Protein 3ZJC (pdb70)

Organism: Homo sapiens (NCBI:txid9606)

Solvent-accessible surface area: 74658 Å² total; per-residue (Å²): 66,7,38,6,4,0,12,1,16,27,33,2,22,12,11,20,0,0,16,6,1,13,50,118,138,96,18,68,56,143,35,10,8,37,35,36,12,115,23,25,61,97,21,74,43,159,51,169,61,110,81,4,50,0,6,0,6,15,19,33,27,147,58,32,32,42,15,0,52,19,15,0,61,16,0,8,19,0,14,37,0,1,22,0,12,0,0,0,0,32,20,0,43,31,18,14,10,5,60,19,2,5,38,5,13,49,31,9,28,30,156,64,1,10,119,8,0,0,0,0,0,5,61,61,82,71,23,118,85,53,55,46,77,35,0,28,13,45,6,28,97,32,2,48,52,4,9,133,70,0,41,109,49,30,8,10,1,2,37,88,54,74,162,79,77,49,58,36,3,0,106,91,1,4,87,32,0,48,113,1,17,134,114,32,168,53,52,89,10,61,22,108,18,8,130,53,0,49,85,85,20,130,90,102,61,98,57,5,114,117,45,9,54,85,36,31,91,104,72,23,112,120,10,110,123,26,147,38,25,40,126,106,50,52,78,130,69,23,128,98,27,110,106,113,26,79,96,52,44,118,72,11,158,109,24,0,38,39,18,3,47,52,61,0,34,87,64,1,100,170,54,0,38,131,24,60,137,168,12,78,72,88,83,218,60,10,29,2,5,0,10,0,21,34,31,1,24,14,12,21,0,0,11,16,0,6,42,117,127,83,10,63,39,125,40,5,1,35,24,32,15,117,80,26,54,84,18,62,68,139,18,125,71,66,66,0,34,0,0,0,7,9,12,25,27,60,85,141,64,27,34,61,45,3,0,72,28,14,0,77,16,1,9,16,0,3,30,0,0,22,0,8,0,0,0,0,30,8,0,50,42,7,20,22,2,83,13,0,6,29,3,9,50,42,6,35,25,165,66,0,8,129,13,0,0,0,0,0,4,59,60,76,53,6,144,83,107,55,19,75,46,15,20,20,53,10,46,99,32,4,52,48,2,13,84,75,0,41,70,41,14,0,2,0,2,35,33,171,202,17,64,171,71,91,38,57,73,4,0,62,72,0,2,74,35,0,46,121,6,17,138,112,37,155,49,54,78,8,40,21,110,4,5,117,31,4,32,114,75,1,124,126,60,30,101,64,9,101,133,85,40,78,124,157,83,156,123,49,195,77,14,82,79,45,0,32,86,64,15,41,157,62,4,37,93,74,0,117,150,70,0,40,141,27,30,128,105,4,71,60,96,8,38,0,6,0,12,0,15,15,36,2,24,12,11,21,0,0,11,16,0,8,43,119,94,82,13,69,38,137,40,18,2,56,26,32,14,129,76,22,54,84,18,66,48,143,16,118,79,66,66,0,36,0,1,0,5,11,11,24,20,52,65,155,60,37,30,57,51,4,0,70,24,12,0,70,18,1,8,18,0,12,32,0,0,22,0,9,0,0,0,0,27,12,2,40,25,9,6,13,3,9,14,1,5,2,3,10,12,21,6,34,25,146,69,0,8,137,13,0,0,0,0,0,5,57,60,79,57,7,143,80,109,54,40,144,91,14,29,81,99,18,40,98,7,5,118,38,1,10,139,57,0,49,104,36,22,1,2,0,3,38,36,90,109,11,52,157,75,92,37,61,70,6,0,64,81,0,0,74,37,0,62,121,4,20,144,108,36,168,53,54,74,7,40,21,108,9,6,119,29,1,25,111,76,1,118,121,67,31,98,62,10,107,139,85,83,67,81,129,169,120,172,121,41,74,114,68,0,36,175,66,16,44,161,65,2,34,95,78,0,114,146,65,0,38,142,31,24,108,59,0,93,88,39,49,2,6,0,12,0,15,14,46,2,24,12,11,21,0,0,10,15,10,31,49,116,122,84,11,66,39,146,42,15,2,63,20,40,14,119,81,26,58,111,18,87,190,101,40,35,0,0,0,5,12,12,30,10,54,27,140,41,48,35,67,69,10,0,74,23,11,0,73,16,1,51,20,0,16,32,0,1,34,0,7,0,0,0,0,31,17,0,54,42,10,18,8,3,67,25,1,5,41,6,10,52,31,7,34,25,163,59,0,8,147,28,0,0,0,0,0,3,56,61,100,54,27,117,65,67,61,34,150,79,3,36,81,109,19,23,83,31,2,123,47,2,11,135,79,0,48,109,41,24,0,3,0,3,61,84,64,177,74,79,50,96,70,4,15,74,82,0,29,44,34,6,75,158,32,48,105,65,74,9,36,28,110,11,5,120,30,6,36,110,94,88,160,160,122,98,162,80,9,39,91,80,0,114,149,60,0,41,142,18,26,128,163,10,84,10,127,3,58,130,40,86,214,60,9,30,0,6,0,12,0,16,52,57,1,23,14,12,20,0,0,11,14,0,8,43,116,125,82,13,64,39,148,63,29,11,73,26,47,15,121,74,23,55,77,20,65,52,70,18,18,20,44,56,0,33,0,0,0,6,11,14,27,7,56,13,140,50,47,36,66,72,8,0,73,20,10,0,72,16,1,5,17,0,12,30,0,1,22,0,9,0,0,0,0,33,7,0,42,44,10,18,7,2,102,34,1,6,37,4,10,52,29,14,34,24,163,66,0,9,131,14,0,0,0,0,0,4,59,61,82,59,11,86,48,82,13,31,115,95,12,36,85,98,18,52,120,35,3,126,47,3,11,135,77,0,48,106,36,21,1,4,0,2,35,26,156,178,17,59,176,57,39,39,29,45,3,0,9,54,0,1,35,31,0,47,110,6,17,138,114,37,166,51,55,74,6,43,21,111,15,6,116,29,3,21,113,76,0,114,123,79,24,99,64,10,81,136,82,42,45,86,79,23,78,109,79,28,154,145,32,127,66,146,108,108,66,111,122,92,31,79,106,33,73,32,102,35,37,104,70,50,145,79,6,70,82,55,0,28,159,66,18,41,160,68,4,39,93,85,0,117,151,90,0,42,139,11,22,138,149,8,75,26,128,9,88,182,100,7,34,0,6,0,13,0,17,33,23,2,24,13,12,21,0,0,10,14,0,7,40,88,36,84,13,54,28,141,36,13,3,55,28,38,15,125,76,26,57,91,19,65,56,142,19,120,82,84,63,0,35,0,1,0,6,12,20,32,72,96,37,64,71,7,0,71,23,12,0,76,18,0,10,20,0,15,31,0,2,21,0,10,0,0,0,1,39,17,18,39,24,8,14,5,6,46,1,5,18,5,11,35,41,8,37,24,155,65,0,8,132,14,0,0,0,0,0,4,61,61,79,52,52,151,91,37,147,92,20,35,83,102,22,45,82,2,5,123,41,2,13,139,76,0,48,107,39,22,0,2,0,2,24,35,71,167,16,43,110,74,84,33,59,71,4,0,66,78,0,1,76,36,0,59,117,7,20,138,114,37,167,55,55,74,8,43,22,109,9,7,119,30,0,36,115,76,9,119,122,80,72,98,62,20,108,136,83,56,90,123,168,163,170,116,123,129,94,103,72,77,107,145,77,180,139,79,0,48,180,60,13,38,163,83,1,37,88,76,0,117,150,64,0,33,150,26,46,151,132,35

Foldseek 3Di:
DAFEEEAEAAPLCQQLLVCLLQLHRDADDDDDPAWRDLAWDWDWHDDPPDIYIYIGFTGCPVDLLSNLLRVLLRLLSQPLFHLAYEYGGEQDADDDSNVVVLVVCCQQFNLLNLLRYAYEYEPLPVVPPDDVVNRLVVYDPVSVVSCVSNVVHYYYAYRPDDSVRSVVSSVVVVVVSCVSCVVVVNDGRHGPLSVVSVVQLVVQLVVVVVVLVVVLVVQLVCLVPDPPDDVVRSVVSNVVSVVVSVVVNVVSSVVSSVPCSVVSSVVVSVSCVVVCVVVDPDD/DEAFEEEAEAAPLCQQLLVQLLQLHRDQDDDDDPAWPDLAWDWDWHDDPNYIYIYIGFIGQAHPARDLQSNLQRVLLRLLSRPLFHLAYEYGGAQADDDDSSVVVVVVCCLQQNLVNLLRYAYEYEPPCVVPPDDSVVSCVVHDDVSVVSCVSNVVHYAYAYSDPPQDSVNSVVSSVSVVVSSCVSCVVVVNDGDHDPLSVVLNVQLVVQLVVVVVVCVVVPPCNVCSSVVSSVVCRVVSSVVSCVRCVVVVVVDDD/DAFEEEAEAAPLCQQLLVQLLQLHRDQDDDDDPAHPDQAWDWDWHDDPNDIYIYIGAIGQAGDARDLQSNLQRVLLSLLSRPLFHLAYEYGHEQADDDPSRVLRVVVCCLQQNLVNLLRYAYEYEPVCVVPPDDPVVRCVPHDDVSVVSCVSNVVHYAYAYSDPPQDSVNSVVSSVSNVVSSCVSCVVVVNDGDHDPLSVVLNVQLVVQLVVVVVVVCCVVVCVSSVVSSVVSRVVSSVVSCVRCVVVVPVPDD/DFEEEAEAAPLCQQLLVQLLQLHRDQDDDDDPDWSDLAWDWDEVGYIYIGFTGQDDLDGDPLSNLQRVLVSLLSQPLFGLAYEYGHEQADDDPSSVVVVVVCCQQQNLVNLLRYAYEYEPPVVVVPDDSVNRCVPHDDVSVVSCVSNVVHYAYAYSPDSVRSVVSSVSNVVSSPVSDPDGDHDPLSNVVNVVVVVPRVVSSVVSCVRCVVVVVVSDDVVSVVD/DEAFEEEAEAAPLCQQLLVQLLQLHRDDDDDDDPDWPDLAWDWDWHDDPHYIYIYIGAIGQQDPDGDPQSNLQRVLLSLLSRPLFHLAYEYGGEPADDDPSSVVRVVVCCLQQNLVNLLRYAYEYEPPCVVPPDDPVVRCVPHDDVSVVSCVSNVVHYAYAYSDPPDDSVVSVVSSVSVVVSSCVSCVVVVNDGRHDPLSVVVNVQLVVVLVVVLVVLVVVLVVVLVVLVPDVVSVVVNVVSVVVSVVCNVVSSVVSSVVVRPVSSVVSCVRCVVCVVVSDDPDPD/DAFEEEAEAAPLCQQLLVQLLQLHRDDDDDDDPDHPDLAKDWDWHDDPNDIYIYIGATGQDPPLSNLQRVLLSLLSQPLFHLAYEYGHEQAADDSSVVVVVVCCLQQNLVNLLRYAYEYEPVCPVCPPVVRCVPHDDVSVVSCVSNVVHYAYAYSDPVDDSVVSVVSSVSNVVSSVVSCVVVVNDGDHDPLSNVLNVQLVVVLVVVVVVLVVPVVVVVVVSVVVNPCVSSVVSSPVSSVVSCVRCVVVVVVD

Nearest PDB structures (foldseek):
  3zjc-assembly3_E  TM=1.004E+00  e=3.167E-52  Homo sapiens
  3zjc-assembly4_C  TM=9.979E-01  e=3.399E-44  Homo sapiens
  3zjc-assembly2_B  TM=9.917E-01  e=2.421E-44  Homo sapiens
  3zjc-assembly5_D  TM=9.986E-01  e=1.068E-35  Homo sapiens
  2xtp-assembly1_A  TM=8.903E-01  e=2.349E-21  Homo sapiens

Radius of gyration: 44.3 Å; Cα contacts (8 Å, |Δi|>4): 2500; chains: 6; bounding box: 89×124×116 Å

InterPro domains:
  IPR006703 AIG1-type guanine nucleotide-binding (G) domain [PF04548] (9-215)
  IPR006703 AIG1-type guanine nucleotide-binding (G) domain [PS51720] (6-210)
  IPR027417 P-loop containing nucleoside triphosphate hydrolase [G3DSA:3.40.50.300] (8-233)
  IPR027417 P-loop containing nucleoside triphosphate hydrolase [SSF52540] (5-228)
  IPR045058 GTPase GIMA/IAN/Toc [PTHR10903] (8-263)

Structure (mmCIF, N/CA/C/O backbone):
data_3ZJC
#
_entry.id   3ZJC
#
_cell.length_a   45.853
_cell.length_b   90.939
_cell.length_c   114.551
_cell.angle_alpha   77.30
_cell.angle_beta   85.23
_cell.angle_gamma   89.23
#
_symmetry.space_group_name_H-M   'P 1'
#
loop_
_entity.id
_entity.type
_entity.pdbx_description
1 polymer 'GTPASE IMAP FAMILY MEMBER 7'
2 non-polymer 'MAGNESIUM ION'
3 non-polymer 'PHOSPHOAMINOPHOSPHONIC ACID-GUANYLATE ESTER'
4 water water
#
loop_
_atom_site.group_PDB
_atom_site.id
_atom_site.type_symbol
_atom_site.label_atom_id
_atom_site.label_alt_id
_atom_site.label_comp_id
_atom_site.label_asym_id
_atom_site.label_entity_id
_atom_site.label_seq_id
_atom_site.pdbx_PDB_ins_code
_atom_site.Cartn_x
_atom_site.Cartn_y
_atom_site.Cartn_z
_atom_site.occupancy
_atom_site.B_iso_or_equiv
_atom_site.auth_seq_id
_atom_site.auth_comp_id
_atom_site.auth_asym_id
_atom_site.auth_atom_id
_atom_site.pdbx_PDB_model_num
ATOM 1 N N . SER A 1 13 ? 3.044 13.004 -8.344 1.00 72.63 8 SER A N 1
ATOM 2 C CA . SER A 1 13 ? 3.111 12.207 -7.122 1.00 79.81 8 SER A CA 1
ATOM 3 C C . SER A 1 13 ? 2.091 11.078 -7.138 1.00 88.20 8 SER A C 1
ATOM 4 O O . SER A 1 13 ? 0.972 11.250 -7.612 1.00 91.58 8 SER A O 1
ATOM 7 N N . LEU A 1 14 ? 2.500 9.919 -6.636 1.00 82.21 9 LEU A N 1
ATOM 8 C CA . LEU A 1 14 ? 1.641 8.746 -6.591 1.00 69.28 9 LEU A CA 1
ATOM 9 C C . LEU A 1 14 ? 1.619 8.144 -5.197 1.00 77.27 9 LEU A C 1
ATOM 10 O O . LEU A 1 14 ? 2.665 7.889 -4.605 1.00 80.69 9 LEU A O 1
ATOM 15 N N . ARG A 1 15 ? 0.423 7.900 -4.678 1.00 77.36 10 ARG A N 1
ATOM 16 C CA . ARG A 1 15 ? 0.302 7.359 -3.341 1.00 57.03 10 ARG A CA 1
ATOM 17 C C . ARG A 1 15 ? -0.290 5.973 -3.511 1.00 43.77 10 ARG A C 1
ATOM 18 O O . ARG A 1 15 ? -1.444 5.835 -3.899 1.00 47.18 10 ARG A O 1
ATOM 26 N N . ILE A 1 16 ? 0.477 4.943 -3.181 1.00 37.43 11 ILE A N 1
ATOM 27 C CA . ILE A 1 16 ? -0.008 3.579 -3.348 1.00 31.07 11 ILE A CA 1
ATOM 28 C C . ILE A 1 16 ? 0.050 2.840 -2.036 1.00 51.48 11 ILE A C 1
ATOM 29 O O . ILE A 1 16 ? 1.021 2.940 -1.280 1.00 70.12 11 ILE A O 1
ATOM 34 N N . VAL A 1 17 ? -1.008 2.101 -1.757 1.00 52.14 12 VAL A N 1
ATOM 35 C CA . VAL A 1 17 ? -1.046 1.317 -0.545 1.00 48.00 12 VAL A CA 1
ATOM 36 C C . VAL A 1 17 ? -1.055 -0.174 -0.806 1.00 54.53 12 VAL A C 1
ATOM 37 O O . VAL A 1 17 ? -1.854 -0.662 -1.583 1.00 55.34 12 VAL A O 1
ATOM 41 N N . LEU A 1 18 ? -0.194 -0.905 -0.114 1.00 60.29 13 LEU A N 1
ATOM 42 C CA . LEU A 1 18 ? -0.087 -2.334 -0.336 1.00 57.58 13 LEU A CA 1
ATOM 43 C C . LEU A 1 18 ? -0.746 -3.060 0.817 1.00 49.62 13 LEU A C 1
ATOM 44 O O . LEU A 1 18 ? -0.257 -3.030 1.939 1.00 47.29 13 LEU A O 1
ATOM 49 N N . VAL A 1 19 ? -1.866 -3.710 0.533 1.00 50.77 14 VAL A N 1
ATOM 50 C CA . VAL A 1 19 ? -2.583 -4.455 1.556 1.00 40.36 14 VAL A CA 1
ATOM 51 C C . VAL A 1 19 ? -2.638 -5.906 1.131 1.00 36.56 14 VAL A C 1
ATOM 52 O O . VAL A 1 19 ? -2.455 -6.213 -0.041 1.00 35.58 14 VAL A O 1
ATOM 56 N N . GLY A 1 20 ? -2.869 -6.806 2.076 1.00 44.46 15 GLY A N 1
ATOM 57 C CA . GLY A 1 20 ? -2.866 -8.216 1.746 1.00 43.97 15 GLY A CA 1
ATOM 58 C C . GLY A 1 20 ? -2.656 -9.103 2.947 1.00 41.18 15 GLY A C 1
ATOM 59 O O . GLY A 1 20 ? -2.629 -8.639 4.083 1.00 43.60 15 GLY A O 1
ATOM 60 N N . LYS A 1 21 ? -2.519 -10.395 2.688 1.00 39.55 16 LYS A N 1
ATOM 61 C CA . LYS A 1 21 ? -2.306 -11.369 3.743 1.00 42.39 16 LYS A CA 1
ATOM 62 C C . LYS A 1 21 ? -0.888 -11.253 4.300 1.00 57.78 16 LYS A C 1
ATOM 63 O O . LYS A 1 21 ? -0.104 -10.419 3.849 1.00 72.73 16 LYS A O 1
ATOM 69 N N . THR A 1 22 ? -0.557 -12.072 5.290 1.00 46.21 17 THR A N 1
ATOM 70 C CA . THR A 1 22 ? 0.803 -12.073 5.802 1.00 45.98 17 THR A CA 1
ATOM 71 C C . THR A 1 22 ? 1.590 -13.124 5.039 1.00 46.64 17 THR A C 1
ATOM 72 O O . THR A 1 22 ? 1.187 -14.285 4.989 1.00 55.67 17 THR A O 1
ATOM 76 N N . GLY A 1 23 ? 2.715 -12.730 4.455 1.00 19.64 18 GLY A N 1
ATOM 77 C CA . GLY A 1 23 ? 3.544 -13.681 3.740 1.00 56.74 18 GLY A CA 1
ATOM 78 C C . GLY A 1 23 ? 3.321 -13.629 2.243 1.00 50.71 18 GLY A C 1
ATOM 79 O O . GLY A 1 23 ? 3.847 -14.454 1.496 1.00 49.18 18 GLY A O 1
ATOM 80 N N . SER A 1 24 ? 2.533 -12.655 1.805 1.00 48.90 19 SER A N 1
ATOM 81 C CA . SER A 1 24 ? 2.138 -12.576 0.408 1.00 38.82 19 SER A CA 1
ATOM 82 C C . SER A 1 24 ? 3.215 -11.928 -0.451 1.00 39.47 19 SER A C 1
ATOM 83 O O . SER A 1 24 ? 3.148 -11.984 -1.675 1.00 49.37 19 SER A O 1
ATOM 86 N N . GLY A 1 25 ? 4.204 -11.314 0.192 1.00 30.30 20 GLY A N 1
ATOM 87 C CA . GLY A 1 25 ? 5.267 -10.634 -0.526 1.00 28.78 20 GLY A CA 1
ATOM 88 C C . GLY A 1 25 ? 5.063 -9.135 -0.667 1.00 25.08 20 GLY A C 1
ATOM 89 O O . GLY A 1 25 ? 5.587 -8.523 -1.596 1.00 24.28 20 GLY A O 1
ATOM 90 N N . LYS A 1 26 ? 4.286 -8.547 0.238 1.00 34.03 21 LYS A N 1
ATOM 91 C CA . LYS A 1 26 ? 4.038 -7.105 0.221 1.00 49.19 21 LYS A CA 1
ATOM 92 C C . LYS A 1 26 ? 5.336 -6.318 0.302 1.00 61.03 21 LYS A C 1
ATOM 93 O O . LYS A 1 26 ? 5.589 -5.430 -0.509 1.00 60.84 21 LYS A O 1
ATOM 99 N N . SER A 1 27 ? 6.153 -6.655 1.292 1.00 73.58 22 SER A N 1
ATOM 100 C CA . SER A 1 27 ? 7.390 -5.938 1.547 1.00 66.56 22 SER A CA 1
ATOM 101 C C . SER A 1 27 ? 8.361 -6.094 0.387 1.00 54.42 22 SER A C 1
ATOM 102 O O . SER A 1 27 ? 8.987 -5.124 -0.033 1.00 61.13 22 SER A O 1
ATOM 105 N N . ALA A 1 28 ? 8.474 -7.316 -0.127 1.00 37.80 23 ALA A N 1
ATOM 106 C CA . ALA A 1 28 ? 9.254 -7.587 -1.333 1.00 45.29 23 ALA A CA 1
ATOM 107 C C . ALA A 1 28 ? 8.777 -6.715 -2.490 1.00 63.60 23 ALA A C 1
ATOM 108 O O . ALA A 1 28 ? 9.578 -6.097 -3.194 1.00 59.91 23 ALA A O 1
ATOM 110 N N . THR A 1 29 ? 7.463 -6.697 -2.691 1.00 77.45 24 THR A N 1
ATOM 111 C CA . THR A 1 29 ? 6.837 -5.874 -3.720 1.00 72.83 24 THR A CA 1
ATOM 112 C C . THR A 1 29 ? 7.183 -4.398 -3.552 1.00 69.00 24 THR A C 1
ATOM 113 O O . THR A 1 29 ? 7.477 -3.703 -4.523 1.00 63.41 24 THR A O 1
ATOM 117 N N . ALA A 1 30 ? 7.127 -3.927 -2.311 1.00 65.40 25 ALA A N 1
ATOM 118 C CA . ALA A 1 30 ? 7.529 -2.566 -1.979 1.00 64.96 25 ALA A CA 1
ATOM 119 C C . ALA A 1 30 ? 8.978 -2.302 -2.374 1.00 71.50 25 ALA A C 1
ATOM 120 O O . ALA A 1 30 ? 9.295 -1.259 -2.938 1.00 82.89 25 ALA A O 1
ATOM 122 N N . ASN A 1 31 ? 9.855 -3.248 -2.057 1.00 59.28 26 ASN A N 1
ATOM 123 C CA . ASN A 1 31 ? 11.270 -3.132 -2.390 1.00 56.96 26 ASN A CA 1
ATOM 124 C C . ASN A 1 31 ? 11.483 -2.996 -3.896 1.00 61.47 26 ASN A C 1
ATOM 125 O O . ASN A 1 31 ? 12.248 -2.142 -4.351 1.00 49.66 26 ASN A O 1
ATOM 130 N N . THR A 1 32 ? 10.809 -3.848 -4.665 1.00 67.57 27 THR A N 1
ATOM 131 C CA . THR A 1 32 ? 10.943 -3.834 -6.119 1.00 67.22 27 THR A CA 1
ATOM 132 C C . THR A 1 32 ? 10.370 -2.570 -6.744 1.00 58.69 27 THR A C 1
ATOM 133 O O . THR A 1 32 ? 10.745 -2.195 -7.852 1.00 60.60 27 THR A O 1
ATOM 137 N N . ILE A 1 33 ? 9.454 -1.922 -6.038 1.00 46.73 28 ILE A N 1
ATOM 138 C CA . ILE A 1 33 ? 8.969 -0.619 -6.461 1.00 53.54 28 ILE A CA 1
ATOM 139 C C . ILE A 1 33 ? 10.009 0.452 -6.140 1.00 69.03 28 ILE A C 1
ATOM 140 O O . ILE A 1 33 ? 10.290 1.333 -6.955 1.00 84.83 28 ILE A O 1
ATOM 145 N N . LEU A 1 34 ? 10.593 0.351 -4.951 1.00 56.15 29 LEU A N 1
ATOM 146 C CA . LEU A 1 34 ? 11.514 1.371 -4.466 1.00 59.53 29 LEU A CA 1
ATOM 147 C C . LEU A 1 34 ? 12.947 1.257 -4.987 1.00 63.51 29 LEU A C 1
ATOM 148 O O . LEU A 1 34 ? 13.767 2.139 -4.734 1.00 65.75 29 LEU A O 1
ATOM 153 N N . GLY A 1 35 ? 13.256 0.184 -5.706 1.00 69.90 30 GLY A N 1
ATOM 154 C CA . GLY A 1 35 ? 14.531 0.096 -6.400 1.00 85.28 30 GLY A CA 1
ATOM 155 C C . GLY A 1 35 ? 15.656 -0.428 -5.526 1.00 89.01 30 GLY A C 1
ATOM 156 O O . GLY A 1 35 ? 16.667 -0.929 -6.021 1.00 91.57 30 GLY A O 1
ATOM 157 N N . GLU A 1 36 ? 15.472 -0.309 -4.216 1.00 81.15 31 GLU A N 1
ATOM 158 C CA . GLU A 1 36 ? 16.426 -0.828 -3.245 1.00 72.76 31 GLU A CA 1
ATOM 159 C C . GLU A 1 36 ? 15.619 -1.376 -2.073 1.00 80.21 31 GLU A C 1
ATOM 160 O O . GLU A 1 36 ? 14.433 -1.076 -1.951 1.00 95.41 31 GLU A O 1
ATOM 166 N N . GLU A 1 37 ? 16.246 -2.160 -1.203 1.00 74.36 32 GLU A N 1
ATOM 167 C CA . GLU A 1 37 ? 15.519 -2.795 -0.108 1.00 61.80 32 GLU A CA 1
ATOM 168 C C . GLU A 1 37 ? 15.490 -1.934 1.146 1.00 60.87 32 GLU A C 1
ATOM 169 O O . GLU A 1 37 ? 16.517 -1.691 1.776 1.00 84.38 32 GLU A O 1
ATOM 175 N N . ILE A 1 38 ? 14.293 -1.491 1.504 1.00 35.90 33 ILE A N 1
ATOM 176 C CA . ILE A 1 38 ? 14.097 -0.595 2.631 1.00 37.12 33 ILE A CA 1
ATOM 177 C C . ILE A 1 38 ? 13.423 -1.385 3.733 1.00 49.55 33 ILE A C 1
ATOM 178 O O . ILE A 1 38 ? 13.955 -1.539 4.828 1.00 46.03 33 ILE A O 1
ATOM 183 N N . PHE A 1 39 ? 12.243 -1.893 3.419 1.00 65.41 34 PHE A N 1
ATOM 184 C CA . PHE A 1 39 ? 11.478 -2.715 4.339 1.00 57.70 34 PHE A CA 1
ATOM 185 C C . PHE A 1 39 ? 12.035 -4.123 4.478 1.00 44.86 34 PHE A C 1
ATOM 186 O O . PHE A 1 39 ? 12.830 -4.580 3.661 1.00 45.04 34 PHE A O 1
ATOM 194 N N . ASP A 1 40 ? 11.589 -4.805 5.523 1.00 41.06 35 ASP A N 1
ATOM 195 C CA . ASP A 1 40 ? 12.108 -6.113 5.878 1.00 53.67 35 ASP A CA 1
ATOM 196 C C . ASP A 1 40 ? 11.343 -7.211 5.135 1.00 68.94 35 ASP A C 1
ATOM 197 O O . ASP A 1 40 ? 10.154 -7.413 5.376 1.00 74.56 35 ASP A O 1
ATOM 202 N N . SER A 1 41 ? 12.011 -7.907 4.217 1.00 21.50 36 SER A N 1
ATOM 203 C CA . SER A 1 41 ? 11.383 -9.044 3.543 1.00 63.06 36 SER A CA 1
ATOM 204 C C . SER A 1 41 ? 12.155 -10.344 3.742 1.00 64.76 36 SER A C 1
ATOM 205 O O . SER A 1 41 ? 13.273 -10.496 3.252 1.00 80.36 36 SER A O 1
ATOM 208 N N . ARG A 1 42 ? 11.545 -11.284 4.454 1.00 20.71 37 ARG A N 1
ATOM 209 C CA . ARG A 1 42 ? 12.124 -12.608 4.649 1.00 44.81 37 ARG A CA 1
ATOM 210 C C . ARG A 1 42 ? 11.041 -13.634 4.964 1.00 42.57 37 ARG A C 1
ATOM 211 O O . ARG A 1 42 ? 9.886 -13.280 5.202 1.00 29.30 37 ARG A O 1
ATOM 219 N N . ILE A 1 43 ? 11.426 -14.903 5.014 1.00 19.93 38 ILE A N 1
ATOM 220 C CA . ILE A 1 43 ? 10.462 -15.960 5.254 1.00 41.37 38 ILE A CA 1
ATOM 221 C C . ILE A 1 43 ? 10.354 -16.162 6.750 1.00 36.87 38 ILE A C 1
ATOM 222 O O . ILE A 1 43 ? 11.358 -16.189 7.460 1.00 34.62 38 ILE A O 1
ATOM 227 N N . ALA A 1 44 ? 9.126 -16.269 7.237 1.00 46.99 39 ALA A N 1
ATOM 228 C CA . ALA A 1 44 ? 8.910 -16.328 8.669 1.00 47.07 39 ALA A CA 1
ATOM 229 C C . ALA A 1 44 ? 7.670 -17.114 9.057 1.00 44.25 39 ALA A C 1
ATOM 230 O O . ALA A 1 44 ? 6.738 -17.277 8.272 1.00 66.87 39 ALA A O 1
ATOM 232 N N . ALA A 1 45 ? 7.692 -17.606 10.287 1.00 26.51 40 ALA A N 1
ATOM 233 C CA . ALA A 1 45 ? 6.540 -18.230 10.908 1.00 24.85 40 ALA A CA 1
ATOM 234 C C . ALA A 1 45 ? 5.818 -17.203 11.780 1.00 29.37 40 ALA A C 1
ATOM 235 O O . ALA A 1 45 ? 4.887 -17.531 12.511 1.00 37.02 40 ALA A O 1
ATOM 237 N N . GLN A 1 46 ? 6.291 -15.962 11.719 1.00 42.38 41 GLN A N 1
ATOM 238 C CA . GLN A 1 46 ? 5.654 -14.832 12.390 1.00 55.15 41 GLN A CA 1
ATOM 239 C C . GLN A 1 46 ? 5.380 -13.722 11.398 1.00 47.68 41 GLN A C 1
ATOM 240 O O . GLN A 1 46 ? 5.764 -13.813 10.232 1.00 57.34 41 GLN A O 1
ATOM 246 N N . ALA A 1 47 ? 4.705 -12.675 11.854 1.00 30.68 42 ALA A N 1
ATOM 247 C CA . ALA A 1 47 ? 4.552 -11.486 11.032 1.00 40.93 42 ALA A CA 1
ATOM 248 C C . ALA A 1 47 ? 5.877 -10.725 11.066 1.00 48.30 42 ALA A C 1
ATOM 249 O O . ALA A 1 47 ? 6.351 -10.347 12.134 1.00 72.32 42 ALA A O 1
ATOM 251 N N . VAL A 1 48 ? 6.474 -10.491 9.906 1.00 30.20 43 VAL A N 1
ATOM 252 C CA . VAL A 1 48 ? 7.706 -9.717 9.850 1.00 32.31 43 VAL A CA 1
ATOM 253 C C . VAL A 1 48 ? 7.429 -8.209 9.899 1.00 47.22 43 VAL A C 1
ATOM 254 O O . VAL A 1 48 ? 8.262 -7.434 10.367 1.00 63.85 43 VAL A O 1
ATOM 258 N N . THR A 1 49 ? 6.249 -7.802 9.438 1.00 50.20 44 THR A N 1
ATOM 259 C CA . THR A 1 49 ? 5.860 -6.396 9.473 1.00 50.70 44 THR A CA 1
ATOM 260 C C . THR A 1 49 ? 4.753 -6.246 10.501 1.00 73.12 44 THR A C 1
ATOM 261 O O . THR A 1 49 ? 3.631 -6.709 10.298 1.00 82.60 44 THR A O 1
ATOM 265 N N . LYS A 1 50 ? 5.084 -5.606 11.614 1.00 78.53 45 LYS A N 1
ATOM 266 C CA . LYS A 1 50 ? 4.127 -5.393 12.684 1.00 72.24 45 LYS A CA 1
ATOM 267 C C . LYS A 1 50 ? 3.538 -3.986 12.653 1.00 70.46 45 LYS A C 1
ATOM 268 O O . LYS A 1 50 ? 2.614 -3.669 13.405 1.00 73.62 45 LYS A O 1
ATOM 274 N N . ASN A 1 51 ? 4.069 -3.150 11.766 1.00 58.61 46 ASN A N 1
ATOM 275 C CA . ASN A 1 51 ? 3.727 -1.733 11.749 1.00 56.21 46 ASN A CA 1
ATOM 276 C C . ASN A 1 51 ? 3.622 -1.149 10.346 1.00 50.87 46 ASN A C 1
ATOM 277 O O . ASN A 1 51 ? 4.411 -1.495 9.470 1.00 64.23 46 ASN A O 1
ATOM 282 N N . CYS A 1 52 ? 2.640 -0.275 10.131 1.00 37.38 47 CYS A N 1
ATOM 283 C CA . CYS A 1 52 ? 2.528 0.441 8.860 1.00 47.99 47 CYS A CA 1
ATOM 284 C C . CYS A 1 52 ? 3.806 1.235 8.606 1.00 63.28 47 CYS A C 1
ATOM 285 O O . CYS A 1 52 ? 4.257 1.994 9.461 1.00 85.85 47 CYS A O 1
ATOM 288 N N . GLN A 1 53 ? 4.373 1.063 7.417 1.00 59.71 48 GLN A N 1
ATOM 289 C CA . GLN A 1 53 ? 5.612 1.731 7.037 1.00 53.93 48 GLN A CA 1
ATOM 290 C C . GLN A 1 53 ? 5.486 2.454 5.704 1.00 74.92 48 GLN A C 1
ATOM 291 O O . GLN A 1 53 ? 4.780 1.991 4.812 1.00 99.16 48 GLN A O 1
ATOM 297 N N . LYS A 1 54 ? 6.175 3.582 5.563 1.00 67.89 49 LYS A N 1
ATOM 298 C CA . LYS A 1 54 ? 6.087 4.368 4.337 1.00 64.19 49 LYS A CA 1
ATOM 299 C C . LYS A 1 54 ? 7.472 4.776 3.833 1.00 61.93 49 LYS A C 1
ATOM 300 O O . LYS A 1 54 ? 8.424 4.869 4.604 1.00 70.08 49 LYS A O 1
ATOM 306 N N . ALA A 1 55 ? 7.574 4.994 2.525 1.00 55.16 50 ALA A N 1
ATOM 307 C CA . ALA A 1 55 ? 8.830 5.392 1.900 1.00 51.15 50 ALA A CA 1
ATOM 308 C C . ALA A 1 55 ? 8.560 6.184 0.619 1.00 68.44 50 ALA A C 1
ATOM 309 O O . ALA A 1 55 ? 7.413 6.326 0.202 1.00 83.55 50 ALA A O 1
ATOM 311 N N . SER A 1 56 ? 9.620 6.682 -0.009 1.00 66.62 51 SER A N 1
ATOM 312 C CA . SER A 1 56 ? 9.498 7.415 -1.268 1.00 59.87 51 SER A CA 1
ATOM 313 C C . SER A 1 56 ? 10.585 7.014 -2.261 1.00 54.45 51 SER A C 1
ATOM 314 O O . SER A 1 56 ? 11.646 6.533 -1.868 1.00 46.42 51 SER A O 1
ATOM 317 N N . ARG A 1 57 ? 10.324 7.214 -3.549 1.00 62.74 52 ARG A N 1
ATOM 318 C CA . ARG A 1 57 ? 11.328 6.933 -4.570 1.00 78.13 52 ARG A CA 1
ATOM 319 C C . ARG A 1 57 ? 11.366 7.943 -5.711 1.00 92.93 52 ARG A C 1
ATOM 320 O O . ARG A 1 57 ? 10.330 8.422 -6.171 1.00 90.43 52 ARG A O 1
ATOM 328 N N . GLU A 1 58 ? 12.580 8.247 -6.164 1.00 100.01 53 GLU A N 1
ATOM 329 C CA . GLU A 1 58 ? 12.784 9.049 -7.359 1.00 93.71 53 GLU A CA 1
ATOM 330 C C . GLU A 1 58 ? 12.517 8.127 -8.533 1.00 96.08 53 GLU A C 1
ATOM 331 O O . GLU A 1 58 ? 13.143 7.077 -8.668 1.00 87.90 53 GLU A O 1
ATOM 337 N N . TRP A 1 59 ? 11.580 8.526 -9.380 1.00 111.95 54 TRP A N 1
ATOM 338 C CA . TRP A 1 59 ? 11.229 7.768 -10.572 1.00 112.58 54 TRP A CA 1
ATOM 339 C C . TRP A 1 59 ? 11.441 8.573 -11.835 1.00 108.16 54 TRP A C 1
ATOM 340 O O . TRP A 1 59 ? 11.804 9.747 -11.777 1.00 112.50 54 TRP A O 1
ATOM 351 N N . GLN A 1 60 ? 11.246 7.908 -12.971 1.00 96.90 55 GLN A N 1
ATOM 352 C CA . GLN A 1 60 ? 11.297 8.539 -14.281 1.00 101.55 55 GLN A CA 1
ATOM 353 C C . GLN A 1 60 ? 10.627 9.908 -14.270 1.00 106.22 55 GLN A C 1
ATOM 354 O O . GLN A 1 60 ? 11.234 10.901 -14.676 1.00 116.67 55 GLN A O 1
ATOM 360 N N . GLY A 1 61 ? 9.386 9.970 -13.796 1.00 98.01 56 GLY A N 1
ATOM 361 C CA . GLY A 1 61 ? 8.688 11.241 -13.736 1.00 100.57 56 GLY A CA 1
ATOM 362 C C . GLY A 1 61 ? 8.100 11.667 -12.400 1.00 109.22 56 GLY A C 1
ATOM 363 O O . GLY A 1 61 ? 7.832 12.851 -12.207 1.00 112.55 56 GLY A O 1
ATOM 364 N N . ARG A 1 62 ? 7.873 10.726 -11.488 1.00 115.95 57 ARG A N 1
ATOM 365 C CA . ARG A 1 62 ? 7.172 11.049 -10.242 1.00 116.29 57 ARG A CA 1
ATOM 366 C C . ARG A 1 62 ? 7.859 10.597 -8.959 1.00 111.94 57 ARG A C 1
ATOM 367 O O . ARG A 1 62 ? 8.839 9.858 -8.981 1.00 108.63 57 ARG A O 1
ATOM 375 N N . ASP A 1 63 ? 7.339 11.084 -7.836 1.00 114.15 58 ASP A N 1
ATOM 376 C CA . ASP A 1 63 ? 7.764 10.604 -6.531 1.00 118.44 58 ASP A CA 1
ATOM 377 C C . ASP A 1 63 ? 6.764 9.543 -6.110 1.00 110.77 58 ASP A C 1
ATOM 378 O O . ASP A 1 63 ? 5.590 9.835 -5.892 1.00 109.92 58 ASP A O 1
ATOM 383 N N . LEU A 1 64 ? 7.237 8.309 -5.993 1.00 100.40 59 LEU A N 1
ATOM 384 C CA . LEU A 1 64 ? 6.373 7.192 -5.644 1.00 85.93 59 LEU A CA 1
ATOM 385 C C . LEU A 1 64 ? 6.361 6.993 -4.139 1.00 72.33 59 LEU A C 1
ATOM 386 O O . LEU A 1 64 ? 7.413 6.875 -3.522 1.00 85.59 59 LEU A O 1
ATOM 391 N N . LEU A 1 65 ? 5.172 6.930 -3.551 1.00 53.77 60 LEU A N 1
ATOM 392 C CA . LEU A 1 65 ? 5.049 6.759 -2.106 1.00 45.88 60 LEU A CA 1
ATOM 393 C C . LEU A 1 65 ? 4.347 5.450 -1.788 1.00 41.51 60 LEU A C 1
ATOM 394 O O . LEU A 1 65 ? 3.177 5.259 -2.110 1.00 56.31 60 LEU A O 1
ATOM 399 N N . VAL A 1 66 ? 5.083 4.557 -1.138 1.00 32.85 61 VAL A N 1
ATOM 400 C CA . VAL A 1 66 ? 4.647 3.186 -0.926 1.00 35.04 61 VAL A CA 1
ATOM 401 C C . VAL A 1 66 ? 4.316 2.905 0.527 1.00 51.82 61 VAL A C 1
ATOM 402 O O . VAL A 1 66 ? 5.165 3.056 1.402 1.00 54.32 61 VAL A O 1
ATOM 406 N N . VAL A 1 67 ? 3.075 2.507 0.786 1.00 53.51 62 VAL A N 1
ATOM 407 C CA . VAL A 1 67 ? 2.680 2.165 2.145 1.00 43.86 62 VAL A CA 1
ATOM 408 C C . VAL A 1 67 ? 2.627 0.654 2.327 1.00 42.91 62 VAL A C 1
ATOM 409 O O . VAL A 1 67 ? 1.777 -0.014 1.752 1.00 39.89 62 VAL A O 1
ATOM 413 N N . ASP A 1 68 ? 3.542 0.115 3.126 1.00 43.32 63 ASP A N 1
ATOM 414 C CA . ASP A 1 68 ? 3.555 -1.315 3.397 1.00 32.04 63 ASP A CA 1
ATOM 415 C C . ASP A 1 68 ? 2.792 -1.534 4.688 1.00 41.62 63 ASP A C 1
ATOM 416 O O . ASP A 1 68 ? 2.976 -0.802 5.651 1.00 46.06 63 ASP A O 1
ATOM 421 N N . THR A 1 69 ? 1.936 -2.543 4.707 1.00 25.81 64 THR A N 1
ATOM 422 C CA . THR A 1 69 ? 1.059 -2.773 5.843 1.00 31.81 64 THR A CA 1
ATOM 423 C C . THR A 1 69 ? 1.379 -4.112 6.467 1.00 49.35 64 THR A C 1
ATOM 424 O O . THR A 1 69 ? 1.922 -4.989 5.799 1.00 55.15 64 THR A O 1
ATOM 428 N N . PRO A 1 70 ? 1.049 -4.275 7.754 1.00 49.24 65 PRO A N 1
ATOM 429 C CA . PRO A 1 70 ? 1.159 -5.601 8.360 1.00 48.52 65 PRO A CA 1
ATOM 430 C C . PRO A 1 70 ? 0.106 -6.515 7.750 1.00 52.59 65 PRO A C 1
ATOM 431 O O . PRO A 1 70 ? -0.920 -6.024 7.281 1.00 48.34 65 PRO A O 1
ATOM 435 N N . GLY A 1 71 ? 0.371 -7.817 7.733 1.00 65.43 66 GLY A N 1
ATOM 436 C CA . GLY A 1 71 ? -0.585 -8.779 7.217 1.00 74.44 66 GLY A CA 1
ATOM 437 C C . GLY A 1 71 ? -1.927 -8.586 7.885 1.00 80.11 66 GLY A C 1
ATOM 438 O O . GLY A 1 71 ? -2.003 -8.493 9.110 1.00 89.13 66 GLY A O 1
ATOM 439 N N . LEU A 1 72 ? -2.980 -8.497 7.079 1.00 75.76 67 LEU A N 1
ATOM 440 C CA . LEU A 1 72 ? -4.274 -8.052 7.575 1.00 73.34 67 LEU A CA 1
ATOM 441 C C . LEU A 1 72 ? -4.820 -9.027 8.605 1.00 90.27 67 LEU A C 1
ATOM 442 O O . LEU A 1 72 ? -5.317 -8.625 9.658 1.00 109.58 67 LEU A O 1
ATOM 447 N N . PHE A 1 73 ? -4.729 -10.315 8.303 1.00 84.48 68 PHE A N 1
ATOM 448 C CA . PHE A 1 73 ? -5.245 -11.312 9.234 1.00 96.18 68 PHE A CA 1
ATOM 449 C C . PHE A 1 73 ? -4.143 -12.242 9.731 1.00 102.15 68 PHE A C 1
ATOM 450 O O . PHE A 1 73 ? -3.286 -12.672 8.962 1.00 109.10 68 PHE A O 1
ATOM 458 N N . ASP A 1 74 ? -4.180 -12.542 11.024 1.00 95.24 69 ASP A N 1
ATOM 459 C CA . ASP A 1 74 ? -3.125 -13.301 11.678 1.00 88.46 69 ASP A CA 1
ATOM 460 C C . ASP A 1 74 ? -3.567 -14.717 12.030 1.00 87.12 69 ASP A C 1
ATOM 461 O O . ASP A 1 74 ? -3.383 -15.165 13.155 1.00 77.71 69 ASP A O 1
ATOM 466 N N . SER A 1 78 ? -7.735 -9.347 16.094 1.00 67.32 73 SER A N 1
ATOM 467 C CA . SER A 1 78 ? -7.791 -8.298 17.106 1.00 68.41 73 SER A CA 1
ATOM 468 C C . SER A 1 78 ? -8.442 -7.038 16.553 1.00 68.28 73 SER A C 1
ATOM 469 O O . SER A 1 78 ? -7.929 -6.426 15.617 1.00 78.23 73 SER A O 1
ATOM 472 N N . LEU A 1 79 ? -9.578 -6.660 17.130 1.00 60.78 74 LEU A N 1
ATOM 473 C CA . LEU A 1 79 ? -10.303 -5.477 16.685 1.00 55.25 74 LEU A CA 1
ATOM 474 C C . LEU A 1 79 ? -9.459 -4.250 16.948 1.00 59.03 74 LEU A C 1
ATOM 475 O O . LEU A 1 79 ? -9.458 -3.296 16.171 1.00 51.12 74 LEU A O 1
ATOM 480 N N . ASP A 1 80 ? -8.731 -4.293 18.056 1.00 74.53 75 ASP A N 1
ATOM 481 C CA . ASP A 1 80 ? -7.858 -3.204 18.451 1.00 80.06 75 ASP A CA 1
ATOM 482 C C . ASP A 1 80 ? -6.736 -3.013 17.438 1.00 83.72 75 ASP A C 1
ATOM 483 O O . ASP A 1 80 ? -6.574 -1.932 16.874 1.00 91.85 75 ASP A O 1
ATOM 488 N N . THR A 1 81 ? -5.973 -4.078 17.206 1.00 67.55 76 THR A N 1
ATOM 489 C CA . THR A 1 81 ? -4.831 -4.030 16.300 1.00 57.14 76 THR A CA 1
ATOM 490 C C . THR A 1 81 ? -5.225 -3.656 14.876 1.00 58.03 76 THR A C 1
ATOM 491 O O . THR A 1 81 ? -4.591 -2.806 14.251 1.00 57.50 76 THR A O 1
ATOM 495 N N . THR A 1 82 ? -6.272 -4.295 14.370 1.00 63.47 77 THR A N 1
ATOM 496 C CA . THR A 1 82 ? -6.786 -3.991 13.040 1.00 73.50 77 THR A CA 1
ATOM 497 C C . THR A 1 82 ? -7.114 -2.505 12.930 1.00 75.19 77 THR A C 1
ATOM 498 O O . THR A 1 82 ? -6.718 -1.843 11.973 1.00 78.39 77 THR A O 1
ATOM 502 N N . CYS A 1 83 ? -7.839 -1.991 13.919 1.00 64.81 78 CYS A N 1
ATOM 503 C CA . CYS A 1 83 ? -8.189 -0.577 13.950 1.00 68.22 78 CYS A CA 1
ATOM 504 C C . CYS A 1 83 ? -6.956 0.318 13.982 1.00 63.84 78 CYS A C 1
ATOM 505 O O . CYS A 1 83 ? -6.930 1.363 13.335 1.00 69.44 78 CYS A O 1
ATOM 508 N N . LYS A 1 84 ? -5.943 -0.091 14.740 1.00 53.13 79 LYS A N 1
ATOM 509 C CA . LYS A 1 84 ? -4.707 0.681 14.846 1.00 51.46 79 LYS A CA 1
ATOM 510 C C . LYS A 1 84 ? -4.017 0.805 13.501 1.00 59.08 79 LYS A C 1
ATOM 511 O O . LYS A 1 84 ? -3.706 1.904 13.044 1.00 60.75 79 LYS A O 1
ATOM 517 N N . GLU A 1 85 ? -3.780 -0.339 12.872 1.00 65.54 80 GLU A N 1
ATOM 518 C CA . GLU A 1 85 ? -3.030 -0.382 11.628 1.00 58.77 80 GLU A CA 1
ATOM 519 C C . GLU A 1 85 ? -3.785 0.255 10.463 1.00 42.56 80 GLU A C 1
ATOM 520 O O . GLU A 1 85 ? -3.196 0.974 9.662 1.00 37.88 80 GLU A O 1
ATOM 526 N N . ILE A 1 86 ? -5.090 0.009 10.381 1.00 43.97 81 ILE A N 1
ATOM 527 C CA . ILE A 1 86 ? -5.917 0.675 9.374 1.00 55.94 81 ILE A CA 1
ATOM 528 C C . ILE A 1 86 ? -5.825 2.185 9.509 1.00 57.37 81 ILE A C 1
ATOM 529 O O . ILE A 1 86 ? -5.558 2.888 8.532 1.00 44.21 81 ILE A O 1
ATOM 534 N N . SER A 1 87 ? -6.034 2.669 10.732 1.00 61.12 82 SER A N 1
ATOM 535 C CA . SER A 1 87 ? -5.979 4.096 11.026 1.00 57.30 82 SER A CA 1
ATOM 536 C C . SER A 1 87 ? -4.635 4.668 10.625 1.00 68.13 82 SER A C 1
ATOM 537 O O . SER A 1 87 ? -4.571 5.735 10.025 1.00 74.39 82 SER A O 1
ATOM 540 N N . ARG A 1 88 ? -3.566 3.947 10.953 1.00 58.19 83 ARG A N 1
ATOM 541 C CA . ARG A 1 88 ? -2.220 4.368 10.591 1.00 67.45 83 ARG A CA 1
ATOM 542 C C . ARG A 1 88 ? -2.098 4.464 9.082 1.00 78.51 83 ARG A C 1
ATOM 543 O O . ARG A 1 88 ? -1.564 5.433 8.545 1.00 81.19 83 ARG A O 1
ATOM 551 N N . CYS A 1 89 ? -2.622 3.444 8.411 1.00 83.52 84 CYS A N 1
ATOM 552 C CA . CYS A 1 89 ? -2.640 3.374 6.958 1.00 75.02 84 CYS A CA 1
ATOM 553 C C . CYS A 1 89 ? -3.376 4.566 6.347 1.00 71.33 84 CYS A C 1
ATOM 554 O O . CYS A 1 89 ? -2.903 5.170 5.384 1.00 81.00 84 CYS A O 1
ATOM 557 N N . ILE A 1 90 ? -4.539 4.890 6.904 1.00 51.37 85 ILE A N 1
ATOM 558 C CA . ILE A 1 90 ? -5.317 6.040 6.453 1.00 50.41 85 ILE A CA 1
ATOM 559 C C . ILE A 1 90 ? -4.528 7.346 6.552 1.00 74.34 85 ILE A C 1
ATOM 560 O O . ILE A 1 90 ? -4.475 8.121 5.595 1.00 75.41 85 ILE A O 1
ATOM 565 N N . ILE A 1 91 ? -3.930 7.586 7.717 1.00 86.79 86 ILE A N 1
ATOM 566 C CA . ILE A 1 91 ? -3.146 8.800 7.956 1.00 79.50 86 ILE A CA 1
ATOM 567 C C . ILE A 1 91 ? -1.995 8.936 6.960 1.00 67.68 86 ILE A C 1
ATOM 568 O O . ILE A 1 91 ? -1.786 10.001 6.383 1.00 73.04 86 ILE A O 1
ATOM 573 N N . SER A 1 92 ? -1.245 7.854 6.775 1.00 48.81 87 SER A N 1
ATOM 574 C CA . SER A 1 92 ? -0.118 7.843 5.850 1.00 56.55 87 SER A CA 1
ATOM 575 C C . SER A 1 92 ? -0.572 8.097 4.422 1.00 66.58 87 SER A C 1
ATOM 576 O O . SER A 1 92 ? 0.135 8.727 3.638 1.00 59.04 87 SER A O 1
ATOM 579 N N . SER A 1 93 ? -1.762 7.604 4.092 1.00 71.68 88 SER A N 1
ATOM 580 C CA . SER A 1 93 ? -2.261 7.678 2.727 1.00 62.09 88 SER A CA 1
ATOM 581 C C . SER A 1 93 ? -2.975 8.988 2.416 1.00 66.26 88 SER A C 1
ATOM 582 O O . SER A 1 93 ? -3.358 9.215 1.273 1.00 73.43 88 SER A O 1
ATOM 585 N N . CYS A 1 94 ? -3.156 9.847 3.417 1.00 49.07 89 CYS A N 1
ATOM 586 C CA . CYS A 1 94 ? -3.841 11.120 3.196 1.00 40.63 89 CYS A CA 1
ATOM 587 C C . CYS A 1 94 ? -3.114 11.932 2.136 1.00 48.08 89 CYS A C 1
ATOM 588 O O . CYS A 1 94 ? -1.899 11.812 1.986 1.00 45.02 89 CYS A O 1
ATOM 591 N N . PRO A 1 95 ? -3.849 12.781 1.408 1.00 53.38 90 PRO A N 1
ATOM 592 C CA . PRO A 1 95 ? -5.297 13.016 1.491 1.00 50.55 90 PRO A CA 1
ATOM 593 C C . PRO A 1 95 ? -6.109 11.863 0.922 1.00 58.25 90 PRO A C 1
ATOM 594 O O . PRO A 1 95 ? -7.300 11.743 1.212 1.00 56.71 90 PRO A O 1
ATOM 598 N N . GLY A 1 96 ? -5.462 11.047 0.096 1.00 59.86 91 GLY A N 1
ATOM 599 C CA . GLY A 1 96 ? -6.049 9.817 -0.399 1.00 50.66 91 GLY A CA 1
ATOM 600 C C . GLY A 1 96 ? -5.074 9.045 -1.264 1.00 45.12 91 GLY A C 1
ATOM 601 O O . GLY A 1 96 ? -4.189 9.639 -1.879 1.00 57.19 91 GLY A O 1
ATOM 602 N N . PRO A 1 97 ? -5.231 7.713 -1.318 1.00 40.02 92 PRO A N 1
ATOM 603 C CA . PRO A 1 97 ? -4.361 6.856 -2.129 1.00 44.98 92 PRO A CA 1
ATOM 604 C C . PRO A 1 97 ? -4.759 6.901 -3.602 1.00 57.72 92 PRO A C 1
ATOM 605 O O . PRO A 1 97 ? -5.930 7.098 -3.927 1.00 58.14 92 PRO A O 1
ATOM 609 N N . HIS A 1 98 ? -3.785 6.739 -4.488 1.00 51.20 93 HIS A N 1
ATOM 610 C CA . HIS A 1 98 ? -4.088 6.617 -5.903 1.00 40.42 93 HIS A CA 1
ATOM 611 C C . HIS A 1 98 ? -4.447 5.193 -6.272 1.00 53.74 93 HIS A C 1
ATOM 612 O O . HIS A 1 98 ? -5.386 4.955 -7.030 1.00 86.43 93 HIS A O 1
ATOM 619 N N . ALA A 1 99 ? -3.690 4.244 -5.738 1.00 39.91 94 ALA A N 1
ATOM 620 C CA . ALA A 1 99 ? -3.978 2.838 -5.966 1.00 42.52 94 ALA A CA 1
ATOM 621 C C . ALA A 1 99 ? -3.898 2.039 -4.673 1.00 43.95 94 ALA A C 1
ATOM 622 O O . ALA A 1 99 ? -2.916 2.110 -3.939 1.00 60.91 94 ALA A O 1
ATOM 624 N N . ILE A 1 100 ? -4.935 1.259 -4.413 1.00 30.48 95 ILE A N 1
ATOM 625 C CA . ILE A 1 100 ? -4.883 0.262 -3.369 1.00 28.47 95 ILE A CA 1
ATOM 626 C C . ILE A 1 100 ? -4.596 -1.075 -4.018 1.00 41.81 95 ILE A C 1
ATOM 627 O O . ILE A 1 100 ? -5.416 -1.623 -4.739 1.00 62.80 95 ILE A O 1
ATOM 632 N N . VAL A 1 101 ? -3.408 -1.588 -3.762 1.00 44.00 96 VAL A N 1
ATOM 633 C CA . VAL A 1 101 ? -2.960 -2.828 -4.356 1.00 34.45 96 VAL A CA 1
ATOM 634 C C . VAL A 1 101 ? -3.113 -3.998 -3.394 1.00 31.50 96 VAL A C 1
ATOM 635 O O . VAL A 1 101 ? -2.484 -4.046 -2.333 1.00 37.05 96 VAL A O 1
ATOM 639 N N . LEU A 1 102 ? -3.977 -4.929 -3.775 1.00 33.27 97 LEU A N 1
ATOM 640 C CA . LEU A 1 102 ? -4.181 -6.159 -3.032 1.00 43.77 97 LEU A CA 1
ATOM 641 C C . LEU A 1 102 ? -3.143 -7.171 -3.491 1.00 50.87 97 LEU A C 1
ATOM 642 O O . LEU A 1 102 ? -3.083 -7.521 -4.665 1.00 64.40 97 LEU A O 1
ATOM 647 N N . VAL A 1 103 ? -2.296 -7.607 -2.570 1.00 35.42 98 VAL A N 1
ATOM 648 C CA . VAL A 1 103 ? -1.207 -8.511 -2.905 1.00 34.82 98 VAL A CA 1
ATOM 649 C C . VAL A 1 103 ? -1.514 -9.963 -2.552 1.00 42.36 98 VAL A C 1
ATOM 650 O O . VAL A 1 103 ? -1.816 -10.282 -1.403 1.00 52.16 98 VAL A O 1
ATOM 654 N N . LEU A 1 104 ? -1.459 -10.830 -3.559 1.00 34.22 99 LEU A N 1
ATOM 655 C CA . LEU A 1 104 ? -1.639 -12.265 -3.372 1.00 29.58 99 LEU A CA 1
ATOM 656 C C . LEU A 1 104 ? -0.431 -13.036 -3.839 1.00 37.68 99 LEU A C 1
ATOM 657 O O . LEU A 1 104 ? 0.308 -12.597 -4.715 1.00 39.78 99 LEU A O 1
ATOM 662 N N . GLN A 1 105 ? -0.238 -14.203 -3.244 1.00 48.29 100 GLN A N 1
ATOM 663 C CA . GLN A 1 105 ? 0.704 -15.161 -3.777 1.00 48.13 100 GLN A CA 1
ATOM 664 C C . GLN A 1 105 ? 0.051 -15.714 -5.031 1.00 58.46 100 GLN A C 1
ATOM 665 O O . GLN A 1 105 ? -1.174 -15.677 -5.165 1.00 63.14 100 GLN A O 1
ATOM 671 N N . LEU A 1 106 ? 0.854 -16.211 -5.959 1.00 63.99 101 LEU A N 1
ATOM 672 C CA . LEU A 1 106 ? 0.308 -16.732 -7.202 1.00 68.04 101 LEU A CA 1
ATOM 673 C C . LEU A 1 106 ? -0.620 -17.920 -6.914 1.00 61.71 101 LEU A C 1
ATOM 674 O O . LEU A 1 106 ? -0.335 -18.758 -6.061 1.00 53.74 101 LEU A O 1
ATOM 679 N N . GLY A 1 107 ? -1.731 -17.970 -7.640 1.00 56.39 102 GLY A N 1
ATOM 680 C CA . GLY A 1 107 ? -2.793 -18.950 -7.458 1.00 47.19 102 GLY A CA 1
ATOM 681 C C . GLY A 1 107 ? -4.049 -18.418 -6.781 1.00 49.16 102 GLY A C 1
ATOM 682 O O . GLY A 1 107 ? -4.356 -17.234 -6.897 1.00 62.27 102 GLY A O 1
ATOM 683 N N . ARG A 1 108 ? -4.757 -19.275 -6.053 1.00 49.94 103 ARG A N 1
ATOM 684 C CA . ARG A 1 108 ? -6.132 -18.986 -5.616 1.00 59.47 103 ARG A CA 1
ATOM 685 C C . ARG A 1 108 ? -6.355 -17.691 -4.834 1.00 63.62 103 ARG A C 1
ATOM 686 O O . ARG A 1 108 ? -5.456 -17.166 -4.177 1.00 81.32 103 ARG A O 1
ATOM 694 N N . TYR A 1 109 ? -7.589 -17.206 -4.914 1.00 48.67 104 TYR A N 1
ATOM 695 C CA . TYR A 1 109 ? -8.060 -16.067 -4.143 1.00 48.06 104 TYR A CA 1
ATOM 696 C C . TYR A 1 109 ? -8.720 -16.695 -2.940 1.00 50.61 104 TYR A C 1
ATOM 697 O O . TYR A 1 109 ? -9.738 -17.376 -3.064 1.00 61.32 104 TYR A O 1
ATOM 706 N N . THR A 1 110 ? -8.160 -16.425 -1.767 1.00 48.38 105 THR A N 1
ATOM 707 C CA . THR A 1 110 ? -8.495 -17.196 -0.573 1.00 42.11 105 THR A CA 1
ATOM 708 C C . THR A 1 110 ? -9.242 -16.408 0.493 1.00 34.09 105 THR A C 1
ATOM 709 O O . THR A 1 110 ? -9.451 -15.206 0.353 1.00 39.18 105 THR A O 1
ATOM 713 N N . GLU A 1 111 ? -9.640 -17.096 1.557 1.00 31.63 106 GLU A N 1
ATOM 714 C CA . GLU A 1 111 ? -10.528 -16.509 2.556 1.00 44.63 106 GLU A CA 1
ATOM 715 C C . GLU A 1 111 ? -9.978 -15.261 3.249 1.00 57.19 106 GLU A C 1
ATOM 716 O O . GLU A 1 111 ? -10.727 -14.326 3.527 1.00 68.56 106 GLU A O 1
ATOM 722 N N . GLU A 1 112 ? -8.681 -15.238 3.529 1.00 59.91 107 GLU A N 1
ATOM 723 C CA . GLU A 1 112 ? -8.087 -14.075 4.177 1.00 62.03 107 GLU A CA 1
ATOM 724 C C . GLU A 1 112 ? -8.133 -12.843 3.273 1.00 62.31 107 GLU A C 1
ATOM 725 O O . GLU A 1 112 ? -8.351 -11.727 3.745 1.00 66.81 107 GLU A O 1
ATOM 731 N N . GLU A 1 113 ? -7.937 -13.055 1.975 1.00 52.58 108 GLU A N 1
ATOM 732 C CA . GLU A 1 113 ? -8.061 -11.983 0.992 1.00 48.16 108 GLU A CA 1
ATOM 733 C C . GLU A 1 113 ? -9.523 -11.574 0.816 1.00 52.69 108 GLU A C 1
ATOM 734 O O . GLU A 1 113 ? -9.821 -10.417 0.521 1.00 53.28 108 GLU A O 1
ATOM 740 N N . GLN A 1 114 ? -10.423 -12.546 0.961 1.00 49.50 109 GLN A N 1
ATOM 741 C CA . GLN A 1 114 ? -11.860 -12.302 0.899 1.00 56.41 109 GLN A CA 1
ATOM 742 C C . GLN A 1 114 ? -12.274 -11.348 2.015 1.00 63.00 109 GLN A C 1
ATOM 743 O O . GLN A 1 114 ? -13.000 -10.383 1.780 1.00 66.60 109 GLN A O 1
ATOM 749 N N . LYS A 1 115 ? -11.835 -11.650 3.237 1.00 61.37 110 LYS A N 1
ATOM 750 C CA . LYS A 1 115 ? -12.128 -10.816 4.402 1.00 59.87 110 LYS A CA 1
ATOM 751 C C . LYS A 1 115 ? -11.448 -9.447 4.283 1.00 63.32 110 LYS A C 1
ATOM 752 O O . LYS A 1 115 ? -11.990 -8.430 4.721 1.00 67.88 110 LYS A O 1
ATOM 758 N N . THR A 1 116 ? -10.258 -9.434 3.687 1.00 51.14 111 THR A N 1
ATOM 759 C CA . THR A 1 116 ? -9.507 -8.198 3.472 1.00 37.95 111 THR A CA 1
ATOM 760 C C . THR A 1 116 ? -10.273 -7.278 2.533 1.00 35.88 111 THR A C 1
ATOM 761 O O . THR A 1 116 ? -10.445 -6.092 2.812 1.00 38.44 111 THR A O 1
ATOM 765 N N . VAL A 1 117 ? -10.722 -7.842 1.416 1.00 43.31 112 VAL A N 1
ATOM 766 C CA . VAL A 1 117 ? -11.551 -7.133 0.446 1.00 39.75 112 VAL A CA 1
ATOM 767 C C . VAL A 1 117 ? -12.847 -6.670 1.106 1.00 37.28 112 VAL A C 1
ATOM 768 O O . VAL A 1 117 ? -13.303 -5.547 0.883 1.00 18.71 112 VAL A O 1
ATOM 772 N N . ALA A 1 118 ? -13.440 -7.550 1.906 1.00 31.49 113 ALA A N 1
ATOM 773 C CA . ALA A 1 118 ? -14.631 -7.212 2.677 1.00 36.53 113 ALA A CA 1
ATOM 774 C C . ALA A 1 118 ? -14.382 -5.990 3.563 1.00 56.46 113 ALA A C 1
ATOM 775 O O . ALA A 1 118 ? -15.199 -5.070 3.606 1.00 62.31 113 ALA A O 1
ATOM 777 N N . LEU A 1 119 ? -13.241 -5.981 4.249 1.00 63.09 114 LEU A N 1
ATOM 778 C CA . LEU A 1 119 ? -12.869 -4.879 5.137 1.00 47.50 114 LEU A CA 1
ATOM 779 C C . LEU A 1 119 ? -12.744 -3.531 4.424 1.00 47.85 114 LEU A C 1
ATOM 780 O O . LEU A 1 119 ? -13.334 -2.542 4.857 1.00 46.32 114 LEU A O 1
ATOM 785 N N . ILE A 1 120 ? -11.980 -3.493 3.337 1.00 42.67 115 ILE A N 1
ATOM 786 C CA . ILE A 1 120 ? -11.828 -2.268 2.552 1.00 45.86 115 ILE A CA 1
ATOM 787 C C . ILE A 1 120 ? -13.193 -1.746 2.099 1.00 57.07 115 ILE A C 1
ATOM 788 O O . ILE A 1 120 ? -13.491 -0.558 2.225 1.00 42.22 115 ILE A O 1
ATOM 793 N N . LYS A 1 121 ? -14.012 -2.657 1.578 1.00 74.97 116 LYS A N 1
ATOM 794 C CA . LYS A 1 121 ? -15.395 -2.370 1.205 1.00 71.48 116 LYS A CA 1
ATOM 795 C C . LYS A 1 121 ? -16.208 -1.791 2.361 1.00 72.28 116 LYS A C 1
ATOM 796 O O . LYS A 1 121 ? -16.918 -0.803 2.200 1.00 66.11 116 LYS A O 1
ATOM 802 N N . ALA A 1 122 ? -16.108 -2.427 3.523 1.00 73.66 117 ALA A N 1
ATOM 803 C CA . ALA A 1 122 ? -16.891 -2.034 4.690 1.00 67.73 117 ALA A CA 1
ATOM 804 C C . ALA A 1 122 ? -16.505 -0.668 5.242 1.00 76.19 117 ALA A C 1
ATOM 805 O O . ALA A 1 122 ? -17.363 0.170 5.517 1.00 85.68 117 ALA A O 1
ATOM 807 N N . VAL A 1 123 ? -15.206 -0.449 5.401 1.00 79.08 118 VAL A N 1
ATOM 808 C CA . VAL A 1 123 ? -14.710 0.796 5.977 1.00 72.51 118 VAL A CA 1
ATOM 809 C C . VAL A 1 123 ? -14.720 1.954 4.988 1.00 67.09 118 VAL A C 1
ATOM 810 O O . VAL A 1 123 ? -15.145 3.059 5.321 1.00 72.90 118 VAL A O 1
ATOM 814 N N . PHE A 1 124 ? -14.275 1.697 3.764 1.00 57.77 119 PHE A N 1
ATOM 815 C CA . PHE A 1 124 ? -14.063 2.780 2.811 1.00 70.36 119 PHE A CA 1
ATOM 816 C C . PHE A 1 124 ? -15.164 2.860 1.760 1.00 78.81 119 PHE A C 1
ATOM 817 O O . PHE A 1 124 ? -15.136 3.716 0.877 1.00 78.78 119 PHE A O 1
ATOM 825 N N . GLY A 1 125 ? -16.121 1.946 1.856 1.00 85.25 120 GLY A N 1
ATOM 826 C CA . GLY A 1 125 ? -17.242 1.886 0.937 1.00 83.45 120 GLY A CA 1
ATOM 827 C C . GLY A 1 125 ? -16.940 0.946 -0.215 1.00 79.64 120 GLY A C 1
ATOM 828 O O . GLY A 1 125 ? -15.829 0.429 -0.332 1.00 79.42 120 GLY A O 1
ATOM 829 N N . LYS A 1 126 ? -17.929 0.733 -1.074 1.00 75.36 121 LYS A N 1
ATOM 830 C CA . LYS A 1 126 ? -17.729 -0.017 -2.307 1.00 64.97 121 LYS A CA 1
ATOM 831 C C . LYS A 1 126 ? -17.023 0.861 -3.328 1.00 55.98 121 LYS A C 1
ATOM 832 O O . LYS A 1 126 ? -16.438 0.369 -4.292 1.00 67.79 121 LYS A O 1
ATOM 838 N N . SER A 1 127 ? -17.061 2.168 -3.087 1.00 33.79 122 SER A N 1
ATOM 839 C CA . SER A 1 127 ? -16.516 3.157 -4.007 1.00 31.07 122 SER A CA 1
ATOM 840 C C . SER A 1 127 ? -14.994 3.096 -4.083 1.00 54.45 122 SER A C 1
ATOM 841 O O . SER A 1 127 ? -14.380 3.744 -4.928 1.00 72.12 122 SER A O 1
ATOM 844 N N . ALA A 1 128 ? -14.396 2.306 -3.199 1.00 71.87 123 ALA A N 1
ATOM 845 C CA . ALA A 1 128 ? -12.949 2.109 -3.154 1.00 79.87 123 ALA A CA 1
ATOM 846 C C . ALA A 1 128 ? -12.452 1.121 -4.207 1.00 79.28 123 ALA A C 1
ATOM 847 O O . ALA A 1 128 ? -11.278 1.129 -4.575 1.00 74.40 123 ALA A O 1
ATOM 849 N N . MET A 1 129 ? -13.354 0.284 -4.703 1.00 70.95 124 MET A N 1
ATOM 850 C CA . MET A 1 129 ? -12.973 -0.807 -5.590 1.00 61.54 124 MET A CA 1
ATOM 851 C C . MET A 1 129 ? -12.609 -0.350 -6.994 1.00 49.24 124 MET A C 1
ATOM 852 O O . MET A 1 129 ? -12.132 -1.141 -7.806 1.00 61.18 124 MET A O 1
ATOM 857 N N . LYS A 1 130 ? -12.797 0.932 -7.271 1.00 31.37 125 LYS A N 1
ATOM 858 C CA . LYS A 1 130 ? -12.356 1.480 -8.541 1.00 42.67 125 LYS A CA 1
ATOM 859 C C . LYS A 1 130 ? -10.851 1.662 -8.527 1.00 61.34 125 LYS A C 1
ATOM 860 O O . LYS A 1 130 ? -10.194 1.577 -9.562 1.00 66.93 125 LYS A O 1
ATOM 866 N N . HIS A 1 131 ? -10.310 1.910 -7.340 1.00 78.61 126 HIS A N 1
ATOM 867 C CA . HIS A 1 131 ? -8.879 2.142 -7.189 1.00 72.90 126 HIS A CA 1
ATOM 868 C C . HIS A 1 131 ? -8.081 0.916 -6.758 1.00 49.70 126 HIS A C 1
ATOM 869 O O . HIS A 1 131 ? -6.882 1.010 -6.526 1.00 50.19 126 HIS A O 1
ATOM 876 N N . MET A 1 132 ? -8.738 -0.230 -6.647 1.00 33.79 127 MET A N 1
ATOM 877 C CA . MET A 1 132 ? -8.034 -1.452 -6.290 1.00 28.52 127 MET A CA 1
ATOM 878 C C . MET A 1 132 ? -7.420 -2.120 -7.513 1.00 38.61 127 MET A C 1
ATOM 879 O O . MET A 1 132 ? -8.060 -2.237 -8.559 1.00 59.42 127 MET A O 1
ATOM 884 N N . VAL A 1 133 ? -6.171 -2.548 -7.373 1.00 28.26 128 VAL A N 1
ATOM 885 C CA . VAL A 1 133 ? -5.524 -3.375 -8.381 1.00 39.91 128 VAL A CA 1
ATOM 886 C C . VAL A 1 133 ? -5.062 -4.678 -7.742 1.00 42.68 128 VAL A C 1
ATOM 887 O O . VAL A 1 133 ? -4.715 -4.704 -6.564 1.00 48.24 128 VAL A O 1
ATOM 891 N N . ILE A 1 134 ? -5.078 -5.766 -8.504 1.00 40.18 129 ILE A N 1
ATOM 892 C CA . ILE A 1 134 ? -4.643 -7.041 -7.961 1.00 37.86 129 ILE A CA 1
ATOM 893 C C . ILE A 1 134 ? -3.218 -7.311 -8.411 1.00 47.13 129 ILE A C 1
ATOM 894 O O . ILE A 1 134 ? -2.922 -7.271 -9.599 1.00 37.63 129 ILE A O 1
ATOM 899 N N . LEU A 1 135 ? -2.342 -7.616 -7.461 1.00 60.55 130 LEU A N 1
ATOM 900 C CA . LEU A 1 135 ? -0.953 -7.921 -7.778 1.00 50.73 130 LEU A CA 1
ATOM 901 C C . LEU A 1 135 ? -0.560 -9.263 -7.202 1.00 38.56 130 LEU A C 1
ATOM 902 O O . LEU A 1 135 ? -0.777 -9.530 -6.028 1.00 42.32 130 LEU A O 1
ATOM 907 N N . PHE A 1 136 ? 0.036 -10.095 -8.040 1.00 36.12 131 PHE A N 1
ATOM 908 C CA . PHE A 1 136 ? 0.484 -11.418 -7.648 1.00 47.36 131 PHE A CA 1
ATOM 909 C C . PHE A 1 136 ? 1.991 -11.421 -7.475 1.00 54.55 131 PHE A C 1
ATOM 910 O O . PHE A 1 136 ? 2.683 -10.631 -8.100 1.00 59.51 131 PHE A O 1
ATOM 918 N N . THR A 1 137 ? 2.499 -12.278 -6.598 1.00 47.29 132 THR A N 1
ATOM 919 C CA . THR A 1 137 ? 3.943 -12.432 -6.465 1.00 44.18 132 THR A CA 1
ATOM 920 C C . THR A 1 137 ? 4.312 -13.836 -6.933 1.00 45.00 132 THR A C 1
ATOM 921 O O . THR A 1 137 ? 3.428 -14.620 -7.273 1.00 54.14 132 THR A O 1
ATOM 925 N N . ARG A 1 138 ? 5.605 -14.148 -6.938 1.00 31.01 133 ARG A N 1
ATOM 926 C CA . ARG A 1 138 ? 6.100 -15.432 -7.435 1.00 30.63 133 ARG A CA 1
ATOM 927 C C . ARG A 1 138 ? 5.756 -15.675 -8.912 1.00 49.59 133 ARG A C 1
ATOM 928 O O . ARG A 1 138 ? 5.404 -16.791 -9.300 1.00 50.77 133 ARG A O 1
ATOM 936 N N . LYS A 1 139 ? 5.861 -14.628 -9.728 1.00 51.79 134 LYS A N 1
ATOM 937 C CA . LYS A 1 139 ? 5.585 -14.733 -11.160 1.00 55.08 134 LYS A CA 1
ATOM 938 C C . LYS A 1 139 ? 6.447 -15.796 -11.829 1.00 63.28 134 LYS A C 1
ATOM 939 O O . LYS A 1 139 ? 6.013 -16.457 -12.765 1.00 79.59 134 LYS A O 1
ATOM 945 N N . GLU A 1 140 ? 7.662 -15.976 -11.331 1.00 58.77 135 GLU A N 1
ATOM 946 C CA . GLU A 1 140 ? 8.604 -16.902 -11.943 1.00 62.46 135 GLU A CA 1
ATOM 947 C C . GLU A 1 140 ? 8.204 -18.365 -11.730 1.00 49.87 135 GLU A C 1
ATOM 948 O O . GLU A 1 140 ? 8.851 -19.271 -12.251 1.00 56.62 135 GLU A O 1
ATOM 954 N N . GLU A 1 141 ? 7.169 -18.597 -10.930 1.00 41.36 136 GLU A N 1
ATOM 955 C CA . GLU A 1 141 ? 6.783 -19.962 -10.577 1.00 57.52 136 GLU A CA 1
ATOM 956 C C . GLU A 1 141 ? 5.867 -20.655 -11.592 1.00 51.69 136 GLU A C 1
ATOM 957 O O . GLU A 1 141 ? 5.734 -21.878 -11.569 1.00 46.29 136 GLU A O 1
ATOM 963 N N . LEU A 1 142 ? 5.240 -19.888 -12.478 1.00 55.34 137 LEU A N 1
ATOM 964 C CA . LEU A 1 142 ? 4.325 -20.477 -13.459 1.00 64.54 137 LEU A CA 1
ATOM 965 C C . LEU A 1 142 ? 5.029 -21.173 -14.626 1.00 65.10 137 LEU A C 1
ATOM 966 O O . LEU A 1 142 ? 4.437 -22.012 -15.307 1.00 68.28 137 LEU A O 1
ATOM 971 N N . GLU A 1 143 ? 6.287 -20.801 -14.850 1.00 59.27 138 GLU A N 1
ATOM 972 C CA . GLU A 1 143 ? 7.151 -21.393 -15.877 1.00 63.61 138 GLU A CA 1
ATOM 973 C C . GLU A 1 143 ? 6.649 -21.177 -17.307 1.00 67.46 138 GLU A C 1
ATOM 974 O O . GLU A 1 143 ? 6.584 -20.042 -17.776 1.00 58.47 138 GLU A O 1
ATOM 980 N N . GLY A 1 144 ? 6.304 -22.264 -17.997 1.00 74.16 139 GLY A N 1
ATOM 981 C CA . GLY A 1 144 ? 5.862 -22.176 -19.379 1.00 81.04 139 GLY A CA 1
ATOM 982 C C . GLY A 1 144 ? 4.479 -21.616 -19.646 1.00 82.70 139 GLY A C 1
ATOM 983 O O . GLY A 1 144 ? 4.110 -21.406 -20.803 1.00 92.04 139 GLY A O 1
ATOM 984 N N . GLN A 1 145 ? 3.708 -21.376 -18.592 1.00 66.37 140 GLN A N 1
ATOM 985 C CA . GLN A 1 145 ? 2.354 -20.858 -18.749 1.00 61.46 140 GLN A CA 1
ATOM 986 C C . GLN A 1 145 ? 2.304 -19.326 -18.777 1.00 61.34 140 GLN A C 1
ATOM 987 O O . GLN A 1 145 ? 3.055 -18.657 -18.072 1.00 64.91 140 GLN A O 1
ATOM 993 N N . SER A 1 146 ? 1.407 -18.785 -19.596 1.00 56.46 141 SER A N 1
ATOM 994 C CA . SER A 1 146 ? 1.204 -17.345 -19.734 1.00 50.15 141 SER A CA 1
ATOM 995 C C . SER A 1 146 ? 0.391 -16.822 -18.554 1.00 44.42 141 SER A C 1
ATOM 996 O O . SER A 1 146 ? -0.469 -17.537 -18.041 1.00 39.99 141 SER A O 1
ATOM 999 N N . PHE A 1 147 ? 0.680 -15.609 -18.088 1.00 43.26 142 PHE A N 1
ATOM 1000 C CA . PHE A 1 147 ? -0.136 -15.018 -17.023 1.00 56.75 142 PHE A CA 1
ATOM 1001 C C . PHE A 1 147 ? -1.585 -14.889 -17.512 1.00 62.46 142 PHE A C 1
ATOM 1002 O O . PHE A 1 147 ? -2.526 -15.033 -16.732 1.00 59.02 142 PHE A O 1
ATOM 1010 N N . HIS A 1 148 ? -1.752 -14.569 -18.794 1.00 63.16 143 HIS A N 1
ATOM 1011 C CA . HIS A 1 148 ? -3.073 -14.549 -19.425 1.00 49.38 143 HIS A CA 1
ATOM 1012 C C . HIS A 1 148 ? -3.755 -15.892 -19.261 1.00 49.58 143 HIS A C 1
ATOM 1013 O O . HIS A 1 148 ? -4.894 -15.975 -18.801 1.00 54.47 143 HIS A O 1
ATOM 1020 N N . ASP A 1 149 ? -3.050 -16.936 -19.681 1.00 43.16 144 ASP A N 1
ATOM 1021 C CA . ASP A 1 149 ? -3.505 -18.309 -19.524 1.00 60.19 144 ASP A CA 1
ATOM 1022 C C . ASP A 1 149 ? -3.795 -18.598 -18.054 1.00 51.18 144 ASP A C 1
ATOM 1023 O O . ASP A 1 149 ? -4.678 -19.384 -17.725 1.00 58.47 144 ASP A O 1
ATOM 1028 N N . PHE A 1 150 ? -3.023 -17.972 -17.175 1.00 42.57 145 PHE A N 1
ATOM 1029 C CA . PHE A 1 150 ? -3.170 -18.170 -15.741 1.00 50.26 145 PHE A CA 1
ATOM 1030 C C . PHE A 1 150 ? -4.518 -17.659 -15.229 1.00 59.23 145 PHE A C 1
ATOM 1031 O O . PHE A 1 150 ? -5.275 -18.395 -14.594 1.00 62.18 145 PHE A O 1
ATOM 1039 N N . ILE A 1 151 ? -4.823 -16.403 -15.540 1.00 55.87 146 ILE A N 1
ATOM 1040 C CA . ILE A 1 151 ? -6.055 -15.772 -15.082 1.00 49.05 146 ILE A CA 1
ATOM 1041 C C . ILE A 1 151 ? -7.262 -16.263 -15.878 1.00 47.80 146 ILE A C 1
ATOM 1042 O O . ILE A 1 151 ? -8.412 -16.076 -15.474 1.00 33.20 146 ILE A O 1
ATOM 1047 N N . ALA A 1 152 ? -6.988 -16.975 -16.965 1.00 64.28 147 ALA A N 1
ATOM 1048 C CA . ALA A 1 152 ? -8.043 -17.565 -17.773 1.00 23.86 147 ALA A CA 1
ATOM 1049 C C . ALA A 1 152 ? -8.590 -18.847 -17.166 1.00 48.84 147 ALA A C 1
ATOM 1050 O O . ALA A 1 152 ? -9.749 -19.194 -17.384 1.00 55.48 147 ALA A O 1
ATOM 1052 N N . ASP A 1 153 ? -7.757 -19.552 -16.409 1.00 38.41 148 ASP A N 1
ATOM 1053 C CA . ASP A 1 153 ? -8.185 -20.785 -15.757 1.00 42.07 148 ASP A CA 1
ATOM 1054 C C . ASP A 1 153 ? -8.762 -20.512 -14.374 1.00 58.35 148 ASP A C 1
ATOM 1055 O O . ASP A 1 153 ? -9.037 -21.441 -13.616 1.00 53.21 148 ASP A O 1
ATOM 1060 N N . ALA A 1 154 ? -8.951 -19.238 -14.048 1.00 60.65 149 ALA A N 1
ATOM 1061 C CA . ALA A 1 154 ? -9.308 -18.861 -12.690 1.00 45.50 149 ALA A CA 1
ATOM 1062 C C . ALA A 1 154 ? -10.710 -19.324 -12.302 1.00 49.27 149 ALA A C 1
ATOM 1063 O O . ALA A 1 154 ? -11.428 -19.927 -13.098 1.00 57.80 149 ALA A O 1
ATOM 1065 N N . ASP A 1 155 ? -11.084 -19.036 -11.063 1.00 48.30 150 ASP A N 1
ATOM 1066 C CA . ASP A 1 155 ? -12.348 -19.487 -10.501 1.00 50.65 150 ASP A CA 1
ATOM 1067 C C . ASP A 1 155 ? -13.338 -18.352 -10.383 1.00 60.20 150 ASP A C 1
ATOM 1068 O O . ASP A 1 155 ? -13.043 -17.217 -10.750 1.00 69.49 150 ASP A O 1
ATOM 1073 N N . VAL A 1 156 ? -14.507 -18.668 -9.842 1.00 47.83 151 VAL A N 1
ATOM 1074 C CA . VAL A 1 156 ? -15.608 -17.726 -9.781 1.00 51.71 151 VAL A CA 1
ATOM 1075 C C . VAL A 1 156 ? -15.219 -16.524 -8.932 1.00 71.72 151 VAL A C 1
ATOM 1076 O O . VAL A 1 156 ? -15.447 -15.381 -9.323 1.00 72.52 151 VAL A O 1
ATOM 1080 N N . GLY A 1 157 ? -14.627 -16.791 -7.772 1.00 76.90 152 GLY A N 1
ATOM 1081 C CA . GLY A 1 157 ? -14.248 -15.736 -6.851 1.00 75.70 152 GLY A CA 1
ATOM 1082 C C . GLY A 1 157 ? -13.149 -14.829 -7.371 1.00 75.28 152 GLY A C 1
ATOM 1083 O O . GLY A 1 157 ? -13.259 -13.606 -7.286 1.00 83.24 152 GLY A O 1
ATOM 1084 N N . LEU A 1 158 ? -12.084 -15.421 -7.903 1.00 56.95 153 LEU A N 1
ATOM 1085 C CA . LEU A 1 158 ? -11.009 -14.633 -8.495 1.00 46.42 153 LEU A CA 1
ATOM 1086 C C . LEU A 1 158 ? -11.495 -13.823 -9.694 1.00 46.52 153 LEU A C 1
ATOM 1087 O O . LEU A 1 158 ? -11.147 -12.655 -9.833 1.00 19.78 153 LEU A O 1
ATOM 1092 N N . LYS A 1 159 ? -12.298 -14.450 -10.552 1.00 45.08 154 LYS A N 1
ATOM 1093 C CA . LYS A 1 159 ? -12.891 -13.767 -11.703 1.00 44.07 154 LYS A CA 1
ATOM 1094 C C . LYS A 1 159 ? -13.767 -12.609 -11.245 1.00 53.19 154 LYS A C 1
ATOM 1095 O O . LYS A 1 159 ? -13.757 -11.533 -11.845 1.00 43.69 154 LYS A O 1
ATOM 1101 N N . SER A 1 160 ? -14.541 -12.853 -10.192 1.00 60.97 155 SER A N 1
ATOM 1102 C CA . SER A 1 160 ? -15.415 -11.838 -9.619 1.00 70.26 155 SER A CA 1
ATOM 1103 C C . SER A 1 160 ? -14.637 -10.607 -9.163 1.00 76.80 155 SER A C 1
ATOM 1104 O O . SER A 1 160 ? -14.949 -9.484 -9.559 1.00 77.21 155 SER A O 1
ATOM 1107 N N . ILE A 1 161 ? -13.632 -10.818 -8.320 1.00 67.96 156 ILE A N 1
ATOM 1108 C CA . ILE A 1 161 ? -12.861 -9.706 -7.774 1.00 66.83 156 ILE A CA 1
ATOM 1109 C C . ILE A 1 161 ? -12.058 -8.989 -8.857 1.00 73.43 156 ILE A C 1
ATOM 1110 O O . ILE A 1 161 ? -11.902 -7.769 -8.816 1.00 97.52 156 ILE A O 1
ATOM 1115 N N . VAL A 1 162 ? -11.551 -9.746 -9.824 1.00 52.14 157 VAL A N 1
ATOM 1116 C CA . VAL A 1 162 ? -10.866 -9.145 -10.961 1.00 37.86 157 VAL A CA 1
ATOM 1117 C C . VAL A 1 162 ? -11.818 -8.213 -11.699 1.00 58.30 157 VAL A C 1
ATOM 1118 O O . VAL A 1 162 ? -11.454 -7.089 -12.052 1.00 68.86 157 VAL A O 1
ATOM 1122 N N . LYS A 1 163 ? -13.043 -8.689 -11.906 1.00 63.53 158 LYS A N 1
ATOM 1123 C CA . LYS A 1 163 ? -14.098 -7.901 -12.534 1.00 62.79 158 LYS A CA 1
ATOM 1124 C C . LYS A 1 163 ? -14.352 -6.604 -11.766 1.00 67.78 158 LYS A C 1
ATOM 1125 O O . LYS A 1 163 ? -14.413 -5.532 -12.368 1.00 56.72 158 LYS A O 1
ATOM 1131 N N . GLU A 1 164 ? -14.499 -6.704 -10.445 1.00 82.66 159 GLU A N 1
ATOM 1132 C CA . GLU A 1 164 ? -14.719 -5.524 -9.605 1.00 89.69 159 GLU A CA 1
ATOM 1133 C C . GLU A 1 164 ? -13.571 -4.531 -9.721 1.00 93.95 159 GLU A C 1
ATOM 1134 O O . GLU A 1 164 ? -13.774 -3.318 -9.682 1.00 99.24 159 GLU A O 1
ATOM 1140 N N . CYS A 1 165 ? -12.363 -5.064 -9.865 1.00 88.39 160 CYS A N 1
ATOM 1141 C CA . CYS A 1 165 ? -11.158 -4.250 -9.924 1.00 79.66 160 CYS A CA 1
ATOM 1142 C C . CYS A 1 165 ? -10.854 -3.724 -11.319 1.00 72.76 160 CYS A C 1
ATOM 1143 O O . CYS A 1 165 ? -9.846 -3.055 -11.518 1.00 64.54 160 CYS A O 1
ATOM 1146 N N . GLY A 1 166 ? -11.729 -4.016 -12.276 1.00 71.63 161 GLY A N 1
ATOM 1147 C CA . GLY A 1 166 ? -11.605 -3.453 -13.608 1.00 67.69 161 GLY A CA 1
ATOM 1148 C C . GLY A 1 166 ? -10.583 -4.145 -14.490 1.00 60.16 161 GLY A C 1
ATOM 1149 O O . GLY A 1 166 ? -9.991 -3.522 -15.374 1.00 39.64 161 GLY A O 1
ATOM 1150 N N . ASN A 1 167 ? -10.380 -5.437 -14.244 1.00 74.77 162 ASN A N 1
ATOM 1151 C CA . ASN A 1 167 ? -9.364 -6.226 -14.938 1.00 79.68 162 ASN A CA 1
ATOM 1152 C C . ASN A 1 167 ? -7.972 -5.620 -14.811 1.00 69.45 162 ASN A C 1
ATOM 1153 O O . ASN A 1 167 ? -7.197 -5.601 -15.767 1.00 59.65 162 ASN A O 1
ATOM 1158 N N . ARG A 1 168 ? -7.661 -5.131 -13.616 1.00 64.79 163 ARG A N 1
ATOM 1159 C CA . ARG A 1 168 ? -6.323 -4.649 -13.308 1.00 53.28 163 ARG A CA 1
ATOM 1160 C C . ARG A 1 168 ? -5.554 -5.706 -12.525 1.00 54.34 163 ARG A C 1
ATOM 1161 O O . ARG A 1 168 ? -5.779 -5.887 -11.330 1.00 68.97 163 ARG A O 1
ATOM 1169 N N . CYS A 1 169 ? -4.636 -6.391 -13.202 1.00 44.69 164 CYS A N 1
ATOM 1170 C CA . CYS A 1 169 ? -3.875 -7.484 -12.598 1.00 46.80 164 CYS A CA 1
ATOM 1171 C C . CYS A 1 169 ? -2.409 -7.482 -13.023 1.00 58.38 164 CYS A C 1
ATOM 1172 O O . CYS A 1 169 ? -2.080 -7.173 -14.166 1.00 62.11 164 CYS A O 1
ATOM 1175 N N . CYS A 1 170 ? -1.532 -7.822 -12.083 1.00 62.91 165 CYS A N 1
ATOM 1176 C CA . CYS A 1 170 ? -0.107 -7.923 -12.364 1.00 48.44 165 CYS A CA 1
ATOM 1177 C C . CYS A 1 170 ? 0.494 -9.167 -11.752 1.00 60.01 165 CYS A C 1
ATOM 1178 O O . CYS A 1 170 ? -0.100 -9.797 -10.886 1.00 74.92 165 CYS A O 1
ATOM 1181 N N . ALA A 1 171 ? 1.659 -9.544 -12.256 1.00 61.97 166 ALA A N 1
ATOM 1182 C CA . ALA A 1 171 ? 2.447 -10.592 -11.639 1.00 61.18 166 ALA A CA 1
ATOM 1183 C C . ALA A 1 171 ? 3.844 -10.017 -11.414 1.00 72.66 166 ALA A C 1
ATOM 1184 O O . ALA A 1 171 ? 4.341 -9.252 -12.237 1.00 71.14 166 ALA A O 1
ATOM 1186 N N . PHE A 1 172 ? 4.472 -10.377 -10.302 1.00 76.33 167 PHE A N 1
ATOM 1187 C CA . PHE A 1 172 ? 5.772 -9.825 -9.951 1.00 59.53 167 PHE A CA 1
ATOM 1188 C C . PHE A 1 172 ? 6.759 -10.944 -9.695 1.00 55.58 167 PHE A C 1
ATOM 1189 O O . PHE A 1 172 ? 6.403 -11.965 -9.108 1.00 57.11 167 PHE A O 1
ATOM 1197 N N . SER A 1 173 ? 8.004 -10.745 -10.111 1.00 53.93 168 SER A N 1
ATOM 1198 C CA . SER A 1 173 ? 9.089 -11.626 -9.702 1.00 67.51 168 SER A CA 1
ATOM 1199 C C . SER A 1 173 ? 10.130 -10.901 -8.865 1.00 78.45 168 SER A C 1
ATOM 1200 O O . SER A 1 173 ? 10.906 -10.101 -9.393 1.00 86.75 168 SER A O 1
ATOM 1203 N N . ASN A 1 174 ? 10.142 -11.173 -7.563 1.00 77.89 169 ASN A N 1
ATOM 1204 C CA . ASN A 1 174 ? 11.124 -10.566 -6.671 1.00 56.83 169 ASN A CA 1
ATOM 1205 C C . ASN A 1 174 ? 12.239 -11.553 -6.328 1.00 53.94 169 ASN A C 1
ATOM 1206 O O . ASN A 1 174 ? 12.052 -12.420 -5.478 1.00 75.21 169 ASN A O 1
ATOM 1211 N N . SER A 1 175 ? 13.391 -11.427 -6.979 1.00 38.81 170 SER A N 1
ATOM 1212 C CA . SER A 1 175 ? 14.483 -12.378 -6.770 1.00 60.44 170 SER A CA 1
ATOM 1213 C C . SER A 1 175 ? 15.817 -11.837 -7.274 1.00 79.97 170 SER A C 1
ATOM 1214 O O . SER A 1 175 ? 16.592 -12.565 -7.899 1.00 86.15 170 SER A O 1
ATOM 1217 N N . THR A 1 178 ? 16.052 -12.740 -10.151 1.00 53.88 173 THR A N 1
ATOM 1218 C CA . THR A 1 178 ? 15.423 -11.872 -11.144 1.00 66.62 173 THR A CA 1
ATOM 1219 C C . THR A 1 178 ? 16.040 -10.472 -11.171 1.00 77.31 173 THR A C 1
ATOM 1220 O O . THR A 1 178 ? 16.167 -9.813 -10.138 1.00 76.01 173 THR A O 1
ATOM 1224 N N . SER A 1 179 ? 16.407 -10.034 -12.374 1.00 80.61 174 SER A N 1
ATOM 1225 C CA . SER A 1 179 ? 17.205 -8.827 -12.582 1.00 74.61 174 SER A CA 1
ATOM 1226 C C . SER A 1 179 ? 16.461 -7.510 -12.375 1.00 74.55 174 SER A C 1
ATOM 1227 O O . SER A 1 179 ? 15.233 -7.461 -12.393 1.00 79.63 174 SER A O 1
ATOM 1230 N N . LYS A 1 180 ? 17.240 -6.446 -12.206 1.00 72.02 175 LYS A N 1
ATOM 1231 C CA . LYS A 1 180 ? 16.738 -5.089 -12.030 1.00 70.38 175 LYS A CA 1
ATOM 1232 C C . LYS A 1 180 ? 15.908 -4.634 -13.224 1.00 78.70 175 LYS A C 1
ATOM 1233 O O . LYS A 1 180 ? 14.871 -3.992 -13.052 1.00 87.35 175 LYS A O 1
ATOM 1239 N N . ALA A 1 181 ? 16.371 -4.942 -14.431 1.00 81.38 176 ALA A N 1
ATOM 1240 C CA . ALA A 1 181 ? 15.722 -4.439 -15.638 1.00 82.75 176 ALA A CA 1
ATOM 1241 C C . ALA A 1 181 ? 14.335 -5.049 -15.798 1.00 67.62 176 ALA A C 1
ATOM 1242 O O . ALA A 1 181 ? 13.395 -4.369 -16.210 1.00 44.23 176 ALA A O 1
ATOM 1244 N N . GLU A 1 182 ? 14.215 -6.336 -15.491 1.00 67.72 177 GLU A N 1
ATOM 1245 C CA . GLU A 1 182 ? 12.906 -6.975 -15.424 1.00 63.82 177 GLU A CA 1
ATOM 1246 C C . GLU A 1 182 ? 12.041 -6.324 -14.351 1.00 69.86 177 GLU A C 1
ATOM 1247 O O . GLU A 1 182 ? 10.899 -5.943 -14.603 1.00 70.04 177 GLU A O 1
ATOM 1253 N N . LYS A 1 183 ? 12.611 -6.192 -13.157 1.00 76.77 178 LYS A N 1
ATOM 1254 C CA . LYS A 1 183 ? 11.920 -5.595 -12.020 1.00 83.61 178 LYS A CA 1
ATOM 1255 C C . LYS A 1 183 ? 11.389 -4.188 -12.305 1.00 93.19 178 LYS A C 1
ATOM 1256 O O . LYS A 1 183 ? 10.215 -3.896 -12.072 1.00 101.31 178 LYS A O 1
ATOM 1262 N N . GLU A 1 184 ? 12.260 -3.323 -12.814 1.00 91.90 179 GLU A N 1
ATOM 1263 C CA . GLU A 1 184 ? 11.869 -1.959 -13.136 1.00 92.18 179 GLU A CA 1
ATOM 1264 C C . GLU A 1 184 ? 10.855 -1.914 -14.275 1.00 98.00 179 GLU A C 1
ATOM 1265 O O . GLU A 1 184 ? 10.049 -0.991 -14.355 1.00 101.05 179 GLU A O 1
ATOM 1271 N N . SER A 1 185 ? 10.897 -2.913 -15.150 1.00 97.15 180 SER A N 1
ATOM 1272 C CA . SER A 1 185 ? 9.907 -3.033 -16.216 1.00 98.61 180 SER A CA 1
ATOM 1273 C C . SER A 1 185 ? 8.535 -3.335 -15.623 1.00 96.05 180 SER A C 1
ATOM 1274 O O . SER A 1 185 ? 7.522 -2.807 -16.081 1.00 101.66 180 SER A O 1
ATOM 1277 N N . GLN A 1 186 ? 8.510 -4.204 -14.615 1.00 84.64 181 GLN A N 1
ATOM 1278 C CA . GLN A 1 186 ? 7.284 -4.511 -13.881 1.00 69.14 181 GLN A CA 1
ATOM 1279 C C . GLN A 1 186 ? 6.766 -3.241 -13.229 1.00 70.49 181 GLN A C 1
ATOM 1280 O O . GLN A 1 186 ? 5.561 -3.003 -13.171 1.00 69.83 181 GLN A O 1
ATOM 1286 N N . VAL A 1 187 ? 7.696 -2.444 -12.719 1.00 75.13 182 VAL A N 1
ATOM 1287 C CA . VAL A 1 187 ? 7.374 -1.146 -12.147 1.00 76.59 182 VAL A CA 1
ATOM 1288 C C . VAL A 1 187 ? 6.709 -0.266 -13.201 1.00 72.06 182 VAL A C 1
ATOM 1289 O O . VAL A 1 187 ? 5.738 0.428 -12.902 1.00 66.60 182 VAL A O 1
ATOM 1293 N N . GLN A 1 188 ? 7.231 -0.292 -14.429 1.00 73.99 183 GLN A N 1
ATOM 1294 C CA . GLN A 1 188 ? 6.634 0.483 -15.517 1.00 70.74 183 GLN A CA 1
ATOM 1295 C C . GLN A 1 188 ? 5.201 0.037 -15.753 1.00 68.16 183 GLN A C 1
ATOM 1296 O O . GLN A 1 188 ? 4.305 0.863 -15.918 1.00 66.70 183 GLN A O 1
ATOM 1302 N N . GLU A 1 189 ? 4.995 -1.278 -15.764 1.00 63.20 184 GLU A N 1
ATOM 1303 C CA . GLU A 1 189 ? 3.663 -1.854 -15.905 1.00 60.53 184 GLU A CA 1
ATOM 1304 C C . GLU A 1 189 ? 2.710 -1.381 -14.815 1.00 61.65 184 GLU A C 1
ATOM 1305 O O . GLU A 1 189 ? 1.632 -0.861 -15.104 1.00 61.74 184 GLU A O 1
ATOM 1311 N N . LEU A 1 190 ? 3.125 -1.557 -13.564 1.00 67.46 185 LEU A N 1
ATOM 1312 C CA . LEU A 1 190 ? 2.308 -1.169 -12.420 1.00 72.41 185 LEU A CA 1
ATOM 1313 C C . LEU A 1 190 ? 1.964 0.311 -12.413 1.00 73.52 185 LEU A C 1
ATOM 1314 O O . LEU A 1 190 ? 0.795 0.681 -12.338 1.00 74.35 185 LEU A O 1
ATOM 1319 N N . VAL A 1 191 ? 2.982 1.156 -12.503 1.00 72.11 186 VAL A N 1
ATOM 1320 C CA . VAL A 1 191 ? 2.770 2.598 -12.470 1.00 73.87 186 VAL A CA 1
ATOM 1321 C C . VAL A 1 191 ? 1.870 3.083 -13.605 1.00 77.95 186 VAL A C 1
ATOM 1322 O O . VAL A 1 191 ? 0.953 3.873 -13.380 1.00 76.96 186 VAL A O 1
ATOM 1326 N N . GLU A 1 192 ? 2.122 2.590 -14.815 1.00 81.28 187 GLU A N 1
ATOM 1327 C CA . GLU A 1 192 ? 1.323 2.964 -15.982 1.00 75.31 187 GLU A CA 1
ATOM 1328 C C . GLU A 1 192 ? -0.149 2.596 -15.839 1.00 61.63 187 GLU A C 1
ATOM 1329 O O . GLU A 1 192 ? -1.029 3.422 -16.085 1.00 54.51 187 GLU A O 1
ATOM 1335 N N . LEU A 1 193 ? -0.410 1.345 -15.477 1.00 45.60 188 LEU A N 1
ATOM 1336 C CA . LEU A 1 193 ? -1.774 0.887 -15.236 1.00 50.11 188 LEU A CA 1
ATOM 1337 C C . LEU A 1 193 ? -2.453 1.728 -14.152 1.00 63.45 188 LEU A C 1
ATOM 1338 O O . LEU A 1 193 ? -3.639 2.044 -14.261 1.00 62.03 188 LEU A O 1
ATOM 1343 N N . ILE A 1 194 ? -1.711 2.062 -13.099 1.00 73.16 189 ILE A N 1
ATOM 1344 C CA . ILE A 1 194 ? -2.245 2.895 -12.024 1.00 75.54 189 ILE A CA 1
ATOM 1345 C C . ILE A 1 194 ? -2.662 4.254 -12.575 1.00 75.07 189 ILE A C 1
ATOM 1346 O O . ILE A 1 194 ? -3.745 4.755 -12.269 1.00 62.80 189 ILE A O 1
ATOM 1351 N N . GLU A 1 195 ? -1.806 4.834 -13.408 1.00 83.72 190 GLU A N 1
ATOM 1352 C CA . GLU A 1 195 ? -2.102 6.113 -14.040 1.00 84.84 190 GLU A CA 1
ATOM 1353 C C . GLU A 1 195 ? -3.302 5.983 -14.973 1.00 86.50 190 GLU A C 1
ATOM 1354 O O . GLU A 1 195 ? -4.131 6.887 -15.051 1.00 89.54 190 GLU A O 1
ATOM 1360 N N . LYS A 1 196 ? -3.389 4.858 -15.680 1.00 76.91 191 LYS A N 1
ATOM 1361 C CA . LYS A 1 196 ? -4.560 4.567 -16.503 1.00 73.56 191 LYS A CA 1
ATOM 1362 C C . LYS A 1 196 ? -5.815 4.574 -15.648 1.00 78.30 191 LYS A C 1
ATOM 1363 O O . LYS A 1 196 ? -6.783 5.273 -15.947 1.00 84.67 191 LYS A O 1
ATOM 1369 N N . MET A 1 197 ? -5.783 3.767 -14.593 1.00 78.80 192 MET A N 1
ATOM 1370 C CA . MET A 1 197 ? -6.895 3.636 -13.663 1.00 80.90 192 MET A CA 1
ATOM 1371 C C . MET A 1 197 ? -7.349 4.970 -13.084 1.00 78.61 192 MET A C 1
ATOM 1372 O O . MET A 1 197 ? -8.539 5.272 -13.082 1.00 64.70 192 MET A O 1
ATOM 1377 N N . VAL A 1 198 ? -6.397 5.771 -12.614 1.00 91.58 193 VAL A N 1
ATOM 1378 C CA . VAL A 1 198 ? -6.693 7.084 -12.040 1.00 95.90 193 VAL A CA 1
ATOM 1379 C C . VAL A 1 198 ? -7.320 8.034 -13.057 1.00 99.21 193 VAL A C 1
ATOM 1380 O O . VAL A 1 198 ? -8.283 8.740 -12.751 1.00 108.70 193 VAL A O 1
ATOM 1384 N N . GLN A 1 199 ? -6.774 8.038 -14.270 1.00 86.85 194 GLN A N 1
ATOM 1385 C CA . GLN A 1 199 ? -7.297 8.879 -15.341 1.00 69.45 194 GLN A CA 1
ATOM 1386 C C . GLN A 1 199 ? -8.741 8.512 -15.663 1.00 57.54 194 GLN A C 1
ATOM 1387 O O . GLN A 1 199 ? -9.594 9.386 -15.781 1.00 50.03 194 GLN A O 1
ATOM 1393 N N . CYS A 1 200 ? -9.012 7.218 -15.797 1.00 71.31 195 CYS A N 1
ATOM 1394 C CA . CYS A 1 200 ? -10.373 6.732 -16.024 1.00 87.40 195 CYS A CA 1
ATOM 1395 C C . CYS A 1 200 ? -11.252 6.967 -14.790 1.00 84.87 195 CYS A C 1
ATOM 1396 O O . CYS A 1 200 ? -12.478 6.906 -14.861 1.00 77.80 195 CYS A O 1
ATOM 1399 N N . ASN A 1 201 ? -10.602 7.229 -13.662 1.00 94.61 196 ASN A N 1
ATOM 1400 C CA . ASN A 1 201 ? -11.267 7.470 -12.382 1.00 107.09 196 ASN A CA 1
ATOM 1401 C C . ASN A 1 201 ? -11.583 8.934 -12.104 1.00 115.65 196 ASN A C 1
ATOM 1402 O O . ASN A 1 201 ? -11.752 9.323 -10.946 1.00 119.37 196 ASN A O 1
ATOM 1407 N N . GLU A 1 202 ? -11.603 9.731 -13.171 1.00 114.88 197 GLU A N 1
ATOM 1408 C CA . GLU A 1 202 ? -11.809 11.181 -13.124 1.00 112.48 197 GLU A CA 1
ATOM 1409 C C . GLU A 1 202 ? -10.568 11.926 -12.631 1.00 112.42 197 GLU A C 1
ATOM 1410 O O . GLU A 1 202 ? -10.662 13.066 -12.182 1.00 112.78 197 GLU A O 1
ATOM 1416 N N . GLY A 1 203 ? -9.409 11.278 -12.728 1.00 114.00 198 GLY A N 1
ATOM 1417 C CA . GLY A 1 203 ? -8.129 11.960 -12.640 1.00 115.06 198 GLY A CA 1
ATOM 1418 C C . GLY A 1 203 ? -7.696 12.389 -11.250 1.00 115.68 198 GLY A C 1
ATOM 1419 O O . GLY A 1 203 ? -6.842 13.263 -11.112 1.00 112.87 198 GLY A O 1
ATOM 1420 N N . ALA A 1 204 ? -8.271 11.778 -10.220 1.00 114.96 199 ALA A N 1
ATOM 1421 C CA . ALA A 1 204 ? -7.979 12.173 -8.842 1.00 104.70 199 ALA A CA 1
ATOM 1422 C C . ALA A 1 204 ? -7.758 10.990 -7.907 1.00 91.89 199 ALA A C 1
ATOM 1423 O O . ALA A 1 204 ? -8.058 9.850 -8.256 1.00 94.85 199 ALA A O 1
ATOM 1425 N N . TYR A 1 205 ? -7.219 11.261 -6.722 1.00 75.68 200 TYR A N 1
ATOM 1426 C CA . TYR A 1 205 ? -6.961 10.199 -5.758 1.00 68.53 200 TYR A CA 1
ATOM 1427 C C . TYR A 1 205 ? -8.278 9.694 -5.196 1.00 60.97 200 TYR A C 1
ATOM 1428 O O . TYR A 1 205 ? -9.346 10.170 -5.576 1.00 74.29 200 TYR A O 1
ATOM 1437 N N . PHE A 1 206 ? -8.199 8.737 -4.283 1.00 45.49 201 PHE A N 1
ATOM 1438 C CA . PHE A 1 206 ? -9.389 8.226 -3.620 1.00 42.77 201 PHE A CA 1
ATOM 1439 C C . PHE A 1 206 ? -9.777 9.138 -2.461 1.00 50.45 201 PHE A C 1
ATOM 1440 O O . PHE A 1 206 ? -8.947 9.476 -1.622 1.00 79.44 201 PHE A O 1
ATOM 1448 N N . SER A 1 207 ? -11.041 9.543 -2.426 1.00 39.36 202 SER A N 1
ATOM 1449 C CA . SER A 1 207 ? -11.531 10.425 -1.374 1.00 55.32 202 SER A CA 1
ATOM 1450 C C . SER A 1 207 ? -12.792 9.871 -0.724 1.00 70.08 202 SER A C 1
ATOM 1451 O O . SER A 1 207 ? -13.784 9.571 -1.396 1.00 71.22 202 SER A O 1
ATOM 1454 N N . ASP A 1 208 ? -12.734 9.744 0.599 1.00 77.35 203 ASP A N 1
ATOM 1455 C CA . ASP A 1 208 ? -13.832 9.198 1.377 1.00 73.10 203 ASP A CA 1
ATOM 1456 C C . ASP A 1 208 ? -14.251 10.153 2.494 1.00 71.99 203 ASP A C 1
ATOM 1457 O O . ASP A 1 208 ? -13.576 11.148 2.749 1.00 69.88 203 ASP A O 1
ATOM 1462 N N . ASP A 1 209 ? -15.360 9.840 3.163 1.00 80.76 204 ASP A N 1
ATOM 1463 C CA . ASP A 1 209 ? -15.828 10.629 4.300 1.00 90.18 204 ASP A CA 1
ATOM 1464 C C . ASP A 1 209 ? -14.729 10.674 5.346 1.00 98.82 204 ASP A C 1
ATOM 1465 O O . ASP A 1 209 ? -14.430 11.721 5.921 1.00 109.43 204 ASP A O 1
ATOM 1470 N N . ILE A 1 210 ? -14.143 9.504 5.576 1.00 91.66 205 ILE A N 1
ATOM 1471 C CA . ILE A 1 210 ? -12.980 9.341 6.438 1.00 72.41 205 ILE A CA 1
ATOM 1472 C C . ILE A 1 210 ? -11.856 10.255 5.993 1.00 60.74 205 ILE A C 1
ATOM 1473 O O . ILE A 1 210 ? -11.427 11.141 6.730 1.00 64.85 205 ILE A O 1
ATOM 1478 N N . TYR A 1 211 ? -11.381 10.012 4.779 1.00 57.41 206 TYR A N 1
ATOM 1479 C CA . TYR A 1 211 ? -10.271 10.754 4.201 1.00 72.16 206 TYR A CA 1
ATOM 1480 C C . TYR A 1 211 ? -10.468 12.273 4.251 1.00 79.10 206 TYR A C 1
ATOM 1481 O O . TYR A 1 211 ? -9.523 13.000 4.546 1.00 80.53 206 TYR A O 1
ATOM 1490 N N . LYS A 1 212 ? -11.675 12.756 3.949 1.00 77.96 207 LYS A N 1
ATOM 1491 C CA . LYS A 1 212 ? -11.934 14.195 4.030 1.00 83.58 207 LYS A CA 1
ATOM 1492 C C . LYS A 1 212 ? -11.742 14.736 5.438 1.00 91.02 207 LYS A C 1
ATOM 1493 O O . LYS A 1 212 ? -11.019 15.710 5.646 1.00 93.47 207 LYS A O 1
ATOM 1499 N N . ASP A 1 213 ? -12.399 14.086 6.395 1.00 92.10 208 ASP A N 1
ATOM 1500 C CA . ASP A 1 213 ? -12.310 14.453 7.803 1.00 95.43 208 ASP A CA 1
ATOM 1501 C C . ASP A 1 213 ? -10.863 14.354 8.276 1.00 94.40 208 ASP A C 1
ATOM 1502 O O . ASP A 1 213 ? -10.303 15.321 8.796 1.00 100.64 208 ASP A O 1
ATOM 1507 N N . THR A 1 214 ? -10.268 13.176 8.098 1.00 85.60 209 THR A N 1
ATOM 1508 C CA . THR A 1 214 ? -8.923 12.902 8.593 1.00 75.52 209 THR A CA 1
ATOM 1509 C C . THR A 1 214 ? -7.876 13.836 7.987 1.00 76.45 209 THR A C 1
ATOM 1510 O O . THR A 1 214 ? -6.891 14.182 8.638 1.00 90.18 209 THR A O 1
ATOM 1514 N N . GLU A 1 215 ? -8.101 14.265 6.751 1.00 83.21 210 GLU A N 1
ATOM 1515 C CA . GLU A 1 215 ? -7.234 15.264 6.134 1.00 89.06 210 GLU A CA 1
ATOM 1516 C C . GLU A 1 215 ? -7.435 16.649 6.742 1.00 82.72 210 GLU A C 1
ATOM 1517 O O . GLU A 1 215 ? -6.470 17.367 7.006 1.00 75.13 210 GLU A O 1
ATOM 1523 N N . GLU A 1 216 ? -8.698 17.020 6.937 1.00 86.61 211 GLU A N 1
ATOM 1524 C CA . GLU A 1 216 ? -9.044 18.303 7.545 1.00 84.77 211 GLU A CA 1
ATOM 1525 C C . GLU A 1 216 ? -8.403 18.443 8.911 1.00 78.37 211 GLU A C 1
ATOM 1526 O O . GLU A 1 216 ? -7.846 19.490 9.235 1.00 90.10 211 GLU A O 1
ATOM 1532 N N . ARG A 1 217 ? -8.488 17.384 9.706 1.00 64.45 212 ARG A N 1
ATOM 1533 C CA . ARG A 1 217 ? -7.820 17.343 10.998 1.00 65.15 212 ARG A CA 1
ATOM 1534 C C . ARG A 1 217 ? -6.321 17.557 10.810 1.00 76.76 212 ARG A C 1
ATOM 1535 O O . ARG A 1 217 ? -5.710 18.377 11.497 1.00 87.62 212 ARG A O 1
ATOM 1543 N N . LEU A 1 218 ? -5.738 16.796 9.887 1.00 67.63 213 LEU A N 1
ATOM 1544 C CA . LEU A 1 218 ? -4.320 16.903 9.556 1.00 64.13 213 LEU A CA 1
ATOM 1545 C C . LEU A 1 218 ? -3.898 18.329 9.211 1.00 71.05 213 LEU A C 1
ATOM 1546 O O . LEU A 1 218 ? -2.890 18.826 9.716 1.00 73.59 213 LEU A O 1
ATOM 1551 N N . LYS A 1 219 ? -4.674 18.985 8.354 1.00 62.84 214 LYS A N 1
ATOM 1552 C CA . LYS A 1 219 ? -4.382 20.361 7.972 1.00 64.37 214 LYS A CA 1
ATOM 1553 C C . LYS A 1 219 ? -4.520 21.325 9.144 1.00 68.38 214 LYS A C 1
ATOM 1554 O O . LYS A 1 219 ? -3.677 22.199 9.343 1.00 75.41 214 LYS A O 1
ATOM 1560 N N . GLN A 1 220 ? -5.594 21.158 9.908 1.00 68.08 215 GLN A N 1
ATOM 1561 C CA . GLN A 1 220 ? -5.844 21.980 11.086 1.00 78.21 215 GLN A CA 1
ATOM 1562 C C . GLN A 1 220 ? -4.669 21.930 12.056 1.00 92.87 215 GLN A C 1
ATOM 1563 O O . GLN A 1 220 ? -4.155 22.968 12.465 1.00 98.90 215 GLN A O 1
ATOM 1569 N N . ARG A 1 221 ? -4.248 20.725 12.425 1.00 95.87 216 ARG A N 1
ATOM 1570 C CA . ARG A 1 221 ? -3.132 20.574 13.353 1.00 96.70 216 ARG A CA 1
ATOM 1571 C C . ARG A 1 221 ? -1.799 21.061 12.783 1.00 101.51 216 ARG A C 1
ATOM 1572 O O . ARG A 1 221 ? -0.984 21.608 13.522 1.00 110.73 216 ARG A O 1
ATOM 1580 N N . GLU A 1 222 ? -1.565 20.873 11.484 1.00 92.42 217 GLU A N 1
ATOM 1581 C CA . GLU A 1 222 ? -0.332 21.394 10.887 1.00 87.90 217 GLU A CA 1
ATOM 1582 C C . GLU A 1 222 ? -0.264 22.911 10.984 1.00 103.48 217 GLU A C 1
ATOM 1583 O O . GLU A 1 222 ? 0.778 23.464 11.334 1.00 114.01 217 GLU A O 1
ATOM 1589 N N . GLU A 1 223 ? -1.362 23.583 10.651 1.00 103.94 218 GLU A N 1
ATOM 1590 C CA . GLU A 1 223 ? -1.413 25.040 10.727 1.00 93.93 218 GLU A CA 1
ATOM 1591 C C . GLU A 1 223 ? -1.212 25.480 12.173 1.00 82.45 218 GLU A C 1
ATOM 1592 O O . GLU A 1 223 ? -0.542 26.479 12.441 1.00 75.32 218 GLU A O 1
ATOM 1598 N N . VAL A 1 224 ? -1.800 24.726 13.098 1.00 68.42 219 VAL A N 1
ATOM 1599 C CA . VAL A 1 224 ? -1.622 24.962 14.528 1.00 61.66 219 VAL A CA 1
ATOM 1600 C C . VAL A 1 224 ? -0.151 24.893 14.936 1.00 64.32 219 VAL A C 1
ATOM 1601 O O . VAL A 1 224 ? 0.359 25.808 15.579 1.00 69.99 219 VAL A O 1
ATOM 1605 N N . LEU A 1 225 ? 0.518 23.798 14.581 1.00 61.49 220 LEU A N 1
ATOM 1606 C CA . LEU A 1 225 ? 1.947 23.640 14.861 1.00 66.33 220 LEU A CA 1
ATOM 1607 C C . LEU A 1 225 ? 2.784 24.747 14.211 1.00 77.19 220 LEU A C 1
ATOM 1608 O O . LEU A 1 225 ? 3.849 25.102 14.712 1.00 76.19 220 LEU A O 1
ATOM 1613 N N . ARG A 1 226 ? 2.304 25.277 13.090 1.00 85.30 221 ARG A N 1
ATOM 1614 C CA . ARG A 1 226 ? 2.965 26.398 12.429 1.00 92.84 221 ARG A CA 1
ATOM 1615 C C . ARG A 1 226 ? 2.851 27.629 13.321 1.00 95.10 221 ARG A C 1
ATOM 1616 O O . ARG A 1 226 ? 3.797 28.403 13.455 1.00 91.80 221 ARG A O 1
ATOM 1624 N N . LYS A 1 227 ? 1.677 27.805 13.922 1.00 98.37 222 LYS A N 1
ATOM 1625 C CA . LYS A 1 227 ? 1.450 28.881 14.880 1.00 93.91 222 LYS A CA 1
ATOM 1626 C C . LYS A 1 227 ? 2.367 28.709 16.086 1.00 85.28 222 LYS A C 1
ATOM 1627 O O . LYS A 1 227 ? 2.970 29.667 16.560 1.00 90.09 222 LYS A O 1
ATOM 1633 N N . ILE A 1 228 ? 2.457 27.478 16.583 1.00 70.79 223 ILE A N 1
ATOM 1634 C CA . ILE A 1 228 ? 3.338 27.152 17.703 1.00 58.08 223 ILE A CA 1
ATOM 1635 C C . ILE A 1 228 ? 4.816 27.401 17.420 1.00 61.87 223 ILE A C 1
ATOM 1636 O O . ILE A 1 228 ? 5.470 28.155 18.139 1.00 78.61 223 ILE A O 1
ATOM 1641 N N . TYR A 1 229 ? 5.342 26.762 16.380 1.00 58.71 224 TYR A N 1
ATOM 1642 C CA . TYR A 1 229 ? 6.770 26.848 16.086 1.00 66.18 224 TYR A CA 1
ATOM 1643 C C . TYR A 1 229 ? 7.251 28.257 15.726 1.00 70.48 224 TYR A C 1
ATOM 1644 O O . TYR A 1 229 ? 8.360 28.652 16.084 1.00 59.21 224 TYR A O 1
ATOM 1653 N N . THR A 1 230 ? 6.418 29.008 15.016 1.00 77.93 225 THR A N 1
ATOM 1654 C CA . THR A 1 230 ? 6.746 30.389 14.684 1.00 73.24 225 THR A CA 1
ATOM 1655 C C . THR A 1 230 ? 6.790 31.271 15.926 1.00 77.22 225 THR A C 1
ATOM 1656 O O . THR A 1 230 ? 7.714 32.067 16.096 1.00 78.71 225 THR A O 1
ATOM 1660 N N . ASP A 1 231 ? 5.779 31.140 16.783 1.00 83.82 226 ASP A N 1
ATOM 1661 C CA . ASP A 1 231 ? 5.714 31.934 18.006 1.00 81.37 226 ASP A CA 1
ATOM 1662 C C . ASP A 1 231 ? 6.842 31.569 18.963 1.00 74.85 226 ASP A C 1
ATOM 1663 O O . ASP A 1 231 ? 7.265 32.391 19.770 1.00 80.73 226 ASP A O 1
ATOM 1668 N N . GLN A 1 232 ? 7.325 30.334 18.868 1.00 70.31 227 GLN A N 1
ATOM 1669 C CA . GLN A 1 232 ? 8.506 29.911 19.617 1.00 69.39 227 GLN A CA 1
ATOM 1670 C C . GLN A 1 232 ? 9.767 30.593 19.075 1.00 69.44 227 GLN A C 1
ATOM 1671 O O . GLN A 1 232 ? 10.606 31.057 19.844 1.00 59.10 227 GLN A O 1
ATOM 1677 N N . LEU A 1 233 ? 9.897 30.657 17.751 1.00 80.16 228 LEU A N 1
ATOM 1678 C CA . LEU A 1 233 ? 11.086 31.235 17.127 1.00 69.98 228 LEU A CA 1
ATOM 1679 C C . LEU A 1 233 ? 11.114 32.760 17.203 1.00 73.94 228 LEU A C 1
ATOM 1680 O O . LEU A 1 233 ? 12.178 33.355 17.367 1.00 83.61 228 LEU A O 1
ATOM 1685 N N . ASN A 1 234 ? 9.949 33.391 17.098 1.00 68.39 229 ASN A N 1
ATOM 1686 C CA . ASN A 1 234 ? 9.863 34.847 17.200 1.00 67.06 229 ASN A CA 1
ATOM 1687 C C . ASN A 1 234 ? 10.114 35.337 18.625 1.00 85.33 229 ASN A C 1
ATOM 1688 O O . ASN A 1 234 ? 10.417 36.510 18.840 1.00 81.27 229 ASN A O 1
ATOM 1693 N N . GLU A 1 235 ? 10.011 34.425 19.589 1.00 94.26 230 GLU A N 1
ATOM 1694 C CA . GLU A 1 235 ? 10.189 34.765 20.999 1.00 81.71 230 GLU A CA 1
ATOM 1695 C C . GLU A 1 235 ? 11.669 34.631 21.288 1.00 69.59 230 GLU A C 1
ATOM 1696 O O . GLU A 1 235 ? 12.287 35.554 21.812 1.00 77.63 230 GLU A O 1
ATOM 1702 N N . GLU A 1 236 ? 12.229 33.472 20.959 1.00 52.02 231 GLU A N 1
ATOM 1703 C CA . GLU A 1 236 ? 13.655 33.234 21.138 1.00 56.75 231 GLU A CA 1
ATOM 1704 C C . GLU A 1 236 ? 14.483 34.320 20.444 1.00 66.81 231 GLU A C 1
ATOM 1705 O O . GLU A 1 236 ? 15.537 34.717 20.941 1.00 64.41 231 GLU A O 1
ATOM 1711 N N . ILE A 1 237 ? 14.012 34.785 19.290 1.00 77.12 232 ILE A N 1
ATOM 1712 C CA . ILE A 1 237 ? 14.654 35.902 18.598 1.00 82.49 232 ILE A CA 1
ATOM 1713 C C . ILE A 1 237 ? 14.542 37.196 19.409 1.00 84.27 232 ILE A C 1
ATOM 1714 O O . ILE A 1 237 ? 15.519 37.934 19.545 1.00 80.09 232 ILE A O 1
ATOM 1719 N N . LYS A 1 238 ? 13.349 37.463 19.940 1.00 89.80 233 LYS A N 1
ATOM 1720 C CA . LYS A 1 238 ? 13.098 38.675 20.722 1.00 97.15 233 LYS A CA 1
ATOM 1721 C C . LYS A 1 238 ? 14.032 38.863 21.914 1.00 100.92 233 LYS A C 1
ATOM 1722 O O . LYS A 1 238 ? 14.429 39.986 22.222 1.00 103.12 233 LYS A O 1
ATOM 1728 N N . LEU A 1 239 ? 14.379 37.770 22.586 1.00 93.82 234 LEU A N 1
ATOM 1729 C CA . LEU A 1 239 ? 15.318 37.845 23.693 1.00 84.00 234 LEU A CA 1
ATOM 1730 C C . LEU A 1 239 ? 16.659 38.347 23.180 1.00 89.23 234 LEU A C 1
ATOM 1731 O O . LEU A 1 239 ? 17.240 39.263 23.749 1.00 97.21 234 LEU A O 1
ATOM 1736 N N . VAL A 1 240 ? 17.132 37.750 22.091 1.00 80.98 235 VAL A N 1
ATOM 1737 C CA . VAL A 1 240 ? 18.461 38.032 21.555 1.00 64.51 235 VAL A CA 1
ATOM 1738 C C . VAL A 1 240 ? 18.628 39.473 21.066 1.00 73.18 235 VAL A C 1
ATOM 1739 O O . VAL A 1 240 ? 19.692 40.078 21.219 1.00 89.40 235 VAL A O 1
ATOM 1743 N N . GLU A 1 241 ? 17.553 40.031 20.526 1.00 72.27 236 GLU A N 1
ATOM 1744 C CA . GLU A 1 241 ? 17.562 41.394 20.025 1.00 86.22 236 GLU A CA 1
ATOM 1745 C C . GLU A 1 241 ? 17.774 42.399 21.151 1.00 101.15 236 GLU A C 1
ATOM 1746 O O . GLU A 1 241 ? 18.754 43.147 21.153 1.00 103.04 236 GLU A O 1
ATOM 1752 N N . GLU A 1 242 ? 16.858 42.396 22.113 1.00 110.71 237 GLU A N 1
ATOM 1753 C CA . GLU A 1 242 ? 16.888 43.359 23.207 1.00 115.49 237 GLU A CA 1
ATOM 1754 C C . GLU A 1 242 ? 17.820 42.930 24.343 1.00 108.68 237 GLU A C 1
ATOM 1755 O O . GLU A 1 242 ? 17.874 43.572 25.395 1.00 106.69 237 GLU A O 1
ATOM 1761 N N . ASP A 1 243 ? 18.550 41.840 24.129 1.00 108.90 238 ASP A N 1
ATOM 1762 C CA . ASP A 1 243 ? 19.588 41.439 25.067 1.00 105.39 238 ASP A CA 1
ATOM 1763 C C . ASP A 1 243 ? 20.814 42.311 24.863 1.00 102.19 238 ASP A C 1
ATOM 1764 O O . ASP A 1 243 ? 21.303 42.466 23.743 1.00 104.37 238 ASP A O 1
ATOM 1769 N N . LYS A 1 244 ? 21.298 42.888 25.953 1.00 93.50 239 LYS A N 1
ATOM 1770 C CA . LYS A 1 244 ? 22.527 43.656 25.915 1.00 83.55 239 LYS A CA 1
ATOM 1771 C C . LYS A 1 244 ? 23.656 42.777 26.421 1.00 84.15 239 LYS A C 1
ATOM 1772 O O . LYS A 1 244 ? 23.465 41.581 26.648 1.00 88.49 239 LYS A O 1
ATOM 1778 N N . HIS A 1 245 ? 24.835 43.370 26.576 1.00 78.70 240 HIS A N 1
ATOM 1779 C CA . HIS A 1 245 ? 26.029 42.663 27.041 1.00 83.92 240 HIS A CA 1
ATOM 1780 C C . HIS A 1 245 ? 26.522 41.590 26.068 1.00 90.56 240 HIS A C 1
ATOM 1781 O O . HIS A 1 245 ? 27.596 41.024 26.261 1.00 91.51 240 HIS A O 1
ATOM 1788 N N . LYS A 1 246 ? 25.739 41.315 25.028 1.00 98.39 241 LYS A N 1
ATOM 1789 C CA . LYS A 1 246 ? 26.140 40.378 23.984 1.00 99.01 241 LYS A CA 1
ATOM 1790 C C . LYS A 1 246 ? 26.631 41.133 22.761 1.00 93.94 241 LYS A C 1
ATOM 1791 O O . LYS A 1 246 ? 26.041 42.140 22.373 1.00 93.76 241 LYS A O 1
ATOM 1797 N N . SER A 1 247 ? 27.704 40.640 22.151 1.00 88.86 242 SER A N 1
ATOM 1798 C CA . SER A 1 247 ? 28.196 41.213 20.904 1.00 88.38 242 SER A CA 1
ATOM 1799 C C . SER A 1 247 ? 27.164 41.006 19.807 1.00 83.85 242 SER A C 1
ATOM 1800 O O . SER A 1 247 ? 26.357 40.080 19.880 1.00 95.26 242 SER A O 1
ATOM 1803 N N . GLU A 1 248 ? 27.187 41.867 18.794 1.00 71.33 243 GLU A N 1
ATOM 1804 C CA . GLU A 1 248 ? 26.268 41.724 17.671 1.00 73.25 243 GLU A CA 1
ATOM 1805 C C . GLU A 1 248 ? 26.536 40.420 16.927 1.00 72.42 243 GLU A C 1
ATOM 1806 O O . GLU A 1 248 ? 25.614 39.792 16.408 1.00 65.90 243 GLU A O 1
ATOM 1812 N N . GLU A 1 249 ? 27.803 40.020 16.871 1.00 79.73 244 GLU A N 1
ATOM 1813 C CA . GLU A 1 249 ? 28.163 38.758 16.240 1.00 83.44 244 GLU A CA 1
ATOM 1814 C C . GLU A 1 249 ? 27.556 37.587 17.008 1.00 79.57 244 GLU A C 1
ATOM 1815 O O . GLU A 1 249 ? 27.138 36.598 16.413 1.00 81.38 244 GLU A O 1
ATOM 1821 N N . GLU A 1 250 ? 27.491 37.714 18.331 1.00 77.17 245 GLU A N 1
ATOM 1822 C CA . GLU A 1 250 ? 26.870 36.689 19.164 1.00 74.04 245 GLU A CA 1
ATOM 1823 C C . GLU A 1 250 ? 25.380 36.608 18.868 1.00 74.36 245 GLU A C 1
ATOM 1824 O O . GLU A 1 250 ? 24.833 35.518 18.703 1.00 78.19 245 GLU A O 1
ATOM 1830 N N . LYS A 1 251 ? 24.733 37.770 18.814 1.00 70.92 246 LYS A N 1
ATOM 1831 C CA . LYS A 1 251 ? 23.324 37.866 18.444 1.00 71.72 246 LYS A CA 1
ATOM 1832 C C . LYS A 1 251 ? 23.054 37.202 17.098 1.00 73.35 246 LYS A C 1
ATOM 1833 O O . LYS A 1 251 ? 22.115 36.422 16.951 1.00 65.00 246 LYS A O 1
ATOM 1839 N N . GLU A 1 252 ? 23.891 37.523 16.118 1.00 81.76 247 GLU A N 1
ATOM 1840 C CA . GLU A 1 252 ? 23.742 37.000 14.765 1.00 79.45 247 GLU A CA 1
ATOM 1841 C C . GLU A 1 252 ? 23.990 35.496 14.682 1.00 74.94 247 GLU A C 1
ATOM 1842 O O . GLU A 1 252 ? 23.254 34.781 14.006 1.00 77.97 247 GLU A O 1
ATOM 1848 N N . LYS A 1 253 ? 25.032 35.024 15.359 1.00 61.63 248 LYS A N 1
ATOM 1849 C CA . LYS A 1 253 ? 25.334 33.596 15.376 1.00 70.86 248 LYS A CA 1
ATOM 1850 C C . LYS A 1 253 ? 24.210 32.787 16.012 1.00 90.69 248 LYS A C 1
ATOM 1851 O O . LYS A 1 253 ? 23.802 31.753 15.484 1.00 95.43 248 LYS A O 1
ATOM 1857 N N . GLU A 1 254 ? 23.712 33.274 17.144 1.00 95.45 249 GLU A N 1
ATOM 1858 C CA . GLU A 1 254 ? 22.589 32.649 17.838 1.00 84.18 249 GLU A CA 1
ATOM 1859 C C . GLU A 1 254 ? 21.324 32.576 16.995 1.00 76.47 249 GLU A C 1
ATOM 1860 O O . GLU A 1 254 ? 20.762 31.501 16.802 1.00 77.91 249 GLU A O 1
ATOM 1866 N N . ILE A 1 255 ? 20.879 33.732 16.510 1.00 74.88 250 ILE A N 1
ATOM 1867 C CA . ILE A 1 255 ? 19.711 33.819 15.639 1.00 74.73 250 ILE A CA 1
ATOM 1868 C C . ILE A 1 255 ? 19.853 32.935 14.396 1.00 88.96 250 ILE A C 1
ATOM 1869 O O . ILE A 1 255 ? 18.896 32.266 14.002 1.00 106.11 250 ILE A O 1
ATOM 1874 N N . LYS A 1 256 ? 21.038 32.928 13.784 1.00 80.60 251 LYS A N 1
ATOM 1875 C CA . LYS A 1 256 ? 21.274 32.080 12.615 1.00 78.28 251 LYS A CA 1
ATOM 1876 C C . LYS A 1 256 ? 21.034 30.612 12.960 1.00 83.04 251 LYS A C 1
ATOM 1877 O O . LYS A 1 256 ? 20.329 29.917 12.234 1.00 94.53 251 LYS A O 1
ATOM 1883 N N . LEU A 1 257 ? 21.616 30.143 14.063 1.00 77.51 252 LEU A N 1
ATOM 1884 C CA . LEU A 1 257 ? 21.382 28.771 14.530 1.00 77.71 252 LEU A CA 1
ATOM 1885 C C . LEU A 1 257 ? 19.919 28.495 14.829 1.00 89.43 252 LEU A C 1
ATOM 1886 O O . LEU A 1 257 ? 19.396 27.448 14.447 1.00 101.26 252 LEU A O 1
ATOM 1891 N N . LEU A 1 258 ? 19.276 29.418 15.540 1.00 87.24 253 LEU A N 1
ATOM 1892 C CA . LEU A 1 258 ? 17.846 29.309 15.816 1.00 78.56 253 LEU A CA 1
ATOM 1893 C C . LEU A 1 258 ? 17.051 29.105 14.533 1.00 74.31 253 LEU A C 1
ATOM 1894 O O . LEU A 1 258 ? 16.266 28.163 14.426 1.00 78.68 253 LEU A O 1
ATOM 1899 N N . LYS A 1 259 ? 17.266 29.986 13.562 1.00 59.99 254 LYS A N 1
ATOM 1900 C CA . LYS A 1 259 ? 16.578 29.891 12.285 1.00 69.47 254 LYS A CA 1
ATOM 1901 C C . LYS A 1 259 ? 16.857 28.547 11.614 1.00 92.24 254 LYS A C 1
ATOM 1902 O O . LYS A 1 259 ? 15.979 27.984 10.961 1.00 99.73 254 LYS A O 1
ATOM 1908 N N . LEU A 1 260 ? 18.078 28.041 11.767 1.00 100.56 255 LEU A N 1
ATOM 1909 C CA . LEU A 1 260 ? 18.410 26.716 11.246 1.00 108.00 255 LEU A CA 1
ATOM 1910 C C . LEU A 1 260 ? 17.561 25.642 11.920 1.00 104.57 255 LEU A C 1
ATOM 1911 O O . LEU A 1 260 ? 16.938 24.825 11.243 1.00 109.18 255 LEU A O 1
ATOM 1916 N N . LYS A 1 261 ? 17.539 25.648 13.251 1.00 91.41 256 LYS A N 1
ATOM 1917 C CA . LYS A 1 261 ? 16.702 24.714 13.999 1.00 84.86 256 LYS A CA 1
ATOM 1918 C C . LYS A 1 261 ? 15.233 24.870 13.630 1.00 98.57 256 LYS A C 1
ATOM 1919 O O . LYS A 1 261 ? 14.491 23.895 13.610 1.00 108.02 256 LYS A O 1
ATOM 1925 N N . TYR A 1 262 ? 14.809 26.097 13.355 1.00 99.83 257 TYR A N 1
ATOM 1926 C CA . TYR A 1 262 ? 13.435 26.331 12.925 1.00 97.45 257 TYR A CA 1
ATOM 1927 C C . TYR A 1 262 ? 13.155 25.662 11.578 1.00 105.95 257 TYR A C 1
ATOM 1928 O O . TYR A 1 262 ? 12.142 24.984 11.421 1.00 112.96 257 TYR A O 1
ATOM 1937 N N . ASP A 1 263 ? 14.041 25.873 10.603 1.00 103.79 258 ASP A N 1
ATOM 1938 C CA . ASP A 1 263 ? 13.856 25.311 9.264 1.00 103.58 258 ASP A CA 1
ATOM 1939 C C . ASP A 1 263 ? 13.895 23.788 9.283 1.00 104.49 258 ASP A C 1
ATOM 1940 O O . ASP A 1 263 ? 13.333 23.127 8.412 1.00 108.85 258 ASP A O 1
ATOM 1945 N N . GLU A 1 264 ? 14.551 23.244 10.301 1.00 99.86 259 GLU A N 1
ATOM 1946 C CA . GLU A 1 264 ? 14.616 21.806 10.528 1.00 100.08 259 GLU A CA 1
ATOM 1947 C C . GLU A 1 264 ? 13.334 21.329 11.203 1.00 90.99 259 GLU A C 1
ATOM 1948 O O . GLU A 1 264 ? 12.904 20.191 11.018 1.00 86.85 259 GLU A O 1
ATOM 1954 N N . LYS A 1 265 ? 12.727 22.219 11.988 1.00 90.26 260 LYS A N 1
ATOM 1955 C CA . LYS A 1 265 ? 11.509 21.892 12.721 1.00 82.95 260 LYS A CA 1
ATOM 1956 C C . LYS A 1 265 ? 10.239 22.044 11.894 1.00 78.32 260 LYS A C 1
ATOM 1957 O O . LYS A 1 265 ? 9.177 21.600 12.322 1.00 77.03 260 LYS A O 1
ATOM 1963 N N . ILE A 1 266 ? 10.329 22.641 10.710 1.00 82.38 261 ILE A N 1
ATOM 1964 C CA . ILE A 1 266 ? 9.151 22.741 9.843 1.00 79.99 261 ILE A CA 1
ATOM 1965 C C . ILE A 1 266 ? 9.028 21.470 9.002 1.00 71.87 261 ILE A C 1
ATOM 1966 O O . ILE A 1 266 ? 7.931 20.999 8.683 1.00 63.76 261 ILE A O 1
ATOM 1971 N N . LYS A 1 267 ? 10.195 20.923 8.682 1.00 52.08 262 LYS A N 1
ATOM 1972 C CA . LYS A 1 267 ? 10.363 19.626 8.047 1.00 41.91 262 LYS A CA 1
ATOM 1973 C C . LYS A 1 267 ? 9.724 18.512 8.849 1.00 62.95 262 LYS A C 1
ATOM 1974 O O . LYS A 1 267 ? 9.326 17.478 8.307 1.00 73.08 262 LYS A O 1
ATOM 1980 N N . ASN A 1 268 ? 9.603 18.764 10.146 1.00 76.02 263 ASN A N 1
ATOM 1981 C CA . ASN A 1 268 ? 9.102 17.794 11.110 1.00 80.11 263 ASN A CA 1
ATOM 1982 C C . ASN A 1 268 ? 7.584 17.719 11.253 1.00 79.70 263 ASN A C 1
ATOM 1983 O O . ASN A 1 268 ? 7.056 16.701 11.707 1.00 77.88 263 ASN A O 1
ATOM 1988 N N . ILE A 1 269 ? 6.890 18.793 10.886 1.00 76.58 264 ILE A N 1
ATOM 1989 C CA . ILE A 1 269 ? 5.459 18.933 11.165 1.00 67.46 264 ILE A CA 1
ATOM 1990 C C . ILE A 1 269 ? 4.604 17.773 10.667 1.00 75.44 264 ILE A C 1
ATOM 1991 O O . ILE A 1 269 ? 3.672 17.350 11.351 1.00 68.31 264 ILE A O 1
ATOM 1996 N N . ARG A 1 270 ? 4.922 17.257 9.483 1.00 84.69 265 ARG A N 1
ATOM 1997 C CA . ARG A 1 270 ? 4.093 16.223 8.878 1.00 82.43 265 ARG A CA 1
ATOM 1998 C C . ARG A 1 270 ? 4.052 14.952 9.720 1.00 68.53 265 ARG A C 1
ATOM 1999 O O . ARG A 1 270 ? 2.981 14.431 10.008 1.00 75.50 265 ARG A O 1
ATOM 2007 N N . GLU A 1 271 ? 5.219 14.462 10.120 1.00 53.39 266 GLU A N 1
ATOM 2008 C CA . GLU A 1 271 ? 5.304 13.268 10.956 1.00 68.13 266 GLU A CA 1
ATOM 2009 C C . GLU A 1 271 ? 4.638 13.488 12.320 1.00 85.82 266 GLU A C 1
ATOM 2010 O O . GLU A 1 271 ? 3.889 12.637 12.809 1.00 86.12 266 GLU A O 1
ATOM 2016 N N . GLU A 1 272 ? 4.931 14.635 12.928 1.00 94.20 267 GLU A N 1
ATOM 2017 C CA . GLU A 1 272 ? 4.341 15.001 14.210 1.00 86.73 267 GLU A CA 1
ATOM 2018 C C . GLU A 1 272 ? 2.827 15.169 14.151 1.00 70.78 267 GLU A C 1
ATOM 2019 O O . GLU A 1 272 ? 2.124 14.780 15.080 1.00 77.87 267 GLU A O 1
ATOM 2025 N N . ALA A 1 273 ? 2.327 15.740 13.060 1.00 55.34 268 ALA A N 1
ATOM 2026 C CA . ALA A 1 273 ? 0.886 15.883 12.861 1.00 58.13 268 ALA A CA 1
ATOM 2027 C C . ALA A 1 273 ? 0.194 14.528 12.761 1.00 55.35 268 ALA A C 1
ATOM 2028 O O . ALA A 1 273 ? -0.859 14.315 13.362 1.00 47.08 268 ALA A O 1
ATOM 2030 N N . GLU A 1 274 ? 0.783 13.630 11.977 1.00 58.33 269 GLU A N 1
ATOM 2031 C CA . GLU A 1 274 ? 0.245 12.289 11.772 1.00 57.05 269 GLU A CA 1
ATOM 2032 C C . GLU A 1 274 ? 0.065 11.534 13.081 1.00 65.09 269 GLU A C 1
ATOM 2033 O O . GLU A 1 274 ? -0.843 10.716 13.216 1.00 75.59 269 GLU A O 1
ATOM 2039 N N . ARG A 1 275 ? 0.937 11.821 14.040 1.00 76.87 270 ARG A N 1
ATOM 2040 C CA . ARG A 1 275 ? 0.898 11.189 15.356 1.00 80.72 270 ARG A CA 1
ATOM 2041 C C . ARG A 1 275 ? -0.212 11.718 16.264 1.00 72.71 270 ARG A C 1
ATOM 2042 O O . ARG A 1 275 ? -0.700 10.992 17.129 1.00 59.69 270 ARG A O 1
ATOM 2050 N N . ASN A 1 276 ? -0.607 12.974 16.079 1.00 77.22 271 ASN A N 1
ATOM 2051 C CA . ASN A 1 276 ? -1.582 13.581 16.977 1.00 80.52 271 ASN A CA 1
ATOM 2052 C C . ASN A 1 276 ? -3.001 13.075 16.763 1.00 90.61 271 ASN A C 1
ATOM 2053 O O . ASN A 1 276 ? -3.758 12.897 17.718 1.00 96.50 271 ASN A O 1
ATOM 2058 N N . ILE A 1 277 ? -3.356 12.846 15.505 1.00 85.36 272 ILE A N 1
ATOM 2059 C CA . ILE A 1 277 ? -4.715 12.464 15.147 1.00 73.36 272 ILE A CA 1
ATOM 2060 C C . ILE A 1 277 ? -5.029 10.984 15.355 1.00 71.08 272 ILE A C 1
ATOM 2061 O O . ILE A 1 277 ? -6.195 10.591 15.289 1.00 83.46 272 ILE A O 1
ATOM 2066 N N . PHE A 1 278 ? -4.000 10.169 15.589 1.00 50.69 273 PHE A N 1
ATOM 2067 C CA . PHE A 1 278 ? -4.169 8.714 15.639 1.00 50.31 273 PHE A CA 1
ATOM 2068 C C . PHE A 1 278 ? -5.372 8.276 16.449 1.00 68.16 273 PHE A C 1
ATOM 2069 O O . PHE A 1 278 ? -6.269 7.618 15.929 1.00 94.55 273 PHE A O 1
ATOM 2077 N N . LYS A 1 279 ? -5.381 8.641 17.722 1.00 59.40 274 LYS A N 1
ATOM 2078 C CA . LYS A 1 279 ? -6.414 8.175 18.629 1.00 64.05 274 LYS A CA 1
ATOM 2079 C C . LYS A 1 279 ? -7.797 8.666 18.205 1.00 74.41 274 LYS A C 1
ATOM 2080 O O . LYS A 1 279 ? -8.794 7.971 18.406 1.00 89.93 274 LYS A O 1
ATOM 2086 N N . ASP A 1 280 ? -7.860 9.851 17.602 1.00 55.67 275 ASP A N 1
ATOM 2087 C CA . ASP A 1 280 ? -9.138 10.362 17.120 1.00 47.33 275 ASP A CA 1
ATOM 2088 C C . ASP A 1 280 ? -9.695 9.515 15.983 1.00 51.08 275 ASP A C 1
ATOM 2089 O O . ASP A 1 280 ? -10.839 9.067 16.046 1.00 61.50 275 ASP A O 1
ATOM 2094 N N . VAL A 1 281 ? -8.882 9.274 14.956 1.00 40.80 276 VAL A N 1
ATOM 2095 C CA . VAL A 1 281 ? -9.332 8.466 13.827 1.00 48.65 276 VAL A CA 1
ATOM 2096 C C . VAL A 1 281 ? -9.567 7.033 14.293 1.00 52.70 276 VAL A C 1
ATOM 2097 O O . VAL A 1 281 ? -10.509 6.379 13.851 1.00 67.64 276 VAL A O 1
ATOM 2101 N N . PHE A 1 282 ? -8.704 6.558 15.184 1.00 48.17 277 PHE A N 1
ATOM 2102 C CA . PHE A 1 282 ? -8.842 5.237 15.777 1.00 61.44 277 PHE A CA 1
ATOM 2103 C C . PHE A 1 282 ? -10.207 5.096 16.432 1.00 62.20 277 PHE A C 1
ATOM 2104 O O . PHE A 1 282 ? -10.898 4.102 16.222 1.00 54.26 277 PHE A O 1
ATOM 2112 N N . ASN A 1 283 ? -10.596 6.094 17.220 1.00 68.27 278 ASN A N 1
ATOM 2113 C CA . ASN A 1 283 ? -11.894 6.068 17.880 1.00 70.44 278 ASN A CA 1
ATOM 2114 C C . ASN A 1 283 ? -13.037 6.088 16.872 1.00 67.39 278 ASN A C 1
ATOM 2115 O O . ASN A 1 283 ? -14.007 5.346 17.015 1.00 70.83 278 ASN A O 1
ATOM 2120 N N . ARG A 1 284 ? -12.915 6.938 15.855 1.00 68.02 279 ARG A N 1
ATOM 2121 C CA . ARG A 1 284 ? -13.902 7.004 14.776 1.00 67.77 279 ARG A CA 1
ATOM 2122 C C . ARG A 1 284 ? -14.046 5.663 14.061 1.00 71.14 279 ARG A C 1
ATOM 2123 O O . ARG A 1 284 ? -15.158 5.186 13.841 1.00 90.38 279 ARG A O 1
ATOM 2131 N N . ILE A 1 285 ? -12.917 5.063 13.697 1.00 57.14 280 ILE A N 1
ATOM 2132 C CA . ILE A 1 285 ? -12.927 3.752 13.065 1.00 52.81 280 ILE A CA 1
ATOM 2133 C C . ILE A 1 285 ? -13.472 2.716 14.041 1.00 64.51 280 ILE A C 1
ATOM 2134 O O . ILE A 1 285 ? -14.214 1.816 13.652 1.00 71.04 280 ILE A O 1
ATOM 2139 N N . TRP A 1 286 ? -13.116 2.856 15.315 1.00 76.10 281 TRP A N 1
ATOM 2140 C CA . TRP A 1 286 ? -13.550 1.900 16.329 1.00 74.15 281 TRP A CA 1
ATOM 2141 C C . TRP A 1 286 ? -15.065 1.909 16.531 1.00 75.31 281 TRP A C 1
ATOM 2142 O O . TRP A 1 286 ? -15.681 0.854 16.680 1.00 83.50 281 TRP A O 1
ATOM 2153 N N . LYS A 1 287 ? -15.655 3.101 16.536 1.00 70.22 282 LYS A N 1
ATOM 2154 C CA . LYS A 1 287 ? -17.106 3.249 16.575 1.00 82.90 282 LYS A CA 1
ATOM 2155 C C . LYS A 1 287 ? -17.700 2.406 15.452 1.00 88.71 282 LYS A C 1
ATOM 2156 O O . LYS A 1 287 ? -18.544 1.540 15.680 1.00 89.54 282 LYS A O 1
ATOM 2162 N N . MET A 1 288 ? -17.249 2.686 14.234 1.00 84.24 283 MET A N 1
ATOM 2163 C CA . MET A 1 288 ? -17.723 2.009 13.035 1.00 78.11 283 MET A CA 1
ATOM 2164 C C . MET A 1 288 ? -17.487 0.501 13.077 1.00 69.01 283 MET A C 1
ATOM 2165 O O . MET A 1 288 ? -18.416 -0.284 12.920 1.00 78.81 283 MET A O 1
ATOM 2170 N N . LEU A 1 289 ? -16.235 0.109 13.276 1.00 52.36 284 LEU A N 1
ATOM 2171 C CA . LEU A 1 289 ? -15.820 -1.291 13.170 1.00 56.62 284 LEU A CA 1
ATOM 2172 C C . LEU A 1 289 ? -16.321 -2.275 14.236 1.00 67.35 284 LEU A C 1
ATOM 2173 O O . LEU A 1 289 ? -16.392 -3.474 13.972 1.00 75.86 284 LEU A O 1
ATOM 2178 N N . SER A 1 290 ? -16.640 -1.792 15.432 1.00 69.07 285 SER A N 1
ATOM 2179 C CA . SER A 1 290 ? -17.041 -2.683 16.523 1.00 74.64 285 SER A CA 1
ATOM 2180 C C . SER A 1 290 ? -18.311 -3.479 16.210 1.00 73.24 285 SER A C 1
ATOM 2181 O O . SER A 1 290 ? -18.390 -4.676 16.494 1.00 64.83 285 SER A O 1
ATOM 2184 N N . GLU A 1 291 ? -19.278 -2.798 15.599 1.00 74.74 286 GLU A N 1
ATOM 2185 C CA . GLU A 1 291 ? -20.555 -3.361 15.162 1.00 75.35 286 GLU A CA 1
ATOM 2186 C C . GLU A 1 291 ? -20.326 -4.397 14.070 1.00 80.88 286 GLU A C 1
ATOM 2187 O O . GLU A 1 291 ? -20.950 -5.458 14.037 1.00 84.07 286 GLU A O 1
ATOM 2193 N N . ILE A 1 292 ? -19.411 -4.054 13.168 1.00 75.44 287 ILE A N 1
ATOM 2194 C CA . ILE A 1 292 ? -19.205 -4.785 11.925 1.00 66.49 287 ILE A CA 1
ATOM 2195 C C . ILE A 1 292 ? -18.470 -6.101 12.152 1.00 75.48 287 ILE A C 1
ATOM 2196 O O . ILE A 1 292 ? -18.664 -7.055 11.402 1.00 93.38 287 ILE A O 1
ATOM 2201 N N . TRP A 1 293 ? -17.629 -6.151 13.179 1.00 66.08 288 TRP A N 1
ATOM 2202 C CA . TRP A 1 293 ? -16.683 -7.258 13.362 1.00 57.78 288 TRP A CA 1
ATOM 2203 C C . TRP A 1 293 ? -17.315 -8.659 13.393 1.00 58.25 288 TRP A C 1
ATOM 2204 O O . TRP A 1 293 ? -16.601 -9.662 13.361 1.00 42.15 288 TRP A O 1
ATOM 2215 N N . HIS A 1 294 ? -18.642 -8.725 13.496 1.00 74.16 289 HIS A N 1
ATOM 2216 C CA . HIS A 1 294 ? -19.344 -10.008 13.520 1.00 79.07 289 HIS A CA 1
ATOM 2217 C C . HIS A 1 294 ? -19.155 -10.705 12.175 1.00 80.87 289 HIS A C 1
ATOM 2218 O O . HIS A 1 294 ? -19.301 -11.919 12.054 1.00 79.90 289 HIS A O 1
ATOM 2225 N N . ARG A 1 295 ? -18.833 -9.900 11.168 1.00 79.46 290 ARG A N 1
ATOM 2226 C CA . ARG A 1 295 ? -18.603 -10.351 9.801 1.00 79.75 290 ARG A CA 1
ATOM 2227 C C . ARG A 1 295 ? -17.234 -10.989 9.609 1.00 89.95 290 ARG A C 1
ATOM 2228 O O . ARG A 1 295 ? -17.055 -11.867 8.766 1.00 103.58 290 ARG A O 1
ATOM 2236 N N . PHE A 1 296 ? -16.268 -10.538 10.402 1.00 87.64 291 PHE A N 1
ATOM 2237 C CA . PHE A 1 296 ? -14.881 -10.947 10.226 1.00 80.74 291 PHE A CA 1
ATOM 2238 C C . PHE A 1 296 ? -14.368 -11.869 11.324 1.00 85.61 291 PHE A C 1
ATOM 2239 O O . PHE A 1 296 ? -13.160 -12.005 11.500 1.00 87.97 291 PHE A O 1
ATOM 2247 N N . LEU A 1 297 ? -15.275 -12.491 12.070 1.00 94.62 292 LEU A N 1
ATOM 2248 C CA . LEU A 1 297 ? -14.874 -13.461 13.086 1.00 102.82 292 LEU A CA 1
ATOM 2249 C C . LEU A 1 297 ? -14.556 -14.797 12.411 1.00 106.02 292 LEU A C 1
ATOM 2250 O O . LEU A 1 297 ? -15.008 -15.050 11.293 1.00 106.27 292 LEU A O 1
ATOM 2255 N N . SER A 1 298 ? -13.770 -15.645 13.067 1.00 105.20 293 SER A N 1
ATOM 2256 C CA . SER A 1 298 ? -13.376 -16.901 12.433 1.00 103.79 293 SER A CA 1
ATOM 2257 C C . SER A 1 298 ? -14.274 -18.088 12.755 1.00 105.13 293 SER A C 1
ATOM 2258 O O . SER A 1 298 ? -13.846 -19.231 12.599 1.00 108.10 293 SER A O 1
ATOM 2261 N N . LYS A 1 299 ? -15.539 -17.813 13.066 1.00 104.32 294 LYS A N 1
ATOM 2262 C CA . LYS A 1 299 ? -16.508 -18.841 13.453 1.00 102.32 294 LYS A CA 1
ATOM 2263 C C . LYS A 1 299 ? -15.882 -19.989 14.250 1.00 101.88 294 LYS A C 1
ATOM 2264 O O . LYS A 1 299 ? -15.138 -19.752 15.200 1.00 112.40 294 LYS A O 1
ATOM 2270 N N . CYS A 1 300 ? -16.183 -21.222 13.848 1.00 96.19 295 CYS A N 1
ATOM 2271 C CA . CYS A 1 300 ? -15.584 -22.422 14.440 1.00 102.42 295 CYS A CA 1
ATOM 2272 C C . CYS A 1 300 ? -15.613 -22.459 15.968 1.00 109.45 295 CYS A C 1
ATOM 2273 O O . CYS A 1 300 ? -14.652 -22.896 16.605 1.00 111.48 295 CYS A O 1
ATOM 2276 N N . ARG B 1 12 ? 5.207 -53.070 7.168 1.00 111.14 7 ARG B N 1
ATOM 2277 C CA . ARG B 1 12 ? 5.003 -53.651 5.845 1.00 116.95 7 ARG B CA 1
ATOM 2278 C C . ARG B 1 12 ? 3.946 -52.895 5.056 1.00 109.45 7 ARG B C 1
ATOM 2279 O O . ARG B 1 12 ? 4.217 -52.385 3.972 1.00 117.89 7 ARG B O 1
ATOM 2287 N N . SER B 1 13 ? 2.737 -52.814 5.594 1.00 92.47 8 SER B N 1
ATOM 2288 C CA . SER B 1 13 ? 1.750 -51.966 4.960 1.00 88.95 8 SER B CA 1
ATOM 2289 C C . SER B 1 13 ? 1.720 -50.635 5.687 1.00 80.91 8 SER B C 1
ATOM 2290 O O . SER B 1 13 ? 1.555 -50.587 6.904 1.00 89.63 8 SER B O 1
ATOM 2293 N N . LEU B 1 14 ? 1.861 -49.550 4.936 1.00 63.28 9 LEU B N 1
ATOM 2294 C CA . LEU B 1 14 ? 1.846 -48.224 5.534 1.00 56.83 9 LEU B CA 1
ATOM 2295 C C . LEU B 1 14 ? 0.906 -47.338 4.734 1.00 55.16 9 LEU B C 1
ATOM 2296 O O . LEU B 1 14 ? 1.063 -47.185 3.528 1.00 55.11 9 LEU B O 1
ATOM 2301 N N . ARG B 1 15 ? -0.053 -46.727 5.414 1.00 50.12 10 ARG B N 1
ATOM 2302 C CA . ARG B 1 15 ? -1.071 -45.943 4.738 1.00 44.17 10 ARG B CA 1
ATOM 2303 C C . ARG B 1 15 ? -1.038 -44.487 5.157 1.00 40.53 10 ARG B C 1
ATOM 2304 O O . ARG B 1 15 ? -1.245 -44.164 6.326 1.00 55.41 10 ARG B O 1
ATOM 2312 N N . ILE B 1 16 ? -0.770 -43.607 4.205 1.00 23.02 11 ILE B N 1
ATOM 2313 C CA . ILE B 1 16 ? -0.711 -42.200 4.525 1.00 39.58 11 ILE B CA 1
ATOM 2314 C C . ILE B 1 16 ? -1.663 -41.412 3.631 1.00 43.27 11 ILE B C 1
ATOM 2315 O O . ILE B 1 16 ? -1.712 -41.628 2.425 1.00 34.37 11 ILE B O 1
ATOM 2320 N N . VAL B 1 17 ? -2.450 -40.525 4.235 1.00 52.21 12 VAL B N 1
ATOM 2321 C CA . VAL B 1 17 ? -3.334 -39.673 3.445 1.00 46.34 12 VAL B CA 1
ATOM 2322 C C . VAL B 1 17 ? -2.915 -38.223 3.615 1.00 38.82 12 VAL B C 1
ATOM 2323 O O . VAL B 1 17 ? -2.588 -37.783 4.716 1.00 43.09 12 VAL B O 1
ATOM 2327 N N . LEU B 1 18 ? -2.885 -37.496 2.506 1.00 29.22 13 LEU B N 1
ATOM 2328 C CA . LEU B 1 18 ? -2.404 -36.124 2.496 1.00 31.11 13 LEU B CA 1
ATOM 2329 C C . LEU B 1 18 ? -3.548 -35.129 2.412 1.00 35.13 13 LEU B C 1
ATOM 2330 O O . LEU B 1 18 ? -4.231 -35.045 1.394 1.00 54.92 13 LEU B O 1
ATOM 2335 N N . VAL B 1 19 ? -3.752 -34.366 3.480 1.00 23.25 14 VAL B N 1
ATOM 2336 C CA . VAL B 1 19 ? -4.814 -33.371 3.483 1.00 27.88 14 VAL B CA 1
ATOM 2337 C C . VAL B 1 19 ? -4.271 -31.963 3.694 1.00 33.07 14 VAL B C 1
ATOM 2338 O O . VAL B 1 19 ? -3.167 -31.780 4.203 1.00 25.36 14 VAL B O 1
ATOM 2342 N N . GLY B 1 20 ? -5.057 -30.976 3.278 1.00 46.10 15 GLY B N 1
ATOM 2343 C CA . GLY B 1 20 ? -4.677 -29.579 3.369 1.00 42.81 15 GLY B CA 1
ATOM 2344 C C . GLY B 1 20 ? -5.497 -28.771 2.381 1.00 50.67 15 GLY B C 1
ATOM 2345 O O . GLY B 1 20 ? -6.331 -29.323 1.674 1.00 64.12 15 GLY B O 1
ATOM 2346 N N . LYS B 1 21 ? -5.250 -27.468 2.314 1.00 50.76 16 LYS B N 1
ATOM 2347 C CA . LYS B 1 21 ? -5.974 -26.593 1.394 1.00 43.47 16 LYS B CA 1
ATOM 2348 C C . LYS B 1 21 ? -5.502 -26.758 -0.046 1.00 68.02 16 LYS B C 1
ATOM 2349 O O . LYS B 1 21 ? -4.658 -27.601 -0.338 1.00 79.72 16 LYS B O 1
ATOM 2355 N N . THR B 1 22 ? -6.044 -25.935 -0.940 1.00 73.75 17 THR B N 1
ATOM 2356 C CA . THR B 1 22 ? -5.673 -25.988 -2.349 1.00 68.19 17 THR B CA 1
ATOM 2357 C C . THR B 1 22 ? -4.426 -25.153 -2.590 1.00 57.47 17 THR B C 1
ATOM 2358 O O . THR B 1 22 ? -4.367 -23.988 -2.200 1.00 54.12 17 THR B O 1
ATOM 2362 N N . GLY B 1 23 ? -3.424 -25.762 -3.218 1.00 43.12 18 GLY B N 1
ATOM 2363 C CA . GLY B 1 23 ? -2.203 -25.059 -3.568 1.00 36.30 18 GLY B CA 1
ATOM 2364 C C . GLY B 1 23 ? -1.048 -25.275 -2.611 1.00 56.20 18 GLY B C 1
ATOM 2365 O O . GLY B 1 23 ? 0.002 -24.651 -2.758 1.00 83.68 18 GLY B O 1
ATOM 2366 N N . SER B 1 24 ? -1.231 -26.160 -1.637 1.00 42.78 19 SER B N 1
ATOM 2367 C CA . SER B 1 24 ? -0.240 -26.344 -0.582 1.00 29.11 19 SER B CA 1
ATOM 2368 C C . SER B 1 24 ? 0.919 -27.262 -0.977 1.00 43.66 19 SER B C 1
ATOM 2369 O O . SER B 1 24 ? 1.931 -27.325 -0.280 1.00 70.07 19 SER B O 1
ATOM 2372 N N . GLY B 1 25 ? 0.776 -27.967 -2.092 1.00 29.70 20 GLY B N 1
ATOM 2373 C CA . GLY B 1 25 ? 1.801 -28.899 -2.532 1.00 36.69 20 GLY B CA 1
ATOM 2374 C C . GLY B 1 25 ? 1.527 -30.345 -2.157 1.00 40.38 20 GLY B C 1
ATOM 2375 O O . GLY B 1 25 ? 2.456 -31.149 -2.060 1.00 47.34 20 GLY B O 1
ATOM 2376 N N . LYS B 1 26 ? 0.255 -30.674 -1.939 1.00 27.89 21 LYS B N 1
ATOM 2377 C CA . LYS B 1 26 ? -0.143 -32.037 -1.609 1.00 25.20 21 LYS B CA 1
ATOM 2378 C C . LYS B 1 26 ? 0.275 -33.048 -2.674 1.00 38.33 21 LYS B C 1
ATOM 2379 O O . LYS B 1 26 ? 0.899 -34.052 -2.353 1.00 18.19 21 LYS B O 1
ATOM 2385 N N . SER B 1 27 ? -0.085 -32.796 -3.929 1.00 40.65 22 SER B N 1
ATOM 2386 C CA . SER B 1 27 ? 0.202 -33.725 -5.020 1.00 33.71 22 SER B CA 1
ATOM 2387 C C . SER B 1 27 ? 1.701 -33.838 -5.273 1.00 33.69 22 SER B C 1
ATOM 2388 O O . SER B 1 27 ? 2.223 -34.927 -5.531 1.00 18.70 22 SER B O 1
ATOM 2391 N N . ALA B 1 28 ? 2.377 -32.693 -5.235 1.00 31.26 23 ALA B N 1
ATOM 2392 C CA . ALA B 1 28 ? 3.830 -32.665 -5.343 1.00 44.60 23 ALA B CA 1
ATOM 2393 C C . ALA B 1 28 ? 4.480 -33.547 -4.289 1.00 41.66 23 ALA B C 1
ATOM 2394 O O . ALA B 1 28 ? 5.347 -34.362 -4.594 1.00 44.67 23 ALA B O 1
ATOM 2396 N N . THR B 1 29 ? 4.061 -33.358 -3.045 1.00 37.15 24 THR B N 1
ATOM 2397 C CA . THR B 1 29 ? 4.538 -34.169 -1.933 1.00 32.39 24 THR B CA 1
ATOM 2398 C C . THR B 1 29 ? 4.282 -35.657 -2.165 1.00 36.81 24 THR B C 1
ATOM 2399 O O . THR B 1 29 ? 5.144 -36.490 -1.893 1.00 24.77 24 THR B O 1
ATOM 2403 N N . ALA B 1 30 ? 3.094 -35.984 -2.665 1.00 49.84 25 ALA B N 1
ATOM 2404 C CA . ALA B 1 30 ? 2.766 -37.362 -3.013 1.00 51.70 25 ALA B CA 1
ATOM 2405 C C . ALA B 1 30 ? 3.756 -37.919 -4.023 1.00 57.30 25 ALA B C 1
ATOM 2406 O O . ALA B 1 30 ? 4.271 -39.024 -3.865 1.00 65.31 25 ALA B O 1
ATOM 2408 N N . ASN B 1 31 ? 4.031 -37.134 -5.056 1.00 47.21 26 ASN B N 1
ATOM 2409 C CA . ASN B 1 31 ? 4.957 -37.543 -6.102 1.00 46.36 26 ASN B CA 1
ATOM 2410 C C . ASN B 1 31 ? 6.360 -37.826 -5.584 1.00 41.32 26 ASN B C 1
ATOM 2411 O O . ASN B 1 31 ? 6.941 -38.860 -5.905 1.00 46.71 26 ASN B O 1
ATOM 2416 N N . THR B 1 32 ? 6.900 -36.912 -4.783 1.00 36.86 27 THR B N 1
ATOM 2417 C CA . THR B 1 32 ? 8.259 -37.080 -4.282 1.00 31.85 27 THR B CA 1
ATOM 2418 C C . THR B 1 32 ? 8.348 -38.229 -3.293 1.00 28.58 27 THR B C 1
ATOM 2419 O O . THR B 1 32 ? 9.419 -38.792 -3.094 1.00 44.96 27 THR B O 1
ATOM 2423 N N . ILE B 1 33 ? 7.219 -38.579 -2.685 1.00 30.27 28 ILE B N 1
ATOM 2424 C CA . ILE B 1 33 ? 7.137 -39.759 -1.831 1.00 31.60 28 ILE B CA 1
ATOM 2425 C C . ILE B 1 33 ? 7.152 -40.999 -2.716 1.00 31.55 28 ILE B C 1
ATOM 2426 O O . ILE B 1 33 ? 7.796 -41.993 -2.397 1.00 45.04 28 ILE B O 1
ATOM 2431 N N . LEU B 1 34 ? 6.431 -40.930 -3.833 1.00 41.99 29 LEU B N 1
ATOM 2432 C CA . LEU B 1 34 ? 6.311 -42.062 -4.747 1.00 38.83 29 LEU B CA 1
ATOM 2433 C C . LEU B 1 34 ? 7.505 -42.190 -5.687 1.00 44.07 29 LEU B C 1
ATOM 2434 O O . LEU B 1 34 ? 7.594 -43.139 -6.459 1.00 47.14 29 LEU B O 1
ATOM 2439 N N . GLY B 1 35 ? 8.416 -41.226 -5.632 1.00 56.60 30 GLY B N 1
ATOM 2440 C CA . GLY B 1 35 ? 9.683 -41.347 -6.328 1.00 58.90 30 GLY B CA 1
ATOM 2441 C C . GLY B 1 35 ? 9.637 -40.886 -7.770 1.00 62.16 30 GLY B C 1
ATOM 2442 O O . GLY B 1 35 ? 10.666 -40.566 -8.362 1.00 80.89 30 GLY B O 1
ATOM 2443 N N . GLU B 1 36 ? 8.441 -40.858 -8.345 1.00 46.56 31 GLU B N 1
ATOM 2444 C CA . GLU B 1 36 ? 8.270 -40.365 -9.704 1.00 50.01 31 GLU B CA 1
ATOM 2445 C C . GLU B 1 36 ? 6.953 -39.618 -9.859 1.00 46.34 31 GLU B C 1
ATOM 2446 O O . GLU B 1 36 ? 6.112 -39.633 -8.961 1.00 43.24 31 GLU B O 1
ATOM 2452 N N . GLU B 1 37 ? 6.760 -38.986 -11.011 1.00 45.48 32 GLU B N 1
ATOM 2453 C CA . GLU B 1 37 ? 5.598 -38.131 -11.201 1.00 41.46 32 GLU B CA 1
ATOM 2454 C C . GLU B 1 37 ? 4.398 -38.949 -11.656 1.00 59.83 32 GLU B C 1
ATOM 2455 O O . GLU B 1 37 ? 4.335 -39.422 -12.791 1.00 74.99 32 GLU B O 1
ATOM 2461 N N . ILE B 1 38 ? 3.443 -39.101 -10.749 1.00 51.64 33 ILE B N 1
ATOM 2462 C CA . ILE B 1 38 ? 2.271 -39.926 -10.985 1.00 31.91 33 ILE B CA 1
ATOM 2463 C C . ILE B 1 38 ? 1.026 -39.058 -10.999 1.00 24.63 33 ILE B C 1
ATOM 2464 O O . ILE B 1 38 ? 0.347 -38.960 -12.015 1.00 42.17 33 ILE B O 1
ATOM 2469 N N . PHE B 1 39 ? 0.728 -38.427 -9.869 1.00 27.75 34 PHE B N 1
ATOM 2470 C CA . PHE B 1 39 ? -0.393 -37.494 -9.792 1.00 38.76 34 PHE B CA 1
ATOM 2471 C C . PHE B 1 39 ? -0.014 -36.167 -10.436 1.00 42.78 34 PHE B C 1
ATOM 2472 O O . PHE B 1 39 ? 1.165 -35.883 -10.634 1.00 46.71 34 PHE B O 1
ATOM 2480 N N . ASP B 1 40 ? -1.014 -35.349 -10.750 1.00 52.23 35 ASP B N 1
ATOM 2481 C CA . ASP B 1 40 ? -0.767 -34.074 -11.413 1.00 35.44 35 ASP B CA 1
ATOM 2482 C C . ASP B 1 40 ? -0.519 -32.968 -10.405 1.00 32.45 35 ASP B C 1
ATOM 2483 O O . ASP B 1 40 ? -1.413 -32.581 -9.656 1.00 40.59 35 ASP B O 1
ATOM 2488 N N . SER B 1 41 ? 0.704 -32.454 -10.402 1.00 45.80 36 SER B N 1
ATOM 2489 C CA . SER B 1 41 ? 1.051 -31.313 -9.571 1.00 68.15 36 SER B CA 1
ATOM 2490 C C . SER B 1 41 ? 1.521 -30.165 -10.442 1.00 68.18 36 SER B C 1
ATOM 2491 O O . SER B 1 41 ? 2.554 -30.248 -11.102 1.00 83.69 36 SER B O 1
ATOM 2494 N N . ARG B 1 42 ? 0.746 -29.091 -10.436 1.00 18.04 37 ARG B N 1
ATOM 2495 C CA . ARG B 1 42 ? 1.096 -27.892 -11.182 1.00 27.28 37 ARG B CA 1
ATOM 2496 C C . ARG B 1 42 ? 0.454 -26.669 -10.535 1.00 32.65 37 ARG B C 1
ATOM 2497 O O . ARG B 1 42 ? -0.367 -26.793 -9.621 1.00 28.81 37 ARG B O 1
ATOM 2505 N N . ILE B 1 43 ? 0.818 -25.486 -11.018 1.00 35.42 38 ILE B N 1
ATOM 2506 C CA . ILE B 1 43 ? 0.303 -24.249 -10.445 1.00 49.82 38 ILE B CA 1
ATOM 2507 C C . ILE B 1 43 ? -0.952 -23.790 -11.184 1.00 49.05 38 ILE B C 1
ATOM 2508 O O . ILE B 1 43 ? -1.003 -23.808 -12.414 1.00 77.50 38 ILE B O 1
ATOM 2513 N N . ALA B 1 44 ? -1.979 -23.415 -10.430 1.00 21.49 39 ALA B N 1
ATOM 2514 C CA . ALA B 1 44 ? -3.270 -23.088 -11.018 1.00 26.13 39 ALA B CA 1
ATOM 2515 C C . ALA B 1 44 ? -4.048 -22.119 -10.148 1.00 25.75 39 ALA B C 1
ATOM 2516 O O . ALA B 1 44 ? -3.758 -21.968 -8.967 1.00 50.04 39 ALA B O 1
ATOM 2518 N N . ALA B 1 45 ? -5.030 -21.453 -10.740 1.00 48.80 40 ALA B N 1
ATOM 2519 C CA . ALA B 1 45 ? -5.939 -20.611 -9.975 1.00 63.79 40 ALA B CA 1
ATOM 2520 C C . ALA B 1 45 ? -7.184 -21.395 -9.589 1.00 77.47 40 ALA B C 1
ATOM 2521 O O . ALA B 1 45 ? -8.132 -20.837 -9.037 1.00 26.55 40 ALA B O 1
ATOM 2523 N N . GLN B 1 46 ? -7.184 -22.678 -9.939 1.00 25.45 41 GLN B N 1
ATOM 2524 C CA . GLN B 1 46 ? -8.231 -23.608 -9.554 1.00 79.94 41 GLN B CA 1
ATOM 2525 C C . GLN B 1 46 ? -7.622 -24.848 -8.927 1.00 24.55 41 GLN B C 1
ATOM 2526 O O . GLN B 1 46 ? -6.402 -24.989 -8.853 1.00 97.65 41 GLN B O 1
ATOM 2532 N N . ALA B 1 47 ? -8.479 -25.753 -8.479 1.00 24.52 42 ALA B N 1
ATOM 2533 C CA . ALA B 1 47 ? -8.014 -27.017 -7.939 1.00 50.76 42 ALA B CA 1
ATOM 2534 C C . ALA B 1 47 ? -7.517 -27.910 -9.062 1.00 43.97 42 ALA B C 1
ATOM 2535 O O . ALA B 1 47 ? -8.243 -28.183 -10.011 1.00 57.43 42 ALA B O 1
ATOM 2537 N N . VAL B 1 48 ? -6.279 -28.367 -8.949 1.00 34.40 43 VAL B N 1
ATOM 2538 C CA . VAL B 1 48 ? -5.720 -29.280 -9.934 1.00 37.25 43 VAL B CA 1
ATOM 2539 C C . VAL B 1 48 ? -6.232 -30.696 -9.667 1.00 34.33 43 VAL B C 1
ATOM 2540 O O . VAL B 1 48 ? -6.353 -31.518 -10.577 1.00 27.79 43 VAL B O 1
ATOM 2544 N N . THR B 1 49 ? -6.534 -30.961 -8.401 1.00 38.91 44 THR B N 1
ATOM 2545 C CA . THR B 1 49 ? -7.093 -32.230 -7.969 1.00 36.40 44 THR B CA 1
ATOM 2546 C C . THR B 1 49 ? -8.515 -32.018 -7.473 1.00 48.46 44 THR B C 1
ATOM 2547 O O . THR B 1 49 ? -8.723 -31.396 -6.433 1.00 57.81 44 THR B O 1
ATOM 2551 N N . LYS B 1 50 ? -9.494 -32.503 -8.228 1.00 51.23 45 LYS B N 1
ATOM 2552 C CA . LYS B 1 50 ? -10.881 -32.410 -7.793 1.00 50.63 45 LYS B CA 1
ATOM 2553 C C . LYS B 1 50 ? -11.358 -33.728 -7.191 1.00 56.70 45 LYS B C 1
ATOM 2554 O O . LYS B 1 50 ? -12.466 -33.813 -6.658 1.00 58.69 45 LYS B O 1
ATOM 2560 N N . ASN B 1 51 ? -10.510 -34.748 -7.267 1.00 52.38 46 ASN B N 1
ATOM 2561 C CA . ASN B 1 51 ? -10.889 -36.103 -6.886 1.00 45.48 46 ASN B CA 1
ATOM 2562 C C . ASN B 1 51 ? -9.762 -36.825 -6.165 1.00 40.25 46 ASN B C 1
ATOM 2563 O O . ASN B 1 51 ? -8.603 -36.705 -6.547 1.00 63.42 46 ASN B O 1
ATOM 2568 N N . CYS B 1 52 ? -10.108 -37.587 -5.134 1.00 22.22 47 CYS B N 1
ATOM 2569 C CA . CYS B 1 52 ? -9.123 -38.391 -4.420 1.00 30.13 47 CYS B CA 1
ATOM 2570 C C . CYS B 1 52 ? -8.414 -39.356 -5.356 1.00 32.32 47 CYS B C 1
ATOM 2571 O O . CYS B 1 52 ? -9.050 -40.086 -6.106 1.00 45.28 47 CYS B O 1
ATOM 2574 N N . GLN B 1 53 ? -7.089 -39.342 -5.313 1.00 34.90 48 GLN B N 1
ATOM 2575 C CA . GLN B 1 53 ? -6.290 -40.252 -6.114 1.00 37.33 48 GLN B CA 1
ATOM 2576 C C . GLN B 1 53 ? -5.273 -40.941 -5.226 1.00 45.33 48 GLN B C 1
ATOM 2577 O O . GLN B 1 53 ? -4.732 -40.332 -4.303 1.00 55.19 48 GLN B O 1
ATOM 2583 N N . LYS B 1 54 ? -5.017 -42.214 -5.498 1.00 43.53 49 LYS B N 1
ATOM 2584 C CA . LYS B 1 54 ? -4.115 -42.984 -4.661 1.00 16.56 49 LYS B CA 1
ATOM 2585 C C . LYS B 1 54 ? -3.161 -43.814 -5.493 1.00 34.19 49 LYS B C 1
ATOM 2586 O O . LYS B 1 54 ? -3.442 -44.143 -6.640 1.00 39.51 49 LYS B O 1
ATOM 2592 N N . ALA B 1 55 ? -2.020 -44.136 -4.902 1.00 40.68 50 ALA B N 1
ATOM 2593 C CA . ALA B 1 55 ? -1.005 -44.926 -5.575 1.00 34.61 50 ALA B CA 1
ATOM 2594 C C . ALA B 1 55 ? -0.200 -45.701 -4.544 1.00 49.76 50 ALA B C 1
ATOM 2595 O O . ALA B 1 55 ? -0.419 -45.564 -3.340 1.00 74.92 50 ALA B O 1
ATOM 2597 N N . SER B 1 56 ? 0.736 -46.513 -5.013 1.00 35.68 51 SER B N 1
ATOM 2598 C CA . SER B 1 56 ? 1.581 -47.259 -4.102 1.00 36.38 51 SER B CA 1
ATOM 2599 C C . SER B 1 56 ? 3.033 -47.216 -4.535 1.00 44.82 51 SER B C 1
ATOM 2600 O O . SER B 1 56 ? 3.338 -47.052 -5.713 1.00 48.61 51 SER B O 1
ATOM 2603 N N . ARG B 1 57 ? 3.926 -47.346 -3.562 1.00 53.53 52 ARG B N 1
ATOM 2604 C CA . ARG B 1 57 ? 5.341 -47.500 -3.834 1.00 44.84 52 ARG B CA 1
ATOM 2605 C C . ARG B 1 57 ? 5.878 -48.469 -2.801 1.00 70.03 52 ARG B C 1
ATOM 2606 O O . ARG B 1 57 ? 5.527 -48.393 -1.620 1.00 87.45 52 ARG B O 1
ATOM 2614 N N . GLU B 1 58 ? 6.730 -49.381 -3.240 1.00 67.06 53 GLU B N 1
ATOM 2615 C CA . GLU B 1 58 ? 7.391 -50.285 -2.320 1.00 67.49 53 GLU B CA 1
ATOM 2616 C C . GLU B 1 58 ? 8.605 -49.558 -1.736 1.00 59.51 53 GLU B C 1
ATOM 2617 O O . GLU B 1 58 ? 9.475 -49.109 -2.482 1.00 61.68 53 GLU B O 1
ATOM 2623 N N . TRP B 1 59 ? 8.661 -49.424 -0.412 1.00 63.49 54 TRP B N 1
ATOM 2624 C CA . TRP B 1 59 ? 9.822 -48.801 0.217 1.00 67.51 54 TRP B CA 1
ATOM 2625 C C . TRP B 1 59 ? 10.423 -49.807 1.185 1.00 70.77 54 TRP B C 1
ATOM 2626 O O . TRP B 1 59 ? 9.693 -50.469 1.913 1.00 76.33 54 TRP B O 1
ATOM 2637 N N . GLN B 1 60 ? 11.753 -49.869 1.210 1.00 68.92 55 GLN B N 1
ATOM 2638 C CA . GLN B 1 60 ? 12.548 -50.707 2.121 1.00 70.24 55 GLN B CA 1
ATOM 2639 C C . GLN B 1 60 ? 11.862 -51.905 2.777 1.00 71.67 55 GLN B C 1
ATOM 2640 O O . GLN B 1 60 ? 12.076 -52.168 3.956 1.00 86.79 55 GLN B O 1
ATOM 2646 N N . GLY B 1 61 ? 11.033 -52.627 2.034 1.00 69.69 56 GLY B N 1
ATOM 2647 C CA . GLY B 1 61 ? 10.365 -53.769 2.625 1.00 79.20 56 GLY B CA 1
ATOM 2648 C C . GLY B 1 61 ? 8.901 -53.480 2.861 1.00 87.64 56 GLY B C 1
ATOM 2649 O O . GLY B 1 61 ? 8.099 -54.392 3.051 1.00 100.22 56 GLY B O 1
ATOM 2650 N N . ARG B 1 62 ? 8.555 -52.199 2.833 1.00 84.46 57 ARG B N 1
ATOM 2651 C CA . ARG B 1 62 ? 7.216 -51.765 3.178 1.00 81.66 57 ARG B CA 1
ATOM 2652 C C . ARG B 1 62 ? 6.494 -51.368 1.912 1.00 72.81 57 ARG B C 1
ATOM 2653 O O . ARG B 1 62 ? 7.114 -50.968 0.930 1.00 64.91 57 ARG B O 1
ATOM 2661 N N . ASP B 1 63 ? 5.174 -51.477 1.940 1.00 72.62 58 ASP B N 1
ATOM 2662 C CA . ASP B 1 63 ? 4.364 -50.990 0.845 1.00 73.73 58 ASP B CA 1
ATOM 2663 C C . ASP B 1 63 ? 3.765 -49.665 1.271 1.00 67.09 58 ASP B C 1
ATOM 2664 O O . ASP B 1 63 ? 2.971 -49.612 2.211 1.00 76.81 58 ASP B O 1
ATOM 2669 N N . LEU B 1 64 ? 4.159 -48.592 0.596 1.00 52.11 59 LEU B N 1
ATOM 2670 C CA . LEU B 1 64 ? 3.646 -47.275 0.933 1.00 51.29 59 LEU B CA 1
ATOM 2671 C C . LEU B 1 64 ? 2.432 -46.979 0.079 1.00 52.69 59 LEU B C 1
ATOM 2672 O O . LEU B 1 64 ? 2.474 -47.101 -1.140 1.00 60.36 59 LEU B O 1
ATOM 2677 N N . LEU B 1 65 ? 1.347 -46.587 0.727 1.00 41.82 60 LEU B N 1
ATOM 2678 C CA . LEU B 1 65 ? 0.114 -46.283 0.031 1.00 32.76 60 LEU B CA 1
ATOM 2679 C C . LEU B 1 65 ? -0.229 -44.829 0.290 1.00 30.89 60 LEU B C 1
ATOM 2680 O O . LEU B 1 65 ? -0.480 -44.427 1.428 1.00 38.53 60 LEU B O 1
ATOM 2685 N N . VAL B 1 66 ? -0.224 -44.038 -0.773 1.00 34.04 61 VAL B N 1
ATOM 2686 C CA . VAL B 1 66 ? -0.370 -42.599 -0.637 1.00 42.90 61 VAL B CA 1
ATOM 2687 C C . VAL B 1 66 ? -1.711 -42.140 -1.188 1.00 53.83 61 VAL B C 1
ATOM 2688 O O . VAL B 1 66 ? -1.994 -42.307 -2.370 1.00 60.12 61 VAL B O 1
ATOM 2692 N N . VAL B 1 67 ? -2.532 -41.551 -0.329 1.00 50.16 62 VAL B N 1
ATOM 2693 C CA . VAL B 1 67 ? -3.830 -41.049 -0.746 1.00 53.18 62 VAL B CA 1
ATOM 2694 C C . VAL B 1 67 ? -3.771 -39.537 -0.904 1.00 58.76 62 VAL B C 1
ATOM 2695 O O . VAL B 1 67 ? -3.638 -38.816 0.076 1.00 81.00 62 VAL B O 1
ATOM 2699 N N . ASP B 1 68 ? -3.873 -39.055 -2.137 1.00 34.43 63 ASP B N 1
ATOM 2700 C CA . ASP B 1 68 ? -3.844 -37.619 -2.389 1.00 26.35 63 ASP B CA 1
ATOM 2701 C C . ASP B 1 68 ? -5.273 -37.103 -2.453 1.00 32.67 63 ASP B C 1
ATOM 2702 O O . ASP B 1 68 ? -6.128 -37.715 -3.084 1.00 53.68 63 ASP B O 1
ATOM 2707 N N . THR B 1 69 ? -5.531 -35.973 -1.803 1.00 25.37 64 THR B N 1
ATOM 2708 C CA . THR B 1 69 ? -6.894 -35.461 -1.708 1.00 27.01 64 THR B CA 1
ATOM 2709 C C . THR B 1 69 ? -7.039 -34.110 -2.384 1.00 19.80 64 THR B C 1
ATOM 2710 O O . THR B 1 69 ? -6.062 -33.382 -2.555 1.00 29.70 64 THR B O 1
ATOM 2714 N N . PRO B 1 70 ? -8.266 -33.788 -2.808 1.00 29.99 65 PRO B N 1
ATOM 2715 C CA . PRO B 1 70 ? -8.578 -32.445 -3.289 1.00 35.96 65 PRO B CA 1
ATOM 2716 C C . PRO B 1 70 ? -8.579 -31.484 -2.121 1.00 33.59 65 PRO B C 1
ATOM 2717 O O . PRO B 1 70 ? -8.764 -31.911 -0.984 1.00 24.86 65 PRO B O 1
ATOM 2721 N N . GLY B 1 71 ? -8.326 -30.214 -2.405 1.00 53.57 66 GLY B N 1
ATOM 2722 C CA . GLY B 1 71 ? -8.382 -29.171 -1.404 1.00 47.57 66 GLY B CA 1
ATOM 2723 C C . GLY B 1 71 ? -9.706 -29.276 -0.688 1.00 37.90 66 GLY B C 1
ATOM 2724 O O . GLY B 1 71 ? -10.738 -29.482 -1.321 1.00 35.94 66 GLY B O 1
ATOM 2725 N N . LEU B 1 72 ? -9.668 -29.162 0.634 1.00 46.87 67 LEU B N 1
ATOM 2726 C CA . LEU B 1 72 ? -10.796 -29.531 1.483 1.00 69.20 67 LEU B CA 1
ATOM 2727 C C . LEU B 1 72 ? -12.077 -28.785 1.163 1.00 74.99 67 LEU B C 1
ATOM 2728 O O . LEU B 1 72 ? -13.163 -29.362 1.229 1.00 66.82 67 LEU B O 1
ATOM 2733 N N . PHE B 1 73 ? -11.970 -27.510 0.818 1.00 77.09 68 PHE B N 1
ATOM 2734 C CA . PHE B 1 73 ? -13.179 -26.753 0.546 1.00 81.96 68 PHE B CA 1
ATOM 2735 C C . PHE B 1 73 ? -13.275 -26.401 -0.916 1.00 92.32 68 PHE B C 1
ATOM 2736 O O . PHE B 1 73 ? -12.298 -25.997 -1.544 1.00 98.62 68 PHE B O 1
ATOM 2744 N N . ASP B 1 74 ? -14.481 -26.544 -1.448 1.00 96.01 69 ASP B N 1
ATOM 2745 C CA . ASP B 1 74 ? -14.707 -26.332 -2.861 1.00 102.98 69 ASP B CA 1
ATOM 2746 C C . ASP B 1 74 ? -14.715 -24.826 -3.111 1.00 121.45 69 ASP B C 1
ATOM 2747 O O . ASP B 1 74 ? -14.584 -24.041 -2.170 1.00 120.09 69 ASP B O 1
ATOM 2752 N N . THR B 1 75 ? -14.857 -24.426 -4.370 1.00 133.97 70 THR B N 1
ATOM 2753 C CA . THR B 1 75 ? -14.948 -23.015 -4.726 1.00 131.66 70 THR B CA 1
ATOM 2754 C C . THR B 1 75 ? -16.139 -22.419 -3.981 1.00 116.93 70 THR B C 1
ATOM 2755 O O . THR B 1 75 ? -16.023 -21.423 -3.264 1.00 110.38 70 THR B O 1
ATOM 2759 N N . LYS B 1 76 ? -17.281 -23.068 -4.167 1.00 107.37 71 LYS B N 1
ATOM 2760 C CA . LYS B 1 76 ? -18.499 -22.807 -3.423 1.00 103.98 71 LYS B CA 1
ATOM 2761 C C . LYS B 1 76 ? -18.425 -23.710 -2.217 1.00 109.00 71 LYS B C 1
ATOM 2762 O O . LYS B 1 76 ? -18.029 -24.863 -2.356 1.00 122.42 71 LYS B O 1
ATOM 2768 N N . GLU B 1 77 ? -18.765 -23.223 -1.030 1.00 98.70 72 GLU B N 1
ATOM 2769 C CA . GLU B 1 77 ? -18.597 -24.086 0.124 1.00 90.05 72 GLU B CA 1
ATOM 2770 C C . GLU B 1 77 ? -19.721 -25.090 -0.052 1.00 82.38 72 GLU B C 1
ATOM 2771 O O . GLU B 1 77 ? -20.886 -24.802 0.215 1.00 86.59 72 GLU B O 1
ATOM 2777 N N . SER B 1 78 ? -19.347 -26.277 -0.520 1.00 70.54 73 SER B N 1
ATOM 2778 C CA . SER B 1 78 ? -20.313 -27.294 -0.912 1.00 57.12 73 SER B CA 1
ATOM 2779 C C . SER B 1 78 ? -20.267 -28.529 -0.029 1.00 53.90 73 SER B C 1
ATOM 2780 O O . SER B 1 78 ? -19.273 -29.254 -0.005 1.00 59.59 73 SER B O 1
ATOM 2783 N N . LEU B 1 79 ? -21.360 -28.771 0.682 1.00 49.21 74 LEU B N 1
ATOM 2784 C CA . LEU B 1 79 ? -21.457 -29.915 1.576 1.00 32.67 74 LEU B CA 1
ATOM 2785 C C . LEU B 1 79 ? -21.424 -31.215 0.786 1.00 45.77 74 LEU B C 1
ATOM 2786 O O . LEU B 1 79 ? -20.871 -32.214 1.242 1.00 39.23 74 LEU B O 1
ATOM 2791 N N . ASP B 1 80 ? -22.013 -31.182 -0.406 1.00 56.75 75 ASP B N 1
ATOM 2792 C CA . ASP B 1 80 ? -22.083 -32.345 -1.281 1.00 56.60 75 ASP B CA 1
ATOM 2793 C C . ASP B 1 80 ? -20.696 -32.818 -1.707 1.00 53.93 75 ASP B C 1
ATOM 2794 O O . ASP B 1 80 ? -20.327 -33.969 -1.470 1.00 39.20 75 ASP B O 1
ATOM 2799 N N . THR B 1 81 ? -19.930 -31.928 -2.333 1.00 58.79 76 THR B N 1
ATOM 2800 C CA . THR B 1 81 ? -18.585 -32.269 -2.792 1.00 47.61 76 THR B CA 1
ATOM 2801 C C . THR B 1 81 ? -17.708 -32.663 -1.616 1.00 46.99 76 THR B C 1
ATOM 2802 O O . THR B 1 81 ? -16.954 -33.632 -1.694 1.00 51.23 76 THR B O 1
ATOM 2806 N N . THR B 1 82 ? -17.797 -31.888 -0.538 1.00 46.35 77 THR B N 1
ATOM 2807 C CA . THR B 1 82 ? -17.056 -32.164 0.691 1.00 41.86 77 THR B CA 1
ATOM 2808 C C . THR B 1 82 ? -17.334 -33.571 1.227 1.00 42.89 77 THR B C 1
ATOM 2809 O O . THR B 1 82 ? -16.404 -34.310 1.537 1.00 46.46 77 THR B O 1
ATOM 2813 N N . CYS B 1 83 ? -18.610 -33.931 1.343 1.00 29.75 78 CYS B N 1
ATOM 2814 C CA . CYS B 1 83 ? -19.000 -35.264 1.800 1.00 24.08 78 CYS B CA 1
ATOM 2815 C C . CYS B 1 83 ? -18.481 -36.351 0.874 1.00 36.37 78 CYS B C 1
ATOM 2816 O O . CYS B 1 83 ? -18.040 -37.406 1.325 1.00 35.09 78 CYS B O 1
ATOM 2819 N N . LYS B 1 84 ? -18.543 -36.079 -0.427 1.00 47.02 79 LYS B N 1
ATOM 2820 C CA . LYS B 1 84 ? -18.097 -37.025 -1.443 1.00 44.22 79 LYS B CA 1
ATOM 2821 C C . LYS B 1 84 ? -16.612 -37.335 -1.312 1.00 50.20 79 LYS B C 1
ATOM 2822 O O . LYS B 1 84 ? -16.220 -38.498 -1.225 1.00 59.65 79 LYS B O 1
ATOM 2828 N N . GLU B 1 85 ? -15.789 -36.292 -1.297 1.00 45.97 80 GLU B N 1
ATOM 2829 C CA . GLU B 1 85 ? -14.343 -36.468 -1.253 1.00 48.30 80 GLU B CA 1
ATOM 2830 C C . GLU B 1 85 ? -13.865 -37.056 0.075 1.00 52.12 80 GLU B C 1
ATOM 2831 O O . GLU B 1 85 ? -12.958 -37.888 0.098 1.00 59.31 80 GLU B O 1
ATOM 2837 N N . ILE B 1 86 ? -14.472 -36.622 1.175 1.00 38.56 81 ILE B N 1
ATOM 2838 C CA . ILE B 1 86 ? -14.193 -37.218 2.477 1.00 29.72 81 ILE B CA 1
ATOM 2839 C C . ILE B 1 86 ? -14.472 -38.714 2.436 1.00 40.65 81 ILE B C 1
ATOM 2840 O O . ILE B 1 86 ? -13.646 -39.515 2.865 1.00 45.25 81 ILE B O 1
ATOM 2845 N N . SER B 1 87 ? -15.638 -39.085 1.919 1.00 55.16 82 SER B N 1
ATOM 2846 C CA . SER B 1 87 ? -16.017 -40.491 1.808 1.00 53.90 82 SER B CA 1
ATOM 2847 C C . SER B 1 87 ? -15.004 -41.287 1.001 1.00 52.57 82 SER B C 1
ATOM 2848 O O . SER B 1 87 ? -14.620 -42.382 1.389 1.00 51.41 82 SER B O 1
ATOM 2851 N N . ARG B 1 88 ? -14.585 -40.732 -0.129 1.00 56.39 83 ARG B N 1
ATOM 2852 C CA . ARG B 1 88 ? -13.591 -41.359 -0.993 1.00 60.09 83 ARG B CA 1
ATOM 2853 C C . ARG B 1 88 ? -12.254 -41.537 -0.291 1.00 61.63 83 ARG B C 1
ATOM 2854 O O . ARG B 1 88 ? -11.614 -42.577 -0.418 1.00 68.46 83 ARG B O 1
ATOM 2862 N N . CYS B 1 89 ? -11.829 -40.510 0.436 1.00 55.24 84 CYS B N 1
ATOM 2863 C CA . CYS B 1 89 ? -10.595 -40.585 1.212 1.00 39.61 84 CYS B CA 1
ATOM 2864 C C . CYS B 1 89 ? -10.650 -41.716 2.228 1.00 38.01 84 CYS B C 1
ATOM 2865 O O . CYS B 1 89 ? -9.719 -42.509 2.340 1.00 47.06 84 CYS B O 1
ATOM 2868 N N . ILE B 1 90 ? -11.757 -41.782 2.956 1.00 26.85 85 ILE B N 1
ATOM 2869 C CA . ILE B 1 90 ? -11.989 -42.833 3.936 1.00 21.78 85 ILE B CA 1
ATOM 2870 C C . ILE B 1 90 ? -11.922 -44.226 3.312 1.00 33.28 85 ILE B C 1
ATOM 2871 O O . ILE B 1 90 ? -11.250 -45.114 3.833 1.00 32.23 85 ILE B O 1
ATOM 2876 N N . ILE B 1 91 ? -12.644 -44.417 2.212 1.00 51.72 86 ILE B N 1
ATOM 2877 C CA . ILE B 1 91 ? -12.667 -45.699 1.507 1.00 53.07 86 ILE B CA 1
ATOM 2878 C C . ILE B 1 91 ? -11.280 -46.129 1.030 1.00 45.68 86 ILE B C 1
ATOM 2879 O O . ILE B 1 91 ? -10.868 -47.267 1.244 1.00 35.34 86 ILE B O 1
ATOM 2884 N N . SER B 1 92 ? -10.566 -45.216 0.377 1.00 43.54 87 SER B N 1
ATOM 2885 C CA . SER B 1 92 ? -9.225 -45.512 -0.122 1.00 49.01 87 SER B CA 1
ATOM 2886 C C . SER B 1 92 ? -8.248 -45.838 1.006 1.00 60.53 87 SER B C 1
ATOM 2887 O O . SER B 1 92 ? -7.351 -46.662 0.842 1.00 55.83 87 SER B O 1
ATOM 2890 N N . SER B 1 93 ? -8.420 -45.176 2.145 1.00 61.22 88 SER B N 1
ATOM 2891 C CA . SER B 1 93 ? -7.492 -45.304 3.264 1.00 46.53 88 SER B CA 1
ATOM 2892 C C . SER B 1 93 ? -7.823 -46.470 4.191 1.00 46.28 88 SER B C 1
ATOM 2893 O O . SER B 1 93 ? -7.082 -46.741 5.133 1.00 51.32 88 SER B O 1
ATOM 2896 N N . CYS B 1 94 ? -8.931 -47.155 3.917 1.00 40.72 89 CYS B N 1
ATOM 2897 C CA . CYS B 1 94 ? -9.358 -48.297 4.719 1.00 35.56 89 CYS B CA 1
ATOM 2898 C C . CYS B 1 94 ? -8.262 -49.359 4.772 1.00 43.50 89 CYS B C 1
ATOM 2899 O O . CYS B 1 94 ? -7.452 -49.452 3.850 1.00 42.71 89 CYS B O 1
ATOM 2902 N N . PRO B 1 95 ? -8.205 -50.147 5.862 1.00 37.82 90 PRO B N 1
ATOM 2903 C CA . PRO B 1 95 ? -9.044 -50.132 7.067 1.00 49.71 90 PRO B CA 1
ATOM 2904 C C . PRO B 1 95 ? -8.783 -48.931 7.971 1.00 57.72 90 PRO B C 1
ATOM 2905 O O . PRO B 1 95 ? -9.625 -48.585 8.799 1.00 74.15 90 PRO B O 1
ATOM 2909 N N . GLY B 1 96 ? -7.621 -48.314 7.815 1.00 55.54 91 GLY B N 1
ATOM 2910 C CA . GLY B 1 96 ? -7.331 -47.058 8.481 1.00 58.77 91 GLY B CA 1
ATOM 2911 C C . GLY B 1 96 ? -5.970 -46.543 8.068 1.00 59.01 91 GLY B C 1
ATOM 2912 O O . GLY B 1 96 ? -5.087 -47.332 7.728 1.00 63.32 91 GLY B O 1
ATOM 2913 N N . PRO B 1 97 ? -5.790 -45.215 8.091 1.00 43.72 92 PRO B N 1
ATOM 2914 C CA . PRO B 1 97 ? -4.499 -44.632 7.737 1.00 32.87 92 PRO B CA 1
ATOM 2915 C C . PRO B 1 97 ? -3.539 -44.761 8.901 1.00 48.33 92 PRO B C 1
ATOM 2916 O O . PRO B 1 97 ? -3.960 -44.744 10.057 1.00 54.61 92 PRO B O 1
ATOM 2920 N N . HIS B 1 98 ? -2.256 -44.895 8.596 1.00 57.11 93 HIS B N 1
ATOM 2921 C CA . HIS B 1 98 ? -1.238 -44.870 9.630 1.00 52.20 93 HIS B CA 1
ATOM 2922 C C . HIS B 1 98 ? -0.932 -43.419 9.964 1.00 55.84 93 HIS B C 1
ATOM 2923 O O . HIS B 1 98 ? -0.725 -43.065 11.124 1.00 68.39 93 HIS B O 1
ATOM 2930 N N . ALA B 1 99 ? -0.899 -42.580 8.935 1.00 40.29 94 ALA B N 1
ATOM 2931 C CA . ALA B 1 99 ? -0.657 -41.159 9.129 1.00 35.30 94 ALA B CA 1
ATOM 2932 C C . ALA B 1 99 ? -1.614 -40.259 8.353 1.00 30.28 94 ALA B C 1
ATOM 2933 O O . ALA B 1 99 ? -1.863 -40.458 7.155 1.00 40.20 94 ALA B O 1
ATOM 2935 N N . ILE B 1 100 ? -2.147 -39.266 9.054 1.00 23.15 95 ILE B N 1
ATOM 2936 C CA . ILE B 1 100 ? -2.824 -38.154 8.404 1.00 39.67 95 ILE B CA 1
ATOM 2937 C C . ILE B 1 100 ? -1.826 -37.013 8.315 1.00 52.21 95 ILE B C 1
ATOM 2938 O O . ILE B 1 100 ? -1.434 -36.436 9.327 1.00 62.15 95 ILE B O 1
ATOM 2943 N N . VAL B 1 101 ? -1.401 -36.697 7.098 1.00 45.63 96 VAL B N 1
ATOM 2944 C CA . VAL B 1 101 ? -0.383 -35.679 6.899 1.00 37.70 96 VAL B CA 1
ATOM 2945 C C . VAL B 1 101 ? -0.998 -34.348 6.498 1.00 30.91 96 VAL B C 1
ATOM 2946 O O . VAL B 1 101 ? -1.560 -34.206 5.411 1.00 26.82 96 VAL B O 1
ATOM 2950 N N . LEU B 1 102 ? -0.874 -33.366 7.383 1.00 36.24 97 LEU B N 1
ATOM 2951 C CA . LEU B 1 102 ? -1.375 -32.035 7.087 1.00 42.76 97 LEU B CA 1
ATOM 2952 C C . LEU B 1 102 ? -0.288 -31.260 6.352 1.00 57.92 97 LEU B C 1
ATOM 2953 O O . LEU B 1 102 ? 0.783 -31.009 6.902 1.00 78.49 97 LEU B O 1
ATOM 2958 N N . VAL B 1 103 ? -0.561 -30.888 5.105 1.00 44.91 98 VAL B N 1
ATOM 2959 C CA . VAL B 1 103 ? 0.443 -30.231 4.278 1.00 37.19 98 VAL B CA 1
ATOM 2960 C C . VAL B 1 103 ? 0.242 -28.724 4.242 1.00 46.40 98 VAL B C 1
ATOM 2961 O O . VAL B 1 103 ? -0.797 -28.236 3.800 1.00 60.88 98 VAL B O 1
ATOM 2965 N N . LEU B 1 104 ? 1.250 -27.994 4.707 1.00 47.60 99 LEU B N 1
ATOM 2966 C CA . LEU B 1 104 ? 1.204 -26.542 4.721 1.00 58.54 99 LEU B CA 1
ATOM 2967 C C . LEU B 1 104 ? 2.397 -25.994 3.948 1.00 45.35 99 LEU B C 1
ATOM 2968 O O . LEU B 1 104 ? 3.422 -26.659 3.825 1.00 32.18 99 LEU B O 1
ATOM 2973 N N . GLN B 1 105 ? 2.267 -24.777 3.436 1.00 32.41 100 GLN B N 1
ATOM 2974 C CA . GLN B 1 105 ? 3.404 -24.068 2.882 1.00 18.81 100 GLN B CA 1
ATOM 2975 C C . GLN B 1 105 ? 4.274 -23.690 4.060 1.00 38.13 100 GLN B C 1
ATOM 2976 O O . GLN B 1 105 ? 3.760 -23.539 5.171 1.00 46.32 100 GLN B O 1
ATOM 2982 N N . LEU B 1 106 ? 5.576 -23.517 3.826 1.00 57.63 101 LEU B N 1
ATOM 2983 C CA . LEU B 1 106 ? 6.505 -23.171 4.904 1.00 51.78 101 LEU B CA 1
ATOM 2984 C C . LEU B 1 106 ? 6.100 -21.852 5.507 1.00 55.62 101 LEU B C 1
ATOM 2985 O O . LEU B 1 106 ? 5.834 -20.893 4.780 1.00 69.94 101 LEU B O 1
ATOM 2990 N N . GLY B 1 107 ? 6.063 -21.780 6.830 1.00 41.57 102 GLY B N 1
ATOM 2991 C CA . GLY B 1 107 ? 5.578 -20.557 7.422 1.00 68.40 102 GLY B CA 1
ATOM 2992 C C . GLY B 1 107 ? 4.127 -20.665 7.840 1.00 84.96 102 GLY B C 1
ATOM 2993 O O . GLY B 1 107 ? 3.738 -21.555 8.593 1.00 91.83 102 GLY B O 1
ATOM 2994 N N . ARG B 1 108 ? 3.331 -19.734 7.329 1.00 93.95 103 ARG B N 1
ATOM 2995 C CA . ARG B 1 108 ? 1.991 -19.440 7.822 1.00 95.04 103 ARG B CA 1
ATOM 2996 C C . ARG B 1 108 ? 1.006 -20.602 7.934 1.00 74.15 103 ARG B C 1
ATOM 2997 O O . ARG B 1 108 ? 1.021 -21.545 7.142 1.00 49.66 103 ARG B O 1
ATOM 3005 N N . TYR B 1 109 ? 0.167 -20.503 8.962 1.00 74.05 104 TYR B N 1
ATOM 3006 C CA . TYR B 1 109 ? -0.961 -21.390 9.218 1.00 59.14 104 TYR B CA 1
ATOM 3007 C C . TYR B 1 109 ? -2.235 -20.593 8.957 1.00 61.84 104 TYR B C 1
ATOM 3008 O O . TYR B 1 109 ? -2.480 -19.590 9.627 1.00 64.80 104 TYR B O 1
ATOM 3017 N N . THR B 1 110 ? -3.050 -21.021 7.999 1.00 67.29 105 THR B N 1
ATOM 3018 C CA . THR B 1 110 ? -4.180 -20.198 7.561 1.00 59.62 105 THR B CA 1
ATOM 3019 C C . THR B 1 110 ? -5.559 -20.798 7.842 1.00 59.29 105 THR B C 1
ATOM 3020 O O . THR B 1 110 ? -5.677 -21.921 8.327 1.00 70.24 105 THR B O 1
ATOM 3024 N N . GLU B 1 111 ? -6.596 -20.024 7.531 1.00 48.73 106 GLU B N 1
ATOM 3025 C CA . GLU B 1 111 ? -7.977 -20.360 7.875 1.00 49.42 106 GLU B CA 1
ATOM 3026 C C . GLU B 1 111 ? -8.491 -21.657 7.255 1.00 56.15 106 GLU B C 1
ATOM 3027 O O . GLU B 1 111 ? -9.253 -22.386 7.888 1.00 67.51 106 GLU B O 1
ATOM 3033 N N . GLU B 1 112 ? -8.094 -21.938 6.017 1.00 34.43 107 GLU B N 1
ATOM 3034 C CA . GLU B 1 112 ? -8.497 -23.178 5.366 1.00 19.43 107 GLU B CA 1
ATOM 3035 C C . GLU B 1 112 ? -7.907 -24.369 6.114 1.00 36.16 107 GLU B C 1
ATOM 3036 O O . GLU B 1 112 ? -8.547 -25.412 6.228 1.00 40.23 107 GLU B O 1
ATOM 3042 N N . GLU B 1 113 ? -6.682 -24.210 6.613 1.00 38.51 108 GLU B N 1
ATOM 3043 C CA . GLU B 1 113 ? -6.042 -25.256 7.408 1.00 51.94 108 GLU B CA 1
ATOM 3044 C C . GLU B 1 113 ? -6.663 -25.410 8.789 1.00 53.87 108 GLU B C 1
ATOM 3045 O O . GLU B 1 113 ? -6.730 -26.519 9.319 1.00 69.55 108 GLU B O 1
ATOM 3051 N N . GLN B 1 114 ? -7.097 -24.300 9.380 1.00 39.28 109 GLN B N 1
ATOM 3052 C CA . GLN B 1 114 ? -7.801 -24.365 10.651 1.00 42.71 109 GLN B CA 1
ATOM 3053 C C . GLN B 1 114 ? -9.084 -25.160 10.479 1.00 44.62 109 GLN B C 1
ATOM 3054 O O . GLN B 1 114 ? -9.365 -26.087 11.241 1.00 45.03 109 GLN B O 1
ATOM 3060 N N . LYS B 1 115 ? -9.843 -24.798 9.451 1.00 38.27 110 LYS B N 1
ATOM 3061 C CA . LYS B 1 115 ? -11.118 -25.435 9.158 1.00 46.50 110 LYS B CA 1
ATOM 3062 C C . LYS B 1 115 ? -10.923 -26.901 8.806 1.00 49.90 110 LYS B C 1
ATOM 3063 O O . LYS B 1 115 ? -11.757 -27.745 9.130 1.00 62.13 110 LYS B O 1
ATOM 3069 N N . THR B 1 116 ? -9.817 -27.192 8.130 1.00 42.70 111 THR B N 1
ATOM 3070 C CA . THR B 1 116 ? -9.464 -28.561 7.767 1.00 43.56 111 THR B CA 1
ATOM 3071 C C . THR B 1 116 ? -9.183 -29.404 8.999 1.00 53.57 111 THR B C 1
ATOM 3072 O O . THR B 1 116 ? -9.699 -30.509 9.135 1.00 52.29 111 THR B O 1
ATOM 3076 N N . VAL B 1 117 ? -8.343 -28.883 9.887 1.00 61.47 112 VAL B N 1
ATOM 3077 C CA . VAL B 1 117 ? -8.046 -29.551 11.149 1.00 50.17 112 VAL B CA 1
ATOM 3078 C C . VAL B 1 117 ? -9.315 -29.690 11.988 1.00 47.05 112 VAL B C 1
ATOM 3079 O O . VAL B 1 117 ? -9.580 -30.745 12.566 1.00 56.65 112 VAL B O 1
ATOM 3083 N N . ALA B 1 118 ? -10.087 -28.611 12.055 1.00 27.54 113 ALA B N 1
ATOM 3084 C CA . ALA B 1 118 ? -11.361 -28.615 12.764 1.00 33.81 113 ALA B CA 1
ATOM 3085 C C . ALA B 1 118 ? -12.314 -29.686 12.245 1.00 47.86 113 ALA B C 1
ATOM 3086 O O . ALA B 1 118 ? -12.927 -30.412 13.028 1.00 64.71 113 ALA B O 1
ATOM 3088 N N . LEU B 1 119 ? -12.442 -29.768 10.924 1.00 39.91 114 LEU B N 1
ATOM 3089 C CA . LEU B 1 119 ? -13.311 -30.749 10.279 1.00 34.36 114 LEU B CA 1
ATOM 3090 C C . LEU B 1 119 ? -12.884 -32.182 10.586 1.00 32.28 114 LEU B C 1
ATOM 3091 O O . LEU B 1 119 ? -13.712 -33.022 10.936 1.00 32.52 114 LEU B O 1
ATOM 3096 N N . ILE B 1 120 ? -11.595 -32.460 10.418 1.00 30.85 115 ILE B N 1
ATOM 3097 C CA . ILE B 1 120 ? -11.049 -33.782 10.704 1.00 41.78 115 ILE B CA 1
ATOM 3098 C C . ILE B 1 120 ? -11.377 -34.210 12.129 1.00 49.33 115 ILE B C 1
ATOM 3099 O O . ILE B 1 120 ? -11.825 -35.334 12.362 1.00 59.79 115 ILE B O 1
ATOM 3104 N N . LYS B 1 121 ? -11.158 -33.301 13.072 1.00 47.49 116 LYS B N 1
ATOM 3105 C CA . LYS B 1 121 ? -11.554 -33.513 14.457 1.00 55.73 116 LYS B CA 1
ATOM 3106 C C . LYS B 1 121 ? -13.052 -33.821 14.540 1.00 60.52 116 LYS B C 1
ATOM 3107 O O . LYS B 1 121 ? -13.466 -34.744 15.237 1.00 59.20 116 LYS B O 1
ATOM 3113 N N . ALA B 1 122 ? -13.861 -33.043 13.827 1.00 54.74 117 ALA B N 1
ATOM 3114 C CA . ALA B 1 122 ? -15.313 -33.178 13.902 1.00 46.41 117 ALA B CA 1
ATOM 3115 C C . ALA B 1 122 ? -15.779 -34.531 13.378 1.00 56.53 117 ALA B C 1
ATOM 3116 O O . ALA B 1 122 ? -16.629 -35.183 13.987 1.00 72.01 117 ALA B O 1
ATOM 3118 N N . VAL B 1 123 ? -15.216 -34.950 12.251 1.00 45.30 118 VAL B N 1
ATOM 3119 C CA . VAL B 1 123 ? -15.605 -36.209 11.629 1.00 39.12 118 VAL B CA 1
ATOM 3120 C C . VAL B 1 123 ? -15.009 -37.408 12.358 1.00 46.42 118 VAL B C 1
ATOM 3121 O O . VAL B 1 123 ? -15.686 -38.405 12.598 1.00 62.68 118 VAL B O 1
ATOM 3125 N N . PHE B 1 124 ? -13.737 -37.299 12.728 1.00 40.72 119 PHE B N 1
ATOM 3126 C CA . PHE B 1 124 ? -13.013 -38.443 13.304 1.00 39.24 119 PHE B CA 1
ATOM 3127 C C . PHE B 1 124 ? -12.788 -38.396 14.830 1.00 36.11 119 PHE B C 1
ATOM 3128 O O . PHE B 1 124 ? -12.719 -39.436 15.482 1.00 33.79 119 PHE B O 1
ATOM 3136 N N . GLY B 1 125 ? -12.605 -37.205 15.388 1.00 32.62 120 GLY B N 1
ATOM 3137 C CA . GLY B 1 125 ? -12.376 -37.077 16.816 1.00 54.67 120 GLY B CA 1
ATOM 3138 C C . GLY B 1 125 ? -11.068 -36.389 17.154 1.00 64.91 120 GLY B C 1
ATOM 3139 O O . GLY B 1 125 ? -10.310 -36.018 16.263 1.00 65.91 120 GLY B O 1
ATOM 3140 N N . LYS B 1 126 ? -10.809 -36.213 18.447 1.00 59.83 121 LYS B N 1
ATOM 3141 C CA . LYS B 1 126 ? -9.526 -35.696 18.902 1.00 54.06 121 LYS B CA 1
ATOM 3142 C C . LYS B 1 126 ? -8.444 -36.770 18.794 1.00 61.90 121 LYS B C 1
ATOM 3143 O O . LYS B 1 126 ? -7.251 -36.468 18.737 1.00 70.94 121 LYS B O 1
ATOM 3149 N N . SER B 1 127 ? -8.868 -38.028 18.759 1.00 60.60 122 SER B N 1
ATOM 3150 C CA . SER B 1 127 ? -7.943 -39.150 18.695 1.00 61.83 122 SER B CA 1
ATOM 3151 C C . SER B 1 127 ? -7.302 -39.251 17.317 1.00 63.77 122 SER B C 1
ATOM 3152 O O . SER B 1 127 ? -6.367 -40.023 17.111 1.00 59.44 122 SER B O 1
ATOM 3155 N N . ALA B 1 128 ? -7.813 -38.462 16.378 1.00 65.62 123 ALA B N 1
ATOM 3156 C CA . ALA B 1 128 ? -7.283 -38.438 15.025 1.00 56.67 123 ALA B CA 1
ATOM 3157 C C . ALA B 1 128 ? -6.014 -37.608 14.975 1.00 44.32 123 ALA B C 1
ATOM 3158 O O . ALA B 1 128 ? -5.169 -37.809 14.105 1.00 39.20 123 ALA B O 1
ATOM 3160 N N . MET B 1 129 ? -5.887 -36.680 15.920 1.00 42.81 124 MET B N 1
ATOM 3161 C CA . MET B 1 129 ? -4.754 -35.765 15.942 1.00 51.94 124 MET B CA 1
ATOM 3162 C C . MET B 1 129 ? -3.504 -36.411 16.536 1.00 59.95 124 MET B C 1
ATOM 3163 O O . MET B 1 129 ? -2.428 -35.816 16.537 1.00 54.88 124 MET B O 1
ATOM 3168 N N . LYS B 1 130 ? -3.654 -37.626 17.051 1.00 66.69 125 LYS B N 1
ATOM 3169 C CA . LYS B 1 130 ? -2.504 -38.410 17.478 1.00 68.83 125 LYS B CA 1
ATOM 3170 C C . LYS B 1 130 ? -1.808 -39.025 16.273 1.00 81.01 125 LYS B C 1
ATOM 3171 O O . LYS B 1 130 ? -0.603 -39.269 16.298 1.00 97.94 125 LYS B O 1
ATOM 3177 N N . HIS B 1 131 ? -2.579 -39.287 15.224 1.00 65.64 126 HIS B N 1
ATOM 3178 C CA . HIS B 1 131 ? -2.036 -39.878 14.009 1.00 51.69 126 HIS B CA 1
ATOM 3179 C C . HIS B 1 131 ? -1.710 -38.829 12.961 1.00 45.92 126 HIS B C 1
ATOM 3180 O O . HIS B 1 131 ? -1.306 -39.148 11.843 1.00 56.59 126 HIS B O 1
ATOM 3187 N N . MET B 1 132 ? -1.890 -37.569 13.328 1.00 30.01 127 MET B N 1
ATOM 3188 C CA . MET B 1 132 ? -1.557 -36.480 12.431 1.00 40.46 127 MET B CA 1
ATOM 3189 C C . MET B 1 132 ? -0.089 -36.104 12.542 1.00 54.02 127 MET B C 1
ATOM 3190 O O . MET B 1 132 ? 0.452 -36.004 13.642 1.00 62.20 127 MET B O 1
ATOM 3195 N N . VAL B 1 133 ? 0.560 -35.919 11.399 1.00 54.88 128 VAL B N 1
ATOM 3196 C CA . VAL B 1 133 ? 1.883 -35.311 11.378 1.00 49.66 128 VAL B CA 1
ATOM 3197 C C . VAL B 1 133 ? 1.826 -34.093 10.462 1.00 41.19 128 VAL B C 1
ATOM 3198 O O . VAL B 1 133 ? 1.019 -34.046 9.530 1.00 45.27 128 VAL B O 1
ATOM 3202 N N . ILE B 1 134 ? 2.651 -33.094 10.754 1.00 43.70 129 ILE B N 1
ATOM 3203 C CA . ILE B 1 134 ? 2.673 -31.866 9.968 1.00 37.12 129 ILE B CA 1
ATOM 3204 C C . ILE B 1 134 ? 3.820 -31.869 8.961 1.00 28.75 129 ILE B C 1
ATOM 3205 O O . ILE B 1 134 ? 4.960 -32.187 9.299 1.00 36.55 129 ILE B O 1
ATOM 3210 N N . LEU B 1 135 ? 3.511 -31.529 7.717 1.00 32.96 130 LEU B N 1
ATOM 3211 C CA . LEU B 1 135 ? 4.532 -31.434 6.682 1.00 35.02 130 LEU B CA 1
ATOM 3212 C C . LEU B 1 135 ? 4.497 -30.058 6.049 1.00 37.00 130 LEU B C 1
ATOM 3213 O O . LEU B 1 135 ? 3.440 -29.572 5.668 1.00 36.23 130 LEU B O 1
ATOM 3218 N N . PHE B 1 136 ? 5.662 -29.430 5.960 1.00 37.00 131 PHE B N 1
ATOM 3219 C CA . PHE B 1 136 ? 5.777 -28.134 5.320 1.00 33.17 131 PHE B CA 1
ATOM 3220 C C . PHE B 1 136 ? 6.416 -28.330 3.961 1.00 31.73 131 PHE B C 1
ATOM 3221 O O . PHE B 1 136 ? 7.217 -29.234 3.780 1.00 28.72 131 PHE B O 1
ATOM 3229 N N . THR B 1 137 ? 6.054 -27.485 3.004 1.00 36.47 132 THR B N 1
ATOM 3230 C CA . THR B 1 137 ? 6.656 -27.534 1.679 1.00 31.98 132 THR B CA 1
ATOM 3231 C C . THR B 1 137 ? 7.471 -26.266 1.473 1.00 42.57 132 THR B C 1
ATOM 3232 O O . THR B 1 137 ? 7.515 -25.411 2.355 1.00 49.45 132 THR B O 1
ATOM 3236 N N . ARG B 1 138 ? 8.123 -26.153 0.321 1.00 51.17 133 ARG B N 1
ATOM 3237 C CA . ARG B 1 138 ? 8.981 -25.006 0.023 1.00 53.23 133 ARG B CA 1
ATOM 3238 C C . ARG B 1 138 ? 10.110 -24.883 1.045 1.00 50.26 133 ARG B C 1
ATOM 3239 O O . ARG B 1 138 ? 10.484 -23.781 1.436 1.00 47.90 133 ARG B O 1
ATOM 3247 N N . LYS B 1 139 ? 10.648 -26.026 1.462 1.00 39.64 134 LYS B N 1
ATOM 3248 C CA . LYS B 1 139 ? 11.755 -26.070 2.410 1.00 36.36 134 LYS B CA 1
ATOM 3249 C C . LYS B 1 139 ? 12.971 -25.298 1.916 1.00 49.40 134 LYS B C 1
ATOM 3250 O O . LYS B 1 139 ? 13.706 -24.712 2.702 1.00 63.62 134 LYS B O 1
ATOM 3256 N N . GLU B 1 140 ? 13.171 -25.283 0.605 1.00 45.31 135 GLU B N 1
ATOM 3257 C CA . GLU B 1 140 ? 14.352 -24.659 0.028 1.00 49.97 135 GLU B CA 1
ATOM 3258 C C . GLU B 1 140 ? 14.292 -23.139 0.155 1.00 57.85 135 GLU B C 1
ATOM 3259 O O . GLU B 1 140 ? 15.246 -22.441 -0.196 1.00 68.22 135 GLU B O 1
ATOM 3265 N N . GLU B 1 141 ? 13.172 -22.633 0.664 1.00 49.34 136 GLU B N 1
ATOM 3266 C CA . GLU B 1 141 ? 12.938 -21.194 0.706 1.00 54.94 136 GLU B CA 1
ATOM 3267 C C . GLU B 1 141 ? 13.667 -20.512 1.857 1.00 39.95 136 GLU B C 1
ATOM 3268 O O . GLU B 1 141 ? 13.869 -19.295 1.828 1.00 27.43 136 GLU B O 1
ATOM 3274 N N . LEU B 1 142 ? 14.034 -21.282 2.879 1.00 42.08 137 LEU B N 1
ATOM 3275 C CA . LEU B 1 142 ? 14.791 -20.730 4.002 1.00 54.32 137 LEU B CA 1
ATOM 3276 C C . LEU B 1 142 ? 16.270 -20.661 3.642 1.00 57.07 137 LEU B C 1
ATOM 3277 O O . LEU B 1 142 ? 17.030 -19.888 4.223 1.00 58.77 137 LEU B O 1
ATOM 3282 N N . GLU B 1 143 ? 16.653 -21.485 2.672 1.00 45.46 138 GLU B N 1
ATOM 3283 C CA . GLU B 1 143 ? 17.993 -21.465 2.098 1.00 38.50 138 GLU B CA 1
ATOM 3284 C C . GLU B 1 143 ? 19.082 -21.844 3.101 1.00 35.51 138 GLU B C 1
ATOM 3285 O O . GLU B 1 143 ? 19.942 -21.032 3.434 1.00 41.12 138 GLU B O 1
ATOM 3291 N N . GLY B 1 144 ? 19.035 -23.080 3.584 1.00 42.74 139 GLY B N 1
ATOM 3292 C CA . GLY B 1 144 ? 20.054 -23.590 4.486 1.00 45.12 139 GLY B CA 1
ATOM 3293 C C . GLY B 1 144 ? 19.827 -23.369 5.970 1.00 55.71 139 GLY B C 1
ATOM 3294 O O . GLY B 1 144 ? 20.566 -23.897 6.802 1.00 61.53 139 GLY B O 1
ATOM 3295 N N . GLN B 1 145 ? 18.776 -22.635 6.308 1.00 52.99 140 GLN B N 1
ATOM 3296 C CA . GLN B 1 145 ? 18.491 -22.295 7.694 1.00 35.38 140 GLN B CA 1
ATOM 3297 C C . GLN B 1 145 ? 17.802 -23.507 8.300 1.00 36.74 140 GLN B C 1
ATOM 3298 O O . GLN B 1 145 ? 17.195 -24.293 7.583 1.00 43.94 140 GLN B O 1
ATOM 3304 N N . SER B 1 146 ? 17.932 -23.699 9.607 1.00 38.60 141 SER B N 1
ATOM 3305 C CA . SER B 1 146 ? 17.353 -24.880 10.226 1.00 31.74 141 SER B CA 1
ATOM 3306 C C . SER B 1 146 ? 15.843 -24.787 10.282 1.00 32.55 141 SER B C 1
ATOM 3307 O O . SER B 1 146 ? 15.281 -23.768 10.681 1.00 41.12 141 SER B O 1
ATOM 3310 N N . PHE B 1 147 ? 15.194 -25.882 9.910 1.00 35.36 142 PHE B N 1
ATOM 3311 C CA . PHE B 1 147 ? 13.743 -25.986 9.971 1.00 39.12 142 PHE B CA 1
ATOM 3312 C C . PHE B 1 147 ? 13.155 -25.873 11.369 1.00 54.80 142 PHE B C 1
ATOM 3313 O O . PHE B 1 147 ? 12.176 -25.158 11.588 1.00 53.07 142 PHE B O 1
ATOM 3321 N N . HIS B 1 148 ? 13.758 -26.577 12.314 1.00 59.64 143 HIS B N 1
ATOM 3322 C CA . HIS B 1 148 ? 13.309 -26.530 13.695 1.00 46.68 143 HIS B CA 1
ATOM 3323 C C . HIS B 1 148 ? 13.422 -25.134 14.292 1.00 47.88 143 HIS B C 1
ATOM 3324 O O . HIS B 1 148 ? 12.468 -24.638 14.887 1.00 58.96 143 HIS B O 1
ATOM 3331 N N . ASP B 1 149 ? 14.583 -24.505 14.119 1.00 31.89 144 ASP B N 1
ATOM 3332 C CA . ASP B 1 149 ? 14.790 -23.142 14.586 1.00 31.89 144 ASP B CA 1
ATOM 3333 C C . ASP B 1 149 ? 13.742 -22.231 13.970 1.00 38.71 144 ASP B C 1
ATOM 3334 O O . ASP B 1 149 ? 13.271 -21.294 14.613 1.00 36.53 144 ASP B O 1
ATOM 3339 N N . PHE B 1 150 ? 13.382 -22.524 12.721 1.00 50.41 145 PHE B N 1
ATOM 3340 C CA . PHE B 1 150 ? 12.415 -21.727 11.969 1.00 55.11 145 PHE B CA 1
ATOM 3341 C C . PHE B 1 150 ? 11.039 -21.797 12.607 1.00 51.79 145 PHE B C 1
ATOM 3342 O O . PHE B 1 150 ? 10.397 -20.774 12.828 1.00 52.89 145 PHE B O 1
ATOM 3350 N N . ILE B 1 151 ? 10.573 -23.015 12.862 1.00 50.23 146 ILE B N 1
ATOM 3351 C CA . ILE B 1 151 ? 9.279 -23.206 13.505 1.00 53.37 146 ILE B CA 1
ATOM 3352 C C . ILE B 1 151 ? 9.389 -22.940 15.007 1.00 51.52 146 ILE B C 1
ATOM 3353 O O . ILE B 1 151 ? 8.393 -22.954 15.724 1.00 48.26 146 ILE B O 1
ATOM 3358 N N . ALA B 1 152 ? 10.609 -22.714 15.482 1.00 60.27 147 ALA B N 1
ATOM 3359 C CA . ALA B 1 152 ? 10.805 -22.284 16.856 1.00 64.97 147 ALA B CA 1
ATOM 3360 C C . ALA B 1 152 ? 10.490 -20.797 16.943 1.00 64.55 147 ALA B C 1
ATOM 3361 O O . ALA B 1 152 ? 10.050 -20.311 17.965 1.00 77.24 147 ALA B O 1
ATOM 3363 N N . ASP B 1 153 ? 10.652 -20.084 15.838 1.00 66.61 148 ASP B N 1
ATOM 3364 C CA . ASP B 1 153 ? 10.364 -18.654 15.806 1.00 66.76 148 ASP B CA 1
ATOM 3365 C C . ASP B 1 153 ? 8.884 -18.441 15.534 1.00 55.77 148 ASP B C 1
ATOM 3366 O O . ASP B 1 153 ? 8.445 -17.323 15.268 1.00 59.37 148 ASP B O 1
ATOM 3371 N N . ALA B 1 154 ? 8.118 -19.524 15.606 1.00 27.55 149 ALA B N 1
ATOM 3372 C CA . ALA B 1 154 ? 6.745 -19.512 15.126 1.00 36.02 149 ALA B CA 1
ATOM 3373 C C . ALA B 1 154 ? 5.781 -18.653 15.925 1.00 37.32 149 ALA B C 1
ATOM 3374 O O . ALA B 1 154 ? 6.140 -18.052 16.933 1.00 50.61 149 ALA B O 1
ATOM 3376 N N . ASP B 1 155 ? 4.538 -18.637 15.458 1.00 50.90 150 ASP B N 1
ATOM 3377 C CA . ASP B 1 155 ? 3.491 -17.799 16.017 1.00 51.78 150 ASP B CA 1
ATOM 3378 C C . ASP B 1 155 ? 2.550 -18.661 16.851 1.00 61.40 150 ASP B C 1
ATOM 3379 O O . ASP B 1 155 ? 2.752 -19.867 16.966 1.00 72.12 150 ASP B O 1
ATOM 3384 N N . VAL B 1 156 ? 1.525 -18.042 17.428 1.00 67.52 151 VAL B N 1
ATOM 3385 C CA . VAL B 1 156 ? 0.669 -18.711 18.403 1.00 77.14 151 VAL B CA 1
ATOM 3386 C C . VAL B 1 156 ? -0.124 -19.883 17.827 1.00 81.10 151 VAL B C 1
ATOM 3387 O O . VAL B 1 156 ? -0.142 -20.974 18.405 1.00 84.42 151 VAL B O 1
ATOM 3391 N N . GLY B 1 157 ? -0.773 -19.653 16.690 1.00 65.17 152 GLY B N 1
ATOM 3392 C CA . GLY B 1 157 ? -1.603 -20.665 16.063 1.00 53.39 152 GLY B CA 1
ATOM 3393 C C . GLY B 1 157 ? -0.786 -21.834 15.560 1.00 46.55 152 GLY B C 1
ATOM 3394 O O . GLY B 1 157 ? -1.135 -22.994 15.780 1.00 41.10 152 GLY B O 1
ATOM 3395 N N . LEU B 1 158 ? 0.308 -21.526 14.877 1.00 36.81 153 LEU B N 1
ATOM 3396 C CA . LEU B 1 158 ? 1.209 -22.558 14.392 1.00 42.91 153 LEU B CA 1
ATOM 3397 C C . LEU B 1 158 ? 1.803 -23.353 15.557 1.00 49.82 153 LEU B C 1
ATOM 3398 O O . LEU B 1 158 ? 1.929 -24.576 15.482 1.00 54.71 153 LEU B O 1
ATOM 3403 N N . LYS B 1 159 ? 2.176 -22.652 16.627 1.00 41.43 154 LYS B N 1
ATOM 3404 C CA . LYS B 1 159 ? 2.691 -23.299 17.833 1.00 34.69 154 LYS B CA 1
ATOM 3405 C C . LYS B 1 159 ? 1.652 -24.243 18.433 1.00 56.40 154 LYS B C 1
ATOM 3406 O O . LYS B 1 159 ? 1.974 -25.360 18.843 1.00 60.49 154 LYS B O 1
ATOM 3412 N N . SER B 1 160 ? 0.407 -23.780 18.489 1.00 60.21 155 SER B N 1
ATOM 3413 C CA . SER B 1 160 ? -0.695 -24.574 19.025 1.00 71.26 155 SER B CA 1
ATOM 3414 C C . SER B 1 160 ? -0.913 -25.885 18.270 1.00 74.68 155 SER B C 1
ATOM 3415 O O . SER B 1 160 ? -0.947 -26.955 18.873 1.00 78.53 155 SER B O 1
ATOM 3418 N N . ILE B 1 161 ? -1.072 -25.795 16.953 1.00 63.46 156 ILE B N 1
ATOM 3419 C CA . ILE B 1 161 ? -1.352 -26.970 16.130 1.00 53.56 156 ILE B CA 1
ATOM 3420 C C . ILE B 1 161 ? -0.188 -27.964 16.121 1.00 50.74 156 ILE B C 1
ATOM 3421 O O . ILE B 1 161 ? -0.398 -29.176 16.110 1.00 44.49 156 ILE B O 1
ATOM 3426 N N . VAL B 1 162 ? 1.037 -27.452 16.136 1.00 52.75 157 VAL B N 1
ATOM 3427 C CA . VAL B 1 162 ? 2.215 -28.307 16.241 1.00 56.40 157 VAL B CA 1
ATOM 3428 C C . VAL B 1 162 ? 2.171 -29.102 17.550 1.00 61.25 157 VAL B C 1
ATOM 3429 O O . VAL B 1 162 ? 2.471 -30.299 17.574 1.00 56.96 157 VAL B O 1
ATOM 3433 N N . LYS B 1 163 ? 1.794 -28.426 18.634 1.00 60.04 158 LYS B N 1
ATOM 3434 C CA . LYS B 1 163 ? 1.615 -29.074 19.930 1.00 59.13 158 LYS B CA 1
ATOM 3435 C C . LYS B 1 163 ? 0.610 -30.221 19.837 1.00 49.58 158 LYS B C 1
ATOM 3436 O O . LYS B 1 163 ? 0.879 -31.330 20.298 1.00 49.55 158 LYS B O 1
ATOM 3442 N N . GLU B 1 164 ? -0.540 -29.943 19.225 1.00 39.62 159 GLU B N 1
ATOM 3443 C CA . GLU B 1 164 ? -1.602 -30.933 19.072 1.00 45.78 159 GLU B CA 1
ATOM 3444 C C . GLU B 1 164 ? -1.103 -32.156 18.317 1.00 56.68 159 GLU B C 1
ATOM 3445 O O . GLU B 1 164 ? -1.514 -33.284 18.589 1.00 56.39 159 GLU B O 1
ATOM 3451 N N . CYS B 1 165 ? -0.219 -31.915 17.356 1.00 56.62 160 CYS B N 1
ATOM 3452 C CA . CYS B 1 165 ? 0.349 -32.984 16.551 1.00 52.49 160 CYS B CA 1
ATOM 3453 C C . CYS B 1 165 ? 1.564 -33.591 17.228 1.00 66.02 160 CYS B C 1
ATOM 3454 O O . CYS B 1 165 ? 2.247 -34.430 16.648 1.00 75.68 160 CYS B O 1
ATOM 3457 N N . GLY B 1 166 ? 1.861 -33.124 18.434 1.00 48.57 161 GLY B N 1
ATOM 3458 C CA . GLY B 1 166 ? 2.886 -33.758 19.231 1.00 44.90 161 GLY B CA 1
ATOM 3459 C C . GLY B 1 166 ? 4.283 -33.395 18.788 1.00 42.03 161 GLY B C 1
ATOM 3460 O O . GLY B 1 166 ? 5.206 -34.195 18.934 1.00 51.51 161 GLY B O 1
ATOM 3461 N N . ASN B 1 167 ? 4.430 -32.200 18.226 1.00 43.02 162 ASN B N 1
ATOM 3462 C CA . ASN B 1 167 ? 5.699 -31.761 17.660 1.00 61.19 162 ASN B CA 1
ATOM 3463 C C . ASN B 1 167 ? 6.232 -32.735 16.622 1.00 69.29 162 ASN B C 1
ATOM 3464 O O . ASN B 1 167 ? 7.433 -32.998 16.560 1.00 82.20 162 ASN B O 1
ATOM 3469 N N . ARG B 1 168 ? 5.329 -33.263 15.805 1.00 63.10 163 ARG B N 1
ATOM 3470 C CA . ARG B 1 168 ? 5.723 -34.072 14.663 1.00 56.86 163 ARG B CA 1
ATOM 3471 C C . ARG B 1 168 ? 5.675 -33.212 13.419 1.00 54.06 163 ARG B C 1
ATOM 3472 O O . ARG B 1 168 ? 4.603 -32.916 12.896 1.00 51.82 163 ARG B O 1
ATOM 3480 N N . CYS B 1 169 ? 6.848 -32.801 12.955 1.00 56.01 164 CYS B N 1
ATOM 3481 C CA . CYS B 1 169 ? 6.940 -31.920 11.806 1.00 52.45 164 CYS B CA 1
ATOM 3482 C C . CYS B 1 169 ? 8.100 -32.315 10.916 1.00 53.00 164 CYS B C 1
ATOM 3483 O O . CYS B 1 169 ? 9.177 -32.648 11.402 1.00 61.34 164 CYS B O 1
ATOM 3486 N N . CYS B 1 170 ? 7.876 -32.276 9.609 1.00 48.82 165 CYS B N 1
ATOM 3487 C CA . CYS B 1 170 ? 8.956 -32.494 8.664 1.00 45.59 165 CYS B CA 1
ATOM 3488 C C . CYS B 1 170 ? 8.782 -31.484 7.549 1.00 46.84 165 CYS B C 1
ATOM 3489 O O . CYS B 1 170 ? 7.705 -30.913 7.386 1.00 46.44 165 CYS B O 1
ATOM 3492 N N . ALA B 1 171 ? 9.847 -31.237 6.800 1.00 43.60 166 ALA B N 1
ATOM 3493 C CA . ALA B 1 171 ? 9.752 -30.351 5.655 1.00 28.17 166 ALA B CA 1
ATOM 3494 C C . ALA B 1 171 ? 10.253 -31.039 4.398 1.00 37.87 166 ALA B C 1
ATOM 3495 O O . ALA B 1 171 ? 11.197 -31.827 4.440 1.00 38.35 166 ALA B O 1
ATOM 3497 N N . PHE B 1 172 ? 9.612 -30.711 3.282 1.00 44.07 167 PHE B N 1
ATOM 3498 C CA . PHE B 1 172 ? 9.909 -31.303 1.994 1.00 30.00 167 PHE B CA 1
ATOM 3499 C C . PHE B 1 172 ? 10.268 -30.203 1.024 1.00 25.14 167 PHE B C 1
ATOM 3500 O O . PHE B 1 172 ? 9.701 -29.106 1.072 1.00 16.51 167 PHE B O 1
ATOM 3508 N N . SER B 1 173 ? 11.208 -30.504 0.138 1.00 33.45 168 SER B N 1
ATOM 3509 C CA . SER B 1 173 ? 11.448 -29.676 -1.033 1.00 42.70 168 SER B CA 1
ATOM 3510 C C . SER B 1 173 ? 11.063 -30.491 -2.254 1.00 42.53 168 SER B C 1
ATOM 3511 O O . SER B 1 173 ? 11.759 -31.437 -2.602 1.00 36.89 168 SER B O 1
ATOM 3514 N N . ASN B 1 174 ? 9.942 -30.141 -2.880 1.00 37.93 169 ASN B N 1
ATOM 3515 C CA . ASN B 1 174 ? 9.483 -30.834 -4.074 1.00 40.31 169 ASN B CA 1
ATOM 3516 C C . ASN B 1 174 ? 9.860 -30.043 -5.296 1.00 46.29 169 ASN B C 1
ATOM 3517 O O . ASN B 1 174 ? 9.051 -29.869 -6.200 1.00 72.52 169 ASN B O 1
ATOM 3522 N N . SER B 1 175 ? 11.102 -29.591 -5.340 1.00 48.57 170 SER B N 1
ATOM 3523 C CA . SER B 1 175 ? 11.520 -28.716 -6.414 1.00 60.14 170 SER B CA 1
ATOM 3524 C C . SER B 1 175 ? 12.275 -29.550 -7.413 1.00 56.08 170 SER B C 1
ATOM 3525 O O . SER B 1 175 ? 12.868 -30.562 -7.053 1.00 52.38 170 SER B O 1
ATOM 3528 N N . LYS B 1 176 ? 12.269 -29.130 -8.671 1.00 54.75 171 LYS B N 1
ATOM 3529 C CA . LYS B 1 176 ? 12.900 -29.940 -9.694 1.00 61.70 171 LYS B CA 1
ATOM 3530 C C . LYS B 1 176 ? 14.402 -29.793 -9.563 1.00 76.20 171 LYS B C 1
ATOM 3531 O O . LYS B 1 176 ? 15.155 -30.676 -9.964 1.00 85.30 171 LYS B O 1
ATOM 3537 N N . LYS B 1 177 ? 14.824 -28.707 -8.920 1.00 72.68 172 LYS B N 1
ATOM 3538 C CA . LYS B 1 177 ? 16.239 -28.446 -8.689 1.00 61.69 172 LYS B CA 1
ATOM 3539 C C . LYS B 1 177 ? 16.710 -29.104 -7.403 1.00 57.60 172 LYS B C 1
ATOM 3540 O O . LYS B 1 177 ? 17.869 -28.967 -7.015 1.00 67.52 172 LYS B O 1
ATOM 3546 N N . THR B 1 178 ? 15.810 -29.828 -6.748 1.00 40.82 173 THR B N 1
ATOM 3547 C CA . THR B 1 178 ? 16.166 -30.540 -5.531 1.00 42.18 173 THR B CA 1
ATOM 3548 C C . THR B 1 178 ? 16.429 -31.989 -5.900 1.00 11.93 173 THR B C 1
ATOM 3549 O O . THR B 1 178 ? 15.629 -32.614 -6.582 1.00 66.11 173 THR B O 1
ATOM 3553 N N . SER B 1 179 ? 17.543 -32.526 -5.422 1.00 43.62 174 SER B N 1
ATOM 3554 C CA . SER B 1 179 ? 18.053 -33.790 -5.929 1.00 37.38 174 SER B CA 1
ATOM 3555 C C . SER B 1 179 ? 17.192 -34.988 -5.572 1.00 33.73 174 SER B C 1
ATOM 3556 O O . SER B 1 179 ? 16.341 -34.918 -4.695 1.00 38.15 174 SER B O 1
ATOM 3559 N N . LYS B 1 180 ? 17.404 -36.073 -6.307 1.00 50.04 175 LYS B N 1
ATOM 3560 C CA . LYS B 1 180 ? 16.709 -37.330 -6.085 1.00 56.47 175 LYS B CA 1
ATOM 3561 C C . LYS B 1 180 ? 17.044 -37.843 -4.693 1.00 68.26 175 LYS B C 1
ATOM 3562 O O . LYS B 1 180 ? 16.159 -38.240 -3.936 1.00 85.34 175 LYS B O 1
ATOM 3568 N N . ALA B 1 181 ? 18.329 -37.818 -4.356 1.00 59.06 176 ALA B N 1
ATOM 3569 C CA . ALA B 1 181 ? 18.809 -38.385 -3.102 1.00 46.36 176 ALA B CA 1
ATOM 3570 C C . ALA B 1 181 ? 18.375 -37.556 -1.905 1.00 29.42 176 ALA B C 1
ATOM 3571 O O . ALA B 1 181 ? 18.008 -38.102 -0.867 1.00 29.06 176 ALA B O 1
ATOM 3573 N N . GLU B 1 182 ? 18.418 -36.237 -2.056 1.00 23.55 177 GLU B N 1
ATOM 3574 C CA . GLU B 1 182 ? 17.908 -35.339 -1.029 1.00 32.25 177 GLU B CA 1
ATOM 3575 C C . GLU B 1 182 ? 16.424 -35.623 -0.786 1.00 33.98 177 GLU B C 1
ATOM 3576 O O . GLU B 1 182 ? 16.004 -35.775 0.357 1.00 45.77 177 GLU B O 1
ATOM 3582 N N . LYS B 1 183 ? 15.645 -35.699 -1.865 1.00 28.87 178 LYS B N 1
ATOM 3583 C CA . LYS B 1 183 ? 14.217 -36.021 -1.796 1.00 40.61 178 LYS B CA 1
ATOM 3584 C C . LYS B 1 183 ? 13.954 -37.354 -1.098 1.00 58.08 178 LYS B C 1
ATOM 3585 O O . LYS B 1 183 ? 13.093 -37.435 -0.224 1.00 65.95 178 LYS B O 1
ATOM 3591 N N . GLU B 1 184 ? 14.686 -38.395 -1.484 1.00 8.91 179 GLU B N 1
ATOM 3592 C CA . GLU B 1 184 ? 14.509 -39.703 -0.861 1.00 37.15 179 GLU B CA 1
ATOM 3593 C C . GLU B 1 184 ? 14.872 -39.671 0.627 1.00 48.72 179 GLU B C 1
ATOM 3594 O O . GLU B 1 184 ? 14.324 -40.428 1.429 1.00 39.57 179 GLU B O 1
ATOM 3600 N N . SER B 1 185 ? 15.795 -38.788 0.992 1.00 52.58 180 SER B N 1
ATOM 3601 C CA . SER B 1 185 ? 16.138 -38.583 2.391 1.00 58.15 180 SER B CA 1
ATOM 3602 C C . SER B 1 185 ? 14.969 -37.940 3.116 1.00 53.27 180 SER B C 1
ATOM 3603 O O . SER B 1 185 ? 14.674 -38.284 4.262 1.00 66.21 180 SER B O 1
ATOM 3606 N N . GLN B 1 186 ? 14.323 -36.984 2.454 1.00 31.05 181 GLN B N 1
ATOM 3607 C CA . GLN B 1 186 ? 13.135 -36.353 3.012 1.00 38.77 181 GLN B CA 1
ATOM 3608 C C . GLN B 1 186 ? 12.023 -37.374 3.216 1.00 49.77 181 GLN B C 1
ATOM 3609 O O . GLN B 1 186 ? 11.324 -37.347 4.227 1.00 49.96 181 GLN B O 1
ATOM 3615 N N . VAL B 1 187 ? 11.856 -38.260 2.240 1.00 51.59 182 VAL B N 1
ATOM 3616 C CA . VAL B 1 187 ? 10.875 -39.334 2.329 1.00 44.54 182 VAL B CA 1
ATOM 3617 C C . VAL B 1 187 ? 11.155 -40.264 3.500 1.00 38.60 182 VAL B C 1
ATOM 3618 O O . VAL B 1 187 ? 10.245 -40.629 4.242 1.00 54.02 182 VAL B O 1
ATOM 3622 N N . GLN B 1 188 ? 12.417 -40.648 3.657 1.00 31.43 183 GLN B N 1
ATOM 3623 C CA . GLN B 1 188 ? 12.825 -41.499 4.770 1.00 28.91 183 GLN B CA 1
ATOM 3624 C C . GLN B 1 188 ? 12.571 -40.800 6.103 1.00 35.23 183 GLN B C 1
ATOM 3625 O O . GLN B 1 188 ? 12.132 -41.425 7.066 1.00 33.52 183 GLN B O 1
ATOM 3631 N N . GLU B 1 189 ? 12.855 -39.501 6.143 1.00 25.66 184 GLU B N 1
ATOM 3632 C CA . GLU B 1 189 ? 12.581 -38.679 7.315 1.00 19.84 184 GLU B CA 1
ATOM 3633 C C . GLU B 1 189 ? 11.118 -38.831 7.708 1.00 37.81 184 GLU B C 1
ATOM 3634 O O . GLU B 1 189 ? 10.804 -39.124 8.859 1.00 55.97 184 GLU B O 1
ATOM 3640 N N . LEU B 1 190 ? 10.234 -38.633 6.737 1.00 38.10 185 LEU B N 1
ATOM 3641 C CA . LEU B 1 190 ? 8.795 -38.781 6.929 1.00 32.53 185 LEU B CA 1
ATOM 3642 C C . LEU B 1 190 ? 8.399 -40.179 7.391 1.00 37.51 185 LEU B C 1
ATOM 3643 O O . LEU B 1 190 ? 7.678 -40.330 8.377 1.00 47.88 185 LEU B O 1
ATOM 3648 N N . VAL B 1 191 ? 8.861 -41.195 6.667 1.00 28.25 186 VAL B N 1
ATOM 3649 C CA . VAL B 1 191 ? 8.540 -42.588 6.982 1.00 41.54 186 VAL B CA 1
ATOM 3650 C C . VAL B 1 191 ? 8.974 -42.962 8.395 1.00 55.71 186 VAL B C 1
ATOM 3651 O O . VAL B 1 191 ? 8.237 -43.616 9.133 1.00 55.80 186 VAL B O 1
ATOM 3655 N N . GLU B 1 192 ? 10.178 -42.545 8.760 1.00 56.99 187 GLU B N 1
ATOM 3656 C CA . GLU B 1 192 ? 10.697 -42.774 10.099 1.00 46.93 187 GLU B CA 1
ATOM 3657 C C . GLU B 1 192 ? 9.806 -42.096 11.138 1.00 34.96 187 GLU B C 1
ATOM 3658 O O . GLU B 1 192 ? 9.456 -42.696 12.154 1.00 38.51 187 GLU B O 1
ATOM 3664 N N . LEU B 1 193 ? 9.455 -40.840 10.880 1.00 32.35 188 LEU B N 1
ATOM 3665 C CA . LEU B 1 193 ? 8.564 -40.080 11.757 1.00 34.47 188 LEU B CA 1
ATOM 3666 C C . LEU B 1 193 ? 7.244 -40.793 12.019 1.00 35.82 188 LEU B C 1
ATOM 3667 O O . LEU B 1 193 ? 6.792 -40.890 13.158 1.00 38.51 188 LEU B O 1
ATOM 3672 N N . ILE B 1 194 ? 6.639 -41.290 10.946 1.00 41.72 189 ILE B N 1
ATOM 3673 C CA . ILE B 1 194 ? 5.375 -42.015 11.007 1.00 33.98 189 ILE B CA 1
ATOM 3674 C C . ILE B 1 194 ? 5.498 -43.321 11.782 1.00 28.24 189 ILE B C 1
ATOM 3675 O O . ILE B 1 194 ? 4.654 -43.638 12.615 1.00 36.88 189 ILE B O 1
ATOM 3680 N N . GLU B 1 195 ? 6.559 -44.071 11.514 1.00 20.52 190 GLU B N 1
ATOM 3681 C CA . GLU B 1 195 ? 6.791 -45.333 12.207 1.00 41.50 190 GLU B CA 1
ATOM 3682 C C . GLU B 1 195 ? 7.013 -4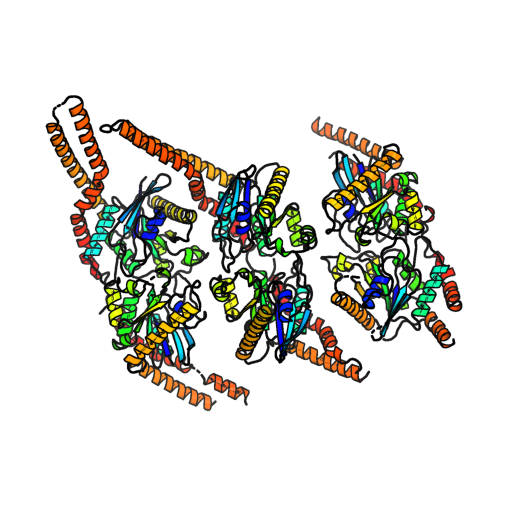5.118 13.704 1.00 47.88 190 GLU B C 1
ATOM 3683 O O . GLU B 1 195 ? 6.572 -45.921 14.528 1.00 31.76 190 GLU B O 1
ATOM 3689 N N . LYS B 1 196 ? 7.724 -44.042 14.036 1.00 56.42 191 LYS B N 1
ATOM 3690 C CA . LYS B 1 196 ? 7.907 -43.619 15.420 1.00 51.73 191 LYS B CA 1
ATOM 3691 C C . LYS B 1 196 ? 6.546 -43.352 16.047 1.00 56.88 191 LYS B C 1
ATOM 3692 O O . LYS B 1 196 ? 6.221 -43.894 17.100 1.00 72.89 191 LYS B O 1
ATOM 3698 N N . MET B 1 197 ? 5.763 -42.500 15.397 1.00 50.96 192 MET B N 1
ATOM 3699 C CA . MET B 1 197 ? 4.417 -42.168 15.855 1.00 50.41 192 MET B CA 1
ATOM 3700 C C . MET B 1 197 ? 3.527 -43.400 16.044 1.00 59.29 192 MET B C 1
ATOM 3701 O O . MET B 1 197 ? 2.839 -43.524 17.057 1.00 56.03 192 MET B O 1
ATOM 3706 N N . VAL B 1 198 ? 3.542 -44.303 15.066 1.00 61.84 193 VAL B N 1
ATOM 3707 C CA . VAL B 1 198 ? 2.729 -45.521 15.121 1.00 55.59 193 VAL B CA 1
ATOM 3708 C C . VAL B 1 198 ? 3.082 -46.440 16.291 1.00 55.54 193 VAL B C 1
ATOM 3709 O O . VAL B 1 198 ? 2.191 -46.963 16.960 1.00 53.47 193 VAL B O 1
ATOM 3713 N N . GLN B 1 199 ? 4.375 -46.642 16.530 1.00 60.52 194 GLN B N 1
ATOM 3714 C CA . GLN B 1 199 ? 4.822 -47.445 17.669 1.00 50.72 194 GLN B CA 1
ATOM 3715 C C . GLN B 1 199 ? 4.408 -46.807 18.995 1.00 42.87 194 GLN B C 1
ATOM 3716 O O . GLN B 1 199 ? 3.938 -47.495 19.901 1.00 38.54 194 GLN B O 1
ATOM 3722 N N . CYS B 1 200 ? 4.589 -45.493 19.111 1.00 36.63 195 CYS B N 1
ATOM 3723 C CA . CYS B 1 200 ? 4.175 -44.776 20.316 1.00 40.55 195 CYS B CA 1
ATOM 3724 C C . CYS B 1 200 ? 2.656 -44.812 20.462 1.00 46.96 195 CYS B C 1
ATOM 3725 O O . CYS B 1 200 ? 2.121 -44.578 21.543 1.00 57.07 195 CYS B O 1
ATOM 3728 N N . ASN B 1 201 ? 1.970 -45.109 19.363 1.00 57.47 196 ASN B N 1
ATOM 3729 C CA . ASN B 1 201 ? 0.515 -45.248 19.361 1.00 49.05 196 ASN B CA 1
ATOM 3730 C C . ASN B 1 201 ? 0.084 -46.699 19.565 1.00 63.38 196 ASN B C 1
ATOM 3731 O O . ASN B 1 201 ? -1.054 -47.055 19.270 1.00 87.29 196 ASN B O 1
ATOM 3736 N N . GLU B 1 202 ? 1.024 -47.527 20.024 1.00 49.11 197 GLU B N 1
ATOM 3737 C CA . GLU B 1 202 ? 0.824 -48.969 20.225 1.00 58.11 197 GLU B CA 1
ATOM 3738 C C . GLU B 1 202 ? 0.749 -49.786 18.931 1.00 82.62 197 GLU B C 1
ATOM 3739 O O . GLU B 1 202 ? 0.149 -50.862 18.905 1.00 77.34 197 GLU B O 1
ATOM 3745 N N . GLY B 1 203 ? 1.352 -49.271 17.864 1.00 95.89 198 GLY B N 1
ATOM 3746 C CA . GLY B 1 203 ? 1.653 -50.081 16.697 1.00 100.45 198 GLY B CA 1
ATOM 3747 C C . GLY B 1 203 ? 0.509 -50.368 15.745 1.00 99.01 198 GLY B C 1
ATOM 3748 O O . GLY B 1 203 ? 0.568 -51.323 14.971 1.00 99.52 198 GLY B O 1
ATOM 3749 N N . ALA B 1 204 ? -0.533 -49.548 15.785 1.00 89.04 199 ALA B N 1
ATOM 3750 C CA . ALA B 1 204 ? -1.669 -49.768 14.904 1.00 91.33 199 ALA B CA 1
ATOM 3751 C C . ALA B 1 204 ? -2.117 -48.468 14.252 1.00 89.01 199 ALA B C 1
ATOM 3752 O O . ALA B 1 204 ? -1.808 -47.384 14.744 1.00 96.97 199 ALA B O 1
ATOM 3754 N N . TYR B 1 205 ? -2.857 -48.589 13.153 1.00 68.46 200 TYR B N 1
ATOM 3755 C CA . TYR B 1 205 ? -3.324 -47.433 12.397 1.00 45.19 200 TYR B CA 1
ATOM 3756 C C . TYR B 1 205 ? -4.455 -46.704 13.105 1.00 44.45 200 TYR B C 1
ATOM 3757 O O . TYR B 1 205 ? -4.848 -47.077 14.207 1.00 49.95 200 TYR B O 1
ATOM 3766 N N . PHE B 1 206 ? -4.975 -45.660 12.470 1.00 49.83 201 PHE B N 1
ATOM 3767 C CA . PHE B 1 206 ? -6.131 -44.957 13.007 1.00 45.79 201 PHE B CA 1
ATOM 3768 C C . PHE B 1 206 ? -7.415 -45.664 12.601 1.00 59.63 201 PHE B C 1
ATOM 3769 O O . PHE B 1 206 ? -7.722 -45.772 11.418 1.00 75.19 201 PHE B O 1
ATOM 3777 N N . SER B 1 207 ? -8.175 -46.128 13.584 1.00 61.39 202 SER B N 1
ATOM 3778 C CA . SER B 1 207 ? -9.439 -46.791 13.308 1.00 58.91 202 SER B CA 1
ATOM 3779 C C . SER B 1 207 ? -10.514 -46.323 14.276 1.00 73.54 202 SER B C 1
ATOM 3780 O O . SER B 1 207 ? -10.351 -46.432 15.490 1.00 96.28 202 SER B O 1
ATOM 3783 N N . ASP B 1 208 ? -11.618 -45.821 13.738 1.00 64.92 203 ASP B N 1
ATOM 3784 C CA . ASP B 1 208 ? -12.720 -45.351 14.564 1.00 67.87 203 ASP B CA 1
ATOM 3785 C C . ASP B 1 208 ? -14.004 -46.043 14.148 1.00 72.69 203 ASP B C 1
ATOM 3786 O O . ASP B 1 208 ? -13.986 -46.924 13.291 1.00 82.96 203 ASP B O 1
ATOM 3791 N N . ASP B 1 209 ? -15.110 -45.653 14.767 1.00 87.83 204 ASP B N 1
ATOM 3792 C CA . ASP B 1 209 ? -16.408 -46.228 14.442 1.00 92.56 204 ASP B CA 1
ATOM 3793 C C . ASP B 1 209 ? -16.670 -46.191 12.938 1.00 76.74 204 ASP B C 1
ATOM 3794 O O . ASP B 1 209 ? -17.149 -47.169 12.367 1.00 73.50 204 ASP B O 1
ATOM 3799 N N . ILE B 1 210 ? -16.349 -45.065 12.304 1.00 60.90 205 ILE B N 1
ATOM 3800 C CA . ILE B 1 210 ? -16.437 -44.949 10.848 1.00 59.93 205 ILE B CA 1
ATOM 3801 C C . ILE B 1 210 ? -15.624 -46.020 10.118 1.00 64.35 205 ILE B C 1
ATOM 3802 O O . ILE B 1 210 ? -16.185 -46.855 9.409 1.00 83.04 205 ILE B O 1
ATOM 3807 N N . TYR B 1 211 ? -14.305 -45.972 10.281 1.00 44.03 206 TYR B N 1
ATOM 3808 C CA . TYR B 1 211 ? -13.399 -46.899 9.603 1.00 39.60 206 TYR B CA 1
ATOM 3809 C C . TYR B 1 211 ? -13.746 -48.369 9.809 1.00 56.45 206 TYR B C 1
ATOM 3810 O O . TYR B 1 211 ? -13.726 -49.151 8.863 1.00 65.71 206 TYR B O 1
ATOM 3819 N N . LYS B 1 212 ? -14.056 -48.735 11.049 1.00 61.33 207 LYS B N 1
ATOM 3820 C CA . LYS B 1 212 ? -14.467 -50.096 11.386 1.00 59.84 207 LYS B CA 1
ATOM 3821 C C . LYS B 1 212 ? -15.740 -50.479 10.642 1.00 64.50 207 LYS B C 1
ATOM 3822 O O . LYS B 1 212 ? -15.849 -51.577 10.099 1.00 67.46 207 LYS B O 1
ATOM 3828 N N . ASP B 1 213 ? -16.707 -49.567 10.644 1.00 62.80 208 ASP B N 1
ATOM 3829 C CA . ASP B 1 213 ? -17.960 -49.762 9.927 1.00 60.09 208 ASP B CA 1
ATOM 3830 C C . ASP B 1 213 ? -17.725 -50.017 8.441 1.00 56.05 208 ASP B C 1
ATOM 3831 O O . ASP B 1 213 ? -18.050 -51.088 7.930 1.00 66.94 208 ASP B O 1
ATOM 3836 N N . THR B 1 214 ? -17.143 -49.036 7.759 1.00 46.45 209 THR B N 1
ATOM 3837 C CA . THR B 1 214 ? -16.944 -49.117 6.317 1.00 61.14 209 THR B CA 1
ATOM 3838 C C . THR B 1 214 ? -16.001 -50.246 5.918 1.00 55.26 209 THR B C 1
ATOM 3839 O O . THR B 1 214 ? -16.065 -50.742 4.795 1.00 66.37 209 THR B O 1
ATOM 3843 N N . GLU B 1 215 ? -15.106 -50.631 6.821 1.00 39.04 210 GLU B N 1
ATOM 3844 C CA . GLU B 1 215 ? -14.253 -51.788 6.573 1.00 43.30 210 GLU B CA 1
ATOM 3845 C C . GLU B 1 215 ? -15.088 -53.062 6.579 1.00 35.36 210 GLU B C 1
ATOM 3846 O O . GLU B 1 215 ? -14.919 -53.923 5.719 1.00 40.79 210 GLU B O 1
ATOM 3852 N N . GLU B 1 216 ? -15.977 -53.181 7.562 1.00 43.57 211 GLU B N 1
ATOM 3853 C CA . GLU B 1 216 ? -16.904 -54.313 7.627 1.00 57.66 211 GLU B CA 1
ATOM 3854 C C . GLU B 1 216 ? -17.764 -54.386 6.375 1.00 50.57 211 GLU B C 1
ATOM 3855 O O . GLU B 1 216 ? -17.973 -55.459 5.814 1.00 66.13 211 GLU B O 1
ATOM 3861 N N . ARG B 1 217 ? -18.269 -53.232 5.952 1.00 38.07 212 ARG B N 1
ATOM 3862 C CA . ARG B 1 217 ? -19.040 -53.136 4.722 1.00 45.64 212 ARG B CA 1
ATOM 3863 C C . ARG B 1 217 ? -18.234 -53.642 3.533 1.00 60.28 212 ARG B C 1
ATOM 3864 O O . ARG B 1 217 ? -18.710 -54.481 2.765 1.00 72.69 212 ARG B O 1
ATOM 3872 N N . LEU B 1 218 ? -17.017 -53.124 3.395 1.00 58.84 213 LEU B N 1
ATOM 3873 C CA . LEU B 1 218 ? -16.113 -53.531 2.327 1.00 57.44 213 LEU B CA 1
ATOM 3874 C C . LEU B 1 218 ? -15.969 -55.040 2.281 1.00 63.94 213 LEU B C 1
ATOM 3875 O O . LEU B 1 218 ? -16.095 -55.643 1.224 1.00 84.63 213 LEU B O 1
ATOM 3880 N N . LYS B 1 219 ? -15.759 -55.648 3.441 1.00 63.69 214 LYS B N 1
ATOM 3881 C CA . LYS B 1 219 ? -15.608 -57.095 3.523 1.00 76.77 214 LYS B CA 1
ATOM 3882 C C . LYS B 1 219 ? -16.880 -57.815 3.087 1.00 97.31 214 LYS B C 1
ATOM 3883 O O . LYS B 1 219 ? -16.818 -58.814 2.372 1.00 117.40 214 LYS B O 1
ATOM 3889 N N . GLN B 1 220 ? -18.028 -57.313 3.537 1.00 85.40 215 GLN B N 1
ATOM 3890 C CA . GLN B 1 220 ? -19.318 -57.881 3.158 1.00 68.65 215 GLN B CA 1
ATOM 3891 C C . GLN B 1 220 ? -19.517 -57.928 1.651 1.00 79.82 215 GLN B C 1
ATOM 3892 O O . GLN B 1 220 ? -19.796 -58.987 1.087 1.00 88.33 215 GLN B O 1
ATOM 3898 N N . ARG B 1 221 ? -19.354 -56.779 1.002 1.00 79.74 216 ARG B N 1
ATOM 3899 C CA . ARG B 1 221 ? -19.545 -56.696 -0.439 1.00 85.68 216 ARG B CA 1
ATOM 3900 C C . ARG B 1 221 ? -18.529 -57.564 -1.162 1.00 96.64 216 ARG B C 1
ATOM 3901 O O . ARG B 1 221 ? -18.818 -58.139 -2.213 1.00 113.45 216 ARG B O 1
ATOM 3909 N N . GLU B 1 222 ? -17.336 -57.654 -0.588 1.00 85.77 217 GLU B N 1
ATOM 3910 C CA . GLU B 1 222 ? -16.282 -58.511 -1.116 1.00 88.20 217 GLU B CA 1
ATOM 3911 C C . GLU B 1 222 ? -16.713 -59.977 -1.108 1.00 84.55 217 GLU B C 1
ATOM 3912 O O . GLU B 1 222 ? -16.549 -60.675 -2.101 1.00 93.47 217 GLU B O 1
ATOM 3918 N N . GLU B 1 223 ? -17.258 -60.444 0.012 1.00 76.21 218 GLU B N 1
ATOM 3919 C CA . GLU B 1 223 ? -17.733 -61.826 0.110 1.00 81.54 218 GLU B CA 1
ATOM 3920 C C . GLU B 1 223 ? -18.913 -62.097 -0.817 1.00 89.09 218 GLU B C 1
ATOM 3921 O O . GLU B 1 223 ? -18.996 -63.159 -1.432 1.00 91.13 218 GLU B O 1
ATOM 3927 N N . VAL B 1 224 ? -19.829 -61.137 -0.898 1.00 87.40 219 VAL B N 1
ATOM 3928 C CA . VAL B 1 224 ? -20.969 -61.228 -1.807 1.00 76.98 219 VAL B CA 1
ATOM 3929 C C . VAL B 1 224 ? -20.513 -61.380 -3.254 1.00 80.71 219 VAL B C 1
ATOM 3930 O O . VAL B 1 224 ? -20.917 -62.313 -3.947 1.00 102.82 219 VAL B O 1
ATOM 3934 N N . LEU B 1 225 ? -19.667 -60.459 -3.701 1.00 61.00 220 LEU B N 1
ATOM 3935 C CA . LEU B 1 225 ? -19.122 -60.506 -5.049 1.00 69.75 220 LEU B CA 1
ATOM 3936 C C . LEU B 1 225 ? -18.350 -61.804 -5.312 1.00 73.06 220 LEU B C 1
ATOM 3937 O O . LEU B 1 225 ? -18.321 -62.298 -6.439 1.00 64.88 220 LEU B O 1
ATOM 3942 N N . ARG B 1 226 ? -17.736 -62.352 -4.265 1.00 81.42 221 ARG B N 1
ATOM 3943 C CA . ARG B 1 226 ? -17.018 -63.624 -4.358 1.00 84.38 221 ARG B CA 1
ATOM 3944 C C . ARG B 1 226 ? -17.984 -64.782 -4.581 1.00 95.96 221 ARG B C 1
ATOM 3945 O O . ARG B 1 226 ? -17.708 -65.690 -5.367 1.00 108.75 221 ARG B O 1
ATOM 3953 N N . LYS B 1 227 ? -19.110 -64.747 -3.872 1.00 95.43 222 LYS B N 1
ATOM 3954 C CA . LYS B 1 227 ? -20.165 -65.741 -4.037 1.00 89.68 222 LYS B CA 1
ATOM 3955 C C . LYS B 1 227 ? -20.726 -65.700 -5.454 1.00 92.56 222 LYS B C 1
ATOM 3956 O O . LYS B 1 227 ? -20.913 -66.737 -6.081 1.00 96.15 222 LYS B O 1
ATOM 3962 N N . ILE B 1 228 ? -20.992 -64.495 -5.950 1.00 100.69 223 ILE B N 1
ATOM 3963 C CA . ILE B 1 228 ? -21.457 -64.301 -7.324 1.00 106.47 223 ILE B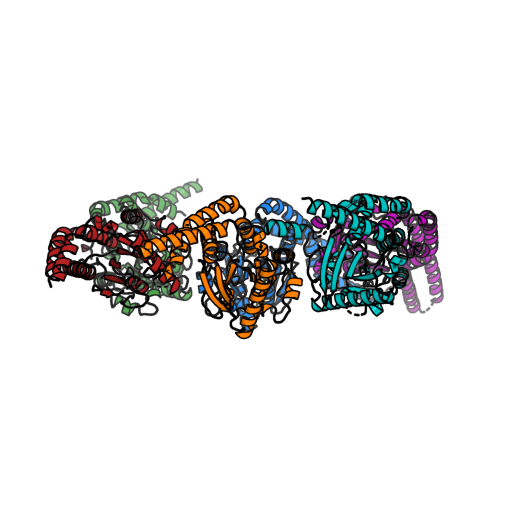 CA 1
ATOM 3964 C C . ILE B 1 228 ? -20.436 -64.823 -8.330 1.00 122.43 223 ILE B C 1
ATOM 3965 O O . ILE B 1 228 ? -20.771 -65.615 -9.210 1.00 128.91 223 ILE B O 1
ATOM 3970 N N . TYR B 1 229 ? -19.192 -64.368 -8.200 1.00 136.95 224 TYR B N 1
ATOM 3971 C CA . TYR B 1 229 ? -18.144 -64.704 -9.161 1.00 153.65 224 TYR B CA 1
ATOM 3972 C C . TYR B 1 229 ? -17.908 -66.212 -9.238 1.00 162.75 224 TYR B C 1
ATOM 3973 O O . TYR B 1 229 ? -17.608 -66.744 -10.306 1.00 169.06 224 TYR B O 1
ATOM 3982 N N . THR B 1 230 ? -18.043 -66.895 -8.105 1.00 162.76 225 THR B N 1
ATOM 3983 C CA . THR B 1 230 ? -17.955 -68.352 -8.076 1.00 159.99 225 THR B CA 1
ATOM 3984 C C . THR B 1 230 ? -19.107 -68.982 -8.856 1.00 151.16 225 THR B C 1
ATOM 3985 O O . THR B 1 230 ? -18.909 -69.913 -9.636 1.00 149.77 225 THR B O 1
ATOM 3989 N N . ASP B 1 231 ? -20.309 -68.466 -8.632 1.00 146.83 226 ASP B N 1
ATOM 3990 C CA . ASP B 1 231 ? -21.513 -68.963 -9.291 1.00 145.72 226 ASP B CA 1
ATOM 3991 C C . ASP B 1 231 ? -21.483 -68.739 -10.805 1.00 150.58 226 ASP B C 1
ATOM 3992 O O . ASP B 1 231 ? -22.190 -69.413 -11.554 1.00 148.99 226 ASP B O 1
ATOM 3997 N N . GLN B 1 232 ? -20.676 -67.779 -11.246 1.00 145.74 227 GLN B N 1
ATOM 3998 C CA . GLN B 1 232 ? -20.469 -67.552 -12.672 1.00 148.00 227 GLN B CA 1
ATOM 3999 C C . GLN B 1 232 ? -19.757 -68.745 -13.299 1.00 147.38 227 GLN B C 1
ATOM 4000 O O . GLN B 1 232 ? -19.149 -68.629 -14.363 1.00 147.69 227 GLN B O 1
ATOM 4006 N N . ASP B 1 263 ? -15.473 -66.165 -11.124 1.00 72.39 258 ASP B N 1
ATOM 4007 C CA . ASP B 1 263 ? -14.081 -66.314 -10.718 1.00 75.41 258 ASP B CA 1
ATOM 4008 C C . ASP B 1 263 ? -13.139 -66.070 -11.877 1.00 88.95 258 ASP B C 1
ATOM 4009 O O . ASP B 1 263 ? -12.024 -66.587 -11.897 1.00 96.49 258 ASP B O 1
ATOM 4014 N N . GLU B 1 264 ? -13.590 -65.292 -12.851 1.00 92.23 259 GLU B N 1
ATOM 4015 C CA . GLU B 1 264 ? -12.721 -64.930 -13.953 1.00 90.05 259 GLU B CA 1
ATOM 4016 C C . GLU B 1 264 ? -11.763 -63.876 -13.412 1.00 99.80 259 GLU B C 1
ATOM 4017 O O . GLU B 1 264 ? -10.615 -64.186 -13.076 1.00 96.99 259 GLU B O 1
ATOM 4023 N N . LYS B 1 265 ? -12.233 -62.628 -13.380 1.00 95.74 260 LYS B N 1
ATOM 4024 C CA . LYS B 1 265 ? -11.490 -61.517 -12.790 1.00 84.83 260 LYS B CA 1
ATOM 4025 C C . LYS B 1 265 ? -11.943 -61.205 -11.360 1.00 89.02 260 LYS B C 1
ATOM 4026 O O . LYS B 1 265 ? -12.731 -60.280 -11.142 1.00 77.25 260 LYS B O 1
ATOM 4032 N N . ILE B 1 266 ? -11.444 -61.962 -10.393 1.00 98.99 261 ILE B N 1
ATOM 4033 C CA . ILE B 1 266 ? -11.706 -61.673 -8.987 1.00 91.21 261 ILE B CA 1
ATOM 4034 C C . ILE B 1 266 ? -10.725 -60.584 -8.514 1.00 83.93 261 ILE B C 1
ATOM 4035 O O . ILE B 1 266 ? -10.999 -59.888 -7.544 1.00 92.35 261 ILE B O 1
ATOM 4040 N N . LYS B 1 267 ? -9.600 -60.409 -9.212 1.00 70.92 262 LYS B N 1
ATOM 4041 C CA . LYS B 1 267 ? -8.610 -59.394 -8.818 1.00 63.77 262 LYS B CA 1
ATOM 4042 C C . LYS B 1 267 ? -9.267 -58.011 -8.660 1.00 68.69 262 LYS B C 1
ATOM 4043 O O . LYS B 1 267 ? -8.757 -57.162 -7.939 1.00 83.73 262 LYS B O 1
ATOM 4049 N N . ASN B 1 268 ? -10.373 -57.764 -9.352 1.00 62.74 263 ASN B N 1
ATOM 4050 C CA . ASN B 1 268 ? -11.025 -56.465 -9.249 1.00 70.34 263 ASN B CA 1
ATOM 4051 C C . ASN B 1 268 ? -12.100 -56.393 -8.165 1.00 88.25 263 ASN B C 1
ATOM 4052 O O . ASN B 1 268 ? -12.791 -55.382 -8.047 1.00 93.95 263 ASN B O 1
ATOM 4057 N N . ILE B 1 269 ? -12.237 -57.466 -7.386 1.00 91.26 264 ILE B N 1
ATOM 4058 C CA . ILE B 1 269 ? -13.353 -57.612 -6.446 1.00 92.76 264 ILE B CA 1
ATOM 4059 C C . ILE B 1 269 ? -13.439 -56.479 -5.423 1.00 93.94 264 ILE B C 1
ATOM 4060 O O . ILE B 1 269 ? -14.535 -56.027 -5.091 1.00 102.01 264 ILE B O 1
ATOM 4065 N N . ARG B 1 270 ? -12.288 -56.039 -4.919 1.00 83.17 265 ARG B N 1
ATOM 4066 C CA . ARG B 1 270 ? -12.233 -54.991 -3.906 1.00 73.52 265 ARG B CA 1
ATOM 4067 C C . ARG B 1 270 ? -12.764 -53.682 -4.477 1.00 70.58 265 ARG B C 1
ATOM 4068 O O . ARG B 1 270 ? -13.477 -52.942 -3.800 1.00 72.58 265 ARG B O 1
ATOM 4076 N N . GLU B 1 271 ? -12.392 -53.395 -5.721 1.00 64.35 266 GLU B N 1
ATOM 4077 C CA . GLU B 1 271 ? -12.814 -52.163 -6.378 1.00 71.86 266 GLU B CA 1
ATOM 4078 C C . GLU B 1 271 ? -14.329 -52.004 -6.434 1.00 79.11 266 GLU B C 1
ATOM 4079 O O . GLU B 1 271 ? -14.856 -50.951 -6.080 1.00 85.57 266 GLU B O 1
ATOM 4085 N N . GLU B 1 272 ? -15.024 -53.057 -6.859 1.00 77.32 267 GLU B N 1
ATOM 4086 C CA . GLU B 1 272 ? -16.482 -53.036 -6.904 1.00 76.21 267 GLU B CA 1
ATOM 4087 C C . GLU B 1 272 ? -17.062 -52.865 -5.513 1.00 75.58 267 GLU B C 1
ATOM 4088 O O . GLU B 1 272 ? -18.095 -52.216 -5.340 1.00 72.57 267 GLU B O 1
ATOM 4094 N N . ALA B 1 273 ? -16.400 -53.450 -4.521 1.00 72.32 268 ALA B N 1
ATOM 4095 C CA . ALA B 1 273 ? -16.809 -53.245 -3.141 1.00 65.79 268 ALA B CA 1
ATOM 4096 C C . ALA B 1 273 ? -16.677 -51.769 -2.782 1.00 71.03 268 ALA B C 1
ATOM 4097 O O . ALA B 1 273 ? -17.604 -51.172 -2.245 1.00 73.50 268 ALA B O 1
ATOM 4099 N N . GLU B 1 274 ? -15.529 -51.181 -3.103 1.00 68.56 269 GLU B N 1
ATOM 4100 C CA . GLU B 1 274 ? -15.288 -49.768 -2.829 1.00 58.98 269 GLU B CA 1
ATOM 4101 C C . GLU B 1 274 ? -16.313 -48.865 -3.513 1.00 64.51 269 GLU B C 1
ATOM 4102 O O . GLU B 1 274 ? -16.675 -47.818 -2.980 1.00 66.12 269 GLU B O 1
ATOM 4108 N N . ARG B 1 275 ? -16.773 -49.279 -4.693 1.00 72.41 270 ARG B N 1
ATOM 4109 C CA . ARG B 1 275 ? -17.761 -48.515 -5.457 1.00 71.99 270 ARG B CA 1
ATOM 4110 C C . ARG B 1 275 ? -19.177 -48.657 -4.916 1.00 73.91 270 ARG B C 1
ATOM 4111 O O . ARG B 1 275 ? -19.973 -47.719 -4.971 1.00 71.47 270 ARG B O 1
ATOM 4119 N N . ASN B 1 276 ? -19.494 -49.840 -4.409 1.00 73.30 271 ASN B N 1
ATOM 4120 C CA . ASN B 1 276 ? -20.836 -50.108 -3.914 1.00 75.98 271 ASN B CA 1
ATOM 4121 C C . ASN B 1 276 ? -21.109 -49.547 -2.522 1.00 84.12 271 ASN B C 1
ATOM 4122 O O . ASN B 1 276 ? -22.237 -49.166 -2.213 1.00 93.55 271 ASN B O 1
ATOM 4127 N N . ILE B 1 277 ? -20.082 -49.506 -1.680 1.00 71.89 272 ILE B N 1
ATOM 4128 C CA . ILE B 1 277 ? -20.254 -49.076 -0.298 1.00 53.91 272 ILE B CA 1
ATOM 4129 C C . ILE B 1 277 ? -20.413 -47.554 -0.259 1.00 44.60 272 ILE B C 1
ATOM 4130 O O . ILE B 1 277 ? -20.897 -46.988 0.720 1.00 43.23 272 ILE B O 1
ATOM 4135 N N . PHE B 1 278 ? -20.054 -46.912 -1.367 1.00 43.40 273 PHE B N 1
ATOM 4136 C CA . PHE B 1 278 ? -19.932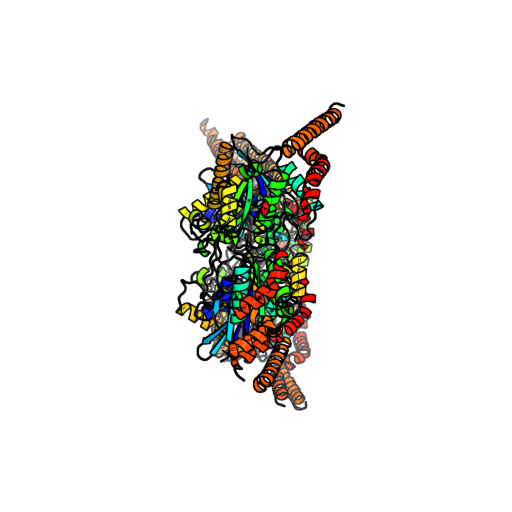 -45.452 -1.436 1.00 42.01 273 PHE B CA 1
ATOM 4137 C C . PHE B 1 278 ? -21.149 -44.668 -0.904 1.00 51.69 273 PHE B C 1
ATOM 4138 O O . PHE B 1 278 ? -21.009 -43.877 0.030 1.00 58.91 273 PHE B O 1
ATOM 4146 N N . LYS B 1 279 ? -22.329 -44.872 -1.491 1.00 52.15 274 LYS B N 1
ATOM 4147 C CA . LYS B 1 279 ? -23.492 -44.054 -1.135 1.00 56.41 274 LYS B CA 1
ATOM 4148 C C . LYS B 1 279 ? -23.875 -44.210 0.334 1.00 64.67 274 LYS B C 1
ATOM 4149 O O . LYS B 1 279 ? -24.394 -43.280 0.951 1.00 68.40 274 LYS B O 1
ATOM 4155 N N . ASP B 1 280 ? -23.618 -45.392 0.884 1.00 70.57 275 ASP B N 1
ATOM 4156 C CA . ASP B 1 280 ? -23.843 -45.648 2.301 1.00 70.49 275 ASP B CA 1
ATOM 4157 C C . ASP B 1 280 ? -22.907 -44.768 3.127 1.00 65.41 275 ASP B C 1
ATOM 4158 O O . ASP B 1 280 ? -23.321 -44.153 4.111 1.00 68.69 275 ASP B O 1
ATOM 4163 N N . VAL B 1 281 ? -21.640 -44.725 2.724 1.00 55.87 276 VAL B N 1
ATOM 4164 C CA . VAL B 1 281 ? -20.645 -43.886 3.386 1.00 46.24 276 VAL B CA 1
ATOM 4165 C C . VAL B 1 281 ? -20.969 -42.399 3.251 1.00 51.02 276 VAL B C 1
ATOM 4166 O O . VAL B 1 281 ? -20.778 -41.631 4.194 1.00 46.72 276 VAL B O 1
ATOM 4170 N N . PHE B 1 282 ? -21.433 -41.996 2.069 1.00 53.97 277 PHE B N 1
ATOM 4171 C CA . PHE B 1 282 ? -21.819 -40.608 1.831 1.00 48.79 277 PHE B CA 1
ATOM 4172 C C . PHE B 1 282 ? -22.906 -40.166 2.806 1.00 63.72 277 PHE B C 1
ATOM 4173 O O . PHE B 1 282 ? -22.818 -39.093 3.401 1.00 66.16 277 PHE B O 1
ATOM 4181 N N . ASN B 1 283 ? -23.937 -40.994 2.953 1.00 72.59 278 ASN B N 1
ATOM 4182 C CA . ASN B 1 283 ? -25.046 -40.690 3.853 1.00 82.98 278 ASN B CA 1
ATOM 4183 C C . ASN B 1 283 ? -24.582 -40.601 5.301 1.00 85.59 278 ASN B C 1
ATOM 4184 O O . ASN B 1 283 ? -25.014 -39.720 6.041 1.00 99.32 278 ASN B O 1
ATOM 4189 N N . ARG B 1 284 ? -23.706 -41.519 5.699 1.00 74.45 279 ARG B N 1
ATOM 4190 C CA . ARG B 1 284 ? -23.130 -41.510 7.041 1.00 61.73 279 ARG B CA 1
ATOM 4191 C C . ARG B 1 284 ? -22.410 -40.203 7.360 1.00 45.35 279 ARG B C 1
ATOM 4192 O O . ARG B 1 284 ? -22.632 -39.607 8.410 1.00 61.89 279 ARG B O 1
ATOM 4200 N N . ILE B 1 285 ? -21.540 -39.766 6.456 1.00 32.55 280 ILE B N 1
ATOM 4201 C CA . ILE B 1 285 ? -20.831 -38.504 6.626 1.00 33.07 280 ILE B CA 1
ATOM 4202 C C . ILE B 1 285 ? -21.808 -37.340 6.568 1.00 40.58 280 ILE B C 1
ATOM 4203 O O . ILE B 1 285 ? -21.650 -36.346 7.278 1.00 39.34 280 ILE B O 1
ATOM 4208 N N . TRP B 1 286 ? -22.818 -37.475 5.712 1.00 51.21 281 TRP B N 1
ATOM 4209 C CA . TRP B 1 286 ? -23.804 -36.418 5.497 1.00 58.08 281 TRP B CA 1
ATOM 4210 C C . TRP B 1 286 ? -24.562 -36.116 6.782 1.00 65.77 281 TRP B C 1
ATOM 4211 O O . TRP B 1 286 ? -24.871 -34.961 7.066 1.00 65.62 281 TRP B O 1
ATOM 4222 N N . LYS B 1 287 ? -24.856 -37.166 7.546 1.00 66.57 282 LYS B N 1
ATOM 4223 C CA . LYS B 1 287 ? -25.460 -37.043 8.871 1.00 63.45 282 LYS B CA 1
ATOM 4224 C C . LYS B 1 287 ? -24.702 -36.057 9.748 1.00 58.93 282 LYS B C 1
ATOM 4225 O O . LYS B 1 287 ? -25.255 -35.056 10.204 1.00 55.05 282 LYS B O 1
ATOM 4231 N N . MET B 1 288 ? -23.431 -36.364 9.982 1.00 51.95 283 MET B N 1
ATOM 4232 C CA . MET B 1 288 ? -22.578 -35.560 10.843 1.00 55.20 283 MET B CA 1
ATOM 4233 C C . MET B 1 288 ? -22.421 -34.133 10.339 1.00 66.74 283 MET B C 1
ATOM 4234 O O . MET B 1 288 ? -22.733 -33.180 11.049 1.00 74.38 283 MET B O 1
ATOM 4239 N N . LEU B 1 289 ? -21.942 -33.992 9.108 1.00 57.35 284 LEU B N 1
ATOM 4240 C CA . LEU B 1 289 ? -21.566 -32.684 8.591 1.00 58.52 284 LEU B CA 1
ATOM 4241 C C . LEU B 1 289 ? -22.734 -31.728 8.357 1.00 52.77 284 LEU B C 1
ATOM 4242 O O . LEU B 1 289 ? -22.575 -30.520 8.506 1.00 35.10 284 LEU B O 1
ATOM 4247 N N . SER B 1 290 ? -23.913 -32.258 8.038 1.00 62.12 285 SER B N 1
ATOM 4248 C CA . SER B 1 290 ? -25.058 -31.392 7.738 1.00 59.70 285 SER B CA 1
ATOM 4249 C C . SER B 1 290 ? -25.457 -30.551 8.946 1.00 51.28 285 SER B C 1
ATOM 4250 O O . SER B 1 290 ? -25.753 -29.369 8.811 1.00 42.35 285 SER B O 1
ATOM 4253 N N . GLU B 1 291 ? -25.446 -31.155 10.127 1.00 60.68 286 GLU B N 1
ATOM 4254 C CA . GLU B 1 291 ? -25.673 -30.417 11.368 1.00 72.27 286 GLU B CA 1
ATOM 4255 C C . GLU B 1 291 ? -24.548 -29.401 11.620 1.00 82.96 286 GLU B C 1
ATOM 4256 O O . GLU B 1 291 ? -24.808 -28.261 12.012 1.00 69.95 286 GLU B O 1
ATOM 4262 N N . ILE B 1 292 ? -23.311 -29.820 11.363 1.00 83.66 287 ILE B N 1
ATOM 4263 C CA . ILE B 1 292 ? -22.132 -29.016 11.662 1.00 66.13 287 ILE B CA 1
ATOM 4264 C C . ILE B 1 292 ? -21.842 -27.926 10.615 1.00 51.17 287 ILE B C 1
ATOM 4265 O O . ILE B 1 292 ? -21.294 -26.873 10.942 1.00 52.80 287 ILE B O 1
ATOM 4270 N N . TRP B 1 293 ? -22.232 -28.172 9.367 1.00 43.14 288 TRP B N 1
ATOM 4271 C CA . TRP B 1 293 ? -21.705 -27.431 8.211 1.00 49.03 288 TRP B CA 1
ATOM 4272 C C . TRP B 1 293 ? -21.752 -25.898 8.266 1.00 47.74 288 TRP B C 1
ATOM 4273 O O . TRP B 1 293 ? -20.999 -25.226 7.562 1.00 53.80 288 TRP B O 1
ATOM 4284 N N . HIS B 1 294 ? -22.622 -25.339 9.093 1.00 44.59 289 HIS B N 1
ATOM 4285 C CA . HIS B 1 294 ? -22.721 -23.886 9.182 1.00 47.12 289 HIS B CA 1
ATOM 4286 C C . HIS B 1 294 ? -21.471 -23.299 9.841 1.00 57.36 289 HIS B C 1
ATOM 4287 O O . HIS B 1 294 ? -21.181 -22.110 9.717 1.00 52.08 289 HIS B O 1
ATOM 4294 N N . ARG B 1 295 ? -20.713 -24.162 10.506 1.00 64.56 290 ARG B N 1
ATOM 4295 C CA . ARG B 1 295 ? -19.564 -23.753 11.300 1.00 56.98 290 ARG B CA 1
ATOM 4296 C C . ARG B 1 295 ? -18.353 -23.322 10.468 1.00 67.48 290 ARG B C 1
ATOM 4297 O O . ARG B 1 295 ? -17.582 -22.438 10.859 1.00 88.46 290 ARG B O 1
ATOM 4305 N N . PHE B 1 296 ? -18.175 -23.955 9.321 1.00 67.28 291 PHE B N 1
ATOM 4306 C CA . PHE B 1 296 ? -17.080 -23.575 8.447 1.00 68.36 291 PHE B CA 1
ATOM 4307 C C . PHE B 1 296 ? -17.638 -22.990 7.160 1.00 63.96 291 PHE B C 1
ATOM 4308 O O . PHE B 1 296 ? -18.104 -23.722 6.287 1.00 44.92 291 PHE B O 1
ATOM 4316 N N . LEU B 1 297 ? -17.555 -21.672 7.034 1.00 79.25 292 LEU B N 1
ATOM 4317 C CA . LEU B 1 297 ? -18.051 -20.989 5.850 1.00 86.66 292 LEU B CA 1
ATOM 4318 C C . LEU B 1 297 ? -17.499 -19.564 5.716 1.00 84.14 292 LEU B C 1
ATOM 4319 O O . LEU B 1 297 ? -17.062 -18.964 6.697 1.00 85.16 292 LEU B O 1
ATOM 4324 N N . SER B 1 298 ? -17.511 -19.031 4.498 1.00 85.07 293 SER B N 1
ATOM 4325 C CA . SER B 1 298 ? -17.006 -17.687 4.247 1.00 84.54 293 SER B CA 1
ATOM 4326 C C . SER B 1 298 ? -18.133 -16.666 4.380 1.00 73.19 293 SER B C 1
ATOM 4327 O O . SER B 1 298 ? -17.951 -15.594 4.956 1.00 74.96 293 SER B O 1
ATOM 4330 N N . SER C 1 13 ? -19.407 5.449 -38.726 1.00 50.85 8 SER C N 1
ATOM 4331 C CA . SER C 1 13 ? -20.146 4.649 -37.752 1.00 59.35 8 SER C CA 1
ATOM 4332 C C . SER C 1 13 ? -20.651 3.369 -38.404 1.00 66.95 8 SER C C 1
ATOM 4333 O O . SER C 1 13 ? -21.090 3.378 -39.550 1.00 77.79 8 SER C O 1
ATOM 4336 N N . LEU C 1 14 ? -20.577 2.269 -37.667 1.00 60.87 9 LEU C N 1
ATOM 4337 C CA . LEU C 1 14 ? -20.926 0.961 -38.206 1.00 60.91 9 LEU C CA 1
ATOM 4338 C C . LEU C 1 14 ? -21.878 0.132 -37.327 1.00 69.19 9 LEU C C 1
ATOM 4339 O O . LEU C 1 14 ? -21.682 0.024 -36.118 1.00 69.23 9 LEU C O 1
ATOM 4344 N N . ARG C 1 15 ? -22.906 -0.445 -37.950 1.00 68.17 10 ARG C N 1
ATOM 4345 C CA . ARG C 1 15 ? -23.942 -1.218 -37.256 1.00 51.62 10 ARG C CA 1
ATOM 4346 C C . ARG C 1 15 ? -23.945 -2.701 -37.619 1.00 41.13 10 ARG C C 1
ATOM 4347 O O . ARG C 1 15 ? -24.127 -3.061 -38.778 1.00 40.60 10 ARG C O 1
ATOM 4355 N N . ILE C 1 16 ? -23.759 -3.554 -36.616 1.00 34.98 11 ILE C N 1
ATOM 4356 C CA . ILE C 1 16 ? -23.727 -5.004 -36.807 1.00 38.77 11 ILE C CA 1
ATOM 4357 C C . ILE C 1 16 ? -24.781 -5.737 -35.997 1.00 45.41 11 ILE C C 1
ATOM 4358 O O . ILE C 1 16 ? -24.939 -5.463 -34.814 1.00 63.99 11 ILE C O 1
ATOM 4363 N N . VAL C 1 17 ? -25.507 -6.664 -36.621 1.00 25.46 12 VAL C N 1
ATOM 4364 C CA . VAL C 1 17 ? -26.401 -7.518 -35.840 1.00 35.80 12 VAL C CA 1
ATOM 4365 C C . VAL C 1 17 ? -25.923 -8.960 -35.962 1.00 47.37 12 VAL C C 1
ATOM 4366 O O . VAL C 1 17 ? -25.517 -9.406 -37.036 1.00 53.33 12 VAL C O 1
ATOM 4370 N N . LEU C 1 18 ? -25.903 -9.665 -34.839 1.00 40.34 13 LEU C N 1
ATOM 4371 C CA . LEU C 1 18 ? -25.396 -11.027 -34.816 1.00 43.50 13 LEU C CA 1
ATOM 4372 C C . LEU C 1 18 ? -26.534 -12.032 -34.694 1.00 49.24 13 LEU C C 1
ATOM 4373 O O . LEU C 1 18 ? -27.201 -12.093 -33.664 1.00 67.56 13 LEU C O 1
ATOM 4378 N N . VAL C 1 19 ? -26.758 -12.818 -35.743 1.00 39.82 14 VAL C N 1
ATOM 4379 C CA . VAL C 1 19 ? -27.822 -13.821 -35.717 1.00 42.77 14 VAL C CA 1
ATOM 4380 C C . VAL C 1 19 ? -27.269 -15.228 -35.911 1.00 46.58 14 VAL C C 1
ATOM 4381 O O . VAL C 1 19 ? -26.159 -15.408 -36.407 1.00 59.02 14 VAL C O 1
ATOM 4385 N N . GLY C 1 20 ? -28.046 -16.223 -35.505 1.00 32.55 15 GLY C N 1
ATOM 4386 C CA . GLY C 1 20 ? -27.624 -17.609 -35.591 1.00 28.19 15 GLY C CA 1
ATOM 4387 C C . GLY C 1 20 ? -28.463 -18.436 -34.644 1.00 37.34 15 GLY C C 1
ATOM 4388 O O . GLY C 1 20 ? -29.375 -17.910 -34.008 1.00 46.99 15 GLY C O 1
ATOM 4389 N N . LYS C 1 21 ? -28.175 -19.729 -34.551 1.00 31.09 16 LYS C N 1
ATOM 4390 C CA . LYS C 1 21 ? -28.931 -20.581 -33.646 1.00 26.62 16 LYS C CA 1
ATOM 4391 C C . LYS C 1 21 ? -28.506 -20.318 -32.216 1.00 41.04 16 LYS C C 1
ATOM 4392 O O . LYS C 1 21 ? -27.662 -19.464 -31.955 1.00 55.03 16 LYS C O 1
ATOM 4398 N N . THR C 1 22 ? -29.079 -21.062 -31.284 1.00 44.49 17 THR C N 1
ATOM 4399 C CA . THR C 1 22 ? -28.727 -20.875 -29.892 1.00 41.46 17 THR C CA 1
ATOM 4400 C C . THR C 1 22 ? -27.528 -21.740 -29.548 1.00 34.92 17 THR C C 1
ATOM 4401 O O . THR C 1 22 ? -27.533 -22.944 -29.799 1.00 34.12 17 THR C O 1
ATOM 4405 N N . GLY C 1 23 ? -26.501 -21.115 -28.979 1.00 41.61 18 GLY C N 1
ATOM 4406 C CA . GLY C 1 23 ? -25.311 -21.827 -28.549 1.00 55.96 18 GLY C CA 1
ATOM 4407 C C . GLY C 1 23 ? -24.130 -21.745 -29.498 1.00 53.65 18 GLY C C 1
ATOM 4408 O O . GLY C 1 23 ? -23.112 -22.403 -29.287 1.00 66.01 18 GLY C O 1
ATOM 4409 N N . SER C 1 24 ? -24.259 -20.937 -30.543 1.00 44.94 19 SER C N 1
ATOM 4410 C CA . SER C 1 24 ? -23.238 -20.874 -31.583 1.00 41.76 19 SER C CA 1
ATOM 4411 C C . SER C 1 24 ? -22.061 -19.966 -31.206 1.00 38.77 19 SER C C 1
ATOM 4412 O O . SER C 1 24 ? -21.028 -19.982 -31.871 1.00 33.60 19 SER C O 1
ATOM 4415 N N . GLY C 1 25 ? -22.212 -19.199 -30.128 1.00 26.05 20 GLY C N 1
ATOM 4416 C CA . GLY C 1 25 ? -21.188 -18.252 -29.713 1.00 21.33 20 GLY C CA 1
ATOM 4417 C C . GLY C 1 25 ? -21.456 -16.806 -30.105 1.00 23.01 20 GLY C C 1
ATOM 4418 O O . GLY C 1 25 ? -20.530 -16.006 -30.243 1.00 34.43 20 GLY C O 1
ATOM 4419 N N . LYS C 1 26 ? -22.728 -16.472 -30.291 1.00 13.87 21 LYS C N 1
ATOM 4420 C CA . LYS C 1 26 ? -23.131 -15.116 -30.641 1.00 26.85 21 LYS C CA 1
ATOM 4421 C C . LYS C 1 26 ? -22.673 -14.081 -29.627 1.00 42.13 21 LYS C C 1
ATOM 4422 O O . LYS C 1 26 ? -21.994 -13.119 -29.980 1.00 48.54 21 LYS C O 1
ATOM 4428 N N . SER C 1 27 ? -23.035 -14.301 -28.366 1.00 49.08 22 SER C N 1
ATOM 4429 C CA . SER C 1 27 ? -22.747 -13.360 -27.288 1.00 44.90 22 SER C CA 1
ATOM 4430 C C . SER C 1 27 ? -21.254 -13.234 -27.038 1.00 55.28 22 SER C C 1
ATOM 4431 O O . SER C 1 27 ? -20.744 -12.136 -26.814 1.00 50.46 22 SER C O 1
ATOM 4434 N N . ALA C 1 28 ? -20.566 -14.373 -27.049 1.00 56.90 23 ALA C N 1
ATOM 4435 C CA . ALA C 1 28 ? -19.111 -14.406 -26.950 1.00 61.25 23 ALA C CA 1
ATOM 4436 C C . ALA C 1 28 ? -18.473 -13.550 -28.033 1.00 59.40 23 ALA C C 1
ATOM 4437 O O . ALA C 1 28 ? -17.604 -12.722 -27.760 1.00 68.13 23 ALA C O 1
ATOM 4439 N N . THR C 1 29 ? -18.909 -13.773 -29.267 1.00 47.92 24 THR C N 1
ATOM 4440 C CA . THR C 1 29 ? -18.448 -12.996 -30.408 1.00 40.79 24 THR C CA 1
ATOM 4441 C C . THR C 1 29 ? -18.717 -11.511 -30.189 1.00 42.99 24 THR C C 1
ATOM 4442 O O . THR C 1 29 ? -17.884 -10.671 -30.512 1.00 45.80 24 THR C O 1
ATOM 4446 N N . ALA C 1 30 ? -19.893 -11.195 -29.658 1.00 44.49 25 ALA C N 1
ATOM 4447 C CA . ALA C 1 30 ? -20.225 -9.824 -29.280 1.00 42.43 25 ALA C CA 1
ATOM 4448 C C . ALA C 1 30 ? -19.233 -9.274 -28.262 1.00 43.29 25 ALA C C 1
ATOM 4449 O O . ALA C 1 30 ? -18.800 -8.128 -28.367 1.00 49.31 25 ALA C O 1
ATOM 4451 N N . ASN C 1 31 ? -18.906 -10.080 -27.256 1.00 41.50 26 ASN C N 1
ATOM 4452 C CA . ASN C 1 31 ? -17.951 -9.664 -26.229 1.00 45.41 26 ASN C CA 1
ATOM 4453 C C . ASN C 1 31 ? -16.567 -9.339 -26.795 1.00 56.97 26 ASN C C 1
ATOM 4454 O O . ASN C 1 31 ? -16.008 -8.282 -26.503 1.00 53.50 26 ASN C O 1
ATOM 4459 N N . THR C 1 32 ? -16.024 -10.246 -27.605 1.00 56.70 27 THR C N 1
ATOM 4460 C CA . THR C 1 32 ? -14.683 -10.069 -28.162 1.00 44.43 27 THR C CA 1
ATOM 4461 C C . THR C 1 32 ? -14.600 -8.964 -29.204 1.00 39.91 27 THR C C 1
ATOM 4462 O O . THR C 1 32 ? -13.517 -8.463 -29.492 1.00 55.41 27 THR C O 1
ATOM 4466 N N . ILE C 1 33 ? -15.738 -8.616 -29.795 1.00 45.37 28 ILE C N 1
ATOM 4467 C CA . ILE C 1 33 ? -15.823 -7.480 -30.707 1.00 48.08 28 ILE C CA 1
ATOM 4468 C C . ILE C 1 33 ? -15.747 -6.186 -29.910 1.00 50.43 28 ILE C C 1
ATOM 4469 O O . ILE C 1 33 ? -15.097 -5.228 -30.324 1.00 58.45 28 ILE C O 1
ATOM 4474 N N . LEU C 1 34 ? -16.428 -6.167 -28.769 1.00 54.11 29 LEU C N 1
ATOM 4475 C CA . LEU C 1 34 ? -16.494 -4.982 -27.920 1.00 51.49 29 LEU C CA 1
ATOM 4476 C C . LEU C 1 34 ? -15.272 -4.840 -27.016 1.00 48.83 29 LEU C C 1
ATOM 4477 O O . LEU C 1 34 ? -15.116 -3.832 -26.332 1.00 48.59 29 LEU C O 1
ATOM 4482 N N . GLY C 1 35 ? -14.400 -5.844 -27.036 1.00 58.73 30 GLY C N 1
ATOM 4483 C CA . GLY C 1 35 ? -13.119 -5.767 -26.352 1.00 62.39 30 GLY C CA 1
ATOM 4484 C C . GLY C 1 35 ? -13.121 -6.228 -24.903 1.00 65.09 30 GLY C C 1
ATOM 4485 O O . GLY C 1 35 ? -12.073 -6.558 -24.352 1.00 79.21 30 GLY C O 1
ATOM 4486 N N . GLU C 1 36 ? -14.294 -6.252 -24.282 1.00 62.21 31 GLU C N 1
ATOM 4487 C CA . GLU C 1 36 ? -14.433 -6.731 -22.907 1.00 56.51 31 GLU C CA 1
ATOM 4488 C C . GLU C 1 36 ? -15.744 -7.484 -22.718 1.00 61.67 31 GLU C C 1
ATOM 4489 O O . GLU C 1 36 ? -16.574 -7.526 -23.625 1.00 80.76 31 GLU C O 1
ATOM 4495 N N . GLU C 1 37 ? -15.938 -8.073 -21.543 1.00 46.84 32 GLU C N 1
ATOM 4496 C CA . GLU C 1 37 ? -17.113 -8.907 -21.302 1.00 44.60 32 GLU C CA 1
ATOM 4497 C C . GLU C 1 37 ? -18.307 -8.057 -20.881 1.00 69.02 32 GLU C C 1
ATOM 4498 O O . GLU C 1 37 ? -18.354 -7.531 -19.771 1.00 86.00 32 GLU C O 1
ATOM 4504 N N . ILE C 1 38 ? -19.277 -7.939 -21.780 1.00 73.51 33 ILE C N 1
ATOM 4505 C CA . ILE C 1 38 ? -20.440 -7.093 -21.553 1.00 59.61 33 ILE C CA 1
ATOM 4506 C C . ILE C 1 38 ? -21.707 -7.931 -21.483 1.00 59.71 33 ILE C C 1
ATOM 4507 O O . ILE C 1 38 ? -22.378 -7.969 -20.453 1.00 70.30 33 ILE C O 1
ATOM 4512 N N . PHE C 1 39 ? -22.040 -8.597 -22.581 1.00 51.40 34 PHE C N 1
ATOM 4513 C CA . PHE C 1 39 ? -23.178 -9.506 -22.582 1.00 48.59 34 PHE C CA 1
ATOM 4514 C C . PHE C 1 39 ? -22.786 -10.817 -21.901 1.00 46.56 34 PHE C C 1
ATOM 4515 O O . PHE C 1 39 ? -21.598 -11.116 -21.747 1.00 36.48 34 PHE C O 1
ATOM 4523 N N . ASP C 1 40 ? -23.783 -11.607 -21.514 1.00 44.89 35 ASP C N 1
ATOM 4524 C CA . ASP C 1 40 ? -23.533 -12.856 -20.805 1.00 32.52 35 ASP C CA 1
ATOM 4525 C C . ASP C 1 40 ? -23.337 -14.001 -21.775 1.00 34.15 35 ASP C C 1
ATOM 4526 O O . ASP C 1 40 ? -24.270 -14.419 -22.452 1.00 49.63 35 ASP C O 1
ATOM 4531 N N . SER C 1 41 ? -22.119 -14.522 -21.816 1.00 48.55 36 SER C N 1
ATOM 4532 C CA . SER C 1 41 ? -21.814 -15.685 -22.634 1.00 54.22 36 SER C CA 1
ATOM 4533 C C . SER C 1 41 ? -21.322 -16.822 -21.757 1.00 51.86 36 SER C C 1
ATOM 4534 O O . SER C 1 41 ? -20.271 -16.727 -21.123 1.00 78.29 36 SER C O 1
ATOM 4537 N N . ARG C 1 42 ? -22.099 -17.894 -21.718 1.00 23.78 37 ARG C N 1
ATOM 4538 C CA . ARG C 1 42 ? -21.726 -19.083 -20.973 1.00 28.52 37 ARG C CA 1
ATOM 4539 C C . ARG C 1 42 ? -22.397 -20.290 -21.597 1.00 42.20 37 ARG C C 1
ATOM 4540 O O . ARG C 1 42 ? -23.221 -20.154 -22.502 1.00 42.40 37 ARG C O 1
ATOM 4548 N N . ILE C 1 43 ? -22.042 -21.473 -21.109 1.00 57.60 38 ILE C N 1
ATOM 4549 C CA . ILE C 1 43 ? -22.584 -22.715 -21.640 1.00 59.53 38 ILE C CA 1
ATOM 4550 C C . ILE C 1 43 ? -23.822 -23.158 -20.868 1.00 66.97 38 ILE C C 1
ATOM 4551 O O . ILE C 1 43 ? -23.844 -23.137 -19.636 1.00 79.94 38 ILE C O 1
ATOM 4556 N N . ALA C 1 44 ? -24.859 -23.538 -21.608 1.00 61.68 39 ALA C N 1
ATOM 4557 C CA . ALA C 1 44 ? -26.151 -23.884 -21.024 1.00 56.13 39 ALA C CA 1
ATOM 4558 C C . ALA C 1 44 ? -26.903 -24.864 -21.917 1.00 57.12 39 ALA C C 1
ATOM 4559 O O . ALA C 1 44 ? -26.607 -24.978 -23.104 1.00 52.63 39 ALA C O 1
ATOM 4561 N N . ALA C 1 45 ? -27.873 -25.571 -21.344 1.00 67.86 40 ALA C N 1
ATOM 4562 C CA . ALA C 1 45 ? -28.736 -26.443 -22.135 1.00 62.38 40 ALA C CA 1
ATOM 4563 C C . ALA C 1 45 ? -30.018 -25.721 -22.560 1.00 55.60 40 ALA C C 1
ATOM 4564 O O . ALA C 1 45 ? -30.875 -26.294 -23.230 1.00 40.85 40 ALA C O 1
ATOM 4566 N N . GLN C 1 46 ? -30.123 -24.454 -22.169 1.00 55.81 41 GLN C N 1
ATOM 4567 C CA . GLN C 1 46 ? -31.199 -23.570 -22.600 1.00 42.32 41 GLN C CA 1
ATOM 4568 C C . GLN C 1 46 ? -30.563 -22.302 -23.156 1.00 55.68 41 GLN C C 1
ATOM 4569 O O . GLN C 1 46 ? -29.342 -22.162 -23.148 1.00 74.47 41 GLN C O 1
ATOM 4575 N N . ALA C 1 47 ? -31.381 -21.374 -23.636 1.00 51.39 42 ALA C N 1
ATOM 4576 C CA . ALA C 1 47 ? -30.864 -20.109 -24.143 1.00 46.27 42 ALA C CA 1
ATOM 4577 C C . ALA C 1 47 ? -30.349 -19.213 -23.028 1.00 56.33 42 ALA C C 1
ATOM 4578 O O . ALA C 1 47 ? -31.055 -18.925 -22.063 1.00 87.00 42 ALA C O 1
ATOM 4580 N N . VAL C 1 48 ? -29.103 -18.782 -23.168 1.00 30.32 43 VAL C N 1
ATOM 4581 C CA . VAL C 1 48 ? -28.510 -17.855 -22.224 1.00 12.92 43 VAL C CA 1
ATOM 4582 C C . VAL C 1 48 ? -29.014 -16.449 -22.529 1.00 21.57 43 VAL C C 1
ATOM 4583 O O . VAL C 1 48 ? -29.127 -15.606 -21.642 1.00 40.64 43 VAL C O 1
ATOM 4587 N N . THR C 1 49 ? -29.347 -16.212 -23.791 1.00 24.58 44 THR C N 1
ATOM 4588 C CA . THR C 1 49 ? -29.881 -14.927 -24.210 1.00 52.40 44 THR C CA 1
ATOM 4589 C C . THR C 1 49 ? -31.342 -15.085 -24.631 1.00 53.65 44 THR C C 1
ATOM 4590 O O . THR C 1 49 ? -31.630 -15.717 -25.644 1.00 51.59 44 THR C O 1
ATOM 4594 N N . LYS C 1 50 ? -32.264 -14.547 -23.836 1.00 56.60 45 LYS C N 1
ATOM 4595 C CA . LYS C 1 50 ? -33.679 -14.575 -24.199 1.00 57.97 45 LYS C CA 1
ATOM 4596 C C . LYS C 1 50 ? -34.155 -13.252 -24.789 1.00 62.39 45 LYS C C 1
ATOM 4597 O O . LYS C 1 50 ? -35.281 -13.149 -25.276 1.00 80.95 45 LYS C O 1
ATOM 4603 N N . ASN C 1 51 ? -33.294 -12.243 -24.758 1.00 52.95 46 ASN C N 1
ATOM 4604 C CA . ASN C 1 51 ? -33.684 -10.905 -25.176 1.00 60.37 46 ASN C CA 1
ATOM 4605 C C . ASN C 1 51 ? -32.569 -10.211 -25.937 1.00 66.88 46 ASN C C 1
ATOM 4606 O O . ASN C 1 51 ? -31.394 -10.311 -25.575 1.00 64.47 46 ASN C O 1
ATOM 4611 N N . CYS C 1 52 ? -32.949 -9.504 -26.995 1.00 71.27 47 CYS C N 1
ATOM 4612 C CA . CYS C 1 52 ? -31.993 -8.723 -27.762 1.00 70.48 47 CYS C CA 1
ATOM 4613 C C . CYS C 1 52 ? -31.302 -7.720 -26.858 1.00 76.45 47 CYS C C 1
ATOM 4614 O O . CYS C 1 52 ? -31.945 -6.963 -26.132 1.00 91.86 47 CYS C O 1
ATOM 4617 N N . GLN C 1 53 ? -29.980 -7.731 -26.912 1.00 57.51 48 GLN C N 1
ATOM 4618 C CA . GLN C 1 53 ? -29.175 -6.805 -26.146 1.00 49.90 48 GLN C CA 1
ATOM 4619 C C . GLN C 1 53 ? -28.206 -6.138 -27.098 1.00 49.85 48 GLN C C 1
ATOM 4620 O O . GLN C 1 53 ? -27.757 -6.743 -28.073 1.00 29.70 48 GLN C O 1
ATOM 4626 N N . LYS C 1 54 ? -27.932 -4.868 -26.845 1.00 57.50 49 LYS C N 1
ATOM 4627 C CA . LYS C 1 54 ? -27.066 -4.108 -27.721 1.00 55.87 49 LYS C CA 1
ATOM 4628 C C . LYS C 1 54 ? -26.066 -3.265 -26.930 1.00 56.38 49 LYS C C 1
ATOM 4629 O O . LYS C 1 54 ? -26.288 -2.946 -25.764 1.00 51.53 49 LYS C O 1
ATOM 4635 N N . ALA C 1 55 ? -24.951 -2.931 -27.569 1.00 62.61 50 ALA C N 1
ATOM 4636 C CA . ALA C 1 55 ? -23.913 -2.126 -26.941 1.00 56.86 50 ALA C CA 1
ATOM 4637 C C . ALA C 1 55 ? -23.159 -1.335 -28.001 1.00 57.57 50 ALA C C 1
ATOM 4638 O O . ALA C 1 55 ? -23.420 -1.479 -29.195 1.00 71.91 50 ALA C O 1
ATOM 4640 N N . SER C 1 56 ? -22.216 -0.510 -27.564 1.00 42.29 51 SER C N 1
ATOM 4641 C CA . SER C 1 56 ? -21.391 0.251 -28.492 1.00 35.64 51 SER C CA 1
ATOM 4642 C C . SER C 1 56 ? -19.928 0.205 -28.087 1.00 39.13 51 SER C C 1
ATOM 4643 O O . SER C 1 56 ? -19.600 0.020 -26.915 1.00 50.02 51 SER C O 1
ATOM 4646 N N . ARG C 1 57 ? -19.053 0.344 -29.073 1.00 31.35 52 ARG C N 1
ATOM 4647 C CA . ARG C 1 57 ? -17.625 0.463 -28.831 1.00 29.25 52 ARG C CA 1
ATOM 4648 C C . ARG C 1 57 ? -17.011 1.399 -29.854 1.00 46.22 52 ARG C C 1
ATOM 4649 O O . ARG C 1 57 ? -17.358 1.339 -31.031 1.00 71.75 52 ARG C O 1
ATOM 4657 N N . GLU C 1 58 ? -16.101 2.262 -29.422 1.00 48.50 53 GLU C N 1
ATOM 4658 C CA . GLU C 1 58 ? -15.360 3.082 -30.373 1.00 52.22 53 GLU C CA 1
ATOM 4659 C C . GLU C 1 58 ? -14.215 2.291 -30.979 1.00 57.28 53 GLU C C 1
ATOM 4660 O O . GLU C 1 58 ? -13.357 1.783 -30.261 1.00 60.68 53 GLU C O 1
ATOM 4666 N N . TRP C 1 59 ? -14.205 2.169 -32.301 1.00 67.61 54 TRP C N 1
ATOM 4667 C CA . TRP C 1 59 ? -13.078 1.541 -32.965 1.00 65.71 54 TRP C CA 1
ATOM 4668 C C . TRP C 1 59 ? -12.513 2.536 -33.976 1.00 65.71 54 TRP C C 1
ATOM 4669 O O . TRP C 1 59 ? -13.270 3.158 -34.713 1.00 63.75 54 TRP C O 1
ATOM 4680 N N . GLN C 1 60 ? -11.184 2.641 -34.021 1.00 57.02 55 GLN C N 1
ATOM 4681 C CA . GLN C 1 60 ? -10.433 3.471 -34.979 1.00 43.15 55 GLN C CA 1
ATOM 4682 C C . GLN C 1 60 ? -11.172 4.622 -35.663 1.00 55.97 55 GLN C C 1
ATOM 4683 O O . GLN C 1 60 ? -11.139 4.730 -36.889 1.00 71.54 55 GLN C O 1
ATOM 4689 N N . GLY C 1 61 ? -11.839 5.474 -34.891 1.00 56.89 56 GLY C N 1
ATOM 4690 C CA . GLY C 1 61 ? -12.546 6.591 -35.494 1.00 76.68 56 GLY C CA 1
ATOM 4691 C C . GLY C 1 61 ? -14.015 6.316 -35.740 1.00 77.20 56 GLY C C 1
ATOM 4692 O O . GLY C 1 61 ? -14.801 7.234 -35.970 1.00 76.98 56 GLY C O 1
ATOM 4693 N N . ARG C 1 62 ? -14.383 5.041 -35.718 1.00 70.90 57 ARG C N 1
ATOM 4694 C CA . ARG C 1 62 ? -15.742 4.648 -36.040 1.00 69.15 57 ARG C CA 1
ATOM 4695 C C . ARG C 1 62 ? -16.425 4.189 -34.760 1.00 64.00 57 ARG C C 1
ATOM 4696 O O . ARG C 1 62 ? -15.776 3.743 -33.820 1.00 54.28 57 ARG C O 1
ATOM 4704 N N . ASP C 1 63 ? -17.744 4.300 -34.728 1.00 57.69 58 ASP C N 1
ATOM 4705 C CA . ASP C 1 63 ? -18.516 3.791 -33.610 1.00 37.85 58 ASP C CA 1
ATOM 4706 C C . ASP C 1 63 ? -19.167 2.461 -33.978 1.00 50.12 58 ASP C C 1
ATOM 4707 O O . ASP C 1 63 ? -20.001 2.402 -34.881 1.00 71.75 58 ASP C O 1
ATOM 4712 N N . LEU C 1 64 ? -18.780 1.392 -33.291 1.00 40.03 59 LEU C N 1
ATOM 4713 C CA . LEU C 1 64 ? -19.349 0.075 -33.561 1.00 39.12 59 LEU C CA 1
ATOM 4714 C C . LEU C 1 64 ? -20.552 -0.163 -32.674 1.00 59.87 59 LEU C C 1
ATOM 4715 O O . LEU C 1 64 ? -20.482 0.019 -31.465 1.00 75.41 59 LEU C O 1
ATOM 4720 N N . LEU C 1 65 ? -21.657 -0.570 -33.282 1.00 60.53 60 LEU C N 1
ATOM 4721 C CA . LEU C 1 65 ? -22.876 -0.844 -32.538 1.00 46.99 60 LEU C CA 1
ATOM 4722 C C . LEU C 1 65 ? -23.233 -2.311 -32.728 1.00 40.35 60 LEU C C 1
ATOM 4723 O O . LEU C 1 65 ? -23.521 -2.746 -33.841 1.00 63.70 60 LEU C O 1
ATOM 4728 N N . VAL C 1 66 ? -23.201 -3.074 -31.641 1.00 28.65 61 VAL C N 1
ATOM 4729 C CA . VAL C 1 66 ? -23.355 -4.521 -31.731 1.00 40.17 61 VAL C CA 1
ATOM 4730 C C . VAL C 1 66 ? -24.681 -4.983 -31.148 1.00 52.52 61 VAL C C 1
ATOM 4731 O O . VAL C 1 66 ? -24.947 -4.796 -29.966 1.00 67.88 61 VAL C O 1
ATOM 4735 N N . VAL C 1 67 ? -25.505 -5.598 -31.988 1.00 47.89 62 VAL C N 1
ATOM 4736 C CA . VAL C 1 67 ? -26.797 -6.113 -31.559 1.00 39.51 62 VAL C CA 1
ATOM 4737 C C . VAL C 1 67 ? -26.729 -7.620 -31.386 1.00 49.44 62 VAL C C 1
ATOM 4738 O O . VAL C 1 67 ? -26.589 -8.362 -32.356 1.00 46.71 62 VAL C O 1
ATOM 4742 N N . ASP C 1 68 ? -26.841 -8.070 -30.142 1.00 55.97 63 ASP C N 1
ATOM 4743 C CA . ASP C 1 68 ? -26.779 -9.491 -29.838 1.00 47.46 63 ASP C CA 1
ATOM 4744 C C . ASP C 1 68 ? -28.205 -10.038 -29.784 1.00 55.65 63 ASP C C 1
ATOM 4745 O O . ASP C 1 68 ? -29.088 -9.425 -29.186 1.00 77.84 63 ASP C O 1
ATOM 4750 N N . THR C 1 69 ? -28.428 -11.191 -30.405 1.00 40.28 64 THR C N 1
ATOM 4751 C CA . THR C 1 69 ? -29.774 -11.736 -30.532 1.00 32.76 64 THR C CA 1
ATOM 4752 C C . THR C 1 69 ? -29.916 -13.072 -29.822 1.00 38.81 64 THR C C 1
ATOM 4753 O O . THR C 1 69 ? -28.942 -13.803 -29.668 1.00 50.24 64 THR C O 1
ATOM 4757 N N . PRO C 1 70 ? -31.140 -13.393 -29.380 1.00 30.47 65 PRO C N 1
ATOM 4758 C CA . PRO C 1 70 ? -31.454 -14.719 -28.843 1.00 27.80 65 PRO C CA 1
ATOM 4759 C C . PRO C 1 70 ? -31.490 -15.765 -29.944 1.00 50.60 65 PRO C C 1
ATOM 4760 O O . PRO C 1 70 ? -31.755 -15.419 -31.095 1.00 49.20 65 PRO C O 1
ATOM 4764 N N . GLY C 1 71 ? -31.210 -17.018 -29.593 1.00 69.15 66 GLY C N 1
ATOM 4765 C CA . GLY C 1 71 ? -31.299 -18.109 -30.542 1.00 74.24 66 GLY C CA 1
ATOM 4766 C C . GLY C 1 71 ? -32.672 -18.068 -31.173 1.00 83.22 66 GLY C C 1
ATOM 4767 O O . GLY C 1 71 ? -33.679 -18.006 -30.469 1.00 92.47 66 GLY C O 1
ATOM 4768 N N . LEU C 1 72 ? -32.708 -18.116 -32.499 1.00 84.51 67 LEU C N 1
ATOM 4769 C CA . LEU C 1 72 ? -33.917 -17.794 -33.252 1.00 82.88 67 LEU C CA 1
ATOM 4770 C C . LEU C 1 72 ? -35.091 -18.720 -32.943 1.00 85.77 67 LEU C C 1
ATOM 4771 O O . LEU C 1 72 ? -36.226 -18.258 -32.816 1.00 71.80 67 LEU C O 1
ATOM 4776 N N . PHE C 1 73 ? -34.832 -20.017 -32.816 1.00 87.13 68 PHE C N 1
ATOM 4777 C CA . PHE C 1 73 ? -35.921 -20.954 -32.560 1.00 72.00 68 PHE C CA 1
ATOM 4778 C C . PHE C 1 73 ? -35.795 -21.630 -31.201 1.00 82.78 68 PHE C C 1
ATOM 4779 O O . PHE C 1 73 ? -34.924 -22.471 -30.974 1.00 90.50 68 PHE C O 1
ATOM 4787 N N . ASP C 1 74 ? -36.704 -21.242 -30.313 1.00 85.71 69 ASP C N 1
ATOM 4788 C CA . ASP C 1 74 ? -36.730 -21.668 -28.918 1.00 89.92 69 ASP C CA 1
ATOM 4789 C C . ASP C 1 74 ? -37.293 -23.074 -28.740 1.00 100.72 69 ASP C C 1
ATOM 4790 O O . ASP C 1 74 ? -37.551 -23.781 -29.715 1.00 103.71 69 ASP C O 1
ATOM 4795 N N . THR C 1 75 ? -37.462 -23.474 -27.481 1.00 106.75 70 THR C N 1
ATOM 4796 C CA . THR C 1 75 ? -37.961 -24.805 -27.143 1.00 101.06 70 THR C CA 1
ATOM 4797 C C . THR C 1 75 ? -39.296 -25.162 -27.791 1.00 75.82 70 THR C C 1
ATOM 4798 O O . THR C 1 75 ? -39.368 -26.084 -28.601 1.00 73.81 70 THR C O 1
ATOM 4802 N N . LYS C 1 76 ? -40.351 -24.440 -27.441 1.00 56.25 71 LYS C N 1
ATOM 4803 C CA . LYS C 1 76 ? -41.601 -24.554 -28.172 1.00 49.88 71 LYS C CA 1
ATOM 4804 C C . LYS C 1 76 ? -41.575 -23.418 -29.171 1.00 54.51 71 LYS C C 1
ATOM 4805 O O . LYS C 1 76 ? -41.313 -22.279 -28.792 1.00 75.04 71 LYS C O 1
ATOM 4811 N N . GLU C 1 77 ? -41.862 -23.702 -30.436 1.00 50.42 72 GLU C N 1
ATOM 4812 C CA . GLU C 1 77 ? -41.676 -22.687 -31.459 1.00 44.94 72 GLU C CA 1
ATOM 4813 C C . GLU C 1 77 ? -42.879 -21.771 -31.412 1.00 45.85 72 GLU C C 1
ATOM 4814 O O . GLU C 1 77 ? -43.978 -22.129 -31.821 1.00 51.68 72 GLU C O 1
ATOM 4820 N N . SER C 1 78 ? -42.640 -20.572 -30.903 1.00 41.12 73 SER C N 1
ATOM 4821 C CA . SER C 1 78 ? -43.693 -19.611 -30.642 1.00 48.75 73 SER C CA 1
ATOM 4822 C C . SER C 1 78 ? -43.561 -18.452 -31.605 1.00 39.71 73 SER C C 1
ATOM 4823 O O . SER C 1 78 ? -42.556 -17.750 -31.614 1.00 36.59 73 SER C O 1
ATOM 4826 N N . LEU C 1 79 ? -44.589 -18.263 -32.423 1.00 53.51 74 LEU C N 1
ATOM 4827 C CA . LEU C 1 79 ? -44.593 -17.203 -33.416 1.00 49.48 74 LEU C CA 1
ATOM 4828 C C . LEU C 1 79 ? -44.518 -15.877 -32.676 1.00 51.38 74 LEU C C 1
ATOM 4829 O O . LEU C 1 79 ? -43.956 -14.904 -33.170 1.00 58.52 74 LEU C O 1
ATOM 4834 N N . ASP C 1 80 ? -45.095 -15.860 -31.480 1.00 52.86 75 ASP C N 1
ATOM 4835 C CA . ASP C 1 80 ? -45.106 -14.672 -30.645 1.00 56.35 75 ASP C CA 1
ATOM 4836 C C . ASP C 1 80 ? -43.695 -14.231 -30.271 1.00 60.06 75 ASP C C 1
ATOM 4837 O O . ASP C 1 80 ? -43.293 -13.112 -30.577 1.00 67.32 75 ASP C O 1
ATOM 4842 N N . THR C 1 81 ? -42.942 -15.110 -29.619 1.00 58.68 76 THR C N 1
ATOM 4843 C CA . THR C 1 81 ? -41.587 -14.768 -29.199 1.00 57.13 76 THR C CA 1
ATOM 4844 C C . THR C 1 81 ? -40.700 -14.442 -30.398 1.00 51.90 76 THR C C 1
ATOM 4845 O O . THR C 1 81 ? -39.968 -13.450 -30.381 1.00 40.25 76 THR C O 1
ATOM 4849 N N . THR C 1 82 ? -40.778 -15.274 -31.434 1.00 48.43 77 THR C N 1
ATOM 4850 C CA . THR C 1 82 ? -40.021 -15.052 -32.666 1.00 34.16 77 THR C CA 1
ATOM 4851 C C . THR C 1 82 ? -40.298 -13.677 -33.257 1.00 37.02 77 THR C C 1
ATOM 4852 O O . THR C 1 82 ? -39.375 -12.951 -33.594 1.00 52.95 77 THR C O 1
ATOM 4856 N N . CYS C 1 83 ? -41.569 -13.327 -33.400 1.00 41.18 78 CYS C N 1
ATOM 4857 C CA . CYS C 1 83 ? -41.934 -12.009 -33.908 1.00 45.63 78 CYS C CA 1
ATOM 4858 C C . CYS C 1 83 ? -41.429 -10.889 -33.004 1.00 41.20 78 CYS C C 1
ATOM 4859 O O . CYS C 1 83 ? -40.988 -9.850 -33.489 1.00 25.74 78 CYS C O 1
ATOM 4862 N N . LYS C 1 84 ? -41.503 -11.107 -31.692 1.00 52.69 79 LYS C N 1
ATOM 4863 C CA . LYS C 1 84 ? -41.068 -10.119 -30.702 1.00 47.09 79 LYS C CA 1
ATOM 4864 C C . LYS C 1 84 ? -39.580 -9.797 -30.813 1.00 38.91 79 LYS C C 1
ATOM 4865 O O . LYS C 1 84 ? -39.197 -8.630 -30.915 1.00 42.35 79 LYS C O 1
ATOM 4871 N N . GLU C 1 85 ? -38.743 -10.830 -30.780 1.00 29.77 80 GLU C N 1
ATOM 4872 C CA . GLU C 1 85 ? -37.294 -10.633 -30.813 1.00 36.11 80 GLU C CA 1
ATOM 4873 C C . GLU C 1 85 ? -36.824 -10.083 -32.155 1.00 32.78 80 GLU C C 1
ATOM 4874 O O . GLU C 1 85 ? -35.940 -9.235 -32.207 1.00 28.50 80 GLU C O 1
ATOM 4880 N N . ILE C 1 86 ? -37.424 -10.566 -33.237 1.00 30.05 81 ILE C N 1
ATOM 4881 C CA . ILE C 1 86 ? -37.169 -10.018 -34.557 1.00 16.66 81 ILE C CA 1
ATOM 4882 C C . ILE C 1 86 ? -37.470 -8.519 -34.544 1.00 36.54 81 ILE C C 1
ATOM 4883 O O . ILE C 1 86 ? -36.657 -7.715 -34.993 1.00 37.33 81 ILE C O 1
ATOM 4888 N N . SER C 1 87 ? -38.638 -8.150 -34.025 1.00 32.84 82 SER C N 1
ATOM 4889 C CA . SER C 1 87 ? -39.034 -6.745 -33.944 1.00 40.04 82 SER C CA 1
ATOM 4890 C C . SER C 1 87 ? -38.014 -5.935 -33.152 1.00 42.61 82 SER C C 1
ATOM 4891 O O . SER C 1 87 ? -37.607 -4.857 -33.582 1.00 32.82 82 SER C O 1
ATOM 4894 N N . ARG C 1 88 ? -37.597 -6.462 -32.003 1.00 53.30 83 ARG C N 1
ATOM 4895 C CA . ARG C 1 88 ? -36.582 -5.804 -31.182 1.00 46.06 83 ARG C CA 1
ATOM 4896 C C . ARG C 1 88 ? -35.247 -5.678 -31.913 1.00 35.95 83 ARG C C 1
ATOM 4897 O O . ARG C 1 88 ? -34.595 -4.640 -31.835 1.00 41.37 83 ARG C O 1
ATOM 4905 N N . CYS C 1 89 ? -34.838 -6.739 -32.606 1.00 23.37 84 CYS C N 1
ATOM 4906 C CA . CYS C 1 89 ? -33.616 -6.714 -33.409 1.00 36.34 84 CYS C CA 1
ATOM 4907 C C . CYS C 1 89 ? -33.697 -5.622 -34.469 1.00 44.41 84 CYS C C 1
ATOM 4908 O O . CYS C 1 89 ? -32.747 -4.869 -34.671 1.00 55.27 84 CYS C O 1
ATOM 4911 N N . ILE C 1 90 ? -34.834 -5.558 -35.154 1.00 40.31 85 ILE C N 1
ATOM 4912 C CA . ILE C 1 90 ? -35.084 -4.527 -36.155 1.00 30.75 85 ILE C CA 1
ATOM 4913 C C . ILE C 1 90 ? -34.983 -3.120 -35.584 1.00 34.69 85 ILE C C 1
ATOM 4914 O O . ILE C 1 90 ? -34.288 -2.270 -36.140 1.00 43.18 85 ILE C O 1
ATOM 4919 N N . ILE C 1 91 ? -35.685 -2.879 -34.481 1.00 32.43 86 ILE C N 1
ATOM 4920 C CA . ILE C 1 91 ? -35.686 -1.567 -33.835 1.00 53.24 86 ILE C CA 1
ATOM 4921 C C . ILE C 1 91 ? -34.281 -1.122 -33.415 1.00 53.26 86 ILE C C 1
ATOM 4922 O O . ILE C 1 91 ? -33.869 0.004 -33.695 1.00 40.69 86 ILE C O 1
ATOM 4927 N N . SER C 1 92 ? -33.554 -2.014 -32.746 1.00 51.61 87 SER C N 1
ATOM 4928 C CA . SER C 1 92 ? -32.204 -1.721 -32.281 1.00 52.39 87 SER C CA 1
ATOM 4929 C C . SER C 1 92 ? -31.246 -1.429 -33.426 1.00 67.57 87 SER C C 1
ATOM 4930 O O . SER C 1 92 ? -30.359 -0.588 -33.298 1.00 92.43 87 SER C O 1
ATOM 4933 N N . SER C 1 93 ? -31.418 -2.127 -34.542 1.00 50.03 88 SER C N 1
ATOM 4934 C CA . SER C 1 93 ? -30.493 -1.997 -35.664 1.00 44.36 88 SER C CA 1
ATOM 4935 C C . SER C 1 93 ? -30.877 -0.867 -36.617 1.00 51.75 88 SER C C 1
ATOM 4936 O O . SER C 1 93 ? -30.165 -0.600 -37.583 1.00 53.25 88 SER C O 1
ATOM 4939 N N . CYS C 1 94 ? -32.010 -0.220 -36.350 1.00 56.46 89 CYS C N 1
ATOM 4940 C CA . CYS C 1 94 ? -32.482 0.891 -37.178 1.00 62.44 89 CYS C CA 1
ATOM 4941 C C . CYS C 1 94 ? -31.448 2.012 -37.239 1.00 59.92 89 CYS C C 1
ATOM 4942 O O . CYS C 1 94 ? -30.668 2.177 -36.302 1.00 56.64 89 CYS C O 1
ATOM 4945 N N . PRO C 1 95 ? -31.429 2.789 -38.339 1.00 64.73 90 PRO C N 1
ATOM 4946 C CA . PRO C 1 95 ? -32.260 2.738 -39.552 1.00 64.12 90 PRO C CA 1
ATOM 4947 C C . PRO C 1 95 ? -31.953 1.538 -40.443 1.00 55.16 90 PRO C C 1
ATOM 4948 O O . PRO C 1 95 ? -32.755 1.190 -41.308 1.00 58.39 90 PRO C O 1
ATOM 4952 N N . GLY C 1 96 ? -30.789 0.934 -40.250 1.00 40.66 91 GLY C N 1
ATOM 4953 C CA . GLY C 1 96 ? -30.477 -0.318 -40.905 1.00 31.13 91 GLY C CA 1
ATOM 4954 C C . GLY C 1 96 ? -29.129 -0.855 -40.478 1.00 37.17 91 GLY C C 1
ATOM 4955 O O . GLY C 1 96 ? -28.251 -0.092 -40.081 1.00 48.72 91 GLY C O 1
ATOM 4956 N N . PRO C 1 97 ? -28.963 -2.181 -40.533 1.00 31.70 92 PRO C N 1
ATOM 4957 C CA . PRO C 1 97 ? -27.670 -2.770 -40.199 1.00 34.92 92 PRO C CA 1
ATOM 4958 C C . PRO C 1 97 ? -26.714 -2.626 -41.365 1.00 48.15 92 PRO C C 1
ATOM 4959 O O . PRO C 1 97 ? -27.137 -2.629 -42.521 1.00 45.10 92 PRO C O 1
ATOM 4963 N N . HIS C 1 98 ? -25.432 -2.494 -41.062 1.00 46.25 93 HIS C N 1
ATOM 4964 C CA . HIS C 1 98 ? -24.420 -2.529 -42.100 1.00 39.62 93 HIS C CA 1
ATOM 4965 C C . HIS C 1 98 ? -24.094 -3.979 -42.404 1.00 40.54 93 HIS C C 1
ATOM 4966 O O . HIS C 1 98 ? -23.865 -4.349 -43.555 1.00 45.55 93 HIS C O 1
ATOM 4973 N N . ALA C 1 99 ? -24.048 -4.795 -41.358 1.00 35.92 94 ALA C N 1
ATOM 4974 C CA . ALA C 1 99 ? -23.788 -6.217 -41.520 1.00 42.91 94 ALA C CA 1
ATOM 4975 C C . ALA C 1 99 ? -24.726 -7.100 -40.709 1.00 46.36 94 ALA C C 1
ATOM 4976 O O . ALA C 1 99 ? -24.946 -6.875 -39.512 1.00 55.53 94 ALA C O 1
ATOM 4978 N N . ILE C 1 100 ? -25.280 -8.109 -41.372 1.00 42.77 95 ILE C N 1
ATOM 4979 C CA . ILE C 1 100 ? -25.929 -9.197 -40.661 1.00 48.98 95 ILE C CA 1
ATOM 4980 C C . ILE C 1 100 ? -24.930 -10.345 -40.607 1.00 52.46 95 ILE C C 1
ATOM 4981 O O . ILE C 1 100 ? -24.606 -10.954 -41.629 1.00 58.60 95 ILE C O 1
ATOM 4986 N N . VAL C 1 101 ? -24.425 -10.632 -39.414 1.00 32.91 96 VAL C N 1
ATOM 4987 C CA . VAL C 1 101 ? -23.419 -11.667 -39.266 1.00 26.64 96 VAL C CA 1
ATOM 4988 C C . VAL C 1 101 ? -24.030 -12.964 -38.780 1.00 37.92 96 VAL C C 1
ATOM 4989 O O . VAL C 1 101 ? -24.557 -13.044 -37.670 1.00 47.76 96 VAL C O 1
ATOM 4993 N N . LEU C 1 102 ? -23.956 -13.978 -39.632 1.00 47.59 97 LEU C N 1
ATOM 4994 C CA . LEU C 1 102 ? -24.436 -15.302 -39.280 1.00 56.01 97 LEU C CA 1
ATOM 4995 C C . LEU C 1 102 ? -23.319 -16.031 -38.548 1.00 52.02 97 LEU C C 1
ATOM 4996 O O . LEU C 1 102 ? -22.246 -16.267 -39.102 1.00 59.82 97 LEU C O 1
ATOM 5001 N N . VAL C 1 103 ? -23.570 -16.371 -37.290 1.00 35.93 98 VAL C N 1
ATOM 5002 C CA . VAL C 1 103 ? -22.553 -16.999 -36.462 1.00 33.31 98 VAL C CA 1
ATOM 5003 C C . VAL C 1 103 ? -22.750 -18.514 -36.398 1.00 36.51 98 VAL C C 1
ATOM 5004 O O . VAL C 1 103 ? -23.776 -19.004 -35.924 1.00 39.55 98 VAL C O 1
ATOM 5008 N N . LEU C 1 104 ? -21.742 -19.247 -36.863 1.00 34.77 99 LEU C N 1
ATOM 5009 C CA . LEU C 1 104 ? -21.786 -20.703 -36.880 1.00 50.54 99 LEU C CA 1
ATOM 5010 C C . LEU C 1 104 ? -20.624 -21.250 -36.082 1.00 41.67 99 LEU C C 1
ATOM 5011 O O . LEU C 1 104 ? -19.615 -20.578 -35.932 1.00 22.55 99 LEU C O 1
ATOM 5016 N N . GLN C 1 105 ? -20.766 -22.473 -35.578 1.00 52.77 100 GLN C N 1
ATOM 5017 C CA . GLN C 1 105 ? -19.637 -23.198 -35.016 1.00 51.76 100 GLN C CA 1
ATOM 5018 C C . GLN C 1 105 ? -18.756 -23.573 -36.190 1.00 38.02 100 GLN C C 1
ATOM 5019 O O . GLN C 1 105 ? -19.245 -23.667 -37.314 1.00 43.93 100 GLN C O 1
ATOM 5025 N N . LEU C 1 106 ? -17.464 -23.765 -35.947 1.00 38.63 101 LEU C N 1
ATOM 5026 C CA . LEU C 1 106 ? -16.549 -24.137 -37.020 1.00 32.88 101 LEU C CA 1
ATOM 5027 C C . LEU C 1 106 ? -17.022 -25.470 -37.542 1.00 48.31 101 LEU C C 1
ATOM 5028 O O . LEU C 1 106 ? -17.350 -26.352 -36.749 1.00 50.30 101 LEU C O 1
ATOM 5033 N N . GLY C 1 107 ? -17.071 -25.639 -38.858 1.00 73.31 102 GLY C N 1
ATOM 5034 C CA . GLY C 1 107 ? -17.623 -26.875 -39.371 1.00 83.61 102 GLY C CA 1
ATOM 5035 C C . GLY C 1 107 ? -19.061 -26.718 -39.823 1.00 73.75 102 GLY C C 1
ATOM 5036 O O . GLY C 1 107 ? -19.378 -25.884 -40.667 1.00 65.05 102 GLY C O 1
ATOM 5037 N N . ARG C 1 108 ? -19.929 -27.544 -39.248 1.00 67.60 103 ARG C N 1
ATOM 5038 C CA . ARG C 1 108 ? -21.283 -27.774 -39.744 1.00 61.30 103 ARG C CA 1
ATOM 5039 C C . ARG C 1 108 ? -22.210 -26.593 -39.988 1.00 38.69 103 ARG C C 1
ATOM 5040 O O . ARG C 1 108 ? -22.169 -25.573 -39.297 1.00 19.12 103 ARG C O 1
ATOM 5048 N N . TYR C 1 109 ? -23.034 -26.768 -41.016 1.00 44.10 104 TYR C N 1
ATOM 5049 C CA . TYR C 1 109 ? -24.154 -25.895 -41.323 1.00 43.78 104 TYR C CA 1
ATOM 5050 C C . TYR C 1 109 ? -25.408 -26.714 -41.053 1.00 47.47 104 TYR C C 1
ATOM 5051 O O . TYR C 1 109 ? -25.597 -27.775 -41.646 1.00 50.41 104 TYR C O 1
ATOM 5060 N N . THR C 1 110 ? -26.240 -26.255 -40.127 1.00 57.60 105 THR C N 1
ATOM 5061 C CA . THR C 1 110 ? -27.368 -27.061 -39.670 1.00 59.34 105 THR C CA 1
ATOM 5062 C C . THR C 1 110 ? -28.745 -26.463 -39.969 1.00 55.76 105 THR C C 1
ATOM 5063 O O . THR C 1 110 ? -28.858 -25.328 -40.437 1.00 54.08 105 THR C O 1
ATOM 5067 N N . GLU C 1 111 ? -29.787 -27.241 -39.687 1.00 43.77 106 GLU C N 1
ATOM 5068 C CA . GLU C 1 111 ? -31.152 -26.854 -40.027 1.00 55.71 106 GLU C CA 1
ATOM 5069 C C . GLU C 1 111 ? -31.585 -25.578 -39.316 1.00 63.12 106 GLU C C 1
ATOM 5070 O O . GLU C 1 111 ? -32.344 -24.784 -39.877 1.00 74.16 106 GLU C O 1
ATOM 5076 N N . GLU C 1 112 ? -31.121 -25.391 -38.080 1.00 47.92 107 GLU C N 1
ATOM 5077 C CA . GLU C 1 112 ? -31.438 -24.175 -37.334 1.00 43.19 107 GLU C CA 1
ATOM 5078 C C . GLU C 1 112 ? -30.852 -22.967 -38.039 1.00 36.41 107 GLU C C 1
ATOM 5079 O O . GLU C 1 112 ? -31.462 -21.896 -38.066 1.00 27.15 107 GLU C O 1
ATOM 5085 N N . GLU C 1 113 ? -29.655 -23.139 -38.590 1.00 30.62 108 GLU C N 1
ATOM 5086 C CA . GLU C 1 113 ? -29.037 -22.086 -39.376 1.00 58.33 108 GLU C CA 1
ATOM 5087 C C . GLU C 1 113 ? -29.729 -21.943 -40.732 1.00 72.84 108 GLU C C 1
ATOM 5088 O O . GLU C 1 113 ? -29.855 -20.833 -41.247 1.00 83.44 108 GLU C O 1
ATOM 5094 N N . GLN C 1 114 ? -30.175 -23.063 -41.301 1.00 62.22 109 GLN C N 1
ATOM 5095 C CA . GLN C 1 114 ? -30.952 -23.037 -42.539 1.00 60.97 109 GLN C CA 1
ATOM 5096 C C . GLN C 1 114 ? -32.252 -22.275 -42.328 1.00 65.31 109 GLN C C 1
ATOM 5097 O O . GLN C 1 114 ? -32.609 -21.402 -43.121 1.00 74.37 109 GLN C O 1
ATOM 5103 N N . LYS C 1 115 ? -32.955 -22.615 -41.252 1.00 54.38 110 LYS C N 1
ATOM 5104 C CA . LYS C 1 115 ? -34.219 -21.971 -40.921 1.00 57.74 110 LYS C CA 1
ATOM 5105 C C . LYS C 1 115 ? -34.002 -20.492 -40.625 1.00 61.80 110 LYS C C 1
ATOM 5106 O O . LYS C 1 115 ? -34.829 -19.648 -40.968 1.00 65.03 110 LYS C O 1
ATOM 5112 N N . THR C 1 116 ? -32.873 -20.190 -39.993 1.00 56.67 111 THR C N 1
ATOM 5113 C CA . THR C 1 116 ? -32.515 -18.817 -39.660 1.00 53.46 111 THR C CA 1
ATOM 5114 C C . THR C 1 116 ? -32.281 -17.989 -40.918 1.00 50.76 111 THR C C 1
ATOM 5115 O O . THR C 1 116 ? -32.828 -16.897 -41.062 1.00 46.35 111 THR C O 1
ATOM 5119 N N . VAL C 1 117 ? -31.465 -18.517 -41.823 1.00 41.62 112 VAL C N 1
ATOM 5120 C CA . VAL C 1 117 ? -31.207 -17.859 -43.096 1.00 38.16 112 VAL C CA 1
ATOM 5121 C C . VAL C 1 117 ? -32.498 -17.725 -43.890 1.00 46.48 112 VAL C C 1
ATOM 5122 O O . VAL C 1 117 ? -32.802 -16.658 -44.427 1.00 52.00 112 VAL C O 1
ATOM 5126 N N . ALA C 1 118 ? -33.258 -18.815 -43.944 1.00 40.57 113 ALA C N 1
ATOM 5127 C CA . ALA C 1 118 ? -34.544 -18.825 -44.628 1.00 44.85 113 ALA C CA 1
ATOM 5128 C C . ALA C 1 118 ? -35.479 -17.754 -44.083 1.00 41.27 113 ALA C C 1
ATOM 5129 O O . ALA C 1 118 ? -36.123 -17.031 -44.842 1.00 64.83 113 ALA C O 1
ATOM 5131 N N . LEU C 1 119 ? -35.549 -17.658 -42.764 1.00 23.12 114 LEU C N 1
ATOM 5132 C CA . LEU C 1 119 ? -36.392 -16.665 -42.112 1.00 33.71 114 LEU C CA 1
ATOM 5133 C C . LEU C 1 119 ? -35.984 -15.242 -42.487 1.00 42.21 114 LEU C C 1
ATOM 5134 O O . LEU C 1 119 ? -36.829 -14.422 -42.852 1.00 38.23 114 LEU C O 1
ATOM 5139 N N . ILE C 1 120 ? -34.689 -14.959 -42.372 1.00 48.30 115 ILE C N 1
ATOM 5140 C CA . ILE C 1 120 ? -34.140 -13.650 -42.720 1.00 54.96 115 ILE C CA 1
ATOM 5141 C C . ILE C 1 120 ? -34.503 -13.274 -44.149 1.00 59.78 115 ILE C C 1
ATOM 5142 O O . ILE C 1 120 ? -34.953 -12.156 -44.410 1.00 67.33 115 ILE C O 1
ATOM 5147 N N . LYS C 1 121 ? -34.302 -14.217 -45.065 1.00 41.88 116 LYS C N 1
ATOM 5148 C CA . LYS C 1 121 ? -34.729 -14.051 -46.444 1.00 38.50 116 LYS C CA 1
ATOM 5149 C C . LYS C 1 121 ? -36.224 -13.748 -46.516 1.00 59.75 116 LYS C C 1
ATOM 5150 O O . LYS C 1 121 ? -36.649 -12.831 -47.216 1.00 77.08 116 LYS C O 1
ATOM 5156 N N . ALA C 1 122 ? -37.014 -14.511 -45.766 1.00 47.34 117 ALA C N 1
ATOM 5157 C CA . ALA C 1 122 ? -38.469 -14.415 -45.819 1.00 50.50 117 ALA C CA 1
ATOM 5158 C C . ALA C 1 122 ? -38.973 -13.056 -45.364 1.00 54.29 117 ALA C C 1
ATOM 5159 O O . ALA C 1 122 ? -39.854 -12.466 -45.994 1.00 65.33 117 ALA C O 1
ATOM 5161 N N . VAL C 1 123 ? -38.409 -12.570 -44.266 1.00 47.95 118 VAL C N 1
ATOM 5162 C CA . VAL C 1 123 ? -38.817 -11.297 -43.682 1.00 55.61 118 VAL C CA 1
ATOM 5163 C C . VAL C 1 123 ? -38.262 -10.090 -44.444 1.00 54.37 118 VAL C C 1
ATOM 5164 O O . VAL C 1 123 ? -38.952 -9.093 -44.657 1.00 51.05 118 VAL C O 1
ATOM 5168 N N . PHE C 1 124 ? -36.998 -10.183 -44.843 1.00 54.78 119 PHE C N 1
ATOM 5169 C CA . PHE C 1 124 ? -36.316 -9.031 -45.438 1.00 64.36 119 PHE C CA 1
ATOM 5170 C C . PHE C 1 124 ? -36.132 -9.105 -46.963 1.00 67.17 119 PHE C C 1
ATOM 5171 O O . PHE C 1 124 ? -36.165 -8.083 -47.645 1.00 72.28 119 PHE C O 1
ATOM 5179 N N . GLY C 1 125 ? -35.911 -10.303 -47.491 1.00 65.63 120 GLY C N 1
ATOM 5180 C CA . GLY C 1 125 ? -35.723 -10.473 -48.919 1.00 80.89 120 GLY C CA 1
ATOM 5181 C C . GLY C 1 125 ? -34.397 -11.124 -49.243 1.00 80.72 120 GLY C C 1
ATOM 5182 O O . GLY C 1 125 ? -33.611 -11.405 -48.344 1.00 87.45 120 GLY C O 1
ATOM 5183 N N . LYS C 1 126 ? -34.147 -11.365 -50.526 1.00 68.53 121 LYS C N 1
ATOM 5184 C CA . LYS C 1 126 ? -32.849 -11.866 -50.956 1.00 58.26 121 LYS C CA 1
ATOM 5185 C C . LYS C 1 126 ? -31.810 -10.759 -50.921 1.00 49.71 121 LYS C C 1
ATOM 5186 O O . LYS C 1 126 ? -30.607 -11.022 -50.908 1.00 42.90 121 LYS C O 1
ATOM 5192 N N . SER C 1 127 ? -32.282 -9.518 -50.912 1.00 53.25 122 SER C N 1
ATOM 5193 C CA . SER C 1 127 ? -31.397 -8.365 -50.911 1.00 66.13 122 SER C CA 1
ATOM 5194 C C . SER C 1 127 ? -30.701 -8.224 -49.560 1.00 83.45 122 SER C C 1
ATOM 5195 O O . SER C 1 127 ? -29.785 -7.419 -49.405 1.00 99.50 122 SER C O 1
ATOM 5198 N N . ALA C 1 128 ? -31.141 -9.022 -48.590 1.00 70.54 123 ALA C N 1
ATOM 5199 C CA . ALA C 1 128 ? -30.547 -9.030 -47.260 1.00 52.12 123 ALA C CA 1
ATOM 5200 C C . ALA C 1 128 ? -29.254 -9.838 -47.232 1.00 51.95 123 ALA C C 1
ATOM 5201 O O . ALA C 1 128 ? -28.401 -9.623 -46.377 1.00 61.84 123 ALA C O 1
ATOM 5203 N N . MET C 1 129 ? -29.120 -10.777 -48.161 1.00 42.66 124 MET C N 1
ATOM 5204 C CA . MET C 1 129 ? -27.966 -11.667 -48.176 1.00 43.74 124 MET C CA 1
ATOM 5205 C C . MET C 1 129 ? -26.736 -11.015 -48.798 1.00 40.55 124 MET C C 1
ATOM 5206 O O . MET C 1 129 ? -25.654 -11.599 -48.813 1.00 53.12 124 MET C O 1
ATOM 5211 N N . LYS C 1 130 ? -26.909 -9.816 -49.336 1.00 36.84 125 LYS C N 1
ATOM 5212 C CA . LYS C 1 130 ? -25.774 -9.039 -49.813 1.00 54.41 125 LYS C CA 1
ATOM 5213 C C . LYS C 1 130 ? -25.058 -8.396 -48.638 1.00 62.55 125 LYS C C 1
ATOM 5214 O O . LYS C 1 130 ? -23.864 -8.118 -48.702 1.00 65.74 125 LYS C O 1
ATOM 5220 N N . HIS C 1 131 ? -25.812 -8.142 -47.574 1.00 63.85 126 HIS C N 1
ATOM 5221 C CA . HIS C 1 131 ? -25.275 -7.536 -46.359 1.00 52.35 126 HIS C CA 1
ATOM 5222 C C . HIS C 1 131 ? -24.912 -8.568 -45.296 1.00 41.65 126 HIS C C 1
ATOM 5223 O O . HIS C 1 131 ? -24.500 -8.222 -44.192 1.00 40.39 126 HIS C O 1
ATOM 5230 N N . MET C 1 132 ? -25.079 -9.838 -45.631 1.00 47.44 127 MET C N 1
ATOM 5231 C CA . MET C 1 132 ? -24.723 -10.917 -44.724 1.00 47.36 127 MET C CA 1
ATOM 5232 C C . MET C 1 132 ? -23.264 -11.331 -44.839 1.00 42.53 127 MET C C 1
ATOM 5233 O O . MET C 1 132 ? -22.733 -11.468 -45.941 1.00 51.11 127 MET C O 1
ATOM 5238 N N . VAL C 1 133 ? -22.613 -11.513 -43.696 1.00 26.54 128 VAL C N 1
ATOM 5239 C CA . VAL C 1 133 ? -21.298 -12.140 -43.680 1.00 26.87 128 VAL C CA 1
ATOM 5240 C C . VAL C 1 133 ? -21.342 -13.348 -42.760 1.00 30.98 128 VAL C C 1
ATOM 5241 O O . VAL C 1 133 ? -22.131 -13.397 -41.820 1.00 50.69 128 VAL C O 1
ATOM 5245 N N . ILE C 1 134 ? -20.522 -14.342 -43.061 1.00 32.26 129 ILE C N 1
ATOM 5246 C CA . ILE C 1 134 ? -20.468 -15.551 -42.259 1.00 40.79 129 ILE C CA 1
ATOM 5247 C C . ILE C 1 134 ? -19.287 -15.492 -41.297 1.00 47.04 129 ILE C C 1
ATOM 5248 O O . ILE C 1 134 ? -18.168 -15.152 -41.683 1.00 43.06 129 ILE C O 1
ATOM 5253 N N . LEU C 1 135 ? -19.549 -15.802 -40.034 1.00 45.89 130 LEU C N 1
ATOM 5254 C CA . LEU C 1 135 ? -18.494 -15.869 -39.035 1.00 35.84 130 LEU C CA 1
ATOM 5255 C C . LEU C 1 135 ? -18.510 -17.232 -38.369 1.00 40.26 130 LEU C C 1
ATOM 5256 O O . LEU C 1 135 ? -19.548 -17.686 -37.895 1.00 49.99 130 LEU C O 1
ATOM 5261 N N . PHE C 1 136 ? -17.353 -17.877 -38.322 1.00 30.05 131 PHE C N 1
ATOM 5262 C CA . PHE C 1 136 ? -17.236 -19.164 -37.664 1.00 36.20 131 PHE C CA 1
ATOM 5263 C C . PHE C 1 136 ? -16.568 -18.958 -36.313 1.00 33.36 131 PHE C C 1
ATOM 5264 O O . PHE C 1 136 ? -15.739 -18.071 -36.157 1.00 45.52 131 PHE C O 1
ATOM 5272 N N . THR C 1 137 ? -16.930 -19.779 -35.335 1.00 22.82 132 THR C N 1
ATOM 5273 C CA . THR C 1 137 ? -16.308 -19.707 -34.024 1.00 26.79 132 THR C CA 1
ATOM 5274 C C . THR C 1 137 ? -15.522 -20.980 -33.800 1.00 33.42 132 THR C C 1
ATOM 5275 O O . THR C 1 137 ? -15.512 -21.856 -34.657 1.00 43.43 132 THR C O 1
ATOM 5279 N N . ARG C 1 138 ? -14.865 -21.069 -32.648 1.00 49.57 133 ARG C N 1
ATOM 5280 C CA . ARG C 1 138 ? -14.013 -22.204 -32.310 1.00 48.43 133 ARG C CA 1
ATOM 5281 C C . ARG C 1 138 ? -12.888 -22.336 -33.327 1.00 42.12 133 ARG C C 1
ATOM 5282 O O . ARG C 1 138 ? -12.506 -23.439 -33.697 1.00 29.61 133 ARG C O 1
ATOM 5290 N N . LYS C 1 139 ? -12.359 -21.198 -33.764 1.00 29.00 134 LYS C N 1
ATOM 5291 C CA . LYS C 1 139 ? -11.270 -21.166 -34.733 1.00 46.44 134 LYS C CA 1
ATOM 5292 C C . LYS C 1 139 ? -10.039 -21.934 -34.270 1.00 50.33 134 LYS C C 1
ATOM 5293 O O . LYS C 1 139 ? -9.315 -22.509 -35.075 1.00 65.34 134 LYS C O 1
ATOM 5299 N N . GLU C 1 140 ? -9.804 -21.949 -32.966 1.00 47.64 135 GLU C N 1
ATOM 5300 C CA . GLU C 1 140 ? -8.604 -22.569 -32.431 1.00 40.27 135 GLU C CA 1
ATOM 5301 C C . GLU C 1 140 ? -8.655 -24.094 -32.543 1.00 44.40 135 GLU C C 1
ATOM 5302 O O . GLU C 1 140 ? -7.659 -24.773 -32.289 1.00 29.07 135 GLU C O 1
ATOM 5308 N N . GLU C 1 141 ? -9.802 -24.620 -32.968 1.00 42.06 136 GLU C N 1
ATOM 5309 C CA . GLU C 1 141 ? -10.035 -26.060 -32.952 1.00 40.67 136 GLU C CA 1
ATOM 5310 C C . GLU C 1 141 ? -9.363 -26.777 -34.110 1.00 43.11 136 GLU C C 1
ATOM 5311 O O . GLU C 1 141 ? -9.145 -27.990 -34.054 1.00 55.05 136 GLU C O 1
ATOM 5317 N N . LEU C 1 142 ? -9.042 -26.035 -35.161 1.00 46.52 137 LEU C N 1
ATOM 5318 C CA . LEU C 1 142 ? -8.332 -26.620 -36.290 1.00 64.10 137 LEU C CA 1
ATOM 5319 C C . LEU C 1 142 ? -6.852 -26.703 -35.939 1.00 71.12 137 LEU C C 1
ATOM 5320 O O . LEU C 1 142 ? -6.102 -27.474 -36.536 1.00 64.31 137 LEU C O 1
ATOM 5325 N N . GLU C 1 143 ? -6.459 -25.894 -34.956 1.00 82.89 138 GLU C N 1
ATOM 5326 C CA . GLU C 1 143 ? -5.114 -25.903 -34.381 1.00 89.08 138 GLU C CA 1
ATOM 5327 C C . GLU C 1 143 ? -4.014 -25.480 -35.354 1.00 88.91 138 GLU C C 1
ATOM 5328 O O . GLU C 1 143 ? -3.028 -26.194 -35.544 1.00 91.10 138 GLU C O 1
ATOM 5334 N N . GLY C 1 144 ? -4.186 -24.312 -35.961 1.00 79.10 139 GLY C N 1
ATOM 5335 C CA . GLY C 1 144 ? -3.182 -23.772 -36.855 1.00 69.20 139 GLY C CA 1
ATOM 5336 C C . GLY C 1 144 ? -3.400 -24.018 -38.332 1.00 64.78 139 GLY C C 1
ATOM 5337 O O . GLY C 1 144 ? -2.688 -23.454 -39.151 1.00 54.42 139 GLY C O 1
ATOM 5338 N N . GLN C 1 145 ? -4.425 -24.791 -38.674 1.00 80.24 140 GLN C N 1
ATOM 5339 C CA . GLN C 1 145 ? -4.693 -25.173 -40.061 1.00 81.30 140 GLN C CA 1
ATOM 5340 C C . GLN C 1 145 ? -5.409 -24.015 -40.747 1.00 67.15 140 GLN C C 1
ATOM 5341 O O . GLN C 1 145 ? -6.074 -23.217 -40.086 1.00 75.04 140 GLN C O 1
ATOM 5347 N N . SER C 1 146 ? -5.260 -23.893 -42.062 1.00 35.96 141 SER C N 1
ATOM 5348 C CA . SER C 1 146 ? -5.814 -22.728 -42.736 1.00 34.18 141 SER C CA 1
ATOM 5349 C C . SER C 1 146 ? -7.324 -22.739 -42.811 1.00 50.93 141 SER C C 1
ATOM 5350 O O . SER C 1 146 ? -7.940 -23.740 -43.171 1.00 67.55 141 SER C O 1
ATOM 5353 N N . PHE C 1 147 ? -7.906 -21.585 -42.499 1.00 48.68 142 PHE C N 1
ATOM 5354 C CA . PHE C 1 147 ? -9.343 -21.382 -42.597 1.00 54.33 142 PHE C CA 1
ATOM 5355 C C . PHE C 1 147 ? -9.775 -21.543 -44.044 1.00 71.97 142 PHE C C 1
ATOM 5356 O O . PHE C 1 147 ? -10.813 -22.135 -44.342 1.00 79.09 142 PHE C O 1
ATOM 5364 N N . HIS C 1 148 ? -8.948 -21.010 -44.935 1.00 79.18 143 HIS C N 1
ATOM 5365 C CA . HIS C 1 148 ? -9.171 -21.078 -46.369 1.00 83.26 143 HIS C CA 1
ATOM 5366 C C . HIS C 1 148 ? -9.296 -22.516 -46.854 1.00 70.07 143 HIS C C 1
ATOM 5367 O O . HIS C 1 148 ? -10.300 -22.891 -47.447 1.00 53.57 143 HIS C O 1
ATOM 5374 N N . ASP C 1 149 ? -8.263 -23.313 -46.604 1.00 84.32 144 ASP C N 1
ATOM 5375 C CA . ASP C 1 149 ? -8.269 -24.734 -46.945 1.00 83.78 144 ASP C CA 1
ATOM 5376 C C . ASP C 1 149 ? -9.415 -25.486 -46.274 1.00 68.90 144 ASP C C 1
ATOM 5377 O O . ASP C 1 149 ? -9.929 -26.461 -46.821 1.00 59.26 144 ASP C O 1
ATOM 5382 N N . PHE C 1 150 ? -9.788 -25.044 -45.077 1.00 61.19 145 PHE C N 1
ATOM 5383 C CA . PHE C 1 150 ? -10.832 -25.701 -44.297 1.00 53.25 145 PHE C CA 1
ATOM 5384 C C . PHE C 1 150 ? -12.203 -25.655 -44.965 1.00 52.99 145 PHE C C 1
ATOM 5385 O O . PHE C 1 150 ? -12.861 -26.685 -45.105 1.00 57.45 145 PHE C O 1
ATOM 5393 N N . ILE C 1 151 ? -12.654 -24.457 -45.327 1.00 55.48 146 ILE C N 1
ATOM 5394 C CA . ILE C 1 151 ? -13.939 -24.307 -46.012 1.00 59.72 146 ILE C CA 1
ATOM 5395 C C . ILE C 1 151 ? -13.834 -24.621 -47.507 1.00 73.71 146 ILE C C 1
ATOM 5396 O O . ILE C 1 151 ? -14.832 -24.610 -48.222 1.00 77.15 146 ILE C O 1
ATOM 5401 N N . ALA C 1 152 ? -12.617 -24.858 -47.983 1.00 83.59 147 ALA C N 1
ATOM 5402 C CA . ALA C 1 152 ? -12.416 -25.321 -49.351 1.00 79.32 147 ALA C CA 1
ATOM 5403 C C . ALA C 1 152 ? -12.713 -26.818 -49.415 1.00 75.40 147 ALA C C 1
ATOM 5404 O O . ALA C 1 152 ? -13.073 -27.352 -50.463 1.00 80.80 147 ALA C O 1
ATOM 5406 N N . ASP C 1 153 ? -12.554 -27.480 -48.271 1.00 69.57 148 ASP C N 1
ATOM 5407 C CA . ASP C 1 153 ? -12.827 -28.906 -48.122 1.00 65.15 148 ASP C CA 1
ATOM 5408 C C . ASP C 1 153 ? -14.293 -29.110 -47.777 1.00 56.65 148 ASP C C 1
ATOM 5409 O O . ASP C 1 153 ? -14.704 -30.210 -47.422 1.00 63.97 148 ASP C O 1
ATOM 5414 N N . ALA C 1 154 ? -15.075 -28.039 -47.866 1.00 51.25 149 ALA C N 1
ATOM 5415 C CA . ALA C 1 154 ? -16.437 -28.034 -47.338 1.00 55.41 149 ALA C CA 1
ATOM 5416 C C . ALA C 1 154 ? -17.429 -28.917 -48.081 1.00 47.17 149 ALA C C 1
ATOM 5417 O O . ALA C 1 154 ? -17.089 -29.572 -49.063 1.00 57.95 149 ALA C O 1
ATOM 5419 N N . ASP C 1 155 ? -18.663 -28.919 -47.585 1.00 43.86 150 ASP C N 1
ATOM 5420 C CA . ASP C 1 155 ? -19.730 -29.751 -48.124 1.00 52.37 150 ASP C CA 1
ATOM 5421 C C . ASP C 1 155 ? -20.695 -28.874 -48.917 1.00 65.65 150 ASP C C 1
ATOM 5422 O O . ASP C 1 155 ? -20.514 -27.660 -48.992 1.00 56.45 150 ASP C O 1
ATOM 5427 N N . VAL C 1 156 ? -21.728 -29.490 -49.483 1.00 68.86 151 VAL C N 1
ATOM 5428 C CA . VAL C 1 156 ? -22.618 -28.818 -50.429 1.00 70.58 151 VAL C CA 1
ATOM 5429 C C . VAL C 1 156 ? -23.426 -27.662 -49.843 1.00 63.56 151 VAL C C 1
ATOM 5430 O O . VAL C 1 156 ? -23.491 -26.581 -50.432 1.00 64.28 151 VAL C O 1
ATOM 5434 N N . GLY C 1 157 ? -24.047 -27.887 -48.692 1.00 58.90 152 GLY C N 1
ATOM 5435 C CA . GLY C 1 157 ? -24.887 -26.869 -48.091 1.00 58.68 152 GLY C CA 1
ATOM 5436 C C . GLY C 1 157 ? -24.094 -25.661 -47.642 1.00 58.70 152 GLY C C 1
ATOM 5437 O O . GLY C 1 157 ? -24.464 -24.520 -47.910 1.00 60.54 152 GLY C O 1
ATOM 5438 N N . LEU C 1 158 ? -22.990 -25.924 -46.958 1.00 54.47 153 LEU C N 1
ATOM 5439 C CA . LEU C 1 158 ? -22.100 -24.872 -46.500 1.00 53.52 153 LEU C CA 1
ATOM 5440 C C . LEU C 1 158 ? -21.510 -24.092 -47.679 1.00 49.19 153 LEU C C 1
ATOM 5441 O O . LEU C 1 158 ? -21.394 -22.868 -47.626 1.00 47.62 153 LEU C O 1
ATOM 5446 N N . LYS C 1 159 ? -21.128 -24.809 -48.733 1.00 45.14 154 LYS C N 1
ATOM 5447 C CA . LYS C 1 159 ? -20.607 -24.183 -49.952 1.00 51.66 154 LYS C CA 1
ATOM 5448 C C . LYS C 1 159 ? -21.641 -23.246 -50.570 1.00 56.68 154 LYS C C 1
ATOM 5449 O O . LYS C 1 159 ? -21.311 -22.140 -51.008 1.00 44.23 154 LYS C O 1
ATOM 5455 N N . SER C 1 160 ? -22.887 -23.708 -50.611 1.00 62.50 155 SER C N 1
ATOM 5456 C CA . SER C 1 160 ? -23.992 -22.926 -51.154 1.00 71.90 155 SER C CA 1
ATOM 5457 C C . SER C 1 160 ? -24.201 -21.606 -50.410 1.00 78.27 155 SER C C 1
ATOM 5458 O O . SER C 1 160 ? -24.226 -20.546 -51.027 1.00 88.38 155 SER C O 1
ATOM 5461 N N . ILE C 1 161 ? -24.350 -21.675 -49.089 1.00 63.56 156 ILE C N 1
ATOM 5462 C CA . ILE C 1 161 ? -24.623 -20.483 -48.280 1.00 48.73 156 ILE C CA 1
ATOM 5463 C C . ILE C 1 161 ? -23.466 -19.481 -48.305 1.00 56.10 156 ILE C C 1
ATOM 5464 O O . ILE C 1 161 ? -23.681 -18.266 -48.314 1.00 54.58 156 ILE C O 1
ATOM 5469 N N . VAL C 1 162 ? -22.240 -19.993 -48.324 1.00 53.56 157 VAL C N 1
ATOM 5470 C CA . VAL C 1 162 ? -21.066 -19.146 -48.480 1.00 33.26 157 VAL C CA 1
ATOM 5471 C C . VAL C 1 162 ? -21.129 -18.396 -49.806 1.00 43.97 157 VAL C C 1
ATOM 5472 O O . VAL C 1 162 ? -20.872 -17.190 -49.859 1.00 38.37 157 VAL C O 1
ATOM 5476 N N . LYS C 1 163 ? -21.492 -19.119 -50.866 1.00 46.75 158 LYS C N 1
ATOM 5477 C CA . LYS C 1 163 ? -21.683 -18.528 -52.188 1.00 37.73 158 LYS C CA 1
ATOM 5478 C C . LYS C 1 163 ? -22.709 -17.406 -52.121 1.00 40.73 158 LYS C C 1
ATOM 5479 O O . LYS C 1 163 ? -22.500 -16.327 -52.679 1.00 40.50 158 LYS C O 1
ATOM 5485 N N . GLU C 1 164 ? -23.828 -17.683 -51.456 1.00 44.83 159 GLU C N 1
ATOM 5486 C CA . GLU C 1 164 ? -24.896 -16.704 -51.288 1.00 51.50 159 GLU C CA 1
ATOM 5487 C C . GLU C 1 164 ? -24.387 -15.462 -50.570 1.00 55.91 159 GLU C C 1
ATOM 5488 O O . GLU C 1 164 ? -24.806 -14.345 -50.866 1.00 58.28 159 GLU C O 1
ATOM 5494 N N . CYS C 1 165 ? -23.483 -15.669 -49.620 1.00 55.56 160 CYS C N 1
ATOM 5495 C CA . CYS C 1 165 ? -22.905 -14.568 -48.865 1.00 50.04 160 CYS C CA 1
ATOM 5496 C C . CYS C 1 165 ? -21.691 -13.976 -49.570 1.00 56.45 160 CYS C C 1
ATOM 5497 O O . CYS C 1 165 ? -21.011 -13.117 -49.022 1.00 56.52 160 CYS C O 1
ATOM 5500 N N . GLY C 1 166 ? -21.388 -14.475 -50.762 1.00 57.79 161 GLY C N 1
ATOM 5501 C CA . GLY C 1 166 ? -20.361 -13.863 -51.581 1.00 53.96 161 GLY C CA 1
ATOM 5502 C C . GLY C 1 166 ? -18.962 -14.203 -51.120 1.00 54.06 161 GLY C C 1
ATOM 5503 O O . GLY C 1 166 ? -18.033 -13.416 -51.312 1.00 57.90 161 GLY C O 1
ATOM 5504 N N . ASN C 1 167 ? -18.817 -15.373 -50.502 1.00 46.60 162 ASN C N 1
ATOM 5505 C CA . ASN C 1 167 ? -17.550 -15.789 -49.910 1.00 51.04 162 ASN C CA 1
ATOM 5506 C C . ASN C 1 167 ? -17.009 -14.779 -48.915 1.00 61.56 162 ASN C C 1
ATOM 5507 O O . ASN C 1 167 ? -15.806 -14.516 -48.867 1.00 75.95 162 ASN C O 1
ATOM 5512 N N . ARG C 1 168 ? -17.909 -14.224 -48.113 1.00 50.65 163 ARG C N 1
ATOM 5513 C CA . ARG C 1 168 ? -17.505 -13.375 -47.008 1.00 38.15 163 ARG C CA 1
ATOM 5514 C C . ARG C 1 168 ? -17.533 -14.214 -45.755 1.00 45.02 163 ARG C C 1
ATOM 5515 O O . ARG C 1 168 ? -18.593 -14.486 -45.202 1.00 64.60 163 ARG C O 1
ATOM 5523 N N . CYS C 1 169 ? -16.355 -14.623 -45.308 1.00 44.65 164 CYS C N 1
ATOM 5524 C CA . CYS C 1 169 ? -16.245 -15.486 -44.150 1.00 41.22 164 CYS C CA 1
ATOM 5525 C C . CYS C 1 169 ? -15.067 -15.064 -43.296 1.00 52.26 164 CYS C C 1
ATOM 5526 O O . CYS C 1 169 ? -14.005 -14.728 -43.813 1.00 67.93 164 CYS C O 1
ATOM 5529 N N . CYS C 1 170 ? -15.258 -15.072 -41.985 1.00 48.82 165 CYS C N 1
ATOM 5530 C CA . CYS C 1 170 ? -14.148 -14.829 -41.082 1.00 38.36 165 CYS C CA 1
ATOM 5531 C C . CYS C 1 170 ? -14.291 -15.807 -39.937 1.00 44.35 165 CYS C C 1
ATOM 5532 O O . CYS C 1 170 ? -15.367 -16.349 -39.717 1.00 44.65 165 CYS C O 1
ATOM 5535 N N . ALA C 1 171 ? -13.207 -16.050 -39.215 1.00 49.89 166 ALA C N 1
ATOM 5536 C CA . ALA C 1 171 ? -13.281 -16.914 -38.050 1.00 49.01 166 ALA C CA 1
ATOM 5537 C C . ALA C 1 171 ? -12.743 -16.214 -36.808 1.00 56.82 166 ALA C C 1
ATOM 5538 O O . ALA C 1 171 ? -11.825 -15.395 -36.881 1.00 69.15 166 ALA C O 1
ATOM 5540 N N . PHE C 1 172 ? -13.342 -16.543 -35.671 1.00 43.35 167 PHE C N 1
ATOM 5541 C CA . PHE C 1 172 ? -13.012 -15.935 -34.396 1.00 26.58 167 PHE C CA 1
ATOM 5542 C C . PHE C 1 172 ? -12.613 -17.025 -33.422 1.00 39.36 167 PHE C C 1
ATOM 5543 O O . PHE C 1 172 ? -13.137 -18.144 -33.478 1.00 36.02 167 PHE C O 1
ATOM 5551 N N . SER C 1 173 ? -11.672 -16.707 -32.541 1.00 26.04 168 SER C N 1
ATOM 5552 C CA . SER C 1 173 ? -11.436 -17.537 -31.373 1.00 24.54 168 SER C CA 1
ATOM 5553 C C . SER C 1 173 ? -11.817 -16.727 -30.149 1.00 27.21 168 SER C C 1
ATOM 5554 O O . SER C 1 173 ? -11.127 -15.785 -29.793 1.00 28.61 168 SER C O 1
ATOM 5557 N N . ASN C 1 174 ? -12.933 -17.081 -29.526 1.00 37.23 169 ASN C N 1
ATOM 5558 C CA . ASN C 1 174 ? -13.384 -16.397 -28.329 1.00 35.24 169 ASN C CA 1
ATOM 5559 C C . ASN C 1 174 ? -12.995 -17.203 -27.109 1.00 42.64 169 ASN C C 1
ATOM 5560 O O . ASN C 1 174 ? -13.801 -17.422 -26.212 1.00 62.87 169 ASN C O 1
ATOM 5565 N N . SER C 1 175 ? -11.746 -17.641 -27.073 1.00 49.37 170 SER C N 1
ATOM 5566 C CA . SER C 1 175 ? -11.316 -18.504 -25.994 1.00 56.82 170 SER C CA 1
ATOM 5567 C C . SER C 1 175 ? -10.533 -17.625 -25.038 1.00 65.30 170 SER C C 1
ATOM 5568 O O . SER C 1 175 ? -9.943 -16.627 -25.450 1.00 65.62 170 SER C O 1
ATOM 5571 N N . LYS C 1 176 ? -10.514 -17.989 -23.763 1.00 65.94 171 LYS C N 1
ATOM 5572 C CA . LYS C 1 176 ? -9.859 -17.138 -22.783 1.00 57.72 171 LYS C CA 1
ATOM 5573 C C . LYS C 1 176 ? -8.357 -17.269 -22.923 1.00 48.96 171 LYS C C 1
ATOM 5574 O O . LYS C 1 176 ? -7.609 -16.377 -22.539 1.00 40.16 171 LYS C O 1
ATOM 5580 N N . LYS C 1 177 ? -7.931 -18.368 -23.533 1.00 55.63 172 LYS C N 1
ATOM 5581 C CA . LYS C 1 177 ? -6.520 -18.606 -23.781 1.00 58.28 172 LYS C CA 1
ATOM 5582 C C . LYS C 1 177 ? -6.117 -17.988 -25.112 1.00 60.57 172 LYS C C 1
ATOM 5583 O O . LYS C 1 177 ? -4.985 -18.139 -25.567 1.00 79.04 172 LYS C O 1
ATOM 5589 N N . THR C 1 178 ? -7.058 -17.286 -25.731 1.00 31.53 173 THR C N 1
ATOM 5590 C CA . THR C 1 178 ? -6.778 -16.584 -26.968 1.00 30.89 173 THR C CA 1
ATOM 5591 C C . THR C 1 178 ? -6.499 -15.138 -26.590 1.00 31.47 173 THR C C 1
ATOM 5592 O O . THR C 1 178 ? -7.250 -14.532 -25.830 1.00 39.40 173 THR C O 1
ATOM 5596 N N . SER C 1 179 ? -5.409 -14.597 -27.118 1.00 30.77 174 SER C N 1
ATOM 5597 C CA . SER C 1 179 ? -4.871 -13.325 -26.651 1.00 40.76 174 SER C CA 1
ATOM 5598 C C . SER C 1 179 ? -5.713 -12.115 -27.023 1.00 32.38 174 SER C C 1
ATOM 5599 O O . SER C 1 179 ? -6.547 -12.182 -27.919 1.00 55.25 174 SER C O 1
ATOM 5602 N N . LYS C 1 180 ? -5.480 -11.011 -26.318 1.00 20.36 175 LYS C N 1
ATOM 5603 C CA . LYS C 1 180 ? -6.169 -9.753 -26.572 1.00 29.91 175 LYS C CA 1
ATOM 5604 C C . LYS C 1 180 ? -5.876 -9.254 -27.979 1.00 40.29 175 LYS C C 1
ATOM 5605 O O . LYS C 1 180 ? -6.781 -8.896 -28.731 1.00 46.42 175 LYS C O 1
ATOM 5611 N N . ALA C 1 181 ? -4.596 -9.242 -28.327 1.00 41.41 176 ALA C N 1
ATOM 5612 C CA . ALA C 1 181 ? -4.146 -8.682 -29.591 1.00 42.26 176 ALA C CA 1
ATOM 5613 C C . ALA C 1 181 ? -4.566 -9.573 -30.744 1.00 50.76 176 ALA C C 1
ATOM 5614 O O . ALA C 1 181 ? -4.927 -9.087 -31.816 1.00 60.92 176 ALA C O 1
ATOM 5616 N N . GLU C 1 182 ? -4.496 -10.881 -30.518 1.00 43.86 177 GLU C N 1
ATOM 5617 C CA . GLU C 1 182 ? -4.998 -11.847 -31.485 1.00 51.57 177 GLU C CA 1
ATOM 5618 C C . GLU C 1 182 ? -6.490 -11.598 -31.740 1.00 44.86 177 GLU C C 1
ATOM 5619 O O . GLU C 1 182 ? -6.912 -11.466 -32.884 1.00 39.85 177 GLU C O 1
ATOM 5625 N N . LYS C 1 183 ? -7.270 -11.497 -30.668 1.00 42.78 178 LYS C N 1
ATOM 5626 C CA . LYS C 1 183 ? -8.694 -11.195 -30.757 1.00 47.60 178 LYS C CA 1
ATOM 5627 C C . LYS C 1 183 ? -8.981 -9.886 -31.504 1.00 48.00 178 LYS C C 1
ATOM 5628 O O . LYS C 1 183 ? -9.845 -9.847 -32.375 1.00 56.04 178 LYS C O 1
ATOM 5634 N N . GLU C 1 184 ? -8.266 -8.821 -31.152 1.00 33.24 179 GLU C N 1
ATOM 5635 C CA . GLU C 1 184 ? -8.458 -7.518 -31.787 1.00 45.09 179 GLU C CA 1
ATOM 5636 C C . GLU C 1 184 ? -8.108 -7.546 -33.274 1.00 60.22 179 GLU C C 1
ATOM 5637 O O . GLU C 1 184 ? -8.644 -6.766 -34.062 1.00 52.95 179 GLU C O 1
ATOM 5643 N N . SER C 1 185 ? -7.186 -8.429 -33.646 1.00 68.34 180 SER C N 1
ATOM 5644 C CA . SER C 1 185 ? -6.844 -8.644 -35.048 1.00 65.60 180 SER C CA 1
ATOM 5645 C C . SER C 1 185 ? -8.008 -9.304 -35.771 1.00 54.20 180 SER C C 1
ATOM 5646 O O . SER C 1 185 ? -8.336 -8.949 -36.903 1.00 47.73 180 SER C O 1
ATOM 5649 N N . GLN C 1 186 ? -8.626 -10.272 -35.100 1.00 49.79 181 GLN C N 1
ATOM 5650 C CA . GLN C 1 186 ? -9.814 -10.935 -35.621 1.00 49.52 181 GLN C CA 1
ATOM 5651 C C . GLN C 1 186 ? -10.927 -9.915 -35.813 1.00 41.21 181 GLN C C 1
ATOM 5652 O O . GL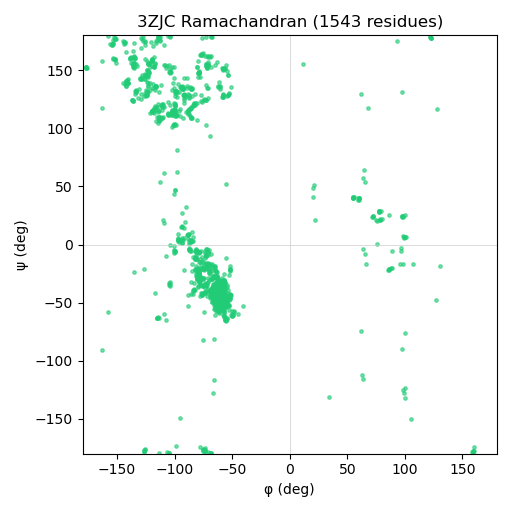N C 1 186 ? -11.645 -9.943 -36.810 1.00 57.97 181 GLN C O 1
ATOM 5658 N N . VAL C 1 187 ? -11.063 -9.023 -34.841 1.00 15.13 182 VAL C N 1
ATOM 5659 C CA . VAL C 1 187 ? -12.029 -7.937 -34.903 1.00 12.04 182 VAL C CA 1
ATOM 5660 C C . VAL C 1 187 ? -11.763 -7.023 -36.093 1.00 41.68 182 VAL C C 1
ATOM 5661 O O . VAL C 1 187 ? -12.688 -6.624 -36.797 1.00 51.47 182 VAL C O 1
ATOM 5665 N N . GLN C 1 188 ? -10.496 -6.680 -36.300 1.00 49.17 183 GLN C N 1
ATOM 5666 C CA . GLN C 1 188 ? -10.098 -5.849 -37.433 1.00 65.79 183 GLN C CA 1
ATOM 5667 C C . GLN C 1 188 ? -10.409 -6.533 -38.762 1.00 64.26 183 GLN C C 1
ATOM 5668 O O . GLN C 1 188 ? -10.857 -5.895 -39.718 1.00 38.85 183 GLN C O 1
ATOM 5674 N N . GLU C 1 189 ? -10.147 -7.836 -38.809 1.00 60.63 184 GLU C N 1
ATOM 5675 C CA . GLU C 1 189 ? -10.460 -8.652 -39.973 1.00 49.41 184 GLU C CA 1
ATOM 5676 C C . GLU C 1 189 ? -11.940 -8.502 -40.318 1.00 52.35 184 GLU C C 1
ATOM 5677 O O . GLU C 1 189 ? -12.289 -8.207 -41.460 1.00 67.53 184 GLU C O 1
ATOM 5683 N N . LEU C 1 190 ? -12.800 -8.691 -39.319 1.00 45.19 185 LEU C N 1
ATOM 5684 C CA . LEU C 1 190 ? -14.247 -8.552 -39.482 1.00 41.48 185 LEU C CA 1
ATOM 5685 C C . LEU C 1 190 ? -14.664 -7.170 -39.980 1.00 58.23 185 LEU C C 1
ATOM 5686 O O . LEU C 1 190 ? -15.396 -7.051 -40.963 1.00 73.77 185 LEU C O 1
ATOM 5691 N N . VAL C 1 191 ? -14.205 -6.130 -39.288 1.00 49.42 186 VAL C N 1
ATOM 5692 C CA . VAL C 1 191 ? -14.543 -4.752 -39.643 1.00 45.68 186 VAL C CA 1
ATOM 5693 C C . VAL C 1 191 ? -14.103 -4.420 -41.064 1.00 53.60 186 VAL C C 1
ATOM 5694 O O . VAL C 1 191 ? -14.847 -3.804 -41.825 1.00 50.02 186 VAL C O 1
ATOM 5698 N N . GLU C 1 192 ? -12.890 -4.834 -41.414 1.00 62.17 187 GLU C N 1
ATOM 5699 C CA . GLU C 1 192 ? -12.369 -4.629 -42.758 1.00 59.04 187 GLU C CA 1
ATOM 5700 C C . GLU C 1 192 ? -13.273 -5.326 -43.765 1.00 55.19 187 GLU C C 1
ATOM 5701 O O . GLU C 1 192 ? -13.650 -4.740 -44.779 1.00 70.20 187 GLU C O 1
ATOM 5707 N N . LEU C 1 193 ? -13.608 -6.582 -43.475 1.00 43.38 188 LEU C N 1
ATOM 5708 C CA . LEU C 1 193 ? -14.525 -7.359 -44.308 1.00 43.64 188 LEU C CA 1
ATOM 5709 C C . LEU C 1 193 ? -15.856 -6.648 -44.520 1.00 40.01 188 LEU C C 1
ATOM 5710 O O . LEU C 1 193 ? -16.354 -6.565 -45.641 1.00 44.47 188 LEU C O 1
ATOM 5715 N N . ILE C 1 194 ? -16.418 -6.127 -43.436 1.00 29.09 189 ILE C N 1
ATOM 5716 C CA . ILE C 1 194 ? -17.683 -5.409 -43.500 1.00 25.69 189 ILE C CA 1
ATOM 5717 C C . ILE C 1 194 ? -17.578 -4.136 -44.343 1.00 29.83 189 ILE C C 1
ATOM 5718 O O . ILE C 1 194 ? -18.442 -3.867 -45.177 1.00 23.89 189 ILE C O 1
ATOM 5723 N N . GLU C 1 195 ? -16.511 -3.369 -44.138 1.00 43.44 190 GLU C N 1
ATOM 5724 C CA . GLU C 1 195 ? -16.310 -2.126 -44.879 1.00 58.10 190 GLU C CA 1
ATOM 5725 C C . GLU C 1 195 ? -16.133 -2.383 -46.370 1.00 57.45 190 GLU C C 1
ATOM 5726 O O . GLU C 1 195 ? -16.618 -1.613 -47.200 1.00 52.98 190 GLU C O 1
ATOM 5732 N N . LYS C 1 196 ? -15.426 -3.459 -46.701 1.00 53.04 191 LYS C N 1
ATOM 5733 C CA . LYS C 1 196 ? -15.299 -3.900 -48.085 1.00 49.96 191 LYS C CA 1
ATOM 5734 C C . LYS C 1 196 ? -16.682 -4.180 -48.653 1.00 61.91 191 LYS C C 1
ATOM 5735 O O . LYS C 1 196 ? -17.068 -3.627 -49.683 1.00 74.54 191 LYS C O 1
ATOM 5741 N N . MET C 1 197 ? -17.421 -5.040 -47.961 1.00 55.43 192 MET C N 1
ATOM 5742 C CA . MET C 1 197 ? -18.779 -5.397 -48.348 1.00 46.38 192 MET C CA 1
ATOM 5743 C C . MET C 1 197 ? -19.658 -4.160 -48.513 1.00 41.65 192 MET C C 1
ATOM 5744 O O . MET C 1 197 ? -20.398 -4.042 -49.485 1.00 37.90 192 MET C O 1
ATOM 5749 N N . VAL C 1 198 ? -19.572 -3.243 -47.555 1.00 39.48 193 VAL C N 1
ATOM 5750 C CA . VAL C 1 198 ? -20.357 -2.014 -47.603 1.00 43.34 193 VAL C CA 1
ATOM 5751 C C . VAL C 1 198 ? -20.014 -1.177 -48.834 1.00 52.16 193 VAL C C 1
ATOM 5752 O O . VAL C 1 198 ? -20.903 -0.644 -49.502 1.00 53.29 193 VAL C O 1
ATOM 5756 N N . GLN C 1 199 ? -18.724 -1.070 -49.135 1.00 61.45 194 GLN C N 1
ATOM 5757 C CA . GLN C 1 199 ? -18.278 -0.347 -50.321 1.00 66.99 194 GLN C CA 1
ATOM 5758 C C . GLN C 1 199 ? -18.820 -1.002 -51.589 1.00 76.36 194 GLN C C 1
ATOM 5759 O O . GLN C 1 199 ? -19.318 -0.320 -52.486 1.00 85.25 194 GLN C O 1
ATOM 5765 N N . CYS C 1 200 ? -18.734 -2.328 -51.650 1.00 67.75 195 CYS C N 1
ATOM 5766 C CA . CYS C 1 200 ? -19.255 -3.074 -52.791 1.00 55.48 195 CYS C CA 1
ATOM 5767 C C . CYS C 1 200 ? -20.773 -2.952 -52.890 1.00 52.26 195 CYS C C 1
ATOM 5768 O O . CYS C 1 200 ? -21.356 -3.205 -53.941 1.00 53.16 195 CYS C O 1
ATOM 5771 N N . ASN C 1 201 ? -21.401 -2.567 -51.784 1.00 60.80 196 ASN C N 1
ATOM 5772 C CA . ASN C 1 201 ? -22.844 -2.358 -51.737 1.00 66.80 196 ASN C CA 1
ATOM 5773 C C . ASN C 1 201 ? -23.228 -0.902 -51.985 1.00 75.42 196 ASN C C 1
ATOM 5774 O O . ASN C 1 201 ? -24.347 -0.492 -51.668 1.00 87.93 196 ASN C O 1
ATOM 5779 N N . GLU C 1 202 ? -22.271 -0.130 -52.499 1.00 59.01 197 GLU C N 1
ATOM 5780 C CA . GLU C 1 202 ? -22.424 1.309 -52.760 1.00 51.96 197 GLU C CA 1
ATOM 5781 C C . GLU C 1 202 ? -22.449 2.162 -51.494 1.00 59.96 197 GLU C C 1
ATOM 5782 O O . GLU C 1 202 ? -22.978 3.275 -51.501 1.00 47.71 197 GLU C O 1
ATOM 5788 N N . GLY C 1 203 ? -21.862 1.645 -50.421 1.00 77.11 198 GLY C N 1
ATOM 5789 C CA . GLY C 1 203 ? -21.535 2.464 -49.270 1.00 83.76 198 GLY C CA 1
ATOM 5790 C C . GLY C 1 203 ? -22.673 2.775 -48.319 1.00 88.69 198 GLY C C 1
ATOM 5791 O O . GLY C 1 203 ? -22.605 3.749 -47.572 1.00 105.57 198 GLY C O 1
ATOM 5792 N N . ALA C 1 204 ? -23.722 1.960 -48.334 1.00 66.63 199 ALA C N 1
ATOM 5793 C CA . ALA C 1 204 ? -24.851 2.206 -47.443 1.00 65.36 199 ALA C CA 1
ATOM 5794 C C . ALA C 1 204 ? -25.312 0.929 -46.749 1.00 68.74 199 ALA C C 1
ATOM 5795 O O . ALA C 1 204 ? -25.022 -0.176 -47.207 1.00 64.08 199 ALA C O 1
ATOM 5797 N N . TYR C 1 205 ? -26.039 1.093 -45.645 1.00 63.36 200 TYR C N 1
ATOM 5798 C CA . TYR C 1 205 ? -26.516 -0.032 -44.849 1.00 54.33 200 TYR C CA 1
ATOM 5799 C C . TYR C 1 205 ? -27.671 -0.759 -45.521 1.00 61.19 200 TYR C C 1
ATOM 5800 O O . TYR C 1 205 ? -28.054 -0.429 -46.643 1.00 67.07 200 TYR C O 1
ATOM 5809 N N . PHE C 1 206 ? -28.214 -1.761 -44.837 1.00 64.57 201 PHE C N 1
ATOM 5810 C CA . PHE C 1 206 ? -29.387 -2.464 -45.341 1.00 65.89 201 PHE C CA 1
ATOM 5811 C C . PHE C 1 206 ? -30.665 -1.731 -44.970 1.00 64.20 201 PHE C C 1
ATOM 5812 O O . PHE C 1 206 ? -30.956 -1.539 -43.795 1.00 75.62 201 PHE C O 1
ATOM 5820 N N . SER C 1 207 ? -31.431 -1.322 -45.972 1.00 60.93 202 SER C N 1
ATOM 5821 C CA . SER C 1 207 ? -32.700 -0.661 -45.708 1.00 66.56 202 SER C CA 1
ATOM 5822 C C . SER C 1 207 ? -33.786 -1.167 -46.642 1.00 69.18 202 SER C C 1
ATOM 5823 O O . SER C 1 207 ? -33.640 -1.109 -47.860 1.00 87.66 202 SER C O 1
ATOM 5826 N N . ASP C 1 208 ? -34.878 -1.650 -46.065 1.00 51.56 203 ASP C N 1
ATOM 5827 C CA . ASP C 1 208 ? -35.995 -2.148 -46.849 1.00 56.62 203 ASP C CA 1
ATOM 5828 C C . ASP C 1 208 ? -37.265 -1.437 -46.416 1.00 70.73 203 ASP C C 1
ATOM 5829 O O . ASP C 1 208 ? -37.220 -0.531 -45.586 1.00 79.79 203 ASP C O 1
ATOM 5834 N N . ASP C 1 209 ? -38.390 -1.836 -46.998 1.00 83.91 204 ASP C N 1
ATOM 5835 C CA . ASP C 1 209 ? -39.679 -1.247 -46.663 1.00 89.51 204 ASP C CA 1
ATOM 5836 C C . ASP C 1 209 ? -39.917 -1.250 -45.157 1.00 79.40 204 ASP C C 1
ATOM 5837 O O . ASP C 1 209 ? -40.394 -0.264 -44.597 1.00 80.03 204 ASP C O 1
ATOM 5842 N N . ILE C 1 210 ? -39.591 -2.364 -44.509 1.00 66.49 205 ILE C N 1
ATOM 5843 C CA . ILE C 1 210 ? -39.666 -2.449 -43.054 1.00 62.92 205 ILE C CA 1
ATOM 5844 C C . ILE C 1 210 ? -38.838 -1.372 -42.356 1.00 79.79 205 ILE C C 1
ATOM 5845 O O . ILE C 1 210 ? -39.386 -0.513 -41.664 1.00 95.01 205 ILE C O 1
ATOM 5850 N N . TYR C 1 211 ? -37.520 -1.435 -42.532 1.00 73.86 206 TYR C N 1
ATOM 5851 C CA . TYR C 1 211 ? -36.594 -0.503 -41.884 1.00 61.04 206 TYR C CA 1
ATOM 5852 C C . TYR C 1 211 ? -36.945 0.964 -42.117 1.00 55.25 206 TYR C C 1
ATOM 5853 O O . TYR C 1 211 ? -36.910 1.768 -41.188 1.00 45.32 206 TYR C O 1
ATOM 5862 N N . LYS C 1 212 ? -37.283 1.302 -43.357 1.00 59.83 207 LYS C N 1
ATOM 5863 C CA . LYS C 1 212 ? -37.707 2.656 -43.695 1.00 65.65 207 LYS C CA 1
ATOM 5864 C C . LYS C 1 212 ? -38.959 3.048 -42.913 1.00 70.48 207 LYS C C 1
ATOM 5865 O O . LYS C 1 212 ? -39.044 4.157 -42.389 1.00 84.68 207 LYS C O 1
ATOM 5871 N N . ASP C 1 213 ? -39.930 2.143 -42.854 1.00 66.55 208 ASP C N 1
ATOM 5872 C CA . ASP C 1 213 ? -41.148 2.371 -42.079 1.00 84.63 208 ASP C CA 1
ATOM 5873 C C . ASP C 1 213 ? -40.865 2.652 -40.605 1.00 91.60 208 ASP C C 1
ATOM 5874 O O . ASP C 1 213 ? -41.221 3.711 -40.086 1.00 95.33 208 ASP C O 1
ATOM 5879 N N . THR C 1 214 ? -40.232 1.689 -39.939 1.00 86.24 209 THR C N 1
ATOM 5880 C CA . THR C 1 214 ? -39.985 1.759 -38.502 1.00 80.15 209 THR C CA 1
ATOM 5881 C C . THR C 1 214 ? -39.090 2.934 -38.109 1.00 82.77 209 THR C C 1
ATOM 5882 O O . THR C 1 214 ? -39.207 3.480 -37.010 1.00 84.24 209 THR C O 1
ATOM 5886 N N . GLU C 1 215 ? -38.218 3.338 -39.024 1.00 78.27 210 GLU C N 1
ATOM 5887 C CA . GLU C 1 215 ? -37.377 4.506 -38.801 1.00 77.71 210 GLU C CA 1
ATOM 5888 C C . GLU C 1 215 ? -38.219 5.778 -38.786 1.00 71.43 210 GLU C C 1
ATOM 5889 O O . GLU C 1 215 ? -38.044 6.642 -37.924 1.00 59.21 210 GLU C O 1
ATOM 5895 N N . GLU C 1 216 ? -39.124 5.883 -39.756 1.00 75.40 211 GLU C N 1
ATOM 5896 C CA . GLU C 1 216 ? -40.066 6.997 -39.838 1.00 67.17 211 GLU C CA 1
ATOM 5897 C C . GLU C 1 216 ? -40.915 7.076 -38.572 1.00 52.04 211 GLU C C 1
ATOM 5898 O O . GLU C 1 216 ? -41.141 8.155 -38.024 1.00 44.23 211 GLU C O 1
ATOM 5904 N N . ARG C 1 217 ? -41.393 5.921 -38.123 1.00 50.25 212 ARG C N 1
ATOM 5905 C CA . ARG C 1 217 ? -42.136 5.834 -36.873 1.00 58.56 212 ARG C CA 1
ATOM 5906 C C . ARG C 1 217 ? -41.303 6.352 -35.701 1.00 82.42 212 ARG C C 1
ATOM 5907 O O . ARG C 1 217 ? -41.768 7.184 -34.923 1.00 90.79 212 ARG C O 1
ATOM 5915 N N . LEU C 1 218 ? -40.082 5.836 -35.573 1.00 85.79 213 LEU C N 1
ATOM 5916 C CA . LEU C 1 218 ? -39.150 6.282 -34.539 1.00 77.36 213 LEU C CA 1
ATOM 5917 C C . LEU C 1 218 ? -38.955 7.795 -34.544 1.00 83.09 213 LEU C C 1
ATOM 5918 O O . LEU C 1 218 ? -38.981 8.434 -33.492 1.00 85.71 213 LEU C O 1
ATOM 5923 N N . LYS C 1 219 ? -38.753 8.361 -35.731 1.00 75.50 214 LYS C N 1
ATOM 5924 C CA . LYS C 1 219 ? -38.577 9.804 -35.871 1.00 66.48 214 LYS C CA 1
ATOM 5925 C C . LYS C 1 219 ? -39.840 10.549 -35.461 1.00 71.66 214 LYS C C 1
ATOM 5926 O O . LYS C 1 219 ? -39.773 11.574 -34.783 1.00 89.01 214 LYS C O 1
ATOM 5932 N N . GLN C 1 220 ? -40.985 10.036 -35.900 1.00 63.75 215 GLN C N 1
ATOM 5933 C CA . GLN C 1 220 ? -42.278 10.604 -35.539 1.00 72.41 215 GLN C CA 1
ATOM 5934 C C . GLN C 1 220 ? -42.441 10.678 -34.027 1.00 81.98 215 GLN C C 1
ATOM 5935 O O . GLN C 1 220 ? -42.766 11.731 -33.478 1.00 91.36 215 GLN C O 1
ATOM 5941 N N . ARG C 1 221 ? -42.220 9.550 -33.360 1.00 79.59 216 ARG C N 1
ATOM 5942 C CA . ARG C 1 221 ? -42.363 9.486 -31.913 1.00 73.27 216 ARG C CA 1
ATOM 5943 C C . ARG C 1 221 ? -41.346 10.377 -31.212 1.00 75.96 216 ARG C C 1
ATOM 5944 O O . ARG C 1 221 ? -41.641 10.974 -30.179 1.00 76.36 216 ARG C O 1
ATOM 5952 N N . GLU C 1 222 ? -40.150 10.471 -31.784 1.00 82.40 217 GLU C N 1
ATOM 5953 C CA . GLU C 1 222 ? -39.110 11.350 -31.257 1.00 81.24 217 GLU C CA 1
ATOM 5954 C C . GLU C 1 222 ? -39.549 12.810 -31.290 1.00 79.39 217 GLU C C 1
ATOM 5955 O O . GLU C 1 222 ? -39.389 13.536 -30.311 1.00 88.50 217 GLU C O 1
ATOM 5961 N N . GLU C 1 223 ? -40.093 13.236 -32.426 1.00 76.89 218 GLU C N 1
ATOM 5962 C CA . GLU C 1 223 ? -40.562 14.610 -32.585 1.00 81.97 218 GLU C CA 1
ATOM 5963 C C . GLU C 1 223 ? -41.724 14.918 -31.642 1.00 91.53 218 GLU C C 1
ATOM 5964 O O . GLU C 1 223 ? -41.801 16.007 -31.070 1.00 86.07 218 GLU C O 1
ATOM 5970 N N . VAL C 1 224 ? -42.630 13.957 -31.496 1.00 102.06 219 VAL C N 1
ATOM 5971 C CA . VAL C 1 224 ? -43.737 14.073 -30.553 1.00 100.19 219 VAL C CA 1
ATOM 5972 C C . VAL C 1 224 ? -43.226 14.255 -29.128 1.00 100.54 219 VAL C C 1
ATOM 5973 O O . VAL C 1 224 ? -43.603 15.204 -28.440 1.00 107.68 219 VAL C O 1
ATOM 5977 N N . LEU C 1 225 ? -42.361 13.339 -28.699 1.00 95.14 220 LEU C N 1
ATOM 5978 C CA . LEU C 1 225 ? -41.762 13.404 -27.370 1.00 95.30 220 LEU C CA 1
ATOM 5979 C C . LEU C 1 225 ? -41.006 14.710 -27.178 1.00 95.67 220 LEU C C 1
ATOM 5980 O O . LEU C 1 225 ? -40.914 15.225 -26.066 1.00 96.75 220 LEU C O 1
ATOM 5985 N N . ARG C 1 226 ? -40.462 15.237 -28.269 1.00 99.51 221 ARG C N 1
ATOM 5986 C CA . ARG C 1 226 ? -39.779 16.524 -28.236 1.00 97.84 221 ARG C CA 1
ATOM 5987 C C . ARG C 1 226 ? -40.776 17.662 -28.011 1.00 103.52 221 ARG C C 1
ATOM 5988 O O . ARG C 1 226 ? -40.502 18.590 -27.249 1.00 111.76 221 ARG C O 1
ATOM 5996 N N . LYS C 1 227 ? -41.926 17.592 -28.680 1.00 91.51 222 LYS C N 1
ATOM 5997 C CA . LYS C 1 227 ? -42.987 18.579 -28.478 1.00 86.61 222 LYS C CA 1
ATOM 5998 C C . LYS C 1 227 ? -43.511 18.545 -27.046 1.00 95.68 222 LYS C C 1
ATOM 5999 O O . LYS C 1 227 ? -43.725 19.589 -26.433 1.00 104.85 222 LYS C O 1
ATOM 6005 N N . ILE C 1 228 ? -43.728 17.341 -26.523 1.00 99.74 223 ILE C N 1
ATOM 6006 C CA . ILE C 1 228 ? -44.141 17.164 -25.132 1.00 105.54 223 ILE C CA 1
ATOM 6007 C C . ILE C 1 228 ? -43.105 17.727 -24.158 1.00 108.45 223 ILE C C 1
ATOM 6008 O O . ILE C 1 228 ? -43.429 18.538 -23.290 1.00 110.72 223 ILE C O 1
ATOM 6013 N N . TYR C 1 229 ? -41.861 17.282 -24.306 1.00 101.85 224 TYR C N 1
ATOM 6014 C CA . TYR C 1 229 ? -40.792 17.647 -23.380 1.00 95.36 224 TYR C CA 1
ATOM 6015 C C . TYR C 1 229 ? -40.529 19.150 -23.343 1.00 105.08 224 TYR C C 1
ATOM 6016 O O . TYR C 1 229 ? -40.190 19.696 -22.294 1.00 105.85 224 TYR C O 1
ATOM 6025 N N . THR C 1 230 ? -40.678 19.816 -24.484 1.00 116.29 225 THR C N 1
ATOM 6026 C CA . THR C 1 230 ? -40.544 21.268 -24.519 1.00 120.31 225 THR C CA 1
ATOM 6027 C C . THR C 1 230 ? -41.652 21.912 -23.702 1.00 125.30 225 THR C C 1
ATOM 6028 O O . THR C 1 230 ? -41.392 22.775 -22.871 1.00 123.96 225 THR C O 1
ATOM 6032 N N . ASP C 1 231 ? -42.881 21.446 -23.907 1.00 126.18 226 ASP C N 1
ATOM 6033 C CA . ASP C 1 231 ? -44.041 22.002 -23.218 1.00 127.06 226 ASP C CA 1
ATOM 6034 C C . ASP C 1 231 ? -43.970 21.805 -21.706 1.00 130.04 226 ASP C C 1
ATOM 6035 O O . ASP C 1 231 ? -44.604 22.543 -20.951 1.00 131.88 226 ASP C O 1
ATOM 6040 N N . GLN C 1 232 ? -43.209 20.806 -21.267 1.00 130.62 227 GLN C N 1
ATOM 6041 C CA . GLN C 1 232 ? -42.966 20.628 -19.843 1.00 128.95 227 GLN C CA 1
ATOM 6042 C C . GLN C 1 232 ? -42.127 21.793 -19.330 1.00 129.80 227 GLN C C 1
ATOM 6043 O O . GLN C 1 232 ? -42.457 22.419 -18.323 1.00 132.20 227 GLN C O 1
ATOM 6049 N N . LEU C 1 233 ? -41.037 22.072 -20.040 1.00 126.64 228 LEU C N 1
ATOM 6050 C CA . LEU C 1 233 ? -40.109 23.147 -19.689 1.00 116.95 228 LEU C CA 1
ATOM 6051 C C . LEU C 1 233 ? -40.546 24.533 -20.181 1.00 109.28 228 LEU C C 1
ATOM 6052 O O . LEU C 1 233 ? -40.285 25.542 -19.527 1.00 104.78 228 LEU C O 1
ATOM 6057 N N . ASN C 1 234 ? -41.208 24.574 -21.334 1.00 107.78 229 ASN C N 1
ATOM 6058 C CA . ASN C 1 234 ? -41.696 25.829 -21.909 1.00 110.97 229 ASN C CA 1
ATOM 6059 C C . ASN C 1 234 ? -42.835 26.442 -21.105 1.00 118.66 229 ASN C C 1
ATOM 6060 O O . ASN C 1 234 ? -43.112 27.635 -21.219 1.00 119.36 229 ASN C O 1
ATOM 6065 N N . GLU C 1 235 ? -43.496 25.623 -20.294 1.00 118.00 230 GLU C N 1
ATOM 6066 C CA . GLU C 1 235 ? -44.653 26.085 -19.542 1.00 103.31 230 GLU C CA 1
ATOM 6067 C C . GLU C 1 235 ? -44.607 25.608 -18.093 1.00 81.88 230 GLU C C 1
ATOM 6068 O O . GLU C 1 235 ? -44.705 24.413 -17.814 1.00 73.89 230 GLU C O 1
ATOM 6074 N N . ASN C 1 268 ? -31.463 8.729 -24.284 1.00 94.64 263 ASN C N 1
ATOM 6075 C CA . ASN C 1 268 ? -32.621 9.325 -23.629 1.00 90.34 263 ASN C CA 1
ATOM 6076 C C . ASN C 1 268 ? -33.882 9.246 -24.488 1.00 105.09 263 ASN C C 1
ATOM 6077 O O . ASN C 1 268 ? -34.638 8.279 -24.396 1.00 113.58 263 ASN C O 1
ATOM 6079 N N . ILE C 1 269 ? -34.105 10.271 -25.307 1.00 107.12 264 ILE C N 1
ATOM 6080 C CA . ILE C 1 269 ? -35.341 10.401 -26.080 1.00 106.21 264 ILE C CA 1
ATOM 6081 C C . ILE C 1 269 ? -35.608 9.206 -27.012 1.00 107.37 264 ILE C C 1
ATOM 6082 O O . ILE C 1 269 ? -36.751 8.769 -27.154 1.00 105.86 264 ILE C O 1
ATOM 6087 N N . ARG C 1 270 ? -34.558 8.692 -27.649 1.00 105.66 265 ARG C N 1
ATOM 6088 C CA . ARG C 1 270 ? -34.683 7.597 -28.612 1.00 98.22 265 ARG C CA 1
ATOM 6089 C C . ARG C 1 270 ? -35.174 6.302 -27.966 1.00 88.18 265 ARG C C 1
ATOM 6090 O O . ARG C 1 270 ? -36.045 5.620 -28.498 1.00 90.99 265 ARG C O 1
ATOM 6098 N N . GLU C 1 271 ? -34.595 5.972 -26.817 1.00 78.85 266 GLU C N 1
ATOM 6099 C CA . GLU C 1 271 ? -34.929 4.754 -26.084 1.00 80.49 266 GLU C CA 1
ATOM 6100 C C . GLU C 1 271 ? -36.407 4.673 -25.690 1.00 77.01 266 GLU C C 1
ATOM 6101 O O . GLU C 1 271 ? -37.032 3.613 -25.794 1.00 75.64 266 GLU C O 1
ATOM 6107 N N . GLU C 1 272 ? -36.954 5.783 -25.210 1.00 74.74 267 GLU C N 1
ATOM 6108 C CA . GLU C 1 272 ? -38.366 5.817 -24.867 1.00 83.41 267 GLU C CA 1
ATOM 6109 C C . GLU C 1 272 ? -39.228 5.561 -26.097 1.00 101.01 267 GLU C C 1
ATOM 6110 O O . GLU C 1 272 ? -40.263 4.903 -26.005 1.00 110.95 267 GLU C O 1
ATOM 6116 N N . ALA C 1 273 ? -38.792 6.076 -27.243 1.00 100.93 268 ALA C N 1
ATOM 6117 C CA . ALA C 1 273 ? -39.463 5.821 -28.516 1.00 97.17 268 ALA C CA 1
ATOM 6118 C C . ALA C 1 273 ? -39.406 4.341 -28.887 1.00 105.37 268 ALA C C 1
ATOM 6119 O O . ALA C 1 273 ? -40.410 3.751 -29.285 1.00 107.04 268 ALA C O 1
ATOM 6121 N N . GLU C 1 274 ? -38.218 3.757 -28.760 1.00 107.88 269 GLU C N 1
ATOM 6122 C CA . GLU C 1 274 ? -38.001 2.344 -29.058 1.00 103.08 269 GLU C CA 1
ATOM 6123 C C . GLU C 1 274 ? -38.932 1.467 -28.223 1.00 107.26 269 GLU C C 1
ATOM 6124 O O . GLU C 1 274 ? -39.323 0.383 -28.644 1.00 117.28 269 GLU C O 1
ATOM 6130 N N . ARG C 1 275 ? -39.270 1.948 -27.032 1.00 101.76 270 ARG C N 1
ATOM 6131 C CA . ARG C 1 275 ? -40.209 1.273 -26.145 1.00 94.35 270 ARG C CA 1
ATOM 6132 C C . ARG C 1 275 ? -41.651 1.443 -26.631 1.00 85.50 270 ARG C C 1
ATOM 6133 O O . ARG C 1 275 ? -42.474 0.536 -26.496 1.00 93.71 270 ARG C O 1
ATOM 6141 N N . ASN C 1 276 ? -41.949 2.603 -27.206 1.00 74.50 271 ASN C N 1
ATOM 6142 C CA . ASN C 1 276 ? -43.305 2.908 -27.654 1.00 83.58 271 ASN C CA 1
ATOM 6143 C C . ASN C 1 276 ? -43.709 2.297 -29.001 1.00 98.14 271 ASN C C 1
ATOM 6144 O O . ASN C 1 276 ? -44.854 1.891 -29.188 1.00 112.53 271 ASN C O 1
ATOM 6149 N N . ILE C 1 277 ? -42.760 2.220 -29.928 1.00 94.93 272 ILE C N 1
ATOM 6150 C CA . ILE C 1 277 ? -43.033 1.803 -31.307 1.00 98.51 272 ILE C CA 1
ATOM 6151 C C . ILE C 1 277 ? -43.242 0.290 -31.449 1.00 95.10 272 ILE C C 1
ATOM 6152 O O . ILE C 1 277 ? -43.776 -0.195 -32.450 1.00 92.47 272 ILE C O 1
ATOM 6157 N N . PHE C 1 278 ? -42.871 -0.433 -30.400 1.00 88.68 273 PHE C N 1
ATOM 6158 C CA . PHE C 1 278 ? -42.769 -1.893 -30.424 1.00 83.49 273 PHE C CA 1
ATOM 6159 C C . PHE C 1 278 ? -43.998 -2.612 -31.018 1.00 93.99 273 PHE C C 1
ATOM 6160 O O . PHE C 1 278 ? -43.864 -3.361 -31.987 1.00 101.72 273 PHE C O 1
ATOM 6168 N N . LYS C 1 279 ? -45.184 -2.391 -30.451 1.00 93.21 274 LYS C N 1
ATOM 6169 C CA . LYS C 1 279 ? -46.368 -3.164 -30.843 1.00 85.45 274 LYS C CA 1
ATOM 6170 C C . LYS C 1 279 ? -46.773 -3.006 -32.310 1.00 85.86 274 LYS C C 1
ATOM 6171 O O . LYS C 1 279 ? -47.294 -3.943 -32.913 1.00 83.88 274 LYS C O 1
ATOM 6177 N N . ASP C 1 280 ? -46.536 -1.829 -32.879 1.00 98.53 275 ASP C N 1
ATOM 6178 C CA . ASP C 1 280 ? -46.822 -1.596 -34.293 1.00 108.63 275 ASP C CA 1
ATOM 6179 C C . ASP C 1 280 ? -45.928 -2.471 -35.156 1.00 99.84 275 ASP C C 1
ATOM 6180 O O . ASP C 1 280 ? -46.380 -3.088 -36.122 1.00 98.25 275 ASP C O 1
ATOM 6185 N N . VAL C 1 281 ? -44.647 -2.495 -34.808 1.00 91.86 276 VAL C N 1
ATOM 6186 C CA . VAL C 1 281 ? -43.668 -3.313 -35.511 1.00 88.46 276 VAL C CA 1
ATOM 6187 C C . VAL C 1 281 ? -43.957 -4.805 -35.364 1.00 80.13 276 VAL C C 1
ATOM 6188 O O . VAL C 1 281 ? -43.785 -5.566 -36.315 1.00 81.89 276 VAL C O 1
ATOM 6192 N N . PHE C 1 282 ? -44.377 -5.222 -34.171 1.00 69.90 277 PHE C N 1
ATOM 6193 C CA . PHE C 1 282 ? -44.726 -6.621 -33.948 1.00 60.33 277 PHE C CA 1
ATOM 6194 C C . PHE C 1 282 ? -45.813 -7.061 -34.917 1.00 57.64 277 PHE C C 1
ATOM 6195 O O . PHE C 1 282 ? -45.700 -8.107 -35.550 1.00 46.35 277 PHE C O 1
ATOM 6203 N N . ASN C 1 283 ? -46.861 -6.249 -35.029 1.00 79.51 278 ASN C N 1
ATOM 6204 C CA . ASN C 1 283 ? -47.992 -6.556 -35.901 1.00 91.70 278 ASN C CA 1
ATOM 6205 C C . ASN C 1 283 ? -47.559 -6.659 -37.353 1.00 74.46 278 ASN C C 1
ATOM 6206 O O . ASN C 1 283 ? -48.015 -7.536 -38.082 1.00 77.63 278 ASN C O 1
ATOM 6211 N N . ARG C 1 284 ? -46.688 -5.745 -37.764 1.00 65.57 279 ARG C N 1
ATOM 6212 C CA . ARG C 1 284 ? -46.120 -5.753 -39.107 1.00 60.64 279 ARG C CA 1
ATOM 6213 C C . ARG C 1 284 ? -45.375 -7.048 -39.418 1.00 59.37 279 ARG C C 1
ATOM 6214 O O . ARG C 1 284 ? -45.546 -7.631 -40.484 1.00 64.49 279 ARG C O 1
ATOM 6222 N N . ILE C 1 285 ? -44.512 -7.466 -38.500 1.00 61.48 280 ILE C N 1
ATOM 6223 C CA . ILE C 1 285 ? -43.785 -8.724 -38.636 1.00 57.53 280 ILE C CA 1
ATOM 6224 C C . ILE C 1 285 ? -44.750 -9.905 -38.553 1.00 54.88 280 ILE C C 1
ATOM 6225 O O . ILE C 1 285 ? -44.574 -10.913 -39.237 1.00 38.44 280 ILE C O 1
ATOM 6230 N N . TRP C 1 286 ? -45.766 -9.776 -37.704 1.00 60.91 281 TRP C N 1
ATOM 6231 C CA . TRP C 1 286 ? -46.724 -10.859 -37.504 1.00 66.65 281 TRP C CA 1
ATOM 6232 C C . TRP C 1 286 ? -47.476 -11.174 -38.785 1.00 67.14 281 TRP C C 1
ATOM 6233 O O . TRP C 1 286 ? -47.759 -12.336 -39.069 1.00 66.48 281 TRP C O 1
ATOM 6244 N N . LYS C 1 287 ? -47.787 -10.132 -39.550 1.00 70.37 282 LYS C N 1
ATOM 6245 C CA . LYS C 1 287 ? -48.423 -10.279 -40.853 1.00 74.49 282 LYS C CA 1
ATOM 6246 C C . LYS C 1 287 ? -47.699 -11.301 -41.710 1.00 69.32 282 LYS C C 1
ATOM 6247 O O . LYS C 1 287 ? -48.276 -12.314 -42.101 1.00 92.64 282 LYS C O 1
ATOM 6253 N N . MET C 1 288 ? -46.429 -11.033 -41.988 1.00 46.64 283 MET C N 1
ATOM 6254 C CA . MET C 1 288 ? -45.625 -11.895 -42.847 1.00 56.57 283 MET C CA 1
ATOM 6255 C C . MET C 1 288 ? -45.488 -13.307 -42.301 1.00 66.42 283 MET C C 1
ATOM 6256 O O . MET C 1 288 ? -45.814 -14.274 -42.981 1.00 68.30 283 MET C O 1
ATOM 6261 N N . LEU C 1 289 ? -45.003 -13.418 -41.072 1.00 70.07 284 LEU C N 1
ATOM 6262 C CA . LEU C 1 289 ? -44.652 -14.714 -40.509 1.00 71.55 284 LEU C CA 1
ATOM 6263 C C . LEU C 1 289 ? -45.845 -15.649 -40.251 1.00 72.43 284 LEU C C 1
ATOM 6264 O O . LEU C 1 289 ? -45.692 -16.867 -40.344 1.00 22.12 284 LEU C O 1
ATOM 6269 N N . SER C 1 290 ? -47.029 -15.094 -39.973 1.00 68.72 285 SER C N 1
ATOM 6270 C CA . SER C 1 290 ? -48.207 -15.921 -39.651 1.00 60.86 285 SER C CA 1
ATOM 6271 C C . SER C 1 290 ? -48.607 -16.803 -40.816 1.00 61.17 285 SER C C 1
ATOM 6272 O O . SER C 1 290 ? -48.928 -17.973 -40.644 1.00 68.72 285 SER C O 1
ATOM 6275 N N . GLU C 1 291 ? -48.578 -16.235 -42.011 1.00 58.39 286 GLU C N 1
ATOM 6276 C CA . GLU C 1 291 ? -48.817 -17.001 -43.225 1.00 55.12 286 GLU C CA 1
ATOM 6277 C C . GLU C 1 291 ? -47.714 -18.045 -43.450 1.00 59.12 286 GLU C C 1
ATOM 6278 O O . GLU C 1 291 ? -48.000 -19.200 -43.783 1.00 23.92 286 GLU C O 1
ATOM 6284 N N . ILE C 1 292 ? -46.468 -17.638 -43.215 1.00 81.14 287 ILE C N 1
ATOM 6285 C CA . ILE C 1 292 ? -45.301 -18.462 -43.512 1.00 74.88 287 ILE C CA 1
ATOM 6286 C C . ILE C 1 292 ? -45.001 -19.538 -42.453 1.00 62.96 287 ILE C C 1
ATOM 6287 O O . ILE C 1 292 ? -44.476 -20.609 -42.775 1.00 45.28 287 ILE C O 1
ATOM 6292 N N . TRP C 1 293 ? -45.363 -19.260 -41.202 1.00 55.47 288 TRP C N 1
ATOM 6293 C CA . TRP C 1 293 ? -44.825 -19.973 -40.030 1.00 59.77 288 TRP C CA 1
ATOM 6294 C C . TRP C 1 293 ? -44.875 -21.502 -40.027 1.00 63.01 288 TRP C C 1
ATOM 6295 O O . TRP C 1 293 ? -44.130 -22.137 -39.281 1.00 47.51 288 TRP C O 1
ATOM 6306 N N . HIS C 1 294 ? -45.717 -22.102 -40.862 1.00 78.79 289 HIS C N 1
ATOM 6307 C CA . HIS C 1 294 ? -45.851 -23.557 -40.838 1.00 78.18 289 HIS C CA 1
ATOM 6308 C C . HIS C 1 294 ? -44.617 -24.342 -41.275 1.00 86.61 289 HIS C C 1
ATOM 6309 O O . HIS C 1 294 ? -44.486 -25.523 -40.948 1.00 85.36 289 HIS C O 1
ATOM 6316 N N . ARG C 1 295 ? -43.708 -23.697 -41.992 1.00 88.02 290 ARG C N 1
ATOM 6317 C CA . ARG C 1 295 ? -42.492 -24.370 -42.435 1.00 86.74 290 ARG C CA 1
ATOM 6318 C C . ARG C 1 295 ? -41.409 -24.507 -41.366 1.00 84.38 290 ARG C C 1
ATOM 6319 O O . ARG C 1 295 ? -40.676 -25.496 -41.349 1.00 88.36 290 ARG C O 1
ATOM 6327 N N . PHE C 1 296 ? -41.333 -23.538 -40.457 1.00 72.48 291 PHE C N 1
ATOM 6328 C CA . PHE C 1 296 ? -40.229 -23.489 -39.497 1.00 53.20 291 PHE C CA 1
ATOM 6329 C C . PHE C 1 296 ? -40.412 -24.222 -38.172 1.00 64.49 291 PHE C C 1
ATOM 6330 O O . PHE C 1 296 ? -39.870 -23.785 -37.159 1.00 80.03 291 PHE C O 1
ATOM 6338 N N . LEU C 1 297 ? -41.148 -25.325 -38.154 1.00 58.14 292 LEU C N 1
ATOM 6339 C CA . LEU C 1 297 ? -41.267 -26.083 -36.911 1.00 55.49 292 LEU C CA 1
ATOM 6340 C C . LEU C 1 297 ? -40.890 -27.555 -37.075 1.00 57.31 292 LEU C C 1
ATOM 6341 O O . LEU C 1 297 ? -40.885 -28.088 -38.183 1.00 67.18 292 LEU C O 1
ATOM 6346 N N . SER C 1 298 ? -40.562 -28.200 -35.961 1.00 55.66 293 SER C N 1
ATOM 6347 C CA . SER C 1 298 ? -40.165 -29.604 -35.979 1.00 58.87 293 SER C CA 1
ATOM 6348 C C . SER C 1 298 ? -41.378 -30.509 -35.769 1.00 43.68 293 SER C C 1
ATOM 6349 O O . SER C 1 298 ? -41.244 -31.722 -35.596 1.00 37.86 293 SER C O 1
ATOM 6352 N N . LEU D 1 14 ? -19.513 -56.967 -24.911 1.00 68.73 9 LEU D N 1
ATOM 6353 C CA . LEU D 1 14 ? -20.389 -55.802 -24.847 1.00 78.91 9 LEU D CA 1
ATOM 6354 C C . LEU D 1 14 ? -20.398 -55.080 -26.185 1.00 88.82 9 LEU D C 1
ATOM 6355 O O . LEU D 1 14 ? -19.348 -54.801 -26.748 1.00 79.46 9 LEU D O 1
ATOM 6357 N N . ARG D 1 15 ? -21.588 -54.792 -26.697 1.00 93.92 10 ARG D N 1
ATOM 6358 C CA . ARG D 1 15 ? -21.733 -54.165 -28.006 1.00 86.97 10 ARG D CA 1
ATOM 6359 C C . ARG D 1 15 ? -22.364 -52.783 -27.915 1.00 90.07 10 ARG D C 1
ATOM 6360 O O . ARG D 1 15 ? -23.494 -52.631 -27.453 1.00 91.97 10 ARG D O 1
ATOM 6368 N N . ILE D 1 16 ? -21.619 -51.775 -28.350 1.00 87.32 11 ILE D N 1
ATOM 6369 C CA . ILE D 1 16 ? -22.089 -50.398 -28.291 1.00 69.64 11 ILE D CA 1
ATOM 6370 C C . ILE D 1 16 ? -22.069 -49.746 -29.661 1.00 50.76 11 ILE D C 1
ATOM 6371 O O . ILE D 1 16 ? -21.060 -49.808 -30.358 1.00 36.99 11 ILE D O 1
ATOM 6376 N N . VAL D 1 17 ? -23.162 -49.094 -30.045 1.00 64.16 12 VAL D N 1
ATOM 6377 C CA . VAL D 1 17 ? -23.161 -48.364 -31.310 1.00 74.50 12 VAL D CA 1
ATOM 6378 C C . VAL D 1 17 ? -23.346 -46.875 -31.037 1.00 77.96 12 VAL D C 1
ATOM 6379 O O . VAL D 1 17 ? -24.159 -46.474 -30.206 1.00 64.52 12 VAL D O 1
ATOM 6383 N N . LEU D 1 18 ? -22.549 -46.057 -31.711 1.00 87.94 13 LEU D N 1
ATOM 6384 C CA . LEU D 1 18 ? -22.572 -44.625 -31.457 1.00 78.61 13 LEU D CA 1
ATOM 6385 C C . LEU D 1 18 ? -23.278 -43.895 -32.586 1.00 61.56 13 LEU D C 1
ATOM 6386 O O . LEU D 1 18 ? -22.778 -43.843 -33.705 1.00 56.80 13 LEU D O 1
ATOM 6391 N N . VAL D 1 19 ? -24.441 -43.330 -32.286 1.00 65.75 14 VAL D N 1
ATOM 6392 C CA . VAL D 1 19 ? -25.206 -42.596 -33.286 1.00 67.15 14 VAL D CA 1
ATOM 6393 C C . VAL D 1 19 ? -25.398 -41.148 -32.862 1.00 71.37 14 VAL D C 1
ATOM 6394 O O . VAL D 1 19 ? -25.297 -40.815 -31.685 1.00 73.77 14 VAL D O 1
ATOM 6398 N N . GLY D 1 20 ? -25.674 -40.289 -33.834 1.00 72.53 15 GLY D N 1
ATOM 6399 C CA . GLY D 1 20 ? -25.841 -38.872 -33.582 1.00 63.08 15 GLY D CA 1
ATOM 6400 C C . GLY D 1 20 ? -25.641 -38.111 -34.874 1.00 49.46 15 GLY D C 1
ATOM 6401 O O . GLY D 1 20 ? -25.385 -38.714 -35.914 1.00 52.09 15 GLY D O 1
ATOM 6402 N N . LYS D 1 21 ? -25.718 -36.787 -34.806 1.00 41.95 16 LYS D N 1
ATOM 6403 C CA . LYS D 1 21 ? -25.560 -35.965 -35.996 1.00 45.52 16 LYS D CA 1
ATOM 6404 C C . LYS D 1 21 ? -24.106 -35.922 -36.438 1.00 55.15 16 LYS D C 1
ATOM 6405 O O . LYS D 1 21 ? -23.261 -36.619 -35.881 1.00 57.82 16 LYS D O 1
ATOM 6411 N N . THR D 1 22 ? -23.822 -35.125 -37.462 1.00 71.69 17 THR D N 1
ATOM 6412 C CA . THR D 1 22 ? -22.463 -35.014 -37.973 1.00 73.42 17 THR D CA 1
ATOM 6413 C C . THR D 1 22 ? -21.685 -33.940 -37.219 1.00 63.19 17 THR D C 1
ATOM 6414 O O . THR D 1 22 ? -22.134 -32.795 -37.116 1.00 57.68 17 THR D O 1
ATOM 6418 N N . GLY D 1 23 ? -20.524 -34.316 -36.686 1.00 56.03 18 GLY D N 1
ATOM 6419 C CA . GLY D 1 23 ? -19.661 -33.374 -35.993 1.00 61.00 18 GLY D CA 1
ATOM 6420 C C . GLY D 1 23 ? -19.772 -33.383 -34.478 1.00 61.76 18 GLY D C 1
ATOM 6421 O O . GLY D 1 23 ? -19.186 -32.535 -33.804 1.00 64.36 18 GLY D O 1
ATOM 6422 N N . SER D 1 24 ? -20.527 -34.333 -33.938 1.00 61.41 19 SER D N 1
ATOM 6423 C CA . SER D 1 24 ? -20.828 -34.347 -32.510 1.00 63.24 19 SER D CA 1
ATOM 6424 C C . SER D 1 24 ? -19.696 -34.943 -31.673 1.00 63.78 19 SER D C 1
ATOM 6425 O O . SER D 1 24 ? -19.707 -34.847 -30.447 1.00 73.26 19 SER D O 1
ATOM 6428 N N . GLY D 1 25 ? -18.717 -35.550 -32.334 1.00 55.17 20 GLY D N 1
ATOM 6429 C CA . GLY D 1 25 ? -17.610 -36.172 -31.629 1.00 50.95 20 GLY D CA 1
ATOM 6430 C C . GLY D 1 25 ? -17.745 -37.673 -31.451 1.00 59.54 20 GLY D C 1
ATOM 6431 O O . GLY D 1 25 ? -17.175 -38.252 -30.528 1.00 70.31 20 GLY D O 1
ATOM 6432 N N . LYS D 1 26 ? -18.514 -38.296 -32.336 1.00 67.43 21 LYS D N 1
ATOM 6433 C CA . LYS D 1 26 ? -18.722 -39.741 -32.329 1.00 74.88 21 LYS D CA 1
ATOM 6434 C C . LYS D 1 26 ? -17.411 -40.515 -32.426 1.00 69.74 21 LYS D C 1
ATOM 6435 O O . LYS D 1 26 ? -17.161 -41.424 -31.637 1.00 83.04 21 LYS D O 1
ATOM 6441 N N . SER D 1 27 ? -16.595 -40.174 -33.417 1.00 56.28 22 SER D N 1
ATOM 6442 C CA . SER D 1 27 ? -15.338 -40.872 -33.647 1.00 60.08 22 SER D CA 1
ATOM 6443 C C . SER D 1 27 ? -14.368 -40.638 -32.491 1.00 60.23 22 SER D C 1
ATOM 6444 O O . SER D 1 27 ? -13.670 -41.555 -32.056 1.00 64.95 22 SER D O 1
ATOM 6447 N N . ALA D 1 28 ? -14.314 -39.397 -32.017 1.00 57.52 23 ALA D N 1
ATOM 6448 C CA . ALA D 1 28 ? -13.519 -39.047 -30.843 1.00 53.72 23 ALA D CA 1
ATOM 6449 C C . ALA D 1 28 ? -13.901 -39.895 -29.642 1.00 55.58 23 ALA D C 1
ATOM 6450 O O . ALA D 1 28 ? -13.041 -40.464 -28.971 1.00 66.21 23 ALA D O 1
ATOM 6452 N N . THR D 1 29 ? -15.199 -39.958 -29.371 1.00 57.33 24 THR D N 1
ATOM 6453 C CA . THR D 1 29 ? -15.725 -40.778 -28.287 1.00 61.01 24 THR D CA 1
ATOM 6454 C C . THR D 1 29 ? -15.330 -42.241 -28.451 1.00 70.35 24 THR D C 1
ATOM 6455 O O . THR D 1 29 ? -14.929 -42.892 -27.490 1.00 87.98 24 THR D O 1
ATOM 6459 N N . ALA D 1 30 ? -15.439 -42.749 -29.673 1.00 59.83 25 ALA D N 1
ATOM 6460 C CA . ALA D 1 30 ? -14.993 -44.103 -29.984 1.00 47.90 25 ALA D CA 1
ATOM 6461 C C . ALA D 1 30 ? -13.516 -44.297 -29.656 1.00 56.41 25 ALA D C 1
ATOM 6462 O O . ALA D 1 30 ? -13.132 -45.305 -29.070 1.00 64.68 25 ALA D O 1
ATOM 6464 N N . ASN D 1 31 ? -12.690 -43.337 -30.057 1.00 57.73 26 ASN D N 1
ATOM 6465 C CA . ASN D 1 31 ? -11.254 -43.389 -29.791 1.00 67.61 26 ASN D CA 1
ATOM 6466 C C . ASN D 1 31 ? -10.923 -43.431 -28.303 1.00 80.42 26 ASN D C 1
ATOM 6467 O O . ASN D 1 31 ? -10.105 -44.241 -27.865 1.00 85.42 26 ASN D O 1
ATOM 6472 N N . THR D 1 32 ? -11.540 -42.541 -27.534 1.00 82.94 27 THR D N 1
ATOM 6473 C CA . THR D 1 32 ? -11.257 -42.470 -26.109 1.00 78.34 27 THR D CA 1
ATOM 6474 C C . THR D 1 32 ? -11.788 -43.678 -25.348 1.00 71.64 27 THR D C 1
ATOM 6475 O O . THR D 1 32 ? -11.281 -44.006 -24.280 1.00 91.31 27 THR D O 1
ATOM 6479 N N . ILE D 1 33 ? -12.799 -44.341 -25.901 1.00 55.97 28 ILE D N 1
ATOM 6480 C CA . ILE D 1 33 ? -13.305 -45.589 -25.335 1.00 61.28 28 ILE D CA 1
ATOM 6481 C C . ILE D 1 33 ? -12.324 -46.719 -25.611 1.00 62.54 28 ILE D C 1
ATOM 6482 O O . ILE D 1 33 ? -12.048 -47.544 -24.742 1.00 57.86 28 ILE D O 1
ATOM 6487 N N . LEU D 1 34 ? -11.791 -46.744 -26.826 1.00 81.04 29 LEU D N 1
ATOM 6488 C CA . LEU D 1 34 ? -10.883 -47.804 -27.240 1.00 99.33 29 LEU D CA 1
ATOM 6489 C C . LEU D 1 34 ? -9.468 -47.541 -26.732 1.00 112.27 29 LEU D C 1
ATOM 6490 O O . LEU D 1 34 ? -8.574 -48.369 -26.902 1.00 115.01 29 LEU D O 1
ATOM 6495 N N . GLY D 1 35 ? -9.275 -46.383 -26.106 1.00 118.17 30 GLY D N 1
ATOM 6496 C CA . GLY D 1 35 ? -8.037 -46.079 -25.412 1.00 126.70 30 GLY D CA 1
ATOM 6497 C C . GLY D 1 35 ? -6.955 -45.444 -26.267 1.00 131.55 30 GLY D C 1
ATOM 6498 O O . GLY D 1 35 ? -6.041 -44.807 -25.746 1.00 139.03 30 GLY D O 1
ATOM 6499 N N . GLU D 1 36 ? -7.055 -45.610 -27.580 1.00 126.81 31 GLU D N 1
ATOM 6500 C CA . GLU D 1 36 ? -6.098 -44.996 -28.494 1.00 131.26 31 GLU D CA 1
ATOM 6501 C C . GLU D 1 36 ? -6.784 -44.534 -29.762 1.00 133.11 31 GLU D C 1
ATOM 6502 O O . GLU D 1 36 ? -7.970 -44.794 -29.966 1.00 134.50 31 GLU D O 1
ATOM 6508 N N . GLU D 1 37 ? -6.034 -43.852 -30.620 1.00 132.81 32 GLU D N 1
ATOM 6509 C CA . GLU D 1 37 ? -6.616 -43.274 -31.821 1.00 124.82 32 GLU D CA 1
ATOM 6510 C C . GLU D 1 37 ? -6.643 -44.307 -32.938 1.00 109.96 32 GLU D C 1
ATOM 6511 O O . GLU D 1 37 ? -5.610 -44.690 -33.485 1.00 100.03 32 GLU D O 1
ATOM 6517 N N . ILE D 1 38 ? -7.848 -44.759 -33.256 1.00 107.54 33 ILE D N 1
ATOM 6518 C CA . ILE D 1 38 ? -8.044 -45.792 -34.256 1.00 110.99 33 ILE D CA 1
ATOM 6519 C C . ILE D 1 38 ? -8.813 -45.205 -35.428 1.00 104.62 33 ILE D C 1
ATOM 6520 O O . ILE D 1 38 ? -8.303 -45.129 -36.544 1.00 105.20 33 ILE D O 1
ATOM 6525 N N . PHE D 1 39 ? -10.043 -44.778 -35.162 1.00 97.84 34 PHE D N 1
ATOM 6526 C CA . PHE D 1 39 ? -10.851 -44.116 -36.175 1.00 102.40 34 PHE D CA 1
ATOM 6527 C C . PHE D 1 39 ? -10.375 -42.685 -36.361 1.00 104.11 34 PHE D C 1
ATOM 6528 O O . PHE D 1 39 ? -9.651 -42.152 -35.522 1.00 102.06 34 PHE D O 1
AT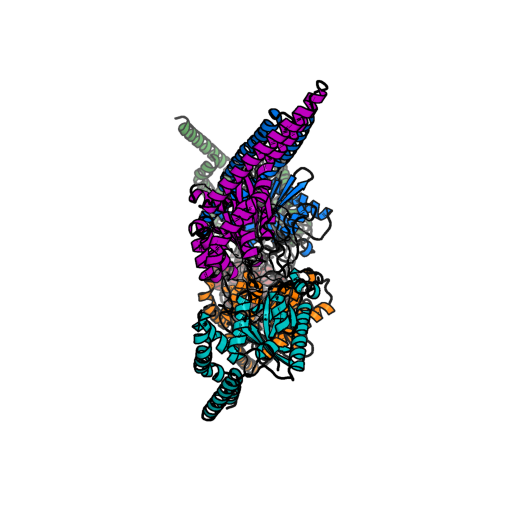OM 6536 N N . ASP D 1 40 ? -10.783 -42.061 -37.459 1.00 102.63 35 ASP D N 1
ATOM 6537 C CA . ASP D 1 40 ? -10.358 -40.700 -37.742 1.00 98.95 35 ASP D CA 1
ATOM 6538 C C . ASP D 1 40 ? -11.305 -39.702 -37.107 1.00 83.39 35 ASP D C 1
ATOM 6539 O O . ASP D 1 40 ? -12.486 -39.649 -37.452 1.00 78.98 35 ASP D O 1
ATOM 6544 N N . SER D 1 41 ? -10.789 -38.933 -36.153 1.00 73.87 36 SER D N 1
ATOM 6545 C CA . SER D 1 41 ? -11.554 -37.843 -35.563 1.00 74.51 36 SER D CA 1
ATOM 6546 C C . SER D 1 41 ? -10.833 -36.522 -35.794 1.00 61.91 36 SER D C 1
ATOM 6547 O O . SER D 1 41 ? -9.734 -36.310 -35.289 1.00 75.99 36 SER D O 1
ATOM 6550 N N . ARG D 1 42 ? -11.450 -35.643 -36.575 1.00 42.99 37 ARG D N 1
ATOM 6551 C CA . ARG D 1 42 ? -10.890 -34.321 -36.816 1.00 46.15 37 ARG D CA 1
ATOM 6552 C C . ARG D 1 42 ? -12.009 -33.352 -37.160 1.00 47.88 37 ARG D C 1
ATOM 6553 O O . ARG D 1 42 ? -13.151 -33.766 -37.360 1.00 56.65 37 ARG D O 1
ATOM 6561 N N . ILE D 1 43 ? -11.687 -32.066 -37.240 1.00 37.17 38 ILE D N 1
ATOM 6562 C CA . ILE D 1 43 ? -12.707 -31.065 -37.523 1.00 42.01 38 ILE D CA 1
ATOM 6563 C C . ILE D 1 43 ? -12.782 -30.790 -39.022 1.00 57.09 38 ILE D C 1
ATOM 6564 O O . ILE D 1 43 ? -11.760 -30.632 -39.688 1.00 66.45 38 ILE D O 1
ATOM 6569 N N . ALA D 1 44 ? -13.998 -30.758 -39.556 1.00 59.22 39 ALA D N 1
ATOM 6570 C CA . ALA D 1 44 ? -14.178 -30.636 -40.995 1.00 48.06 39 ALA D CA 1
ATOM 6571 C C . ALA D 1 44 ? -15.490 -29.958 -41.349 1.00 45.54 39 ALA D C 1
ATOM 6572 O O . ALA D 1 44 ? -16.421 -29.923 -40.547 1.00 64.41 39 ALA D O 1
ATOM 6574 N N . ALA D 1 45 ? -15.552 -29.410 -42.556 1.00 41.14 40 ALA D N 1
ATOM 6575 C CA . ALA D 1 45 ? -16.798 -28.872 -43.077 1.00 42.13 40 ALA D CA 1
ATOM 6576 C C . ALA D 1 45 ? -17.491 -29.931 -43.934 1.00 58.83 40 ALA D C 1
ATOM 6577 O O . ALA D 1 45 ? -18.530 -29.680 -44.542 1.00 79.86 40 ALA D O 1
ATOM 6579 N N . GLN D 1 46 ? -16.896 -31.118 -43.970 1.00 49.18 41 GLN D N 1
ATOM 6580 C CA . GLN D 1 46 ? -17.491 -32.275 -44.623 1.00 38.11 41 GLN D CA 1
ATOM 6581 C C . GLN D 1 46 ? -17.550 -33.401 -43.614 1.00 36.97 41 GLN D C 1
ATOM 6582 O O . GLN D 1 46 ? -17.048 -33.259 -42.503 1.00 48.86 41 GLN D O 1
ATOM 6588 N N . ALA D 1 47 ? -18.165 -34.517 -43.985 1.00 43.76 42 ALA D N 1
ATOM 6589 C CA . ALA D 1 47 ? -18.189 -35.682 -43.111 1.00 53.11 42 ALA D CA 1
ATOM 6590 C C . ALA D 1 47 ? -16.832 -36.364 -43.116 1.00 61.56 42 ALA D C 1
ATOM 6591 O O . ALA D 1 47 ? -16.318 -36.724 -44.175 1.00 68.46 42 ALA D O 1
ATOM 6593 N N . VAL D 1 48 ? -16.245 -36.531 -41.937 1.00 65.63 43 VAL D N 1
ATOM 6594 C CA . VAL D 1 48 ? -14.979 -37.245 -41.832 1.00 75.78 43 VAL D CA 1
ATOM 6595 C C . VAL D 1 48 ? -15.244 -38.751 -41.857 1.00 82.24 43 VAL D C 1
ATOM 6596 O O . VAL D 1 48 ? -14.401 -39.534 -42.293 1.00 85.11 43 VAL D O 1
ATOM 6600 N N . THR D 1 49 ? -16.425 -39.146 -41.393 1.00 84.76 44 THR D N 1
ATOM 6601 C CA . THR D 1 49 ? -16.846 -40.538 -41.448 1.00 91.01 44 THR D CA 1
ATOM 6602 C C . THR D 1 49 ? -18.036 -40.674 -42.396 1.00 97.54 44 THR D C 1
ATOM 6603 O O . THR D 1 49 ? -19.131 -40.201 -42.093 1.00 92.13 44 THR D O 1
ATOM 6607 N N . LYS D 1 50 ? -17.808 -41.283 -43.556 1.00 110.50 45 LYS D N 1
ATOM 6608 C CA . LYS D 1 50 ? -18.885 -41.556 -44.504 1.00 122.25 45 LYS D CA 1
ATOM 6609 C C . LYS D 1 50 ? -19.342 -43.008 -44.431 1.00 133.88 45 LYS D C 1
ATOM 6610 O O . LYS D 1 50 ? -20.307 -43.403 -45.087 1.00 142.95 45 LYS D O 1
ATOM 6616 N N . ASN D 1 51 ? -18.645 -43.799 -43.626 1.00 134.84 46 ASN D N 1
ATOM 6617 C CA . ASN D 1 51 ? -18.864 -45.237 -43.592 1.00 138.99 46 ASN D CA 1
ATOM 6618 C C . ASN D 1 51 ? -18.786 -45.808 -42.189 1.00 137.90 46 ASN D C 1
ATOM 6619 O O . ASN D 1 51 ? -17.939 -45.405 -41.393 1.00 141.81 46 ASN D O 1
ATOM 6624 N N . CYS D 1 52 ? -19.676 -46.750 -41.892 1.00 130.85 47 CYS D N 1
ATOM 6625 C CA . CYS D 1 52 ? -19.652 -47.435 -40.607 1.00 116.48 47 CYS D CA 1
ATOM 6626 C C . CYS D 1 52 ? -18.314 -48.121 -40.386 1.00 115.57 47 CYS D C 1
ATOM 6627 O O . CYS D 1 52 ? -17.848 -48.884 -41.232 1.00 120.28 47 CYS D O 1
ATOM 6630 N N . GLN D 1 53 ? -17.697 -47.838 -39.246 1.00 111.62 48 GLN D N 1
ATOM 6631 C CA . GLN D 1 53 ? -16.447 -48.482 -38.877 1.00 105.61 48 GLN D CA 1
ATOM 6632 C C . GLN D 1 53 ? -16.590 -49.018 -37.459 1.00 104.71 48 GLN D C 1
ATOM 6633 O O . GLN D 1 53 ? -17.214 -48.382 -36.610 1.00 99.33 48 GLN D O 1
ATOM 6639 N N . LYS D 1 54 ? -16.017 -50.189 -37.205 1.00 106.44 49 LYS D N 1
ATOM 6640 C CA . LYS D 1 54 ? -16.145 -50.821 -35.898 1.00 98.95 49 LYS D CA 1
ATOM 6641 C C . LYS D 1 54 ? -14.810 -51.379 -35.411 1.00 104.02 49 LYS D C 1
ATOM 6642 O O . LYS D 1 54 ? -13.928 -51.692 -36.214 1.00 97.91 49 LYS D O 1
ATOM 6648 N N . ALA D 1 55 ? -14.665 -51.500 -34.094 1.00 111.93 50 ALA D N 1
ATOM 6649 C CA . ALA D 1 55 ? -13.418 -51.992 -33.513 1.00 108.12 50 ALA D CA 1
ATOM 6650 C C . ALA D 1 55 ? -13.627 -52.680 -32.169 1.00 105.53 50 ALA D C 1
ATOM 6651 O O . ALA D 1 55 ? -14.743 -52.746 -31.653 1.00 108.29 50 ALA D O 1
ATOM 6653 N N . SER D 1 56 ? -12.534 -53.184 -31.606 1.00 108.00 51 SER D N 1
ATOM 6654 C CA . SER D 1 56 ? -12.561 -53.813 -30.292 1.00 107.63 51 SER D CA 1
ATOM 6655 C C . SER D 1 56 ? -11.390 -53.351 -29.433 1.00 105.61 51 SER D C 1
ATOM 6656 O O . SER D 1 56 ? -10.320 -53.029 -29.947 1.00 105.86 51 SER D O 1
ATOM 6659 N N . ARG D 1 62 ? -14.205 -58.089 -20.075 1.00 95.46 57 ARG D N 1
ATOM 6660 C CA . ARG D 1 62 ? -15.172 -58.058 -21.163 1.00 97.64 57 ARG D CA 1
ATOM 6661 C C . ARG D 1 62 ? -14.520 -57.623 -22.468 1.00 100.63 57 ARG D C 1
ATOM 6662 O O . ARG D 1 62 ? -13.499 -56.937 -22.468 1.00 108.88 57 ARG D O 1
ATOM 6670 N N . ASP D 1 63 ? -15.124 -58.021 -23.581 1.00 97.38 58 ASP D N 1
ATOM 6671 C CA . ASP D 1 63 ? -14.691 -57.555 -24.890 1.00 101.86 58 ASP D CA 1
ATOM 6672 C C . ASP D 1 63 ? -15.621 -56.452 -25.373 1.00 100.03 58 ASP D C 1
ATOM 6673 O O . ASP D 1 63 ? -16.806 -56.689 -25.614 1.00 96.69 58 ASP D O 1
ATOM 6678 N N . LEU D 1 64 ? -15.081 -55.248 -25.519 1.00 94.88 59 LEU D N 1
ATOM 6679 C CA . LEU D 1 64 ? -15.880 -54.111 -25.952 1.00 91.25 59 LEU D CA 1
ATOM 6680 C C . LEU D 1 64 ? -15.829 -53.968 -27.461 1.00 104.34 59 LEU D C 1
ATOM 6681 O O . LEU D 1 64 ? -14.755 -53.944 -28.055 1.00 112.20 59 LEU D O 1
ATOM 6686 N N . LEU D 1 65 ? -17.002 -53.875 -28.074 1.00 105.66 60 LEU D N 1
ATOM 6687 C CA . LEU D 1 65 ? -17.113 -53.735 -29.517 1.00 98.55 60 LEU D CA 1
ATOM 6688 C C . LEU D 1 65 ? -17.815 -52.421 -29.835 1.00 99.05 60 LEU D C 1
ATOM 6689 O O . LEU D 1 65 ? -18.987 -52.232 -29.506 1.00 108.44 60 LEU D O 1
ATOM 6694 N N . VAL D 1 66 ? -17.086 -51.514 -30.475 1.00 88.70 61 VAL D N 1
ATOM 6695 C CA . VAL D 1 66 ? -17.569 -50.160 -30.697 1.00 89.76 61 VAL D CA 1
ATOM 6696 C C . VAL D 1 66 ? -17.858 -49.915 -32.169 1.00 104.48 61 VAL D C 1
ATOM 6697 O O . VAL D 1 66 ? -16.970 -50.040 -33.012 1.00 120.89 61 VAL D O 1
ATOM 6701 N N . VAL D 1 67 ? -19.108 -49.576 -32.470 1.00 98.51 62 VAL D N 1
ATOM 6702 C CA . VAL D 1 67 ? -19.530 -49.293 -33.836 1.00 94.23 62 VAL D CA 1
ATOM 6703 C C . VAL D 1 67 ? -19.652 -47.791 -34.073 1.00 95.89 62 VAL D C 1
ATOM 6704 O O . VAL D 1 67 ? -20.522 -47.135 -33.501 1.00 105.28 62 VAL D O 1
ATOM 6708 N N . ASP D 1 68 ? -18.777 -47.254 -34.919 1.00 91.19 63 ASP D N 1
ATOM 6709 C CA . ASP D 1 68 ? -18.790 -45.828 -35.233 1.00 89.89 63 ASP D CA 1
ATOM 6710 C C . ASP D 1 68 ? -19.601 -45.589 -36.505 1.00 94.90 63 ASP D C 1
ATOM 6711 O O . ASP D 1 68 ? -19.447 -46.303 -37.492 1.00 98.89 63 ASP D O 1
ATOM 6716 N N . THR D 1 69 ? -20.465 -44.579 -36.473 1.00 87.37 64 THR D N 1
ATOM 6717 C CA . THR D 1 69 ? -21.378 -44.317 -37.580 1.00 72.27 64 THR D CA 1
ATOM 6718 C C . THR D 1 69 ? -21.161 -42.934 -38.183 1.00 78.04 64 THR D C 1
ATOM 6719 O O . THR D 1 69 ? -20.673 -42.031 -37.505 1.00 85.37 64 THR D O 1
ATOM 6723 N N . PRO D 1 70 ? -21.507 -42.771 -39.469 1.00 73.68 65 PRO D N 1
ATOM 6724 C CA . PRO D 1 70 ? -21.547 -41.456 -40.118 1.00 70.06 65 PRO D CA 1
ATOM 6725 C C . PRO D 1 70 ? -22.734 -40.641 -39.616 1.00 59.90 65 PRO D C 1
ATOM 6726 O O . PRO D 1 70 ? -23.737 -41.228 -39.210 1.00 56.33 65 PRO D O 1
ATOM 6730 N N . GLY D 1 71 ? -22.618 -39.316 -39.636 1.00 58.34 66 GLY D N 1
ATOM 6731 C CA . GLY D 1 71 ? -23.711 -38.446 -39.233 1.00 61.34 66 GLY D CA 1
ATOM 6732 C C . GLY D 1 71 ? -24.998 -38.732 -39.982 1.00 57.81 66 GLY D C 1
ATOM 6733 O O . GLY D 1 71 ? -25.005 -38.780 -41.211 1.00 60.29 66 GLY D O 1
ATOM 6734 N N . LEU D 1 72 ? -26.085 -38.926 -39.237 1.00 62.13 67 LEU D N 1
ATOM 6735 C CA . LEU D 1 72 ? -27.320 -39.458 -39.808 1.00 69.76 67 LEU D CA 1
ATOM 6736 C C . LEU D 1 72 ? -28.008 -38.520 -40.793 1.00 97.68 67 LEU D C 1
ATOM 6737 O O . LEU D 1 72 ? -28.354 -38.919 -41.908 1.00 104.33 67 LEU D O 1
ATOM 6742 N N . PHE D 1 73 ? -28.189 -37.265 -40.390 1.00 100.62 68 PHE D N 1
ATOM 6743 C CA . PHE D 1 73 ? -28.886 -36.309 -41.249 1.00 98.59 68 PHE D CA 1
ATOM 6744 C C . PHE D 1 73 ? -28.051 -35.103 -41.652 1.00 97.55 68 PHE D C 1
ATOM 6745 O O . PHE D 1 73 ? -27.392 -34.479 -40.825 1.00 102.79 68 PHE D O 1
ATOM 6753 N N . ASP D 1 74 ? -28.116 -34.777 -42.938 1.00 89.81 69 ASP D N 1
ATOM 6754 C CA . ASP D 1 74 ? -27.327 -33.701 -43.519 1.00 76.63 69 ASP D CA 1
ATOM 6755 C C . ASP D 1 74 ? -28.218 -32.551 -43.978 1.00 85.16 69 ASP D C 1
ATOM 6756 O O . ASP D 1 74 ? -29.438 -32.603 -43.822 1.00 90.86 69 ASP D O 1
ATOM 6761 N N . THR D 1 75 ? -27.597 -31.513 -44.533 1.00 88.53 70 THR D N 1
ATOM 6762 C CA . THR D 1 75 ? -28.325 -30.409 -45.142 1.00 85.38 70 THR D CA 1
ATOM 6763 C C . THR D 1 75 ? -29.179 -30.997 -46.261 1.00 80.03 70 THR D C 1
ATOM 6764 O O . THR D 1 75 ? -30.392 -30.790 -46.313 1.00 82.92 70 THR D O 1
ATOM 6768 N N . LYS D 1 76 ? -28.530 -31.735 -47.157 1.00 72.08 71 LYS D N 1
ATOM 6769 C CA . LYS D 1 76 ? -29.247 -32.487 -48.177 1.00 70.75 71 LYS D CA 1
ATOM 6770 C C . LYS D 1 76 ? -29.557 -33.891 -47.685 1.00 69.87 71 LYS D C 1
ATOM 6771 O O . LYS D 1 76 ? -28.673 -34.621 -47.241 1.00 69.04 71 LYS D O 1
ATOM 6777 N N . GLU D 1 77 ? -30.834 -34.245 -47.766 1.00 67.93 72 GLU D N 1
ATOM 6778 C CA . GLU D 1 77 ? -31.366 -35.497 -47.235 1.00 73.02 72 GLU D CA 1
ATOM 6779 C C . GLU D 1 77 ? -31.411 -36.663 -48.238 1.00 86.90 72 GLU D C 1
ATOM 6780 O O . GLU D 1 77 ? -32.220 -36.643 -49.161 1.00 105.24 72 GLU D O 1
ATOM 6786 N N . SER D 1 78 ? -30.551 -37.667 -48.068 1.00 79.81 73 SER D N 1
ATOM 6787 C CA . SER D 1 78 ? -30.490 -38.782 -49.021 1.00 71.35 73 SER D CA 1
ATOM 6788 C C . SER D 1 78 ? -30.943 -40.120 -48.420 1.00 74.37 73 SER D C 1
ATOM 6789 O O . SER D 1 78 ? -30.305 -40.649 -47.513 1.00 95.44 73 SER D O 1
ATOM 6792 N N . LEU D 1 79 ? -32.043 -40.662 -48.938 1.00 57.66 74 LEU D N 1
ATOM 6793 C CA . LEU D 1 79 ? -32.594 -41.933 -48.466 1.00 45.40 74 LEU D CA 1
ATOM 6794 C C . LEU D 1 79 ? -31.707 -43.143 -48.780 1.00 57.11 74 LEU D C 1
ATOM 6795 O O . LEU D 1 79 ? -31.613 -44.071 -47.974 1.00 56.38 74 LEU D O 1
ATOM 6800 N N . ASP D 1 80 ? -31.053 -43.122 -49.940 1.00 69.31 75 ASP D N 1
ATOM 6801 C CA . ASP D 1 80 ? -30.211 -44.235 -50.377 1.00 75.82 75 ASP D CA 1
ATOM 6802 C C . ASP D 1 80 ? -29.065 -44.439 -49.399 1.00 83.43 75 ASP D C 1
ATOM 6803 O O . ASP D 1 80 ? -28.869 -45.532 -48.865 1.00 92.88 75 ASP D O 1
ATOM 6808 N N . THR D 1 81 ? -28.305 -43.374 -49.181 1.00 75.76 76 THR D N 1
ATOM 6809 C CA . THR D 1 81 ? -27.175 -43.400 -48.267 1.00 70.77 76 THR D CA 1
ATOM 6810 C C . THR D 1 81 ? -27.619 -43.748 -46.849 1.00 75.76 76 THR D C 1
ATOM 6811 O O . THR D 1 81 ? -26.969 -44.541 -46.166 1.00 92.38 76 THR D O 1
ATOM 6815 N N . THR D 1 82 ? -28.717 -43.137 -46.409 1.00 66.21 77 THR D N 1
ATOM 6816 C CA . THR D 1 82 ? -29.279 -43.407 -45.085 1.00 72.50 77 THR D CA 1
ATOM 6817 C C . THR D 1 82 ? -29.556 -44.891 -44.863 1.00 79.57 77 THR D C 1
ATOM 6818 O O . THR D 1 82 ? -29.147 -45.458 -43.851 1.00 76.67 77 THR D O 1
ATOM 6822 N N . CYS D 1 83 ? -30.254 -45.509 -45.813 1.00 79.34 78 CYS D N 1
ATOM 6823 C CA . CYS D 1 83 ? -30.555 -46.936 -45.751 1.00 77.06 78 CYS D CA 1
ATOM 6824 C C . CYS D 1 83 ? -29.287 -47.785 -45.745 1.00 80.02 78 CYS D C 1
ATOM 6825 O O . CYS D 1 83 ? -29.227 -48.810 -45.065 1.00 79.43 78 CYS D O 1
ATOM 6828 N N . LYS D 1 84 ? -28.289 -47.367 -46.521 1.00 73.54 79 LYS D N 1
ATOM 6829 C CA . LYS D 1 84 ? -27.019 -48.086 -46.595 1.00 63.69 79 LYS D CA 1
ATOM 6830 C C . LYS D 1 84 ? -26.321 -48.133 -45.243 1.00 78.22 79 LYS D C 1
ATOM 6831 O O . LYS D 1 84 ? -25.949 -49.203 -44.757 1.00 81.69 79 LYS D O 1
ATOM 6837 N N . GLU D 1 85 ? -26.138 -46.963 -44.643 1.00 86.01 80 GLU D N 1
ATOM 6838 C CA . GLU D 1 85 ? -25.409 -46.854 -43.387 1.00 89.54 80 GLU D CA 1
ATOM 6839 C C . GLU D 1 85 ? -26.155 -47.493 -42.216 1.00 83.22 80 GLU D C 1
ATOM 6840 O O . GLU D 1 85 ? -25.536 -48.109 -41.350 1.00 91.77 80 GLU D O 1
ATOM 6846 N N . ILE D 1 86 ? -27.475 -47.337 -42.184 1.00 66.66 81 ILE D N 1
ATOM 6847 C CA . ILE D 1 86 ? -28.292 -48.023 -41.185 1.00 60.89 81 ILE D CA 1
ATOM 6848 C C . ILE D 1 86 ? -28.086 -49.530 -41.279 1.00 71.95 81 ILE D C 1
ATOM 6849 O O . ILE D 1 86 ? -27.849 -50.196 -40.273 1.00 79.30 81 ILE D O 1
ATOM 6854 N N . SER D 1 87 ? -28.179 -50.061 -42.494 1.00 81.34 82 SER D N 1
ATOM 6855 C CA . SER D 1 87 ? -27.994 -51.489 -42.723 1.00 80.67 82 SER D CA 1
ATOM 6856 C C . SER D 1 87 ? -26.634 -51.952 -42.219 1.00 74.38 82 SER D C 1
ATOM 6857 O O . SER D 1 87 ? -26.530 -52.975 -41.552 1.00 82.59 82 SER D O 1
ATOM 6860 N N . ARG D 1 88 ? -25.599 -51.187 -42.541 1.00 64.79 83 ARG D N 1
ATOM 6861 C CA . ARG D 1 88 ? -24.237 -51.479 -42.109 1.00 77.82 83 ARG D CA 1
ATOM 6862 C C . ARG D 1 88 ? -24.089 -51.467 -40.593 1.00 90.40 83 ARG D C 1
ATOM 6863 O O . ARG D 1 88 ? -23.428 -52.335 -40.019 1.00 92.43 83 ARG D O 1
ATOM 6871 N N . CYS D 1 89 ? -24.693 -50.469 -39.957 1.00 90.76 84 CYS D N 1
ATOM 6872 C CA . CYS D 1 89 ? -24.697 -50.374 -38.503 1.00 73.97 84 CYS D CA 1
ATOM 6873 C C . CYS D 1 89 ? -25.359 -51.605 -37.895 1.00 82.34 84 CYS D C 1
ATOM 6874 O O . CYS D 1 89 ? -24.835 -52.204 -36.960 1.00 90.18 84 CYS D O 1
ATOM 6877 N N . ILE D 1 90 ? -26.513 -51.974 -38.441 1.00 88.02 85 ILE D N 1
ATOM 6878 C CA . ILE D 1 90 ? -27.231 -53.170 -38.009 1.00 91.84 85 ILE D CA 1
ATOM 6879 C C . ILE D 1 90 ? -26.381 -54.437 -38.143 1.00 100.17 85 ILE D C 1
ATOM 6880 O O . ILE D 1 90 ? -26.287 -55.225 -37.201 1.00 106.70 85 ILE D O 1
ATOM 6885 N N . ILE D 1 91 ? -25.781 -54.636 -39.316 1.00 93.46 86 ILE D N 1
ATOM 6886 C CA . ILE D 1 91 ? -24.930 -55.801 -39.569 1.00 89.48 86 ILE D CA 1
ATOM 6887 C C . ILE D 1 91 ? -23.753 -55.872 -38.597 1.00 91.27 86 ILE D C 1
ATOM 6888 O O . ILE D 1 91 ? -23.478 -56.922 -38.013 1.00 96.60 86 ILE D O 1
ATOM 6893 N N . SER D 1 92 ? -23.058 -54.749 -38.440 1.00 80.59 87 SER D N 1
ATOM 6894 C CA . SER D 1 92 ? -21.917 -54.663 -37.533 1.00 77.60 87 SER D CA 1
ATOM 6895 C C . SER D 1 92 ? -22.325 -54.922 -36.085 1.00 64.18 87 SER D C 1
ATOM 6896 O O . SER D 1 92 ? -21.557 -55.486 -35.308 1.00 52.79 87 SER D O 1
ATOM 6899 N N . SER D 1 93 ? -23.531 -54.493 -35.728 1.00 57.85 88 SER D N 1
ATOM 6900 C CA . SER D 1 93 ? -24.018 -54.594 -34.358 1.00 71.03 88 SER D CA 1
ATOM 6901 C C . SER D 1 93 ? -24.700 -55.926 -34.057 1.00 89.50 88 SER D C 1
ATOM 6902 O O . SER D 1 93 ? -25.099 -56.176 -32.920 1.00 98.22 88 SER D O 1
ATOM 6905 N N . CYS D 1 94 ? -24.845 -56.767 -35.077 1.00 89.59 89 CYS D N 1
ATOM 6906 C CA . CYS D 1 94 ? -25.468 -58.079 -34.912 1.00 87.67 89 CYS D CA 1
ATOM 6907 C C . CYS D 1 94 ? -24.733 -58.933 -33.875 1.00 94.45 89 CYS D C 1
ATOM 6908 O O . CYS D 1 94 ? -23.524 -58.790 -33.705 1.00 107.05 89 CYS D O 1
ATOM 6911 N N . PRO D 1 95 ? -25.453 -59.835 -33.184 1.00 84.62 90 PRO D N 1
ATOM 6912 C CA . PRO D 1 95 ? -26.895 -60.113 -33.239 1.00 85.34 90 PRO D CA 1
ATOM 6913 C C . PRO D 1 95 ? -27.746 -59.019 -32.593 1.00 83.71 90 PRO D C 1
ATOM 6914 O O . PRO D 1 95 ? -28.949 -58.948 -32.843 1.00 65.98 90 PRO D O 1
ATOM 6918 N N . GLY D 1 96 ? -27.129 -58.195 -31.752 1.00 99.32 91 GLY D N 1
ATOM 6919 C CA . GLY D 1 96 ? -27.792 -57.019 -31.222 1.00 100.96 91 GLY D CA 1
ATOM 6920 C C . GLY D 1 96 ? -26.886 -56.172 -30.351 1.00 98.69 91 GLY D C 1
ATOM 6921 O O . GLY D 1 96 ? -25.955 -56.688 -29.732 1.00 98.54 91 GLY D O 1
ATOM 6922 N N . PRO D 1 97 ? -27.156 -54.859 -30.298 1.00 92.57 92 PRO D N 1
ATOM 6923 C CA . PRO D 1 97 ? -26.352 -53.961 -29.469 1.00 96.97 92 PRO D CA 1
ATOM 6924 C C . PRO D 1 97 ? -26.772 -54.048 -28.012 1.00 104.28 92 PRO D C 1
ATOM 6925 O O . PRO D 1 97 ? -27.946 -54.278 -27.724 1.00 111.22 92 PRO D O 1
ATOM 6929 N N . HIS D 1 98 ? -25.825 -53.863 -27.102 1.00 99.23 93 HIS D N 1
ATOM 6930 C CA . HIS D 1 98 ? -26.167 -53.746 -25.694 1.00 90.63 93 HIS D CA 1
ATOM 6931 C C . HIS D 1 98 ? -26.561 -52.305 -25.410 1.00 80.06 93 HIS D C 1
ATOM 6932 O O . HIS D 1 98 ? -27.489 -52.041 -24.647 1.00 76.57 93 HIS D O 1
ATOM 6939 N N . ALA D 1 99 ? -25.841 -51.372 -26.024 1.00 78.20 94 ALA D N 1
ATOM 6940 C CA . ALA D 1 99 ? -26.147 -49.957 -25.862 1.00 79.62 94 ALA D CA 1
ATOM 6941 C C . ALA D 1 99 ? -26.170 -49.178 -27.176 1.00 86.91 94 ALA D C 1
ATOM 6942 O O . ALA D 1 99 ? -25.252 -49.282 -27.996 1.00 95.21 94 ALA D O 1
ATOM 6944 N N . ILE D 1 100 ? -27.232 -48.398 -27.362 1.00 87.05 95 ILE D N 1
ATOM 6945 C CA . ILE D 1 100 ? -27.275 -47.373 -28.401 1.00 83.12 95 ILE D CA 1
ATOM 6946 C C . ILE D 1 100 ? -26.966 -46.029 -27.767 1.00 86.06 95 ILE D C 1
ATOM 6947 O O . ILE D 1 100 ? -27.759 -45.507 -26.992 1.00 91.46 95 ILE D O 1
ATOM 6952 N N . VAL D 1 101 ? -25.812 -45.467 -28.093 1.00 77.99 96 VAL D N 1
ATOM 6953 C CA . VAL D 1 101 ? -25.395 -44.215 -27.485 1.00 64.41 96 VAL D CA 1
ATOM 6954 C C . VAL D 1 101 ? -25.635 -43.021 -28.401 1.00 51.21 96 VAL D C 1
ATOM 6955 O O . VAL D 1 101 ? -25.051 -42.921 -29.479 1.00 37.93 96 VAL D O 1
ATOM 6959 N N . LEU D 1 102 ? -26.517 -42.128 -27.964 1.00 47.13 97 LEU D N 1
ATOM 6960 C CA . LEU D 1 102 ? -26.783 -40.895 -28.693 1.00 36.94 97 LEU D CA 1
ATOM 6961 C C . LEU D 1 102 ? -25.778 -39.834 -28.264 1.00 46.93 97 LEU D C 1
ATOM 6962 O O . LEU D 1 102 ? -25.751 -39.423 -27.105 1.00 66.96 97 LEU D O 1
ATOM 6967 N N . VAL D 1 103 ? -24.956 -39.390 -29.206 1.00 48.65 98 VAL D N 1
ATOM 6968 C CA . VAL D 1 103 ? -23.882 -38.452 -28.910 1.00 62.74 98 VAL D CA 1
ATOM 6969 C C . VAL D 1 103 ? -24.236 -37.008 -29.270 1.00 71.12 98 VAL D C 1
ATOM 6970 O O . VAL D 1 103 ? -24.511 -36.694 -30.426 1.00 73.02 98 VAL D O 1
ATOM 6974 N N . LEU D 1 104 ? -24.210 -36.135 -28.269 1.00 74.24 99 LEU D N 1
ATOM 6975 C CA . LEU D 1 104 ? -24.516 -34.726 -28.467 1.00 69.88 99 LEU D CA 1
ATOM 6976 C C . LEU D 1 104 ? -23.354 -33.858 -28.017 1.00 74.42 99 LEU D C 1
ATOM 6977 O O . LEU D 1 104 ? -22.537 -34.280 -27.201 1.00 83.96 99 LEU D O 1
ATOM 6982 N N . GLN D 1 105 ? -23.273 -32.647 -28.555 1.00 67.41 100 GLN D N 1
ATOM 6983 C CA . GLN D 1 105 ? -22.402 -31.645 -27.968 1.00 57.70 100 GLN D CA 1
ATOM 6984 C C . GLN D 1 105 ? -23.047 -31.232 -26.667 1.00 62.37 100 GLN D C 1
ATOM 6985 O O . GLN D 1 105 ? -24.268 -31.336 -26.517 1.00 48.70 100 GLN D O 1
ATOM 6991 N N . LEU D 1 106 ? -22.235 -30.739 -25.738 1.00 79.94 101 LEU D N 1
ATOM 6992 C CA . LEU D 1 106 ? -22.736 -30.333 -24.436 1.00 85.10 101 LEU D CA 1
ATOM 6993 C C . LEU D 1 106 ? -23.754 -29.221 -24.628 1.00 94.55 101 LEU D C 1
ATOM 6994 O O . LEU D 1 106 ? -23.550 -28.308 -25.431 1.00 65.63 101 LEU D O 1
ATOM 6999 N N . GLY D 1 107 ? -24.862 -29.321 -23.904 1.00 128.46 102 GLY D N 1
ATOM 7000 C CA . GLY D 1 107 ? -25.950 -28.376 -24.038 1.00 126.39 102 GLY D CA 1
ATOM 7001 C C . GLY D 1 107 ? -27.114 -28.857 -24.882 1.00 108.61 102 GLY D C 1
ATOM 7002 O O . GLY D 1 107 ? -27.608 -29.973 -24.713 1.00 113.59 102 GLY D O 1
ATOM 7003 N N . ARG D 1 108 ? -27.546 -27.994 -25.794 1.00 72.39 103 ARG D N 1
ATOM 7004 C CA . ARG D 1 108 ? -28.819 -28.138 -26.495 1.00 47.16 103 ARG D CA 1
ATOM 7005 C C . ARG D 1 108 ? -29.033 -29.439 -27.258 1.00 60.87 103 ARG D C 1
ATOM 7006 O O . ARG D 1 108 ? -28.087 -30.091 -27.700 1.00 74.57 103 ARG D O 1
ATOM 7014 N N . TYR D 1 109 ? -30.307 -29.805 -27.365 1.00 62.98 104 TYR D N 1
ATOM 7015 C CA . TYR D 1 109 ? -30.787 -30.949 -28.129 1.00 61.07 104 TYR D CA 1
ATOM 7016 C C . TYR D 1 109 ? -31.411 -30.425 -29.412 1.00 85.86 104 TYR D C 1
ATOM 7017 O O . TYR D 1 109 ? -32.380 -29.668 -29.365 1.00 106.67 104 TYR D O 1
ATOM 7026 N N . THR D 1 110 ? -30.876 -30.832 -30.558 1.00 77.05 105 THR D N 1
ATOM 7027 C CA . THR D 1 110 ? -31.257 -30.205 -31.818 1.00 72.32 105 THR D CA 1
ATOM 7028 C C . THR D 1 110 ? -32.032 -31.134 -32.744 1.00 75.07 105 THR D C 1
ATOM 7029 O O . THR D 1 110 ? -32.199 -32.319 -32.454 1.00 72.54 105 THR D O 1
ATOM 7033 N N . GLU D 1 111 ? -32.498 -30.578 -33.860 1.00 57.55 106 GLU D N 1
ATOM 7034 C CA . GLU D 1 111 ? -33.387 -31.279 -34.780 1.00 41.53 106 GLU D CA 1
ATOM 7035 C C . GLU D 1 111 ? -32.755 -32.535 -35.352 1.00 42.21 106 GLU D C 1
ATOM 7036 O O . GLU D 1 111 ? -33.433 -33.546 -35.524 1.00 37.23 106 GLU D O 1
ATOM 7042 N N . GLU D 1 112 ? -31.456 -32.477 -35.628 1.00 50.77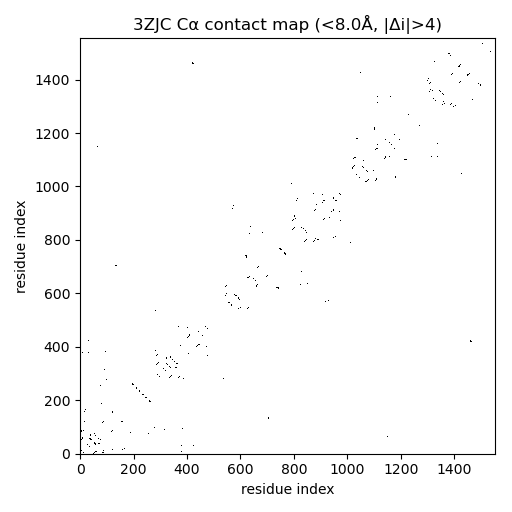 107 GLU D N 1
ATOM 7043 C CA . GLU D 1 112 ? -30.751 -33.634 -36.162 1.00 42.77 107 GLU D CA 1
ATOM 7044 C C . GLU D 1 112 ? -30.783 -34.771 -35.152 1.00 41.28 107 GLU D C 1
ATOM 7045 O O . GLU D 1 112 ? -30.906 -35.932 -35.529 1.00 43.33 107 GLU D O 1
ATOM 7051 N N . GLU D 1 113 ? -30.676 -34.448 -33.869 1.00 42.05 108 GLU D N 1
ATOM 7052 C CA . GLU D 1 113 ? -30.823 -35.485 -32.854 1.00 51.09 108 GLU D CA 1
ATOM 7053 C C . GLU D 1 113 ? -32.281 -35.925 -32.705 1.00 55.83 108 GLU D C 1
ATOM 7054 O O . GLU D 1 113 ? -32.549 -37.088 -32.404 1.00 52.27 108 GLU D O 1
ATOM 7060 N N . GLN D 1 114 ? -33.217 -34.995 -32.891 1.00 59.09 109 GLN D N 1
ATOM 7061 C CA . GLN D 1 114 ? -34.635 -35.344 -32.877 1.00 63.90 109 GLN D CA 1
ATOM 7062 C C . GLN D 1 114 ? -34.937 -36.335 -33.989 1.00 71.90 109 GLN D C 1
ATOM 7063 O O . GLN D 1 114 ? -35.540 -37.385 -33.758 1.00 69.56 109 GLN D O 1
ATOM 7069 N N . LYS D 1 115 ? -34.494 -35.995 -35.195 1.00 70.29 110 LYS D N 1
ATOM 7070 C CA . LYS D 1 115 ? -34.719 -36.828 -36.366 1.00 64.48 110 LYS D CA 1
ATOM 7071 C C . LYS D 1 115 ? -34.009 -38.161 -36.202 1.00 81.74 110 LYS D C 1
ATOM 7072 O O . LYS D 1 115 ? -34.500 -39.195 -36.654 1.00 96.38 110 LYS D O 1
ATOM 7078 N N . THR D 1 116 ? -32.848 -38.129 -35.558 1.00 76.17 111 THR D N 1
ATOM 7079 C CA . THR D 1 116 ? -32.091 -39.348 -35.316 1.00 68.76 111 THR D CA 1
ATOM 7080 C C . THR D 1 116 ? -32.847 -40.270 -34.375 1.00 67.36 111 THR D C 1
ATOM 7081 O O . THR D 1 116 ? -33.036 -41.449 -34.663 1.00 71.42 111 THR D O 1
ATOM 7085 N N . VAL D 1 117 ? -33.285 -39.719 -33.251 1.00 69.51 112 VAL D N 1
ATOM 7086 C CA . VAL D 1 117 ? -34.055 -40.482 -32.280 1.00 70.12 112 VAL D CA 1
ATOM 7087 C C . VAL D 1 117 ? -35.358 -40.991 -32.879 1.00 67.39 112 VAL D C 1
ATOM 7088 O O . VAL D 1 117 ? -35.702 -42.162 -32.718 1.00 66.53 112 VAL D O 1
ATOM 7092 N N . ALA D 1 118 ? -36.068 -40.110 -33.579 1.00 62.32 113 ALA D N 1
ATOM 7093 C CA . ALA D 1 118 ? -37.314 -40.475 -34.254 1.00 59.46 113 ALA D CA 1
ATOM 7094 C C . ALA D 1 118 ? -37.111 -41.633 -35.231 1.00 60.30 113 ALA D C 1
ATOM 7095 O O . ALA D 1 118 ? -37.925 -42.556 -35.285 1.00 65.67 113 ALA D O 1
ATOM 7097 N N . LEU D 1 119 ? -36.038 -41.568 -36.015 1.00 54.58 114 LEU D N 1
ATOM 7098 C CA . LEU D 1 119 ? -35.709 -42.632 -36.958 1.00 47.98 114 LEU D CA 1
ATOM 7099 C C . LEU D 1 119 ? -35.479 -43.959 -36.243 1.00 53.15 114 LEU D C 1
ATOM 7100 O O . LEU D 1 119 ? -36.026 -44.982 -36.645 1.00 55.31 114 LEU D O 1
ATOM 7105 N N . ILE D 1 120 ? -34.655 -43.936 -35.200 1.00 60.99 115 ILE D N 1
ATOM 7106 C CA . ILE D 1 120 ? -34.362 -45.134 -34.414 1.00 70.80 115 ILE D CA 1
ATOM 7107 C C . ILE D 1 120 ? -35.641 -45.786 -33.886 1.00 75.91 115 ILE D C 1
ATOM 7108 O O . ILE D 1 120 ? -35.810 -47.003 -33.972 1.00 71.31 115 ILE D O 1
ATOM 7113 N N . LYS D 1 121 ? -36.526 -44.967 -33.326 1.00 71.75 116 LYS D N 1
ATOM 7114 C CA . LYS D 1 121 ? -37.843 -45.425 -32.906 1.00 61.78 116 LYS D CA 1
ATOM 7115 C C . LYS D 1 121 ? -38.588 -46.057 -34.077 1.00 67.43 116 LYS D C 1
ATOM 7116 O O . LYS D 1 121 ? -39.153 -47.135 -33.952 1.00 82.73 116 LYS D O 1
ATOM 7122 N N . ALA D 1 122 ? -38.578 -45.384 -35.222 1.00 64.27 117 ALA D N 1
ATOM 7123 C CA . ALA D 1 122 ? -39.354 -45.828 -36.378 1.00 62.51 117 ALA D CA 1
ATOM 7124 C C . ALA D 1 122 ? -38.879 -47.172 -36.931 1.00 60.73 117 ALA D C 1
ATOM 7125 O O . ALA D 1 122 ? -39.688 -48.050 -37.237 1.00 55.55 117 ALA D O 1
ATOM 7127 N N . VAL D 1 123 ? -37.566 -47.328 -37.056 1.00 59.45 118 VAL D N 1
ATOM 7128 C CA . VAL D 1 123 ? -36.987 -48.549 -37.608 1.00 51.12 118 VAL D CA 1
ATOM 7129 C C . VAL D 1 123 ? -37.016 -49.689 -36.598 1.00 70.97 118 VAL D C 1
ATOM 7130 O O . VAL D 1 123 ? -37.327 -50.830 -36.938 1.00 83.58 118 VAL D O 1
ATOM 7134 N N . PHE D 1 124 ? -36.691 -49.376 -35.346 1.00 80.40 119 PHE D N 1
ATOM 7135 C CA . PHE D 1 124 ? -36.553 -50.423 -34.327 1.00 86.72 119 PHE D CA 1
ATOM 7136 C C . PHE D 1 124 ? -37.733 -50.520 -33.347 1.00 86.48 119 PHE D C 1
ATOM 7137 O O . PHE D 1 124 ? -38.092 -51.606 -32.919 1.00 85.70 119 PHE D O 1
ATOM 7145 N N . GLY D 1 125 ? -38.334 -49.394 -32.988 1.00 87.69 120 GLY D N 1
ATOM 7146 C CA . GLY D 1 125 ? -39.441 -49.413 -32.049 1.00 88.48 120 GLY D CA 1
ATOM 7147 C C . GLY D 1 125 ? -39.193 -48.546 -30.833 1.00 96.62 120 GLY D C 1
ATOM 7148 O O . GLY D 1 125 ? -38.130 -47.943 -30.704 1.00 103.74 120 GLY D O 1
ATOM 7149 N N . LYS D 1 126 ? -40.182 -48.482 -29.944 1.00 96.97 121 LYS D N 1
ATOM 7150 C CA . LYS D 1 126 ? -40.030 -47.775 -28.678 1.00 96.01 121 LYS D CA 1
ATOM 7151 C C . LYS D 1 126 ? -39.170 -48.570 -27.692 1.00 104.32 121 LYS D C 1
ATOM 7152 O O . LYS D 1 126 ? -38.624 -48.013 -26.737 1.00 106.22 121 LYS D O 1
ATOM 7158 N N . SER D 1 127 ? -39.056 -49.873 -27.920 1.00 102.81 122 SER D N 1
ATOM 7159 C CA . SER D 1 127 ? -38.279 -50.735 -27.040 1.00 96.35 122 SER D CA 1
ATOM 7160 C C . SER D 1 127 ? -36.780 -50.509 -27.220 1.00 110.78 122 SER D C 1
ATOM 7161 O O . SER D 1 127 ? -35.972 -51.017 -26.447 1.00 124.11 122 SER D O 1
ATOM 7164 N N . ALA D 1 128 ? -36.413 -49.746 -28.244 1.00 110.65 123 ALA D N 1
ATOM 7165 C CA . ALA D 1 128 ? -35.013 -49.446 -28.508 1.00 114.54 123 ALA D CA 1
ATOM 7166 C C . ALA D 1 128 ? -34.508 -48.354 -27.575 1.00 112.16 123 ALA D C 1
ATOM 7167 O O . ALA D 1 128 ? -33.310 -48.253 -27.316 1.00 113.81 123 ALA D O 1
ATOM 7169 N N . MET D 1 129 ? -35.432 -47.540 -27.073 1.00 104.01 124 MET D N 1
ATOM 7170 C CA . MET D 1 129 ? -35.080 -46.401 -26.235 1.00 99.18 124 MET D CA 1
ATOM 7171 C C . MET D 1 129 ? -34.778 -46.828 -24.803 1.00 113.44 124 MET D C 1
ATOM 7172 O O . MET D 1 129 ? -34.333 -46.023 -23.984 1.00 116.36 124 MET D O 1
ATOM 7177 N N . LYS D 1 130 ? -35.013 -48.103 -24.510 1.00 118.54 125 LYS D N 1
ATOM 7178 C CA . LYS D 1 130 ? -34.630 -48.671 -23.225 1.00 126.09 125 LYS D CA 1
ATOM 7179 C C . LYS D 1 130 ? -33.134 -48.949 -23.205 1.00 128.30 125 LYS D C 1
ATOM 7180 O O . LYS D 1 130 ? -32.497 -48.909 -22.154 1.00 137.69 125 LYS D O 1
ATOM 7186 N N . HIS D 1 131 ? -32.582 -49.243 -24.377 1.00 114.72 126 HIS D N 1
ATOM 7187 C CA . HIS D 1 131 ? -31.156 -49.518 -24.502 1.00 101.61 126 HIS D CA 1
ATOM 7188 C C . HIS D 1 131 ? -30.378 -48.293 -24.954 1.00 90.85 126 HIS D C 1
ATOM 7189 O O . HIS D 1 131 ? -29.178 -48.371 -25.208 1.00 101.67 126 HIS D O 1
ATOM 7196 N N . MET D 1 132 ? -31.065 -47.164 -25.074 1.00 69.38 127 MET D N 1
ATOM 7197 C CA . MET D 1 132 ? -30.392 -45.926 -25.433 1.00 66.56 127 MET D CA 1
ATOM 7198 C C . MET D 1 132 ? -29.817 -45.238 -24.204 1.00 84.88 127 MET D C 1
ATOM 7199 O O . MET D 1 132 ? -30.489 -45.113 -23.181 1.00 95.45 127 MET D O 1
ATOM 7204 N N . VAL D 1 133 ? -28.569 -44.794 -24.315 1.00 87.25 128 VAL D N 1
ATOM 7205 C CA . VAL D 1 133 ? -27.961 -43.938 -23.305 1.00 80.99 128 VAL D CA 1
ATOM 7206 C C . VAL D 1 133 ? -27.499 -42.640 -23.962 1.00 62.66 128 VAL D C 1
ATOM 7207 O O . VAL D 1 133 ? -27.137 -42.622 -25.144 1.00 38.06 128 VAL D O 1
ATOM 7211 N N . ILE D 1 134 ? -27.532 -41.548 -23.207 1.00 65.54 129 ILE D N 1
ATOM 7212 C CA . ILE D 1 134 ? -27.127 -40.261 -23.755 1.00 60.31 129 ILE D CA 1
ATOM 7213 C C . ILE D 1 134 ? -25.701 -39.910 -23.348 1.00 60.74 129 ILE D C 1
ATOM 7214 O O . ILE D 1 134 ? -25.343 -39.972 -22.172 1.00 63.30 129 ILE D O 1
ATOM 7219 N N . LEU D 1 135 ? -24.891 -39.530 -24.326 1.00 54.96 130 LEU D N 1
ATOM 7220 C CA . LEU D 1 135 ? -23.527 -39.112 -24.047 1.00 40.42 130 LEU D CA 1
ATOM 7221 C C . LEU D 1 135 ? -23.286 -37.720 -24.609 1.00 54.80 130 LEU D C 1
ATOM 7222 O O . LEU D 1 135 ? -23.564 -37.454 -25.776 1.00 49.85 130 LEU D O 1
ATOM 7227 N N . PHE D 1 136 ? -22.765 -36.840 -23.763 1.00 57.27 131 PHE D N 1
ATOM 7228 C CA . PHE D 1 136 ? -22.429 -35.483 -24.156 1.00 44.74 131 PHE D CA 1
ATOM 7229 C C . PHE D 1 136 ? -20.919 -35.380 -24.308 1.00 61.34 131 PHE D C 1
ATOM 7230 O O . PHE D 1 136 ? -20.180 -36.091 -23.636 1.00 76.42 131 PHE D O 1
ATOM 7238 N N . THR D 1 137 ? -20.461 -34.511 -25.202 1.00 55.74 132 THR D N 1
ATOM 7239 C CA . THR D 1 137 ? -19.031 -34.275 -25.369 1.00 50.65 132 THR D CA 1
ATOM 7240 C C . THR D 1 137 ? -18.673 -32.856 -24.957 1.00 53.73 132 THR D C 1
ATOM 7241 O O . THR D 1 137 ? -19.550 -32.085 -24.571 1.00 55.60 132 THR D O 1
ATOM 7245 N N . ARG D 1 138 ? -17.386 -32.523 -25.042 1.00 53.86 133 ARG D N 1
ATOM 7246 C CA . ARG D 1 138 ? -16.879 -31.219 -24.618 1.00 44.02 133 ARG D CA 1
ATOM 7247 C C . ARG D 1 138 ? -17.143 -30.978 -23.138 1.00 52.92 133 ARG D C 1
ATOM 7248 O O . ARG D 1 138 ? -17.501 -29.869 -22.743 1.00 56.44 133 ARG D O 1
ATOM 7256 N N . LYS D 1 139 ? -16.963 -32.026 -22.332 1.00 39.84 134 LYS D N 1
ATOM 7257 C CA . LYS D 1 139 ? -17.168 -31.955 -20.891 1.00 25.54 134 LYS D CA 1
ATOM 7258 C C . LYS D 1 139 ? -16.302 -30.865 -20.248 1.00 47.87 134 LYS D C 1
ATOM 7259 O O . LYS D 1 139 ? -16.692 -30.269 -19.252 1.00 69.22 134 LYS D O 1
ATOM 7265 N N . GLU D 1 140 ? -15.129 -30.605 -20.815 1.00 35.41 135 GLU D N 1
ATOM 7266 C CA . GLU D 1 140 ? -14.202 -29.622 -20.250 1.00 32.72 135 GLU D CA 1
ATOM 7267 C C . GLU D 1 140 ? -14.675 -28.173 -20.431 1.00 30.87 135 GLU D C 1
ATOM 7268 O O . GLU D 1 140 ? -14.022 -27.235 -19.976 1.00 40.76 135 GLU D O 1
ATOM 7274 N N . GLU D 1 141 ? -15.786 -27.993 -21.134 1.00 40.13 136 GLU D N 1
ATOM 7275 C CA . GLU D 1 141 ? -16.275 -26.660 -21.477 1.00 53.93 136 GLU D CA 1
ATOM 7276 C C . GLU D 1 141 ? -17.066 -25.966 -20.368 1.00 59.24 136 GLU D C 1
ATOM 7277 O O . GLU D 1 141 ? -17.244 -24.748 -20.404 1.00 62.27 136 GLU D O 1
ATOM 7283 N N . LEU D 1 142 ? -17.551 -26.729 -19.394 1.00 55.54 137 LEU D N 1
ATOM 7284 C CA . LEU D 1 142 ? -18.363 -26.140 -18.329 1.00 70.47 137 LEU D CA 1
ATOM 7285 C C . LEU D 1 142 ? -17.561 -25.420 -17.252 1.00 72.08 137 LEU D C 1
ATOM 7286 O O . LEU D 1 142 ? -18.090 -24.550 -16.559 1.00 72.74 137 LEU D O 1
ATOM 7291 N N . GLU D 1 143 ? -16.295 -25.792 -17.109 1.00 79.87 138 GLU D N 1
ATOM 7292 C CA . GLU D 1 143 ? -15.385 -25.081 -16.221 1.00 91.45 138 GLU D CA 1
ATOM 7293 C C . GLU D 1 143 ? -15.831 -25.124 -14.759 1.00 88.00 138 GLU D C 1
ATOM 7294 O O . GLU D 1 143 ? -15.248 -25.853 -13.958 1.00 88.55 138 GLU D O 1
ATOM 7300 N N . GLY D 1 144 ? -16.862 -24.357 -14.412 1.00 76.98 139 GLY D N 1
ATOM 7301 C CA . GLY D 1 144 ? -17.334 -24.363 -13.040 1.00 75.15 139 GLY D CA 1
ATOM 7302 C C . GLY D 1 144 ? -18.654 -25.059 -12.754 1.00 80.19 139 GLY D C 1
ATOM 7303 O O . GLY D 1 144 ? -19.002 -25.243 -11.586 1.00 91.35 139 GLY D O 1
ATOM 7304 N N . GLN D 1 145 ? -19.397 -25.442 -13.789 1.00 61.96 140 GLN D N 1
ATOM 7305 C CA . GLN D 1 145 ? -20.667 -26.131 -13.567 1.00 52.54 140 GLN D CA 1
ATOM 7306 C C . GLN D 1 145 ? -20.534 -27.656 -13.552 1.00 65.18 140 GLN D C 1
ATOM 7307 O O . GLN D 1 145 ? -19.750 -28.233 -14.299 1.00 72.29 140 GLN D O 1
ATOM 7313 N N . SER D 1 146 ? -21.313 -28.300 -12.692 1.00 68.75 141 SER D N 1
ATOM 7314 C CA . SER D 1 146 ? -21.345 -29.752 -12.606 1.00 63.71 141 SER D CA 1
ATOM 7315 C C . SER D 1 146 ? -22.217 -30.248 -13.746 1.00 64.26 141 SER D C 1
ATOM 7316 O O . SER D 1 146 ? -23.181 -29.579 -14.106 1.00 80.05 141 SER D O 1
ATOM 7319 N N . PHE D 1 147 ? -21.881 -31.387 -14.342 1.00 52.25 142 PHE D N 1
ATOM 7320 C CA . PHE D 1 147 ? -22.746 -31.949 -15.377 1.00 48.41 142 PHE D CA 1
ATOM 7321 C C . PHE D 1 147 ? -24.139 -32.194 -14.794 1.00 61.32 142 PHE D C 1
ATOM 7322 O O . PHE D 1 147 ? -25.146 -32.005 -15.477 1.00 66.36 142 PHE D O 1
ATOM 7330 N N . HIS D 1 148 ? -24.187 -32.620 -13.535 1.00 62.26 143 HIS D N 1
ATOM 7331 C CA . HIS D 1 148 ? -25.450 -32.811 -12.829 1.00 53.82 143 HIS D CA 1
ATOM 7332 C C . HIS D 1 148 ? -26.255 -31.512 -12.821 1.00 46.54 143 HIS D C 1
ATOM 7333 O O . HIS D 1 148 ? -27.387 -31.480 -13.292 1.00 45.40 143 HIS D O 1
ATOM 7340 N N . ASP D 1 149 ? -25.658 -30.445 -12.289 1.00 58.92 144 ASP D N 1
ATOM 7341 C CA . ASP D 1 149 ? -26.275 -29.115 -12.288 1.00 60.07 144 ASP D CA 1
ATOM 7342 C C . ASP D 1 149 ? -26.624 -28.637 -13.689 1.00 47.68 144 ASP D C 1
ATOM 7343 O O . ASP D 1 149 ? -27.587 -27.899 -13.883 1.00 43.53 144 ASP D O 1
ATOM 7348 N N . PHE D 1 150 ? -25.809 -29.032 -14.657 1.00 54.29 145 PHE D N 1
ATOM 7349 C CA . PHE D 1 150 ? -25.964 -28.581 -16.034 1.00 58.95 145 PHE D CA 1
ATOM 7350 C C . PHE D 1 150 ? -27.253 -29.043 -16.721 1.00 51.18 145 PHE D C 1
ATOM 7351 O O . PHE D 1 150 ? -28.012 -28.228 -17.246 1.00 49.67 145 PHE D O 1
ATOM 7359 N N . ILE D 1 151 ? -27.486 -30.353 -16.733 1.00 45.88 146 ILE D N 1
ATOM 7360 C CA . ILE D 1 151 ? -28.688 -30.910 -17.351 1.00 35.36 146 ILE D CA 1
ATOM 7361 C C . ILE D 1 151 ? -29.905 -30.772 -16.444 1.00 43.99 146 ILE D C 1
ATOM 7362 O O . ILE D 1 151 ? -31.021 -31.104 -16.830 1.00 58.55 146 ILE D O 1
ATOM 7367 N N . ALA D 1 152 ? -29.676 -30.316 -15.220 1.00 59.04 147 ALA D N 1
ATOM 7368 C CA . ALA D 1 152 ? -30.768 -30.004 -14.314 1.00 69.45 147 ALA D CA 1
ATOM 7369 C C . ALA D 1 152 ? -31.333 -28.642 -14.673 1.00 57.00 147 ALA D C 1
ATOM 7370 O O . ALA D 1 152 ? -32.506 -28.352 -14.441 1.00 75.27 147 ALA D O 1
ATOM 7372 N N . ASP D 1 153 ? -30.475 -27.811 -15.252 1.00 43.28 148 ASP D N 1
ATOM 7373 C CA . ASP D 1 153 ? -30.850 -26.478 -15.694 1.00 65.50 148 ASP D CA 1
ATOM 7374 C C . ASP D 1 153 ? -31.372 -26.561 -17.118 1.00 86.49 148 ASP D C 1
ATOM 7375 O O . ASP D 1 153 ? -31.602 -25.542 -17.764 1.00 99.25 148 ASP D O 1
ATOM 7380 N N . ALA D 1 154 ? -31.552 -27.787 -17.604 1.00 85.06 149 ALA D N 1
ATOM 7381 C CA . ALA D 1 154 ? -31.826 -28.022 -19.018 1.00 68.15 149 ALA D CA 1
ATOM 7382 C C . ALA D 1 154 ? -33.188 -27.526 -19.471 1.00 67.78 149 ALA D C 1
ATOM 7383 O O . ALA D 1 154 ? -33.966 -26.989 -18.685 1.00 75.52 149 ALA D O 1
ATOM 7385 N N . ASP D 1 155 ? -33.470 -27.734 -20.753 1.00 64.46 150 ASP D N 1
ATOM 7386 C CA . ASP D 1 155 ? -34.691 -27.238 -21.363 1.00 53.03 150 ASP D CA 1
ATOM 7387 C C . ASP D 1 155 ? -35.663 -28.394 -21.538 1.00 57.16 150 ASP D C 1
ATOM 7388 O O . ASP D 1 155 ? -35.331 -29.540 -21.235 1.00 61.67 150 ASP D O 1
ATOM 7393 N N . VAL D 1 156 ? -36.844 -28.091 -22.062 1.00 60.48 151 VAL D N 1
ATOM 7394 C CA . VAL D 1 156 ? -37.953 -29.040 -22.107 1.00 62.12 151 VAL D CA 1
ATOM 7395 C C . VAL D 1 156 ? -37.672 -30.275 -22.964 1.00 58.73 151 VAL D C 1
ATOM 7396 O O . VAL D 1 156 ? -37.929 -31.406 -22.540 1.00 38.21 151 VAL D O 1
ATOM 7400 N N . GLY D 1 157 ? -37.148 -30.052 -24.165 1.00 68.64 152 GLY D N 1
ATOM 7401 C CA . GLY D 1 157 ? -36.873 -31.133 -25.093 1.00 69.72 152 GLY D CA 1
ATOM 7402 C C . GLY D 1 157 ? -35.780 -32.049 -24.583 1.00 81.22 152 GLY D C 1
ATOM 7403 O O . GLY D 1 157 ? -35.915 -33.271 -24.628 1.00 79.63 152 GLY D O 1
ATOM 7404 N N . LEU D 1 158 ? -34.693 -31.453 -24.100 1.00 82.61 153 LEU D N 1
ATOM 7405 C CA . LEU D 1 158 ? -33.595 -32.213 -23.515 1.00 64.09 153 LEU D CA 1
ATOM 7406 C C . LEU D 1 158 ? -34.048 -33.002 -22.297 1.00 63.05 153 LEU D C 1
ATOM 7407 O O . LEU D 1 158 ? -33.662 -34.155 -22.119 1.00 61.79 153 LEU D O 1
ATOM 7412 N N . LYS D 1 159 ? -34.862 -32.369 -21.459 1.00 68.29 154 LYS D N 1
ATOM 7413 C CA . LYS D 1 159 ? -35.437 -33.033 -20.294 1.00 68.40 154 LYS D CA 1
ATOM 7414 C C . LYS D 1 159 ? -36.269 -34.231 -20.729 1.00 64.60 154 LYS D C 1
ATOM 7415 O O . LYS D 1 159 ? -36.172 -35.309 -20.145 1.00 56.61 154 LYS D O 1
ATOM 7421 N N . SER D 1 160 ? -37.073 -34.030 -21.769 1.00 63.68 155 SER D N 1
ATOM 7422 C CA . SER D 1 160 ? -37.936 -35.076 -22.309 1.00 79.92 155 SER D CA 1
ATOM 7423 C C . SER D 1 160 ? -37.161 -36.309 -22.770 1.00 87.19 155 SER D C 1
ATOM 7424 O O . SER D 1 160 ? -37.469 -37.427 -22.365 1.00 87.07 155 SER D O 1
ATOM 7427 N N . ILE D 1 161 ? -36.168 -36.104 -23.629 1.00 90.41 156 ILE D N 1
ATOM 7428 C CA . ILE D 1 161 ? -35.394 -37.213 -24.182 1.00 84.87 156 ILE D CA 1
ATOM 7429 C C . ILE D 1 161 ? -34.582 -37.932 -23.098 1.00 74.57 156 ILE D C 1
ATOM 7430 O O . ILE D 1 161 ? -34.404 -39.150 -23.141 1.00 54.43 156 ILE D O 1
ATOM 7435 N N . VAL D 1 162 ? -34.083 -37.168 -22.132 1.00 79.85 157 VAL D N 1
ATOM 7436 C CA . VAL D 1 162 ? -33.407 -37.745 -20.976 1.00 77.04 157 VAL D CA 1
ATOM 7437 C C . VAL D 1 162 ? -34.354 -38.659 -20.194 1.00 85.35 157 VAL D C 1
ATOM 7438 O O . VAL D 1 162 ? -33.976 -39.760 -19.789 1.00 88.52 157 VAL D O 1
ATOM 7442 N N . LYS D 1 163 ? -35.585 -38.195 -19.989 1.00 80.85 158 LYS D N 1
ATOM 7443 C CA . LYS D 1 163 ? -36.615 -38.998 -19.339 1.00 69.14 158 LYS D CA 1
ATOM 7444 C C . LYS D 1 163 ? -36.830 -40.305 -20.089 1.00 66.68 158 LYS D C 1
ATOM 7445 O O . LYS D 1 163 ? -36.817 -41.382 -19.493 1.00 59.01 158 LYS D O 1
ATOM 7451 N N . GLU D 1 164 ? -37.007 -40.193 -21.403 1.00 73.32 159 GLU D N 1
ATOM 7452 C CA . GLU D 1 164 ? -37.222 -41.348 -22.270 1.00 85.53 159 GLU D CA 1
ATOM 7453 C C . GLU D 1 164 ? -36.053 -42.319 -22.173 1.00 84.48 159 GLU D C 1
ATOM 7454 O O . GLU D 1 164 ? -36.233 -43.535 -22.247 1.00 80.69 159 GLU D O 1
ATOM 7460 N N . CYS D 1 165 ? -34.854 -41.771 -22.009 1.00 86.13 160 CYS D N 1
ATOM 7461 C CA . CYS D 1 165 ? -33.649 -42.580 -21.902 1.00 83.40 160 CYS D CA 1
ATOM 7462 C C . CYS D 1 165 ? -33.424 -43.039 -20.467 1.00 92.24 160 CYS D C 1
ATOM 7463 O O . CYS D 1 165 ? -32.415 -43.669 -20.164 1.00 91.57 160 CYS D O 1
ATOM 7466 N N . GLY D 1 166 ? -34.355 -42.690 -19.583 1.00 91.99 161 GLY D N 1
ATOM 7467 C CA . GLY D 1 166 ? -34.350 -43.206 -18.226 1.00 86.35 161 GLY D CA 1
ATOM 7468 C C . GLY D 1 166 ? -33.337 -42.540 -17.318 1.00 70.08 161 GLY D C 1
ATOM 7469 O O . GLY D 1 166 ? -32.853 -43.153 -16.367 1.00 55.65 161 GLY D O 1
ATOM 7470 N N . ASN D 1 167 ? -33.022 -41.284 -17.613 1.00 69.27 162 ASN D N 1
ATOM 7471 C CA . ASN D 1 167 ? -31.973 -40.557 -16.908 1.00 65.87 162 ASN D CA 1
ATOM 7472 C C . ASN D 1 167 ? -30.631 -41.285 -16.938 1.00 72.44 162 ASN D C 1
ATOM 7473 O O . ASN D 1 167 ? -29.910 -41.325 -15.941 1.00 65.66 162 ASN D O 1
ATOM 7478 N N . ARG D 1 168 ? -30.307 -41.865 -18.091 1.00 88.12 163 ARG D N 1
ATOM 7479 C CA . ARG D 1 168 ? -28.978 -42.424 -18.318 1.00 87.22 163 ARG D CA 1
ATOM 7480 C C . ARG D 1 168 ? -28.166 -41.441 -19.161 1.00 78.56 163 ARG D C 1
ATOM 7481 O O . ARG D 1 168 ? -28.333 -41.361 -20.383 1.00 88.21 163 ARG D O 1
ATOM 7489 N N . CYS D 1 169 ? -27.270 -40.712 -18.505 1.00 53.28 164 CYS D N 1
ATOM 7490 C CA . CYS D 1 169 ? -26.483 -39.687 -19.173 1.00 47.18 164 CYS D CA 1
ATOM 7491 C C . CYS D 1 169 ? -25.056 -39.687 -18.667 1.00 66.73 164 CYS D C 1
ATOM 7492 O O . CYS D 1 169 ? -24.818 -39.843 -17.471 1.00 85.68 164 CYS D O 1
ATOM 7495 N N . CYS D 1 170 ? -24.109 -39.516 -19.582 1.00 68.20 165 CYS D N 1
ATOM 7496 C CA . CYS D 1 170 ? -22.706 -39.388 -19.214 1.00 66.16 165 CYS D CA 1
ATOM 7497 C C . CYS D 1 170 ? -22.059 -38.301 -20.059 1.00 58.52 165 CYS D C 1
ATOM 7498 O O . CYS D 1 170 ? -22.581 -37.942 -21.107 1.00 69.12 165 CYS D O 1
ATOM 7501 N N . ALA D 1 171 ? -20.934 -37.765 -19.599 1.00 46.33 166 ALA D N 1
ATOM 7502 C CA . ALA D 1 171 ? -20.187 -36.788 -20.389 1.00 29.94 166 ALA D CA 1
ATOM 7503 C C . ALA D 1 171 ? -18.726 -37.202 -20.565 1.00 33.67 166 ALA D C 1
ATOM 7504 O O . ALA D 1 171 ? -18.119 -37.786 -19.675 1.00 21.46 166 ALA D O 1
ATOM 7506 N N . PHE D 1 172 ? -18.172 -36.874 -21.723 1.00 54.02 167 PHE D N 1
ATOM 7507 C CA . PHE D 1 172 ? -16.821 -37.263 -22.085 1.00 53.00 167 PHE D CA 1
ATOM 7508 C C . PHE D 1 172 ? -15.994 -36.037 -22.431 1.00 53.92 167 PHE D C 1
ATOM 7509 O O . PHE D 1 172 ? -16.515 -35.060 -22.966 1.00 52.26 167 PHE D O 1
ATOM 7517 N N . SER D 1 173 ? -14.706 -36.087 -22.112 1.00 48.31 168 SER D N 1
ATOM 7518 C CA . SER D 1 173 ? -13.758 -35.124 -22.651 1.00 46.50 168 SER D CA 1
ATOM 7519 C C . SER D 1 173 ? -12.792 -35.847 -23.571 1.00 61.23 168 SER D C 1
ATOM 7520 O O . SER D 1 173 ? -11.956 -36.624 -23.112 1.00 71.54 168 SER D O 1
ATOM 7523 N N . ASN D 1 174 ? -12.914 -35.598 -24.870 1.00 67.11 169 ASN D N 1
ATOM 7524 C CA . ASN D 1 174 ? -12.034 -36.226 -25.841 1.00 67.94 169 ASN D CA 1
ATOM 7525 C C . ASN D 1 174 ? -10.902 -35.281 -26.223 1.00 71.62 169 ASN D C 1
ATOM 7526 O O . ASN D 1 174 ? -9.743 -35.687 -26.299 1.00 79.08 169 ASN D O 1
ATOM 7531 N N . THR D 1 178 ? -6.859 -33.426 -21.844 1.00 80.40 173 THR D N 1
ATOM 7532 C CA . THR D 1 178 ? -7.525 -34.266 -20.852 1.00 93.32 173 THR D CA 1
ATOM 7533 C C . THR D 1 178 ? -6.788 -35.595 -20.690 1.00 103.76 173 THR D C 1
ATOM 7534 O O . THR D 1 178 ? -6.483 -36.268 -21.675 1.00 116.07 173 THR D O 1
ATOM 7538 N N . SER D 1 179 ? -6.523 -35.970 -19.440 1.00 92.61 174 SER D N 1
ATOM 7539 C CA . SER D 1 179 ? -5.610 -37.067 -19.124 1.00 86.63 174 SER D CA 1
ATOM 7540 C C . SER D 1 179 ? -6.137 -38.460 -19.452 1.00 82.31 174 SER D C 1
ATOM 7541 O O . SER D 1 179 ? -7.339 -38.668 -19.612 1.00 93.26 174 SER D O 1
ATOM 7544 N N . LYS D 1 180 ? -5.206 -39.407 -19.525 1.00 95.94 175 LYS D N 1
ATOM 7545 C CA . LYS D 1 180 ? -5.502 -40.807 -19.795 1.00 85.73 175 LYS D CA 1
ATOM 7546 C C . LYS D 1 180 ? -6.414 -41.374 -18.713 1.00 84.64 175 LYS D C 1
ATOM 7547 O O . LYS D 1 180 ? -7.401 -42.050 -19.006 1.00 68.29 175 LYS D O 1
ATOM 7553 N N . ALA D 1 181 ? -6.072 -41.096 -17.458 1.00 96.34 176 ALA D N 1
ATOM 7554 C CA . ALA D 1 181 ? -6.780 -41.675 -16.322 1.00 94.11 176 ALA D CA 1
ATOM 7555 C C . ALA D 1 181 ? -8.185 -41.101 -16.179 1.00 96.19 176 ALA D C 1
ATOM 7556 O O . ALA D 1 181 ? -9.127 -41.826 -15.861 1.00 99.40 176 ALA D O 1
ATOM 7558 N N . GLU D 1 182 ? -8.317 -39.797 -16.407 1.00 92.01 177 GLU D N 1
ATOM 7559 C CA . GLU D 1 182 ? -9.630 -39.160 -16.451 1.00 86.93 177 GLU D CA 1
ATOM 7560 C C . GLU D 1 182 ? -10.496 -39.780 -17.534 1.00 95.25 177 GLU D C 1
ATOM 7561 O O . GLU D 1 182 ? -11.646 -40.131 -17.287 1.00 98.12 177 GLU D O 1
ATOM 7567 N N . LYS D 1 183 ? -9.934 -39.894 -18.733 1.00 91.44 178 LYS D N 1
ATOM 7568 C CA . LYS D 1 183 ? -10.610 -40.507 -19.869 1.00 85.54 178 LYS D CA 1
ATOM 7569 C C . LYS D 1 183 ? -11.062 -41.934 -19.554 1.00 81.72 178 LYS D C 1
ATOM 7570 O O . LYS D 1 183 ? -12.210 -42.293 -19.810 1.00 78.66 178 LYS D O 1
ATOM 7576 N N . GLU D 1 184 ? -10.153 -42.740 -19.008 1.00 77.03 179 GLU D N 1
ATOM 7577 C CA . GLU D 1 184 ? -10.468 -44.121 -18.653 1.00 81.62 179 GLU D CA 1
ATOM 7578 C C . GLU D 1 184 ? -11.511 -44.170 -17.546 1.00 89.64 179 GLU D C 1
ATOM 7579 O O . GLU D 1 184 ? -12.278 -45.127 -17.443 1.00 85.15 179 GLU D O 1
ATOM 7585 N N . SER D 1 185 ? -11.530 -43.133 -16.717 1.00 100.69 180 SER D N 1
ATOM 7586 C CA . SER D 1 185 ? -12.548 -43.003 -15.684 1.00 106.39 180 SER D CA 1
ATOM 7587 C C . SER D 1 185 ? -13.912 -42.762 -16.318 1.00 107.09 180 SER D C 1
ATOM 7588 O O . SER D 1 185 ? -14.914 -43.329 -15.884 1.00 102.59 180 SER D O 1
ATOM 7591 N N . GLN D 1 186 ? -13.941 -41.912 -17.343 1.00 108.69 181 GLN D N 1
ATOM 7592 C CA . GLN D 1 186 ? -15.161 -41.657 -18.106 1.00 86.99 181 GLN D CA 1
ATOM 7593 C C . GLN D 1 186 ? -15.648 -42.929 -18.785 1.00 66.66 181 GLN D C 1
ATOM 7594 O O . GLN D 1 186 ? -16.845 -43.213 -18.804 1.00 62.78 181 GLN D O 1
ATOM 7600 N N . VAL D 1 187 ? -14.708 -43.686 -19.342 1.00 58.11 182 VAL D N 1
ATOM 7601 C CA . VAL D 1 187 ? -15.015 -44.956 -19.989 1.00 68.48 182 VAL D CA 1
ATOM 7602 C C . VAL D 1 187 ? -15.653 -45.941 -19.026 1.00 75.58 182 VAL D C 1
ATOM 7603 O O . VAL D 1 187 ? -16.648 -46.588 -19.349 1.00 72.10 182 VAL D O 1
ATOM 7607 N N . GLN D 1 188 ? -15.069 -46.046 -17.840 1.00 84.51 183 GLN D N 1
ATOM 7608 C CA . GLN D 1 188 ? -15.584 -46.924 -16.802 1.00 89.87 183 GLN D CA 1
ATOM 7609 C C . GLN D 1 188 ? -16.986 -46.492 -16.379 1.00 89.23 183 GLN D C 1
ATOM 7610 O O . GLN D 1 188 ? -17.858 -47.329 -16.148 1.00 92.81 183 GLN D O 1
ATOM 7616 N N . GLU D 1 189 ? -17.183 -45.180 -16.268 1.00 81.95 184 GLU D N 1
ATOM 7617 C CA . GLU D 1 189 ? -18.491 -44.603 -15.961 1.00 76.45 184 GLU D CA 1
ATOM 7618 C C . GLU D 1 189 ? -19.533 -45.086 -16.966 1.00 75.53 184 GLU D C 1
ATOM 7619 O O . GLU D 1 189 ? -20.596 -45.571 -16.587 1.00 73.12 184 GLU D O 1
ATOM 7625 N N . LEU D 1 190 ? -19.216 -44.932 -18.248 1.00 81.33 185 LEU D N 1
ATOM 7626 C CA . LEU D 1 190 ? -20.076 -45.386 -19.339 1.00 81.30 185 LEU D CA 1
ATOM 7627 C C . LEU D 1 190 ? -20.358 -46.883 -19.281 1.00 71.99 185 LEU D C 1
ATOM 7628 O O . LEU D 1 190 ? -21.511 -47.310 -19.341 1.00 60.56 185 LEU D O 1
ATOM 7633 N N . VAL D 1 191 ? -19.295 -47.674 -19.178 1.00 72.24 186 VAL D N 1
ATOM 7634 C CA . VAL D 1 191 ? -19.414 -49.126 -19.131 1.00 80.00 186 VAL D CA 1
ATOM 7635 C C . VAL D 1 191 ? -20.288 -49.572 -17.961 1.00 100.22 186 VAL D C 1
ATOM 7636 O O . VAL D 1 191 ? -21.146 -50.441 -18.117 1.00 111.49 186 VAL D O 1
ATOM 7640 N N . GLU D 1 192 ? -20.072 -48.968 -16.795 1.00 101.94 187 GLU D N 1
ATOM 7641 C CA . GLU D 1 192 ? -20.881 -49.262 -15.615 1.00 104.47 187 GLU D CA 1
ATOM 7642 C C . GLU D 1 192 ? -22.352 -48.941 -15.870 1.00 103.69 187 GLU D C 1
ATOM 7643 O O . GLU D 1 192 ? -23.231 -49.754 -15.587 1.00 107.23 187 GLU D O 1
ATOM 7649 N N . LEU D 1 193 ? -22.604 -47.750 -16.407 1.00 93.39 188 LEU D N 1
ATOM 7650 C CA . LEU D 1 193 ? -23.953 -47.311 -16.757 1.00 80.57 188 LEU D CA 1
ATOM 7651 C C . LEU D 1 193 ? -24.660 -48.302 -17.670 1.00 87.41 188 LEU D C 1
ATOM 7652 O O . LEU D 1 193 ? -25.828 -48.631 -17.463 1.00 92.88 188 LEU D O 1
ATOM 7657 N N . ILE D 1 194 ? -23.942 -48.764 -18.687 1.00 90.40 189 ILE D N 1
ATOM 7658 C CA . ILE D 1 194 ? -24.473 -49.731 -19.641 1.00 89.21 189 ILE D CA 1
ATOM 7659 C C . ILE D 1 194 ? -24.800 -51.071 -18.981 1.00 92.07 189 ILE D C 1
ATOM 7660 O O . ILE D 1 194 ? -25.859 -51.647 -19.229 1.00 90.41 189 ILE D O 1
ATOM 7665 N N . GLU D 1 195 ? -23.896 -51.560 -18.135 1.00 89.72 190 GLU D N 1
ATOM 7666 C CA . GLU D 1 195 ? -24.105 -52.834 -17.446 1.00 80.13 190 GLU D CA 1
ATOM 7667 C C . GLU D 1 195 ? -25.304 -52.760 -16.504 1.00 71.98 190 GLU D C 1
ATOM 7668 O O . GLU D 1 195 ? -26.060 -53.725 -16.369 1.00 59.62 190 GLU D O 1
ATOM 7674 N N . LYS D 1 196 ? -25.460 -51.616 -15.842 1.00 76.39 191 LYS D N 1
ATOM 7675 C CA . LYS D 1 196 ? -26.638 -51.357 -15.020 1.00 92.31 191 LYS D CA 1
ATOM 7676 C C . LYS D 1 196 ? -27.900 -51.447 -15.867 1.00 105.00 191 LYS D C 1
ATOM 7677 O O . LYS D 1 196 ? -28.824 -52.196 -15.548 1.00 108.62 191 LYS D O 1
ATOM 7683 N N . MET D 1 197 ? -27.925 -50.667 -16.943 1.00 109.99 192 MET D N 1
ATOM 7684 C CA . MET D 1 197 ? -29.049 -50.644 -17.869 1.00 111.21 192 MET D CA 1
ATOM 7685 C C . MET D 1 197 ? -29.372 -52.050 -18.370 1.00 106.15 192 MET D C 1
ATOM 7686 O O . MET D 1 197 ? -30.533 -52.455 -18.402 1.00 109.72 192 MET D O 1
ATOM 7691 N N . VAL D 1 198 ? -28.338 -52.785 -18.768 1.00 98.99 193 VAL D N 1
ATOM 7692 C CA . VAL D 1 198 ? -28.504 -54.162 -19.219 1.00 101.82 193 VAL D CA 1
ATOM 7693 C C . VAL D 1 198 ? -29.030 -55.049 -18.091 1.00 111.29 193 VAL D C 1
ATOM 7694 O O . VAL D 1 198 ? -30.112 -55.628 -18.188 1.00 115.37 193 VAL D O 1
ATOM 7698 N N . GLY D 1 203 ? -31.024 -58.578 -18.845 1.00 82.11 198 GLY D N 1
ATOM 7699 C CA . GLY D 1 203 ? -29.664 -59.080 -18.898 1.00 96.99 198 GLY D CA 1
ATOM 7700 C C . GLY D 1 203 ? -29.238 -59.484 -20.297 1.00 109.15 198 GLY D C 1
ATOM 7701 O O . GLY D 1 203 ? -28.302 -60.265 -20.469 1.00 113.46 198 GLY D O 1
ATOM 7702 N N . ALA D 1 204 ? -29.923 -58.947 -21.302 1.00 114.45 199 ALA D N 1
ATOM 7703 C CA . ALA D 1 204 ? -29.625 -59.282 -22.690 1.00 113.38 199 ALA D CA 1
ATOM 7704 C C . ALA D 1 204 ? -29.585 -58.044 -23.581 1.00 112.88 199 ALA D C 1
ATOM 7705 O O . ALA D 1 204 ? -30.093 -56.985 -23.215 1.00 114.47 199 ALA D O 1
ATOM 7707 N N . TYR D 1 205 ? -28.977 -58.189 -24.753 1.00 110.25 200 TYR D N 1
ATOM 7708 C CA . TYR D 1 205 ? -28.842 -57.083 -25.695 1.00 107.81 200 TYR D CA 1
ATOM 7709 C C . TYR D 1 205 ? -30.165 -56.742 -26.380 1.00 113.43 200 TYR D C 1
ATOM 7710 O O . TYR D 1 205 ? -31.195 -57.354 -26.098 1.00 117.67 200 TYR D O 1
ATOM 7719 N N . PHE D 1 206 ? -30.130 -55.773 -27.289 1.00 114.00 201 PHE D N 1
ATOM 7720 C CA . PHE D 1 206 ? -31.320 -55.402 -28.045 1.00 110.23 201 PHE D CA 1
ATOM 7721 C C . PHE D 1 206 ? -31.511 -56.319 -29.245 1.00 108.71 201 PHE D C 1
ATOM 7722 O O . PHE D 1 206 ? -30.650 -56.398 -30.117 1.00 103.66 201 PHE D O 1
ATOM 7730 N N . SER D 1 207 ? -32.646 -57.007 -29.287 1.00 112.73 202 SER D N 1
ATOM 7731 C CA . SER D 1 207 ? -32.966 -57.875 -30.414 1.00 109.94 202 SER D CA 1
ATOM 7732 C C . SER D 1 207 ? -34.408 -57.699 -30.853 1.00 118.48 202 SER D C 1
ATOM 7733 O O . SER D 1 207 ? -35.332 -57.845 -30.054 1.00 119.75 202 SER D O 1
ATOM 7736 N N . ASP D 1 208 ? -34.589 -57.388 -32.131 1.00 127.52 203 ASP D N 1
ATOM 7737 C CA . ASP D 1 208 ? -35.913 -57.206 -32.707 1.00 131.58 203 ASP D CA 1
ATOM 7738 C C . ASP D 1 208 ? -36.069 -58.088 -33.933 1.00 129.94 203 ASP D C 1
ATOM 7739 O O . ASP D 1 208 ? -35.160 -58.844 -34.276 1.00 130.98 203 ASP D O 1
ATOM 7744 N N . ASP D 1 209 ? -37.225 -57.996 -34.582 1.00 124.24 204 ASP D N 1
ATOM 7745 C CA . ASP D 1 209 ? -37.497 -58.780 -35.781 1.00 120.21 204 ASP D CA 1
ATOM 7746 C C . ASP D 1 209 ? -36.375 -58.616 -36.799 1.00 123.93 204 ASP D C 1
ATOM 7747 O O . ASP D 1 209 ? -35.927 -59.591 -37.397 1.00 127.36 204 ASP D O 1
ATOM 7752 N N . ILE D 1 210 ? -35.924 -57.379 -36.984 1.00 124.86 205 ILE D N 1
ATOM 7753 C CA . ILE D 1 210 ? -34.775 -57.099 -37.843 1.00 123.55 205 ILE D CA 1
ATOM 7754 C C . ILE D 1 210 ? -33.526 -57.880 -37.439 1.00 121.66 205 ILE D C 1
ATOM 7755 O O . ILE D 1 210 ? -33.041 -58.723 -38.195 1.00 121.44 205 ILE D O 1
ATOM 7760 N N . TYR D 1 211 ? -33.005 -57.579 -36.252 1.00 114.69 206 TYR D N 1
ATOM 7761 C CA . TYR D 1 211 ? -31.778 -58.200 -35.757 1.00 109.99 206 TYR D CA 1
ATOM 7762 C C . TYR D 1 211 ? -31.804 -59.724 -35.764 1.00 102.71 206 TYR D C 1
ATOM 7763 O O . TYR D 1 211 ? -30.834 -60.363 -36.167 1.00 81.04 206 TYR D O 1
ATOM 7772 N N . LYS D 1 212 ? -32.913 -60.296 -35.307 1.00 115.12 207 LYS D N 1
ATOM 7773 C CA . LYS D 1 212 ? -33.093 -61.743 -35.315 1.00 118.25 207 LYS D CA 1
ATOM 7774 C C . LYS D 1 212 ? -33.030 -62.284 -36.740 1.00 119.59 207 LYS D C 1
ATOM 7775 O O . LYS D 1 212 ? -32.378 -63.294 -36.998 1.00 126.96 207 LYS D O 1
ATOM 7781 N N . ASP D 1 213 ? -33.718 -61.609 -37.656 1.00 115.62 208 ASP D N 1
ATOM 7782 C CA . ASP D 1 213 ? -33.713 -61.994 -39.064 1.00 119.04 208 ASP D CA 1
ATOM 7783 C C . ASP D 1 213 ? -32.305 -62.025 -39.655 1.00 121.62 208 ASP D C 1
ATOM 7784 O O . ASP D 1 213 ? -31.830 -63.076 -40.085 1.00 127.85 208 ASP D O 1
ATOM 7789 N N . THR D 1 214 ? -31.639 -60.875 -39.665 1.00 117.37 209 THR D N 1
ATOM 7790 C CA . THR D 1 214 ? -30.322 -60.756 -40.281 1.00 111.48 209 THR D CA 1
ATOM 7791 C C . THR D 1 214 ? -29.264 -61.621 -39.590 1.00 105.16 209 THR D C 1
ATOM 7792 O O . THR D 1 214 ? -28.288 -62.029 -40.217 1.00 103.24 209 THR D O 1
ATOM 7796 N N . GLU D 1 215 ? -29.459 -61.898 -38.303 1.00 97.99 210 GLU D N 1
ATOM 7797 C CA . GLU D 1 215 ? -28.576 -62.814 -37.585 1.00 95.45 210 GLU D CA 1
ATOM 7798 C C . GLU D 1 215 ? -28.742 -64.224 -38.128 0.0000 99.19 210 GLU D C 1
ATOM 7799 O O . GLU D 1 215 ? -27.762 -64.935 -38.348 0.0000 100.35 210 GLU D O 1
ATOM 7805 N N . GLU D 1 216 ? -29.994 -64.624 -38.328 1.00 100.75 211 GLU D N 1
ATOM 7806 C CA . GLU D 1 216 ? -30.305 -65.912 -38.934 1.00 102.98 211 GLU D CA 1
ATOM 7807 C C . GLU D 1 216 ? -29.664 -66.000 -40.315 1.00 97.18 211 GLU D C 1
ATOM 7808 O O . GLU D 1 216 ? -29.075 -67.019 -40.678 1.00 89.47 211 GLU D O 1
ATOM 7814 N N . ARG D 1 217 ? -29.795 -64.920 -41.081 1.00 91.56 212 ARG D N 1
ATOM 7815 C CA . ARG D 1 217 ? -29.163 -64.813 -42.391 1.00 92.09 212 ARG D CA 1
ATOM 7816 C C . ARG D 1 217 ? -27.647 -64.966 -42.305 1.00 97.46 212 ARG D C 1
ATOM 7817 O O . ARG D 1 217 ? -27.053 -65.759 -43.032 1.00 102.93 212 ARG D O 1
ATOM 7825 N N . LEU D 1 218 ? -27.030 -64.185 -41.426 1.00 103.16 213 LEU D N 1
ATOM 7826 C CA . LEU D 1 218 ? -25.591 -64.253 -41.200 1.00 106.97 213 LEU D CA 1
ATOM 7827 C C . LEU D 1 218 ? -25.121 -65.676 -40.895 1.00 111.87 213 LEU D C 1
ATOM 7828 O O . LEU D 1 218 ? -24.116 -66.139 -41.436 1.00 106.13 213 LEU D O 1
ATOM 7833 N N . LYS D 1 219 ? -25.855 -66.361 -40.023 1.00 118.17 214 LYS D N 1
ATOM 7834 C CA . LYS D 1 219 ? -25.534 -67.736 -39.656 1.00 120.08 214 LYS D CA 1
ATOM 7835 C C . LYS D 1 219 ? -25.656 -68.662 -40.860 1.00 128.19 214 LYS D C 1
ATOM 7836 O O . LYS D 1 219 ? -24.814 -69.534 -41.070 1.00 133.97 214 LYS D O 1
ATOM 7842 N N . GLN D 1 220 ? -26.717 -68.465 -41.638 1.00 132.74 215 GLN D N 1
ATOM 7843 C CA . GLN D 1 220 ? -26.954 -69.238 -42.854 1.00 131.25 215 GLN D CA 1
ATOM 7844 C C . GLN D 1 220 ? -25.756 -69.173 -43.805 1.00 122.73 215 GLN D C 1
ATOM 7845 O O . GLN D 1 220 ? -25.259 -70.203 -44.259 1.00 118.00 215 GLN D O 1
ATOM 7851 N N . ARG D 1 221 ? -25.312 -67.959 -44.116 1.00 116.88 216 ARG D N 1
ATOM 7852 C CA . ARG D 1 221 ? -24.169 -67.764 -45.005 1.00 98.01 216 ARG D CA 1
ATOM 7853 C C . ARG D 1 221 ? -22.887 -68.305 -44.375 1.00 83.85 216 ARG D C 1
ATOM 7854 O O . ARG D 1 221 ? -21.960 -68.711 -45.076 1.00 75.04 216 ARG D O 1
ATOM 7856 N N . PHE D 1 278 ? -26.095 -58.259 -47.412 1.00 79.92 273 PHE D N 1
ATOM 7857 C CA . PHE D 1 278 ? -26.220 -56.800 -47.376 1.00 77.76 273 PHE D CA 1
ATOM 7858 C C . PHE D 1 278 ? -27.461 -56.319 -48.127 1.00 89.09 273 PHE D C 1
ATOM 7859 O O . PHE D 1 278 ? -28.317 -55.645 -47.550 1.00 85.10 273 PHE D O 1
ATOM 7867 N N . LYS D 1 279 ? -27.550 -56.657 -49.413 1.00 99.64 274 LYS D N 1
ATOM 7868 C CA . LYS D 1 279 ? -28.612 -56.139 -50.268 1.00 99.97 274 LYS D CA 1
ATOM 7869 C C . LYS D 1 279 ? -29.996 -56.552 -49.780 1.00 102.20 274 LYS D C 1
ATOM 7870 O O . LYS D 1 279 ? -30.971 -55.826 -49.972 1.00 109.85 274 LYS D O 1
ATOM 7876 N N . ASP D 1 280 ? -30.078 -57.725 -49.159 1.00 96.74 275 ASP D N 1
ATOM 7877 C CA . ASP D 1 280 ? -31.330 -58.190 -48.576 1.00 95.86 275 ASP D CA 1
ATOM 7878 C C . ASP D 1 280 ? -31.735 -57.258 -47.443 1.00 98.33 275 ASP D C 1
ATOM 7879 O O . ASP D 1 280 ? -32.890 -56.843 -47.345 1.00 96.93 275 ASP D O 1
ATOM 7884 N N . VAL D 1 281 ? -30.771 -56.936 -46.586 1.00 100.13 276 VAL D N 1
ATOM 7885 C CA . VAL D 1 281 ? -31.003 -56.023 -45.474 1.00 89.29 276 VAL D CA 1
ATOM 7886 C C . VAL D 1 281 ? -31.341 -54.614 -45.956 1.00 79.06 276 VAL D C 1
ATOM 7887 O O . VAL D 1 281 ? -32.228 -53.962 -45.408 1.00 76.35 276 VAL D O 1
ATOM 7891 N N . PHE D 1 282 ? -30.634 -54.157 -46.985 1.00 70.79 277 PHE D N 1
ATOM 7892 C CA . PHE D 1 282 ? -30.876 -52.840 -47.567 1.00 70.82 277 PHE D CA 1
ATOM 7893 C C . PHE D 1 282 ? -32.319 -52.690 -48.038 1.00 81.24 277 PHE D C 1
ATOM 7894 O O . PHE D 1 282 ? -32.972 -51.683 -47.756 1.00 77.10 277 PHE D O 1
ATOM 7902 N N . ASN D 1 283 ? -32.803 -53.689 -48.768 1.00 87.86 278 ASN D N 1
ATOM 7903 C CA . ASN D 1 283 ? -34.172 -53.687 -49.268 1.00 85.50 278 ASN D CA 1
ATOM 7904 C C . ASN D 1 283 ? -35.173 -53.703 -48.125 1.00 93.37 278 ASN D C 1
ATOM 7905 O O . ASN D 1 283 ? -36.182 -53.000 -48.165 1.00 90.98 278 ASN D O 1
ATOM 7910 N N . ARG D 1 284 ? -34.884 -54.511 -47.109 1.00 96.56 279 ARG D N 1
ATOM 7911 C CA . ARG D 1 284 ? -35.725 -54.590 -45.921 1.00 92.41 279 ARG D CA 1
ATOM 7912 C C . ARG D 1 284 ? -35.880 -53.225 -45.262 1.00 100.49 279 ARG D C 1
ATOM 7913 O O . ARG D 1 284 ? -36.994 -52.800 -44.961 1.00 104.11 279 ARG D O 1
ATOM 7921 N N . ILE D 1 285 ? -34.761 -52.540 -45.046 1.00 103.93 280 ILE D N 1
ATOM 7922 C CA . ILE D 1 285 ? -34.790 -51.203 -44.466 1.00 96.20 280 ILE D CA 1
ATOM 7923 C C . ILE D 1 285 ? -35.467 -50.234 -45.421 1.00 89.10 280 ILE D C 1
ATOM 7924 O O . ILE D 1 285 ? -36.215 -49.350 -45.000 1.00 75.58 280 ILE D O 1
ATOM 7929 N N . TRP D 1 286 ? -35.204 -50.412 -46.712 1.00 91.65 281 TRP D N 1
ATOM 7930 C CA . TRP D 1 286 ? -35.767 -49.532 -47.726 1.00 89.07 281 TRP D CA 1
ATOM 7931 C C . TRP D 1 286 ? -37.286 -49.624 -47.753 1.00 85.68 281 TRP D C 1
ATOM 7932 O O . TRP D 1 286 ? -37.957 -48.636 -48.038 1.00 80.87 281 TRP D O 1
ATOM 7943 N N . LYS D 1 287 ? -37.818 -50.818 -47.505 1.00 80.17 282 LYS D N 1
ATOM 7944 C CA . LYS D 1 287 ? -39.258 -50.995 -47.351 1.00 81.72 282 LYS D CA 1
ATOM 7945 C C . LYS D 1 287 ? -39.795 -49.969 -46.366 1.00 89.15 282 LYS D C 1
ATOM 7946 O O . LYS D 1 287 ? -40.633 -49.132 -46.705 1.00 87.05 282 LYS D O 1
ATOM 7952 N N . MET D 1 288 ? -39.280 -50.047 -45.143 1.00 92.68 283 MET D N 1
ATOM 7953 C CA . MET D 1 288 ? -39.716 -49.203 -44.038 1.00 88.63 283 MET D CA 1
ATOM 7954 C C . MET D 1 288 ? -39.494 -47.722 -44.309 1.00 98.24 283 MET D C 1
ATOM 7955 O O . MET D 1 288 ? -40.430 -46.928 -44.257 1.00 101.03 283 MET D O 1
ATOM 7960 N N . LEU D 1 289 ? -38.252 -47.357 -44.605 1.00 104.02 284 LEU D N 1
ATOM 7961 C CA . LEU D 1 289 ? -37.883 -45.952 -44.711 1.00 103.63 284 LEU D CA 1
ATOM 7962 C C . LEU D 1 289 ? -38.527 -45.237 -45.891 1.00 102.10 284 LEU D C 1
ATOM 7963 O O . LEU D 1 289 ? -38.766 -44.036 -45.823 1.00 104.25 284 LEU D O 1
ATOM 7968 N N . SER D 1 290 ? -38.823 -45.967 -46.962 1.00 93.38 285 SER D N 1
ATOM 7969 C CA . SER D 1 290 ? -39.424 -45.344 -48.138 1.00 85.64 285 SER D CA 1
ATOM 7970 C C . SER D 1 290 ? -40.796 -44.779 -47.794 1.00 77.45 285 SER D C 1
ATOM 7971 O O . SER D 1 290 ? -41.144 -43.678 -48.209 1.00 81.98 285 SER D O 1
ATOM 7974 N N . GLU D 1 291 ? -41.570 -45.533 -47.023 1.00 69.53 286 GLU D N 1
ATOM 7975 C CA . GLU D 1 291 ? -42.853 -45.047 -46.520 1.00 68.98 286 GLU D CA 1
ATOM 7976 C C . GLU D 1 291 ? -42.697 -43.895 -45.524 1.00 82.54 286 GLU D C 1
ATOM 7977 O O . GLU D 1 291 ? -43.469 -42.938 -45.553 1.00 85.48 286 GLU D O 1
ATOM 7983 N N . ILE D 1 292 ? -41.708 -43.991 -44.644 1.00 91.34 287 ILE D N 1
ATOM 7984 C CA . ILE D 1 292 ? -41.539 -43.000 -43.589 1.00 90.11 287 ILE D CA 1
ATOM 7985 C C . ILE D 1 292 ? -40.831 -41.712 -44.036 1.00 90.76 287 ILE D C 1
ATOM 7986 O O . ILE D 1 292 ? -41.106 -40.634 -43.509 1.00 91.97 287 ILE D O 1
ATOM 7991 N N . TRP D 1 293 ? -39.948 -41.821 -45.026 1.00 82.24 288 TRP D N 1
ATOM 7992 C CA . TRP D 1 293 ? -38.933 -40.790 -45.286 1.00 66.48 288 TRP D CA 1
ATOM 7993 C C . TRP D 1 293 ? -39.424 -39.345 -45.431 1.00 74.21 288 TRP D C 1
ATOM 7994 O O . TRP D 1 293 ? -38.644 -38.411 -45.261 1.00 90.48 288 TRP D O 1
ATOM 8005 N N . HIS D 1 294 ? -40.700 -39.152 -45.744 1.00 79.51 289 HIS D N 1
ATOM 8006 C CA . HIS D 1 294 ? -41.231 -37.796 -45.880 1.00 94.70 289 HIS D CA 1
ATOM 8007 C C . HIS D 1 294 ? -41.351 -37.089 -44.523 1.00 98.60 289 HIS D C 1
ATOM 8008 O O . HIS D 1 294 ? -41.502 -35.868 -44.462 1.00 85.25 289 HIS D O 1
ATOM 8015 N N . ARG D 1 295 ? -41.280 -37.862 -43.441 1.00 109.95 290 ARG D N 1
ATOM 8016 C CA . ARG D 1 295 ? -41.444 -37.325 -42.087 1.00 106.15 290 ARG D CA 1
ATOM 8017 C C . ARG D 1 295 ? -40.264 -36.459 -41.644 1.00 95.86 290 ARG D C 1
ATOM 8018 O O . ARG D 1 295 ? -40.434 -35.541 -40.840 1.00 93.24 290 ARG D O 1
ATOM 8026 N N . PHE D 1 296 ? -39.077 -36.746 -42.172 1.00 83.73 291 PHE D N 1
ATOM 8027 C CA . PHE D 1 296 ? -37.862 -36.025 -41.790 1.00 72.71 291 PHE D CA 1
ATOM 8028 C C . PHE D 1 296 ? -37.361 -35.127 -42.913 1.00 73.98 291 PHE D C 1
ATOM 8029 O O . PHE D 1 296 ? -36.256 -35.319 -43.417 1.00 79.53 291 PHE D O 1
ATOM 8037 N N . LEU D 1 297 ? -38.173 -34.153 -43.306 1.00 74.78 292 LEU D N 1
ATOM 8038 C CA . LEU D 1 297 ? -37.782 -33.218 -44.354 1.00 74.47 292 LEU D CA 1
ATOM 8039 C C . LEU D 1 297 ? -37.735 -31.815 -43.762 1.00 64.13 292 LEU D C 1
ATOM 8040 O O . LEU D 1 297 ? -38.336 -31.558 -42.721 1.00 64.84 292 LEU D O 1
ATOM 8045 N N . SER D 1 298 ? -37.043 -30.901 -44.434 1.00 56.93 293 SER D N 1
ATOM 8046 C CA . SER D 1 298 ? -36.808 -29.578 -43.866 1.00 69.47 293 SER D CA 1
ATOM 8047 C C . SER D 1 298 ? -37.937 -28.595 -44.132 1.00 74.62 293 SER D C 1
ATOM 8048 O O . SER D 1 298 ? -38.321 -27.836 -43.240 1.00 95.57 293 SER D O 1
ATOM 8051 N N . LYS D 1 299 ? -38.447 -28.605 -45.359 1.00 64.85 294 LYS D N 1
ATOM 8052 C CA . LYS D 1 299 ? -39.529 -27.720 -45.800 1.00 67.69 294 LYS D CA 1
ATOM 8053 C C . LYS D 1 299 ? -39.149 -26.232 -45.841 1.00 73.55 294 LYS D C 1
ATOM 8054 O O . LYS D 1 299 ? -39.832 -25.437 -46.481 1.00 77.82 294 LYS D O 1
ATOM 8060 N N . CYS D 1 300 ? -38.057 -25.857 -45.184 1.00 74.45 295 CYS D N 1
ATOM 8061 C CA . CYS D 1 300 ? -37.542 -24.494 -45.258 1.00 63.37 295 CYS D CA 1
ATOM 8062 C C . CYS D 1 300 ? -36.372 -24.455 -46.230 1.00 71.64 295 CYS D C 1
ATOM 8063 O O . CYS D 1 300 ? -35.778 -23.405 -46.463 1.00 68.28 295 CYS D O 1
ATOM 8066 N N . LYS D 1 301 ? -36.035 -25.613 -46.785 1.00 67.13 296 LYS D N 1
ATOM 8067 C CA . LYS D 1 301 ? -34.863 -25.734 -47.644 1.00 50.49 296 LYS D CA 1
ATOM 8068 C C . LYS D 1 301 ? -35.019 -25.207 -49.077 1.00 56.84 296 LYS D C 1
ATOM 8069 O O . LYS D 1 301 ? -34.028 -25.040 -49.788 1.00 66.90 296 LYS D O 1
ATOM 8075 N N . PHE D 1 302 ? -36.242 -24.916 -49.504 1.00 55.38 297 PHE D N 1
ATOM 8076 C CA . PHE D 1 302 ? -36.427 -24.390 -50.857 1.00 46.36 297 PHE D CA 1
ATOM 8077 C C . PHE D 1 302 ? -35.932 -22.955 -51.036 1.00 46.52 297 PHE D C 1
ATOM 8078 O O . PHE D 1 302 ? -35.759 -22.494 -52.162 1.00 66.04 297 PHE D O 1
ATOM 8086 N N . TYR D 1 303 ? -35.718 -22.248 -49.933 1.00 43.13 298 TYR D N 1
ATOM 8087 C CA . TYR D 1 303 ? -35.195 -20.888 -50.000 1.00 66.38 298 TYR D CA 1
ATOM 8088 C C . TYR D 1 303 ? -33.765 -20.906 -50.532 1.00 82.94 298 TYR D C 1
ATOM 8089 O O . TYR D 1 303 ? -33.306 -19.937 -51.133 1.00 92.74 298 TYR D O 1
ATOM 8098 N N . SER D 1 304 ? -33.069 -22.017 -50.303 1.00 86.39 299 SER D N 1
ATOM 8099 C CA . SER D 1 304 ? -31.694 -22.184 -50.761 1.00 84.69 299 SER D CA 1
ATOM 8100 C C . SER D 1 304 ? -31.602 -22.097 -52.278 1.00 80.69 299 SER D C 1
ATOM 8101 O O . SER D 1 304 ? -31.416 -23.109 -52.952 1.00 83.92 299 SER D O 1
ATOM 8104 N N . ARG E 1 12 ? 5.107 26.607 29.083 1.00 63.29 7 ARG E N 1
ATOM 8105 C CA . ARG E 1 12 ? 4.674 25.215 29.058 1.00 58.53 7 ARG E CA 1
ATOM 8106 C C . ARG E 1 12 ? 5.832 24.234 29.197 1.00 67.30 7 ARG E C 1
ATOM 8107 O O . ARG E 1 12 ? 6.347 23.713 28.208 1.00 56.19 7 ARG E O 1
ATOM 8115 N N . SER E 1 13 ? 6.248 24.022 30.440 1.00 85.97 8 SER E N 1
ATOM 8116 C CA . SER E 1 13 ? 7.195 22.975 30.802 1.00 82.95 8 SER E CA 1
ATOM 8117 C C . SER E 1 13 ? 6.447 21.778 31.381 1.00 77.89 8 SER E C 1
ATOM 8118 O O . SER E 1 13 ? 5.459 21.946 32.092 1.00 79.74 8 SER E O 1
ATOM 8121 N N . LEU E 1 14 ? 6.915 20.572 31.085 1.00 72.17 9 LEU E N 1
ATOM 8122 C CA . LEU E 1 14 ? 6.249 19.369 31.571 1.00 69.65 9 LEU E CA 1
ATOM 8123 C C . LEU E 1 14 ? 7.285 18.573 32.345 1.00 76.82 9 LEU E C 1
ATOM 8124 O O . LEU E 1 14 ? 8.362 18.299 31.840 1.00 79.23 9 LEU E O 1
ATOM 8129 N N . ARG E 1 15 ? 6.948 18.193 33.572 1.00 73.63 10 ARG E N 1
ATOM 8130 C CA . ARG E 1 15 ? 7.904 17.535 34.454 1.00 61.83 10 ARG E CA 1
ATOM 8131 C C . ARG E 1 15 ? 7.512 16.107 34.777 1.00 49.34 10 ARG E C 1
ATOM 8132 O O . ARG E 1 15 ? 6.469 15.848 35.376 1.00 46.55 10 ARG E O 1
ATOM 8140 N N . ILE E 1 16 ? 8.376 15.183 34.386 1.00 38.54 11 ILE E N 1
ATOM 8141 C CA . ILE E 1 16 ? 8.114 13.770 34.569 1.00 41.08 11 ILE E CA 1
ATOM 8142 C C . ILE E 1 16 ? 9.224 13.123 35.376 1.00 37.62 11 ILE E C 1
ATOM 8143 O O . ILE E 1 16 ? 10.401 13.325 35.089 1.00 43.10 11 ILE E O 1
ATOM 8148 N N . VAL E 1 17 ? 8.857 12.351 36.393 1.00 35.02 12 VAL E N 1
ATOM 8149 C CA . VAL E 1 17 ? 9.857 11.607 37.150 1.00 32.55 12 VAL E CA 1
ATOM 8150 C C . VAL E 1 17 ? 9.600 10.109 37.009 1.00 44.03 12 VAL E C 1
ATOM 8151 O O . VAL E 1 17 ? 8.461 9.655 37.084 1.00 54.86 12 VAL E O 1
ATOM 8155 N N . LEU E 1 18 ? 10.658 9.347 36.761 1.00 42.88 13 LEU E N 1
ATOM 8156 C CA . LEU E 1 18 ? 10.508 7.916 36.530 1.00 42.17 13 LEU E CA 1
ATOM 8157 C C . LEU E 1 18 ? 10.985 7.129 37.736 1.00 57.16 13 LEU E C 1
ATOM 8158 O O . LEU E 1 18 ? 12.173 7.121 38.053 1.00 71.91 13 LEU E O 1
ATOM 8163 N N . VAL E 1 19 ? 10.055 6.467 38.413 1.00 63.75 14 VAL E N 1
ATOM 8164 C CA . VAL E 1 19 ? 10.415 5.690 39.590 1.00 68.41 14 VAL E CA 1
ATOM 8165 C C . VAL E 1 19 ? 10.078 4.215 39.432 1.00 69.31 14 VAL E C 1
ATOM 8166 O O . VAL E 1 19 ? 9.234 3.840 38.618 1.00 75.39 14 VAL E O 1
ATOM 8170 N N . GLY E 1 20 ? 10.757 3.383 40.212 1.00 60.61 15 GLY E N 1
ATOM 8171 C CA . GLY E 1 20 ? 10.560 1.950 40.149 1.00 60.13 15 GLY E CA 1
ATOM 8172 C C . GLY E 1 20 ? 11.760 1.221 40.708 1.00 57.18 15 GLY E C 1
ATOM 8173 O O . GLY E 1 20 ? 12.722 1.848 41.152 1.00 47.76 15 GLY E O 1
ATOM 8174 N N . LYS E 1 21 ? 11.716 -0.107 40.670 1.00 64.13 16 LYS E N 1
ATOM 8175 C CA . LYS E 1 21 ? 12.824 -0.910 41.166 1.00 57.09 16 LYS E CA 1
ATOM 8176 C C . LYS E 1 21 ? 13.980 -0.863 40.183 1.00 59.58 16 LYS E C 1
ATOM 8177 O O . LYS E 1 21 ? 13.921 -0.169 39.173 1.00 62.46 16 LYS E O 1
ATOM 8183 N N . THR E 1 22 ? 15.036 -1.606 40.482 1.00 67.49 17 THR E N 1
ATOM 8184 C CA . THR E 1 22 ? 16.202 -1.635 39.617 1.00 69.58 17 THR E CA 1
ATOM 8185 C C . THR E 1 22 ? 16.064 -2.703 38.535 1.00 66.27 17 THR E C 1
ATOM 8186 O O . THR E 1 22 ? 15.721 -3.850 38.817 1.00 66.67 17 THR E O 1
ATOM 8190 N N . GLY E 1 23 ? 16.287 -2.303 37.286 1.00 68.30 18 GLY E N 1
ATOM 8191 C CA . GLY E 1 23 ? 16.252 -3.233 36.170 1.00 74.04 18 GLY E CA 1
ATOM 8192 C C . GLY E 1 23 ? 14.954 -3.216 35.389 1.00 91.01 18 GLY E C 1
ATOM 8193 O O . GLY E 1 23 ? 14.755 -4.036 34.492 1.00 107.08 18 GLY E O 1
ATOM 8194 N N . SER E 1 24 ? 14.070 -2.283 35.728 1.00 89.84 19 SER E N 1
ATOM 8195 C CA . SER E 1 24 ? 12.732 -2.244 35.144 1.00 78.55 19 SER E CA 1
ATOM 8196 C C . SER E 1 24 ? 12.690 -1.561 33.775 1.00 66.60 19 SER E C 1
ATOM 8197 O O . SER E 1 24 ? 11.692 -1.645 33.063 1.00 65.36 19 SER E O 1
ATOM 8200 N N . GLY E 1 25 ? 13.780 -0.899 33.404 1.00 58.23 20 GLY E N 1
ATOM 8201 C CA . GLY E 1 25 ? 13.836 -0.177 32.145 1.00 58.12 20 GLY E CA 1
ATOM 8202 C C . GLY E 1 25 ? 13.586 1.317 32.267 1.00 53.61 20 GLY E C 1
ATOM 8203 O O . GLY E 1 25 ? 13.181 1.962 31.300 1.00 52.70 20 GLY E O 1
ATOM 8204 N N . LYS E 1 26 ? 13.831 1.864 33.456 1.00 46.95 21 LYS E N 1
ATOM 8205 C CA . LYS E 1 26 ? 13.671 3.294 33.714 1.00 47.79 21 LYS E CA 1
ATOM 8206 C C . LYS E 1 26 ? 14.517 4.162 32.789 1.00 52.00 21 LYS E C 1
ATOM 8207 O O . LYS E 1 26 ? 14.007 5.087 32.161 1.00 39.88 21 LYS E O 1
ATOM 8213 N N . SER E 1 27 ? 15.814 3.878 32.734 1.00 67.95 22 SER E N 1
ATOM 8214 C CA . SER E 1 27 ? 16.740 4.668 31.932 1.00 76.62 22 SER E CA 1
ATOM 8215 C C . SER E 1 27 ? 16.439 4.521 30.450 1.00 86.42 22 SER E C 1
ATOM 8216 O O . SER E 1 27 ? 16.469 5.497 29.701 1.00 95.10 22 SER E O 1
ATOM 8219 N N . ALA E 1 28 ? 16.166 3.288 30.034 1.00 78.43 23 ALA E N 1
ATOM 8220 C CA . ALA E 1 28 ? 15.727 3.005 28.673 1.00 69.57 23 ALA E CA 1
ATOM 8221 C C . ALA E 1 28 ? 14.493 3.828 28.319 1.00 63.35 23 ALA E C 1
ATOM 8222 O O . ALA E 1 28 ? 14.440 4.469 27.270 1.00 69.82 23 ALA E O 1
ATOM 8224 N N . THR E 1 29 ? 13.501 3.794 29.200 1.00 55.94 24 THR E N 1
ATOM 8225 C CA . THR E 1 29 ? 12.283 4.578 29.030 1.00 47.06 24 THR E CA 1
ATOM 8226 C C . THR E 1 29 ? 12.577 6.065 28.884 1.00 42.90 24 THR E C 1
ATOM 8227 O O . THR E 1 29 ? 12.008 6.739 28.030 1.00 46.83 24 THR E O 1
ATOM 8231 N N . ALA E 1 30 ? 13.474 6.568 29.722 1.00 51.31 25 ALA E N 1
ATOM 8232 C CA . ALA E 1 30 ? 13.921 7.949 29.628 1.00 53.31 25 ALA E CA 1
ATOM 8233 C C . ALA E 1 30 ? 14.520 8.246 28.261 1.00 51.50 25 ALA E C 1
ATOM 8234 O O . ALA E 1 30 ? 14.205 9.258 27.639 1.00 41.15 25 ALA E O 1
ATOM 8236 N N . ASN E 1 31 ? 15.381 7.349 27.796 1.00 57.01 26 ASN E N 1
ATOM 8237 C CA . ASN E 1 31 ? 16.037 7.509 26.504 1.00 76.69 26 ASN E CA 1
ATOM 8238 C C . ASN E 1 31 ? 15.059 7.596 25.338 1.00 86.60 26 ASN E C 1
ATOM 8239 O O . ASN E 1 31 ? 15.181 8.478 24.488 1.00 94.78 26 ASN E O 1
ATOM 8244 N N . THR E 1 32 ? 14.103 6.672 25.294 1.00 77.25 27 THR E N 1
ATOM 8245 C CA . THR E 1 32 ? 13.145 6.637 24.197 1.00 63.82 27 THR E CA 1
ATOM 8246 C C . THR E 1 32 ? 12.176 7.809 24.234 1.00 55.42 27 THR E C 1
ATOM 8247 O O . THR E 1 32 ? 11.631 8.199 23.205 1.00 69.42 27 THR E O 1
ATOM 8251 N N . ILE E 1 33 ? 11.979 8.373 25.419 1.00 44.36 28 ILE E N 1
ATOM 8252 C CA . ILE E 1 33 ? 11.198 9.593 25.571 1.00 43.92 28 ILE E CA 1
ATOM 8253 C C . ILE E 1 33 ? 12.020 10.758 25.043 1.00 49.19 28 ILE E C 1
ATOM 8254 O O . ILE E 1 33 ? 11.499 11.648 24.376 1.00 52.07 28 ILE E O 1
ATOM 8259 N N . LEU E 1 34 ? 13.313 10.743 25.354 1.00 62.40 29 LEU E N 1
ATOM 8260 C CA . LEU E 1 34 ? 14.208 11.825 24.964 1.00 69.76 29 LEU E CA 1
ATOM 8261 C C . LEU E 1 34 ? 14.687 11.700 23.514 1.00 71.64 29 LEU E C 1
ATOM 8262 O O . LEU E 1 34 ? 15.396 12.570 23.010 1.00 64.21 29 LEU E O 1
ATOM 8267 N N . GLY E 1 35 ? 14.313 10.613 22.850 1.00 66.65 30 GLY E N 1
ATOM 8268 C CA . GLY E 1 35 ? 14.528 10.501 21.420 1.00 60.17 30 GLY E CA 1
ATOM 8269 C C . GLY E 1 35 ? 15.888 9.967 21.022 1.00 59.22 30 GLY E C 1
ATOM 8270 O O . GLY E 1 35 ? 16.073 9.484 19.908 1.00 84.19 30 GLY E O 1
ATOM 8271 N N . GLU E 1 36 ? 16.851 10.073 21.926 1.00 47.09 31 GLU E N 1
ATOM 8272 C CA . GLU E 1 36 ? 18.179 9.527 21.687 1.00 52.65 31 GLU E CA 1
ATOM 8273 C C . GLU E 1 36 ? 18.758 8.987 22.981 1.00 67.98 31 GLU E C 1
ATOM 8274 O O . GLU E 1 36 ? 18.155 9.125 24.044 1.00 70.08 31 GLU E O 1
ATOM 8280 N N . GLU E 1 37 ? 19.924 8.360 22.890 1.00 82.44 32 GLU E N 1
ATOM 8281 C CA . GLU E 1 37 ? 20.523 7.717 24.049 1.00 87.97 32 GLU E CA 1
ATOM 8282 C C . GLU E 1 37 ? 21.332 8.740 24.840 1.00 84.89 32 GLU E C 1
ATOM 8283 O O . GLU E 1 37 ? 22.385 9.199 24.400 1.00 80.59 32 GLU E O 1
ATOM 8289 N N . ILE E 1 38 ? 20.820 9.095 26.013 1.00 77.71 33 ILE E N 1
ATOM 8290 C CA . ILE E 1 38 ? 21.431 10.114 26.856 1.00 64.78 33 ILE E CA 1
ATOM 8291 C C . ILE E 1 38 ? 21.925 9.483 28.148 1.00 57.43 33 ILE E C 1
ATOM 8292 O O . ILE E 1 38 ? 23.119 9.502 28.448 1.00 66.04 33 ILE E O 1
ATOM 8297 N N . PHE E 1 39 ? 20.990 8.943 28.921 1.00 51.36 34 PHE E N 1
ATOM 8298 C CA . PHE E 1 39 ? 21.327 8.216 30.137 1.00 60.51 34 PHE E CA 1
ATOM 8299 C C . PHE E 1 39 ? 21.828 6.823 29.780 1.00 52.74 34 PHE E C 1
ATOM 8300 O O . PHE E 1 39 ? 21.643 6.363 28.656 1.00 46.58 34 PHE E O 1
ATOM 8308 N N . ASP E 1 40 ? 22.471 6.159 30.732 1.00 46.84 35 ASP E N 1
ATOM 8309 C CA . ASP E 1 40 ? 23.016 4.833 30.484 1.00 55.56 35 ASP E CA 1
ATOM 8310 C C . ASP E 1 40 ? 21.998 3.752 30.778 1.00 70.90 35 ASP E C 1
ATOM 8311 O O . ASP E 1 40 ? 21.577 3.582 31.921 1.00 82.18 35 ASP E O 1
ATOM 8316 N N . SER E 1 41 ? 21.597 3.028 29.740 1.00 76.43 36 SER E N 1
ATOM 8317 C CA . SER E 1 41 ? 20.720 1.880 29.916 1.00 79.73 36 SER E CA 1
ATOM 8318 C C . SER E 1 41 ? 21.395 0.613 29.405 1.00 66.43 36 SER E C 1
ATOM 8319 O O . SER E 1 41 ? 21.655 0.479 28.211 1.00 88.44 36 SER E O 1
ATOM 8322 N N . ARG E 1 42 ? 21.688 -0.308 30.316 1.00 45.05 37 ARG E N 1
ATOM 8323 C CA . ARG E 1 42 ? 22.259 -1.597 29.942 1.00 58.94 37 ARG E CA 1
ATOM 8324 C C . ARG E 1 42 ? 21.921 -2.636 31.004 1.00 58.41 37 ARG E C 1
ATOM 8325 O O . ARG E 1 42 ? 21.412 -2.296 32.069 1.00 49.65 37 ARG E O 1
ATOM 8333 N N . ILE E 1 43 ? 22.222 -3.900 30.728 1.00 60.35 38 ILE E N 1
ATOM 8334 C CA . ILE E 1 43 ? 21.880 -4.967 31.659 1.00 72.84 38 ILE E CA 1
ATOM 8335 C C . ILE E 1 43 ? 23.043 -5.245 32.608 1.00 84.29 38 ILE E C 1
ATOM 8336 O O . ILE E 1 43 ? 24.199 -5.309 32.191 1.00 88.38 38 ILE E O 1
ATOM 8341 N N . ALA E 1 44 ? 22.735 -5.381 33.894 1.00 84.12 39 ALA E N 1
ATOM 8342 C CA . ALA E 1 44 ? 23.777 -5.508 34.903 1.00 74.35 39 ALA E CA 1
ATOM 8343 C C . ALA E 1 44 ? 23.330 -6.296 36.128 1.00 70.37 39 ALA E C 1
ATOM 8344 O O . ALA E 1 44 ? 22.136 -6.426 36.402 1.00 80.71 39 ALA E O 1
ATOM 8346 N N . ALA E 1 45 ? 24.309 -6.804 36.869 1.00 60.50 40 ALA E N 1
ATOM 8347 C CA . ALA E 1 45 ? 24.052 -7.464 38.141 1.00 61.77 40 ALA E CA 1
ATOM 8348 C C . ALA E 1 45 ? 24.168 -6.450 39.272 1.00 62.99 40 ALA E C 1
ATOM 8349 O O . ALA E 1 45 ? 24.090 -6.793 40.452 1.00 61.25 40 ALA E O 1
ATOM 8351 N N . GLN E 1 46 ? 24.386 -5.198 38.890 1.00 57.11 41 GLN E N 1
ATOM 8352 C CA . GLN E 1 46 ? 24.355 -4.085 39.822 1.00 57.58 41 GLN E CA 1
ATOM 8353 C C . GLN E 1 46 ? 23.412 -3.019 39.296 1.00 56.88 41 GLN E C 1
ATOM 8354 O O . GLN E 1 46 ? 22.885 -3.138 38.191 1.00 79.33 41 GLN E O 1
ATOM 8360 N N . ALA E 1 47 ? 23.192 -1.979 40.087 1.00 50.57 42 ALA E N 1
ATOM 8361 C CA . ALA E 1 47 ? 22.429 -0.838 39.612 1.00 60.72 42 ALA E CA 1
ATOM 8362 C C . ALA E 1 47 ? 23.336 -0.063 38.674 1.00 55.14 42 ALA E C 1
ATOM 8363 O O . ALA E 1 47 ? 24.440 0.319 39.051 1.00 67.41 42 ALA E O 1
ATOM 8365 N N . VAL E 1 48 ? 22.881 0.166 37.452 1.00 47.70 43 VAL E N 1
ATOM 8366 C CA . VAL E 1 48 ? 23.675 0.936 36.508 1.00 53.65 43 VAL E CA 1
ATOM 8367 C C . VAL E 1 48 ? 23.542 2.424 36.823 1.00 43.89 43 VAL E C 1
ATOM 8368 O O . VAL E 1 48 ? 24.456 3.209 36.577 1.00 43.41 43 VAL E O 1
ATOM 8372 N N . THR E 1 49 ? 22.410 2.793 37.408 1.00 44.19 44 THR E N 1
ATOM 8373 C CA . THR E 1 49 ? 22.158 4.166 37.805 1.00 53.59 44 THR E CA 1
ATOM 8374 C C . THR E 1 49 ? 22.145 4.225 39.323 1.00 74.20 44 THR E C 1
ATOM 8375 O O . THR E 1 49 ? 21.234 3.702 39.968 1.00 85.26 44 THR E O 1
ATOM 8379 N N . LYS E 1 50 ? 23.180 4.836 39.886 1.00 75.54 45 LYS E N 1
ATOM 8380 C CA . LYS E 1 50 ? 23.268 5.021 41.326 1.00 58.08 45 LYS E CA 1
ATOM 8381 C C . LYS E 1 50 ? 22.858 6.429 41.730 1.00 58.30 45 LYS E C 1
ATOM 8382 O O . LYS E 1 50 ? 22.766 6.739 42.918 1.00 82.30 45 LYS E O 1
ATOM 8388 N N . ASN E 1 51 ? 22.605 7.279 40.743 1.00 36.82 46 ASN E N 1
ATOM 8389 C CA . ASN E 1 51 ? 22.335 8.682 41.020 1.00 55.02 46 ASN E CA 1
ATOM 8390 C C . ASN E 1 51 ? 21.250 9.246 40.114 1.00 48.41 46 ASN E C 1
ATOM 8391 O O . ASN E 1 51 ? 21.194 8.929 38.928 1.00 56.02 46 ASN E O 1
ATOM 8396 N N . CYS E 1 52 ? 20.385 10.078 40.686 1.00 44.00 47 CYS E N 1
ATOM 8397 C CA . CYS E 1 52 ? 19.344 10.748 39.918 1.00 44.57 47 CYS E CA 1
ATOM 8398 C C . CYS E 1 52 ? 19.965 11.563 38.801 1.00 56.69 47 CYS E C 1
ATOM 8399 O O . CYS E 1 52 ? 20.851 12.380 39.043 1.00 69.74 47 CYS E O 1
ATOM 8402 N N . GLN E 1 53 ? 19.494 11.343 37.580 1.00 57.66 48 GLN E N 1
ATOM 8403 C CA . GLN E 1 53 ? 19.974 12.110 36.440 1.00 55.96 48 GLN E CA 1
ATOM 8404 C C . GLN E 1 53 ? 18.776 12.646 35.686 1.00 67.41 48 GLN E C 1
ATOM 8405 O O . GLN E 1 53 ? 17.758 11.961 35.563 1.00 72.74 48 GLN E O 1
ATOM 8411 N N . LYS E 1 54 ? 18.892 13.865 35.176 1.00 61.16 49 LYS E N 1
ATOM 8412 C CA . LYS E 1 54 ? 17.774 14.480 34.481 1.00 60.41 49 LYS E CA 1
ATOM 8413 C C . LYS E 1 54 ? 18.228 15.141 33.196 1.00 66.33 49 LYS E C 1
ATOM 8414 O O . LYS E 1 54 ? 19.394 15.501 33.040 1.00 77.76 49 LYS E O 1
ATOM 8420 N N . ALA E 1 55 ? 17.289 15.286 32.273 1.00 66.02 50 ALA E N 1
ATOM 8421 C CA . ALA E 1 55 ? 17.564 15.899 30.990 1.00 60.92 50 ALA E CA 1
ATOM 8422 C C . ALA E 1 55 ? 16.295 16.561 30.488 1.00 60.77 50 ALA E C 1
ATOM 8423 O O . ALA E 1 55 ? 15.241 16.456 31.115 1.00 61.62 50 ALA E O 1
ATOM 8425 N N . SER E 1 56 ? 16.386 17.235 29.351 1.00 67.76 51 SER E N 1
ATOM 8426 C CA . SER E 1 56 ? 15.205 17.848 28.779 1.00 75.65 51 SER E CA 1
ATOM 8427 C C . SER E 1 56 ? 15.117 17.610 27.282 1.00 76.59 51 SER E C 1
ATOM 8428 O O . SER E 1 56 ? 16.125 17.410 26.606 1.00 59.75 51 SER E O 1
ATOM 8431 N N . ARG E 1 57 ? 13.888 17.626 26.780 1.00 90.55 52 ARG E N 1
ATOM 8432 C CA . ARG E 1 57 ? 13.615 17.547 25.354 1.00 82.34 52 ARG E CA 1
ATOM 8433 C C . ARG E 1 57 ? 12.452 18.450 24.999 1.00 81.05 52 ARG E C 1
ATOM 8434 O O . ARG E 1 57 ? 11.440 18.493 25.699 1.00 68.69 52 ARG E O 1
ATOM 8442 N N . GLU E 1 58 ? 12.608 19.169 23.895 1.00 85.10 53 GLU E N 1
ATOM 8443 C CA . GLU E 1 58 ? 11.544 20.002 23.368 1.00 65.66 53 GLU E CA 1
ATOM 8444 C C . GLU E 1 58 ? 10.594 19.135 22.552 1.00 68.31 53 GLU E C 1
ATOM 8445 O O . GLU E 1 58 ? 11.011 18.483 21.594 1.00 75.78 53 GLU E O 1
ATOM 8451 N N . TRP E 1 59 ? 9.321 19.115 22.934 1.00 69.88 54 TRP E N 1
ATOM 8452 C CA . TRP E 1 59 ? 8.332 18.366 22.175 1.00 73.30 54 TRP E CA 1
ATOM 8453 C C . TRP E 1 59 ? 7.214 19.315 21.768 1.00 75.98 54 TRP E C 1
ATOM 8454 O O . TRP E 1 59 ? 6.798 20.154 22.563 1.00 94.68 54 TRP E O 1
ATOM 8465 N N . GLN E 1 60 ? 6.724 19.155 20.540 1.00 78.08 55 GLN E N 1
ATOM 8466 C CA . GLN E 1 60 ? 5.579 19.892 19.970 1.00 75.77 55 GLN E CA 1
ATOM 8467 C C . GLN E 1 60 ? 5.169 21.243 20.572 1.00 70.90 55 GLN E C 1
ATOM 8468 O O . GLN E 1 60 ? 4.026 21.661 20.412 1.00 57.01 55 GLN E O 1
ATOM 8474 N N . GLY E 1 61 ? 6.067 21.910 21.287 1.00 87.37 56 GLY E N 1
ATOM 8475 C CA . GLY E 1 61 ? 5.724 23.199 21.862 1.00 101.71 56 GLY E CA 1
ATOM 8476 C C . GLY E 1 61 ? 6.090 23.257 23.327 1.00 116.59 56 GLY E C 1
ATOM 8477 O O . GLY E 1 61 ? 6.211 24.331 23.915 1.00 127.90 56 GLY E O 1
ATOM 8478 N N . ARG E 1 62 ? 6.272 22.075 23.906 1.00 110.01 57 ARG E N 1
ATOM 8479 C CA . ARG E 1 62 ? 6.473 21.924 25.332 1.00 97.91 57 ARG E CA 1
ATOM 8480 C C . ARG E 1 62 ? 7.915 21.542 25.572 1.00 100.23 57 ARG E C 1
ATOM 8481 O O . ARG E 1 62 ? 8.564 20.970 24.700 1.00 105.40 57 ARG E O 1
ATOM 8489 N N . ASP E 1 63 ? 8.416 21.853 26.758 1.00 94.61 58 ASP E N 1
ATOM 8490 C CA . ASP E 1 63 ? 9.733 21.395 27.152 1.00 67.44 58 ASP E CA 1
ATOM 8491 C C . ASP E 1 63 ? 9.551 20.211 28.086 1.00 58.28 58 ASP E C 1
ATOM 8492 O O . ASP E 1 63 ? 8.983 20.353 29.169 1.00 77.68 58 ASP E O 1
ATOM 8497 N N . LEU E 1 64 ? 10.014 19.039 27.667 1.00 41.02 59 LEU E N 1
ATOM 8498 C CA . LEU E 1 64 ? 9.861 17.848 28.492 1.00 63.21 59 LEU E CA 1
ATOM 8499 C C . LEU E 1 64 ? 11.080 17.692 29.383 1.00 79.73 59 LEU E C 1
ATOM 8500 O O . LEU E 1 64 ? 12.208 17.698 28.909 1.00 82.21 59 LEU E O 1
ATOM 8505 N N . LEU E 1 65 ? 10.845 17.531 30.676 1.00 80.37 60 LEU E N 1
ATOM 8506 C CA . LEU E 1 65 ? 11.923 17.394 31.637 1.00 78.40 60 LEU E CA 1
ATOM 8507 C C . LEU E 1 65 ? 11.818 16.030 32.289 1.00 69.30 60 LEU E C 1
ATOM 8508 O O . LEU E 1 65 ? 10.852 15.739 32.992 1.00 78.26 60 LEU E O 1
ATOM 8513 N N . VAL E 1 66 ? 12.819 15.194 32.041 1.00 56.62 61 VAL E N 1
ATOM 8514 C CA . VAL E 1 66 ? 12.773 13.807 32.472 1.00 56.82 61 VAL E CA 1
ATOM 8515 C C . VAL E 1 66 ? 13.777 13.525 33.574 1.00 59.51 61 VAL E C 1
ATOM 8516 O O . VAL E 1 66 ? 14.980 13.663 33.381 1.00 63.87 61 VAL E O 1
ATOM 8520 N N . VAL E 1 67 ? 13.268 13.113 34.728 1.00 57.46 62 VAL E N 1
ATOM 8521 C CA . VAL E 1 67 ? 14.109 12.778 35.862 1.00 46.28 62 VAL E CA 1
ATOM 8522 C C . VAL E 1 67 ? 14.231 11.266 35.989 1.00 44.39 62 VAL E C 1
ATOM 8523 O O . VAL E 1 67 ? 13.254 10.574 36.277 1.00 59.40 62 VAL E O 1
ATOM 8527 N N . ASP E 1 68 ? 15.434 10.755 35.764 1.00 33.09 63 ASP E N 1
ATOM 8528 C CA . ASP E 1 68 ? 15.684 9.326 35.874 1.00 38.06 63 ASP E CA 1
ATOM 8529 C C . ASP E 1 68 ? 16.197 9.017 37.278 1.00 53.25 63 ASP E C 1
ATOM 8530 O O . ASP E 1 68 ? 17.033 9.743 37.811 1.00 59.93 63 ASP E O 1
ATOM 8535 N N . THR E 1 69 ? 15.685 7.947 37.878 1.00 51.59 64 THR E N 1
ATOM 8536 C CA . THR E 1 69 ? 16.020 7.620 39.261 1.00 54.36 64 THR E CA 1
ATOM 8537 C C . THR E 1 69 ? 16.719 6.265 39.355 1.00 59.97 64 THR E C 1
ATOM 8538 O O . THR E 1 69 ? 16.557 5.426 38.471 1.00 73.49 64 THR E O 1
ATOM 8542 N N . PRO E 1 70 ? 17.538 6.068 40.403 1.00 45.11 65 PRO E N 1
ATOM 8543 C CA . PRO E 1 70 ? 18.113 4.757 40.734 1.00 40.47 65 PRO E CA 1
ATOM 8544 C C . PRO E 1 70 ? 17.047 3.838 41.311 1.00 39.97 65 PRO E C 1
ATOM 8545 O O . PRO E 1 70 ? 16.066 4.337 41.867 1.00 41.47 65 PRO E O 1
ATOM 8549 N N . GLY E 1 71 ? 17.219 2.527 41.161 1.00 49.20 66 GLY E N 1
ATOM 8550 C CA . GLY E 1 71 ? 16.294 1.570 41.745 1.00 56.08 66 GLY E CA 1
ATOM 8551 C C . GLY E 1 71 ? 16.136 1.816 43.232 1.00 54.67 66 GLY E C 1
ATOM 8552 O O . GLY E 1 71 ? 17.126 1.911 43.953 1.00 51.92 66 GLY E O 1
ATOM 8553 N N . LEU E 1 72 ? 14.891 1.928 43.685 1.00 64.84 67 LEU E N 1
ATOM 8554 C CA . LEU E 1 72 ? 14.610 2.424 45.032 1.00 82.54 67 LEU E CA 1
ATOM 8555 C C . LEU E 1 72 ? 15.088 1.522 46.173 1.00 94.62 67 LEU E C 1
ATOM 8556 O O . LEU E 1 72 ? 15.710 1.989 47.131 1.00 100.92 67 LEU E O 1
ATOM 8561 N N . PHE E 1 73 ? 14.797 0.230 46.065 1.00 80.29 68 PHE E N 1
ATOM 8562 C CA . PHE E 1 73 ? 15.144 -0.719 47.116 1.00 61.75 68 PHE E CA 1
ATOM 8563 C C . PHE E 1 73 ? 16.091 -1.804 46.633 1.00 79.83 68 PHE E C 1
ATOM 8564 O O . PHE E 1 73 ? 16.341 -1.933 45.437 1.00 108.11 68 PHE E O 1
ATOM 8572 N N . ASP E 1 74 ? 16.605 -2.585 47.578 1.00 70.72 69 ASP E N 1
ATOM 8573 C CA . ASP E 1 74 ? 17.553 -3.659 47.288 1.00 69.26 69 ASP E CA 1
ATOM 8574 C C . ASP E 1 74 ? 17.564 -4.706 48.383 1.00 80.76 69 ASP E C 1
ATOM 8575 O O . ASP E 1 74 ? 16.849 -4.591 49.376 1.00 86.64 69 ASP E O 1
ATOM 8580 N N . THR E 1 75 ? 18.393 -5.724 48.185 1.00 93.30 70 THR E N 1
ATOM 8581 C CA . THR E 1 75 ? 18.586 -6.783 49.162 1.00 101.75 70 THR E CA 1
ATOM 8582 C C . THR E 1 75 ? 19.062 -6.197 50.482 1.00 87.73 70 THR E C 1
ATOM 8583 O O . THR E 1 75 ? 18.458 -6.427 51.531 1.00 82.00 70 THR E O 1
ATOM 8587 N N . LYS E 1 76 ? 20.157 -5.444 50.426 1.00 81.42 71 LYS E N 1
ATOM 8588 C CA . LYS E 1 76 ? 20.598 -4.705 51.592 1.00 77.96 71 LYS E CA 1
ATOM 8589 C C . LYS E 1 76 ? 19.970 -3.315 51.514 1.00 72.39 71 LYS E C 1
ATOM 8590 O O . LYS E 1 76 ? 20.167 -2.577 50.544 1.00 61.37 71 LYS E O 1
ATOM 8596 N N . GLU E 1 77 ? 19.203 -2.985 52.550 1.00 69.90 72 GLU E N 1
ATOM 8597 C CA . GLU E 1 77 ? 18.395 -1.767 52.628 1.00 76.00 72 GLU E CA 1
ATOM 8598 C C . GLU E 1 77 ? 19.051 -0.582 53.344 1.00 74.29 72 GLU E C 1
ATOM 8599 O O . GLU E 1 77 ? 19.229 -0.617 54.561 1.00 88.06 72 GLU E O 1
ATOM 8605 N N . SER E 1 78 ? 19.395 0.467 52.603 1.00 66.33 73 SER E N 1
ATOM 8606 C CA . SER E 1 78 ? 20.098 1.600 53.199 1.00 64.71 73 SER E CA 1
ATOM 8607 C C . SER E 1 78 ? 19.234 2.860 53.256 1.00 49.86 73 SER E C 1
ATOM 8608 O O . SER E 1 78 ? 18.832 3.397 52.226 1.00 39.33 73 SER E O 1
ATOM 8611 N N . LEU E 1 79 ? 18.949 3.309 54.478 1.00 55.63 74 LEU E N 1
ATOM 8612 C CA . LEU E 1 79 ? 18.154 4.512 54.730 1.00 49.06 74 LEU E CA 1
ATOM 8613 C C . LEU E 1 79 ? 18.871 5.769 54.251 1.00 47.44 74 LEU E C 1
ATOM 8614 O O . LEU E 1 79 ? 18.235 6.726 53.813 1.00 50.46 74 LEU E O 1
ATOM 8619 N N . ASP E 1 80 ? 20.196 5.766 54.357 1.00 50.76 75 ASP E N 1
ATOM 8620 C CA . ASP E 1 80 ? 21.008 6.904 53.940 1.00 57.40 75 ASP E CA 1
ATOM 8621 C C . ASP E 1 80 ? 20.875 7.172 52.444 1.00 53.08 75 ASP E C 1
ATOM 8622 O O . ASP E 1 80 ? 20.502 8.271 52.029 1.00 54.55 75 ASP E O 1
ATOM 8627 N N . THR E 1 81 ? 21.191 6.159 51.642 1.00 46.46 76 THR E N 1
ATOM 8628 C CA . THR E 1 81 ? 21.135 6.281 50.190 1.00 52.27 76 THR E CA 1
ATOM 8629 C C . THR E 1 81 ? 19.727 6.603 49.714 1.00 52.07 76 THR E C 1
ATOM 8630 O O . THR E 1 81 ? 19.537 7.476 48.867 1.00 56.10 76 THR E O 1
ATOM 8634 N N . THR E 1 82 ? 18.747 5.890 50.262 1.00 37.19 77 THR E N 1
ATOM 8635 C CA . THR E 1 82 ? 17.342 6.127 49.946 1.00 41.17 77 THR E CA 1
ATOM 8636 C C . THR E 1 82 ? 16.960 7.587 50.191 1.00 58.58 77 THR E C 1
ATOM 8637 O O . THR E 1 82 ? 16.361 8.221 49.328 1.00 76.43 77 THR E O 1
ATOM 8641 N N . CYS E 1 83 ? 17.307 8.115 51.362 1.00 61.26 78 CYS E N 1
ATOM 8642 C CA . CYS E 1 83 ? 17.033 9.515 51.685 1.00 58.96 78 CYS E CA 1
ATOM 8643 C C . CYS E 1 83 ? 17.724 10.465 50.717 1.00 60.47 78 CYS E C 1
ATOM 8644 O O . CYS E 1 83 ? 17.151 11.481 50.317 1.00 61.55 78 CYS E O 1
ATOM 8647 N N . LYS E 1 84 ? 18.955 10.128 50.344 1.00 53.15 79 LYS E N 1
ATOM 8648 C CA . LYS E 1 84 ? 19.734 10.958 49.433 1.00 54.71 79 LYS E CA 1
ATOM 8649 C C . LYS E 1 84 ? 19.060 11.089 48.078 1.00 64.59 79 LYS E C 1
ATOM 8650 O O . LYS E 1 84 ? 18.829 12.197 47.593 1.00 66.49 79 LYS E O 1
ATOM 8656 N N . GLU E 1 85 ? 18.746 9.950 47.473 1.00 69.06 80 GLU E N 1
ATOM 8657 C CA . GLU E 1 85 ? 18.188 9.921 46.128 1.00 57.56 80 GLU E CA 1
ATOM 8658 C C . GLU E 1 85 ? 16.774 10.497 46.074 1.00 49.48 80 GLU E C 1
ATOM 8659 O O . GLU E 1 85 ? 16.414 11.174 45.112 1.00 49.82 80 GLU E O 1
ATOM 8665 N N . ILE E 1 86 ? 15.974 10.214 47.099 1.00 35.63 81 ILE E N 1
ATOM 8666 C CA . ILE E 1 86 ? 14.660 10.831 47.223 1.00 35.65 81 ILE E CA 1
ATOM 8667 C C . ILE E 1 86 ? 14.794 12.346 47.238 1.00 45.43 81 ILE E C 1
ATOM 8668 O O . ILE E 1 86 ? 14.118 13.044 46.486 1.00 46.58 81 ILE E O 1
ATOM 8673 N N . SER E 1 87 ? 15.680 12.843 48.095 1.00 59.40 82 SER E N 1
ATOM 8674 C CA . SER E 1 87 ? 15.923 14.277 48.210 1.00 56.02 82 SER E CA 1
ATOM 8675 C C . SER E 1 87 ? 16.359 14.882 46.883 1.00 50.09 82 SER E C 1
ATOM 8676 O O . SER E 1 87 ? 15.843 15.920 46.477 1.00 49.35 82 SER E O 1
ATOM 8679 N N . ARG E 1 88 ? 17.303 14.228 46.211 1.00 53.30 83 ARG E N 1
ATOM 8680 C CA . ARG E 1 88 ? 17.760 14.677 44.897 1.00 57.09 83 ARG E CA 1
ATOM 8681 C C . ARG E 1 88 ? 16.634 14.648 43.865 1.00 52.45 83 ARG E C 1
ATOM 8682 O O . ARG E 1 88 ? 16.515 15.561 43.049 1.00 52.72 83 ARG E O 1
ATOM 8690 N N . CYS E 1 89 ? 15.831 13.587 43.888 1.00 47.84 84 CYS E N 1
ATOM 8691 C CA . CYS E 1 89 ? 14.674 13.466 42.997 1.00 45.95 84 CYS E CA 1
ATOM 8692 C C . CYS E 1 89 ? 13.693 14.615 43.195 1.00 44.80 84 CYS E C 1
ATOM 8693 O O . CYS E 1 89 ? 13.207 15.204 42.231 1.00 48.02 84 CYS E O 1
ATOM 8696 N N . ILE E 1 90 ? 13.390 14.904 44.455 1.00 44.46 85 ILE E N 1
ATOM 8697 C CA . ILE E 1 90 ? 12.521 16.016 44.819 1.00 42.99 85 ILE E CA 1
ATOM 8698 C C . ILE E 1 90 ? 13.061 17.343 44.298 1.00 47.54 85 ILE E C 1
ATOM 8699 O O . ILE E 1 90 ? 12.326 18.131 43.707 1.00 46.27 85 ILE E O 1
ATOM 8704 N N . ILE E 1 91 ? 14.342 17.591 44.549 1.00 54.38 86 ILE E N 1
ATOM 8705 C CA . ILE E 1 91 ? 15.001 18.817 44.106 1.00 65.67 86 ILE E CA 1
ATOM 8706 C C . ILE E 1 91 ? 14.947 19.008 42.588 1.00 74.98 86 ILE E C 1
ATOM 8707 O O . ILE E 1 91 ? 14.585 20.081 42.102 1.00 72.32 86 ILE E O 1
ATOM 8712 N N . SER E 1 92 ? 15.308 17.965 41.844 1.00 77.80 87 SER E N 1
ATOM 8713 C CA . SER E 1 92 ? 15.295 18.022 40.384 1.00 72.64 87 SER E CA 1
ATOM 8714 C C . SER E 1 92 ? 13.894 18.254 39.824 1.00 77.78 87 SER E C 1
ATOM 8715 O O . SER E 1 92 ? 13.731 18.928 38.809 1.00 82.84 87 SER E O 1
ATOM 8718 N N . SER E 1 93 ? 12.891 17.687 40.487 1.00 75.31 88 SER E N 1
ATOM 8719 C CA . SER E 1 93 ? 11.508 17.739 40.015 1.00 61.80 88 SER E CA 1
ATOM 8720 C C . SER E 1 93 ? 10.766 18.989 40.484 1.00 60.06 88 SER E C 1
ATOM 8721 O O . SER E 1 93 ? 9.607 19.192 40.137 1.00 58.87 88 SER E O 1
ATOM 8724 N N . CYS E 1 94 ? 11.430 19.804 41.298 1.00 64.35 89 CYS E N 1
ATOM 8725 C CA . CYS E 1 94 ? 10.853 21.052 41.787 1.00 58.47 89 CYS E CA 1
ATOM 8726 C C . CYS E 1 94 ? 10.463 21.974 40.637 1.00 62.31 89 CYS E C 1
ATOM 8727 O O . CYS E 1 94 ? 11.083 21.930 39.577 1.00 72.51 89 CYS E O 1
ATOM 8730 N N . PRO E 1 95 ? 9.437 22.818 40.836 1.00 65.64 90 PRO E N 1
ATOM 8731 C CA . PRO E 1 95 ? 8.577 22.986 42.016 1.00 66.89 90 PRO E CA 1
ATOM 8732 C C . PRO E 1 95 ? 7.609 21.822 42.235 1.00 56.27 90 PRO E C 1
ATOM 8733 O O . PRO E 1 95 ? 7.049 21.678 43.320 1.00 48.18 90 PRO E O 1
ATOM 8737 N N . GLY E 1 96 ? 7.384 21.025 41.200 1.00 62.46 91 GLY E N 1
ATOM 8738 C CA . GLY E 1 96 ? 6.628 19.798 41.357 1.00 64.45 91 GLY E CA 1
ATOM 8739 C C . GLY E 1 96 ? 6.549 19.017 40.065 1.00 65.27 91 GLY E C 1
ATOM 8740 O O . GLY E 1 96 ? 6.625 19.597 38.982 1.00 59.74 91 GLY E O 1
ATOM 8741 N N . PRO E 1 97 ? 6.409 17.690 40.168 1.00 65.07 92 PRO E N 1
ATOM 8742 C CA . PRO E 1 97 ? 6.280 16.876 38.960 1.00 68.37 92 PRO E CA 1
ATOM 8743 C C . PRO E 1 97 ? 4.865 16.948 38.416 1.00 75.40 92 PRO E C 1
ATOM 8744 O O . PRO E 1 97 ? 3.916 17.067 39.190 1.00 82.30 92 PRO E O 1
ATOM 8748 N N . HIS E 1 98 ? 4.724 16.866 37.099 1.00 66.83 93 HIS E N 1
ATOM 8749 C CA . HIS E 1 98 ? 3.406 16.744 36.498 1.00 64.38 93 HIS E CA 1
ATOM 8750 C C . HIS E 1 98 ? 2.999 15.279 36.537 1.00 60.00 93 HIS E C 1
ATOM 8751 O O . HIS E 1 98 ? 1.830 14.952 36.746 1.00 66.11 93 HIS E O 1
ATOM 8758 N N . ALA E 1 99 ? 3.968 14.400 36.302 1.00 48.29 94 ALA E N 1
ATOM 8759 C CA . ALA E 1 99 ? 3.718 12.966 36.354 1.00 47.68 94 ALA E CA 1
ATOM 8760 C C . ALA E 1 99 ? 4.766 12.178 37.140 1.00 46.01 94 ALA E C 1
ATOM 8761 O O . ALA E 1 99 ? 5.976 12.343 36.948 1.00 43.74 94 ALA E O 1
ATOM 8763 N N . ILE E 1 100 ? 4.280 11.317 38.027 1.00 44.68 95 ILE E N 1
ATOM 8764 C CA . ILE E 1 100 ? 5.104 10.280 38.629 1.00 48.13 95 ILE E CA 1
ATOM 8765 C C . ILE E 1 100 ? 4.843 8.985 37.872 1.00 56.46 95 ILE E C 1
ATOM 8766 O O . ILE E 1 100 ? 3.764 8.405 37.969 1.00 71.42 95 ILE E O 1
ATOM 8771 N N . VAL E 1 101 ? 5.832 8.527 37.120 1.00 39.10 96 VAL E N 1
ATOM 8772 C CA . VAL E 1 101 ? 5.661 7.338 36.301 1.00 35.42 96 VAL E CA 1
ATOM 8773 C C . VAL E 1 101 ? 6.250 6.110 36.973 1.00 36.04 96 VAL E C 1
ATOM 8774 O O . VAL E 1 101 ? 7.467 6.007 37.150 1.00 47.03 96 VAL E O 1
ATOM 8778 N N . LEU E 1 102 ? 5.382 5.171 37.332 1.00 29.09 97 LEU E N 1
ATOM 8779 C CA . LEU E 1 102 ? 5.841 3.926 37.921 1.00 37.96 97 LEU E CA 1
ATOM 8780 C C . LEU E 1 102 ? 6.175 2.951 36.802 1.00 44.60 97 LEU E C 1
ATOM 8781 O O . LEU E 1 102 ? 5.305 2.561 36.030 1.00 59.38 97 LEU E O 1
ATOM 8786 N N . VAL E 1 103 ? 7.444 2.570 36.713 1.00 41.22 98 VAL E N 1
ATOM 8787 C CA . VAL E 1 103 ? 7.914 1.723 35.623 1.00 48.89 98 VAL E CA 1
ATOM 8788 C C . VAL E 1 103 ? 8.040 0.261 36.033 1.00 47.30 98 VAL E C 1
ATOM 8789 O O . VAL E 1 103 ? 8.786 -0.080 36.947 1.00 58.40 98 VAL E O 1
ATOM 8793 N N . LEU E 1 104 ? 7.301 -0.599 35.344 1.00 36.94 99 LEU E N 1
ATOM 8794 C CA . LEU E 1 104 ? 7.335 -2.024 35.618 1.00 44.06 99 LEU E CA 1
ATOM 8795 C C . LEU E 1 104 ? 7.707 -2.791 34.362 1.00 56.75 99 LEU E C 1
ATOM 8796 O O . LEU E 1 104 ? 7.517 -2.298 33.257 1.00 61.02 99 LEU E O 1
ATOM 8801 N N . GLN E 1 105 ? 8.241 -3.996 34.531 1.00 61.90 100 GLN E N 1
ATOM 8802 C CA . GLN E 1 105 ? 8.332 -4.928 33.417 1.00 64.43 100 GLN E CA 1
ATOM 8803 C C . GLN E 1 105 ? 6.912 -5.392 33.132 1.00 79.47 100 GLN E C 1
ATOM 8804 O O . GLN E 1 105 ? 6.049 -5.327 34.009 1.00 83.36 100 GLN E O 1
ATOM 8810 N N . LEU E 1 106 ? 6.664 -5.850 31.910 1.00 87.63 101 LEU E N 1
ATOM 8811 C CA . LEU E 1 106 ? 5.331 -6.305 31.525 1.00 80.81 101 LEU E CA 1
ATOM 8812 C C . LEU E 1 106 ? 4.881 -7.473 32.388 1.00 72.39 101 LEU E C 1
ATOM 8813 O O . LEU E 1 106 ? 5.654 -8.396 32.642 1.00 59.86 101 LEU E O 1
ATOM 8818 N N . GLY E 1 107 ? 3.634 -7.437 32.844 1.00 76.52 102 GLY E N 1
ATOM 8819 C CA . GLY E 1 107 ? 3.162 -8.494 33.710 1.00 79.93 102 GLY E CA 1
ATOM 8820 C C . GLY E 1 107 ? 3.168 -8.168 35.189 1.00 89.95 102 GLY E C 1
ATOM 8821 O O . GLY E 1 107 ? 2.611 -7.167 35.641 1.00 97.54 102 GLY E O 1
ATOM 8822 N N . ARG E 1 108 ? 3.802 -9.065 35.933 1.00 91.48 103 ARG E N 1
ATOM 8823 C CA . ARG E 1 108 ? 3.720 -9.160 37.382 1.00 90.50 103 ARG E CA 1
ATOM 8824 C C . ARG E 1 108 ? 4.062 -7.857 38.095 1.00 90.38 103 ARG E C 1
ATOM 8825 O O . ARG E 1 108 ? 4.866 -7.054 37.620 1.00 87.70 103 ARG E O 1
ATOM 8833 N N . TYR E 1 109 ? 3.426 -7.668 39.244 1.00 89.67 104 TYR E N 1
ATOM 8834 C CA . TYR E 1 109 ? 3.654 -6.524 40.110 1.00 85.12 104 TYR E CA 1
ATOM 8835 C C . TYR E 1 109 ? 4.465 -7.032 41.294 1.00 93.90 104 TYR E C 1
ATOM 8836 O O . TYR E 1 109 ? 4.028 -7.956 41.981 1.00 100.40 104 TYR E O 1
ATOM 8845 N N . THR E 1 110 ? 5.636 -6.461 41.550 1.00 96.35 105 THR E N 1
ATOM 8846 C CA . THR E 1 110 ? 6.512 -7.083 42.533 1.00 111.69 105 THR E CA 1
ATOM 8847 C C . THR E 1 110 ? 6.630 -6.287 43.827 1.00 93.45 105 THR E C 1
ATOM 8848 O O . THR E 1 110 ? 6.152 -5.157 43.928 1.00 92.78 105 THR E O 1
ATOM 8852 N N . GLU E 1 111 ? 7.272 -6.904 44.815 1.00 75.56 106 GLU E N 1
ATOM 8853 C CA . GLU E 1 111 ? 7.355 -6.356 46.164 1.00 66.83 106 GLU E CA 1
ATOM 8854 C C . GLU E 1 111 ? 8.102 -5.026 46.217 1.00 62.46 106 GLU E C 1
ATOM 8855 O O . GLU E 1 111 ? 7.735 -4.132 46.980 1.00 51.72 106 GLU E O 1
ATOM 8861 N N . GLU E 1 112 ? 9.139 -4.892 45.397 1.00 59.30 107 GLU E N 1
ATOM 8862 C CA . GLU E 1 112 ? 9.919 -3.660 45.341 1.00 55.91 107 GLU E CA 1
ATOM 8863 C C . GLU E 1 112 ? 9.041 -2.511 44.876 1.00 65.11 107 GLU E C 1
ATOM 8864 O O . GLU E 1 112 ? 9.172 -1.376 45.331 1.00 70.69 107 GLU E O 1
ATOM 8870 N N . GLU E 1 113 ? 8.147 -2.837 43.955 1.00 78.70 108 GLU E N 1
ATOM 8871 C CA . GLU E 1 113 ? 7.167 -1.900 43.442 1.00 78.08 108 GLU E CA 1
ATOM 8872 C C . GLU E 1 113 ? 6.071 -1.585 44.448 1.00 72.50 108 GLU E C 1
ATOM 8873 O O . GLU E 1 113 ? 5.587 -0.453 44.513 1.00 73.30 108 GLU E O 1
ATOM 8879 N N . GLN E 1 114 ? 5.692 -2.582 45.239 1.00 71.67 109 GLN E N 1
ATOM 8880 C CA . GLN E 1 114 ? 4.760 -2.347 46.331 1.00 78.43 109 GLN E CA 1
ATOM 8881 C C . GLN E 1 114 ? 5.367 -1.375 47.337 1.00 83.90 109 GLN E C 1
ATOM 8882 O O . GLN E 1 114 ? 4.732 -0.391 47.717 1.00 100.45 109 GLN E O 1
ATOM 8888 N N . LYS E 1 115 ? 6.600 -1.653 47.757 1.00 63.30 110 LYS E N 1
ATOM 8889 C CA . LYS E 1 115 ? 7.289 -0.811 48.730 1.00 48.74 110 LYS E CA 1
ATOM 8890 C C . LYS E 1 115 ? 7.541 0.584 48.170 1.00 56.48 110 LYS E C 1
ATOM 8891 O O . LYS E 1 115 ? 7.469 1.572 48.898 1.00 62.15 110 LYS E O 1
ATOM 8897 N N . THR E 1 116 ? 7.826 0.657 46.873 1.00 64.18 111 THR E N 1
ATOM 8898 C CA . THR E 1 116 ? 8.065 1.934 46.206 1.00 52.71 111 THR E CA 1
ATOM 8899 C C . THR E 1 116 ? 6.809 2.796 46.208 1.00 50.99 111 THR E C 1
ATOM 8900 O O . THR E 1 116 ? 6.859 3.972 46.554 1.00 55.76 111 THR E O 1
ATOM 8904 N N . VAL E 1 117 ? 5.686 2.211 45.810 1.00 49.63 112 VAL E N 1
ATOM 8905 C CA . VAL E 1 117 ? 4.412 2.922 45.833 1.00 50.18 112 VAL E CA 1
ATOM 8906 C C . VAL E 1 117 ? 4.050 3.344 47.250 1.00 54.93 112 VAL E C 1
ATOM 8907 O O . VAL E 1 117 ? 3.644 4.483 47.484 1.00 58.47 112 VAL E O 1
ATOM 8911 N N . ALA E 1 118 ? 4.205 2.415 48.189 1.00 67.82 113 ALA E N 1
ATOM 8912 C CA . ALA E 1 118 ? 3.956 2.680 49.603 1.00 74.83 113 ALA E CA 1
ATOM 8913 C C . ALA E 1 118 ? 4.795 3.845 50.118 1.00 67.53 113 ALA E C 1
ATOM 8914 O O . ALA E 1 118 ? 4.292 4.713 50.831 1.00 52.15 113 ALA E O 1
ATOM 8916 N N . LEU E 1 119 ? 6.075 3.848 49.760 1.00 66.23 114 LEU E N 1
ATOM 8917 C CA . LEU E 1 119 ? 6.988 4.917 50.152 1.00 64.03 114 LEU E CA 1
ATOM 8918 C C . LEU E 1 119 ? 6.516 6.266 49.629 1.00 55.75 114 LEU E C 1
ATOM 8919 O O . LEU E 1 119 ? 6.470 7.244 50.372 1.00 55.64 114 LEU E O 1
ATOM 8924 N N . ILE E 1 120 ? 6.193 6.314 48.341 1.00 48.42 115 ILE E N 1
ATOM 8925 C CA . ILE E 1 120 ? 5.702 7.538 47.720 1.00 54.50 115 ILE E CA 1
ATOM 8926 C C . ILE E 1 120 ? 4.490 8.069 48.475 1.00 60.23 115 ILE E C 1
ATOM 8927 O O . ILE E 1 120 ? 4.415 9.260 48.775 1.00 62.54 115 ILE E O 1
ATOM 8932 N N . LYS E 1 121 ? 3.552 7.176 48.781 1.00 60.26 116 LYS E N 1
ATOM 8933 C CA . LYS E 1 121 ? 2.397 7.515 49.604 1.00 56.67 116 LYS E CA 1
ATOM 8934 C C . LYS E 1 121 ? 2.826 8.088 50.951 1.00 77.47 116 LYS E C 1
ATOM 8935 O O . LYS E 1 121 ? 2.304 9.107 51.392 1.00 79.08 116 LYS E O 1
ATOM 8941 N N . ALA E 1 122 ? 3.777 7.427 51.602 1.00 83.12 117 ALA E N 1
ATOM 8942 C CA . ALA E 1 122 ? 4.202 7.823 52.941 1.00 65.73 117 ALA E CA 1
ATOM 8943 C C . ALA E 1 122 ? 4.869 9.192 52.941 1.00 61.36 117 ALA E C 1
ATOM 8944 O O . ALA E 1 122 ? 4.592 10.028 53.801 1.00 78.85 117 ALA E O 1
ATOM 8946 N N . VAL E 1 123 ? 5.747 9.420 51.972 1.00 47.06 118 VAL E N 1
ATOM 8947 C CA . VAL E 1 123 ? 6.481 10.676 51.910 1.00 47.36 118 VAL E CA 1
ATOM 8948 C C . VAL E 1 123 ? 5.619 11.824 51.380 1.00 63.76 118 VAL E C 1
ATOM 8949 O O . VAL E 1 123 ? 5.632 12.927 51.923 1.00 71.28 118 VAL E O 1
ATOM 8953 N N . PHE E 1 124 ? 4.846 11.547 50.332 1.00 72.63 119 PHE E N 1
ATOM 8954 C CA . PHE E 1 124 ? 4.091 12.597 49.624 1.00 68.78 119 PHE E CA 1
ATOM 8955 C C . PHE E 1 124 ? 2.582 12.632 49.925 1.00 60.85 119 PHE E C 1
ATOM 8956 O O . PHE E 1 124 ? 1.955 13.689 49.868 1.00 64.90 119 PHE E O 1
ATOM 8964 N N . GLY E 1 125 ? 1.985 11.475 50.182 1.00 43.05 120 GLY E N 1
ATOM 8965 C CA . GLY E 1 125 ? 0.572 11.423 50.496 1.00 52.91 120 GLY E CA 1
ATOM 8966 C C . GLY E 1 125 ? -0.193 10.526 49.560 1.00 67.61 120 GLY E C 1
ATOM 8967 O O . GLY E 1 125 ? 0.387 9.960 48.640 1.00 81.92 120 GLY E O 1
ATOM 8968 N N . LYS E 1 126 ? -1.493 10.385 49.806 1.00 68.62 121 LYS E N 1
ATOM 8969 C CA . LYS E 1 126 ? -2.361 9.663 48.887 1.00 63.70 121 LYS E CA 1
ATOM 8970 C C . LYS E 1 126 ? -2.649 10.515 47.658 1.00 61.71 121 LYS E C 1
ATOM 8971 O O . LYS E 1 126 ? -3.009 10.000 46.601 1.00 66.08 121 LYS E O 1
ATOM 8977 N N . SER E 1 127 ? -2.473 11.823 47.800 1.00 57.27 122 SER E N 1
ATOM 8978 C CA . SER E 1 127 ? -2.745 12.758 46.719 1.00 61.58 122 SER E CA 1
ATOM 8979 C C . SER E 1 127 ? -1.696 12.672 45.617 1.00 60.20 122 SER E C 1
ATOM 8980 O O . SER E 1 127 ? -1.853 13.266 44.553 1.00 55.78 122 SER E O 1
ATOM 8983 N N . ALA E 1 128 ? -0.622 11.934 45.876 1.00 60.75 123 ALA E N 1
ATOM 8984 C CA . ALA E 1 128 ? 0.433 11.769 44.889 1.00 56.73 123 ALA E CA 1
ATOM 8985 C C . ALA E 1 128 ? 0.031 10.734 43.849 1.00 53.81 123 ALA E C 1
ATOM 8986 O O . ALA E 1 128 ? 0.509 10.767 42.716 1.00 53.21 123 ALA E O 1
ATOM 8988 N N . MET E 1 129 ? -0.863 9.826 44.228 1.00 58.22 124 MET E N 1
ATOM 8989 C CA . MET E 1 129 ? -1.245 8.735 43.339 1.00 65.86 124 MET E CA 1
ATOM 8990 C C . MET E 1 129 ? -2.238 9.196 42.281 1.00 69.88 124 MET E C 1
ATOM 8991 O O . MET E 1 129 ? -2.582 8.446 41.373 1.00 77.71 124 MET E O 1
ATOM 8996 N N . LYS E 1 130 ? -2.686 10.439 42.402 1.00 66.95 125 LYS E N 1
ATOM 8997 C CA . LYS E 1 130 ? -3.506 11.057 41.374 1.00 56.46 125 LYS E CA 1
ATOM 8998 C C . LYS E 1 130 ? -2.612 11.462 40.215 1.00 62.73 125 LYS E C 1
ATOM 8999 O O . LYS E 1 130 ? -3.055 11.538 39.072 1.00 80.65 125 LYS E O 1
ATOM 9005 N N . HIS E 1 131 ? -1.354 11.752 40.527 1.00 59.66 126 HIS E N 1
ATOM 9006 C CA . HIS E 1 131 ? -0.381 12.147 39.516 1.00 59.34 126 HIS E CA 1
ATOM 9007 C C . HIS E 1 131 ? 0.480 10.978 39.066 1.00 50.31 126 HIS E C 1
ATOM 9008 O O . HIS E 1 131 ? 1.405 11.147 38.275 1.00 36.50 126 HIS E O 1
ATOM 9015 N N . MET E 1 132 ? 0.185 9.793 39.588 1.00 49.72 127 MET E N 1
ATOM 9016 C CA . MET E 1 132 ? 0.909 8.600 39.178 1.00 65.52 127 MET E CA 1
ATOM 9017 C C . MET E 1 132 ? 0.297 7.981 37.929 1.00 69.87 127 MET E C 1
ATOM 9018 O O . MET E 1 132 ? -0.919 7.810 37.838 1.00 80.78 127 MET E O 1
ATOM 9023 N N . VAL E 1 133 ? 1.151 7.638 36.973 1.00 63.05 128 VAL E N 1
ATOM 9024 C CA . VAL E 1 133 ? 0.730 6.848 35.827 1.00 66.06 128 VAL E CA 1
ATOM 9025 C C . VAL E 1 133 ? 1.590 5.593 35.775 1.00 67.85 128 VAL E C 1
ATOM 9026 O O . VAL E 1 133 ? 2.738 5.598 36.220 1.00 70.22 128 VAL E O 1
ATOM 9030 N N . ILE E 1 134 ? 1.024 4.509 35.259 1.00 68.46 129 ILE E N 1
ATOM 9031 C CA . ILE E 1 134 ? 1.741 3.246 35.174 1.00 58.16 129 ILE E CA 1
ATOM 9032 C C . ILE E 1 134 ? 2.307 3.039 33.778 1.00 57.52 129 ILE E C 1
ATOM 9033 O O . ILE E 1 134 ? 1.606 3.211 32.781 1.00 68.35 129 ILE E O 1
ATOM 9038 N N . LEU E 1 135 ? 3.581 2.673 33.713 1.00 50.53 130 LEU E N 1
ATOM 9039 C CA . LEU E 1 135 ? 4.225 2.378 32.444 1.00 58.41 130 LEU E CA 1
ATOM 9040 C C . LEU E 1 135 ? 4.814 0.978 32.476 1.00 63.42 130 LEU E C 1
ATOM 9041 O O . LEU E 1 135 ? 5.554 0.635 33.395 1.00 61.78 130 LEU E O 1
ATOM 9046 N N . PHE E 1 136 ? 4.485 0.177 31.468 1.00 58.06 131 PHE E N 1
ATOM 9047 C CA . PHE E 1 136 ? 5.033 -1.166 31.343 1.00 49.89 131 PHE E CA 1
ATOM 9048 C C . PHE E 1 136 ? 6.100 -1.168 30.260 1.00 50.58 131 PHE E C 1
ATOM 9049 O O . PHE E 1 136 ? 6.004 -0.423 29.293 1.00 58.14 131 PHE E O 1
ATOM 9057 N N . THR E 1 137 ? 7.116 -2.009 30.421 1.00 36.93 132 THR E N 1
ATOM 9058 C CA . THR E 1 137 ? 8.157 -2.129 29.412 1.00 37.55 132 THR E CA 1
ATOM 9059 C C . THR E 1 137 ? 8.100 -3.518 28.800 1.00 53.28 132 THR E C 1
ATOM 9060 O O . THR E 1 137 ? 7.291 -4.343 29.217 1.00 72.18 132 THR E O 1
ATOM 9064 N N . ARG E 1 138 ? 8.965 -3.773 27.822 1.00 59.52 133 ARG E N 1
ATOM 9065 C CA . ARG E 1 138 ? 8.978 -5.043 27.100 1.00 57.83 133 ARG E CA 1
ATOM 9066 C C . ARG E 1 138 ? 7.644 -5.303 26.405 1.00 57.78 133 ARG E C 1
ATOM 9067 O O . ARG E 1 138 ? 7.156 -6.431 26.387 1.00 71.90 133 ARG E O 1
ATOM 9075 N N . LYS E 1 139 ? 7.063 -4.249 25.837 1.00 42.42 134 LYS E N 1
ATOM 9076 C CA . LYS E 1 139 ? 5.798 -4.344 25.117 1.00 47.21 134 LYS E CA 1
ATOM 9077 C C . LYS E 1 139 ? 5.881 -5.361 23.983 1.00 65.41 134 LYS E C 1
ATOM 9078 O O . LYS E 1 139 ? 4.893 -5.998 23.637 1.00 87.07 134 LYS E O 1
ATOM 9084 N N . GLU E 1 140 ? 7.065 -5.499 23.397 1.00 54.62 135 GLU E N 1
ATOM 9085 C CA . GLU E 1 140 ? 7.247 -6.387 22.255 1.00 55.59 135 GLU E CA 1
ATOM 9086 C C . GLU E 1 140 ? 7.215 -7.868 22.629 1.00 53.56 135 GLU E C 1
ATOM 9087 O O . GLU E 1 140 ? 7.310 -8.725 21.756 1.00 73.09 135 GLU E O 1
ATOM 9093 N N . GLU E 1 141 ? 7.105 -8.170 23.919 1.00 40.15 136 GLU E N 1
ATOM 9094 C CA . GLU E 1 141 ? 7.172 -9.556 24.369 1.00 50.09 136 GLU E CA 1
ATOM 9095 C C . GLU E 1 141 ? 5.863 -10.312 24.158 1.00 77.41 136 GLU E C 1
ATOM 9096 O O . GLU E 1 141 ? 5.860 -11.543 24.072 1.00 91.56 136 GLU E O 1
ATOM 9102 N N . LEU E 1 142 ? 4.757 -9.582 24.053 1.00 93.00 137 LEU E N 1
ATOM 9103 C CA . LEU E 1 142 ? 3.457 -10.214 23.835 1.00 104.51 137 LEU E CA 1
ATOM 9104 C C . LEU E 1 142 ? 3.245 -10.572 22.368 1.00 116.85 137 LEU E C 1
ATOM 9105 O O . LEU E 1 142 ? 2.449 -11.452 22.040 1.00 117.28 137 LEU E O 1
ATOM 9110 N N . GLU E 1 143 ? 3.978 -9.879 21.501 1.00 118.53 138 GLU E N 1
ATOM 9111 C CA . GLU E 1 143 ? 3.982 -10.154 20.070 1.00 110.71 138 GLU E CA 1
ATOM 9112 C C . GLU E 1 143 ? 2.624 -9.915 19.419 1.00 106.40 138 GLU E C 1
ATOM 9113 O O . GLU E 1 143 ? 2.060 -10.823 18.811 1.00 109.41 138 GLU E O 1
ATOM 9119 N N . GLY E 1 144 ? 2.090 -8.706 19.547 1.00 100.83 139 GLY E N 1
ATOM 9120 C CA . GLY E 1 144 ? 0.826 -8.410 18.904 1.00 105.29 139 GLY E CA 1
ATOM 9121 C C . GLY E 1 144 ? -0.400 -8.544 19.781 1.00 115.48 139 GLY E C 1
ATOM 9122 O O . GLY E 1 144 ? -1.509 -8.234 19.342 1.00 129.41 139 GLY E O 1
ATOM 9123 N N . GLN E 1 145 ? -0.221 -8.978 21.024 1.00 113.15 140 GLN E N 1
ATOM 9124 C CA . GLN E 1 145 ? -1.371 -9.180 21.893 1.00 118.90 140 GLN E CA 1
ATOM 9125 C C . GLN E 1 145 ? -1.779 -7.812 22.401 1.00 128.76 140 GLN E C 1
ATOM 9126 O O . GLN E 1 145 ? -0.937 -6.935 22.573 1.00 134.56 140 GLN E O 1
ATOM 9132 N N . SER E 1 146 ? -3.070 -7.614 22.633 1.00 128.74 141 SER E N 1
ATOM 9133 C CA . SER E 1 146 ? -3.525 -6.304 23.053 1.00 126.05 141 SER E CA 1
ATOM 9134 C C . SER E 1 146 ? -3.115 -6.062 24.491 1.00 115.74 141 SER E C 1
ATOM 9135 O O . SER E 1 146 ? -3.226 -6.948 25.336 1.00 115.60 141 SER E O 1
ATOM 9138 N N . PHE E 1 147 ? -2.634 -4.853 24.758 1.00 103.70 142 PHE E N 1
ATOM 9139 C CA . PHE E 1 147 ? -2.272 -4.451 26.107 1.00 87.83 142 PHE E CA 1
ATOM 9140 C C . PHE E 1 147 ? -3.543 -4.512 26.935 1.00 90.60 142 PHE E C 1
ATOM 9141 O O . PHE E 1 147 ? -3.540 -4.924 28.095 1.00 92.96 142 PHE E O 1
ATOM 9149 N N . HIS E 1 148 ? -4.633 -4.091 26.301 1.00 93.97 143 HIS E N 1
ATOM 9150 C CA . HIS E 1 148 ? -5.960 -4.098 26.896 1.00 97.74 143 HIS E CA 1
ATOM 9151 C C . HIS E 1 148 ? -6.371 -5.487 27.362 1.00 102.94 143 HIS E C 1
ATOM 9152 O O . HIS E 1 148 ? -6.694 -5.677 28.532 1.00 105.65 143 HIS E O 1
ATOM 9159 N N . ASP E 1 149 ? -6.370 -6.451 26.442 1.00 98.19 144 ASP E N 1
ATOM 9160 C CA . ASP E 1 149 ? -6.676 -7.840 26.780 1.00 88.88 144 ASP E CA 1
ATOM 9161 C C . ASP E 1 149 ? -5.713 -8.362 27.840 1.00 85.98 144 ASP E C 1
ATOM 9162 O O . ASP E 1 149 ? -6.090 -9.160 28.698 1.00 83.15 144 ASP E O 1
ATOM 9167 N N . PHE E 1 150 ? -4.467 -7.901 27.766 1.00 84.95 145 PHE E N 1
ATOM 9168 C CA . PHE E 1 150 ? -3.406 -8.357 28.661 1.00 80.20 145 PHE E CA 1
ATOM 9169 C C . PHE E 1 150 ? -3.643 -7.974 30.121 1.00 82.03 145 PHE E C 1
ATOM 9170 O O . PHE E 1 150 ? -3.659 -8.839 30.994 1.00 82.64 145 PHE E O 1
ATOM 9178 N N . ILE E 1 151 ? -3.830 -6.683 30.384 1.00 79.52 146 ILE E N 1
ATOM 9179 C CA . ILE E 1 151 ? -4.062 -6.224 31.752 1.00 81.47 146 ILE E CA 1
ATOM 9180 C C . ILE E 1 151 ? -5.500 -6.456 32.202 1.00 82.57 146 ILE E C 1
ATOM 9181 O O . ILE E 1 151 ? -5.836 -6.230 33.363 1.00 80.48 146 ILE E O 1
ATOM 9186 N N . ALA E 1 152 ? -6.354 -6.882 31.277 1.00 83.67 147 ALA E N 1
ATOM 9187 C CA . ALA E 1 152 ? -7.707 -7.286 31.635 1.00 71.34 147 ALA E CA 1
ATOM 9188 C C . ALA E 1 152 ? -7.627 -8.689 32.213 1.00 67.45 147 ALA E C 1
ATOM 9189 O O . ALA E 1 152 ? -8.485 -9.112 32.986 1.00 59.24 147 ALA E O 1
ATOM 9191 N N . ASP E 1 153 ? -6.584 -9.408 31.806 1.00 79.76 148 ASP E N 1
ATOM 9192 C CA . ASP E 1 153 ? -6.316 -10.756 32.289 1.00 81.49 148 ASP E CA 1
ATOM 9193 C C . ASP E 1 153 ? -5.461 -10.702 33.553 1.00 82.28 148 ASP E C 1
ATOM 9194 O O . ASP E 1 153 ? -4.988 -11.730 34.032 1.00 85.40 148 ASP E O 1
ATOM 9199 N N . ALA E 1 154 ? -5.258 -9.496 34.080 1.00 79.38 149 ALA E N 1
ATOM 9200 C CA . ALA E 1 154 ? -4.306 -9.264 35.168 1.00 67.57 149 ALA E CA 1
ATOM 9201 C C . ALA E 1 154 ? -4.732 -9.861 36.506 1.00 69.06 149 ALA E C 1
ATOM 9202 O O . ALA E 1 154 ? -5.792 -10.467 36.618 1.00 76.00 149 ALA E O 1
ATOM 9204 N N . ASP E 1 155 ? -3.903 -9.656 37.525 1.00 81.76 150 ASP E N 1
ATOM 9205 C CA . ASP E 1 155 ? -4.138 -10.251 38.832 1.00 98.93 150 ASP E CA 1
ATOM 9206 C C . ASP E 1 155 ? -4.678 -9.206 39.798 1.00 99.06 150 ASP E C 1
ATOM 9207 O O . ASP E 1 155 ? -4.826 -8.041 39.439 1.00 103.86 150 ASP E O 1
ATOM 9212 N N . VAL E 1 156 ? -4.952 -9.629 41.028 1.00 90.99 151 VAL E N 1
ATOM 9213 C CA . VAL E 1 156 ? -5.631 -8.791 42.007 1.00 96.09 151 VAL E CA 1
ATOM 9214 C C . VAL E 1 156 ? -4.811 -7.561 42.375 1.00 86.39 151 VAL E C 1
ATOM 9215 O O . VAL E 1 156 ? -5.328 -6.444 42.399 1.00 85.28 151 VAL E O 1
ATOM 9219 N N . GLY E 1 157 ? -3.531 -7.772 42.656 1.00 76.18 152 GLY E N 1
ATOM 9220 C CA . GLY E 1 157 ? -2.660 -6.690 43.068 1.00 72.68 152 GLY E CA 1
ATOM 9221 C C . GLY E 1 157 ? -2.451 -5.685 41.956 1.00 66.84 152 GLY E C 1
ATOM 9222 O O . GLY E 1 157 ? -2.540 -4.480 42.176 1.00 68.29 152 GLY E O 1
ATOM 9223 N N . LEU E 1 158 ? -2.171 -6.186 40.758 1.00 70.99 153 LEU E N 1
ATOM 9224 C CA . LEU E 1 158 ? -2.013 -5.329 39.590 1.00 76.01 153 LEU E CA 1
ATOM 9225 C C . LEU E 1 158 ? -3.299 -4.566 39.294 1.00 77.27 153 LEU E C 1
ATOM 9226 O O . LEU E 1 158 ? -3.267 -3.390 38.938 1.00 79.33 153 LEU E O 1
ATOM 9231 N N . LYS E 1 159 ? -4.428 -5.255 39.423 1.00 73.56 154 LYS E N 1
ATOM 9232 C CA . LYS E 1 159 ? -5.737 -4.637 39.247 1.00 76.46 154 LYS E CA 1
ATOM 9233 C C . LYS E 1 159 ? -5.943 -3.509 40.247 1.00 84.54 154 LYS E C 1
ATOM 9234 O O . LYS E 1 159 ? -6.447 -2.443 39.899 1.00 84.18 154 LYS E O 1
ATOM 9240 N N . SER E 1 160 ? -5.562 -3.763 41.494 1.00 96.99 155 SER E N 1
ATOM 9241 C CA . SER E 1 160 ? -5.683 -2.778 42.566 1.00 109.03 155 SER E CA 1
ATOM 9242 C C . SER E 1 160 ? -4.897 -1.497 42.294 1.00 111.45 155 SER E C 1
ATOM 9243 O O . SER E 1 160 ? -5.446 -0.401 42.360 1.00 109.93 155 SER E O 1
ATOM 9246 N N . ILE E 1 161 ? -3.606 -1.639 42.006 1.00 109.24 156 ILE E N 1
ATOM 9247 C CA . ILE E 1 161 ? -2.736 -0.484 41.798 1.00 96.68 156 ILE E CA 1
ATOM 9248 C C . ILE E 1 161 ? -3.125 0.317 40.548 1.00 93.75 156 ILE E C 1
ATOM 9249 O O . ILE E 1 161 ? -3.040 1.545 40.543 1.00 101.07 156 ILE E O 1
ATOM 9254 N N . VAL E 1 162 ? -3.553 -0.376 39.495 1.00 82.33 157 VAL E N 1
ATOM 9255 C CA . VAL E 1 162 ? -4.063 0.290 38.296 1.00 67.49 157 VAL E CA 1
ATOM 9256 C C . VAL E 1 162 ? -5.285 1.138 38.651 1.00 72.32 157 VAL E C 1
ATOM 9257 O O . VAL E 1 162 ? -5.424 2.269 38.187 1.00 74.95 157 VAL E O 1
ATOM 9261 N N . LYS E 1 163 ? -6.171 0.576 39.470 1.00 76.41 158 LYS E N 1
ATOM 9262 C CA . LYS E 1 163 ? -7.333 1.302 39.972 1.00 70.99 158 LYS E CA 1
ATOM 9263 C C . LYS E 1 163 ? -6.897 2.573 40.690 1.00 82.21 158 LYS E C 1
ATOM 9264 O O . LYS E 1 163 ? -7.426 3.653 40.429 1.00 87.92 158 LYS E O 1
ATOM 9270 N N . GLU E 1 164 ? -5.926 2.431 41.592 1.00 86.75 159 GLU E N 1
ATOM 9271 C CA . GLU E 1 164 ? -5.398 3.557 42.361 1.00 88.81 159 GLU E CA 1
ATOM 9272 C C . GLU E 1 164 ? -4.826 4.635 41.442 1.00 81.46 159 GLU E C 1
ATOM 9273 O O . GLU E 1 164 ? -4.949 5.826 41.719 1.00 80.79 159 GLU E O 1
ATOM 9279 N N . CYS E 1 165 ? -4.211 4.207 40.344 1.00 76.67 160 CYS E N 1
ATOM 9280 C CA . CYS E 1 165 ? -3.619 5.128 39.379 1.00 73.06 160 CYS E CA 1
ATOM 9281 C C . CYS E 1 165 ? -4.649 5.612 38.364 1.00 83.48 160 CYS E C 1
ATOM 9282 O O . CYS E 1 165 ? -4.308 6.316 37.417 1.00 73.31 160 CYS E O 1
ATOM 9285 N N . GLY E 1 166 ? -5.900 5.197 38.546 1.00 96.37 161 GLY E N 1
ATOM 9286 C CA . GLY E 1 166 ? -6.999 5.720 37.755 1.00 92.75 161 GLY E CA 1
ATOM 9287 C C . GLY E 1 166 ? -7.079 5.130 36.362 1.00 87.91 161 GLY E C 1
ATOM 9288 O O . GLY E 1 166 ? -7.550 5.784 35.429 1.00 80.31 161 GLY E O 1
ATOM 9289 N N . ASN E 1 167 ? -6.607 3.894 36.226 1.00 90.88 162 ASN E N 1
ATOM 9290 C CA . ASN E 1 167 ? -6.508 3.231 34.931 1.00 92.23 162 ASN E CA 1
ATOM 9291 C C . ASN E 1 167 ? -5.711 4.046 33.920 1.00 87.05 162 ASN E C 1
ATOM 9292 O O . ASN E 1 167 ? -6.071 4.127 32.745 1.00 85.49 162 ASN E O 1
ATOM 9297 N N . ARG E 1 168 ? -4.626 4.654 34.391 1.00 77.79 163 ARG E N 1
ATOM 9298 C CA . ARG E 1 168 ? -3.669 5.298 33.503 1.00 65.09 163 ARG E CA 1
ATOM 9299 C C . ARG E 1 168 ? -2.495 4.358 33.323 1.00 70.14 163 ARG E C 1
ATOM 9300 O O . ARG E 1 168 ? -1.649 4.228 34.204 1.00 64.18 163 ARG E O 1
ATOM 9308 N N . CYS E 1 169 ? -2.454 3.692 32.178 1.00 76.50 164 CYS E N 1
ATOM 9309 C CA . CYS E 1 169 ? -1.402 2.732 31.901 1.00 64.09 164 CYS E CA 1
ATOM 9310 C C . CYS E 1 169 ? -0.995 2.845 30.450 1.00 66.19 164 CYS E C 1
ATOM 9311 O O . CYS E 1 169 ? -1.838 3.005 29.570 1.00 81.92 164 CYS E O 1
ATOM 9314 N N . CYS E 1 170 ? 0.303 2.766 30.205 1.00 52.19 165 CYS E N 1
ATOM 9315 C CA . CYS E 1 170 ? 0.810 2.768 28.847 1.00 53.28 165 CYS E CA 1
ATOM 9316 C C . CYS E 1 170 ? 1.913 1.735 28.754 1.00 59.61 165 CYS E C 1
ATOM 9317 O O . CYS E 1 170 ? 2.454 1.312 29.769 1.00 79.40 165 CYS E O 1
ATOM 9320 N N . ALA E 1 171 ? 2.236 1.312 27.541 1.00 48.09 166 ALA E N 1
ATOM 9321 C CA . ALA E 1 171 ? 3.339 0.381 27.358 1.00 46.54 166 ALA E CA 1
ATOM 9322 C C . ALA E 1 171 ? 4.374 0.914 26.369 1.00 59.43 166 ALA E C 1
ATOM 9323 O O . ALA E 1 171 ? 4.039 1.601 25.403 1.00 76.69 166 ALA E O 1
ATOM 9325 N N . PHE E 1 172 ? 5.632 0.583 26.632 1.00 48.35 167 PHE E N 1
ATOM 9326 C CA . PHE E 1 172 ? 6.757 1.052 25.846 1.00 48.39 167 PHE E CA 1
ATOM 9327 C C . PHE E 1 172 ? 7.565 -0.125 25.329 1.00 53.96 167 PHE E C 1
ATOM 9328 O O . PHE E 1 172 ? 7.689 -1.151 26.005 1.00 47.57 167 PHE E O 1
ATOM 9336 N N . SER E 1 173 ? 8.105 0.023 24.123 1.00 52.02 168 SER E N 1
ATOM 9337 C CA . SER E 1 173 ? 9.146 -0.874 23.643 1.00 56.82 168 SER E CA 1
ATOM 9338 C C . SER E 1 173 ? 10.420 -0.051 23.512 1.00 64.42 168 SER E C 1
ATOM 9339 O O . SER E 1 173 ? 10.531 0.765 22.607 1.00 87.30 168 SER E O 1
ATOM 9342 N N . ASN E 1 174 ? 11.370 -0.243 24.423 1.00 46.55 169 ASN E N 1
ATOM 9343 C CA . ASN E 1 174 ? 12.615 0.512 24.377 1.00 53.72 169 ASN E CA 1
ATOM 9344 C C . ASN E 1 174 ? 13.745 -0.304 23.781 1.00 56.06 169 ASN E C 1
ATOM 9345 O O . ASN E 1 174 ? 14.876 -0.248 24.247 1.00 76.43 169 ASN E O 1
ATOM 9350 N N . SER E 1 175 ? 13.449 -1.015 22.708 1.00 57.32 170 SER E N 1
ATOM 9351 C CA . SER E 1 175 ? 14.421 -1.927 22.127 1.00 67.88 170 SER E CA 1
ATOM 9352 C C . SER E 1 175 ? 15.012 -1.338 20.861 1.00 80.79 170 SER E C 1
ATOM 9353 O O . SER E 1 175 ? 14.379 -0.521 20.198 1.00 95.49 170 SER E O 1
ATOM 9356 N N . LYS E 1 176 ? 16.220 -1.767 20.514 1.00 79.61 171 LYS E N 1
ATOM 9357 C CA . LYS E 1 176 ? 16.899 -1.235 19.341 1.00 71.67 171 LYS E CA 1
ATOM 9358 C C . LYS E 1 176 ? 16.226 -1.811 18.107 1.00 63.86 171 LYS E C 1
ATOM 9359 O O . LYS E 1 176 ? 16.376 -1.290 17.004 1.00 70.53 171 LYS E O 1
ATOM 9365 N N . LYS E 1 177 ? 15.465 -2.882 18.315 1.00 60.71 172 LYS E N 1
ATOM 9366 C CA . LYS E 1 177 ? 14.728 -3.528 17.238 1.00 72.98 172 LYS E CA 1
ATOM 9367 C C . LYS E 1 177 ? 13.344 -2.908 17.031 1.00 98.98 172 LYS E C 1
ATOM 9368 O O . LYS E 1 177 ? 12.588 -3.338 16.161 1.00 113.88 172 LYS E O 1
ATOM 9374 N N . THR E 1 178 ? 13.019 -1.899 17.835 1.00 93.85 173 THR E N 1
ATOM 9375 C CA . THR E 1 178 ? 11.758 -1.174 17.708 1.00 83.20 173 THR E CA 1
ATOM 9376 C C . THR E 1 178 ? 12.000 0.164 17.013 1.00 85.47 173 THR E C 1
ATOM 9377 O O . THR E 1 178 ? 12.931 0.883 17.365 1.00 98.65 173 THR E O 1
ATOM 9381 N N . SER E 1 179 ? 11.170 0.495 16.029 1.00 76.02 174 SER E N 1
ATOM 9382 C CA . SER E 1 179 ? 11.435 1.627 15.143 1.00 73.43 174 SER E CA 1
ATOM 9383 C C . SER E 1 179 ? 11.292 2.989 15.826 1.00 78.99 174 SER E C 1
ATOM 9384 O O . SER E 1 179 ? 10.677 3.103 16.883 1.00 84.99 174 SER E O 1
ATOM 9387 N N . LYS E 1 180 ? 11.863 4.014 15.200 1.00 76.72 175 LYS E N 1
ATOM 9388 C CA . LYS E 1 180 ? 11.799 5.380 15.700 1.00 27.59 175 LYS E CA 1
ATOM 9389 C C . LYS E 1 180 ? 10.351 5.843 15.793 1.00 53.47 175 LYS E C 1
ATOM 9390 O O . LYS E 1 180 ? 9.923 6.381 16.813 1.00 35.33 175 LYS E O 1
ATOM 9396 N N . ALA E 1 181 ? 9.591 5.602 14.729 1.00 70.07 176 ALA E N 1
ATOM 9397 C CA . ALA E 1 181 ? 8.238 6.140 14.618 1.00 75.11 176 ALA E CA 1
ATOM 9398 C C . ALA E 1 181 ? 7.280 5.497 15.607 1.00 82.23 176 ALA E C 1
ATOM 9399 O O . ALA E 1 181 ? 6.440 6.176 16.197 1.00 93.61 176 ALA E O 1
ATOM 9401 N N . GLU E 1 182 ? 7.415 4.190 15.790 1.00 76.72 177 GLU E N 1
ATOM 9402 C CA . GLU E 1 182 ? 6.651 3.481 16.806 1.00 75.18 177 GLU E CA 1
ATOM 9403 C C . GLU E 1 182 ? 6.930 4.048 18.195 1.00 84.71 177 GLU E C 1
ATOM 9404 O O . GLU E 1 182 ? 6.005 4.335 18.951 1.00 91.71 177 GLU E O 1
ATOM 9410 N N . LYS E 1 183 ? 8.212 4.200 18.515 1.00 74.98 178 LYS E N 1
ATOM 9411 C CA . LYS E 1 183 ? 8.646 4.752 19.791 1.00 61.39 178 LYS E CA 1
ATOM 9412 C C . LYS E 1 183 ? 8.034 6.127 20.047 1.00 70.01 178 LYS E C 1
ATOM 9413 O O . LYS E 1 183 ? 7.500 6.378 21.125 1.00 81.28 178 LYS E O 1
ATOM 9419 N N . GLU E 1 184 ? 8.115 7.013 19.055 1.00 64.70 179 GLU E N 1
ATOM 9420 C CA . GLU E 1 184 ? 7.567 8.359 19.188 1.00 60.30 179 GLU E CA 1
ATOM 9421 C C . GLU E 1 184 ? 6.051 8.328 19.342 1.00 66.81 179 GLU E C 1
ATOM 9422 O O . GLU E 1 184 ? 5.464 9.218 19.956 1.00 60.67 179 GLU E O 1
ATOM 9428 N N . SER E 1 185 ? 5.421 7.302 18.779 1.00 84.08 180 SER E N 1
ATOM 9429 C CA . SER E 1 185 ? 3.988 7.098 18.959 1.00 88.84 180 SER E CA 1
ATOM 9430 C C . SER E 1 185 ? 3.695 6.738 20.407 1.00 90.48 180 SER E C 1
ATOM 9431 O O . SER E 1 185 ? 2.720 7.213 20.988 1.00 90.65 180 SER E O 1
ATOM 9434 N N . GLN E 1 186 ? 4.540 5.884 20.979 1.00 88.99 181 GLN E N 1
ATOM 9435 C CA . GLN E 1 186 ? 4.441 5.527 22.390 1.00 68.30 181 GLN E CA 1
ATOM 9436 C C . GLN E 1 186 ? 4.646 6.749 23.279 1.00 62.23 181 GLN E C 1
ATOM 9437 O O . GLN E 1 186 ? 3.934 6.926 24.264 1.00 62.93 181 GLN E O 1
ATOM 9443 N N . VAL E 1 187 ? 5.622 7.583 22.926 1.00 58.17 182 VAL E N 1
ATOM 9444 C CA . VAL E 1 187 ? 5.893 8.813 23.667 1.00 46.53 182 VAL E CA 1
ATOM 9445 C C . VAL E 1 187 ? 4.695 9.748 23.662 1.00 44.33 182 VAL E C 1
ATOM 9446 O O . VAL E 1 187 ? 4.313 10.286 24.700 1.00 43.76 182 VAL E O 1
ATOM 9450 N N . GLN E 1 188 ? 4.099 9.937 22.492 1.00 52.05 183 GLN E N 1
ATOM 9451 C CA . GLN E 1 188 ? 2.914 10.774 22.380 1.00 54.87 183 GLN E CA 1
ATOM 9452 C C . GLN E 1 188 ? 1.762 10.203 23.194 1.00 45.38 183 GLN E C 1
ATOM 9453 O O . GLN E 1 188 ? 1.001 10.945 23.814 1.00 41.53 183 GLN E O 1
ATOM 9459 N N . GLU E 1 189 ? 1.631 8.882 23.171 1.00 38.38 184 GLU E N 1
ATOM 9460 C CA . GLU E 1 189 ? 0.630 8.203 23.979 1.00 43.46 184 GLU E CA 1
ATOM 9461 C C . GLU E 1 189 ? 0.794 8.627 25.431 1.00 62.67 184 GLU E C 1
ATOM 9462 O O . GLU E 1 189 ? -0.162 9.063 26.071 1.00 65.19 184 GLU E O 1
ATOM 9468 N N . LEU E 1 190 ? 2.020 8.507 25.931 1.00 72.89 185 LEU E N 1
ATOM 9469 C CA . LEU E 1 190 ? 2.367 8.906 27.293 1.00 59.29 185 LEU E CA 1
ATOM 9470 C C . LEU E 1 190 ? 2.088 10.387 27.545 1.00 49.08 185 LEU E C 1
ATOM 9471 O O . LEU E 1 190 ? 1.443 10.743 28.527 1.00 56.66 185 LEU E O 1
ATOM 9476 N N . VAL E 1 191 ? 2.587 11.247 26.664 1.00 40.42 186 VAL E N 1
ATOM 9477 C CA . VAL E 1 191 ? 2.397 12.688 26.812 1.00 52.46 186 VAL E CA 1
ATOM 9478 C C . VAL E 1 191 ? 0.925 13.092 26.862 1.00 62.62 186 VAL E C 1
ATOM 9479 O O . VAL E 1 191 ? 0.520 13.889 27.709 1.00 56.64 186 VAL E O 1
ATOM 9483 N N . GLU E 1 192 ? 0.129 12.533 25.955 1.00 75.56 187 GLU E N 1
ATOM 9484 C CA . GLU E 1 192 ? -1.307 12.791 25.923 1.00 70.29 187 GLU E CA 1
ATOM 9485 C C . GLU E 1 192 ? -1.973 12.334 27.219 1.00 57.67 187 GLU E C 1
ATOM 9486 O O . GLU E 1 192 ? -2.759 13.070 27.812 1.00 40.35 187 GLU E O 1
ATOM 9492 N N . LEU E 1 193 ? -1.650 11.113 27.641 1.00 54.90 188 LEU E N 1
ATOM 9493 C CA . LEU E 1 193 ? -2.145 10.546 28.895 1.00 55.09 188 LEU E CA 1
ATOM 9494 C C . LEU E 1 193 ? -1.858 11.460 30.084 1.00 57.58 188 LEU E C 1
ATOM 9495 O O . LEU E 1 193 ? -2.706 11.654 30.957 1.00 42.01 188 LEU E O 1
ATOM 9500 N N . ILE E 1 194 ? -0.638 11.987 30.122 1.00 62.58 189 ILE E N 1
ATOM 9501 C CA . ILE E 1 194 ? -0.217 12.908 31.169 1.00 45.55 189 ILE E CA 1
ATOM 9502 C C . ILE E 1 194 ? -1.001 14.217 31.149 1.00 38.13 189 ILE E C 1
ATOM 9503 O O . ILE E 1 194 ? -1.485 14.668 32.182 1.00 45.95 189 ILE E O 1
ATOM 9508 N N . GLU E 1 195 ? -1.155 14.803 29.966 1.00 51.57 190 GLU E N 1
ATOM 9509 C CA . GLU E 1 195 ? -1.888 16.060 29.814 1.00 59.15 190 GLU E CA 1
ATOM 9510 C C . GLU E 1 195 ? -3.359 15.900 30.180 1.00 66.74 190 GLU E C 1
ATOM 9511 O O . GLU E 1 195 ? -3.965 16.812 30.742 1.00 65.44 190 GLU E O 1
ATOM 9517 N N . LYS E 1 196 ? -3.934 14.752 29.825 1.00 68.51 191 LYS E N 1
ATOM 9518 C CA . LYS E 1 196 ? -5.287 14.402 30.245 1.00 72.85 191 LYS E CA 1
ATOM 9519 C C . LYS E 1 196 ? -5.372 14.392 31.763 1.00 77.54 191 LYS E C 1
ATOM 9520 O O . LYS E 1 196 ? -6.226 15.052 32.352 1.00 82.83 191 LYS E O 1
ATOM 9526 N N . MET E 1 197 ? -4.487 13.619 32.382 1.00 82.91 192 MET E N 1
ATOM 9527 C CA . MET E 1 197 ? -4.420 13.510 33.834 1.00 86.70 192 MET E CA 1
ATOM 9528 C C . MET E 1 197 ? -4.282 14.878 34.494 1.00 77.91 192 MET E C 1
ATOM 9529 O O . MET E 1 197 ? -4.955 15.170 35.478 1.00 87.02 192 MET E O 1
ATOM 9534 N N . VAL E 1 198 ? -3.401 15.709 33.945 1.00 65.04 193 VAL E N 1
ATOM 9535 C CA . VAL E 1 198 ? -3.177 17.055 34.465 1.00 69.26 193 VAL E CA 1
ATOM 9536 C C . VAL E 1 198 ? -4.433 17.929 34.388 1.00 79.87 193 VAL E C 1
ATOM 9537 O O . VAL E 1 198 ? -4.773 18.619 35.352 1.00 80.73 193 VAL E O 1
ATOM 9541 N N . GLN E 1 199 ? -5.130 17.881 33.255 1.00 90.72 194 GLN E N 1
ATOM 9542 C CA . GLN E 1 199 ? -6.370 18.643 33.084 1.00 90.80 194 GLN E CA 1
ATOM 9543 C C . GLN E 1 199 ? -7.442 18.198 34.073 1.00 84.35 194 GLN E C 1
ATOM 9544 O O . GLN E 1 199 ? -8.114 19.029 34.683 1.00 77.27 194 GLN E O 1
ATOM 9550 N N . CYS E 1 200 ? -7.601 16.886 34.220 1.00 89.43 195 CYS E N 1
ATOM 9551 C CA . CYS E 1 200 ? -8.541 16.327 35.187 1.00 90.47 195 CYS E CA 1
ATOM 9552 C C . CYS E 1 200 ? -8.090 16.632 36.612 1.00 90.53 195 CYS E C 1
ATOM 9553 O O . CYS E 1 200 ? -8.880 16.564 37.552 1.00 83.94 195 CYS E O 1
ATOM 9556 N N . ASN E 1 201 ? -6.809 16.964 36.757 1.00 101.37 196 ASN E N 1
ATOM 9557 C CA . ASN E 1 201 ? -6.229 17.328 38.049 1.00 107.34 196 ASN E CA 1
ATOM 9558 C C . ASN E 1 201 ? -6.242 18.838 38.272 1.00 113.45 196 ASN E C 1
ATOM 9559 O O . ASN E 1 201 ? -5.532 19.348 39.136 1.00 111.85 196 ASN E O 1
ATOM 9564 N N . GLU E 1 202 ? -7.024 19.534 37.448 1.00 124.75 197 GLU E N 1
ATOM 9565 C CA . GLU E 1 202 ? -7.145 20.997 37.463 1.00 131.29 197 GLU E CA 1
ATOM 9566 C C . GLU E 1 202 ? -5.921 21.740 36.923 1.00 133.15 197 GLU E C 1
ATOM 9567 O O . GLU E 1 202 ? -5.684 22.894 37.281 1.00 134.26 197 GLU E O 1
ATOM 9573 N N . GLY E 1 203 ? -5.146 21.078 36.072 1.00 134.00 198 GLY E N 1
ATOM 9574 C CA . GLY E 1 203 ? -4.179 21.770 35.239 1.00 135.18 198 GLY E CA 1
ATOM 9575 C C . GLY E 1 203 ? -2.884 22.197 35.901 1.00 136.67 198 GLY E C 1
ATOM 9576 O O . GLY E 1 203 ? -2.199 23.090 35.403 1.00 140.91 198 GLY E O 1
ATOM 9577 N N . ALA E 1 204 ? -2.537 21.568 37.018 1.00 127.58 199 ALA E N 1
ATOM 9578 C CA . ALA E 1 204 ? -1.311 21.922 37.726 1.00 109.92 199 ALA E CA 1
ATOM 9579 C C . ALA E 1 204 ? -0.537 20.683 38.152 1.00 99.50 199 ALA E C 1
ATOM 9580 O O . ALA E 1 204 ? -1.094 19.590 38.220 1.00 99.98 199 ALA E O 1
ATOM 9582 N N . TYR E 1 205 ? 0.745 20.861 38.448 1.00 90.23 200 TYR E N 1
ATOM 9583 C CA . TYR E 1 205 ? 1.600 19.750 38.842 1.00 84.21 200 TYR E CA 1
ATOM 9584 C C . TYR E 1 205 ? 1.306 19.276 40.265 1.00 88.72 200 TYR E C 1
ATOM 9585 O O . TYR E 1 205 ? 0.391 19.777 40.919 1.00 90.47 200 TYR E O 1
ATOM 9594 N N . PHE E 1 206 ? 2.081 18.302 40.736 1.00 90.24 201 PHE E N 1
ATOM 9595 C CA . PHE E 1 206 ? 1.965 17.839 42.116 1.00 86.07 201 PHE E CA 1
ATOM 9596 C C . PHE E 1 206 ? 2.752 18.746 43.054 1.00 93.87 201 PHE E C 1
ATOM 9597 O O . PHE E 1 206 ? 3.964 18.910 42.908 1.00 102.61 201 PHE E O 1
ATOM 9605 N N . SER E 1 207 ? 2.054 19.337 44.016 1.00 87.52 202 SER E N 1
ATOM 9606 C CA . SER E 1 207 ? 2.701 20.190 44.999 1.00 89.40 202 SER E CA 1
ATOM 9607 C C . SER E 1 207 ? 2.175 19.893 46.399 1.00 82.11 202 SER E C 1
ATOM 9608 O O . SER E 1 207 ? 0.972 19.966 46.647 1.00 82.27 202 SER E O 1
ATOM 9611 N N . ASP E 1 208 ? 3.085 19.560 47.307 1.00 76.33 203 ASP E N 1
ATOM 9612 C CA . ASP E 1 208 ? 2.730 19.265 48.688 1.00 70.57 203 ASP E CA 1
ATOM 9613 C C . ASP E 1 208 ? 3.574 20.128 49.614 1.00 65.20 203 ASP E C 1
ATOM 9614 O O . ASP E 1 208 ? 4.331 20.977 49.148 1.00 66.16 203 ASP E O 1
ATOM 9619 N N . ASP E 1 209 ? 3.416 19.934 50.919 1.00 91.77 204 ASP E N 1
ATOM 9620 C CA . ASP E 1 209 ? 4.182 20.686 51.911 1.00 92.80 204 ASP E CA 1
ATOM 9621 C C . ASP E 1 209 ? 5.691 20.627 51.651 1.00 91.72 204 ASP E C 1
ATOM 9622 O O . ASP E 1 209 ? 6.386 21.638 51.761 1.00 101.38 204 ASP E O 1
ATOM 9627 N N . ILE E 1 210 ? 6.194 19.439 51.325 1.00 73.14 205 ILE E N 1
ATOM 9628 C CA . ILE E 1 210 ? 7.592 19.276 50.927 1.00 60.45 205 ILE E CA 1
ATOM 9629 C C . ILE E 1 210 ? 7.987 20.155 49.738 1.00 70.68 205 ILE E C 1
ATOM 9630 O O . ILE E 1 210 ? 8.834 21.038 49.872 1.00 83.86 205 ILE E O 1
ATOM 9635 N N . TYR E 1 211 ? 7.385 19.901 48.577 1.00 58.91 206 TYR E N 1
ATOM 9636 C CA . TYR E 1 211 ? 7.724 20.632 47.354 1.00 56.02 206 TYR E CA 1
ATOM 9637 C C . TYR E 1 211 ? 7.657 22.157 47.489 1.00 65.04 206 TYR E C 1
ATOM 9638 O O . TYR E 1 211 ? 8.539 22.864 47.003 1.00 74.01 206 TYR E O 1
ATOM 9647 N N . LYS E 1 212 ? 6.607 22.652 48.137 1.00 65.97 207 LYS E N 1
ATOM 9648 C CA . LYS E 1 212 ? 6.455 24.083 48.392 1.00 71.44 207 LYS E CA 1
ATOM 9649 C C . LYS E 1 212 ? 7.608 24.621 49.236 1.00 78.17 207 LYS E C 1
ATOM 9650 O O . LYS E 1 212 ? 8.165 25.677 48.935 1.00 92.96 207 LYS E O 1
ATOM 9656 N N . ASP E 1 213 ? 7.951 23.891 50.293 1.00 67.94 208 ASP E N 1
ATOM 9657 C CA . ASP E 1 213 ? 9.064 24.256 51.161 1.00 75.27 208 ASP E CA 1
ATOM 9658 C C . ASP E 1 213 ? 10.362 24.400 50.386 1.00 87.27 208 ASP E C 1
ATOM 9659 O O . ASP E 1 213 ? 10.951 25.483 50.333 1.00 100.22 208 ASP E O 1
ATOM 9664 N N . THR E 1 214 ? 10.796 23.304 49.777 1.00 79.36 209 THR E N 1
ATOM 9665 C CA . THR E 1 214 ? 12.077 23.275 49.085 1.00 72.43 209 THR E CA 1
ATOM 9666 C C . THR E 1 214 ? 12.127 24.234 47.896 1.00 68.08 209 THR E C 1
ATOM 9667 O O . THR E 1 214 ? 13.195 24.727 47.540 1.00 71.67 209 THR E O 1
ATOM 9671 N N . GLU E 1 215 ? 10.971 24.517 47.303 1.00 62.06 210 GLU E N 1
ATOM 9672 C CA . GLU E 1 215 ? 10.898 25.518 46.244 1.00 63.88 210 GLU E CA 1
ATOM 9673 C C . GLU E 1 215 ? 11.186 26.898 46.814 1.00 84.54 210 GLU E C 1
ATOM 9674 O O . GLU E 1 215 ? 11.938 27.674 46.222 1.00 97.37 210 GLU E O 1
ATOM 9680 N N . GLU E 1 216 ? 10.580 27.205 47.958 1.00 91.88 211 GLU E N 1
ATOM 9681 C CA . GLU E 1 216 ? 10.849 28.463 48.650 1.00 100.09 211 GLU E CA 1
ATOM 9682 C C . GLU E 1 216 ? 12.328 28.577 48.995 1.00 102.93 211 GLU E C 1
ATOM 9683 O O . GLU E 1 216 ? 12.942 29.629 48.804 1.00 118.69 211 GLU E O 1
ATOM 9689 N N . ARG E 1 217 ? 12.892 27.487 49.509 1.00 85.10 212 ARG E N 1
ATOM 9690 C CA . ARG E 1 217 ? 14.319 27.427 49.803 1.00 78.72 212 ARG E CA 1
ATOM 9691 C C . ARG E 1 217 ? 15.154 27.696 48.562 1.00 80.06 212 ARG E C 1
ATOM 9692 O O . ARG E 1 217 ? 16.042 28.548 48.579 1.00 89.02 212 ARG E O 1
ATOM 9700 N N . LEU E 1 218 ? 14.863 26.959 47.493 1.00 69.34 213 LEU E N 1
ATOM 9701 C CA . LEU E 1 218 ? 15.545 27.143 46.219 1.00 64.53 213 LEU E CA 1
ATOM 9702 C C . LEU E 1 218 ? 15.506 28.602 45.798 1.00 73.09 213 LEU E C 1
ATOM 9703 O O . LEU E 1 218 ? 16.521 29.158 45.385 1.00 89.47 213 LEU E O 1
ATOM 9708 N N . LYS E 1 219 ? 14.338 29.224 45.924 1.00 59.30 214 LYS E N 1
ATOM 9709 C CA . LYS E 1 219 ? 14.176 30.629 45.562 1.00 62.61 214 LYS E CA 1
ATOM 9710 C C . LYS E 1 219 ? 15.026 31.542 46.441 1.00 70.87 214 LYS E C 1
ATOM 9711 O O . LYS E 1 219 ? 15.629 32.495 45.950 1.00 75.39 214 LYS E O 1
ATOM 9717 N N . GLN E 1 220 ? 15.047 31.259 47.739 1.00 76.22 215 GLN E N 1
ATOM 9718 C CA . GLN E 1 220 ? 15.862 32.011 48.687 1.00 83.11 215 GLN E CA 1
ATOM 9719 C C . GLN E 1 220 ? 17.347 32.025 48.310 1.00 98.29 215 GLN E C 1
ATOM 9720 O O . GLN E 1 220 ? 17.963 33.090 48.217 1.00 107.36 215 GLN E O 1
ATOM 9726 N N . ARG E 1 221 ? 17.909 30.837 48.090 1.00 91.99 216 ARG E N 1
ATOM 9727 C CA . ARG E 1 221 ? 19.324 30.681 47.750 1.00 74.49 216 ARG E CA 1
ATOM 9728 C C . ARG E 1 221 ? 19.622 31.346 46.412 1.00 70.82 216 ARG E C 1
ATOM 9729 O O . ARG E 1 221 ? 20.705 31.890 46.197 1.00 80.14 216 ARG E O 1
ATOM 9737 N N . GLU E 1 222 ? 18.640 31.305 45.521 1.00 66.84 217 GLU E N 1
ATOM 9738 C CA . GLU E 1 222 ? 18.736 31.970 44.227 1.00 79.18 217 GLU E CA 1
ATOM 9739 C C . GLU E 1 222 ? 18.926 33.472 44.386 1.00 80.48 217 GLU E C 1
ATOM 9740 O O . GLU E 1 222 ? 19.815 34.065 43.773 1.00 85.97 217 GLU E O 1
ATOM 9746 N N . GLU E 1 223 ? 18.081 34.076 45.215 1.00 73.19 218 GLU E N 1
ATOM 9747 C CA . GLU E 1 223 ? 18.143 35.508 45.483 1.00 78.06 218 GLU E CA 1
ATOM 9748 C C . GLU E 1 223 ? 19.436 35.876 46.200 1.00 92.53 218 GLU E C 1
ATOM 9749 O O . GLU E 1 223 ? 20.032 36.919 45.929 1.00 98.55 218 GLU E O 1
ATOM 9755 N N . VAL E 1 224 ? 19.853 35.022 47.130 1.00 89.61 219 VAL E N 1
ATOM 9756 C CA . VAL E 1 224 ? 21.126 35.195 47.822 1.00 87.38 219 VAL E CA 1
ATOM 9757 C C . VAL E 1 224 ? 22.297 35.217 46.843 1.00 88.94 219 VAL E C 1
ATOM 9758 O O . VAL E 1 224 ? 23.101 36.152 46.839 1.00 90.83 219 VAL E O 1
ATOM 9762 N N . LEU E 1 225 ? 22.387 34.175 46.021 1.00 84.80 220 LEU E N 1
ATOM 9763 C CA . LEU E 1 225 ? 23.429 34.070 45.007 1.00 85.52 220 LEU E CA 1
ATOM 9764 C C . LEU E 1 225 ? 23.386 35.220 44.002 1.00 101.50 220 LEU E C 1
ATOM 9765 O O . LEU E 1 225 ? 24.421 35.641 43.487 1.00 108.75 220 LEU E O 1
ATOM 9770 N N . ARG E 1 226 ? 22.188 35.732 43.736 1.00 107.20 221 ARG E N 1
ATOM 9771 C CA . ARG E 1 226 ? 22.028 36.878 42.847 1.00 108.94 221 ARG E CA 1
ATOM 9772 C C . ARG E 1 226 ? 22.617 38.130 43.491 1.00 112.40 221 ARG E C 1
ATOM 9773 O O . ARG E 1 226 ? 23.284 38.929 42.830 1.00 106.52 221 ARG E O 1
ATOM 9781 N N . LYS E 1 227 ? 22.364 38.290 44.787 1.00 111.72 222 LYS E N 1
ATOM 9782 C CA . LYS E 1 227 ? 22.928 39.394 45.555 1.00 107.12 222 LYS E CA 1
ATOM 9783 C C . LYS E 1 227 ? 24.453 39.309 45.580 1.00 100.09 222 LYS E C 1
ATOM 9784 O O . LYS E 1 227 ? 25.141 40.315 45.415 1.00 106.58 222 LYS E O 1
ATOM 9790 N N . ILE E 1 228 ? 24.973 38.105 45.800 1.00 90.20 223 ILE E N 1
ATOM 9791 C CA . ILE E 1 228 ? 26.415 37.868 45.759 1.00 91.08 223 ILE E CA 1
ATOM 9792 C C . ILE E 1 228 ? 26.994 38.210 44.392 1.00 87.29 223 ILE E C 1
ATOM 9793 O O . ILE E 1 228 ? 27.951 38.978 44.291 1.00 102.34 223 ILE E O 1
ATOM 9798 N N . TYR E 1 229 ? 26.412 37.630 43.347 1.00 62.11 224 TYR E N 1
ATOM 9799 C CA . TYR E 1 229 ? 26.924 37.788 41.988 1.00 63.93 224 TYR E CA 1
ATOM 9800 C C . TYR E 1 229 ? 26.923 39.246 41.524 1.00 63.00 224 TYR E C 1
ATOM 9801 O O . TYR E 1 229 ? 27.803 39.666 40.771 1.00 59.92 224 TYR E O 1
ATOM 9810 N N . THR E 1 230 ? 25.930 40.012 41.965 1.00 55.24 225 THR E N 1
ATOM 9811 C CA . THR E 1 230 ? 25.899 41.442 41.680 1.00 61.44 225 THR E CA 1
ATOM 9812 C C . THR E 1 230 ? 27.049 42.183 42.365 1.00 78.89 225 THR E C 1
ATOM 9813 O O . THR E 1 230 ? 27.725 43.002 41.741 1.00 89.17 225 THR E O 1
ATOM 9817 N N . ASP E 1 231 ? 27.267 41.901 43.647 1.00 84.54 226 ASP E N 1
ATOM 9818 C CA . ASP E 1 231 ? 28.339 42.554 44.395 1.00 78.64 226 ASP E CA 1
ATOM 9819 C C . ASP E 1 231 ? 29.701 42.150 43.846 1.00 82.48 226 ASP E C 1
ATOM 9820 O O . ASP E 1 231 ? 30.667 42.901 43.937 1.00 86.81 226 ASP E O 1
ATOM 9825 N N . GLN E 1 232 ? 29.752 40.956 43.265 1.00 82.87 227 GLN E N 1
ATOM 9826 C CA . GLN E 1 232 ? 30.923 40.464 42.552 1.00 81.37 227 GLN E CA 1
ATOM 9827 C C . GLN E 1 232 ? 31.117 41.280 41.290 1.00 92.04 227 GLN E C 1
ATOM 9828 O O . GLN E 1 232 ? 32.236 41.629 40.917 1.00 93.54 227 GLN E O 1
ATOM 9834 N N . LEU E 1 233 ? 30.002 41.567 40.628 1.00 98.74 228 LEU E N 1
ATOM 9835 C CA . LEU E 1 233 ? 30.015 42.267 39.355 1.00 94.35 228 LEU E CA 1
ATOM 9836 C C . LEU E 1 233 ? 30.348 43.738 39.556 1.00 90.04 228 LEU E C 1
ATOM 9837 O O . LEU E 1 233 ? 31.002 44.347 38.714 1.00 94.08 228 LEU E O 1
ATOM 9842 N N . ASN E 1 234 ? 29.901 44.310 40.669 1.00 82.53 229 ASN E N 1
ATOM 9843 C CA . ASN E 1 234 ? 30.267 45.681 40.991 1.00 78.22 229 ASN E CA 1
ATOM 9844 C C . ASN E 1 234 ? 31.735 45.752 41.400 1.00 83.79 229 ASN E C 1
ATOM 9845 O O . ASN E 1 234 ? 32.359 46.803 41.304 1.00 76.68 229 ASN E O 1
ATOM 9850 N N . GLU E 1 235 ? 32.290 44.615 41.819 1.00 86.83 230 GLU E N 1
ATOM 9851 C CA . GLU E 1 235 ? 33.679 44.560 42.261 1.00 86.87 230 GLU E CA 1
ATOM 9852 C C . GLU E 1 235 ? 34.548 44.631 41.020 1.00 91.44 230 GLU E C 1
ATOM 9853 O O . GLU E 1 235 ? 35.383 45.523 40.875 1.00 96.04 230 GLU E O 1
ATOM 9859 N N . GLU E 1 236 ? 34.329 43.675 40.125 1.00 91.18 231 GLU E N 1
ATOM 9860 C CA . GLU E 1 236 ? 35.043 43.591 38.857 1.00 80.70 231 GLU E CA 1
ATOM 9861 C C . GLU E 1 236 ? 34.913 44.839 37.985 1.00 77.73 231 GLU E C 1
ATOM 9862 O O . GLU E 1 236 ? 35.862 45.231 37.312 1.00 97.07 231 GLU E O 1
ATOM 9868 N N . ILE E 1 237 ? 33.732 45.448 37.980 1.00 62.14 232 ILE E N 1
ATOM 9869 C CA . ILE E 1 237 ? 33.517 46.680 37.222 1.00 72.50 232 ILE E CA 1
ATOM 9870 C C . ILE E 1 237 ? 34.335 47.859 37.756 1.00 88.71 232 ILE E C 1
ATOM 9871 O O . ILE E 1 237 ? 34.958 48.584 36.978 1.00 93.73 232 ILE E O 1
ATOM 9876 N N . LYS E 1 238 ? 34.335 48.043 39.076 1.00 93.72 233 LYS E N 1
ATOM 9877 C CA . LYS E 1 238 ? 35.102 49.119 39.708 1.00 89.93 233 LYS E CA 1
ATOM 9878 C C . LYS E 1 238 ? 36.573 49.050 39.296 1.00 88.26 233 LYS E C 1
ATOM 9879 O O . LYS E 1 238 ? 37.238 50.073 39.144 1.00 92.58 233 LYS E O 1
ATOM 9885 N N . LEU E 1 239 ? 37.061 47.826 39.122 1.00 76.59 234 LEU E N 1
ATOM 9886 C CA . LEU E 1 239 ? 38.416 47.555 38.654 1.00 62.03 234 LEU E CA 1
ATOM 9887 C C . LEU E 1 239 ? 38.660 48.139 37.279 1.00 61.04 234 LEU E C 1
ATOM 9888 O O . LEU E 1 239 ? 39.671 48.798 37.038 1.00 67.97 234 LEU E O 1
ATOM 9893 N N . VAL E 1 240 ? 37.711 47.885 36.383 1.00 64.93 235 VAL E N 1
ATOM 9894 C CA . VAL E 1 240 ? 37.859 48.211 34.970 1.00 65.49 235 VAL E CA 1
ATOM 9895 C C . VAL E 1 240 ? 38.035 49.710 34.701 1.00 69.29 235 VAL E C 1
ATOM 9896 O O . VAL E 1 240 ? 38.740 50.079 33.764 1.00 81.68 235 VAL E O 1
ATOM 9900 N N . GLU E 1 241 ? 37.395 50.571 35.493 1.00 68.46 236 GLU E N 1
ATOM 9901 C CA . GLU E 1 241 ? 37.573 52.015 35.327 1.00 80.11 236 GLU E CA 1
ATOM 9902 C C . GLU E 1 241 ? 38.982 52.448 35.736 1.00 99.65 236 GLU E C 1
ATOM 9903 O O . GLU E 1 241 ? 39.308 53.636 35.712 1.00 108.31 236 GLU E O 1
ATOM 9909 N N . SER E 1 247 ? 40.791 51.483 27.927 1.00 73.87 242 SER E N 1
ATOM 9910 C CA . SER E 1 247 ? 40.186 52.776 28.218 1.00 81.38 242 SER E CA 1
ATOM 9911 C C . SER E 1 247 ? 39.087 53.106 27.211 1.00 81.00 242 SER E C 1
ATOM 9912 O O . SER E 1 247 ? 39.093 52.593 26.092 1.00 82.87 242 SER E O 1
ATOM 9915 N N . GLU E 1 248 ? 38.147 53.957 27.627 1.00 76.77 243 GLU E N 1
ATOM 9916 C CA . GLU E 1 248 ? 37.040 54.422 26.783 1.00 59.52 243 GLU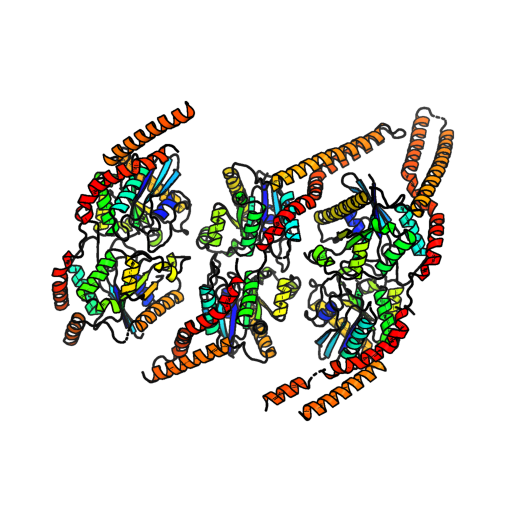 E CA 1
ATOM 9917 C C . GLU E 1 248 ? 36.124 53.282 26.347 1.00 68.18 243 GLU E C 1
ATOM 9918 O O . GLU E 1 248 ? 35.417 52.693 27.164 1.00 86.89 243 GLU E O 1
ATOM 9924 N N . GLU E 1 249 ? 36.135 52.986 25.051 1.00 60.44 244 GLU E N 1
ATOM 9925 C CA . GLU E 1 249 ? 35.356 51.885 24.498 1.00 53.06 244 GLU E CA 1
ATOM 9926 C C . GLU E 1 249 ? 35.817 50.543 25.047 1.00 66.54 244 GLU E C 1
ATOM 9927 O O . GLU E 1 249 ? 35.015 49.620 25.200 1.00 75.65 244 GLU E O 1
ATOM 9933 N N . GLU E 1 250 ? 37.112 50.441 25.338 1.00 74.47 245 GLU E N 1
ATOM 9934 C CA . GLU E 1 250 ? 37.696 49.209 25.860 1.00 76.91 245 GLU E CA 1
ATOM 9935 C C . GLU E 1 250 ? 37.104 48.854 27.215 1.00 82.04 245 GLU E C 1
ATOM 9936 O O . GLU E 1 250 ? 36.698 47.714 27.443 1.00 80.97 245 GLU E O 1
ATOM 9942 N N . LYS E 1 251 ? 37.074 49.834 28.114 1.00 77.81 246 LYS E N 1
ATOM 9943 C CA . LYS E 1 251 ? 36.413 49.682 29.403 1.00 63.79 246 LYS E CA 1
ATOM 9944 C C . LYS E 1 251 ? 34.951 49.292 29.214 1.00 63.50 246 LYS E C 1
ATOM 9945 O O . LYS E 1 251 ? 34.456 48.398 29.898 1.00 54.75 246 LYS E O 1
ATOM 9951 N N . GLU E 1 252 ? 34.274 49.955 28.275 1.00 74.37 247 GLU E N 1
ATOM 9952 C CA . GLU E 1 252 ? 32.851 49.712 28.028 1.00 72.78 247 GLU E CA 1
ATOM 9953 C C . GLU E 1 252 ? 32.556 48.299 27.520 1.00 75.46 247 GLU E C 1
ATOM 9954 O O . GLU E 1 252 ? 31.650 47.635 28.023 1.00 94.39 247 GLU E O 1
ATOM 9960 N N . LYS E 1 253 ? 33.312 47.845 26.526 1.00 56.23 248 LYS E N 1
ATOM 9961 C CA . LYS E 1 253 ? 33.182 46.474 26.030 1.00 59.41 248 LYS E CA 1
ATOM 9962 C C . LYS E 1 253 ? 33.610 45.413 27.054 1.00 75.97 248 LYS E C 1
ATOM 9963 O O . LYS E 1 253 ? 33.003 44.344 27.128 1.00 75.25 248 LYS E O 1
ATOM 9969 N N . GLU E 1 254 ? 34.680 45.685 27.799 1.00 87.51 249 GLU E N 1
ATOM 9970 C CA . GLU E 1 254 ? 35.105 44.807 28.896 1.00 83.65 249 GLU E CA 1
ATOM 9971 C C . GLU E 1 254 ? 33.979 44.643 29.923 1.00 78.18 249 GLU E C 1
ATOM 9972 O O . GLU E 1 254 ? 33.644 43.525 30.314 1.00 76.06 249 GLU E O 1
ATOM 9978 N N . ILE E 1 255 ? 33.432 45.767 30.381 1.00 69.37 250 ILE E N 1
ATOM 9979 C CA . ILE E 1 255 ? 32.271 45.773 31.270 1.00 65.74 250 ILE E CA 1
ATOM 9980 C C . ILE E 1 255 ? 31.118 44.966 30.692 1.00 56.87 250 ILE E C 1
ATOM 9981 O O . ILE E 1 255 ? 30.454 44.201 31.391 1.00 57.49 250 ILE E O 1
ATOM 9986 N N . LYS E 1 256 ? 30.909 45.138 29.395 1.00 58.41 251 LYS E N 1
ATOM 9987 C CA . LYS E 1 256 ? 29.858 44.451 28.667 1.00 56.03 251 LYS E CA 1
ATOM 9988 C C . LYS E 1 256 ? 30.040 42.939 28.832 1.00 62.86 251 LYS E C 1
ATOM 9989 O O . LYS E 1 256 ? 29.090 42.222 29.149 1.00 65.83 251 LYS E O 1
ATOM 9995 N N . LEU E 1 257 ? 31.272 42.472 28.645 1.00 65.20 252 LEU E N 1
ATOM 9996 C CA . LEU E 1 257 ? 31.615 41.061 28.816 1.00 67.17 252 LEU E CA 1
ATOM 9997 C C . LEU E 1 257 ? 31.324 40.565 30.232 1.00 81.74 252 LEU E C 1
ATOM 9998 O O . LEU E 1 257 ? 30.746 39.495 30.421 1.00 87.33 252 LEU E O 1
ATOM 10003 N N . LEU E 1 258 ? 31.757 41.345 31.219 1.00 85.15 253 LEU E N 1
ATOM 10004 C CA . LEU E 1 258 ? 31.499 41.054 32.627 1.00 71.94 253 LEU E CA 1
ATOM 10005 C C . LEU E 1 258 ? 30.011 40.831 32.847 1.00 82.23 253 LEU E C 1
ATOM 10006 O O . LEU E 1 258 ? 29.599 39.826 33.427 1.00 99.93 253 LEU E O 1
ATOM 10011 N N . LYS E 1 259 ? 29.216 41.788 32.381 1.00 73.82 254 LYS E N 1
ATOM 10012 C CA . LYS E 1 259 ? 27.764 41.716 32.471 1.00 74.04 254 LYS E CA 1
ATOM 10013 C C . LYS E 1 259 ? 27.198 40.484 31.757 1.00 94.83 254 LYS E C 1
ATOM 10014 O O . LYS E 1 259 ? 26.224 39.888 32.219 1.00 107.22 254 LYS E O 1
ATOM 10020 N N . LEU E 1 260 ? 27.797 40.123 30.624 1.00 88.20 255 LEU E N 1
ATOM 10021 C CA . LEU E 1 260 ? 27.394 38.926 29.885 1.00 72.10 255 LEU E CA 1
ATOM 10022 C C . LEU E 1 260 ? 27.606 37.674 30.727 1.00 70.15 255 LEU E C 1
ATOM 10023 O O . LEU E 1 260 ? 26.709 36.840 30.852 1.00 68.58 255 LEU E O 1
ATOM 10028 N N . LYS E 1 261 ? 28.800 37.548 31.296 1.00 68.23 256 LYS E N 1
ATOM 10029 C CA . LYS E 1 261 ? 29.116 36.446 32.198 1.00 63.76 256 LYS E CA 1
ATOM 10030 C C . LYS E 1 261 ? 28.129 36.429 33.365 1.00 65.41 256 LYS E C 1
ATOM 10031 O O . LYS E 1 261 ? 27.732 35.370 33.849 1.00 57.99 256 LYS E O 1
ATOM 10037 N N . TYR E 1 262 ? 27.734 37.620 33.803 1.00 71.22 257 TYR E N 1
ATOM 10038 C CA . TYR E 1 262 ? 26.740 37.777 34.859 1.00 73.53 257 TYR E CA 1
ATOM 10039 C C . TYR E 1 262 ? 25.359 37.239 34.475 1.00 69.52 257 TYR E C 1
ATOM 10040 O O . TYR E 1 262 ? 24.777 36.446 35.218 1.00 66.52 257 TYR E O 1
ATOM 10049 N N . ASP E 1 263 ? 24.835 37.664 33.325 1.00 54.93 258 ASP E N 1
ATOM 10050 C CA . ASP E 1 263 ? 23.529 37.182 32.873 1.00 48.59 258 ASP E CA 1
ATOM 10051 C C . ASP E 1 263 ? 23.604 35.691 32.576 1.00 54.41 258 ASP E C 1
ATOM 10052 O O . ASP E 1 263 ? 22.587 35.000 32.557 1.00 57.92 258 ASP E O 1
ATOM 10057 N N . GLU E 1 264 ? 24.823 35.196 32.390 1.00 51.25 259 GLU E N 1
ATOM 10058 C CA . GLU E 1 264 ? 25.045 33.777 32.173 1.00 66.78 259 GLU E CA 1
ATOM 10059 C C . GLU E 1 264 ? 24.925 33.027 33.492 1.00 72.90 259 GLU E C 1
ATOM 10060 O O . GLU E 1 264 ? 24.412 31.906 33.539 1.00 65.08 259 GLU E O 1
ATOM 10066 N N . LYS E 1 265 ? 25.366 33.655 34.576 1.00 78.56 260 LYS E N 1
ATOM 10067 C CA . LYS E 1 265 ? 25.282 32.977 35.849 1.00 75.17 260 LYS E CA 1
ATOM 10068 C C . LYS E 1 265 ? 23.920 33.208 36.477 1.00 73.04 260 LYS E C 1
ATOM 10069 O O . LYS E 1 265 ? 23.612 32.605 37.496 1.00 73.86 260 LYS E O 1
ATOM 10075 N N . ILE E 1 266 ? 23.085 34.041 35.861 1.00 75.12 261 ILE E N 1
ATOM 10076 C CA . ILE E 1 266 ? 21.726 34.199 36.369 1.00 77.09 261 ILE E CA 1
ATOM 10077 C C . ILE E 1 266 ? 20.767 33.182 35.753 1.00 90.64 261 ILE E C 1
ATOM 10078 O O . ILE E 1 266 ? 19.954 32.579 36.455 1.00 95.43 261 ILE E O 1
ATOM 10083 N N . LYS E 1 267 ? 20.882 32.979 34.442 1.00 90.70 262 LYS E N 1
ATOM 10084 C CA . LYS E 1 267 ? 20.076 31.977 33.759 1.00 85.78 262 LYS E CA 1
ATOM 10085 C C . LYS E 1 267 ? 20.367 30.586 34.303 1.00 92.44 262 LYS E C 1
ATOM 10086 O O . LYS E 1 267 ? 19.494 29.726 34.334 1.00 100.23 262 LYS E O 1
ATOM 10092 N N . ASN E 1 268 ? 21.603 30.374 34.738 1.00 95.42 263 ASN E N 1
ATOM 10093 C CA . ASN E 1 268 ? 22.024 29.068 35.238 1.00 100.67 263 ASN E CA 1
ATOM 10094 C C . ASN E 1 268 ? 21.916 28.854 36.760 1.00 97.16 263 ASN E C 1
ATOM 10095 O O . ASN E 1 268 ? 22.350 27.817 37.256 1.00 96.58 263 ASN E O 1
ATOM 10100 N N . ILE E 1 269 ? 21.352 29.814 37.496 1.00 96.42 264 ILE E N 1
ATOM 10101 C CA . ILE E 1 269 ? 21.337 29.766 38.970 1.00 100.15 264 ILE E CA 1
ATOM 10102 C C . ILE E 1 269 ? 20.724 28.533 39.644 1.00 102.64 264 ILE E C 1
ATOM 10103 O O . ILE E 1 269 ? 21.263 28.025 40.632 1.00 109.64 264 ILE E O 1
ATOM 10108 N N . ARG E 1 270 ? 19.621 28.038 39.095 1.00 90.88 265 ARG E N 1
ATOM 10109 C CA . ARG E 1 270 ? 18.843 26.999 39.763 1.00 67.69 265 ARG E CA 1
ATOM 10110 C C . ARG E 1 270 ? 19.678 25.758 40.058 1.00 55.27 265 ARG E C 1
ATOM 10111 O O . ARG E 1 270 ? 19.608 25.215 41.154 1.00 49.54 265 ARG E O 1
ATOM 10119 N N . GLU E 1 271 ? 20.492 25.334 39.101 1.00 59.20 266 GLU E N 1
ATOM 10120 C CA . GLU E 1 271 ? 21.318 24.145 39.287 1.00 65.85 266 GLU E CA 1
ATOM 10121 C C . GLU E 1 271 ? 22.263 24.239 40.483 1.00 71.62 266 GLU E C 1
ATOM 10122 O O . GLU E 1 271 ? 22.371 23.292 41.258 1.00 77.17 266 GLU E O 1
ATOM 10128 N N . GLU E 1 272 ? 22.952 25.368 40.629 1.00 77.17 267 GLU E N 1
ATOM 10129 C CA . GLU E 1 272 ? 23.834 25.569 41.778 1.00 81.08 267 GLU E CA 1
ATOM 10130 C C . GLU E 1 272 ? 23.050 25.572 43.087 1.00 82.86 267 GLU E C 1
ATOM 10131 O O . GLU E 1 272 ? 23.519 25.057 44.102 1.00 91.57 267 GLU E O 1
ATOM 10137 N N . ALA E 1 273 ? 21.850 26.143 43.055 1.00 83.90 268 ALA E N 1
ATOM 10138 C CA . ALA E 1 273 ? 20.957 26.115 44.207 1.00 90.93 268 ALA E CA 1
ATOM 10139 C C . ALA E 1 273 ? 20.591 24.675 44.532 1.00 42.77 268 ALA E C 1
ATOM 10140 O O . ALA E 1 273 ? 20.626 24.259 45.684 1.00 113.21 268 ALA E O 1
ATOM 10142 N N . GLU E 1 274 ? 20.243 23.920 43.499 1.00 85.44 269 GLU E N 1
ATOM 10143 C CA . GLU E 1 274 ? 19.862 22.521 43.647 1.00 84.66 269 GLU E CA 1
ATOM 10144 C C . GLU E 1 274 ? 20.933 21.656 44.321 1.00 74.39 269 GLU E C 1
ATOM 10145 O O . GLU E 1 274 ? 20.602 20.721 45.052 1.00 61.26 269 GLU E O 1
ATOM 10151 N N . ARG E 1 275 ? 22.207 21.956 44.067 1.00 77.85 270 ARG E N 1
ATOM 10152 C CA . ARG E 1 275 ? 23.310 21.222 44.694 1.00 83.19 270 ARG E CA 1
ATOM 10153 C C . ARG E 1 275 ? 23.589 21.682 46.127 1.00 80.43 270 ARG E C 1
ATOM 10154 O O . ARG E 1 275 ? 23.923 20.881 47.002 1.00 70.14 270 ARG E O 1
ATOM 10162 N N . ASN E 1 276 ? 23.440 22.984 46.347 1.00 78.15 271 ASN E N 1
ATOM 10163 C CA . ASN E 1 276 ? 23.749 23.631 47.620 1.00 74.07 271 ASN E CA 1
ATOM 10164 C C . ASN E 1 276 ? 22.673 23.464 48.693 1.00 80.04 271 ASN E C 1
ATOM 10165 O O . ASN E 1 276 ? 22.966 23.430 49.889 1.00 84.63 271 ASN E O 1
ATOM 10170 N N . ILE E 1 277 ? 21.425 23.380 48.244 1.00 73.48 272 ILE E N 1
ATOM 10171 C CA . ILE E 1 277 ? 20.249 23.321 49.112 1.00 69.02 272 ILE E CA 1
ATOM 10172 C C . ILE E 1 277 ? 20.099 21.959 49.789 1.00 58.51 272 ILE E C 1
ATOM 10173 O O . ILE E 1 277 ? 19.331 21.793 50.727 1.00 56.58 272 ILE E O 1
ATOM 10178 N N . PHE E 1 278 ? 20.888 21.011 49.308 1.00 51.02 273 PHE E N 1
ATOM 10179 C CA . PHE E 1 278 ? 20.755 19.583 49.570 1.00 60.72 273 PHE E CA 1
ATOM 10180 C C . PHE E 1 278 ? 20.574 19.128 51.037 1.00 85.69 273 PHE E C 1
ATOM 10181 O O . PHE E 1 278 ? 19.584 18.460 51.354 1.00 101.16 273 PHE E O 1
ATOM 10189 N N . LYS E 1 279 ? 21.504 19.480 51.923 1.00 86.83 274 LYS E N 1
ATOM 10190 C CA . LYS E 1 279 ? 21.508 18.927 53.281 1.00 80.19 274 LYS E CA 1
ATOM 10191 C C . LYS E 1 279 ? 20.260 19.214 54.116 1.00 81.13 274 LYS E C 1
ATOM 10192 O O . LYS E 1 279 ? 19.870 18.397 54.952 1.00 90.51 274 LYS E O 1
ATOM 10198 N N . ASP E 1 280 ? 19.641 20.368 53.894 1.00 80.85 275 ASP E N 1
ATOM 10199 C CA . ASP E 1 280 ? 18.405 20.723 54.583 1.00 95.42 275 ASP E CA 1
ATOM 10200 C C . ASP E 1 280 ? 17.288 19.766 54.185 1.00 106.83 275 ASP E C 1
ATOM 10201 O O . ASP E 1 280 ? 16.536 19.271 55.030 1.00 122.27 275 ASP E O 1
ATOM 10206 N N . VAL E 1 281 ? 17.183 19.518 52.886 1.00 88.93 276 VAL E N 1
ATOM 10207 C CA . VAL E 1 281 ? 16.193 18.595 52.360 1.00 75.16 276 VAL E CA 1
ATOM 10208 C C . VAL E 1 281 ? 16.447 17.171 52.850 1.00 80.35 276 VAL E C 1
ATOM 10209 O O . VAL E 1 281 ? 15.508 16.444 53.173 1.00 98.36 276 VAL E O 1
ATOM 10213 N N . PHE E 1 282 ? 17.719 16.781 52.899 1.00 62.55 277 PHE E N 1
ATOM 10214 C CA . PHE E 1 282 ? 18.104 15.460 53.384 1.00 63.45 277 PHE E CA 1
ATOM 10215 C C . PHE E 1 282 ? 17.603 15.230 54.810 1.00 76.06 277 PHE E C 1
ATOM 10216 O O . PHE E 1 282 ? 17.018 14.190 55.112 1.00 96.72 277 PHE E O 1
ATOM 10224 N N . ASN E 1 283 ? 17.840 16.205 55.681 1.00 62.41 278 ASN E N 1
ATOM 10225 C CA . ASN E 1 283 ? 17.403 16.116 57.070 1.00 70.38 278 ASN E CA 1
ATOM 10226 C C . ASN E 1 283 ? 15.888 16.046 57.175 1.00 77.55 278 ASN E C 1
ATOM 10227 O O . ASN E 1 283 ? 15.351 15.274 57.970 1.00 96.52 278 ASN E O 1
ATOM 10232 N N . ARG E 1 284 ? 15.208 16.862 56.374 1.00 69.73 279 ARG E N 1
ATOM 10233 C CA . ARG E 1 284 ? 13.750 16.848 56.321 1.00 90.08 279 ARG E CA 1
ATOM 10234 C C . ARG E 1 284 ? 13.225 15.463 55.957 1.00 90.70 279 ARG E C 1
ATOM 10235 O O . ARG E 1 284 ? 12.317 14.946 56.608 1.00 108.41 279 ARG E O 1
ATOM 10243 N N . ILE E 1 285 ? 13.793 14.871 54.909 1.00 66.72 280 ILE E N 1
ATOM 10244 C CA . ILE E 1 285 ? 13.402 13.533 54.489 1.00 72.21 280 ILE E CA 1
ATOM 10245 C C . ILE E 1 285 ? 13.791 12.519 55.563 1.00 75.22 280 ILE E C 1
ATOM 10246 O O . ILE E 1 285 ? 13.055 11.565 55.838 1.00 91.93 280 ILE E O 1
ATOM 10251 N N . TRP E 1 286 ? 14.942 12.745 56.186 1.00 51.77 281 TRP E N 1
ATOM 10252 C CA . TRP E 1 286 ? 15.449 11.833 57.203 1.00 67.11 281 TRP E CA 1
ATOM 10253 C C . TRP E 1 286 ? 14.510 11.755 58.412 1.00 75.90 281 TRP E C 1
ATOM 10254 O O . TRP E 1 286 ? 14.351 10.693 59.008 1.00 62.67 281 TRP E O 1
ATOM 10265 N N . LYS E 1 287 ? 13.909 12.886 58.776 1.00 90.85 282 LYS E N 1
ATOM 10266 C CA . LYS E 1 287 ? 12.886 12.920 59.820 1.00 97.28 282 LYS E CA 1
ATOM 10267 C C . LYS E 1 287 ? 11.810 11.876 59.574 1.00 101.77 282 LYS E C 1
ATOM 10268 O O . LYS E 1 287 ? 11.598 10.980 60.391 1.00 111.33 282 LYS E O 1
ATOM 10274 N N . MET E 1 288 ? 11.130 12.013 58.439 1.00 86.20 283 MET E N 1
ATOM 10275 C CA . MET E 1 288 ? 10.018 11.143 58.093 1.00 76.87 283 MET E CA 1
ATOM 10276 C C . MET E 1 288 ? 10.454 9.694 57.984 1.00 79.09 283 MET E C 1
ATOM 10277 O O . MET E 1 288 ? 9.915 8.832 58.675 1.00 98.46 283 MET E O 1
ATOM 10282 N N . LEU E 1 289 ? 11.440 9.429 57.135 1.00 55.05 284 LEU E N 1
ATOM 10283 C CA . LEU E 1 289 ? 11.799 8.050 56.830 1.00 54.94 284 LEU E CA 1
ATOM 10284 C C . LEU E 1 289 ? 12.410 7.285 58.005 1.00 53.38 284 LEU E C 1
ATOM 10285 O O . LEU E 1 289 ? 12.251 6.072 58.092 1.00 45.11 284 LEU E O 1
ATOM 10290 N N . SER E 1 290 ? 13.091 7.981 58.912 1.00 57.61 285 SER E N 1
ATOM 10291 C CA . SER E 1 290 ? 13.706 7.315 60.063 1.00 62.70 285 SER E CA 1
ATOM 10292 C C . SER E 1 290 ? 12.638 6.693 60.968 1.00 72.48 285 SER E C 1
ATOM 10293 O O . SER E 1 290 ? 12.815 5.592 61.488 1.00 35.60 285 SER E O 1
ATOM 10296 N N . GLU E 1 291 ? 11.536 7.405 61.169 1.00 67.67 286 GLU E N 1
ATOM 10297 C CA . GLU E 1 291 ? 10.400 6.842 61.898 1.00 75.76 286 GLU E CA 1
ATOM 10298 C C . GLU E 1 291 ? 9.745 5.684 61.152 1.00 70.68 286 GLU E C 1
ATOM 10299 O O . GLU E 1 291 ? 9.370 4.677 61.754 1.00 74.75 286 GLU E O 1
ATOM 10305 N N . ILE E 1 292 ? 9.604 5.840 59.843 1.00 62.40 287 ILE E N 1
ATOM 10306 C CA . ILE E 1 292 ? 8.885 4.873 59.035 1.00 35.22 287 ILE E CA 1
ATOM 10307 C C . ILE E 1 292 ? 9.710 3.638 58.670 1.00 51.23 287 ILE E C 1
ATOM 10308 O O . ILE E 1 292 ? 9.171 2.544 58.535 1.00 59.29 287 ILE E O 1
ATOM 10313 N N . TRP E 1 293 ? 11.022 3.807 58.559 1.00 46.38 288 TRP E N 1
ATOM 10314 C CA . TRP E 1 293 ? 11.869 2.854 57.835 1.00 51.10 288 TRP E CA 1
ATOM 10315 C C . TRP E 1 293 ? 11.719 1.381 58.230 1.00 59.37 288 TRP E C 1
ATOM 10316 O O . TRP E 1 293 ? 12.078 0.500 57.449 1.00 66.04 288 TRP E O 1
ATOM 10327 N N . HIS E 1 294 ? 11.197 1.104 59.425 1.00 50.29 289 HIS E N 1
ATOM 10328 C CA . HIS E 1 294 ? 10.998 -0.287 59.824 1.00 52.66 289 HIS E CA 1
ATOM 10329 C C . HIS E 1 294 ? 9.833 -0.867 59.034 1.00 65.14 289 HIS E C 1
ATOM 10330 O O . HIS E 1 294 ? 9.661 -2.083 58.964 1.00 73.26 289 HIS E O 1
ATOM 10337 N N . ARG E 1 295 ? 9.035 0.018 58.439 1.00 64.25 290 ARG E N 1
ATOM 10338 C CA . ARG E 1 295 ? 7.855 -0.386 57.676 1.00 60.22 290 ARG E CA 1
ATOM 10339 C C . ARG E 1 295 ? 8.245 -1.079 56.384 1.00 67.21 290 ARG E C 1
ATOM 10340 O O . ARG E 1 295 ? 7.517 -1.943 55.907 1.00 55.08 290 ARG E O 1
ATOM 10348 N N . PHE E 1 296 ? 9.385 -0.696 55.817 1.00 75.32 291 PHE E N 1
ATOM 10349 C CA . PHE E 1 296 ? 9.831 -1.252 54.549 1.00 64.41 291 PHE E CA 1
ATOM 10350 C C . PHE E 1 296 ? 11.091 -2.090 54.768 1.00 68.05 291 PHE E C 1
ATOM 10351 O O . PHE E 1 296 ? 12.119 -1.862 54.133 1.00 71.93 291 PHE E O 1
ATOM 10359 N N . LEU E 1 297 ? 11.015 -3.049 55.686 1.00 66.00 292 LEU E N 1
ATOM 10360 C CA . LEU E 1 297 ? 12.143 -3.935 55.947 1.00 63.10 292 LEU E CA 1
ATOM 10361 C C . LEU E 1 297 ? 11.765 -5.394 55.785 1.00 65.79 292 LEU E C 1
ATOM 10362 O O . LEU E 1 297 ? 10.594 -5.762 55.884 1.00 81.48 292 LEU E O 1
ATOM 10367 N N . SER E 1 298 ? 12.774 -6.222 55.551 1.00 56.35 293 SER E N 1
ATOM 10368 C CA . SER E 1 298 ? 12.558 -7.641 55.346 1.00 67.92 293 SER E CA 1
ATOM 10369 C C . SER E 1 298 ? 12.668 -8.393 56.664 1.00 73.75 293 SER E C 1
ATOM 10370 O O . SER E 1 298 ? 13.676 -8.293 57.362 1.00 84.53 293 SER E O 1
ATOM 10373 N N . LYS E 1 299 ? 11.627 -9.144 57.005 1.00 68.04 294 LYS E N 1
ATOM 10374 C CA . LYS E 1 299 ? 11.608 -9.903 58.250 1.00 78.72 294 LYS E CA 1
ATOM 10375 C C . LYS E 1 299 ? 12.380 -11.207 58.075 1.00 86.85 294 LYS E C 1
ATOM 10376 O O . LYS E 1 299 ? 12.632 -11.927 59.038 1.00 81.12 294 LYS E O 1
ATOM 10382 N N . CYS E 1 300 ? 12.740 -11.502 56.830 1.00 94.79 295 CYS E N 1
ATOM 10383 C CA . CYS E 1 300 ? 13.525 -12.679 56.493 1.00 93.32 295 CYS E CA 1
ATOM 10384 C C . CYS E 1 300 ? 14.994 -12.292 56.409 1.00 97.27 295 CYS E C 1
ATOM 10385 O O . CYS E 1 300 ? 15.445 -11.374 57.101 1.00 89.49 295 CYS E O 1
ATOM 10388 N N . LYS E 1 301 ? 15.723 -13.004 55.548 1.00 107.69 296 LYS E N 1
ATOM 10389 C CA . LYS E 1 301 ? 17.146 -12.762 55.282 1.00 116.47 296 LYS E CA 1
ATOM 10390 C C . LYS E 1 301 ? 18.139 -13.240 56.353 1.00 115.76 296 LYS E C 1
ATOM 10391 O O . LYS E 1 301 ? 19.343 -13.048 56.195 1.00 126.43 296 LYS E O 1
ATOM 10397 N N . PHE E 1 302 ? 17.657 -13.845 57.437 1.00 99.98 297 PHE E N 1
ATOM 10398 C CA . PHE E 1 302 ? 18.574 -14.328 58.472 1.00 82.93 297 PHE E CA 1
ATOM 10399 C C . PHE E 1 302 ? 19.539 -15.358 57.893 1.00 78.14 297 PHE E C 1
ATOM 10400 O O . PHE E 1 302 ? 19.222 -16.037 56.913 1.00 60.43 297 PHE E O 1
ATOM 10408 N N . SER F 1 13 ? 18.346 -42.314 38.363 1.00 117.69 8 SER F N 1
ATOM 10409 C CA . SER F 1 13 ? 17.308 -41.289 38.372 1.00 115.08 8 SER F CA 1
ATOM 10410 C C . SER F 1 13 ? 17.806 -39.972 38.954 1.00 111.83 8 SER F C 1
ATOM 10411 O O . SER F 1 13 ? 18.591 -39.950 39.902 1.00 102.98 8 SER F O 1
ATOM 10414 N N . LEU F 1 14 ? 17.352 -38.876 38.358 1.00 114.48 9 LEU F N 1
ATOM 10415 C CA . LEU F 1 14 ? 17.729 -37.540 38.793 1.00 112.40 9 LEU F CA 1
ATOM 10416 C C . LEU F 1 14 ? 16.454 -36.742 39.030 1.00 124.45 9 LEU F C 1
ATOM 10417 O O . LEU F 1 14 ? 15.584 -36.693 38.167 1.00 134.21 9 LEU F O 1
ATOM 10422 N N . ARG F 1 15 ? 16.340 -36.131 40.204 1.00 118.37 10 ARG F N 1
ATOM 10423 C CA . ARG F 1 15 ? 15.143 -35.376 40.563 1.00 107.13 10 ARG F CA 1
ATOM 10424 C C . ARG F 1 15 ? 15.451 -33.903 40.774 1.00 102.21 10 ARG F C 1
ATOM 10425 O O . ARG F 1 15 ? 16.246 -33.532 41.635 1.00 109.90 10 ARG F O 1
ATOM 10433 N N . ILE F 1 16 ? 14.818 -33.069 39.961 1.00 88.52 11 ILE F N 1
ATOM 10434 C CA . ILE F 1 16 ? 15.036 -31.637 39.999 1.00 79.09 11 ILE F CA 1
ATOM 10435 C C . ILE F 1 16 ? 13.723 -30.897 40.219 1.00 83.76 11 ILE F C 1
ATOM 10436 O O . ILE F 1 16 ? 12.728 -31.180 39.552 1.00 87.11 11 ILE F O 1
ATOM 10441 N N . VAL F 1 17 ? 13.711 -29.953 41.156 1.00 90.12 12 VAL F N 1
ATOM 10442 C CA . VAL F 1 17 ? 12.528 -29.119 41.351 1.00 90.45 12 VAL F CA 1
ATOM 10443 C C . VAL F 1 17 ? 12.876 -27.658 41.066 1.00 95.17 12 VAL F C 1
ATOM 10444 O O . VAL F 1 17 ? 13.949 -27.184 41.442 1.00 97.70 12 VAL F O 1
ATOM 10448 N N . LEU F 1 18 ? 12.001 -26.961 40.348 1.00 97.81 13 LEU F N 1
ATOM 10449 C CA . LEU F 1 18 ? 12.273 -25.578 39.963 1.00 103.38 13 LEU F CA 1
ATOM 10450 C C . LEU F 1 18 ? 11.447 -24.581 40.776 1.00 101.73 13 LEU F C 1
ATOM 10451 O O . LEU F 1 18 ? 10.227 -24.508 40.628 1.00 107.39 13 LEU F O 1
ATOM 10456 N N . VAL F 1 19 ? 12.120 -23.806 41.625 1.00 86.39 14 VAL F N 1
ATOM 10457 C CA . VAL F 1 19 ? 11.441 -22.817 42.460 1.00 71.78 14 VAL F CA 1
ATOM 10458 C C . VAL F 1 19 ? 11.931 -21.395 42.193 1.00 70.45 14 VAL F C 1
ATOM 10459 O O . VAL F 1 19 ? 13.034 -21.189 41.689 1.00 59.51 14 VAL F O 1
ATOM 10463 N N . GLY F 1 20 ? 11.102 -20.418 42.544 1.00 69.84 15 GLY F N 1
ATOM 10464 C CA . GLY F 1 20 ? 11.407 -19.016 42.312 1.00 61.59 15 GLY F CA 1
ATOM 10465 C C . GLY F 1 20 ? 10.123 -18.211 42.323 1.00 63.03 15 GLY F C 1
ATOM 10466 O O . GLY F 1 20 ? 9.053 -18.763 42.564 1.00 74.84 15 GLY F O 1
ATOM 10467 N N . LYS F 1 21 ? 10.209 -16.910 42.070 1.00 58.89 16 LYS F N 1
ATOM 10468 C CA . LYS F 1 21 ? 9.000 -16.095 42.048 1.00 66.30 16 LYS F CA 1
ATOM 10469 C C . LYS F 1 21 ? 8.214 -16.346 40.763 1.00 75.95 16 LYS F C 1
ATOM 10470 O O . LYS F 1 21 ? 8.594 -17.183 39.949 1.00 81.94 16 LYS F O 1
ATOM 10476 N N . THR F 1 22 ? 7.117 -15.620 40.581 1.00 74.91 17 THR F N 1
ATOM 10477 C CA . THR F 1 22 ? 6.310 -15.779 39.379 1.00 74.83 17 THR F CA 1
ATOM 10478 C C . THR F 1 22 ? 6.815 -14.874 38.251 1.00 64.49 17 THR F C 1
ATOM 10479 O O . THR F 1 22 ? 7.020 -13.673 38.441 1.00 65.44 17 THR F O 1
ATOM 10483 N N . GLY F 1 23 ? 7.036 -15.468 37.080 1.00 61.26 18 GLY F N 1
ATOM 10484 C CA . GLY F 1 23 ? 7.476 -14.723 35.911 1.00 66.77 18 GLY F CA 1
ATOM 10485 C C . GLY F 1 23 ? 8.961 -14.842 35.644 1.00 78.16 18 GLY F C 1
ATOM 10486 O O . GLY F 1 23 ? 9.503 -14.166 34.767 1.00 86.77 18 GLY F O 1
ATOM 10487 N N . SER F 1 24 ? 9.620 -15.702 36.412 1.00 83.30 19 SER F N 1
ATOM 10488 C CA . SER F 1 24 ? 11.068 -15.834 36.354 1.00 81.71 19 SER F CA 1
ATOM 10489 C C . SER F 1 24 ? 11.540 -16.740 35.216 1.00 79.11 19 SER F C 1
ATOM 10490 O O . SER F 1 24 ? 12.723 -16.757 34.881 1.00 80.18 19 SER F O 1
ATOM 10493 N N . GLY F 1 25 ? 10.617 -17.478 34.610 1.00 74.39 20 GLY F N 1
ATOM 10494 C CA . GLY F 1 25 ? 10.981 -18.391 33.542 1.00 62.10 20 GLY F CA 1
ATOM 10495 C C . GLY F 1 25 ? 11.155 -19.828 33.998 1.00 55.41 20 GLY F C 1
ATOM 10496 O O . GLY F 1 25 ? 11.883 -20.598 33.373 1.00 60.20 20 GLY F O 1
ATOM 10497 N N . LYS F 1 26 ? 10.505 -20.183 35.102 1.00 51.42 21 LYS F N 1
ATOM 10498 C CA . LYS F 1 26 ? 10.548 -21.547 35.623 1.00 57.91 21 LYS F CA 1
ATOM 10499 C C . LYS F 1 26 ? 10.062 -22.569 34.612 1.00 57.27 21 LYS F C 1
ATOM 10500 O O . LYS F 1 26 ? 10.753 -23.538 34.308 1.00 56.23 21 LYS F O 1
ATOM 10506 N N . SER F 1 27 ? 8.863 -22.333 34.096 1.00 64.67 22 SER F N 1
ATOM 10507 C CA . SER F 1 27 ? 8.212 -23.258 33.184 1.00 66.34 22 SER F CA 1
ATOM 10508 C C . SER F 1 27 ? 8.968 -23.378 31.868 1.00 65.98 22 SER F C 1
ATOM 10509 O O . SER F 1 27 ? 9.129 -24.475 31.334 1.00 72.69 22 SER F O 1
ATOM 10512 N N . ALA F 1 28 ? 9.411 -22.235 31.350 1.00 51.04 23 ALA F N 1
ATOM 10513 C CA . ALA F 1 28 ? 10.254 -22.176 30.159 1.00 52.70 23 ALA F CA 1
ATOM 10514 C C . ALA F 1 28 ? 11.509 -23.020 30.327 1.00 64.35 23 ALA F C 1
ATOM 10515 O O . ALA F 1 28 ? 11.864 -23.815 29.451 1.00 68.50 23 ALA F O 1
ATOM 10517 N N . THR F 1 29 ? 12.187 -22.814 31.451 1.00 67.06 24 THR F N 1
ATOM 10518 C CA . THR F 1 29 ? 13.374 -23.583 31.806 1.00 67.11 24 THR F CA 1
ATOM 10519 C C . THR F 1 29 ? 13.089 -25.081 31.856 1.00 71.11 24 THR F C 1
ATOM 10520 O O . THR F 1 29 ? 13.886 -25.884 31.379 1.00 64.29 24 THR F O 1
ATOM 10524 N N . ALA F 1 30 ? 11.957 -25.451 32.446 1.00 74.45 25 ALA F N 1
ATOM 10525 C CA . ALA F 1 30 ? 11.520 -26.842 32.450 1.00 75.47 25 ALA F CA 1
ATOM 10526 C C . ALA F 1 30 ? 11.383 -27.370 31.024 1.00 80.05 25 ALA F C 1
ATOM 10527 O O . ALA F 1 30 ? 11.843 -28.468 30.712 1.00 74.89 25 ALA F O 1
ATOM 10529 N N . ASN F 1 31 ? 10.753 -26.575 30.163 1.00 81.55 26 ASN F N 1
ATOM 10530 C CA . ASN F 1 31 ? 10.551 -26.951 28.767 1.00 83.05 26 ASN F CA 1
ATOM 10531 C C . ASN F 1 31 ? 11.854 -27.212 28.026 1.00 90.41 26 ASN F C 1
ATOM 10532 O O . ASN F 1 31 ? 11.994 -28.233 27.353 1.00 103.68 26 ASN F O 1
ATOM 10537 N N . THR F 1 32 ? 12.800 -26.285 28.146 1.00 81.45 27 THR F N 1
ATOM 10538 C CA . THR F 1 32 ? 14.073 -26.421 27.453 1.00 76.82 27 THR F CA 1
ATOM 10539 C C . THR F 1 32 ? 14.923 -27.539 28.036 1.00 78.09 27 THR F C 1
ATOM 10540 O O . THR F 1 32 ? 15.797 -28.075 27.359 1.00 88.83 27 THR F O 1
ATOM 10544 N N . ILE F 1 33 ? 14.663 -27.885 29.293 1.00 69.21 28 ILE F N 1
ATOM 10545 C CA . ILE F 1 33 ? 15.292 -29.039 29.920 1.00 74.46 28 ILE F CA 1
ATOM 10546 C C . ILE F 1 33 ? 14.657 -30.295 29.344 1.00 83.58 28 ILE F C 1
ATOM 10547 O O . ILE F 1 33 ? 15.344 -31.267 29.031 1.00 84.49 28 ILE F O 1
ATOM 10552 N N . LEU F 1 34 ? 13.336 -30.257 29.192 1.00 91.62 29 LEU F N 1
ATOM 10553 C CA . LEU F 1 34 ? 12.588 -31.405 28.696 1.00 101.95 29 LEU F CA 1
ATOM 10554 C C . LEU F 1 34 ? 12.649 -31.505 27.170 1.00 105.09 29 LEU F C 1
ATOM 10555 O O . LEU F 1 34 ? 12.123 -32.449 26.580 1.00 106.13 29 LEU F O 1
ATOM 10560 N N . GLY F 1 35 ? 13.278 -30.517 26.539 1.00 100.79 30 GLY F N 1
ATOM 10561 C CA . GLY F 1 35 ? 13.618 -30.595 25.129 1.00 94.88 30 GLY F CA 1
ATOM 10562 C C . GLY F 1 35 ? 12.531 -30.151 24.175 1.00 97.02 30 GLY F C 1
ATOM 10563 O O . GLY F 1 35 ? 12.805 -29.783 23.033 1.00 95.38 30 GLY F O 1
ATOM 10564 N N . GLU F 1 36 ? 11.292 -30.178 24.649 1.00 101.90 31 GLU F N 1
ATOM 10565 C CA . GLU F 1 36 ? 10.153 -29.724 23.864 1.00 101.63 31 GLU F CA 1
ATOM 10566 C C . GLU F 1 36 ? 9.172 -29.031 24.789 1.00 96.43 31 GLU F C 1
ATOM 10567 O O . GLU F 1 36 ? 9.352 -29.040 26.006 1.00 97.18 31 GLU F O 1
ATOM 10573 N N . GLU F 1 37 ? 8.133 -28.434 24.222 1.00 90.33 32 GLU F N 1
ATOM 10574 C CA . GLU F 1 37 ? 7.212 -27.644 25.023 1.00 90.61 32 GLU F CA 1
ATOM 10575 C C . GLU F 1 37 ? 6.123 -28.523 25.632 1.00 84.46 32 GLU F C 1
ATOM 10576 O O . GLU F 1 37 ? 5.257 -29.044 24.934 1.00 78.73 32 GLU F O 1
ATOM 10582 N N . ILE F 1 38 ? 6.189 -28.682 26.949 1.00 87.97 33 ILE F N 1
ATOM 10583 C CA . ILE F 1 38 ? 5.273 -29.545 27.681 1.00 82.61 33 ILE F CA 1
ATOM 10584 C C . ILE F 1 38 ? 4.396 -28.711 28.601 1.00 80.42 33 ILE F C 1
ATOM 10585 O O . ILE F 1 38 ? 3.176 -28.671 28.444 1.00 85.73 33 ILE F O 1
ATOM 10590 N N . PHE F 1 39 ? 5.027 -28.047 29.564 1.00 72.19 34 PHE F N 1
ATOM 10591 C CA . PHE F 1 39 ? 4.321 -27.133 30.452 1.00 74.09 34 PHE F CA 1
ATOM 10592 C C . PHE F 1 39 ? 4.032 -25.829 29.726 1.00 64.63 34 PHE F C 1
ATOM 10593 O O . PHE F 1 39 ? 4.643 -25.534 28.701 1.00 62.70 34 PHE F O 1
ATOM 10601 N N . ASP F 1 40 ? 3.111 -25.040 30.260 1.00 65.79 35 ASP F N 1
ATOM 10602 C CA . ASP F 1 40 ? 2.745 -23.797 29.603 1.00 78.48 35 ASP F CA 1
ATOM 10603 C C . ASP F 1 40 ? 3.642 -22.674 30.067 1.00 71.40 35 ASP F C 1
ATOM 10604 O O . ASP F 1 40 ? 3.634 -22.304 31.236 1.00 60.77 35 ASP F O 1
ATOM 10609 N N . SER F 1 41 ? 4.428 -22.143 29.142 1.00 78.88 36 SER F N 1
ATOM 10610 C CA . SER F 1 41 ? 5.243 -20.979 29.427 1.00 83.66 36 SER F CA 1
ATOM 10611 C C . SER F 1 41 ? 4.842 -19.840 28.499 1.00 85.45 36 SER F C 1
ATOM 10612 O O . SER F 1 41 ? 5.017 -19.928 27.285 1.00 92.71 36 SER F O 1
ATOM 10615 N N . ARG F 1 42 ? 4.289 -18.776 29.073 1.00 78.74 37 ARG F N 1
ATOM 10616 C CA . ARG F 1 42 ? 3.939 -17.591 28.299 1.00 85.80 37 ARG F CA 1
ATOM 10617 C C . ARG F 1 42 ? 3.957 -16.381 29.212 1.00 87.40 37 ARG F C 1
ATOM 10618 O O . ARG F 1 42 ? 4.104 -16.515 30.426 1.00 85.51 37 ARG F O 1
ATOM 10626 N N . ILE F 1 43 ? 3.808 -15.200 28.627 1.00 83.83 38 ILE F N 1
ATOM 10627 C CA . ILE F 1 43 ? 3.843 -13.969 29.397 1.00 81.85 38 ILE F CA 1
ATOM 10628 C C . ILE F 1 43 ? 2.427 -13.584 29.813 1.00 79.95 38 ILE F C 1
ATOM 10629 O O . ILE F 1 43 ? 1.488 -13.670 29.021 1.00 84.82 38 ILE F O 1
ATOM 10634 N N . ALA F 1 44 ? 2.277 -13.198 31.074 1.00 72.54 39 ALA F N 1
ATOM 10635 C CA . ALA F 1 44 ? 0.967 -12.924 31.643 1.00 71.77 39 ALA F CA 1
ATOM 10636 C C . ALA F 1 44 ? 1.065 -11.895 32.757 1.00 73.96 39 ALA F C 1
ATOM 10637 O O . ALA F 1 44 ? 2.137 -11.679 33.319 1.00 82.82 39 ALA F O 1
ATOM 10639 N N . ALA F 1 45 ? -0.055 -11.258 33.074 1.00 67.65 40 ALA F N 1
ATOM 10640 C CA . ALA F 1 45 ? -0.090 -10.357 34.213 1.00 72.38 40 ALA F CA 1
ATOM 10641 C C . ALA F 1 45 ? -0.563 -11.098 35.459 1.00 80.26 40 ALA F C 1
ATOM 10642 O O . ALA F 1 45 ? -0.701 -10.510 36.529 1.00 92.57 40 ALA F O 1
ATOM 10644 N N . GLN F 1 46 ? -0.821 -12.393 35.306 1.00 76.62 41 GLN F N 1
ATOM 10645 C CA . GLN F 1 46 ? -1.116 -13.259 36.440 1.00 73.22 41 GLN F CA 1
ATOM 10646 C C . GLN F 1 46 ? -0.214 -14.489 36.354 1.00 79.29 41 GLN F C 1
ATOM 10647 O O . GLN F 1 46 ? 0.552 -14.632 35.403 1.00 81.40 41 GLN F O 1
ATOM 10653 N N . ALA F 1 47 ? -0.300 -15.376 37.337 1.00 44.32 42 ALA F N 1
ATOM 10654 C CA . ALA F 1 47 ? 0.465 -16.612 37.292 1.00 48.68 42 ALA F CA 1
ATOM 10655 C C . ALA F 1 47 ? -0.118 -17.567 36.260 1.00 63.32 42 ALA F C 1
ATOM 10656 O O . ALA F 1 47 ? -1.298 -17.906 36.315 1.00 88.50 42 ALA F O 1
ATOM 10658 N N . VAL F 1 48 ? 0.717 -18.007 35.324 1.00 61.36 43 VAL F N 1
ATOM 10659 C CA . VAL F 1 48 ? 0.288 -18.966 34.311 1.00 61.59 43 VAL F CA 1
ATOM 10660 C C . VAL F 1 48 ? 0.267 -20.364 34.914 1.00 70.38 43 VAL F C 1
ATOM 10661 O O . VAL F 1 48 ? -0.503 -21.226 34.485 1.00 84.52 43 VAL F O 1
ATOM 10665 N N . THR F 1 49 ? 1.100 -20.573 35.929 1.00 70.02 44 THR F N 1
ATOM 10666 C CA . THR F 1 49 ? 1.141 -21.840 36.641 1.00 74.41 44 THR F CA 1
ATOM 10667 C C . THR F 1 49 ? 0.603 -21.637 38.052 1.00 82.46 44 THR F C 1
ATOM 10668 O O . THR F 1 49 ? 1.249 -20.995 38.879 1.00 91.18 44 THR F O 1
ATOM 10672 N N . LYS F 1 50 ? -0.589 -22.165 38.316 1.00 85.67 45 LYS F N 1
ATOM 10673 C CA . LYS F 1 50 ? -1.179 -22.105 39.651 1.00 92.89 45 LYS F CA 1
ATOM 10674 C C . LYS F 1 50 ? -1.003 -23.419 40.410 1.00 89.24 45 LYS F C 1
ATOM 10675 O O . LYS F 1 50 ? -1.349 -23.523 41.590 1.00 78.08 45 LYS F O 1
ATOM 10681 N N . ASN F 1 51 ? -0.462 -24.418 39.724 1.00 87.72 46 ASN F N 1
ATOM 10682 C CA . ASN F 1 51 ? -0.384 -25.771 40.257 1.00 88.25 46 ASN F CA 1
ATOM 10683 C C . ASN F 1 51 ? 0.910 -26.478 39.893 1.00 83.37 46 ASN F C 1
ATOM 10684 O O . ASN F 1 51 ? 1.415 -26.340 38.780 1.00 83.89 46 ASN F O 1
ATOM 10689 N N . CYS F 1 52 ? 1.449 -27.231 40.845 1.00 79.55 47 CYS F N 1
ATOM 10690 C CA . CYS F 1 52 ? 2.639 -28.033 40.598 1.00 77.90 47 CYS F CA 1
ATOM 10691 C C . CYS F 1 52 ? 2.411 -29.024 39.470 1.00 82.78 47 CYS F C 1
ATOM 10692 O O . CYS F 1 52 ? 1.458 -29.798 39.496 1.00 88.57 47 CYS F O 1
ATOM 10695 N N . GLN F 1 53 ? 3.302 -29.004 38.488 1.00 89.71 48 GLN F N 1
ATOM 10696 C CA . GLN F 1 53 ? 3.235 -29.948 37.383 1.00 90.22 48 GLN F CA 1
ATOM 10697 C C . GLN F 1 53 ? 4.604 -30.582 37.216 1.00 90.07 48 GLN F C 1
ATOM 10698 O O . GLN F 1 53 ? 5.630 -29.929 37.402 1.00 88.67 48 GLN F O 1
ATOM 10704 N N . LYS F 1 54 ? 4.621 -31.863 36.876 1.00 91.12 49 LYS F N 1
ATOM 10705 C CA . LYS F 1 54 ? 5.875 -32.581 36.752 1.00 88.09 49 LYS F CA 1
ATOM 10706 C C . LYS F 1 54 ? 5.891 -33.432 35.493 1.00 96.78 49 LYS F C 1
ATOM 10707 O O . LYS F 1 54 ? 4.843 -33.798 34.958 1.00 96.88 49 LYS F O 1
ATOM 10713 N N . ALA F 1 55 ? 7.092 -33.725 35.013 1.00 100.37 50 ALA F N 1
ATOM 10714 C CA . ALA F 1 55 ? 7.261 -34.516 33.807 1.00 106.93 50 ALA F CA 1
ATOM 10715 C C . ALA F 1 55 ? 8.579 -35.264 33.872 1.00 101.59 50 ALA F C 1
ATOM 10716 O O . ALA F 1 55 ? 9.348 -35.097 34.816 1.00 110.71 50 ALA F O 1
ATOM 10718 N N . SER F 1 56 ? 8.851 -36.078 32.862 1.00 88.75 51 SER F N 1
ATOM 10719 C CA . SER F 1 56 ? 10.117 -36.786 32.813 1.00 92.90 51 SER F CA 1
ATOM 10720 C C . SER F 1 56 ? 10.742 -36.737 31.435 1.00 107.06 51 SER F C 1
ATOM 10721 O O . SER F 1 56 ? 10.046 -36.642 30.424 1.00 120.51 51 SER F O 1
ATOM 10724 N N . ARG F 1 57 ? 12.066 -36.812 31.409 1.00 105.17 52 ARG F N 1
ATOM 10725 C CA . ARG F 1 57 ? 12.801 -36.942 30.165 1.00 117.56 52 ARG F CA 1
ATOM 10726 C C . ARG F 1 57 ? 13.972 -37.867 30.392 1.00 123.28 52 ARG F C 1
ATOM 10727 O O . ARG F 1 57 ? 14.678 -37.770 31.397 1.00 126.19 52 ARG F O 1
ATOM 10735 N N . GLU F 1 58 ? 14.180 -38.763 29.441 1.00 133.63 53 GLU F N 1
ATOM 10736 C CA . GLU F 1 58 ? 15.324 -39.645 29.480 1.00 135.84 53 GLU F CA 1
ATOM 10737 C C . GLU F 1 58 ? 16.520 -38.887 28.917 1.00 138.30 53 GLU F C 1
ATOM 10738 O O . GLU F 1 58 ? 16.491 -38.439 27.768 1.00 145.27 53 GLU F O 1
ATOM 10744 N N . TRP F 1 59 ? 17.566 -38.729 29.722 1.00 132.85 54 TRP F N 1
ATOM 10745 C CA . TRP F 1 59 ? 18.780 -38.104 29.226 1.00 130.97 54 TRP F CA 1
ATOM 10746 C C . TRP F 1 59 ? 19.911 -39.088 29.442 1.00 134.63 54 TRP F C 1
ATOM 10747 O O . TRP F 1 59 ? 19.986 -39.719 30.492 1.00 134.52 54 TRP F O 1
ATOM 10758 N N . GLN F 1 60 ? 20.794 -39.175 28.449 1.00 136.75 55 GLN F N 1
ATOM 10759 C CA . GLN F 1 60 ? 22.020 -39.983 28.469 1.00 134.54 55 GLN F CA 1
ATOM 10760 C C . GLN F 1 60 ? 22.090 -41.129 29.479 1.00 140.71 55 GLN F C 1
ATOM 10761 O O . GLN F 1 60 ? 23.076 -41.254 30.203 1.00 139.49 55 GLN F O 1
ATOM 10767 N N . GLY F 1 61 ? 21.053 -41.959 29.538 1.00 140.66 56 GLY F N 1
ATOM 10768 C CA . GLY F 1 61 ? 21.071 -43.065 30.476 1.00 137.58 56 GLY F CA 1
ATOM 10769 C C . GLY F 1 61 ? 20.310 -42.774 31.752 1.00 134.12 56 GLY F C 1
ATOM 10770 O O . GLY F 1 61 ? 19.969 -43.687 32.502 1.00 130.97 56 GLY F O 1
ATOM 10771 N N . ARG F 1 62 ? 20.040 -41.496 31.998 1.00 134.46 57 ARG F N 1
ATOM 10772 C CA . ARG F 1 62 ? 19.435 -41.082 33.253 1.00 130.83 57 ARG F CA 1
ATOM 10773 C C . ARG F 1 62 ? 17.995 -40.698 32.988 1.00 125.72 57 ARG F C 1
ATOM 10774 O O . ARG F 1 62 ? 17.649 -40.260 31.892 1.00 127.51 57 ARG F O 1
ATOM 10782 N N . ASP F 1 63 ? 17.154 -40.845 34.002 1.00 120.06 58 ASP F N 1
ATOM 10783 C CA . ASP F 1 63 ? 15.786 -40.382 33.894 1.00 118.13 58 ASP F CA 1
ATOM 10784 C C . ASP F 1 63 ? 15.677 -39.072 34.657 1.00 115.83 58 ASP F C 1
ATOM 10785 O O . ASP F 1 63 ? 15.833 -39.039 35.879 1.00 115.60 58 ASP F O 1
ATOM 10790 N N . LEU F 1 64 ? 15.407 -37.993 33.934 1.00 110.40 59 LEU F N 1
ATOM 10791 C CA . LEU F 1 64 ? 15.307 -36.682 34.551 1.00 97.13 59 LEU F CA 1
ATOM 10792 C C . LEU F 1 64 ? 13.858 -36.429 34.928 1.00 106.03 59 LEU F C 1
ATOM 10793 O O . LEU F 1 64 ? 12.962 -36.578 34.098 1.00 121.49 59 LEU F O 1
ATOM 10798 N N . LEU F 1 65 ? 13.629 -36.046 36.179 1.00 94.65 60 LEU F N 1
ATOM 10799 C CA . LEU F 1 65 ? 12.281 -35.768 36.650 1.00 97.65 60 LEU F CA 1
ATOM 10800 C C . LEU F 1 65 ? 12.205 -34.310 37.072 1.00 104.39 60 LEU F C 1
ATOM 10801 O O . LEU F 1 65 ? 12.836 -33.903 38.043 1.00 109.22 60 LEU F O 1
ATOM 10806 N N . VAL F 1 66 ? 11.423 -33.528 36.338 1.00 99.20 61 VAL F N 1
ATOM 10807 C CA . VAL F 1 66 ? 11.388 -32.088 36.541 1.00 88.05 61 VAL F CA 1
ATOM 10808 C C . VAL F 1 66 ? 10.049 -31.636 37.108 1.00 90.31 61 VAL F C 1
ATOM 10809 O O . VAL F 1 66 ? 8.999 -31.849 36.504 1.00 90.18 61 VAL F O 1
ATOM 10813 N N . VAL F 1 67 ? 10.105 -31.019 38.283 1.00 94.36 62 VAL F N 1
ATOM 10814 C CA . VAL F 1 67 ? 8.917 -30.506 38.955 1.00 83.05 62 VAL F CA 1
ATOM 10815 C C . VAL F 1 67 ? 8.801 -28.992 38.788 1.00 75.92 62 VAL F C 1
ATOM 10816 O O . VAL F 1 67 ? 9.638 -28.240 39.283 1.00 73.79 62 VAL F O 1
ATOM 10820 N N . ASP F 1 68 ? 7.766 -28.550 38.079 1.00 66.17 63 ASP F N 1
ATOM 10821 C CA . ASP F 1 68 ? 7.541 -27.124 37.863 1.00 73.57 63 ASP F CA 1
ATOM 10822 C C . ASP F 1 68 ? 6.592 -26.587 38.929 1.00 74.04 63 ASP F C 1
ATOM 10823 O O . ASP F 1 68 ? 5.565 -27.197 39.221 1.00 66.75 63 ASP F O 1
ATOM 10828 N N . THR F 1 69 ? 6.933 -25.430 39.490 1.00 75.32 64 THR F N 1
ATOM 10829 C CA . THR F 1 69 ? 6.184 -24.874 40.611 1.00 65.25 64 THR F CA 1
ATOM 10830 C C . THR F 1 69 ? 5.561 -23.528 40.275 1.00 58.68 64 THR F C 1
ATOM 10831 O O . THR F 1 69 ? 6.063 -22.808 39.418 1.00 58.37 64 THR F O 1
ATOM 10835 N N . PRO F 1 70 ? 4.447 -23.194 40.944 1.00 61.26 65 PRO F N 1
ATOM 10836 C CA . PRO F 1 70 ? 3.830 -21.866 40.859 1.00 60.11 65 PRO F CA 1
ATOM 10837 C C . PRO F 1 70 ? 4.655 -20.832 41.600 1.00 65.43 65 PRO F C 1
ATOM 10838 O O . PRO F 1 70 ? 5.387 -21.196 42.522 1.00 61.13 65 PRO F O 1
ATOM 10842 N N . GLY F 1 71 ? 4.552 -19.572 41.185 1.00 79.97 66 GLY F N 1
ATOM 10843 C CA . GLY F 1 71 ? 5.233 -18.489 41.866 1.00 78.67 66 GLY F CA 1
ATOM 10844 C C . GLY F 1 71 ? 4.873 -18.530 43.335 1.00 89.80 66 GLY F C 1
ATOM 10845 O O . GLY F 1 71 ? 3.696 -18.595 43.687 1.00 97.33 66 GLY F O 1
ATOM 10846 N N . LEU F 1 72 ? 5.893 -18.501 44.188 1.00 92.82 67 LEU F N 1
ATOM 10847 C CA . LEU F 1 72 ? 5.730 -18.794 45.612 1.00 91.68 67 LEU F CA 1
ATOM 10848 C C . LEU F 1 72 ? 4.846 -17.811 46.375 1.00 92.12 67 LEU F C 1
ATOM 10849 O O . LEU F 1 72 ? 4.023 -18.217 47.197 1.00 88.89 67 LEU F O 1
ATOM 10854 N N . PHE F 1 73 ? 5.026 -16.521 46.119 1.00 90.69 68 PHE F N 1
ATOM 10855 C CA . PHE F 1 73 ? 4.270 -15.505 46.843 1.00 91.92 68 PHE F CA 1
ATOM 10856 C C . PHE F 1 73 ? 3.369 -14.678 45.930 1.00 82.27 68 PHE F C 1
ATOM 10857 O O . PHE F 1 73 ? 3.686 -14.454 44.765 1.00 80.22 68 PHE F O 1
ATOM 10865 N N . SER F 1 78 ? -1.056 -15.809 50.501 1.00 106.01 73 SER F N 1
ATOM 10866 C CA . SER F 1 78 ? -2.054 -16.730 51.036 1.00 110.03 73 SER F CA 1
ATOM 10867 C C . SER F 1 78 ? -1.404 -17.983 51.604 1.00 106.07 73 SER F C 1
ATOM 10868 O O . SER F 1 78 ? -0.771 -18.747 50.879 1.00 103.33 73 SER F O 1
ATOM 10871 N N . LEU F 1 79 ? -1.571 -18.183 52.906 1.00 85.58 74 LEU F N 1
ATOM 10872 C CA . LEU F 1 79 ? -0.993 -19.326 53.603 1.00 83.97 74 LEU F CA 1
ATOM 10873 C C . LEU F 1 79 ? -1.584 -20.666 53.149 1.00 95.89 74 LEU F C 1
ATOM 10874 O O . LEU F 1 79 ? -0.878 -21.675 53.094 1.00 93.79 74 LEU F O 1
ATOM 10879 N N . ASP F 1 80 ? -2.874 -20.668 52.824 1.00 104.84 75 ASP F N 1
ATOM 10880 C CA . ASP F 1 80 ? -3.560 -21.880 52.382 1.00 110.58 75 ASP F CA 1
ATOM 10881 C C . ASP F 1 80 ? -2.954 -22.401 51.085 1.00 116.39 75 ASP F C 1
ATOM 10882 O O . ASP F 1 80 ? -2.513 -23.549 51.007 1.00 122.80 75 ASP F O 1
ATOM 10887 N N . THR F 1 81 ? -2.945 -21.543 50.069 1.00 107.63 76 THR F N 1
ATOM 10888 C CA . THR F 1 81 ? -2.400 -21.886 48.764 1.00 97.87 76 THR F CA 1
ATOM 10889 C C . THR F 1 81 ? -0.926 -22.242 48.875 1.00 91.73 76 THR F C 1
ATOM 10890 O O . THR F 1 81 ? -0.462 -23.203 48.261 1.00 104.60 76 THR F O 1
ATOM 10894 N N . THR F 1 82 ? -0.194 -21.447 49.648 1.00 74.98 77 THR F N 1
ATOM 10895 C CA . THR F 1 82 ? 1.229 -21.675 49.872 1.00 65.63 77 THR F CA 1
ATOM 10896 C C . THR F 1 82 ? 1.505 -23.083 50.390 1.00 66.88 77 THR F C 1
ATOM 10897 O O . THR F 1 82 ? 2.320 -23.806 49.827 1.00 64.45 77 THR F O 1
ATOM 10901 N N . CYS F 1 83 ? 0.807 -23.472 51.451 1.00 76.84 78 CYS F N 1
ATOM 10902 C CA . CYS F 1 83 ? 0.965 -24.806 52.020 1.00 92.01 78 CYS F CA 1
ATOM 10903 C C . CYS F 1 83 ? 0.590 -25.904 51.033 1.00 104.24 78 CYS F C 1
ATOM 10904 O O . CYS F 1 83 ? 1.241 -26.946 50.984 1.00 114.42 78 CYS F O 1
ATOM 10907 N N . LYS F 1 84 ? -0.461 -25.666 50.252 1.00 101.77 79 LYS F N 1
ATOM 10908 C CA . LYS F 1 84 ? -0.931 -26.645 49.275 1.00 102.78 79 LYS F CA 1
ATOM 10909 C C . LYS F 1 84 ? 0.142 -26.965 48.244 1.00 101.68 79 LYS F C 1
ATOM 10910 O O . LYS F 1 84 ? 0.482 -28.130 48.025 1.00 98.01 79 LYS F O 1
ATOM 10916 N N . GLU F 1 85 ? 0.666 -25.920 47.614 1.00 95.35 80 GLU F N 1
ATOM 10917 C CA . GLU F 1 85 ? 1.646 -26.070 46.550 1.00 90.64 80 GLU F CA 1
ATOM 10918 C C . GLU F 1 85 ? 2.960 -26.623 47.091 1.00 95.40 80 GLU F C 1
ATOM 10919 O O . GLU F 1 85 ? 3.615 -27.435 46.436 1.00 102.14 80 GLU F O 1
ATOM 10925 N N . ILE F 1 86 ? 3.343 -26.177 48.284 1.00 92.13 81 ILE F N 1
ATOM 10926 C CA . ILE F 1 86 ? 4.506 -26.736 48.965 1.00 91.20 81 ILE F CA 1
ATOM 10927 C C . ILE F 1 86 ? 4.342 -28.240 49.147 1.00 107.52 81 ILE F C 1
ATOM 10928 O O . ILE F 1 86 ? 5.236 -29.014 48.804 1.00 116.17 81 ILE F O 1
ATOM 10933 N N . SER F 1 87 ? 3.192 -28.645 49.677 1.00 109.35 82 SER F N 1
ATOM 10934 C CA . SER F 1 87 ? 2.897 -30.058 49.897 1.00 104.46 82 SER F CA 1
ATOM 10935 C C . SER F 1 87 ? 2.984 -30.853 48.604 1.00 97.54 82 SER F C 1
ATOM 10936 O O . SER F 1 87 ? 3.584 -31.921 48.561 1.00 88.49 82 SER F O 1
ATOM 10939 N N . ARG F 1 88 ? 2.383 -30.313 47.553 1.00 99.11 83 ARG F N 1
ATOM 10940 C CA . ARG F 1 88 ? 2.404 -30.923 46.233 1.00 98.87 83 ARG F CA 1
ATOM 10941 C C . ARG F 1 88 ? 3.819 -31.051 45.694 1.00 95.41 83 ARG F C 1
ATOM 10942 O O . ARG F 1 88 ? 4.184 -32.083 45.131 1.00 101.21 83 ARG F O 1
ATOM 10950 N N . CYS F 1 89 ? 4.610 -29.997 45.864 1.00 82.10 84 CYS F N 1
ATOM 10951 C CA . CYS F 1 89 ? 6.007 -30.023 45.451 1.00 78.85 84 CYS F CA 1
ATOM 10952 C C . CYS F 1 89 ? 6.762 -31.131 46.170 1.00 81.94 84 CYS F C 1
ATOM 10953 O O . CYS F 1 89 ? 7.505 -31.892 45.552 1.00 79.62 84 CYS F O 1
ATOM 10956 N N . ILE F 1 90 ? 6.567 -31.210 47.482 1.00 86.57 85 ILE F N 1
ATOM 10957 C CA . ILE F 1 90 ? 7.179 -32.256 48.293 1.00 87.28 85 ILE F CA 1
ATOM 10958 C C . ILE F 1 90 ? 6.788 -33.653 47.821 1.00 93.66 85 ILE F C 1
ATOM 10959 O O . ILE F 1 90 ? 7.650 -34.507 47.608 1.00 93.74 85 ILE F O 1
ATOM 10964 N N . ILE F 1 91 ? 5.486 -33.877 47.663 1.00 96.42 86 ILE F N 1
ATOM 10965 C CA . ILE F 1 91 ? 4.971 -35.171 47.220 1.00 86.89 86 ILE F CA 1
ATOM 10966 C C . ILE F 1 91 ? 5.548 -35.560 45.862 1.00 71.69 86 ILE F C 1
ATOM 10967 O O . ILE F 1 91 ? 6.022 -36.680 45.685 1.00 62.53 86 ILE F O 1
ATOM 10972 N N . SER F 1 92 ? 5.509 -34.634 44.909 1.00 78.68 87 SER F N 1
ATOM 10973 C CA . SER F 1 92 ? 6.038 -34.894 43.573 1.00 96.96 87 SER F CA 1
ATOM 10974 C C . SER F 1 92 ? 7.538 -35.179 43.603 1.00 105.23 87 SER F C 1
ATOM 10975 O O . SER F 1 92 ? 8.039 -35.987 42.822 1.00 106.00 87 SER F O 1
ATOM 10978 N N . SER F 1 93 ? 8.250 -34.511 44.503 1.00 111.88 88 SER F N 1
ATOM 10979 C CA . SER F 1 93 ? 9.703 -34.630 44.571 1.00 117.81 88 SER F CA 1
ATOM 10980 C C . SER F 1 93 ? 10.173 -35.785 45.458 1.00 123.64 88 SER F C 1
ATOM 10981 O O . SER F 1 93 ? 11.372 -36.041 45.556 1.00 127.73 88 SER F O 1
ATOM 10984 N N . CYS F 1 94 ? 9.232 -36.467 46.107 1.00 120.99 89 CYS F N 1
ATOM 10985 C CA . CYS F 1 94 ? 9.550 -37.614 46.957 1.00 113.24 89 CYS F CA 1
ATOM 10986 C C . CYS F 1 94 ? 10.283 -38.697 46.167 1.00 110.79 89 CYS F C 1
ATOM 10987 O O . CYS F 1 94 ? 10.077 -38.823 44.962 1.00 114.83 89 CYS F O 1
ATOM 10990 N N . PRO F 1 95 ? 11.134 -39.494 46.839 1.00 107.11 90 PRO F N 1
ATOM 10991 C CA . PRO F 1 95 ? 11.497 -39.464 48.263 1.00 103.22 90 PRO F CA 1
ATOM 10992 C C . PRO F 1 95 ? 12.375 -38.272 48.632 1.00 97.37 90 PRO F C 1
ATOM 10993 O O . PRO F 1 95 ? 12.475 -37.928 49.807 1.00 97.91 90 PRO F O 1
ATOM 10997 N N . GLY F 1 96 ? 13.017 -37.668 47.639 1.00 88.05 91 GLY F N 1
ATOM 10998 C CA . GLY F 1 96 ? 13.728 -36.423 47.846 1.00 79.08 91 GLY F CA 1
ATOM 10999 C C . GLY F 1 96 ? 14.315 -35.889 46.560 1.00 82.39 91 GLY F C 1
ATOM 11000 O O . GLY F 1 96 ? 14.628 -36.660 45.653 1.00 90.43 91 GLY F O 1
ATOM 11001 N N . PRO F 1 97 ? 14.467 -34.560 46.469 1.00 74.07 92 PRO F N 1
ATOM 11002 C CA . PRO F 1 97 ? 15.051 -33.961 45.268 1.00 77.92 92 PRO F CA 1
ATOM 11003 C C . PRO F 1 97 ? 16.570 -34.069 45.268 1.00 75.59 92 PRO F C 1
ATOM 11004 O O . PRO F 1 97 ? 17.199 -34.024 46.322 1.00 56.46 92 PRO F O 1
ATOM 11008 N N . HIS F 1 98 ? 17.151 -34.202 44.082 1.00 88.94 93 HIS F N 1
ATOM 11009 C CA . HIS F 1 98 ? 18.597 -34.147 43.945 1.00 87.65 93 HIS F CA 1
ATOM 11010 C C . HIS F 1 98 ? 19.031 -32.692 43.860 1.00 83.00 93 HIS F C 1
ATOM 11011 O O . HIS F 1 98 ? 20.046 -32.304 44.438 1.00 80.74 93 HIS F O 1
ATOM 11018 N N . ALA F 1 99 ? 18.258 -31.890 43.134 1.00 82.24 94 ALA F N 1
ATOM 11019 C CA . ALA F 1 99 ? 18.546 -30.464 43.011 1.00 86.96 94 ALA F CA 1
ATOM 11020 C C . ALA F 1 99 ? 17.319 -29.571 43.218 1.00 90.27 94 ALA F C 1
ATOM 11021 O O . ALA F 1 99 ? 16.254 -29.787 42.626 1.00 93.77 94 ALA F O 1
ATOM 11023 N N . ILE F 1 100 ? 17.493 -28.561 44.063 1.00 91.44 95 ILE F N 1
ATOM 11024 C CA . ILE F 1 100 ? 16.549 -27.458 44.161 1.00 89.33 95 ILE F CA 1
ATOM 11025 C C . ILE F 1 100 ? 17.105 -26.294 43.354 1.00 94.29 95 ILE F C 1
ATOM 11026 O O . ILE F 1 100 ? 18.114 -25.698 43.724 1.00 97.15 95 ILE F O 1
ATOM 11031 N N . VAL F 1 101 ? 16.451 -25.976 42.246 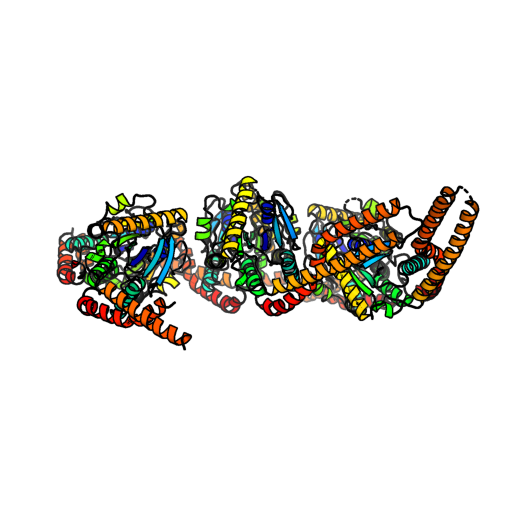1.00 84.98 96 VAL F N 1
ATOM 11032 C CA . VAL F 1 101 ? 16.938 -24.928 41.360 1.00 63.09 96 VAL F CA 1
ATOM 11033 C C . VAL F 1 101 ? 16.203 -23.610 41.567 1.00 56.96 96 VAL F C 1
ATOM 11034 O O . VAL F 1 101 ? 14.996 -23.517 41.347 1.00 66.94 96 VAL F O 1
ATOM 11038 N N . LEU F 1 102 ? 16.941 -22.597 42.008 1.00 49.73 97 LEU F N 1
ATOM 11039 C CA . LEU F 1 102 ? 16.386 -21.259 42.164 1.00 58.82 97 LEU F CA 1
ATOM 11040 C C . LEU F 1 102 ? 16.484 -20.513 40.836 1.00 73.64 97 LEU F C 1
ATOM 11041 O O . LEU F 1 102 ? 17.579 -20.266 40.330 1.00 78.05 97 LEU F O 1
ATOM 11046 N N . VAL F 1 103 ? 15.335 -20.154 40.273 1.00 63.62 98 VAL F N 1
ATOM 11047 C CA . VAL F 1 103 ? 15.298 -19.530 38.956 1.00 48.39 98 VAL F CA 1
ATOM 11048 C C . VAL F 1 103 ? 15.150 -18.011 39.072 1.00 45.44 98 VAL F C 1
ATOM 11049 O O . VAL F 1 103 ? 14.187 -17.513 39.657 1.00 46.56 98 VAL F O 1
ATOM 11053 N N . LEU F 1 104 ? 16.119 -17.283 38.525 1.00 49.08 99 LEU F N 1
ATOM 11054 C CA . LEU F 1 104 ? 16.102 -15.826 38.553 1.00 67.73 99 LEU F CA 1
ATOM 11055 C C . LEU F 1 104 ? 16.178 -15.263 37.142 1.00 73.58 99 LEU F C 1
ATOM 11056 O O . LEU F 1 104 ? 16.677 -15.926 36.234 1.00 74.39 99 LEU F O 1
ATOM 11061 N N . GLN F 1 105 ? 15.682 -14.043 36.955 1.00 81.74 100 GLN F N 1
ATOM 11062 C CA . GLN F 1 105 ? 15.984 -13.295 35.741 1.00 93.04 100 GLN F CA 1
ATOM 11063 C C . GLN F 1 105 ? 17.435 -12.856 35.855 1.00 102.60 100 GLN F C 1
ATOM 11064 O O . GLN F 1 105 ? 17.964 -12.755 36.963 1.00 106.41 100 GLN F O 1
ATOM 11070 N N . LEU F 1 106 ? 18.082 -12.608 34.720 1.00 105.21 101 LEU F N 1
ATOM 11071 C CA . LEU F 1 106 ? 19.488 -12.210 34.725 1.00 99.87 101 LEU F CA 1
ATOM 11072 C C . LEU F 1 106 ? 19.659 -10.882 35.452 1.00 100.18 101 LEU F C 1
ATOM 11073 O O . LEU F 1 106 ? 18.875 -9.954 35.254 1.00 98.29 101 LEU F O 1
ATOM 11078 N N . GLY F 1 107 ? 20.681 -10.801 36.297 1.00 100.17 102 GLY F N 1
ATOM 11079 C CA . GLY F 1 107 ? 20.910 -9.617 37.104 1.00 88.59 102 GLY F CA 1
ATOM 11080 C C . GLY F 1 107 ? 20.407 -9.777 38.522 1.00 83.38 102 GLY F C 1
ATOM 11081 O O . GLY F 1 107 ? 20.225 -10.896 38.998 1.00 85.08 102 GLY F O 1
ATOM 11082 N N . TYR F 1 109 ? 18.650 -10.133 42.064 1.00 68.95 104 TYR F N 1
ATOM 11083 C CA . TYR F 1 109 ? 18.154 -10.919 43.188 1.00 86.47 104 TYR F CA 1
ATOM 11084 C C . TYR F 1 109 ? 17.192 -10.056 43.997 1.00 85.70 104 TYR F C 1
ATOM 11085 O O . TYR F 1 109 ? 17.583 -9.028 44.553 1.00 84.64 104 TYR F O 1
ATOM 11094 N N . THR F 1 110 ? 15.935 -10.484 44.061 1.00 87.50 105 THR F N 1
ATOM 11095 C CA . THR F 1 110 ? 14.866 -9.657 44.616 1.00 83.76 105 THR F CA 1
ATOM 11096 C C . THR F 1 110 ? 14.213 -10.213 45.881 1.00 84.16 105 THR F C 1
ATOM 11097 O O . THR F 1 110 ? 14.517 -11.319 46.328 1.00 84.53 105 THR F O 1
ATOM 11101 N N . GLU F 1 111 ? 13.310 -9.419 46.445 1.00 80.69 106 GLU F N 1
ATOM 11102 C CA . GLU F 1 111 ? 12.672 -9.716 47.721 1.00 79.63 106 GLU F CA 1
ATOM 11103 C C . GLU F 1 111 ? 11.857 -11.007 47.707 1.00 78.33 106 GLU F C 1
ATOM 11104 O O . GLU F 1 111 ? 11.819 -11.731 48.703 1.00 79.10 106 GLU F O 1
ATOM 11110 N N . GLU F 1 112 ? 11.191 -11.284 46.589 1.00 73.62 107 GLU F N 1
ATOM 11111 C CA . GLU F 1 112 ? 10.399 -12.505 46.460 1.00 70.27 107 GLU F CA 1
ATOM 11112 C C . GLU F 1 112 ? 11.290 -13.737 46.510 1.00 61.89 107 GLU F C 1
ATOM 11113 O O . GLU F 1 112 ? 10.917 -14.759 47.077 1.00 60.75 107 GLU F O 1
ATOM 11119 N N . GLU F 1 113 ? 12.465 -13.635 45.899 1.00 50.60 108 GLU F N 1
ATOM 11120 C CA . GLU F 1 113 ? 13.442 -14.714 45.930 1.00 61.89 108 GLU F CA 1
ATOM 11121 C C . GLU F 1 113 ? 14.073 -14.832 47.311 1.00 74.24 108 GLU F C 1
ATOM 11122 O O . GLU F 1 113 ? 14.420 -15.929 47.753 1.00 65.69 108 GLU F O 1
ATOM 11128 N N . GLN F 1 114 ? 14.226 -13.693 47.980 1.00 78.19 109 GLN F N 1
ATOM 11129 C CA . GLN F 1 114 ? 14.709 -13.677 49.353 1.00 66.96 109 GLN F CA 1
ATOM 11130 C C . GLN F 1 114 ? 13.758 -14.464 50.232 1.00 67.29 109 GLN F C 1
ATOM 11131 O O . GLN F 1 114 ? 14.174 -15.352 50.975 1.00 82.51 109 GLN F O 1
ATOM 11137 N N . LYS F 1 115 ? 12.473 -14.140 50.123 1.00 53.30 110 LYS F N 1
ATOM 11138 C CA . LYS F 1 115 ? 11.443 -14.810 50.903 1.00 57.94 110 LYS F CA 1
ATOM 11139 C C . LYS F 1 115 ? 11.357 -16.278 50.509 1.00 68.92 110 LYS F C 1
ATOM 11140 O O . LYS F 1 115 ? 11.131 -17.146 51.351 1.00 77.49 110 LYS F O 1
ATOM 11146 N N . THR F 1 116 ? 11.559 -16.550 49.224 1.00 69.61 111 THR F N 1
ATOM 11147 C CA . THR F 1 116 ? 11.510 -17.913 48.712 1.00 69.11 111 THR F CA 1
ATOM 11148 C C . THR F 1 116 ? 12.630 -18.758 49.299 1.00 75.61 111 THR F C 1
ATOM 11149 O O . THR F 1 116 ? 12.392 -19.854 49.803 1.00 70.51 111 THR F O 1
ATOM 11153 N N . VAL F 1 117 ? 13.851 -18.240 49.231 1.00 85.03 112 VAL F N 1
ATOM 11154 C CA . VAL F 1 117 ? 15.009 -18.906 49.818 1.00 81.04 112 VAL F CA 1
ATOM 11155 C C . VAL F 1 117 ? 14.833 -19.058 51.327 1.00 68.48 112 VAL F C 1
ATOM 11156 O O . VAL F 1 117 ? 15.104 -20.120 51.892 1.00 72.34 112 VAL F O 1
ATOM 11160 N N . ALA F 1 118 ? 14.383 -17.983 51.969 1.00 41.35 113 ALA F N 1
ATOM 11161 C CA . ALA F 1 118 ? 14.106 -17.988 53.399 1.00 41.72 113 ALA F CA 1
ATOM 11162 C C . ALA F 1 118 ? 13.110 -19.076 53.782 1.00 63.27 113 ALA F C 1
ATOM 11163 O O . ALA F 1 118 ? 13.313 -19.801 54.757 1.00 77.33 113 ALA F O 1
ATOM 11165 N N . LEU F 1 119 ? 12.034 -19.181 53.010 1.00 65.00 114 LEU F N 1
ATOM 11166 C CA . LEU F 1 119 ? 11.007 -20.190 53.244 1.00 63.92 114 LEU F CA 1
ATOM 11167 C C . LEU F 1 119 ? 11.592 -21.596 53.148 1.00 62.28 114 LEU F C 1
ATOM 11168 O O . LEU F 1 119 ? 11.326 -22.442 54.000 1.00 61.02 114 LEU F O 1
ATOM 11173 N N . ILE F 1 120 ? 12.360 -21.846 52.090 1.00 64.61 115 ILE F N 1
ATOM 11174 C CA . ILE F 1 120 ? 13.008 -23.142 51.891 1.00 73.87 115 ILE F CA 1
ATOM 11175 C C . ILE F 1 120 ? 13.856 -23.538 53.096 1.00 69.97 115 ILE F C 1
ATOM 11176 O O . ILE F 1 120 ? 13.769 -24.669 53.583 1.00 53.14 115 ILE F O 1
ATOM 11181 N N . LYS F 1 121 ? 14.673 -22.594 53.560 1.00 77.38 116 LYS F N 1
ATOM 11182 C CA . LYS F 1 121 ? 15.470 -22.756 54.773 1.00 63.49 116 LYS F CA 1
ATOM 11183 C C . LYS F 1 121 ? 14.614 -23.077 55.993 1.00 51.08 116 LYS F C 1
ATOM 11184 O O . LYS F 1 121 ? 14.950 -23.957 56.777 1.00 49.03 116 LYS F O 1
ATOM 11190 N N . ALA F 1 122 ? 13.524 -22.336 56.166 1.00 42.82 117 ALA F N 1
ATOM 11191 C CA . ALA F 1 122 ? 12.670 -22.491 57.339 1.00 43.31 117 ALA F CA 1
ATOM 11192 C C . ALA F 1 122 ? 11.998 -23.860 57.367 1.00 59.63 117 ALA F C 1
ATOM 11193 O O . ALA F 1 122 ? 11.956 -24.522 58.405 1.00 63.27 117 ALA F O 1
ATOM 11195 N N . VAL F 1 123 ? 11.479 -24.287 56.222 1.00 64.44 118 VAL F N 1
ATOM 11196 C CA . VAL F 1 123 ? 10.770 -25.558 56.147 1.00 67.16 118 VAL F CA 1
ATOM 11197 C C . VAL F 1 123 ? 11.732 -26.739 56.150 1.00 79.64 118 VAL F C 1
ATOM 11198 O O . VAL F 1 123 ? 11.521 -27.729 56.848 1.00 81.88 118 VAL F O 1
ATOM 11202 N N . PHE F 1 124 ? 12.809 -26.619 55.380 1.00 82.65 119 PHE F N 1
ATOM 11203 C CA . PHE F 1 124 ? 13.713 -27.758 55.182 1.00 82.15 119 PHE F CA 1
ATOM 11204 C C . PHE F 1 124 ? 15.035 -27.686 55.956 1.00 83.92 119 PHE F C 1
ATOM 11205 O O . PHE F 1 124 ? 15.577 -28.716 56.346 1.00 81.35 119 PHE F O 1
ATOM 11213 N N . GLY F 1 125 ? 15.579 -26.488 56.138 1.00 94.38 120 GLY F N 1
ATOM 11214 C CA . GLY F 1 125 ? 16.827 -26.340 56.866 1.00 94.83 120 GLY F CA 1
ATOM 11215 C C . GLY F 1 125 ? 17.917 -25.672 56.055 1.00 92.78 120 GLY F C 1
ATOM 11216 O O . GLY F 1 125 ? 17.702 -25.313 54.901 1.00 99.70 120 GLY F O 1
ATOM 11217 N N . LYS F 1 126 ? 19.081 -25.487 56.671 1.00 81.23 121 LYS F N 1
ATOM 11218 C CA . LYS F 1 126 ? 20.254 -25.000 55.956 1.00 65.54 121 LYS F CA 1
ATOM 11219 C C . LYS F 1 126 ? 20.848 -26.108 55.098 1.00 66.61 121 LYS F C 1
ATOM 11220 O O . LYS F 1 126 ? 21.595 -25.844 54.155 1.00 68.33 121 LYS F O 1
ATOM 11226 N N . SER F 1 127 ? 20.522 -27.351 55.433 1.00 75.70 122 SER F N 1
ATOM 11227 C CA . SER F 1 127 ? 21.044 -28.498 54.704 1.00 94.78 122 SER F CA 1
ATOM 11228 C C . SER F 1 127 ? 20.395 -28.611 53.328 1.00 103.14 122 SER F C 1
ATOM 11229 O O . SER F 1 127 ? 20.826 -29.405 52.494 1.00 107.29 122 SER F O 1
ATOM 11232 N N . ALA F 1 128 ? 19.350 -27.820 53.104 1.00 97.56 123 ALA F N 1
ATOM 11233 C CA . ALA F 1 128 ? 18.666 -27.793 51.820 1.00 81.79 123 ALA F CA 1
ATOM 11234 C C . ALA F 1 128 ? 19.438 -26.928 50.832 1.00 85.33 123 ALA F C 1
ATOM 11235 O O . ALA F 1 128 ? 19.333 -27.115 49.623 1.00 98.52 123 ALA F O 1
ATOM 11237 N N . MET F 1 129 ? 20.213 -25.981 51.358 1.00 80.38 124 MET F N 1
ATOM 11238 C CA . MET F 1 129 ? 20.951 -25.036 50.526 1.00 81.49 124 MET F CA 1
ATOM 11239 C C . MET F 1 129 ? 22.230 -25.646 49.974 1.00 86.16 124 MET F C 1
ATOM 11240 O O . MET F 1 129 ? 22.926 -25.029 49.171 1.00 85.48 124 MET F O 1
ATOM 11245 N N . LYS F 1 130 ? 22.545 -26.855 50.421 1.00 91.40 125 LYS F N 1
ATOM 11246 C CA . LYS F 1 130 ? 23.646 -27.606 49.841 1.00 101.11 125 LYS F CA 1
ATOM 11247 C C . LYS F 1 130 ? 23.196 -28.196 48.514 1.00 107.30 125 LYS F C 1
ATOM 11248 O O . LYS F 1 130 ? 24.002 -28.421 47.616 1.00 118.03 125 LYS F O 1
ATOM 11254 N N . HIS F 1 131 ? 21.899 -28.461 48.408 1.00 103.71 126 HIS F N 1
ATOM 11255 C CA . HIS F 1 131 ? 21.335 -29.029 47.191 1.00 105.01 126 HIS F CA 1
ATOM 11256 C C . HIS F 1 131 ? 20.728 -27.964 46.280 1.00 96.50 126 HIS F C 1
ATOM 11257 O O . HIS F 1 131 ? 20.134 -28.279 45.250 1.00 83.06 126 HIS F O 1
ATOM 11264 N N . MET F 1 132 ? 20.868 -26.702 46.672 1.00 98.27 127 MET F N 1
ATOM 11265 C CA . MET F 1 132 ? 20.379 -25.600 45.855 1.00 85.74 127 MET F CA 1
ATOM 11266 C C . MET F 1 132 ? 21.401 -25.179 44.809 1.00 94.29 127 MET F C 1
ATOM 11267 O O . MET F 1 132 ? 22.583 -25.010 45.111 1.00 92.83 127 MET F O 1
ATOM 11272 N N . VAL F 1 133 ? 20.931 -25.008 43.578 1.00 95.18 128 VAL F N 1
ATOM 11273 C CA . VAL F 1 133 ? 21.741 -24.412 42.526 1.00 89.07 128 VAL F CA 1
ATOM 11274 C C . VAL F 1 133 ? 21.018 -23.194 41.962 1.00 89.64 128 VAL F C 1
ATOM 11275 O O . VAL F 1 133 ? 19.788 -23.132 41.967 1.00 90.84 128 VAL F O 1
ATOM 11279 N N . ILE F 1 134 ? 21.787 -22.215 41.499 1.00 92.98 129 ILE F N 1
ATOM 11280 C CA . ILE F 1 134 ? 21.224 -20.993 40.940 1.00 87.44 129 ILE F CA 1
ATOM 11281 C C . ILE F 1 134 ? 21.195 -21.026 39.418 1.00 89.19 129 ILE F C 1
ATOM 11282 O O . ILE F 1 134 ? 22.196 -21.334 38.771 1.00 95.74 129 ILE F O 1
ATOM 11287 N N . LEU F 1 135 ? 20.038 -20.703 38.851 1.00 90.18 130 LEU F N 1
ATOM 11288 C CA . LEU F 1 135 ? 19.888 -20.625 37.403 1.00 81.17 130 LEU F CA 1
ATOM 11289 C C . LEU F 1 135 ? 19.351 -19.263 36.990 1.00 70.58 130 LEU F C 1
ATOM 11290 O O . LEU F 1 135 ? 18.326 -18.815 37.496 1.00 72.28 130 LEU F O 1
ATOM 11295 N N . PHE F 1 136 ? 20.037 -18.618 36.055 1.00 51.77 131 PHE F N 1
ATOM 11296 C CA . PHE F 1 136 ? 19.597 -17.333 35.541 1.00 70.76 131 PHE F CA 1
ATOM 11297 C C . PHE F 1 136 ? 18.996 -17.559 34.165 1.00 88.56 131 PHE F C 1
ATOM 11298 O O . PHE F 1 136 ? 19.416 -18.458 33.449 1.00 99.01 131 PHE F O 1
ATOM 11306 N N . THR F 1 137 ? 18.011 -16.751 33.794 1.00 82.66 132 THR F N 1
ATOM 11307 C CA . THR F 1 137 ? 17.417 -16.852 32.467 1.00 76.64 132 THR F CA 1
ATOM 11308 C C . THR F 1 137 ? 17.723 -15.587 31.675 1.00 74.50 132 THR F C 1
ATOM 11309 O O . THR F 1 137 ? 18.401 -14.691 32.181 1.00 71.31 132 THR F O 1
ATOM 11313 N N . ARG F 1 138 ? 17.253 -15.535 30.430 1.00 65.08 133 ARG F N 1
ATOM 11314 C CA . ARG F 1 138 ? 17.507 -14.399 29.544 1.00 58.80 133 ARG F CA 1
ATOM 11315 C C . ARG F 1 138 ? 19.006 -14.205 29.317 1.00 56.23 133 ARG F C 1
ATOM 11316 O O . ARG F 1 138 ? 19.497 -13.078 29.281 1.00 55.57 133 ARG F O 1
ATOM 11324 N N . LYS F 1 139 ? 19.721 -15.317 29.169 1.00 47.91 134 LYS F N 1
ATOM 11325 C CA . LYS F 1 139 ? 21.164 -15.313 28.938 1.00 58.79 134 LYS F CA 1
ATOM 11326 C C . LYS F 1 139 ? 21.538 -14.505 27.700 1.00 55.30 134 LYS F C 1
ATOM 11327 O O . LYS F 1 139 ? 22.622 -13.933 27.621 1.00 59.74 134 LYS F O 1
ATOM 11333 N N . GLU F 1 140 ? 20.642 -14.471 26.724 1.00 59.83 135 GLU F N 1
ATOM 11334 C CA . GLU F 1 140 ? 20.927 -13.787 25.470 1.00 77.12 135 GLU F CA 1
ATOM 11335 C C . GLU F 1 140 ? 20.941 -12.265 25.623 1.00 80.57 135 GLU F C 1
ATOM 11336 O O . GLU F 1 140 ? 21.263 -11.550 24.676 1.00 80.36 135 GLU F O 1
ATOM 11342 N N . GLU F 1 141 ? 20.600 -11.770 26.809 1.00 80.52 136 GLU F N 1
ATOM 11343 C CA . GLU F 1 141 ? 20.454 -10.333 26.998 1.00 90.66 136 GLU F CA 1
ATOM 11344 C C . GLU F 1 141 ? 21.801 -9.637 27.173 1.00 87.95 136 GLU F C 1
ATOM 11345 O O . GLU F 1 141 ? 21.927 -8.440 26.913 1.00 89.15 136 GLU F O 1
ATOM 11351 N N . LEU F 1 142 ? 22.814 -10.391 27.588 1.00 84.79 137 LEU F N 1
ATOM 11352 C CA . LEU F 1 142 ? 24.145 -9.816 27.770 1.00 84.34 137 LEU F CA 1
ATOM 11353 C C . LEU F 1 142 ? 24.866 -9.720 26.437 1.00 93.83 137 LEU F C 1
ATOM 11354 O O . LEU F 1 142 ? 25.805 -8.936 26.278 1.00 96.00 137 LEU F O 1
ATOM 11359 N N . GLU F 1 143 ? 24.414 -10.538 25.490 1.00 100.53 138 GLU F N 1
ATOM 11360 C CA . GLU F 1 143 ? 24.893 -10.491 24.114 1.00 92.83 138 GLU F CA 1
ATOM 11361 C C . GLU F 1 143 ? 26.377 -10.830 24.008 1.00 81.58 138 GLU F C 1
ATOM 11362 O O . GLU F 1 143 ? 27.194 -9.972 23.680 1.00 83.52 138 GLU F O 1
ATOM 11368 N N . SER F 1 146 ? 30.354 -12.022 29.023 1.00 83.47 141 SER F N 1
ATOM 11369 C CA . SER F 1 146 ? 30.542 -13.294 29.708 1.00 98.76 141 SER F CA 1
ATOM 11370 C C . SER F 1 146 ? 29.693 -13.364 30.969 1.00 107.75 141 SER F C 1
ATOM 11371 O O . SER F 1 146 ? 29.579 -12.390 31.714 1.00 121.50 141 SER F O 1
ATOM 11374 N N . PHE F 1 147 ? 29.091 -14.526 31.192 1.00 106.18 142 PHE F N 1
ATOM 11375 C CA . PHE F 1 147 ? 28.319 -14.789 32.397 1.00 96.98 142 PHE F CA 1
ATOM 11376 C C . PHE F 1 147 ? 29.244 -14.701 33.610 1.00 103.93 142 PHE F C 1
ATOM 11377 O O . PHE F 1 147 ? 28.869 -14.191 34.665 1.00 109.53 142 PHE F O 1
ATOM 11385 N N . HIS F 1 148 ? 30.461 -15.205 33.439 1.00 102.92 143 HIS F N 1
ATOM 11386 C CA . HIS F 1 148 ? 31.487 -15.163 34.471 1.00 100.88 143 HIS F CA 1
ATOM 11387 C C . HIS F 1 148 ? 31.763 -13.708 34.878 1.00 95.87 143 HIS F C 1
ATOM 11388 O O . HIS F 1 148 ? 31.697 -13.360 36.058 1.00 105.70 143 HIS F O 1
ATOM 11395 N N . ASP F 1 149 ? 32.095 -12.875 33.892 1.00 77.95 144 ASP F N 1
ATOM 11396 C CA . ASP F 1 149 ? 32.295 -11.443 34.109 1.00 82.61 144 ASP F CA 1
ATOM 11397 C C . ASP F 1 149 ? 31.062 -10.785 34.713 1.00 87.62 144 ASP F C 1
ATOM 11398 O O . ASP F 1 149 ? 31.168 -9.858 35.515 1.00 102.01 144 ASP F O 1
ATOM 11403 N N . PHE F 1 150 ? 29.893 -11.267 34.313 1.00 74.41 145 PHE F N 1
ATOM 11404 C CA . PHE F 1 150 ? 28.628 -10.672 34.728 1.00 72.80 145 PHE F CA 1
ATOM 11405 C C . PHE F 1 150 ? 28.345 -10.790 36.226 1.00 69.76 145 PHE F C 1
ATOM 11406 O O . PHE F 1 150 ? 28.098 -9.787 36.896 1.00 76.54 145 PHE F O 1
ATOM 11414 N N . ILE F 1 151 ? 28.373 -12.011 36.750 1.00 62.40 146 ILE F N 1
ATOM 11415 C CA . ILE F 1 151 ? 28.112 -12.222 38.170 1.00 82.42 146 ILE F CA 1
ATOM 11416 C C . ILE F 1 151 ? 29.323 -11.891 39.031 1.00 91.18 146 ILE F C 1
ATOM 11417 O O . ILE F 1 151 ? 29.241 -11.903 40.258 1.00 101.05 146 ILE F O 1
ATOM 11422 N N . ALA F 1 152 ? 30.448 -11.604 38.385 1.00 85.55 147 ALA F N 1
ATOM 11423 C CA . ALA F 1 152 ? 31.625 -11.135 39.100 1.00 79.64 147 ALA F CA 1
ATOM 11424 C C . ALA F 1 152 ? 31.455 -9.658 39.434 1.00 84.55 147 ALA F C 1
ATOM 11425 O O . ALA F 1 152 ? 32.009 -9.156 40.411 1.00 89.23 147 ALA F O 1
ATOM 11427 N N . ASP F 1 153 ? 30.664 -8.977 38.612 1.00 84.53 148 ASP F N 1
ATOM 11428 C CA . ASP F 1 153 ? 30.372 -7.560 38.785 1.00 80.44 148 ASP F CA 1
ATOM 11429 C C . ASP F 1 153 ? 29.161 -7.364 39.688 1.00 79.20 148 ASP F C 1
ATOM 11430 O O . ASP F 1 153 ? 28.660 -6.250 39.824 1.00 44.53 148 ASP F O 1
ATOM 11435 N N . ALA F 1 154 ? 28.697 -8.452 40.297 1.00 82.19 149 ALA F N 1
ATOM 11436 C CA . ALA F 1 154 ? 27.419 -8.470 41.009 1.00 81.94 149 ALA F CA 1
ATOM 11437 C C . ALA F 1 154 ? 27.390 -7.640 42.293 1.00 74.64 149 ALA F C 1
ATOM 11438 O O . ALA F 1 154 ? 28.377 -7.011 42.665 1.00 86.44 149 ALA F O 1
ATOM 11440 N N . ASP F 1 155 ? 26.242 -7.653 42.964 1.00 61.85 150 ASP F N 1
ATOM 11441 C CA . ASP F 1 155 ? 26.027 -6.855 44.166 1.00 80.41 150 ASP F CA 1
ATOM 11442 C C . ASP F 1 155 ? 26.082 -7.748 45.402 1.00 99.99 150 ASP F C 1
ATOM 11443 O O . ASP F 1 155 ? 26.295 -8.954 45.292 1.00 109.53 150 ASP F O 1
ATOM 11448 N N . VAL F 1 156 ? 25.890 -7.149 46.574 1.00 103.43 151 VAL F N 1
ATOM 11449 C CA . VAL F 1 156 ? 26.088 -7.831 47.850 1.00 95.50 151 VAL F CA 1
ATOM 11450 C C . VAL F 1 156 ? 25.121 -8.994 48.078 1.00 96.85 151 VAL F C 1
ATOM 11451 O O . VAL F 1 156 ? 25.538 -10.091 48.460 1.00 84.81 151 VAL F O 1
ATOM 11455 N N . GLY F 1 157 ? 23.835 -8.748 47.835 1.00 101.54 152 GLY F N 1
ATOM 11456 C CA . GLY F 1 157 ? 22.803 -9.744 48.071 1.00 96.92 152 GLY F CA 1
ATOM 11457 C C . GLY F 1 157 ? 22.924 -10.943 47.154 1.00 92.12 152 GLY F C 1
ATOM 11458 O O . GLY F 1 157 ? 22.838 -12.084 47.602 1.00 103.73 152 GLY F O 1
ATOM 11459 N N . LEU F 1 158 ? 23.116 -10.681 45.866 1.00 74.37 153 LEU F N 1
ATOM 11460 C CA . LEU F 1 158 ? 23.330 -11.742 44.888 1.00 76.21 153 LEU F CA 1
ATOM 11461 C C . LEU F 1 158 ? 24.601 -12.536 45.197 1.00 77.01 153 LEU F C 1
ATOM 11462 O O . LEU F 1 158 ? 24.627 -13.761 45.061 1.00 70.30 153 LEU F O 1
ATOM 11467 N N . LYS F 1 159 ? 25.655 -11.823 45.589 1.00 77.78 154 LYS F N 1
ATOM 11468 C CA . LYS F 1 159 ? 26.922 -12.445 45.969 1.00 73.67 154 LYS F CA 1
ATOM 11469 C C . LYS F 1 159 ? 26.738 -13.391 47.146 1.00 76.09 154 LYS F C 1
ATOM 11470 O O . LYS F 1 159 ? 27.258 -14.508 47.143 1.00 79.12 154 LYS F O 1
ATOM 11476 N N . SER F 1 160 ? 25.986 -12.939 48.143 1.00 77.18 155 SER F N 1
ATOM 11477 C CA . SER F 1 160 ? 25.727 -13.731 49.340 1.00 82.54 155 SER F CA 1
ATOM 11478 C C . SER F 1 160 ? 25.050 -15.060 49.017 1.00 93.81 155 SER F C 1
ATOM 11479 O O . SER F 1 160 ? 25.530 -16.117 49.422 1.00 98.73 155 SER F O 1
ATOM 11482 N N . ILE F 1 161 ? 23.938 -15.002 48.290 1.00 93.58 156 ILE F N 1
ATOM 11483 C CA . ILE F 1 161 ? 23.170 -16.204 47.965 1.00 92.46 156 ILE F CA 1
ATOM 11484 C C . ILE F 1 161 ? 23.961 -17.156 47.063 1.00 89.31 156 ILE F C 1
ATOM 11485 O O . ILE F 1 161 ? 23.841 -18.376 47.181 1.00 89.86 156 ILE F O 1
ATOM 11490 N N . VAL F 1 162 ? 24.761 -16.599 46.159 1.00 84.72 157 VAL F N 1
ATOM 11491 C CA . VAL F 1 162 ? 25.654 -17.413 45.340 1.00 86.09 157 VAL F CA 1
ATOM 11492 C C . VAL F 1 162 ? 26.639 -18.176 46.231 1.00 98.28 157 VAL F C 1
ATOM 11493 O O . VAL F 1 162 ? 26.870 -19.372 46.032 1.00 99.10 157 VAL F O 1
ATOM 11497 N N . LYS F 1 163 ? 27.206 -17.481 47.218 1.00 90.74 158 LYS F N 1
ATOM 11498 C CA . LYS F 1 163 ? 28.093 -18.105 48.198 1.00 72.63 158 LYS F CA 1
ATOM 11499 C C . LYS F 1 163 ? 27.398 -19.254 48.920 1.00 74.84 158 LYS F C 1
ATOM 11500 O O . LYS F 1 163 ? 27.953 -20.349 49.036 1.00 70.49 158 LYS F O 1
ATOM 11506 N N . GLU F 1 164 ? 26.186 -18.990 49.407 1.00 81.70 159 GLU F N 1
ATOM 11507 C CA . GLU F 1 164 ? 25.392 -19.989 50.119 1.00 83.04 159 GLU F CA 1
ATOM 11508 C C . GLU F 1 164 ? 25.133 -21.207 49.238 1.00 83.46 159 GLU F C 1
ATOM 11509 O O . GLU F 1 164 ? 25.092 -22.339 49.720 1.00 87.87 159 GLU F O 1
ATOM 11515 N N . CYS F 1 165 ? 24.960 -20.966 47.943 1.00 76.60 160 CYS F N 1
ATOM 11516 C CA . CYS F 1 165 ? 24.718 -22.046 46.996 1.00 70.68 160 CYS F CA 1
ATOM 11517 C C . CYS F 1 165 ? 26.022 -22.655 46.513 1.00 69.20 160 CYS F C 1
ATOM 11518 O O . CYS F 1 165 ? 26.019 -23.523 45.647 1.00 54.54 160 CYS F O 1
ATOM 11521 N N . GLY F 1 166 ? 27.138 -22.170 47.047 1.00 87.92 161 GLY F N 1
ATOM 11522 C CA . GLY F 1 166 ? 28.423 -22.789 46.789 1.00 105.25 161 GLY F CA 1
ATOM 11523 C C . GLY F 1 166 ? 28.987 -22.458 45.424 1.00 110.86 161 GLY F C 1
ATOM 11524 O O . GLY F 1 166 ? 29.732 -23.252 44.850 1.00 114.35 161 GLY F O 1
ATOM 11525 N N . ASN F 1 167 ? 28.622 -21.287 44.906 1.00 110.18 162 ASN F N 1
ATOM 11526 C CA . ASN F 1 167 ? 28.985 -20.873 43.551 1.00 112.61 162 ASN F CA 1
ATOM 11527 C C . ASN F 1 167 ? 28.564 -21.872 42.479 1.00 100.04 162 ASN F C 1
ATOM 11528 O O . ASN F 1 167 ? 29.295 -22.127 41.520 1.00 85.48 162 ASN F O 1
ATOM 11533 N N . ARG F 1 168 ? 27.371 -22.428 42.641 1.00 97.43 163 ARG F N 1
ATOM 11534 C CA . ARG F 1 168 ? 26.783 -23.250 41.600 1.00 87.78 163 ARG F CA 1
ATOM 11535 C C . ARG F 1 168 ? 25.769 -22.404 40.847 1.00 85.36 163 ARG F C 1
ATOM 11536 O O . ARG F 1 168 ? 24.670 -22.157 41.338 1.00 81.73 163 ARG F O 1
ATOM 11544 N N . CYS F 1 169 ? 26.150 -21.949 39.660 1.00 89.57 164 CYS F N 1
ATOM 11545 C CA . CYS F 1 169 ? 25.289 -21.094 38.855 1.00 94.02 164 CYS F CA 1
ATOM 11546 C C . CYS F 1 169 ? 25.394 -21.444 37.378 1.00 98.78 164 CYS F C 1
ATOM 11547 O O . CYS F 1 169 ? 26.478 -21.731 36.872 1.00 100.11 164 CYS F O 1
ATOM 11550 N N . CYS F 1 170 ? 24.255 -21.428 36.694 1.00 96.66 165 CYS F N 1
ATOM 11551 C CA . CYS F 1 170 ? 24.222 -21.634 35.252 1.00 79.16 165 CYS F CA 1
ATOM 11552 C C . CYS F 1 170 ? 23.248 -20.640 34.653 1.00 77.43 165 CYS F C 1
ATOM 11553 O O . CYS F 1 170 ? 22.405 -20.091 35.357 1.00 68.62 165 CYS F O 1
ATOM 11556 N N . ALA F 1 171 ? 23.367 -20.402 33.353 1.00 85.28 166 ALA F N 1
ATOM 11557 C CA . ALA F 1 171 ? 22.426 -19.527 32.670 1.00 79.67 166 ALA F CA 1
ATOM 11558 C C . ALA F 1 171 ? 21.781 -20.231 31.485 1.00 74.90 166 ALA F C 1
ATOM 11559 O O . ALA F 1 171 ? 22.408 -21.045 30.809 1.00 75.73 166 ALA F O 1
ATOM 11561 N N . PHE F 1 172 ? 20.520 -19.901 31.244 1.00 70.56 167 PHE F N 1
ATOM 11562 C CA . PHE F 1 172 ? 19.734 -20.523 30.192 1.00 68.93 167 PHE F CA 1
ATOM 11563 C C . PHE F 1 172 ? 19.186 -19.484 29.233 1.00 68.03 167 PHE F C 1
ATOM 11564 O O . PHE F 1 172 ? 18.821 -18.377 29.631 1.00 77.47 167 PHE F O 1
ATOM 11572 N N . SER F 1 173 ? 19.107 -19.853 27.965 1.00 52.76 168 SER F N 1
ATOM 11573 C CA . SER F 1 173 ? 18.325 -19.077 27.027 1.00 72.05 168 SER F CA 1
ATOM 11574 C C . SER F 1 173 ? 17.147 -19.941 26.620 1.00 65.56 168 SER F C 1
ATOM 11575 O O . SER F 1 173 ? 17.301 -20.905 25.868 1.00 60.79 168 SER F O 1
ATOM 11578 N N . ASN F 1 174 ? 15.965 -19.596 27.113 1.00 60.06 169 ASN F N 1
ATOM 11579 C CA . ASN F 1 174 ? 14.777 -20.359 26.771 1.00 60.83 169 ASN F CA 1
ATOM 11580 C C . ASN F 1 174 ? 14.030 -19.690 25.643 1.00 61.25 169 ASN F C 1
ATOM 11581 O O . ASN F 1 174 ? 12.917 -20.089 25.302 1.00 53.26 169 ASN F O 1
ATOM 11586 N N . SER F 1 175 ? 14.661 -18.678 25.058 1.00 72.53 170 SER F N 1
ATOM 11587 C CA . SER F 1 175 ? 14.014 -17.895 24.029 1.00 68.79 170 SER F CA 1
ATOM 11588 C C . SER F 1 175 ? 13.940 -18.785 22.816 1.00 74.72 170 SER F C 1
ATOM 11589 O O . SER F 1 175 ? 14.750 -19.701 22.647 1.00 55.59 170 SER F O 1
ATOM 11592 N N . LYS F 1 176 ? 12.937 -18.531 21.992 1.00 90.24 171 LYS F N 1
ATOM 11593 C CA . LYS F 1 176 ? 12.665 -19.364 20.838 1.00 81.94 171 LYS F CA 1
ATOM 11594 C C . LYS F 1 176 ? 13.606 -19.084 19.664 1.00 63.25 171 LYS F C 1
ATOM 11595 O O . LYS F 1 176 ? 13.697 -19.883 18.730 1.00 65.71 171 LYS F O 1
ATOM 11601 N N . LYS F 1 177 ? 14.312 -17.957 19.726 1.00 42.01 172 LYS F N 1
ATOM 11602 C CA . LYS F 1 177 ? 15.292 -17.597 18.706 1.00 46.48 172 LYS F CA 1
ATOM 11603 C C . LYS F 1 177 ? 16.630 -18.268 19.011 1.00 58.24 172 LYS F C 1
ATOM 11604 O O . LYS F 1 177 ? 17.619 -18.067 18.305 1.00 59.16 172 LYS F O 1
ATOM 11610 N N . THR F 1 178 ? 16.641 -19.071 20.070 1.00 62.56 173 THR F N 1
ATOM 11611 C CA . THR F 1 178 ? 17.827 -19.801 20.502 1.00 64.73 173 THR F CA 1
ATOM 11612 C C . THR F 1 178 ? 17.796 -21.267 20.055 1.00 72.95 173 THR F C 1
ATOM 11613 O O . THR F 1 178 ? 16.771 -21.933 20.174 1.00 83.09 173 THR F O 1
ATOM 11617 N N . SER F 1 179 ? 18.921 -21.756 19.536 1.00 71.99 174 SER F N 1
ATOM 11618 C CA . SER F 1 179 ? 18.990 -23.048 18.852 1.00 72.82 174 SER F CA 1
ATOM 11619 C C . SER F 1 179 ? 18.803 -24.254 19.774 1.00 65.09 174 SER F C 1
ATOM 11620 O O . SER F 1 179 ? 18.956 -24.151 20.987 1.00 82.37 174 SER F O 1
ATOM 11623 N N . LYS F 1 180 ? 18.468 -25.397 19.182 1.00 56.36 175 LYS F N 1
ATOM 11624 C CA . LYS F 1 180 ? 18.294 -26.644 19.921 1.00 62.18 175 LYS F CA 1
ATOM 11625 C C . LYS F 1 180 ? 19.579 -27.084 20.612 1.00 81.50 175 LYS F C 1
ATOM 11626 O O . LYS F 1 180 ? 19.591 -27.408 21.805 1.00 91.39 175 LYS F O 1
ATOM 11632 N N . ALA F 1 181 ? 20.667 -27.061 19.852 1.00 85.71 176 ALA F N 1
ATOM 11633 C CA . ALA F 1 181 ? 21.939 -27.588 20.319 1.00 88.98 176 ALA F CA 1
ATOM 11634 C C . ALA F 1 181 ? 22.516 -26.723 21.426 1.00 94.95 176 ALA F C 1
ATOM 11635 O O . ALA F 1 181 ? 23.078 -27.237 22.394 1.00 104.70 176 ALA F O 1
ATOM 11637 N N . GLU F 1 182 ? 22.373 -25.410 21.278 1.00 85.21 177 GLU F N 1
ATOM 11638 C CA . GLU F 1 182 ? 22.756 -24.485 22.334 1.00 72.95 177 GLU F CA 1
ATOM 11639 C C . GLU F 1 182 ? 21.980 -24.795 23.603 1.00 80.80 177 GLU F C 1
ATOM 11640 O O . GLU F 1 182 ? 22.568 -24.937 24.672 1.00 96.89 177 GLU F O 1
ATOM 11646 N N . LYS F 1 183 ? 20.662 -24.919 23.466 1.00 71.76 178 LYS F N 1
ATOM 11647 C CA . LYS F 1 183 ? 19.781 -25.254 24.576 1.00 80.81 178 LYS F CA 1
ATOM 11648 C C . LYS F 1 183 ? 20.213 -26.554 25.248 1.00 110.28 178 LYS F C 1
ATOM 11649 O O . LYS F 1 183 ? 20.335 -26.613 26.469 1.00 123.31 178 LYS F O 1
ATOM 11655 N N . GLU F 1 184 ? 20.451 -27.590 24.447 1.00 108.22 179 GLU F N 1
ATOM 11656 C CA . GLU F 1 184 ? 20.888 -28.875 24.983 1.00 99.89 179 GLU F CA 1
ATOM 11657 C C . GLU F 1 184 ? 22.269 -28.777 25.628 1.00 95.86 179 GLU F C 1
ATOM 11658 O O . GLU F 1 184 ? 22.590 -29.539 26.540 1.00 110.54 179 GLU F O 1
ATOM 11664 N N . SER F 1 185 ? 23.087 -27.845 25.151 1.00 78.10 180 SER F N 1
ATOM 11665 C CA . SER F 1 185 ? 24.381 -27.598 25.771 1.00 83.39 180 SER F CA 1
ATOM 11666 C C . SER F 1 185 ? 24.172 -27.010 27.153 1.00 99.59 180 SER F C 1
ATOM 11667 O O . SER F 1 185 ? 24.848 -27.385 28.112 1.00 114.79 180 SER F O 1
ATOM 11670 N N . GLN F 1 186 ? 23.228 -26.080 27.240 1.00 94.04 181 GLN F N 1
ATOM 11671 C CA . GLN F 1 186 ? 22.850 -25.479 28.510 1.00 90.96 181 GLN F CA 1
ATOM 11672 C C . GLN F 1 186 ? 22.286 -26.534 29.456 1.00 101.76 181 GLN F C 1
ATOM 11673 O O . GLN F 1 186 ? 22.598 -26.543 30.646 1.00 111.75 181 GLN F O 1
ATOM 11679 N N . VAL F 1 187 ? 21.453 -27.419 28.916 1.00 98.22 182 VAL F N 1
ATOM 11680 C CA . VAL F 1 187 ? 20.881 -28.512 29.695 1.00 94.09 182 VAL F CA 1
ATOM 11681 C C . VAL F 1 187 ? 21.970 -29.413 30.258 1.00 100.86 182 VAL F C 1
ATOM 11682 O O . VAL F 1 187 ? 21.947 -29.769 31.437 1.00 107.37 182 VAL F O 1
ATOM 11686 N N . GLN F 1 188 ? 22.931 -29.763 29.409 1.00 97.73 183 GLN F N 1
ATOM 11687 C CA . GLN F 1 188 ? 24.054 -30.595 29.821 1.00 91.67 183 GLN F CA 1
ATOM 11688 C C . GLN F 1 188 ? 24.879 -29.914 30.904 1.00 93.40 183 GLN F C 1
ATOM 11689 O O . GLN F 1 188 ? 25.314 -30.558 31.859 1.00 100.48 183 GLN F O 1
ATOM 11695 N N . GLU F 1 189 ? 25.086 -28.610 30.747 1.00 88.33 184 GLU F N 1
ATOM 11696 C CA . GLU F 1 189 ? 25.787 -27.804 31.743 1.00 92.24 184 GLU F CA 1
ATOM 11697 C C . GLU F 1 189 ? 25.135 -27.969 33.112 1.00 96.22 184 GLU F C 1
ATOM 11698 O O . GLU F 1 189 ? 25.811 -28.244 34.104 1.00 95.36 184 GLU F O 1
ATOM 11704 N N . LEU F 1 190 ? 23.819 -27.785 33.151 1.00 95.78 185 LEU F N 1
ATOM 11705 C CA . LEU F 1 190 ? 23.032 -27.952 34.367 1.00 92.26 185 LEU F CA 1
ATOM 11706 C C . LEU F 1 190 ? 23.152 -29.359 34.948 1.00 90.64 185 LEU F C 1
ATOM 11707 O O . LEU F 1 190 ? 23.443 -29.521 36.132 1.00 98.40 185 LEU F O 1
ATOM 11712 N N . VAL F 1 191 ? 22.917 -30.369 34.113 1.00 85.96 186 VAL F N 1
ATOM 11713 C CA . VAL F 1 191 ? 22.982 -31.765 34.549 1.00 89.60 186 VAL F CA 1
ATOM 11714 C C . VAL F 1 191 ? 24.356 -32.103 35.119 1.00 98.37 186 VAL F C 1
ATOM 11715 O O . VAL F 1 191 ? 24.460 -32.750 36.163 1.00 108.21 186 VAL F O 1
ATOM 11719 N N . GLU F 1 192 ? 25.405 -31.660 34.433 1.00 92.06 187 GLU F N 1
ATOM 11720 C CA . GLU F 1 192 ? 26.772 -31.857 34.907 1.00 87.27 187 GLU F CA 1
ATOM 11721 C C . GLU F 1 192 ? 26.963 -31.184 36.262 1.00 97.74 187 GLU F C 1
ATOM 11722 O O . GLU F 1 192 ? 27.491 -31.780 37.203 1.00 98.29 187 GLU F O 1
ATOM 11728 N N . LEU F 1 193 ? 26.529 -29.931 36.341 1.00 94.90 188 LEU F N 1
ATOM 11729 C CA . LEU F 1 193 ? 26.589 -29.159 37.572 1.00 83.24 188 LEU F CA 1
ATOM 11730 C C . LEU F 1 193 ? 25.909 -29.888 38.729 1.00 81.07 188 LEU F C 1
ATOM 11731 O O . LEU F 1 193 ? 26.466 -29.989 39.821 1.00 101.90 188 LEU F O 1
ATOM 11736 N N . ILE F 1 194 ? 24.716 -30.413 38.471 1.00 73.26 189 ILE F N 1
ATOM 11737 C CA . ILE F 1 194 ? 23.951 -31.137 39.482 1.00 86.54 189 ILE F CA 1
ATOM 11738 C C . ILE F 1 194 ? 24.652 -32.411 39.946 1.00 97.74 189 ILE F C 1
ATOM 11739 O O . ILE F 1 194 ? 24.727 -32.682 41.146 1.00 103.86 189 ILE F O 1
ATOM 11744 N N . GLU F 1 195 ? 25.174 -33.183 38.998 1.00 105.23 190 GLU F N 1
ATOM 11745 C CA . GLU F 1 195 ? 25.868 -34.426 39.325 1.00 120.29 190 GLU F CA 1
ATOM 11746 C C . GLU F 1 195 ? 27.126 -34.164 40.144 1.00 129.90 190 GLU F C 1
ATOM 11747 O O . GLU F 1 195 ? 27.452 -34.929 41.051 1.00 137.94 190 GLU F O 1
ATOM 11753 N N . LYS F 1 196 ? 27.832 -33.089 39.806 1.00 126.68 191 LYS F N 1
ATOM 11754 C CA . LYS F 1 196 ? 28.979 -32.637 40.587 1.00 114.51 191 LYS F CA 1
ATOM 11755 C C . LYS F 1 196 ? 28.543 -32.351 42.019 1.00 98.48 191 LYS F C 1
ATOM 11756 O O . LYS F 1 196 ? 29.123 -32.872 42.968 1.00 95.69 191 LYS F O 1
ATOM 11762 N N . MET F 1 197 ? 27.528 -31.506 42.160 1.00 91.54 192 MET F N 1
ATOM 11763 C CA . MET F 1 197 ? 26.976 -31.164 43.463 1.00 99.45 192 MET F CA 1
ATOM 11764 C C . MET F 1 197 ? 26.569 -32.413 44.241 1.00 112.62 192 MET F C 1
ATOM 11765 O O . MET F 1 197 ? 26.883 -32.550 45.422 1.00 126.25 192 MET F O 1
ATOM 11770 N N . VAL F 1 198 ? 25.868 -33.319 43.566 1.00 110.51 193 VAL F N 1
ATOM 11771 C CA . VAL F 1 198 ? 25.437 -34.577 44.171 1.00 121.98 193 VAL F CA 1
ATOM 11772 C C . VAL F 1 198 ? 26.640 -35.414 44.596 1.00 133.81 193 VAL F C 1
ATOM 11773 O O . VAL F 1 198 ? 26.644 -36.022 45.668 1.00 138.49 193 VAL F O 1
ATOM 11777 N N . GLN F 1 199 ? 27.660 -35.431 43.743 1.00 135.66 194 GLN F N 1
ATOM 11778 C CA . GLN F 1 199 ? 28.895 -36.162 44.008 1.00 127.68 194 GLN F CA 1
ATOM 11779 C C . GLN F 1 199 ? 29.605 -35.661 45.266 1.00 125.62 194 GLN F C 1
ATOM 11780 O O . GLN F 1 199 ? 30.014 -36.454 46.113 1.00 134.63 194 GLN F O 1
ATOM 11786 N N . CYS F 1 200 ? 29.755 -34.345 45.381 1.00 112.30 195 CYS F N 1
ATOM 11787 C CA . CYS F 1 200 ? 30.345 -33.739 46.571 1.00 103.34 195 CYS F CA 1
ATOM 11788 C C . CYS F 1 200 ? 29.437 -33.880 47.788 1.00 106.64 195 CYS F C 1
ATOM 11789 O O . CYS F 1 200 ? 29.880 -33.734 48.925 1.00 114.56 195 CYS F O 1
ATOM 11792 N N . ASN F 1 201 ? 28.164 -34.166 47.535 1.00 108.87 196 ASN F N 1
ATOM 11793 C CA . ASN F 1 201 ? 27.168 -34.321 48.595 1.00 112.20 196 ASN F CA 1
ATOM 11794 C C . ASN F 1 201 ? 27.011 -35.767 49.070 1.00 121.65 196 ASN F C 1
ATOM 11795 O O . ASN F 1 201 ? 26.028 -36.107 49.729 1.00 118.48 196 ASN F O 1
ATOM 11800 N N . GLU F 1 202 ? 27.978 -36.604 48.694 1.00 128.13 197 GLU F N 1
ATOM 11801 C CA . GLU F 1 202 ? 27.998 -38.043 49.002 1.00 127.68 197 GLU F CA 1
ATOM 11802 C C . GLU F 1 202 ? 26.974 -38.878 48.228 1.00 114.14 197 GLU F C 1
ATOM 11803 O O . GLU F 1 202 ? 26.580 -39.956 48.677 1.00 110.61 197 GLU F O 1
ATOM 11809 N N . GLY F 1 203 ? 26.544 -38.385 47.072 1.00 101.85 198 GLY F N 1
ATOM 11810 C CA . GLY F 1 203 ? 25.859 -39.232 46.113 1.00 92.08 198 GLY F CA 1
ATOM 11811 C C . GLY F 1 203 ? 24.403 -39.543 46.402 1.00 81.48 198 GLY F C 1
ATOM 11812 O O . GLY F 1 203 ? 23.877 -40.541 45.910 1.00 64.73 198 GLY F O 1
ATOM 11813 N N . ALA F 1 204 ? 23.748 -38.712 47.207 1.00 82.58 199 ALA F N 1
ATOM 11814 C CA . ALA F 1 204 ? 22.346 -38.947 47.538 1.00 79.88 199 ALA F CA 1
ATOM 11815 C C . ALA F 1 204 ? 21.518 -37.675 47.446 1.00 86.32 199 ALA F C 1
ATOM 11816 O O . ALA F 1 204 ? 22.054 -36.569 47.503 1.00 79.33 199 ALA F O 1
ATOM 11818 N N . TYR F 1 205 ? 20.205 -37.841 47.320 1.00 100.13 200 TYR F N 1
ATOM 11819 C CA . TYR F 1 205 ? 19.296 -36.707 47.205 1.00 114.31 200 TYR F CA 1
ATOM 11820 C C . TYR F 1 205 ? 19.094 -36.015 48.546 1.00 118.95 200 TYR F C 1
ATOM 11821 O O . TYR F 1 205 ? 19.705 -36.386 49.547 1.00 117.16 200 TYR F O 1
ATOM 11830 N N . PHE F 1 206 ? 18.237 -35.000 48.556 1.00 128.10 201 PHE F N 1
ATOM 11831 C CA . PHE F 1 206 ? 17.889 -34.322 49.796 1.00 130.80 201 PHE F CA 1
ATOM 11832 C C . PHE F 1 206 ? 16.799 -35.081 50.525 1.00 142.61 201 PHE F C 1
ATOM 11833 O O . PHE F 1 206 ? 15.706 -35.276 49.995 1.00 148.30 201 PHE F O 1
ATOM 11841 N N . SER F 1 207 ? 17.094 -35.505 51.746 1.00 145.96 202 SER F N 1
ATOM 11842 C CA . SER F 1 207 ? 16.095 -36.188 52.551 1.00 145.21 202 SER F CA 1
ATOM 11843 C C . SER F 1 207 ? 16.123 -35.664 53.985 1.00 142.97 202 SER F C 1
ATOM 11844 O O . SER F 1 207 ? 17.161 -35.684 54.650 1.00 139.78 202 SER F O 1
ATOM 11847 N N . ASP F 1 208 ? 14.973 -35.187 54.449 1.00 138.51 203 ASP F N 1
ATOM 11848 C CA . ASP F 1 208 ? 14.838 -34.669 55.802 1.00 131.01 203 ASP F CA 1
ATOM 11849 C C . ASP F 1 208 ? 13.675 -35.376 56.482 1.00 129.87 203 ASP F C 1
ATOM 11850 O O . ASP F 1 208 ? 13.073 -36.275 55.898 1.00 133.29 203 ASP F O 1
ATOM 11855 N N . ASP F 1 209 ? 13.375 -34.982 57.715 1.00 135.32 204 ASP F N 1
ATOM 11856 C CA . ASP F 1 209 ? 12.275 -35.578 58.472 1.00 133.90 204 ASP F CA 1
ATOM 11857 C C . ASP F 1 209 ? 10.958 -35.578 57.694 1.00 125.87 204 ASP F C 1
ATOM 11858 O O . ASP F 1 209 ? 10.230 -36.570 57.701 1.00 130.41 204 ASP F O 1
ATOM 11863 N N . ILE F 1 210 ? 10.649 -34.463 57.040 1.00 113.79 205 ILE F N 1
ATOM 11864 C CA . ILE F 1 210 ? 9.479 -34.392 56.167 1.00 112.20 205 ILE F CA 1
ATOM 11865 C C . ILE F 1 210 ? 9.496 -35.464 55.076 1.00 119.37 205 ILE F C 1
ATOM 11866 O O . ILE F 1 210 ? 8.624 -36.332 55.039 1.00 126.55 205 ILE F O 1
ATOM 11871 N N . TYR F 1 211 ? 10.478 -35.380 54.183 1.00 112.29 206 TYR F N 1
ATOM 11872 C CA . TYR F 1 211 ? 10.591 -36.307 53.056 1.00 95.95 206 TYR F CA 1
ATOM 11873 C C . TYR F 1 211 ? 10.577 -37.780 53.462 1.00 100.18 206 TYR F C 1
ATOM 11874 O O . TYR F 1 211 ? 9.898 -38.589 52.832 1.00 113.39 206 TYR F O 1
ATOM 11883 N N . LYS F 1 212 ? 11.321 -38.121 54.510 1.00 85.74 207 LYS F N 1
ATOM 11884 C CA . LYS F 1 212 ? 11.334 -39.484 55.030 1.00 74.09 207 LYS F CA 1
ATOM 11885 C C . LYS F 1 212 ? 9.939 -39.900 55.486 1.00 78.63 207 LYS F C 1
ATOM 11886 O O . LYS F 1 212 ? 9.491 -41.007 55.192 1.00 82.20 207 LYS F O 1
ATOM 11892 N N . ASP F 1 213 ? 9.268 -39.014 56.217 1.00 89.57 208 ASP F N 1
ATOM 11893 C CA . ASP F 1 213 ? 7.898 -39.260 56.670 1.00 100.86 208 ASP F CA 1
ATOM 11894 C C . ASP F 1 213 ? 6.941 -39.527 55.512 1.00 111.07 208 ASP F C 1
ATOM 11895 O O . ASP F 1 213 ? 6.331 -40.592 55.438 1.00 116.66 208 ASP F O 1
ATOM 11900 N N . THR F 1 214 ? 6.812 -38.552 54.618 1.00 113.36 209 THR F N 1
ATOM 11901 C CA . THR F 1 214 ? 5.851 -38.629 53.523 1.00 120.20 209 THR F CA 1
ATOM 11902 C C . THR F 1 214 ? 6.149 -39.785 52.563 1.00 121.68 209 THR F C 1
ATOM 11903 O O . THR F 1 214 ? 5.235 -40.367 51.976 1.00 126.36 209 THR F O 1
ATOM 11907 N N . GLU F 1 215 ? 7.423 -40.149 52.446 1.00 107.82 210 GLU F N 1
ATOM 11908 C CA . GLU F 1 215 ? 7.804 -41.306 51.644 1.00 87.71 210 GLU F CA 1
ATOM 11909 C C . GLU F 1 215 ? 7.280 -42.578 52.292 1.00 88.07 210 GLU F C 1
ATOM 11910 O O . GLU F 1 215 ? 6.732 -43.445 51.616 1.00 90.87 210 GLU F O 1
ATOM 11916 N N . GLU F 1 216 ? 7.454 -42.684 53.605 1.00 96.09 211 GLU F N 1
ATOM 11917 C CA . GLU F 1 216 ? 6.913 -43.806 54.364 1.00 101.75 211 GLU F CA 1
ATOM 11918 C C . GLU F 1 216 ? 5.398 -43.878 54.198 1.00 97.78 211 GLU F C 1
ATOM 11919 O O . GLU F 1 216 ? 4.834 -44.958 54.012 1.00 93.47 211 GLU F O 1
ATOM 11925 N N . ARG F 1 217 ? 4.749 -42.720 54.287 1.00 93.52 212 ARG F N 1
ATOM 11926 C CA . ARG F 1 217 ? 3.311 -42.619 54.058 1.00 103.42 212 ARG F CA 1
ATOM 11927 C C . ARG F 1 217 ? 2.937 -43.119 52.668 1.00 117.11 212 ARG F C 1
ATOM 11928 O O . ARG F 1 217 ? 2.041 -43.951 52.526 1.00 125.77 212 ARG F O 1
ATOM 11936 N N . LEU F 1 218 ? 3.617 -42.599 51.649 1.00 112.93 213 LEU F N 1
ATOM 11937 C CA . LEU F 1 218 ? 3.397 -43.036 50.273 1.00 103.61 213 LEU F CA 1
ATOM 11938 C C . LEU F 1 218 ? 3.494 -44.551 50.137 1.00 102.83 213 LEU F C 1
ATOM 11939 O O . LEU F 1 218 ? 2.631 -45.181 49.533 1.00 96.51 213 LEU F O 1
ATOM 11944 N N . LYS F 1 219 ? 4.532 -45.130 50.733 1.00 107.68 214 LYS F N 1
ATOM 11945 C CA . LYS F 1 219 ? 4.754 -46.573 50.685 1.00 105.04 214 LYS F CA 1
ATOM 11946 C C . LYS F 1 219 ? 3.637 -47.352 51.373 1.00 102.79 214 LYS F C 1
ATOM 11947 O O . LYS F 1 219 ? 3.204 -48.391 50.876 1.00 102.05 214 LYS F O 1
ATOM 11953 N N . GLN F 1 220 ? 3.198 -46.860 52.529 1.00 104.78 215 GLN F N 1
ATOM 11954 C CA . GLN F 1 220 ? 2.100 -47.475 53.272 1.00 112.82 215 GLN F CA 1
ATOM 11955 C C . GLN F 1 220 ? 0.828 -47.612 52.435 1.00 121.26 215 GLN F C 1
ATOM 11956 O O . GLN F 1 220 ? 0.248 -48.695 52.335 1.00 118.54 215 GLN F O 1
ATOM 11962 N N . ARG F 1 221 ? 0.395 -46.495 51.857 1.00 125.35 216 ARG F N 1
ATOM 11963 C CA . ARG F 1 221 ? -0.810 -46.434 51.033 1.00 116.68 216 ARG F CA 1
ATOM 11964 C C . ARG F 1 221 ? -0.634 -47.245 49.745 1.00 103.52 216 ARG F C 1
ATOM 11965 O O . ARG F 1 221 ? -1.586 -47.836 49.235 1.00 89.69 216 ARG F O 1
ATOM 11973 N N . GLU F 1 222 ? 0.592 -47.266 49.226 1.00 103.56 217 GLU F N 1
ATOM 11974 C CA . GLU F 1 222 ? 0.931 -48.081 48.060 1.00 101.34 217 GLU F CA 1
ATOM 11975 C C . GLU F 1 222 ? 0.675 -49.552 48.375 1.00 101.33 217 GLU F C 1
ATOM 11976 O O . GLU F 1 222 ? 0.070 -50.274 47.584 1.00 99.41 217 GLU F O 1
ATOM 11982 N N . GLU F 1 223 ? 1.158 -49.989 49.535 1.00 103.00 218 GLU F N 1
ATOM 11983 C CA . GLU F 1 223 ? 0.968 -51.361 49.993 1.00 101.34 218 GLU F CA 1
ATOM 11984 C C . GLU F 1 223 ? -0.504 -51.676 50.275 1.00 108.69 218 GLU F C 1
ATOM 11985 O O . GLU F 1 223 ? -0.989 -52.763 49.959 1.00 103.54 218 GLU F O 1
ATOM 11991 N N . VAL F 1 224 ? -1.203 -50.722 50.887 1.00 114.61 219 VAL F N 1
ATOM 11992 C CA . VAL F 1 224 ? -2.636 -50.853 51.146 1.00 104.13 219 VAL F CA 1
ATOM 11993 C C . VAL F 1 224 ? -3.411 -51.047 49.846 1.00 100.31 219 VAL F C 1
ATOM 11994 O O . VAL F 1 224 ? -4.178 -52.001 49.709 1.00 96.92 219 VAL F O 1
ATOM 11998 N N . LEU F 1 225 ? -3.203 -50.137 48.898 1.00 102.11 220 LEU F N 1
ATOM 11999 C CA . LEU F 1 225 ? -3.845 -50.219 47.589 1.00 96.61 220 LEU F CA 1
ATOM 12000 C C . LEU F 1 225 ? -3.499 -51.519 46.866 1.00 95.28 220 LEU F C 1
ATOM 12001 O O . LEU F 1 225 ? -4.305 -52.046 46.104 1.00 95.83 220 LEU F O 1
ATOM 12006 N N . ARG F 1 226 ? -2.300 -52.035 47.114 1.00 100.08 221 ARG F N 1
ATOM 12007 C CA . ARG F 1 226 ? -1.883 -53.306 46.534 1.00 107.63 221 ARG F CA 1
ATOM 12008 C C . ARG F 1 226 ? -2.687 -54.452 47.134 1.00 121.98 221 ARG F C 1
ATOM 12009 O O . ARG F 1 226 ? -3.112 -55.365 46.424 1.00 122.70 221 ARG F O 1
ATOM 12017 N N . LYS F 1 227 ? -2.889 -54.395 48.447 1.00 131.20 222 LYS F N 1
ATOM 12018 C CA . LYS F 1 227 ? -3.699 -55.386 49.147 1.00 129.84 222 LYS F CA 1
ATOM 12019 C C . LYS F 1 227 ? -5.135 -55.359 48.639 1.00 133.23 222 LYS F C 1
ATOM 12020 O O . LYS F 1 227 ? -5.741 -56.404 48.411 1.00 129.89 222 LYS F O 1
ATOM 12026 N N . ILE F 1 228 ? -5.674 -54.154 48.481 1.00 140.14 223 ILE F N 1
ATOM 12027 C CA . ILE F 1 228 ? -7.009 -53.965 47.920 1.00 140.70 223 ILE F CA 1
ATOM 12028 C C . ILE F 1 228 ? -7.109 -54.508 46.496 1.00 134.92 223 ILE F C 1
ATOM 12029 O O . ILE F 1 228 ? -7.992 -55.310 46.193 1.00 140.47 223 ILE F O 1
ATOM 12034 N N . TYR F 1 229 ? -6.204 -54.063 45.626 1.00 124.63 224 TYR F N 1
ATOM 12035 C CA . TYR F 1 229 ? -6.250 -54.414 44.205 1.00 126.95 224 TYR F CA 1
ATOM 12036 C C . TYR F 1 229 ? -6.133 -55.920 43.967 1.00 141.98 224 TYR F C 1
ATOM 12037 O O . TYR F 1 229 ? -6.736 -56.455 43.038 1.00 140.84 224 TYR F O 1
ATOM 12046 N N . THR F 1 230 ? -5.348 -56.594 44.802 1.00 154.05 225 THR F N 1
ATOM 12047 C CA . THR F 1 230 ? -5.252 -58.049 44.747 1.00 156.59 225 THR F CA 1
ATOM 12048 C C . THR F 1 230 ? -6.586 -58.685 45.131 1.00 152.29 225 THR F C 1
ATOM 12049 O O . THR F 1 230 ? -7.065 -59.600 44.463 1.00 146.85 225 THR F O 1
ATOM 12053 N N . ASP F 1 231 ? -7.182 -58.183 46.209 1.00 154.21 226 ASP F N 1
ATOM 12054 C CA . ASP F 1 231 ? -8.452 -58.700 46.716 1.00 153.70 226 ASP F CA 1
ATOM 12055 C C . ASP F 1 231 ? -9.598 -58.489 45.728 1.00 151.53 226 ASP F C 1
ATOM 12056 O O . ASP F 1 231 ? -10.610 -59.189 45.779 1.00 153.57 226 ASP F O 1
ATOM 12061 N N . GLN F 1 232 ? -9.439 -57.513 44.840 1.00 152.14 227 GLN F N 1
ATOM 12062 C CA . GLN F 1 232 ? -10.399 -57.294 43.766 1.00 147.66 227 GLN F CA 1
ATOM 12063 C C . GLN F 1 232 ? -10.376 -58.462 42.784 1.00 148.34 227 GLN F C 1
ATOM 12064 O O . GLN F 1 232 ? -10.623 -58.289 41.591 1.00 147.58 227 GLN F O 1
ATOM 12070 N N . ILE F 1 255 ? -9.375 -62.566 30.160 1.00 90.02 250 ILE F N 1
ATOM 12071 C CA . ILE F 1 255 ? -8.493 -62.523 31.318 1.00 85.98 250 ILE F CA 1
ATOM 12072 C C . ILE F 1 255 ? -7.283 -61.625 31.060 1.00 90.59 250 ILE F C 1
ATOM 12073 O O . ILE F 1 255 ? -6.880 -60.862 31.933 1.00 108.20 250 ILE F O 1
ATOM 12078 N N . LYS F 1 256 ? -6.714 -61.718 29.861 1.00 78.73 251 LYS F N 1
ATOM 12079 C CA . LYS F 1 256 ? -5.583 -60.882 29.467 1.00 86.15 251 LYS F CA 1
ATOM 12080 C C . LYS F 1 256 ? -5.898 -59.398 29.549 1.00 101.94 251 LYS F C 1
ATOM 12081 O O . LYS F 1 256 ? -5.111 -58.603 30.071 1.00 106.56 251 LYS F O 1
ATOM 12087 N N . LEU F 1 257 ? -7.057 -59.039 29.013 1.00 103.51 252 LEU F N 1
ATOM 12088 C CA . LEU F 1 257 ? -7.487 -57.655 28.951 1.00 104.00 252 LEU F CA 1
ATOM 12089 C C . LEU F 1 257 ? -7.534 -57.044 30.350 1.00 99.68 252 LEU F C 1
ATOM 12090 O O . LEU F 1 257 ? -6.966 -55.982 30.589 1.00 97.22 252 LEU F O 1
ATOM 12095 N N . LEU F 1 258 ? -8.200 -57.735 31.270 1.00 103.55 253 LEU F N 1
ATOM 12096 C CA . LEU F 1 258 ? -8.244 -57.344 32.679 1.00 98.05 253 LEU F CA 1
ATOM 12097 C C . LEU F 1 258 ? -6.851 -57.211 33.296 1.00 103.93 253 LEU F C 1
ATOM 12098 O O . LEU F 1 258 ? -6.532 -56.199 33.923 1.00 107.52 253 LEU F O 1
ATOM 12103 N N . LYS F 1 259 ? -6.037 -58.251 33.125 1.00 101.28 254 LYS F N 1
ATOM 12104 C CA . LYS F 1 259 ? -4.681 -58.292 33.669 1.00 108.64 254 LYS F CA 1
ATOM 12105 C C . LYS F 1 259 ? -3.819 -57.133 33.188 1.00 123.69 254 LYS F C 1
ATOM 12106 O O . LYS F 1 259 ? -3.034 -56.577 33.953 1.00 136.31 254 LYS F O 1
ATOM 12112 N N . LEU F 1 260 ? -3.969 -56.773 31.919 1.00 122.85 255 LEU F N 1
ATOM 12113 C CA . LEU F 1 260 ? -3.275 -55.616 31.366 1.00 119.45 255 LEU F CA 1
ATOM 12114 C C . LEU F 1 260 ? -3.714 -54.337 32.068 1.00 110.47 255 LEU F C 1
ATOM 12115 O O . LEU F 1 260 ? -2.890 -53.530 32.502 1.00 111.08 255 LEU F O 1
ATOM 12120 N N . LYS F 1 261 ? -5.028 -54.164 32.151 1.00 98.33 256 LYS F N 1
ATOM 12121 C CA . LYS F 1 261 ? -5.642 -53.019 32.808 1.00 95.88 256 LYS F CA 1
ATOM 12122 C C . LYS F 1 261 ? -5.238 -52.911 34.275 1.00 105.69 256 LYS F C 1
ATOM 12123 O O . LYS F 1 261 ? -4.995 -51.816 34.769 1.00 111.42 256 LYS F O 1
ATOM 12129 N N . TYR F 1 262 ? -5.130 -54.051 34.952 1.00 107.95 257 TYR F N 1
ATOM 12130 C CA . TYR F 1 262 ? -4.648 -54.097 36.333 1.00 112.75 257 TYR F CA 1
ATOM 12131 C C . TYR F 1 262 ? -3.208 -53.613 36.434 1.00 125.29 257 TYR F C 1
ATOM 12132 O O . TYR F 1 262 ? -2.873 -52.799 37.294 1.00 133.32 257 TYR F O 1
ATOM 12141 N N . ASP F 1 263 ? -2.360 -54.136 35.554 1.00 128.13 258 ASP F N 1
ATOM 12142 C CA . ASP F 1 263 ? -0.940 -53.807 35.552 1.00 129.77 258 ASP F CA 1
ATOM 12143 C C . ASP F 1 263 ? -0.683 -52.334 35.251 1.00 133.17 258 ASP F C 1
ATOM 12144 O O . ASP F 1 263 ? 0.231 -51.730 35.809 1.00 134.51 258 ASP F O 1
ATOM 12149 N N . GLU F 1 264 ? -1.497 -51.753 34.377 1.00 127.19 259 GLU F N 1
ATOM 12150 C CA . GLU F 1 264 ? -1.369 -50.335 34.055 1.00 119.09 259 GLU F CA 1
ATOM 12151 C C . GLU F 1 264 ? -1.995 -49.455 35.140 1.00 120.45 259 GLU F C 1
ATOM 12152 O O . GLU F 1 264 ? -1.785 -48.243 35.172 1.00 126.98 259 GLU F O 1
ATOM 12158 N N . LYS F 1 265 ? -2.794 -50.069 36.007 1.00 115.83 260 LYS F N 1
ATOM 12159 C CA . LYS F 1 265 ? -3.396 -49.359 37.132 1.00 109.88 260 LYS F CA 1
ATOM 12160 C C . LYS F 1 265 ? -2.529 -49.440 38.383 1.00 99.67 260 LYS F C 1
ATOM 12161 O O . LYS F 1 265 ? -2.633 -48.606 39.286 1.00 102.50 260 LYS F O 1
ATOM 12167 N N . ILE F 1 266 ? -1.664 -50.441 38.434 1.00 85.38 261 ILE F N 1
ATOM 12168 C CA . ILE F 1 266 ? -0.774 -50.600 39.575 1.00 78.19 261 ILE F CA 1
ATOM 12169 C C . ILE F 1 266 ? 0.434 -49.668 39.437 1.00 86.35 261 ILE F C 1
ATOM 12170 O O . ILE F 1 266 ? 1.054 -49.291 40.433 1.00 98.81 261 ILE F O 1
ATOM 12175 N N . LYS F 1 267 ? 0.769 -49.309 38.200 1.00 84.81 262 LYS F N 1
ATOM 12176 C CA . LYS F 1 267 ? 1.848 -48.359 37.940 1.00 80.40 262 LYS F CA 1
ATOM 12177 C C . LYS F 1 267 ? 1.634 -47.037 38.678 1.00 74.87 262 LYS F C 1
ATOM 12178 O O . LYS F 1 267 ? 0.513 -46.695 39.062 1.00 67.61 262 LYS F O 1
ATOM 12184 N N . GLU F 1 271 ? 0.633 -43.588 43.032 1.00 89.74 266 GLU F N 1
ATOM 12185 C CA . GLU F 1 271 ? 0.108 -42.354 42.457 1.00 100.80 266 GLU F CA 1
ATOM 12186 C C . GLU F 1 271 ? -1.218 -41.966 43.101 1.00 106.14 266 GLU F C 1
ATOM 12187 O O . GLU F 1 271 ? -1.422 -40.809 43.474 1.00 109.70 266 GLU F O 1
ATOM 12193 N N . GLU F 1 272 ? -2.121 -42.939 43.214 1.00 95.09 267 GLU F N 1
ATOM 12194 C CA . GLU F 1 272 ? -3.380 -42.741 43.924 1.00 90.24 267 GLU F CA 1
ATOM 12195 C C . GLU F 1 272 ? -3.015 -42.467 45.372 1.00 117.60 267 GLU F C 1
ATOM 12196 O O . GLU F 1 272 ? -3.698 -41.724 46.079 1.00 130.36 267 GLU F O 1
ATOM 12202 N N . ALA F 1 273 ? -1.926 -43.096 45.801 1.00 117.27 268 ALA F N 1
ATOM 12203 C CA . ALA F 1 273 ? -1.359 -42.846 47.113 1.00 104.06 268 ALA F CA 1
ATOM 12204 C C . ALA F 1 273 ? -0.940 -41.381 47.224 1.00 95.51 268 ALA F C 1
ATOM 12205 O O . ALA F 1 273 ? -1.283 -40.707 48.192 1.00 91.97 268 ALA F O 1
ATOM 12207 N N . GLU F 1 274 ? -0.224 -40.885 46.219 1.00 87.35 269 GLU F N 1
ATOM 12208 C CA . GLU F 1 274 ? 0.225 -39.494 46.220 1.00 77.82 269 GLU F CA 1
ATOM 12209 C C . GLU F 1 274 ? -0.928 -38.499 46.324 1.00 73.55 269 GLU F C 1
ATOM 12210 O O . GLU F 1 274 ? -0.766 -37.416 46.883 1.00 72.70 269 GLU F O 1
ATOM 12216 N N . ARG F 1 275 ? -2.082 -38.852 45.770 1.00 76.55 270 ARG F N 1
ATOM 12217 C CA . ARG F 1 275 ? -3.236 -37.969 45.863 1.00 88.91 270 ARG F CA 1
ATOM 12218 C C . ARG F 1 275 ? -3.874 -38.079 47.246 1.00 102.82 270 ARG F C 1
ATOM 12219 O O . ARG F 1 275 ? -4.373 -37.097 47.794 1.00 107.73 270 ARG F O 1
ATOM 12227 N N . ASN F 1 276 ? -3.837 -39.287 47.804 1.00 106.77 271 ASN F N 1
ATOM 12228 C CA . ASN F 1 276 ? -4.458 -39.595 49.094 1.00 104.25 271 ASN F CA 1
ATOM 12229 C C . ASN F 1 276 ? -3.658 -39.120 50.302 1.00 101.64 271 ASN F C 1
ATOM 12230 O O . ASN F 1 276 ? -4.229 -38.766 51.333 1.00 104.81 271 ASN F O 1
ATOM 12235 N N . ILE F 1 277 ? -2.336 -39.112 50.171 1.00 97.00 272 ILE F N 1
ATOM 12236 C CA . ILE F 1 277 ? -1.453 -38.794 51.287 1.00 94.99 272 ILE F CA 1
ATOM 12237 C C . ILE F 1 277 ? -1.520 -37.296 51.588 1.00 98.23 272 ILE F C 1
ATOM 12238 O O . ILE F 1 277 ? -1.179 -36.838 52.683 1.00 96.06 272 ILE F O 1
ATOM 12243 N N . PHE F 1 278 ? -2.056 -36.562 50.620 1.00 106.04 273 PHE F N 1
ATOM 12244 C CA . PHE F 1 278 ? -2.062 -35.100 50.609 1.00 112.25 273 PHE F CA 1
ATOM 12245 C C . PHE F 1 278 ? -2.574 -34.439 51.899 1.00 118.41 273 PHE F C 1
ATOM 12246 O O . PHE F 1 278 ? -1.866 -33.640 52.517 1.00 125.66 273 PHE F O 1
ATOM 12254 N N . LYS F 1 279 ? -3.800 -34.778 52.296 1.00 110.41 274 LYS F N 1
ATOM 12255 C CA . LYS F 1 279 ? -4.503 -34.058 53.358 1.00 101.44 274 LYS F CA 1
ATOM 12256 C C . LYS F 1 279 ? -3.792 -34.063 54.715 1.00 109.07 274 LYS F C 1
ATOM 12257 O O . LYS F 1 279 ? -3.877 -33.088 55.464 1.00 123.72 274 LYS F O 1
ATOM 12263 N N . ASP F 1 280 ? -3.106 -35.154 55.041 1.00 103.16 275 ASP F N 1
ATOM 12264 C CA . ASP F 1 280 ? -2.289 -35.200 56.255 1.00 95.17 275 ASP F CA 1
ATOM 12265 C C . ASP F 1 280 ? -1.061 -34.293 56.150 1.00 94.53 275 ASP F C 1
ATOM 12266 O O . ASP F 1 280 ? -0.754 -33.544 57.075 1.00 92.79 275 ASP F O 1
ATOM 12271 N N . VAL F 1 281 ? -0.369 -34.368 55.014 1.00 97.98 276 VAL F N 1
ATOM 12272 C CA . VAL F 1 281 ? 0.838 -33.574 54.763 1.00 93.50 276 VAL F CA 1
ATOM 12273 C C . VAL F 1 281 ? 0.571 -32.075 54.770 1.00 102.30 276 VAL F C 1
ATOM 12274 O O . VAL F 1 281 ? 1.402 -31.298 55.243 1.00 109.69 276 VAL F O 1
ATOM 12278 N N . PHE F 1 282 ? -0.579 -31.676 54.235 1.00 102.42 277 PHE F N 1
ATOM 12279 C CA . PHE F 1 282 ? -0.989 -30.279 54.258 1.00 111.48 277 PHE F CA 1
ATOM 12280 C C . PHE F 1 282 ? -0.954 -29.785 55.700 1.00 119.27 277 PHE F C 1
ATOM 12281 O O . PHE F 1 282 ? -0.438 -28.706 55.988 1.00 122.54 277 PHE F O 1
ATOM 12289 N N . ASN F 1 283 ? -1.504 -30.593 56.602 1.00 117.20 278 ASN F N 1
ATOM 12290 C CA . ASN F 1 283 ? -1.529 -30.272 58.024 1.00 110.03 278 ASN F CA 1
ATOM 12291 C C . ASN F 1 283 ? -0.126 -30.171 58.618 1.00 99.46 278 ASN F C 1
ATOM 12292 O O . ASN F 1 283 ? 0.153 -29.274 59.413 1.00 104.01 278 ASN F O 1
ATOM 12297 N N . ARG F 1 284 ? 0.748 -31.098 58.229 1.00 86.79 279 ARG F N 1
ATOM 12298 C CA . ARG F 1 284 ? 2.137 -31.090 58.680 1.00 90.72 279 ARG F CA 1
ATOM 12299 C C . ARG F 1 284 ? 2.846 -29.785 58.333 1.00 101.40 279 ARG F C 1
ATOM 12300 O O . ARG F 1 284 ? 3.488 -29.176 59.186 1.00 108.75 279 ARG F O 1
ATOM 12308 N N . ILE F 1 285 ? 2.736 -29.367 57.076 1.00 96.89 280 ILE F N 1
ATOM 12309 C CA . ILE F 1 285 ? 3.320 -28.106 56.636 1.00 98.44 280 ILE F CA 1
ATOM 12310 C C . ILE F 1 285 ? 2.611 -26.943 57.313 1.00 111.07 280 ILE F C 1
ATOM 12311 O O . ILE F 1 285 ? 3.235 -25.941 57.671 1.00 122.45 280 ILE F O 1
ATOM 12316 N N . TRP F 1 286 ? 1.303 -27.090 57.494 1.00 106.22 281 TRP F N 1
ATOM 12317 C CA . TRP F 1 286 ? 0.484 -26.039 58.085 1.00 108.41 281 TRP F CA 1
ATOM 12318 C C . TRP F 1 286 ? 0.933 -25.745 59.512 1.00 122.36 281 TRP F C 1
ATOM 12319 O O . TRP F 1 286 ? 0.900 -24.598 59.951 1.00 134.96 281 TRP F O 1
ATOM 12330 N N . LYS F 1 287 ? 1.333 -26.792 60.230 1.00 116.76 282 LYS F N 1
ATOM 12331 C CA . LYS F 1 287 ? 1.921 -26.653 61.558 1.00 116.76 282 LYS F CA 1
ATOM 12332 C C . LYS F 1 287 ? 3.042 -25.625 61.552 1.00 116.04 282 LYS F C 1
ATOM 12333 O O . LYS F 1 287 ? 2.977 -24.604 62.235 1.00 121.66 282 LYS F O 1
ATOM 12339 N N . MET F 1 288 ? 4.067 -25.919 60.759 1.00 109.67 283 MET F N 1
ATOM 12340 C CA . MET F 1 288 ? 5.262 -25.094 60.657 1.00 110.50 283 MET F CA 1
ATOM 12341 C C . MET F 1 288 ? 4.952 -23.691 60.158 1.00 120.14 283 MET F C 1
ATOM 12342 O O . MET F 1 288 ? 5.290 -22.704 60.810 1.00 132.75 283 MET F O 1
ATOM 12347 N N . LEU F 1 289 ? 4.308 -23.606 59.000 1.00 114.90 284 LEU F N 1
ATOM 12348 C CA . LEU F 1 289 ? 4.122 -22.323 58.334 1.00 117.21 284 LEU F CA 1
ATOM 12349 C C . LEU F 1 289 ? 3.191 -21.358 59.069 1.00 127.86 284 LEU F C 1
ATOM 12350 O O . LEU F 1 289 ? 3.351 -20.147 58.952 1.00 133.54 284 LEU F O 1
ATOM 12355 N N . SER F 1 290 ? 2.231 -21.884 59.828 1.00 123.75 285 SER F N 1
ATOM 12356 C CA . SER F 1 290 ? 1.286 -21.027 60.551 1.00 122.92 285 SER F CA 1
ATOM 12357 C C . SER F 1 290 ? 1.985 -20.180 61.610 1.00 136.63 285 SER F C 1
ATOM 12358 O O . SER F 1 290 ? 1.686 -18.998 61.768 1.00 142.15 285 SER F O 1
ATOM 12361 N N . GLU F 1 291 ? 2.920 -20.784 62.335 1.00 139.27 286 GLU F N 1
ATOM 12362 C CA . GLU F 1 291 ? 3.744 -20.046 63.292 1.00 133.17 286 GLU F CA 1
ATOM 12363 C C . GLU F 1 291 ? 4.663 -19.031 62.612 1.00 125.52 286 GLU F C 1
ATOM 12364 O O . GLU F 1 291 ? 4.805 -17.902 63.083 1.00 131.72 286 GLU F O 1
ATOM 12370 N N . ILE F 1 292 ? 5.269 -19.427 61.499 1.00 111.54 287 ILE F N 1
ATOM 12371 C CA . ILE F 1 292 ? 6.262 -18.588 60.845 1.00 102.74 287 ILE F CA 1
ATOM 12372 C C . ILE F 1 292 ? 5.647 -17.473 59.993 1.00 98.25 287 ILE F C 1
ATOM 12373 O O . ILE F 1 292 ? 6.240 -16.403 59.837 1.00 93.31 287 ILE F O 1
ATOM 12378 N N . TRP F 1 293 ? 4.449 -17.718 59.468 1.00 104.16 288 TRP F N 1
ATOM 12379 C CA . TRP F 1 293 ? 3.911 -16.942 58.344 1.00 104.86 288 TRP F CA 1
ATOM 12380 C C . TRP F 1 293 ? 3.916 -15.420 58.513 1.00 110.99 288 TRP F C 1
ATOM 12381 O O . TRP F 1 293 ? 3.895 -14.687 57.524 1.00 108.52 288 TRP F O 1
ATOM 12392 N N . HIS F 1 294 ? 3.952 -14.945 59.754 1.00 119.09 289 HIS F N 1
ATOM 12393 C CA . HIS F 1 294 ? 3.996 -13.505 60.004 1.00 128.51 289 HIS F CA 1
ATOM 12394 C C . HIS F 1 294 ? 5.345 -12.887 59.637 1.00 121.16 289 HIS F C 1
ATOM 12395 O O . HIS F 1 294 ? 5.462 -11.669 59.502 1.00 121.24 289 HIS F O 1
ATOM 12402 N N . ARG F 1 295 ? 6.362 -13.729 59.494 1.00 109.62 290 ARG F N 1
ATOM 12403 C CA . ARG F 1 295 ? 7.689 -13.260 59.117 1.00 91.80 290 ARG F CA 1
ATOM 12404 C C . ARG F 1 295 ? 7.665 -12.896 57.633 1.00 95.13 290 ARG F C 1
ATOM 12405 O O . ARG F 1 295 ? 8.432 -12.057 57.174 1.00 103.94 290 ARG F O 1
ATOM 12413 N N . PHE F 1 296 ? 6.799 -13.558 56.876 1.00 90.62 291 PHE F N 1
ATOM 12414 C CA . PHE F 1 296 ? 6.652 -13.255 55.456 1.00 93.10 291 PHE F CA 1
ATOM 12415 C C . PHE F 1 296 ? 5.214 -13.482 54.999 1.00 98.48 291 PHE F C 1
ATOM 12416 O O . PHE F 1 296 ? 4.801 -12.981 53.954 1.00 101.53 291 PHE F O 1
#

Secondary structure (DSSP, 8-state):
-EEEEEEE-TTSSHHHHHHHHHSS--S-----SS-S--S-EEEEEE-SSSEEEEEE---S---HHHHHHHHHHHHHHHTT--SEEEEEEESS---HHHHHHHHHHHHHH-GGGGGSEEEEEE-GGGSTTS-HHHHHHT--HHHHHHHHHTTS-EEE------HHHHHHHHHHHHHHHHHHHHHTTSS----HHHHHHHHHHHHHHHHHHHHHHHHHHHHHHHHHH--SS-HHHHHHHHHHHHHHHHHHHTTHHHHHHHHSHHHHHHHHHHHHHHHGGGS----/-EEEEEEE--TTSSHHHHHHHHHTS--S-----SS-S--S-EEEEEEETTEEEEEEE---SS-SS--HHHHHHHHHHHHHHHTT--SEEEEEEESS---HHHHHHHHHHHHHH-GGGGGSEEEEEE-GGGS-S--HHHHHHT--HHHHHHHHHTTS-EEE----TTS-HHHHHHHHHHHHHHHHHHHHHTTS-----HHHHHHHHHHHHHHHHHHHHHHH---S-TTHHHHHHHHSHHHHHHHHHHHHHHHGGGS--/-EEEEEE-STTSSHHHHHHHHHTS--S-----SS-S--S-EEEEEEETTEEEEEEE---SS-SS--HHHHHHHHHHHHHHHTT--SEEEEEEESS---HHHHHHHHHHHHHH-GGGTTSEEEEEE-GGGG-S--HHHHHHS--HHHHHHHHHTTS-EEE----TTS-HHHHHHHHHHHHHHHHHHHHHTTS-----HHHHHHHHHHHHHHHHHHHHHHHHHH--HHHHHHHHSHHHHHHHHHHHHHHHGGGS--/-EEEEE-STTSSHHHHHHHHHSS--S-----SS-S--S-EEE----EEEE---S--SS--HHHHHHHHHHHHHHHTT--SEEEEEEESS---HHHHHHHHHHHHHH-GGGGGSEEEEEE-GGG-TTS-HHHHHHS--HHHHHHHHHTTS-EEE-----HHHHHHHHHHHHHHHHHH-------HHHHHHHHHHHH--HHHHHHHHHHHHHHGGGG--SSGGG-/-EEEEEEE-STTSSHHHHHHHHHTS--S-----SS-S--S-EEEEEEEBTEEEEEEE---S--SS--HHHHHHHHHHHHHHHTT--SEEEEEEESS---HHHHHHHHHHHHHH-GGGTTSEEEEEE-GGGSSS--HHHHHHS--HHHHHHHHHTTS-EEE----TTS-HHHHHHHHHHHHHHHHHHHHHTTS-----HHHHHHHHHHHHHHHHHHHHHHHHHHHHHHHH--THHHHHHHHHHHHHHHHHHHTHHHHHHHHSHHHHHHHHHHHHHHHGGGG--S---/-EEEEEE-STTSSHHHHHHHHHTS--S-----SS-S--S-EEEEEEETTEEEEEEE------HHHHHHHHHHHHHHHTT--SEEEEEEE----HHHHHHHHHHHHHH-GGGTTSEEEEEE-GGG---HHHHHHS--HHHHHHHHHTTS-EEE----TTS-HHHHHHHHHHHHHHHHHHHHHTTS-----HHHHHHHHHHHHHHHHHHHHHHH--HHHHHHHHHHH--HHHHHSHHHHHHHHHHHHHHHGGG-

GO terms:
  GO:0005525 GTP binding (F, IDA)
  GO:0005811 lipid droplet (C, IDA)
  GO:0003924 GTPase activity (F, IDA)
  GO:0046039 GTP metabolic process (P, IDA)
  GO:0005783 endoplasmic reticulum (C, EXP)
  GO:0005794 Golgi apparatus (C, EXP)
  GO:0005515 protein binding (F, IPI)
  GO:0042803 protein homodimerization activity (F, IPI)
  GO:0042802 identical protein binding (F, IPI)
  GO:0005794 Golgi apparatus (C, IDA)

Sequence (1555 aa):
SLRIVLVGKTGSGKSATANTILGEEIFDSRIAAQAVTKNCQKASREWQGRDLLVVDTPGLFDSLDTTCKEISRCIISSCPGPHAIVLVLQLGRYTEEEQKTVALIKAVFGKSAMKHMVILFTRKEELEGQSFHDFIADADVGLKSIVKECGNRCCAFSNSTSKAEKESQVQELVELIEKMVQCNEGAYFSDDIYKDTEERLKQREEVLRKIYTDQLNEEIKLVEEDKHKSEEEKEKEIKLLKLKYDEKIKNIREEAERNIFKDVFNRIWKMLSEIWHRFLSKCRSLRIVLVGKTGSGKSATANTILGEEIFDSRIAAQAVTKNCQKASREWQGRDLLVVDTPGLFDTKESLDTTCKEISRCIISSCPGPHAIVLVLQLGRYTEEEQKTVALIKAVFGKSAMKHMVILFTRKEELEGQSFHDFIADADVGLKSIVKECGNRCCAFSNSKKTSKAEKESQVQELVELIEKMVQCNEGAYFSDDIYKDTEERLKQREEVLRKIYTDQDEKIKNIREEAERNIFKDVFNRIWKMLSEIWHRFLSSLRIVLVGKTGSGKSATANTILGEEIFDSRIAAQAVTKNCQKASREWQGRDLLVVDTPGLFDTKESLDTTCKEISRCIISSCPGPHAIVLVLQLGRYTEEEQKTVALIKAVFGKSAMKHMVILFTRKEELEGQSFHDFIADADVGLKSIVKECGNRCCAFSNSKKTSKAEKESQVQELVELIEKMVQCNEGAYFSDDIYKDTEERLKQREEVLRKIYTDQLNENIREEAERNIFKDVFNRIWKMLSEIWHRFLSLRIVLVGKTGSGKSATANTILGEEIFDSRIAAQAVTKNCQKASRDLLVVDTPGLFDTKESLDTTCKEISRCIISSCPGPHAIVLVLQLGRYTEEEQKTVALIKAVFGKSAMKHMVILFTRKEELEGQSFHDFIADADVGLKSIVKECGNRCCAFSNTSKAEKESQVQELVELIEKMVGAYFSDDIYKDTEERLKQRFKDVFNRIWKMLSEIWHRFLSKCKFYSRSLRIVLVGKTGSGKSATANTILGEEIFDSRIAAQAVTKNCQKASREWQGRDLLVVDTPGLFDTKESLDTTCKEISRCIISSCPGPHAIVLVLQLGRYTEEEQKTVALIKAVFGKSAMKHMVILFTRKEELEGQSFHDFIADADVGLKSIVKECGNRCCAFSNSKKTSKAEKESQVQELVELIEKMVQCNEGAYFSDDIYKDTEERLKQREEVLRKIYTDQLNEEIKLVESEEEKEKEIKLLKLKYDEKIKNIREEAERNIFKDVFNRIWKMLSEIWHRFLSKCKFSLRIVLVGKTGSGKSATANTILGEEIFDSRIAAQAVTKNCQKASREWQGRDLLVVDTPGLFSLDTTCKEISRCIISSCPGPHAIVLVLQLGYTEEEQKTVALIKAVFGKSAMKHMVILFTRKEELESFHDFIADADVGLKSIVKECGNRCCAFSNSKKTSKAEKESQVQELVELIEKMVQCNEGAYFSDDIYKDTEERLKQREEVLRKIYTDQIKLLKLKYDEKIKEEAERNIFKDVFNRIWKMLSEIWHRF

B-factor: mean 71.93, std 26.47, range [6.64, 279.25]